Protein 8Z7A (pdb70)

Organism: Hypocrea virens (strain Gv29-8 / FGSC 10586) (NCBI:txid413071)

InterPro domains:
  IPR002848 Translin family [PF01997] (27-240)
  IPR002848 Translin family [PTHR10741] (12-243)
  IPR016068 Translin, N-terminal [G3DSA:1.20.58.190] (3-153)
  IPR016069 Translin, C-terminal [G3DSA:1.20.58.200] (157-255)
  IPR033956 Translin [cd14819] (17-240)
  IPR036081 Translin superfamily [SSF74784] (11-241)

Sequence (1802 aa):
LLDPSIFASLEAKLEEETQIRDTLSQLIQRLDRAVATAQGLLSRVHSTPRSRYPQLVSQVEAAVKEEAAIISELDTVASKHPYYKYNQRWTRSMQHAIGTAIYCAWLGGFPAEIGRLLTLEEVGTIFSVPTNLKDRDAFHITIEEYLLSLVDLTQDLSRLATNSVTLGDFQLPLTISAFVKDLFAGFQLLNLKNDIIRKRADSVKYEVKRVEDIVYDLSLRGLIQLLDPSIFASLEAKLEEETQIRDTLSQLIQRLDRAVATAQGLLSRVHSTPRSRYPQLVSQVEAAVKEEAAIISELDTVASKHPYYKYNQRWTRSMQHAIGTAIYCAWLGGFPSPAEIGRLLTLEEVGTIFSVPTNLKDRDAFHITIEEYLLSLVDLTQDLSRLATNSVTLGDFQLPLTISAFVKDLFAGFQLLNLKNDIIRKRADSVKYEVKRVEDIVYDLSLRGLILLDPSIFASLEAKLEEETQIRDTLSQLIQRLDRAVATAQGLLSRVHSTPRSRYPQLVSQVEAAVKEEAAIISELDTVASKHPYYKYNQRWTRSMQHAIGTAIYCAWLGGFPSIGRLLTLEEVGTIFSVPTNLKDRDAFHITIEEYLLSLVDLTQDLSRLATNSVTLGDFQLPLTISAFVKDLFAGFQLLNLKNDIIRKRADSVKYEVKRVEDIVYDLSLRGLIQLLDPSIFASLEAKLEEETQIRDTLSQLIQRLDRAVATAQGLLSRVHSTPRSRYPQLVSQVEAAVKEEAAIISELDTVASKHPYYKYNQRWTRSMQHAIGTAIYCAWLGGFPSAEIGRLLTLEEVGTIFSVPTNLKDRDAFHITIEEYLLSLVDLTQDLSRLATNSVTLGDFQLPLTISAFVKDLFAGFQLLNLKNDIIRKRADSVKYEVKRVEDIVYDLSLRGLIQRPLLDPSIFASLEAKLEEETQIRDTLSQLIQRLDRAVATAQGLLSRVHSTPRSRYPQLVSQVEAAVKEEAAIISELDTVASKHPYYKYNQRWTRSMQHAIGTAIYCAWLGGFPAEIGRLLTLEEVGTIFSVPTNLKDRDAFHITIEEYLLSLVDLTQDLSRLATNSVTLGDFQLPLTISAFVKDLFAGFQLLNLKNDIIRKRADSVKYEVKRVEDIVYDLSLRGLIQRLLDPSIFASLEAKLEEETQIRDTLSQLIQRLDRAVATAQGLLSRVHSTPRSRYPQLVSQVEAAVKEEAAIISELDTVASKHPYYKYNQRWTRSMQHAIGTAIYCAWLGGFPSAEIGRLLTLEEVGTIFSVPTNLKDRDAFHITIEEYLLSLVDLTQDLSRLATNSVTLGDFQLPLTISAFVKDLFAGFQLLNLKNDIIRKRADSVKYEVKRVEDIVYDLSLRGLILLDPSIFASLEAKLEEETQIRDTLSQLIQRLDRAVATAQGLLSRVHSTPRSRYPQLVSQVEAAVKEEAAIISELDTVASKHPYYKYNQRWTRSMQHAIGTAIYCAWLGGFPAEIGRLLTLEEVGTIFSVPTNLKDRDAFHITIEEYLLSLVDLTQDLSRLATNSVTLGDFQLPLTISAFVKDLFAGFQLLNLKNDIIRKRADSVKYEVKRVEDIVYDLSLRGLILLDPSIFASLEAKLEEETQIRDTLSQLIQRLDRAVATAQGLLSRVHSTPRSRYPQLVSQVEAAVKEEAAIISELDTVASKHPYYKYNQRWTRSMQHAIGTAIYCAWLGGFPAEIGRLLTLEEVGTIFSVPTNLKDRDAFHITIEEYLLSLVDLTQDLSRLATNSVTLGDFQLPLTISAFVKDLFAGFQLLNLKNDIIRKRADSVKYEVKRVEDIVYDLSLRGLI

Secondary structure (DSSP, 8-state):
---HHHHHHHHHHHHHHHHHHHHHHHHHHHHHHHHHHHHHHHHGGGG--GGGHHHHHHHHHHHHHHHHHHHHHHHHHHHHS-HHHHGGGTHHHHHHHHHHHHHHHHTT-----TTPPPPHHHHHHHHT--BS--SS-S--B-HHHHHHHHHHHHHHHHHHHHHHHHHT--SHHHHHHHHHHHHHHHHHHH---SHHHHHHHHTHHHHHHHHHHHHHHHHHTTS--/---HHHHHHHHHHHHHHHHHHHHHHHHHHHHHHHHHHHHHHHHGGGGS-GGGHHHHHHHHHHHHHHHHHHHHHHHHHHTTS-HHHHGGGTHHHHHHHHHHHHHHHHTT-S-----TT----HHHHHHHHT--BS-SS--S--B-HHHHHHHHHHHHHHHHHHHHHHHHHT--SHHHHHHHHHHHHHHHHHHS----HHHHHHHHTHHHHHHHHHHHHHHHHHTT--/---HHHHHHHHHHHHHHHHHHHHHHHHHHHHHHHHHHHHHHHHGGGGS-GGGHHHHHHHHHHHHHHHHHHHHHHHHHHTTS-TTTSHHHHHHHHHHHHHHHHHHHHTT-S--------HHHHHHHHT--BS--SS-S--B-HHHHHHHHHHHHHHHHHHHHHHHHHT--SHHHHHHHHHHHHHHHHHHH---SHHHHHHHHTHHHHHHHHHHHHHHHHHTTS--/---HHHHHHHHHHHHHHHHHHHHHHHHHHHHHHHHHHHHHHHHGGGTS-GGGHHHHHHHHHHHHHHHHHHHHHHHHHHTTS-HHHHTTSSHHHHHHHHHHHHHHHHTS-S----TT----HHHHHHHHT--BTTS--SSS-B-HHHHHHHHHHHHHHHHHHHHHHHHHT--SHHHHHHHHHHHHHHHHHHH---SHHHHHHHHTHHHHHHHHHHHHHHHHHTT-S---/---HHHHHHHHHHHHHHHHHHHHHHHHHHHHHHHHHHHHHHHHGGGTS-GGGHHHHHHHHHHHHHHHHHHHHHHHHHHTTS-HHHHGGGTHHHHHHHHHHHHHHHHTT-----TT----HHHHHHHHT--BS-SSS-S--B-HHHHHHHHHHHHHHHHHHHHHHHHHT--SHHHHHHHHHHHHHHHHHHS--S-HHHHHHHHHHHHHHHHHHHHHHHHHHTT-S--/---HHHHHHHHHHHHHHHHHHHHHHHHHHHHHHHHHHHHHHHHGGGTS-GGGHHHHHHHHHHHHHHHHHHHHHHHHHHTTS-HHHHGGGTHHHHHHHHHHHHHHHHTT-S----TT----HHHHHHHHT--B--TTS-S--B-HHHHHHHHHHHHHHHHHHHHHHHHTT--SHHHHHHHHHHHHHHHHHTS---SHHHHHHHHHHHHHHHHHHHHHHHHHHTT--/---HHHHHHHHHHHHHHHHHHHHHHHHHHHHHHHHHHHHHHHHGGGGS-GGGHHHHHHHHHHHHHHHHHHHHHHHHHHTTS-HHHHGGGTHHHHHHHHHHHHHHHHTS-----S-----HHHHHHHHT--BS-SS--S--B-HHHHHHHHHHHHHHHHHHHHHHHHHT-SSHHHHHHHHHHHHHHHHHHH---SHHHHHHHHTHHHHHHHHHHHHHHHHHTT--/---HHHHHHHHHHHHHHHHHHHHHHHHHHHHHHHHHHHHHHHGGGGTS-GGGHHHHHHHHHHHHHHHHHHHHHHHHHHTTS-HHHHHHHHHHHHHHHHHHHHHHHHTT-----TT----HHHHHHHHT--BS--SS-S--B-HHHHHHHHHHHHHHHHHHHHHHHHHT--SHHHHHHHHHHHHHHHHHHH---SHHHHHHHHTHHHHHHHHHHHHHHHHHTT--

Radius of gyration: 39.47 Å; Cα contacts (8 Å, |Δi|>4): 2324; chains: 8; bounding box: 86×81×107 Å

Foldseek 3Di:
DPDVVVVVVVVVVVVVVVVLVVVLVVLLVQLQVLLVVLVVLLLCLLVDDLVCLVVSLVVSLVSLLSSLVSVVVVQVSCFVDFCVVCVVPCLQSVLSSLLSVQSSVCCPPDPVNHHDGDDLVSSCVSSVAAEPDDPGGTDYHYPLSNLLSVLVNLVVLLSSLVSCVVNPNLASLVSSLVNLVVSLVVLVVVPDPPDVSNVSSVVSVVSNVSSVVSNVVCVVVPNHD/DDDVVVVVVVVVVVVVVVVLVVVLVVLLVQLLVLLVVLVVLLVCLLVDDLVCLVVSLVVSLVSLLVSLVSVVVNQVSCFVDFCVVCVVPRLQSVLSSLLSVQSSVQSAPDPCCHDHGDGDDQVRSCVSSVAAEPDDPGGGDHHYPLSNLLSVLVVLVVLLSSCVSCVVVVNPCSLVSSLVNLVVSLVVLVVDDDPDVVSNVSSVVSVVSNVSSVVSNVVCVVVVND/DPDVVVVVVVVVVVVVVVVLVVVLVVLLVQLLVLLVVLVVLLVCLLVDDLVPLPVSLVVSLVSLLSSLVSVVVVQVSQFVDFDVVCCVVRLQSVLSSLLSVQSSVCSPPDPCVGDGQDQVNSCVSSVFAEPDDPGTGDHHYPLSNLLSVLVNLVVLLSSCVSCVVVVNPPSLVSSLVNLVVSLVVLVVPPDVPPVSNVSSVVSVVSNVSSVVSNVVCVVVVVPD/DDDVCVVVVVVVVVVVVVVLVVVLVVLLVQLQVLLVVLVVLLVCLLVDDLVCLVVSLVVSLVSLLVSLVSVVVVQVSQQVDWVVVPPVSCLQSVLSSLLSVQSSCCSCDDPCVPHGDGDDLVRSCVSSVAAEVPDDDGGDHHYPLSNLLSVLVVLVVLLSSLVSCVVVLNPCSLVSSLVNLVVSLVVLVVVPDDPPVSNVSSVVSVVSNVSSVVSNVVCVVVVVDPDD/DDDVVVVVVVVVVVVVVVVLVVVLVVLLVQLQVLLVQLVVLLVCLLVDALVRLVVSLVVSLVSLLSSLVSLVVSQVSCFVDFCVVCVVPRLQSLLSSLLSVQSSVCSPPDPPHRQDGDDQVNSCVSSVAAEPDDPHGTDHHYPLSNLLSLLVVLVVLLSSLVSCVVVVNPCSLVSSLVSLVVSLVVDVVDPDPPVVSVVSSVVSVVSNVSSVVSNVVCVVVVNDDD/DDDVVVVVVVVVVVVVVVVLVVVLVVLLVQLLVLLVVLVVLLVCLLVDDLVCLVVSLVVSLVSLLSSLVSVVVVQVSCLVDFCVVCVVPCLQSVLSSLLSVQSSVCSPPDPCVNHGDGDDLCRSCVSSVAAEPPVDDGTDYHYPLSPLLSVLVNLVVLLSSLVSCVVVVNLPSLVSSLVNLVVSLVVLVVDPCPPVVSNVSSVVSVVSNVSSVVSNVVCVVVVND/DDDVVVVVVVVVVVVVVVVLCVVLVVLLVQLLVLLVQLVVLLVCLLVDDLVCLVVSLVVSLVSLLSSLVSVVVVQVSCFVDFCVVCVVSCLQSVLSSLLSVQSSVQCPDDVVPHGDGDDQVVSCVSSVAAEPDDPGGTDYHYPLSNLLSVLVVLVVLLSSLVSCVVVVNLCSLVSSLVNLVVSLVVLVVVPDDDDPSNVSSVVSVVSNVSSVVSNVVCVVVVND/DDDVVVVVVVVVVVVVVVVLVVVLVVLLVQLLVLLVVLVVLLVCLLVDDLVCLVVSLVVSLVSLLVSLVSVVVVQVSCFVDFCVVCVVVRLQSVLSSLLSVQSSVCCPPDVVPHGDGDDLVNSCVSSVAAEPDDPGGGDHHYPLSNLLSVLVVLVVLLSSLVSCVVVPNLCSLVSSLVNLVVSLVVLVVVPDDPPVSNVSSVVSVVSNVSSVVSNVVCVVVVND

B-factor: mean 75.06, std 21.25, range [36.26, 174.24]

Solvent-accessible surface area: 75272 Å² total; per-residue (Å²): 148,1,42,98,51,4,46,65,32,10,79,59,70,35,122,100,29,60,118,13,99,77,39,1,48,77,3,18,107,92,0,53,179,9,6,58,81,0,83,38,22,5,63,123,1,36,80,13,61,92,95,124,10,79,89,8,11,67,85,0,35,62,9,0,122,102,0,15,53,13,0,57,80,0,36,76,24,4,42,140,36,45,4,49,52,16,33,109,82,2,39,123,8,0,4,71,0,0,13,5,0,0,14,0,1,0,3,22,2,30,153,123,137,43,22,74,28,1,38,10,117,58,0,4,106,29,0,93,9,46,37,40,23,72,142,143,60,11,0,7,0,23,2,43,4,3,1,12,1,0,1,34,4,0,57,43,0,0,104,0,0,27,23,5,17,63,86,41,34,62,93,2,0,63,48,0,0,53,14,0,30,62,0,18,20,6,4,44,75,5,28,9,75,90,90,102,14,106,122,39,2,63,27,1,53,149,30,1,92,86,0,3,38,25,2,5,76,7,26,26,60,60,38,16,193,154,12,58,103,52,5,57,65,19,16,64,58,59,25,117,98,30,63,116,11,100,67,40,0,43,106,9,14,69,105,0,27,68,13,4,4,66,0,57,13,20,5,40,120,1,10,72,10,57,83,85,129,8,56,97,9,10,58,85,0,48,61,8,0,54,108,0,20,52,20,0,58,79,0,37,79,26,3,43,142,39,43,4,55,49,12,30,110,76,1,39,123,1,0,18,51,0,0,15,3,0,1,13,0,1,0,5,10,2,47,102,144,142,58,148,38,24,66,29,1,39,14,134,51,0,4,103,35,0,94,10,42,37,48,39,76,147,149,66,16,1,8,0,29,6,70,2,1,1,23,2,0,1,37,5,0,69,45,0,0,23,1,0,3,4,3,4,26,59,41,26,57,92,0,0,63,45,0,5,53,14,0,56,61,0,32,47,5,8,61,117,15,59,20,80,55,93,106,15,98,126,54,3,48,34,1,130,95,10,3,82,32,1,2,38,5,8,16,32,0,27,14,62,66,61,91,127,14,42,100,61,5,49,66,27,40,129,61,51,71,129,65,42,60,106,6,88,83,39,0,43,99,13,21,110,87,0,57,164,10,5,56,78,0,86,42,28,6,55,116,1,22,86,17,78,97,102,34,12,92,96,3,14,66,74,0,29,53,4,0,123,108,0,18,56,18,0,59,81,1,32,81,35,4,46,144,38,39,5,60,38,5,32,102,88,1,28,131,8,0,5,72,0,0,13,5,0,0,13,0,0,0,8,41,2,31,97,149,93,26,91,27,0,26,7,111,62,0,4,108,35,1,90,10,41,36,32,35,145,139,140,61,11,1,8,0,19,1,51,4,1,0,11,2,0,2,35,4,0,74,45,0,0,94,0,0,46,47,3,41,102,90,42,31,55,100,2,0,58,53,0,3,53,16,1,35,70,1,28,36,8,0,45,74,8,29,10,105,64,108,103,12,59,155,72,0,51,49,0,88,134,21,1,85,94,1,1,42,20,0,18,62,5,18,20,133,47,63,34,173,161,18,68,106,49,4,9,56,42,8,37,54,63,20,112,62,23,42,103,6,90,75,49,1,38,111,8,18,63,91,0,58,73,13,5,24,64,0,76,13,28,6,42,126,0,9,73,20,58,80,89,148,4,78,138,7,4,69,74,0,35,58,8,0,118,109,0,18,49,18,0,56,83,1,34,77,31,5,56,128,39,47,16,50,60,13,22,133,93,0,21,170,7,0,10,50,0,0,14,3,0,0,12,0,0,0,1,17,1,23,113,128,92,120,35,26,47,24,0,31,0,69,42,0,4,108,35,0,83,9,55,19,11,58,119,92,49,107,39,2,12,0,16,3,62,1,1,2,21,2,0,1,36,4,0,68,48,0,0,19,0,0,4,4,2,3,44,73,43,30,60,93,0,0,29,54,0,4,52,13,1,40,73,0,24,31,7,4,65,76,20,48,20,114,77,89,123,11,89,130,71,3,48,33,0,76,133,28,2,82,55,0,2,50,7,7,18,33,0,26,21,79,64,57,13,102,117,117,80,13,41,100,34,0,57,68,14,38,66,55,33,28,105,86,45,62,114,12,96,66,35,1,47,80,3,18,54,93,0,40,66,14,4,7,62,0,65,4,26,5,29,119,0,10,63,5,51,88,102,122,9,88,94,5,8,63,76,0,31,51,6,0,120,105,0,15,58,20,0,48,81,0,28,84,35,4,41,146,39,30,4,53,41,12,29,112,81,1,34,130,6,0,2,61,0,0,13,5,0,1,13,0,0,0,4,17,3,28,145,123,112,37,22,64,34,0,26,3,92,56,0,4,109,36,0,80,11,42,29,54,42,133,118,137,72,10,1,8,0,21,3,63,2,1,1,13,2,0,0,35,2,0,54,48,0,5,20,0,0,4,3,2,7,29,78,42,29,61,84,1,0,55,43,0,6,55,16,0,60,49,0,21,42,12,3,37,70,50,64,12,73,55,92,127,8,100,142,70,5,57,19,0,74,146,33,2,59,61,1,2,30,0,8,16,28,0,23,21,80,67,62,25,151,115,152,6,50,103,65,6,50,62,39,17,115,47,41,26,112,65,10,70,110,12,82,89,45,1,57,98,4,22,101,91,0,36,70,14,5,9,65,0,79,18,24,5,49,122,1,17,72,12,54,79,97,117,10,82,105,8,11,64,88,0,29,52,7,0,114,110,0,17,56,20,0,60,78,1,32,80,31,5,43,148,50,40,6,67,45,7,19,144,89,1,22,116,8,0,11,68,0,0,14,5,0,1,14,0,0,0,6,12,2,27,101,141,96,122,58,23,52,31,2,45,13,125,49,0,4,105,35,1,90,8,47,29,39,36,131,136,151,66,12,2,12,0,21,6,43,1,4,0,10,3,0,0,42,3,0,57,63,0,0,43,2,0,2,1,3,4,28,78,48,24,58,94,2,0,64,57,0,7,53,21,1,46,63,1,14,32,4,1,48,82,15,17,14,77,80,99,83,6,78,124,71,0,58,30,0,78,157,31,1,84,39,1,3,40,7,5,17,31,0,28,10,76,68,69,88,160,4,47,101,42,6,58,65,35,12,69,60,63,34,93,84,19,67,102,15,64,77,60,1,55,112,9,15,86,97,0,40,100,9,5,24,65,0,68,30,30,5,50,121,0,10,74,22,57,86,83,133,5,66,101,9,8,66,76,1,30,61,10,0,119,97,0,17,53,8,0,57,82,1,37,79,26,4,38,141,39,38,4,60,64,8,21,143,93,0,29,121,0,0,15,56,0,0,14,4,0,0,12,1,0,0,3,23,1,26,155,96,128,33,22,80,30,1,22,11,128,61,0,6,103,34,1,95,8,53,33,40,47,73,140,52,56,32,0,10,0,27,4,73,1,0,1,22,1,0,1,37,4,0,69,58,0,0,49,0,0,4,6,2,4,48,74,38,32,58,93,2,0,68,56,0,9,55,26,0,98,68,1,39,44,0,5,90,115,19,123,30,154,84,102,121,7,34,130,67,3,57,34,0,39,126,29,13,66,50,0,53,34,7,29,78,19,0,53,116,90,68,57,84,162,8,49,101,50,4,57,62,36,23,90,60,34,36,123,79,24,60,118,4,101,70,44,0,45,124,7,17,33,89,0,27,80,11,5,8,68,0,72,10,24,5,43,122,1,7,69,13,44,82,104,140,5,74,96,1,9,65,73,0,36,63,11,0,125,99,0,17,53,12,0,52,79,0,36,77,30,4,43,142,36,46,6,64,52,6,16,141,82,0,31,131,0,0,15,50,0,0,13,4,0,0,12,0,0,0,1,21,2,30,149,94,114,33,25,66,32,1,32,4,93,54,0,4,108,34,0,87,10,44,31,34,37,134,155,143,67,10,1,10,0,30,3,70,2,1,2,20,1,0,2,32,4,0,72,59,0,0,29,2,0,4,5,5,2,10,39,29,28,64,94,1,0,55,51,0,8,54,22,1,92,62,2,17,46,2,8,89,132,3,102,20,146,79,98,108,8,112,128,53,5,85,31,1,108,171,27,14,113,47,0,67,60,7,29,108,34,0,51,114,99,65,60,90

Nearest PDB structures (foldseek):
  3qb5-assembly1_B  TM=9.225E-01  e=1.457E-12  Homo sapiens
  1key-assembly1_B-2  TM=9.293E-01  e=3.452E-12  Mus musculus
  4wyv-assembly1_H  TM=9.256E-01  e=3.136E-12  Homo sapiens
  4wyv-assembly1_A  TM=9.244E-01  e=3.452E-12  Homo sapiens
  3qb5-assembly1_A-2  TM=9.023E-01  e=2.468E-12  Homo sapiens

Structure (mmCIF, N/CA/C/O backbone):
data_8Z7A
#
_entry.id   8Z7A
#
_cell.length_a   76.552
_cell.length_b   153.223
_cell.length_c   103.949
_cell.angle_alpha   90.00
_cell.angle_beta   111.47
_cell.angle_gamma   90.00
#
_symmetry.space_group_name_H-M   'P 1 21 1'
#
loop_
_entity.id
_entity.type
_entity.pdbx_description
1 polymer Translin
2 water water
#
loop_
_atom_site.group_PDB
_atom_site.id
_atom_site.type_symbol
_atom_site.label_atom_id
_atom_site.label_alt_id
_atom_site.label_comp_id
_atom_site.label_asym_id
_atom_site.label_entity_id
_atom_site.label_seq_id
_atom_site.pdbx_PDB_ins_code
_atom_site.Cartn_x
_atom_site.Cartn_y
_atom_site.Cartn_z
_atom_site.occupancy
_atom_site.B_iso_or_equiv
_atom_site.auth_seq_id
_atom_site.auth_comp_id
_atom_site.auth_asym_id
_atom_site.auth_atom_id
_atom_site.pdbx_PDB_model_num
ATOM 1 N N . LEU A 1 28 ? 71.382 22.393 74.278 1.00 103.32 8 LEU A N 1
ATOM 2 C CA . LEU A 1 28 ? 70.378 23.159 73.549 1.00 101.44 8 LEU A CA 1
ATOM 3 C C . LEU A 1 28 ? 70.038 22.477 72.226 1.00 96.76 8 LEU A C 1
ATOM 4 O O . LEU A 1 28 ? 70.062 21.250 72.126 1.00 96.55 8 LEU A O 1
ATOM 9 N N . LEU A 1 29 ? 69.701 23.279 71.220 1.00 108.74 9 LEU A N 1
ATOM 10 C CA . LEU A 1 29 ? 69.496 22.754 69.878 1.00 102.58 9 LEU A CA 1
ATOM 11 C C . LEU A 1 29 ? 70.826 22.286 69.299 1.00 98.77 9 LEU A C 1
ATOM 12 O O . LEU A 1 29 ? 71.846 22.970 69.421 1.00 99.40 9 LEU A O 1
ATOM 17 N N . ASP A 1 30 ? 70.811 21.110 68.677 1.00 107.77 10 ASP A N 1
ATOM 18 C CA . ASP A 1 30 ? 72.048 20.507 68.199 1.00 104.58 10 ASP A CA 1
ATOM 19 C C . ASP A 1 30 ? 72.694 21.380 67.124 1.00 100.67 10 ASP A C 1
ATOM 20 O O . ASP A 1 30 ? 71.994 21.914 66.254 1.00 98.07 10 ASP A O 1
ATOM 25 N N . PRO A 1 31 ? 74.019 21.554 67.158 1.00 122.84 11 PRO A N 1
ATOM 26 C CA . PRO A 1 31 ? 74.680 22.352 66.110 1.00 105.14 11 PRO A CA 1
ATOM 27 C C . PRO A 1 31 ? 74.527 21.765 64.717 1.00 99.67 11 PRO A C 1
ATOM 28 O O . PRO A 1 31 ? 74.504 22.519 63.732 1.00 97.45 11 PRO A O 1
ATOM 32 N N . SER A 1 32 ? 74.423 20.437 64.607 1.00 104.81 12 SER A N 1
ATOM 33 C CA . SER A 1 32 ? 74.237 19.815 63.300 1.00 98.76 12 SER A CA 1
ATOM 34 C C . SER A 1 32 ? 72.943 20.274 62.642 1.00 97.48 12 SER A C 1
ATOM 35 O O . SER A 1 32 ? 72.886 20.403 61.415 1.00 89.87 12 SER A O 1
ATOM 38 N N . ILE A 1 33 ? 71.902 20.533 63.438 1.00 103.80 13 ILE A N 1
ATOM 39 C CA . ILE A 1 33 ? 70.658 21.069 62.890 1.00 95.63 13 ILE A CA 1
ATOM 40 C C . ILE A 1 33 ? 70.911 22.418 62.231 1.00 95.40 13 ILE A C 1
ATOM 41 O O . ILE A 1 33 ? 70.496 22.659 61.090 1.00 91.27 13 ILE A O 1
ATOM 46 N N . PHE A 1 34 ? 71.601 23.317 62.941 1.00 102.06 14 PHE A N 1
ATOM 47 C CA . PHE A 1 34 ? 71.957 24.611 62.365 1.00 93.58 14 PHE A CA 1
ATOM 48 C C . PHE A 1 34 ? 72.732 24.439 61.066 1.00 85.00 14 PHE A C 1
ATOM 49 O O . PHE A 1 34 ? 72.402 25.058 60.050 1.00 82.45 14 PHE A O 1
ATOM 57 N N . ALA A 1 35 ? 73.772 23.600 61.086 1.00 104.07 15 ALA A N 1
ATOM 58 C CA . ALA A 1 35 ? 74.638 23.457 59.916 1.00 96.37 15 ALA A CA 1
ATOM 59 C C . ALA A 1 35 ? 73.868 22.922 58.713 1.00 90.47 15 ALA A C 1
ATOM 60 O O . ALA A 1 35 ? 73.951 23.478 57.607 1.00 86.68 15 ALA A O 1
ATOM 62 N N . SER A 1 36 ? 73.115 21.834 58.911 1.00 93.37 16 SER A N 1
ATOM 63 C CA . SER A 1 36 ? 72.352 21.248 57.817 1.00 86.80 16 SER A CA 1
ATOM 64 C C . SER A 1 36 ? 71.283 22.200 57.303 1.00 86.72 16 SER A C 1
ATOM 65 O O . SER A 1 36 ? 71.029 22.241 56.097 1.00 81.80 16 SER A O 1
ATOM 68 N N . LEU A 1 37 ? 70.666 22.992 58.184 1.00 81.86 17 LEU A N 1
ATOM 69 C CA . LEU A 1 37 ? 69.643 23.920 57.718 1.00 82.07 17 LEU A CA 1
ATOM 70 C C . LEU A 1 37 ? 70.255 25.068 56.922 1.00 85.02 17 LEU A C 1
ATOM 71 O O . LEU A 1 37 ? 69.683 25.498 55.914 1.00 84.32 17 LEU A O 1
ATOM 76 N N . GLU A 1 38 ? 71.415 25.576 57.351 1.00 96.13 18 GLU A N 1
ATOM 77 C CA . GLU A 1 38 ? 72.111 26.583 56.552 1.00 96.82 18 GLU A CA 1
ATOM 78 C C . GLU A 1 38 ? 72.464 26.033 55.175 1.00 87.54 18 GLU A C 1
ATOM 79 O O . GLU A 1 38 ? 72.258 26.702 54.153 1.00 85.86 18 GLU A O 1
ATOM 85 N N . ALA A 1 39 ? 73.002 24.810 55.130 1.00 99.18 19 ALA A N 1
ATOM 86 C CA . ALA A 1 39 ? 73.371 24.221 53.845 1.00 92.73 19 ALA A CA 1
ATOM 87 C C . ALA A 1 39 ? 72.148 24.027 52.954 1.00 90.32 19 ALA A C 1
ATOM 88 O O . ALA A 1 39 ? 72.192 24.314 51.750 1.00 85.68 19 ALA A O 1
ATOM 90 N N . LYS A 1 40 ? 71.043 23.546 53.531 1.00 89.61 20 LYS A N 1
ATOM 91 C CA . LYS A 1 40 ? 69.824 23.349 52.757 1.00 99.78 20 LYS A CA 1
ATOM 92 C C . LYS A 1 40 ? 69.292 24.669 52.222 1.00 86.35 20 LYS A C 1
ATOM 93 O O . LYS A 1 40 ? 68.868 24.749 51.064 1.00 82.47 20 LYS A O 1
ATOM 99 N N . LEU A 1 41 ? 69.305 25.718 53.046 1.00 84.42 21 LEU A N 1
ATOM 100 C CA . LEU A 1 41 ? 68.811 27.013 52.590 1.00 85.43 21 LEU A CA 1
ATOM 101 C C . LEU A 1 41 ? 69.682 27.569 51.471 1.00 81.54 21 LEU A C 1
ATOM 102 O O . LEU A 1 41 ? 69.165 28.088 50.474 1.00 89.83 21 LEU A O 1
ATOM 107 N N . GLU A 1 42 ? 71.006 27.447 51.602 1.00 95.19 22 GLU A N 1
ATOM 108 C CA . GLU A 1 42 ? 71.895 27.920 50.545 1.00 89.15 22 GLU A CA 1
ATOM 109 C C . GLU A 1 42 ? 71.653 27.166 49.241 1.00 78.17 22 GLU A C 1
ATOM 110 O O . GLU A 1 42 ? 71.547 27.776 48.166 1.00 73.26 22 GLU A O 1
ATOM 116 N N . GLU A 1 43 ? 71.564 25.834 49.312 1.00 92.61 23 GLU A N 1
ATOM 117 C CA . GLU A 1 43 ? 71.351 25.056 48.095 1.00 84.07 23 GLU A CA 1
ATOM 118 C C . GLU A 1 43 ? 70.001 25.373 47.463 1.00 82.89 23 GLU A C 1
ATOM 119 O O . GLU A 1 43 ? 69.903 25.525 46.238 1.00 80.85 23 GLU A O 1
ATOM 125 N N . GLU A 1 44 ? 68.949 25.472 48.280 1.00 74.84 24 GLU A N 1
ATOM 126 C CA . GLU A 1 44 ? 67.632 25.797 47.749 1.00 76.73 24 GLU A CA 1
ATOM 127 C C . GLU A 1 44 ? 67.632 27.169 47.093 1.00 77.87 24 GLU A C 1
ATOM 128 O O . GLU A 1 44 ? 66.997 27.363 46.052 1.00 75.23 24 GLU A O 1
ATOM 134 N N . THR A 1 45 ? 68.358 28.129 47.672 1.00 77.48 25 THR A N 1
ATOM 135 C CA . THR A 1 45 ? 68.425 29.455 47.069 1.00 78.51 25 THR A CA 1
ATOM 136 C C . THR A 1 45 ? 69.166 29.420 45.736 1.00 72.28 25 THR A C 1
ATOM 137 O O . THR A 1 45 ? 68.752 30.078 44.771 1.00 73.29 25 THR A O 1
ATOM 141 N N . GLN A 1 46 ? 70.256 28.651 45.655 1.00 80.01 26 GLN A N 1
ATOM 142 C CA . GLN A 1 46 ? 70.973 28.549 44.385 1.00 75.34 26 GLN A CA 1
ATOM 143 C C . GLN A 1 46 ? 70.105 27.901 43.311 1.00 70.18 26 GLN A C 1
ATOM 144 O O . GLN A 1 46 ? 70.089 28.349 42.154 1.00 68.37 26 GLN A O 1
ATOM 150 N N . ILE A 1 47 ? 69.371 26.847 43.679 1.00 71.00 27 ILE A N 1
ATOM 151 C CA . ILE A 1 47 ? 68.468 26.205 42.725 1.00 65.13 27 ILE A CA 1
ATOM 152 C C . ILE A 1 47 ? 67.360 27.165 42.309 1.00 67.84 27 ILE A C 1
ATOM 153 O O . ILE A 1 47 ? 66.971 27.210 41.136 1.00 64.92 27 ILE A O 1
ATOM 158 N N . ARG A 1 48 ? 66.835 27.947 43.258 1.00 62.76 28 ARG A N 1
ATOM 159 C CA . ARG A 1 48 ? 65.833 28.954 42.921 1.00 69.20 28 ARG A CA 1
ATOM 160 C C . ARG A 1 48 ? 66.369 29.927 41.882 1.00 64.97 28 ARG A C 1
ATOM 161 O O . ARG A 1 48 ? 65.691 30.232 40.897 1.00 64.83 28 ARG A O 1
ATOM 169 N N . ASP A 1 49 ? 67.587 30.432 42.094 1.00 64.68 29 ASP A N 1
ATOM 170 C CA . ASP A 1 49 ? 68.153 31.422 41.179 1.00 65.52 29 ASP A CA 1
ATOM 171 C C . ASP A 1 49 ? 68.360 30.835 39.787 1.00 56.99 29 ASP A C 1
ATOM 172 O O . ASP A 1 49 ? 68.022 31.467 38.774 1.00 58.65 29 ASP A O 1
ATOM 177 N N . THR A 1 50 ? 68.921 29.623 39.715 1.00 71.05 30 THR A N 1
ATOM 178 C CA . THR A 1 50 ? 69.139 28.988 38.417 1.00 61.76 30 THR A CA 1
ATOM 179 C C . THR A 1 50 ? 67.815 28.731 37.700 1.00 61.83 30 THR A C 1
ATOM 180 O O . THR A 1 50 ? 67.659 29.051 36.511 1.00 61.17 30 THR A O 1
ATOM 184 N N . LEU A 1 51 ? 66.848 28.147 38.413 1.00 59.59 31 LEU A N 1
ATOM 185 C CA . LEU A 1 51 ? 65.541 27.883 37.828 1.00 56.73 31 LEU A CA 1
ATOM 186 C C . LEU A 1 51 ? 64.875 29.170 37.367 1.00 67.12 31 LEU A C 1
ATOM 187 O O . LEU A 1 51 ? 64.248 29.201 36.307 1.00 59.44 31 LEU A O 1
ATOM 192 N N . SER A 1 52 ? 65.019 30.250 38.136 1.00 54.64 32 SER A N 1
ATOM 193 C CA . SER A 1 52 ? 64.332 31.488 37.797 1.00 61.90 32 SER A CA 1
ATOM 194 C C . SER A 1 52 ? 64.949 32.147 36.571 1.00 54.75 32 SER A C 1
ATOM 195 O O . SER A 1 52 ? 64.224 32.680 35.725 1.00 57.22 32 SER A O 1
ATOM 198 N N . GLN A 1 53 ? 66.280 32.110 36.438 1.00 69.93 33 GLN A N 1
ATOM 199 C CA . GLN A 1 53 ? 66.883 32.676 35.231 1.00 56.70 33 GLN A CA 1
ATOM 200 C C . GLN A 1 53 ? 66.534 31.841 34.001 1.00 49.91 33 GLN A C 1
ATOM 201 O O . GLN A 1 53 ? 66.234 32.394 32.929 1.00 49.72 33 GLN A O 1
ATOM 207 N N . LEU A 1 54 ? 66.530 30.509 34.145 1.00 65.35 34 LEU A N 1
ATOM 208 C CA . LEU A 1 54 ? 66.123 29.657 33.031 1.00 56.48 34 LEU A CA 1
ATOM 209 C C . LEU A 1 54 ? 64.672 29.918 32.642 1.00 60.75 34 LEU A C 1
ATOM 210 O O . LEU A 1 54 ? 64.347 30.017 31.452 1.00 53.93 34 LEU A O 1
ATOM 215 N N . ILE A 1 55 ? 63.789 30.046 33.635 1.00 50.70 35 ILE A N 1
ATOM 216 C CA . ILE A 1 55 ? 62.375 30.277 33.366 1.00 50.99 35 ILE A CA 1
ATOM 217 C C . ILE A 1 55 ? 62.165 31.645 32.735 1.00 56.84 35 ILE A C 1
ATOM 218 O O . ILE A 1 55 ? 61.322 31.803 31.850 1.00 57.59 35 ILE A O 1
ATOM 223 N N . GLN A 1 56 ? 62.933 32.650 33.159 1.00 54.88 36 GLN A N 1
ATOM 224 C CA . GLN A 1 56 ? 62.803 33.975 32.563 1.00 58.15 36 GLN A CA 1
ATOM 225 C C . GLN A 1 56 ? 63.208 33.960 31.095 1.00 54.21 36 GLN A C 1
ATOM 226 O O . GLN A 1 56 ? 62.510 34.528 30.240 1.00 54.38 36 GLN A O 1
ATOM 232 N N . ARG A 1 57 ? 64.328 33.301 30.781 1.00 62.86 37 ARG A N 1
ATOM 233 C CA . ARG A 1 57 ? 64.740 33.195 29.383 1.00 56.52 37 ARG A CA 1
ATOM 234 C C . ARG A 1 57 ? 63.709 32.430 28.558 1.00 49.60 37 ARG A C 1
ATOM 235 O O . ARG A 1 57 ? 63.359 32.846 27.443 1.00 50.16 37 ARG A O 1
ATOM 243 N N . LEU A 1 58 ? 63.205 31.312 29.094 1.00 51.15 38 LEU A N 1
ATOM 244 C CA . LEU A 1 58 ? 62.185 30.545 28.387 1.00 46.87 38 LEU A CA 1
ATOM 245 C C . LEU A 1 58 ? 60.921 31.366 28.182 1.00 52.97 38 LEU A C 1
ATOM 246 O O . LEU A 1 58 ? 60.281 31.277 27.131 1.00 52.39 38 LEU A O 1
ATOM 251 N N . ASP A 1 59 ? 60.546 32.170 29.178 1.00 46.45 39 ASP A N 1
ATOM 252 C CA . ASP A 1 59 ? 59.355 33.001 29.064 1.00 47.51 39 ASP A CA 1
ATOM 253 C C . ASP A 1 59 ? 59.524 34.042 27.972 1.00 47.91 39 ASP A C 1
ATOM 254 O O . ASP A 1 59 ? 58.591 34.311 27.211 1.00 48.46 39 ASP A O 1
ATOM 259 N N . ARG A 1 60 ? 60.713 34.632 27.870 1.00 47.80 40 ARG A N 1
ATOM 260 C CA . ARG A 1 60 ? 60.936 35.626 26.825 1.00 48.28 40 ARG A CA 1
ATOM 261 C C . ARG A 1 60 ? 60.934 34.982 25.440 1.00 47.49 40 ARG A C 1
ATOM 262 O O . ARG A 1 60 ? 60.401 35.558 24.482 1.00 48.09 40 ARG A O 1
ATOM 270 N N . ALA A 1 61 ? 61.485 33.769 25.320 1.00 53.23 41 ALA A N 1
ATOM 271 C CA . ALA A 1 61 ? 61.432 33.072 24.033 1.00 46.64 41 ALA A CA 1
ATOM 272 C C . ALA A 1 61 ? 60.002 32.691 23.664 1.00 50.45 41 ALA A C 1
ATOM 273 O O . ALA A 1 61 ? 59.600 32.799 22.495 1.00 47.07 41 ALA A O 1
ATOM 275 N N . VAL A 1 62 ? 59.224 32.233 24.647 1.00 48.78 42 VAL A N 1
ATOM 276 C CA . VAL A 1 62 ? 57.823 31.902 24.411 1.00 49.95 42 VAL A CA 1
ATOM 277 C C . VAL A 1 62 ? 57.050 33.143 23.995 1.00 55.34 42 VAL A C 1
ATOM 278 O O . VAL A 1 62 ? 56.197 33.087 23.104 1.00 54.54 42 VAL A O 1
ATOM 282 N N . ALA A 1 63 ? 57.343 34.285 24.620 1.00 48.82 43 ALA A N 1
ATOM 283 C CA . ALA A 1 63 ? 56.688 35.529 24.232 1.00 50.31 43 ALA A CA 1
ATOM 284 C C . ALA A 1 63 ? 57.049 35.916 22.806 1.00 50.33 43 ALA A C 1
ATOM 285 O O . ALA A 1 63 ? 56.199 36.410 22.057 1.00 51.43 43 ALA A O 1
ATOM 287 N N . THR A 1 64 ? 58.308 35.709 22.416 1.00 58.16 44 THR A N 1
ATOM 288 C CA . THR A 1 64 ? 58.703 35.964 21.033 1.00 57.35 44 THR A CA 1
ATOM 289 C C . THR A 1 64 ? 57.897 35.102 20.067 1.00 52.36 44 THR A C 1
ATOM 290 O O . THR A 1 64 ? 57.343 35.603 19.078 1.00 54.42 44 THR A O 1
ATOM 294 N N . ALA A 1 65 ? 57.828 33.795 20.340 1.00 52.11 45 ALA A N 1
ATOM 295 C CA . ALA A 1 65 ? 57.067 32.899 19.471 1.00 49.66 45 ALA A CA 1
ATOM 296 C C . ALA A 1 65 ? 55.593 33.281 19.445 1.00 55.47 45 ALA A C 1
ATOM 297 O O . ALA A 1 65 ? 54.930 33.170 18.407 1.00 57.48 45 ALA A O 1
ATOM 299 N N . GLN A 1 66 ? 55.069 33.747 20.578 1.00 50.10 46 GLN A N 1
ATOM 300 C CA . GLN A 1 66 ? 53.661 34.109 20.661 1.00 51.64 46 GLN A CA 1
ATOM 301 C C . GLN A 1 66 ? 53.371 35.364 19.849 1.00 54.47 46 GLN A C 1
ATOM 302 O O . GLN A 1 66 ? 52.348 35.444 19.159 1.00 56.15 46 GLN A O 1
ATOM 308 N N . GLY A 1 67 ? 54.258 36.357 19.924 1.00 58.75 47 GLY A N 1
ATOM 309 C CA . GLY A 1 67 ? 54.097 37.543 19.102 1.00 62.43 47 GLY A CA 1
ATOM 310 C C . GLY A 1 67 ? 54.230 37.235 17.625 1.00 58.38 47 GLY A C 1
ATOM 311 O O . GLY A 1 67 ? 53.539 37.830 16.793 1.00 60.20 47 GLY A O 1
ATOM 312 N N . LEU A 1 68 ? 55.119 36.301 17.277 1.00 65.32 48 LEU A N 1
ATOM 313 C CA . LEU A 1 68 ? 55.216 35.849 15.892 1.00 61.79 48 LEU A CA 1
ATOM 314 C C . LEU A 1 68 ? 53.915 35.197 15.441 1.00 63.44 48 LEU A C 1
ATOM 315 O O . LEU A 1 68 ? 53.409 35.476 14.348 1.00 68.47 48 LEU A O 1
ATOM 320 N N . LEU A 1 69 ? 53.356 34.327 16.286 1.00 62.81 49 LEU A N 1
ATOM 321 C CA . LEU A 1 69 ? 52.124 33.623 15.948 1.00 63.72 49 LEU A CA 1
ATOM 322 C C . LEU A 1 69 ? 50.931 34.569 15.872 1.00 70.20 49 LEU A C 1
ATOM 323 O O . LEU A 1 69 ? 49.999 34.320 15.103 1.00 72.66 49 LEU A O 1
ATOM 328 N N . SER A 1 70 ? 50.941 35.650 16.657 1.00 58.56 50 SER A N 1
ATOM 329 C CA . SER A 1 70 ? 49.826 36.591 16.650 1.00 65.67 50 SER A CA 1
ATOM 330 C C . SER A 1 70 ? 49.653 37.281 15.303 1.00 71.01 50 SER A C 1
ATOM 331 O O . SER A 1 70 ? 48.543 37.719 14.982 1.00 79.20 50 SER A O 1
ATOM 334 N N . ARG A 1 71 ? 50.718 37.378 14.506 1.00 71.03 51 ARG A N 1
ATOM 335 C CA . ARG A 1 71 ? 50.630 38.009 13.195 1.00 74.28 51 ARG A CA 1
ATOM 336 C C . ARG A 1 71 ? 49.817 37.196 12.198 1.00 74.83 51 ARG A C 1
ATOM 337 O O . ARG A 1 71 ? 49.561 37.686 11.092 1.00 78.79 51 ARG A O 1
ATOM 345 N N . VAL A 1 72 ? 49.414 35.973 12.552 1.00 68.57 52 VAL A N 1
ATOM 346 C CA . VAL A 1 72 ? 48.548 35.191 11.681 1.00 69.38 52 VAL A CA 1
ATOM 347 C C . VAL A 1 72 ? 47.187 35.853 11.527 1.00 76.97 52 VAL A C 1
ATOM 348 O O . VAL A 1 72 ? 46.479 35.591 10.547 1.00 79.07 52 VAL A O 1
ATOM 352 N N . HIS A 1 73 ? 46.809 36.726 12.465 1.00 77.79 53 HIS A N 1
ATOM 353 C CA . HIS A 1 73 ? 45.549 37.453 12.382 1.00 86.08 53 HIS A CA 1
ATOM 354 C C . HIS A 1 73 ? 45.534 38.473 11.251 1.00 92.51 53 HIS A C 1
ATOM 355 O O . HIS A 1 73 ? 44.459 38.984 10.917 1.00 101.62 53 HIS A O 1
ATOM 362 N N . SER A 1 74 ? 46.693 38.785 10.663 1.00 81.67 54 SER A N 1
ATOM 363 C CA . SER A 1 74 ? 46.787 39.745 9.569 1.00 87.26 54 SER A CA 1
ATOM 364 C C . SER A 1 74 ? 47.636 39.211 8.420 1.00 81.06 54 SER A C 1
ATOM 365 O O . SER A 1 74 ? 48.072 39.988 7.565 1.00 82.54 54 SER A O 1
ATOM 368 N N . THR A 1 75 ? 47.879 37.901 8.381 1.00 78.81 55 THR A N 1
ATOM 369 C CA . THR A 1 75 ? 48.688 37.287 7.342 1.00 83.53 55 THR A CA 1
ATOM 370 C C . THR A 1 75 ? 47.826 36.393 6.470 1.00 86.86 55 THR A C 1
ATOM 371 O O . THR A 1 75 ? 47.134 35.510 6.995 1.00 85.39 55 THR A O 1
ATOM 375 N N . PRO A 1 76 ? 47.831 36.585 5.154 1.00 86.26 56 PRO A N 1
ATOM 376 C CA . PRO A 1 76 ? 47.077 35.687 4.276 1.00 90.18 56 PRO A CA 1
ATOM 377 C C . PRO A 1 76 ? 47.705 34.303 4.237 1.00 89.02 56 PRO A C 1
ATOM 378 O O . PRO A 1 76 ? 48.884 34.115 4.544 1.00 88.53 56 PRO A O 1
ATOM 382 N N . ARG A 1 77 ? 46.885 33.320 3.854 1.00 84.74 57 ARG A N 1
ATOM 383 C CA . ARG A 1 77 ? 47.361 31.941 3.770 1.00 85.32 57 ARG A CA 1
ATOM 384 C C . ARG A 1 77 ? 48.513 31.811 2.784 1.00 90.90 57 ARG A C 1
ATOM 385 O O . ARG A 1 77 ? 49.432 31.010 2.994 1.00 91.75 57 ARG A O 1
ATOM 393 N N . SER A 1 78 ? 48.479 32.593 1.702 1.00 89.80 58 SER A N 1
ATOM 394 C CA . SER A 1 78 ? 49.557 32.558 0.720 1.00 97.45 58 SER A CA 1
ATOM 395 C C . SER A 1 78 ? 50.910 32.852 1.357 1.00 96.19 58 SER A C 1
ATOM 396 O O . SER A 1 78 ? 51.934 32.317 0.916 1.00 100.25 58 SER A O 1
ATOM 399 N N . ARG A 1 79 ? 50.934 33.683 2.398 1.00 94.68 59 ARG A N 1
ATOM 400 C CA . ARG A 1 79 ? 52.161 34.026 3.100 1.00 98.28 59 ARG A CA 1
ATOM 401 C C . ARG A 1 79 ? 52.299 33.283 4.425 1.00 86.17 59 ARG A C 1
ATOM 402 O O . ARG A 1 79 ? 53.037 33.735 5.308 1.00 84.94 59 ARG A O 1
ATOM 410 N N . TYR A 1 80 ? 51.603 32.153 4.585 1.00 91.86 60 TYR A N 1
ATOM 411 C CA . TYR A 1 80 ? 51.728 31.362 5.806 1.00 86.12 60 TYR A CA 1
ATOM 412 C C . TYR A 1 80 ? 53.092 30.691 5.945 1.00 87.45 60 TYR A C 1
ATOM 413 O O . TYR A 1 80 ? 53.630 30.671 7.059 1.00 86.08 60 TYR A O 1
ATOM 422 N N . PRO A 1 81 ? 53.676 30.108 4.882 1.00 83.57 61 PRO A N 1
ATOM 423 C CA . PRO A 1 81 ? 55.027 29.530 5.038 1.00 92.49 61 PRO A CA 1
ATOM 424 C C . PRO A 1 81 ? 56.011 30.454 5.739 1.00 83.19 61 PRO A C 1
ATOM 425 O O . PRO A 1 81 ? 56.612 30.056 6.748 1.00 83.30 61 PRO A O 1
ATOM 429 N N . GLN A 1 82 ? 56.162 31.689 5.250 1.00 96.41 62 GLN A N 1
ATOM 430 C CA . GLN A 1 82 ? 57.038 32.686 5.857 1.00 94.89 62 GLN A CA 1
ATOM 431 C C . GLN A 1 82 ? 56.893 32.695 7.372 1.00 89.42 62 GLN A C 1
ATOM 432 O O . GLN A 1 82 ? 57.793 32.240 8.089 1.00 88.64 62 GLN A O 1
ATOM 438 N N . LEU A 1 83 ? 55.742 33.172 7.854 1.00 82.19 63 LEU A N 1
ATOM 439 C CA . LEU A 1 83 ? 55.473 33.201 9.287 1.00 76.73 63 LEU A CA 1
ATOM 440 C C . LEU A 1 83 ? 55.832 31.877 9.948 1.00 74.02 63 LEU A C 1
ATOM 441 O O . LEU A 1 83 ? 56.532 31.851 10.968 1.00 75.36 63 LEU A O 1
ATOM 446 N N . VAL A 1 84 ? 55.391 30.763 9.355 1.00 69.28 64 VAL A N 1
ATOM 447 C CA . VAL A 1 84 ? 55.615 29.455 9.970 1.00 68.18 64 VAL A CA 1
ATOM 448 C C . VAL A 1 84 ? 57.101 29.229 10.206 1.00 68.68 64 VAL A C 1
ATOM 449 O O . VAL A 1 84 ? 57.520 28.856 11.309 1.00 67.46 64 VAL A O 1
ATOM 453 N N . SER A 1 85 ? 57.923 29.488 9.185 1.00 70.70 65 SER A N 1
ATOM 454 C CA . SER A 1 85 ? 59.365 29.337 9.351 1.00 73.58 65 SER A CA 1
ATOM 455 C C . SER A 1 85 ? 59.866 30.205 10.497 1.00 71.38 65 SER A C 1
ATOM 456 O O . SER A 1 85 ? 60.609 29.736 11.369 1.00 70.00 65 SER A O 1
ATOM 459 N N . GLN A 1 86 ? 59.427 31.466 10.533 1.00 70.49 66 GLN A N 1
ATOM 460 C CA . GLN A 1 86 ? 59.831 32.358 11.614 1.00 65.94 66 GLN A CA 1
ATOM 461 C C . GLN A 1 86 ? 59.407 31.801 12.964 1.00 63.70 66 GLN A C 1
ATOM 462 O O . GLN A 1 86 ? 60.129 31.944 13.958 1.00 64.02 66 GLN A O 1
ATOM 468 N N . VAL A 1 87 ? 58.249 31.141 13.019 1.00 60.79 67 VAL A N 1
ATOM 469 C CA . VAL A 1 87 ? 57.833 30.518 14.269 1.00 58.74 67 VAL A CA 1
ATOM 470 C C . VAL A 1 87 ? 58.674 29.278 14.542 1.00 58.60 67 VAL A C 1
ATOM 471 O O . VAL A 1 87 ? 59.084 29.029 15.683 1.00 57.70 67 VAL A O 1
ATOM 475 N N . GLU A 1 88 ? 58.975 28.502 13.494 1.00 62.62 68 GLU A N 1
ATOM 476 C CA . GLU A 1 88 ? 59.738 27.272 13.682 1.00 63.90 68 GLU A CA 1
ATOM 477 C C . GLU A 1 88 ? 61.098 27.558 14.302 1.00 65.52 68 GLU A C 1
ATOM 478 O O . GLU A 1 88 ? 61.601 26.766 15.110 1.00 64.61 68 GLU A O 1
ATOM 484 N N . ALA A 1 89 ? 61.709 28.686 13.935 1.00 66.14 69 ALA A N 1
ATOM 485 C CA . ALA A 1 89 ? 62.934 29.115 14.599 1.00 66.74 69 ALA A CA 1
ATOM 486 C C . ALA A 1 89 ? 62.667 29.443 16.062 1.00 62.84 69 ALA A C 1
ATOM 487 O O . ALA A 1 89 ? 63.347 28.929 16.961 1.00 62.34 69 ALA A O 1
ATOM 489 N N . ALA A 1 90 ? 61.655 30.280 16.319 1.00 58.86 70 ALA A N 1
ATOM 490 C CA . ALA A 1 90 ? 61.355 30.712 17.681 1.00 57.67 70 ALA A CA 1
ATOM 491 C C . ALA A 1 90 ? 61.165 29.519 18.606 1.00 63.90 70 ALA A C 1
ATOM 492 O O . ALA A 1 90 ? 61.823 29.416 19.650 1.00 56.84 70 ALA A O 1
ATOM 494 N N . VAL A 1 91 ? 60.281 28.593 18.218 1.00 56.76 71 VAL A N 1
ATOM 495 C CA . VAL A 1 91 ? 60.061 27.378 19.001 1.00 56.12 71 VAL A CA 1
ATOM 496 C C . VAL A 1 91 ? 61.381 26.663 19.253 1.00 57.04 71 VAL A C 1
ATOM 497 O O . VAL A 1 91 ? 61.689 26.272 20.387 1.00 56.78 71 VAL A O 1
ATOM 501 N N . LYS A 1 92 ? 62.193 26.505 18.201 1.00 59.09 72 LYS A N 1
ATOM 502 C CA . LYS A 1 92 ? 63.482 25.844 18.376 1.00 60.21 72 LYS A CA 1
ATOM 503 C C . LYS A 1 92 ? 64.329 26.569 19.411 1.00 60.53 72 LYS A C 1
ATOM 504 O O . LYS A 1 92 ? 64.944 25.928 20.274 1.00 60.79 72 LYS A O 1
ATOM 510 N N . GLU A 1 93 ? 64.344 27.906 19.364 1.00 61.99 73 GLU A N 1
ATOM 511 C CA . GLU A 1 93 ? 65.040 28.670 20.393 1.00 62.25 73 GLU A CA 1
ATOM 512 C C . GLU A 1 93 ? 64.548 28.268 21.777 1.00 61.10 73 GLU A C 1
ATOM 513 O O . GLU A 1 93 ? 65.349 27.958 22.668 1.00 61.66 73 GLU A O 1
ATOM 519 N N . GLU A 1 94 ? 63.221 28.229 21.953 1.00 55.80 74 GLU A N 1
ATOM 520 C CA . GLU A 1 94 ? 62.632 27.727 23.192 1.00 54.83 74 GLU A CA 1
ATOM 521 C C . GLU A 1 94 ? 63.276 26.412 23.601 1.00 55.41 74 GLU A C 1
ATOM 522 O O . GLU A 1 94 ? 63.778 26.271 24.725 1.00 55.67 74 GLU A O 1
ATOM 528 N N . ALA A 1 95 ? 63.296 25.448 22.674 1.00 55.02 75 ALA A N 1
ATOM 529 C CA . ALA A 1 95 ? 63.842 24.129 22.969 1.00 55.56 75 ALA A CA 1
ATOM 530 C C . ALA A 1 95 ? 65.233 24.240 23.570 1.00 56.88 75 ALA A C 1
ATOM 531 O O . ALA A 1 95 ? 65.528 23.608 24.592 1.00 57.05 75 ALA A O 1
ATOM 533 N N . ALA A 1 96 ? 66.084 25.084 22.974 1.00 53.09 76 ALA A N 1
ATOM 534 C CA . ALA A 1 96 ? 67.440 25.262 23.478 1.00 55.07 76 ALA A CA 1
ATOM 535 C C . ALA A 1 96 ? 67.414 25.564 24.970 1.00 54.42 76 ALA A C 1
ATOM 536 O O . ALA A 1 96 ? 67.994 24.832 25.783 1.00 54.84 76 ALA A O 1
ATOM 538 N N . ILE A 1 97 ? 66.679 26.612 25.349 1.00 55.84 77 ILE A N 1
ATOM 539 C CA . ILE A 1 97 ? 66.562 26.966 26.760 1.00 55.44 77 ILE A CA 1
ATOM 540 C C . ILE A 1 97 ? 66.013 25.787 27.551 1.00 54.83 77 ILE A C 1
ATOM 541 O O . ILE A 1 97 ? 66.576 25.393 28.582 1.00 55.46 77 ILE A O 1
ATOM 546 N N . ILE A 1 98 ? 64.938 25.169 27.043 1.00 53.08 78 ILE A N 1
ATOM 547 C CA . ILE A 1 98 ? 64.341 24.025 27.728 1.00 51.65 78 ILE A CA 1
ATOM 548 C C . ILE A 1 98 ? 65.389 22.950 27.953 1.00 52.86 78 ILE A C 1
ATOM 549 O O . ILE A 1 98 ? 65.470 22.358 29.040 1.00 52.60 78 ILE A O 1
ATOM 554 N N . SER A 1 99 ? 66.238 22.717 26.946 1.00 56.15 79 SER A N 1
ATOM 555 C CA . SER A 1 99 ? 67.318 21.749 27.085 1.00 57.56 79 SER A CA 1
ATOM 556 C C . SER A 1 99 ? 68.094 21.998 28.366 1.00 58.40 79 SER A C 1
ATOM 557 O O . SER A 1 99 ? 68.195 21.122 29.235 1.00 58.68 79 SER A O 1
ATOM 560 N N . GLU A 1 100 ? 68.601 23.222 28.520 1.00 56.55 80 GLU A N 1
ATOM 561 C CA . GLU A 1 100 ? 69.354 23.562 29.719 1.00 57.44 80 GLU A CA 1
ATOM 562 C C . GLU A 1 100 ? 68.520 23.297 30.964 1.00 56.42 80 GLU A C 1
ATOM 563 O O . GLU A 1 100 ? 68.973 22.620 31.898 1.00 57.17 80 GLU A O 1
ATOM 569 N N . LEU A 1 101 ? 67.266 23.763 30.955 1.00 55.04 81 LEU A N 1
ATOM 570 C CA . LEU A 1 101 ? 66.358 23.480 32.061 1.00 54.18 81 LEU A CA 1
ATOM 571 C C . LEU A 1 101 ? 66.359 21.998 32.394 1.00 54.53 81 LEU A C 1
ATOM 572 O O . LEU A 1 101 ? 66.639 21.612 33.537 1.00 55.08 81 LEU A O 1
ATOM 577 N N . ASP A 1 102 ? 66.108 21.155 31.384 1.00 55.13 82 ASP A N 1
ATOM 578 C CA . ASP A 1 102 ? 66.160 19.711 31.564 1.00 55.54 82 ASP A CA 1
ATOM 579 C C . ASP A 1 102 ? 67.345 19.328 32.434 1.00 57.05 82 ASP A C 1
ATOM 580 O O . ASP A 1 102 ? 67.176 18.844 33.560 1.00 57.14 82 ASP A O 1
ATOM 585 N N . THR A 1 103 ? 68.551 19.641 31.951 1.00 56.13 83 THR A N 1
ATOM 586 C CA . THR A 1 103 ? 69.768 19.282 32.671 1.00 57.86 83 THR A CA 1
ATOM 587 C C . THR A 1 103 ? 69.667 19.697 34.131 1.00 57.78 83 THR A C 1
ATOM 588 O O . THR A 1 103 ? 69.664 18.853 35.036 1.00 58.12 83 THR A O 1
ATOM 592 N N . VAL A 1 104 ? 69.484 20.997 34.367 1.00 56.57 84 VAL A N 1
ATOM 593 C CA . VAL A 1 104 ? 69.407 21.488 35.737 1.00 56.66 84 VAL A CA 1
ATOM 594 C C . VAL A 1 104 ? 68.283 20.780 36.475 1.00 55.60 84 VAL A C 1
ATOM 595 O O . VAL A 1 104 ? 68.492 20.171 37.533 1.00 56.25 84 VAL A O 1
ATOM 599 N N . ALA A 1 105 ? 67.089 20.776 35.880 1.00 59.87 85 ALA A N 1
ATOM 600 C CA . ALA A 1 105 ? 65.935 20.245 36.588 1.00 58.98 85 ALA A CA 1
ATOM 601 C C . ALA A 1 105 ? 66.068 18.753 36.843 1.00 59.48 85 ALA A C 1
ATOM 602 O O . ALA A 1 105 ? 65.398 18.224 37.738 1.00 59.16 85 ALA A O 1
ATOM 604 N N . SER A 1 106 ? 66.938 18.068 36.098 1.00 58.00 86 SER A N 1
ATOM 605 C CA . SER A 1 106 ? 67.057 16.632 36.280 1.00 58.53 86 SER A CA 1
ATOM 606 C C . SER A 1 106 ? 67.965 16.272 37.443 1.00 59.92 86 SER A C 1
ATOM 607 O O . SER A 1 106 ? 67.942 15.121 37.892 1.00 60.34 86 SER A O 1
ATOM 610 N N . LYS A 1 107 ? 68.746 17.228 37.954 1.00 63.08 87 LYS A N 1
ATOM 611 C CA . LYS A 1 107 ? 69.618 16.911 39.080 1.00 64.59 87 LYS A CA 1
ATOM 612 C C . LYS A 1 107 ? 68.830 16.759 40.375 1.00 64.12 87 LYS A C 1
ATOM 613 O O . LYS A 1 107 ? 69.221 15.978 41.250 1.00 67.51 87 LYS A O 1
ATOM 619 N N . HIS A 1 108 ? 67.727 17.479 40.509 1.00 65.18 88 HIS A N 1
ATOM 620 C CA . HIS A 1 108 ? 66.922 17.529 41.715 1.00 63.15 88 HIS A CA 1
ATOM 621 C C . HIS A 1 108 ? 65.594 16.810 41.508 1.00 61.80 88 HIS A C 1
ATOM 622 O O . HIS A 1 108 ? 65.201 16.538 40.368 1.00 66.97 88 HIS A O 1
ATOM 629 N N . PRO A 1 109 ? 64.887 16.460 42.588 1.00 60.15 89 PRO A N 1
ATOM 630 C CA . PRO A 1 109 ? 63.594 15.780 42.430 1.00 58.95 89 PRO A CA 1
ATOM 631 C C . PRO A 1 109 ? 62.633 16.597 41.581 1.00 57.69 89 PRO A C 1
ATOM 632 O O . PRO A 1 109 ? 62.558 17.822 41.698 1.00 57.63 89 PRO A O 1
ATOM 636 N N . TYR A 1 110 ? 61.895 15.897 40.716 1.00 61.22 90 TYR A N 1
ATOM 637 C CA . TYR A 1 110 ? 60.976 16.574 39.808 1.00 57.48 90 TYR A CA 1
ATOM 638 C C . TYR A 1 110 ? 59.854 17.264 40.578 1.00 57.01 90 TYR A C 1
ATOM 639 O O . TYR A 1 110 ? 59.637 18.472 40.427 1.00 56.91 90 TYR A O 1
ATOM 648 N N . TYR A 1 111 ? 59.149 16.517 41.431 1.00 54.31 91 TYR A N 1
ATOM 649 C CA . TYR A 1 111 ? 57.970 17.038 42.117 1.00 53.82 91 TYR A CA 1
ATOM 650 C C . TYR A 1 111 ? 58.301 18.058 43.197 1.00 54.71 91 TYR A C 1
ATOM 651 O O . TYR A 1 111 ? 57.373 18.606 43.801 1.00 54.43 91 TYR A O 1
ATOM 660 N N . LYS A 1 112 ? 59.581 18.325 43.460 1.00 54.79 92 LYS A N 1
ATOM 661 C CA . LYS A 1 112 ? 59.937 19.379 44.402 1.00 55.61 92 LYS A CA 1
ATOM 662 C C . LYS A 1 112 ? 59.926 20.753 43.747 1.00 55.16 92 LYS A C 1
ATOM 663 O O . LYS A 1 112 ? 59.672 21.755 44.423 1.00 55.25 92 LYS A O 1
ATOM 669 N N . TYR A 1 113 ? 60.184 20.820 42.439 1.00 55.75 93 TYR A N 1
ATOM 670 C CA . TYR A 1 113 ? 60.322 22.091 41.740 1.00 55.26 93 TYR A CA 1
ATOM 671 C C . TYR A 1 113 ? 59.483 22.175 40.469 1.00 54.17 93 TYR A C 1
ATOM 672 O O . TYR A 1 113 ? 59.610 23.158 39.730 1.00 53.71 93 TYR A O 1
ATOM 681 N N . ASN A 1 114 ? 58.627 21.181 40.195 1.00 54.27 94 ASN A N 1
ATOM 682 C CA . ASN A 1 114 ? 57.902 21.156 38.927 1.00 53.38 94 ASN A CA 1
ATOM 683 C C . ASN A 1 114 ? 56.915 22.306 38.809 1.00 52.71 94 ASN A C 1
ATOM 684 O O . ASN A 1 114 ? 56.698 22.821 37.707 1.00 52.10 94 ASN A O 1
ATOM 689 N N . GLN A 1 115 ? 56.313 22.724 39.920 1.00 55.27 95 GLN A N 1
ATOM 690 C CA . GLN A 1 115 ? 55.330 23.799 39.893 1.00 54.30 95 GLN A CA 1
ATOM 691 C C . GLN A 1 115 ? 55.925 25.144 39.493 1.00 53.96 95 GLN A C 1
ATOM 692 O O . GLN A 1 115 ? 55.171 26.113 39.367 1.00 53.23 95 GLN A O 1
ATOM 698 N N . ARG A 1 116 ? 57.238 25.236 39.285 1.00 54.25 96 ARG A N 1
ATOM 699 C CA . ARG A 1 116 ? 57.858 26.501 38.912 1.00 54.13 96 ARG A CA 1
ATOM 700 C C . ARG A 1 116 ? 57.944 26.694 37.405 1.00 53.45 96 ARG A C 1
ATOM 701 O O . ARG A 1 116 ? 57.936 27.839 36.935 1.00 53.07 96 ARG A O 1
ATOM 709 N N . TRP A 1 117 ? 58.017 25.608 36.634 1.00 49.87 97 TRP A N 1
ATOM 710 C CA . TRP A 1 117 ? 58.126 25.694 35.185 1.00 49.36 97 TRP A CA 1
ATOM 711 C C . TRP A 1 117 ? 56.902 25.160 34.457 1.00 48.70 97 TRP A C 1
ATOM 712 O O . TRP A 1 117 ? 56.850 25.241 33.225 1.00 48.25 97 TRP A O 1
ATOM 723 N N . THR A 1 118 ? 55.921 24.616 35.182 1.00 46.73 98 THR A N 1
ATOM 724 C CA . THR A 1 118 ? 54.825 23.910 34.529 1.00 43.97 98 THR A CA 1
ATOM 725 C C . THR A 1 118 ? 53.984 24.851 33.669 1.00 43.37 98 THR A C 1
ATOM 726 O O . THR A 1 118 ? 53.552 24.479 32.571 1.00 43.90 98 THR A O 1
ATOM 730 N N . ARG A 1 119 ? 53.772 26.088 34.127 1.00 47.93 99 ARG A N 1
ATOM 731 C CA . ARG A 1 119 ? 53.049 27.057 33.309 1.00 45.09 99 ARG A CA 1
ATOM 732 C C . ARG A 1 119 ? 53.867 27.458 32.088 1.00 43.55 99 ARG A C 1
ATOM 733 O O . ARG A 1 119 ? 53.337 27.540 30.971 1.00 42.82 99 ARG A O 1
ATOM 741 N N . SER A 1 120 ? 55.166 27.701 32.281 1.00 42.56 100 SER A N 1
ATOM 742 C CA . SER A 1 120 ? 56.024 28.083 31.166 1.00 42.15 100 SER A CA 1
ATOM 743 C C . SER A 1 120 ? 56.145 26.951 30.156 1.00 41.63 100 SER A C 1
ATOM 744 O O . SER A 1 120 ? 56.112 27.182 28.941 1.00 41.88 100 SER A O 1
ATOM 747 N N . MET A 1 121 ? 56.285 25.716 30.640 1.00 43.26 101 MET A N 1
ATOM 748 C CA . MET A 1 121 ? 56.336 24.577 29.731 1.00 42.71 101 MET A CA 1
ATOM 749 C C . MET A 1 121 ? 55.016 24.411 28.994 1.00 41.65 101 MET A C 1
ATOM 750 O O . MET A 1 121 ? 54.998 24.079 27.803 1.00 41.40 101 MET A O 1
ATOM 755 N N . GLN A 1 122 ? 53.900 24.649 29.685 1.00 47.35 102 GLN A N 1
ATOM 756 C CA . GLN A 1 122 ? 52.597 24.613 29.031 1.00 44.47 102 GLN A CA 1
ATOM 757 C C . GLN A 1 122 ? 52.528 25.619 27.887 1.00 47.43 102 GLN A C 1
ATOM 758 O O . GLN A 1 122 ? 52.081 25.287 26.782 1.00 42.90 102 GLN A O 1
ATOM 764 N N . HIS A 1 123 ? 53.002 26.844 28.120 1.00 40.61 103 HIS A N 1
ATOM 765 C CA . HIS A 1 123 ? 52.943 27.866 27.075 1.00 41.47 103 HIS A CA 1
ATOM 766 C C . HIS A 1 123 ? 53.897 27.552 25.923 1.00 44.68 103 HIS A C 1
ATOM 767 O O . HIS A 1 123 ? 53.584 27.823 24.755 1.00 45.17 103 HIS A O 1
ATOM 774 N N . ALA A 1 124 ? 55.063 26.980 26.227 1.00 43.77 104 ALA A N 1
ATOM 775 C CA . ALA A 1 124 ? 55.982 26.567 25.169 1.00 45.66 104 ALA A CA 1
ATOM 776 C C . ALA A 1 124 ? 55.356 25.487 24.294 1.00 45.60 104 ALA A C 1
ATOM 777 O O . ALA A 1 124 ? 55.406 25.558 23.055 1.00 47.28 104 ALA A O 1
ATOM 779 N N . ILE A 1 125 ? 54.771 24.468 24.927 1.00 47.06 105 ILE A N 1
ATOM 780 C CA . ILE A 1 125 ? 54.047 23.441 24.188 1.00 46.15 105 ILE A CA 1
ATOM 781 C C . ILE A 1 125 ? 52.955 24.079 23.343 1.00 42.98 105 ILE A C 1
ATOM 782 O O . ILE A 1 125 ? 52.710 23.668 22.202 1.00 42.68 105 ILE A O 1
ATOM 787 N N . GLY A 1 126 ? 52.282 25.092 23.891 1.00 43.56 106 GLY A N 1
ATOM 788 C CA . GLY A 1 126 ? 51.237 25.763 23.139 1.00 44.06 106 GLY A CA 1
ATOM 789 C C . GLY A 1 126 ? 51.757 26.405 21.869 1.00 46.97 106 GLY A C 1
ATOM 790 O O . GLY A 1 126 ? 51.158 26.271 20.800 1.00 49.02 106 GLY A O 1
ATOM 791 N N . THR A 1 127 ? 52.879 27.122 21.972 1.00 44.33 107 THR A N 1
ATOM 792 C CA . THR A 1 127 ? 53.459 27.736 20.778 1.00 46.40 107 THR A CA 1
ATOM 793 C C . THR A 1 127 ? 53.861 26.676 19.761 1.00 48.52 107 THR A C 1
ATOM 794 O O . THR A 1 127 ? 53.657 26.855 18.554 1.00 54.67 107 THR A O 1
ATOM 798 N N . ALA A 1 128 ? 54.420 25.556 20.229 1.00 45.48 108 ALA A N 1
ATOM 799 C CA . ALA A 1 128 ? 54.820 24.496 19.304 1.00 50.44 108 ALA A CA 1
ATOM 800 C C . ALA A 1 128 ? 53.612 23.911 18.573 1.00 50.97 108 ALA A C 1
ATOM 801 O O . ALA A 1 128 ? 53.636 23.722 17.346 1.00 53.26 108 ALA A O 1
ATOM 803 N N . ILE A 1 129 ? 52.540 23.623 19.316 1.00 49.11 109 ILE A N 1
ATOM 804 C CA . ILE A 1 129 ? 51.347 23.035 18.714 1.00 48.32 109 ILE A CA 1
ATOM 805 C C . ILE A 1 129 ? 50.692 24.017 17.754 1.00 50.82 109 ILE A C 1
ATOM 806 O O . ILE A 1 129 ? 50.199 23.625 16.690 1.00 53.42 109 ILE A O 1
ATOM 811 N N . TYR A 1 130 ? 50.674 25.304 18.108 1.00 49.25 110 TYR A N 1
ATOM 812 C CA . TYR A 1 130 ? 50.143 26.314 17.199 1.00 51.53 110 TYR A CA 1
ATOM 813 C C . TYR A 1 130 ? 50.955 26.372 15.913 1.00 57.60 110 TYR A C 1
ATOM 814 O O . TYR A 1 130 ? 50.388 26.438 14.816 1.00 60.39 110 TYR A O 1
ATOM 823 N N . CYS A 1 131 ? 52.285 26.353 16.032 1.00 50.70 111 CYS A N 1
ATOM 824 C CA . CYS A 1 131 ? 53.145 26.323 14.855 1.00 54.19 111 CYS A CA 1
ATOM 825 C C . CYS A 1 131 ? 52.792 25.156 13.947 1.00 57.71 111 CYS A C 1
ATOM 826 O O . CYS A 1 131 ? 52.595 25.328 12.738 1.00 61.53 111 CYS A O 1
ATOM 829 N N . ALA A 1 132 ? 52.698 23.953 14.519 1.00 58.44 112 ALA A N 1
ATOM 830 C CA . ALA A 1 132 ? 52.423 22.783 13.690 1.00 60.94 112 ALA A CA 1
ATOM 831 C C . ALA A 1 132 ? 51.010 22.802 13.120 1.00 63.48 112 ALA A C 1
ATOM 832 O O . ALA A 1 132 ? 50.770 22.233 12.048 1.00 65.59 112 ALA A O 1
ATOM 834 N N . TRP A 1 133 ? 50.064 23.435 13.819 1.00 58.65 113 TRP A N 1
ATOM 835 C CA . TRP A 1 133 ? 48.716 23.583 13.281 1.00 58.47 113 TRP A CA 1
ATOM 836 C C . TRP A 1 133 ? 48.714 24.436 12.022 1.00 63.99 113 TRP A C 1
ATOM 837 O O . TRP A 1 133 ? 47.906 24.205 11.116 1.00 67.90 113 TRP A O 1
ATOM 848 N N . LEU A 1 134 ? 49.611 25.418 11.945 1.00 59.61 114 LEU A N 1
ATOM 849 C CA . LEU A 1 134 ? 49.714 26.278 10.775 1.00 64.08 114 LEU A CA 1
ATOM 850 C C . LEU A 1 134 ? 50.522 25.649 9.648 1.00 72.47 114 LEU A C 1
ATOM 851 O O . LEU A 1 134 ? 50.579 26.224 8.555 1.00 77.26 114 LEU A O 1
ATOM 856 N N . GLY A 1 135 ? 51.145 24.496 9.881 1.00 64.44 115 GLY A N 1
ATOM 857 C CA . GLY A 1 135 ? 51.879 23.813 8.834 1.00 67.69 115 GLY A CA 1
ATOM 858 C C . GLY A 1 135 ? 53.337 23.562 9.158 1.00 68.30 115 GLY A C 1
ATOM 859 O O . GLY A 1 135 ? 54.106 23.141 8.289 1.00 76.19 115 GLY A O 1
ATOM 860 N N . GLY A 1 136 ? 53.734 23.809 10.407 1.00 65.12 116 GLY A N 1
ATOM 861 C CA . GLY A 1 136 ? 55.117 23.640 10.800 1.00 66.74 116 GLY A CA 1
ATOM 862 C C . GLY A 1 136 ? 55.420 22.255 11.342 1.00 80.48 116 GLY A C 1
ATOM 863 O O . GLY A 1 136 ? 54.522 21.455 11.601 1.00 62.61 116 GLY A O 1
ATOM 864 N N . PHE A 1 137 ? 56.718 21.991 11.506 1.00 71.37 117 PHE A N 1
ATOM 865 C CA . PHE A 1 137 ? 57.260 20.747 12.045 1.00 69.51 117 PHE A CA 1
ATOM 866 C C . PHE A 1 137 ? 56.599 19.516 11.431 1.00 87.64 117 PHE A C 1
ATOM 867 O O . PHE A 1 137 ? 55.846 18.811 12.117 1.00 71.98 117 PHE A O 1
ATOM 875 N N . PRO A 1 138 ? 56.851 19.219 10.147 1.00 72.10 118 PRO A N 1
ATOM 876 C CA . PRO A 1 138 ? 56.295 18.023 9.509 1.00 73.47 118 PRO A CA 1
ATOM 877 C C . PRO A 1 138 ? 57.073 16.757 9.860 1.00 75.88 118 PRO A C 1
ATOM 878 O O . PRO A 1 138 ? 56.581 15.654 9.621 1.00 77.25 118 PRO A O 1
ATOM 882 N N . ALA A 1 150 ? 51.726 21.804 3.411 1.00 105.92 130 ALA A N 1
ATOM 883 C CA . ALA A 1 150 ? 51.056 22.735 4.310 1.00 99.46 130 ALA A CA 1
ATOM 884 C C . ALA A 1 150 ? 49.706 22.185 4.758 1.00 100.29 130 ALA A C 1
ATOM 885 O O . ALA A 1 150 ? 48.660 22.590 4.246 1.00 101.87 130 ALA A O 1
ATOM 887 N N . GLU A 1 151 ? 49.736 21.257 5.714 1.00 97.42 131 GLU A N 1
ATOM 888 C CA . GLU A 1 151 ? 48.520 20.658 6.265 1.00 95.28 131 GLU A CA 1
ATOM 889 C C . GLU A 1 151 ? 48.073 21.488 7.462 1.00 94.08 131 GLU A C 1
ATOM 890 O O . GLU A 1 151 ? 48.453 21.228 8.605 1.00 82.50 131 GLU A O 1
ATOM 896 N N . ILE A 1 152 ? 47.253 22.504 7.194 1.00 84.17 132 ILE A N 1
ATOM 897 C CA . ILE A 1 152 ? 46.681 23.305 8.269 1.00 71.93 132 ILE A CA 1
ATOM 898 C C . ILE A 1 152 ? 45.675 22.462 9.040 1.00 67.65 132 ILE A C 1
ATOM 899 O O . ILE A 1 152 ? 44.801 21.814 8.451 1.00 73.13 132 ILE A O 1
ATOM 904 N N . GLY A 1 153 ? 45.806 22.455 10.363 1.00 67.48 133 GLY A N 1
ATOM 905 C CA . GLY A 1 153 ? 44.925 21.692 11.219 1.00 60.23 133 GLY A CA 1
ATOM 906 C C . GLY A 1 153 ? 45.548 20.481 11.875 1.00 58.54 133 GLY A C 1
ATOM 907 O O . GLY A 1 153 ? 44.833 19.735 12.554 1.00 56.84 133 GLY A O 1
ATOM 908 N N . ARG A 1 154 ? 46.849 20.262 11.699 1.00 60.56 134 ARG A N 1
ATOM 909 C CA . ARG A 1 154 ? 47.506 19.102 12.287 1.00 57.98 134 ARG A CA 1
ATOM 910 C C . ARG A 1 154 ? 47.684 19.295 13.788 1.00 59.20 134 ARG A C 1
ATOM 911 O O . ARG A 1 154 ? 48.171 20.337 14.240 1.00 51.33 134 ARG A O 1
ATOM 919 N N . LEU A 1 155 ? 47.287 18.288 14.559 1.00 58.11 135 LEU A N 1
ATOM 920 C CA . LEU A 1 155 ? 47.479 18.281 16.003 1.00 52.92 135 LEU A CA 1
ATOM 921 C C . LEU A 1 155 ? 48.663 17.386 16.342 1.00 55.69 135 LEU A C 1
ATOM 922 O O . LEU A 1 155 ? 48.640 16.184 16.056 1.00 60.24 135 LEU A O 1
ATOM 927 N N . LEU A 1 156 ? 49.693 17.970 16.945 1.00 54.40 136 LEU A N 1
ATOM 928 C CA . LEU A 1 156 ? 50.835 17.183 17.386 1.00 54.51 136 LEU A CA 1
ATOM 929 C C . LEU A 1 156 ? 50.446 16.263 18.534 1.00 53.45 136 LEU A C 1
ATOM 930 O O . LEU A 1 156 ? 49.717 16.654 19.449 1.00 51.01 136 LEU A O 1
ATOM 935 N N . THR A 1 157 ? 50.940 15.032 18.479 1.00 56.88 137 THR A N 1
ATOM 936 C CA . THR A 1 157 ? 50.848 14.157 19.629 1.00 57.31 137 THR A CA 1
ATOM 937 C C . THR A 1 157 ? 51.815 14.626 20.713 1.00 55.80 137 THR A C 1
ATOM 938 O O . THR A 1 157 ? 52.760 15.380 20.456 1.00 54.78 137 THR A O 1
ATOM 942 N N . LEU A 1 158 ? 51.555 14.183 21.945 1.00 61.35 138 LEU A N 1
ATOM 943 C CA . LEU A 1 158 ? 52.461 14.490 23.048 1.00 60.25 138 LEU A CA 1
ATOM 944 C C . LEU A 1 158 ? 53.872 14.011 22.739 1.00 64.33 138 LEU A C 1
ATOM 945 O O . LEU A 1 158 ? 54.858 14.687 23.067 1.00 62.47 138 LEU A O 1
ATOM 950 N N . GLU A 1 159 ? 53.982 12.850 22.090 1.00 57.55 139 GLU A N 1
ATOM 951 C CA . GLU A 1 159 ? 55.284 12.314 21.714 1.00 64.04 139 GLU A CA 1
ATOM 952 C C . GLU A 1 159 ? 55.989 13.228 20.719 1.00 63.69 139 GLU A C 1
ATOM 953 O O . GLU A 1 159 ? 57.207 13.426 20.799 1.00 63.31 139 GLU A O 1
ATOM 959 N N . GLU A 1 160 ? 55.233 13.817 19.787 1.00 60.64 140 GLU A N 1
ATOM 960 C CA . GLU A 1 160 ? 55.831 14.717 18.805 1.00 59.80 140 GLU A CA 1
ATOM 961 C C . GLU A 1 160 ? 56.282 16.022 19.453 1.00 57.15 140 GLU A C 1
ATOM 962 O O . GLU A 1 160 ? 57.311 16.593 19.068 1.00 56.82 140 GLU A O 1
ATOM 968 N N . VAL A 1 161 ? 55.533 16.505 20.445 1.00 58.92 141 VAL A N 1
ATOM 969 C CA . VAL A 1 161 ? 55.967 17.678 21.200 1.00 56.43 141 VAL A CA 1
ATOM 970 C C . VAL A 1 161 ? 57.265 17.373 21.940 1.00 61.32 141 VAL A C 1
ATOM 971 O O . VAL A 1 161 ? 58.212 18.173 21.939 1.00 58.61 141 VAL A O 1
ATOM 975 N N . GLY A 1 162 ? 57.326 16.203 22.580 1.00 50.99 142 GLY A N 1
ATOM 976 C CA . GLY A 1 162 ? 58.555 15.803 23.248 1.00 50.97 142 GLY A CA 1
ATOM 977 C C . GLY A 1 162 ? 59.725 15.682 22.291 1.00 59.99 142 GLY A C 1
ATOM 978 O O . GLY A 1 162 ? 60.864 15.998 22.642 1.00 54.04 142 GLY A O 1
ATOM 979 N N . THR A 1 163 ? 59.459 15.219 21.069 1.00 50.75 143 THR A N 1
ATOM 980 C CA . THR A 1 163 ? 60.500 15.173 20.046 1.00 53.32 143 THR A CA 1
ATOM 981 C C . THR A 1 163 ? 60.998 16.573 19.713 1.00 53.40 143 THR A C 1
ATOM 982 O O . THR A 1 163 ? 62.208 16.814 19.640 1.00 54.56 143 THR A O 1
ATOM 986 N N . ILE A 1 164 ? 60.070 17.510 19.506 1.00 60.25 144 ILE A N 1
ATOM 987 C CA . ILE A 1 164 ? 60.460 18.876 19.162 1.00 60.39 144 ILE A CA 1
ATOM 988 C C . ILE A 1 164 ? 61.306 19.494 20.268 1.00 58.76 144 ILE A C 1
ATOM 989 O O . ILE A 1 164 ? 62.329 20.139 20.001 1.00 58.86 144 ILE A O 1
ATOM 994 N N . PHE A 1 165 ? 60.908 19.304 21.522 1.00 64.22 145 PHE A N 1
ATOM 995 C CA . PHE A 1 165 ? 61.644 19.901 22.631 1.00 64.29 145 PHE A CA 1
ATOM 996 C C . PHE A 1 165 ? 62.730 18.993 23.197 1.00 65.41 145 PHE A C 1
ATOM 997 O O . PHE A 1 165 ? 63.391 19.380 24.167 1.00 67.02 145 PHE A O 1
ATOM 1005 N N . SER A 1 166 ? 62.931 17.809 22.610 1.00 54.88 146 SER A N 1
ATOM 1006 C CA . SER A 1 166 ? 64.008 16.896 23.002 1.00 57.75 146 SER A CA 1
ATOM 1007 C C . SER A 1 166 ? 63.949 16.561 24.491 1.00 57.86 146 SER A C 1
ATOM 1008 O O . SER A 1 166 ? 64.971 16.517 25.178 1.00 59.27 146 SER A O 1
ATOM 1011 N N . VAL A 1 167 ? 62.739 16.326 24.992 1.00 52.15 147 VAL A N 1
ATOM 1012 C CA . VAL A 1 167 ? 62.538 15.951 26.392 1.00 51.47 147 VAL A CA 1
ATOM 1013 C C . VAL A 1 167 ? 61.526 14.825 26.462 1.00 51.45 147 VAL A C 1
ATOM 1014 O O . VAL A 1 167 ? 60.624 14.717 25.621 1.00 51.21 147 VAL A O 1
ATOM 1018 N N . PRO A 1 168 ? 61.656 13.958 27.462 1.00 52.16 148 PRO A N 1
ATOM 1019 C CA . PRO A 1 168 ? 60.695 12.860 27.608 1.00 52.54 148 PRO A CA 1
ATOM 1020 C C . PRO A 1 168 ? 59.311 13.376 27.974 1.00 51.08 148 PRO A C 1
ATOM 1021 O O . PRO A 1 168 ? 59.141 14.486 28.482 1.00 49.88 148 PRO A O 1
ATOM 1025 N N . THR A 1 169 ? 58.308 12.547 27.693 1.00 66.89 149 THR A N 1
ATOM 1026 C CA . THR A 1 169 ? 56.919 12.861 27.994 1.00 62.28 149 THR A CA 1
ATOM 1027 C C . THR A 1 169 ? 56.325 11.773 28.874 1.00 62.43 149 THR A C 1
ATOM 1028 O O . THR A 1 169 ? 56.573 10.582 28.657 1.00 68.25 149 THR A O 1
ATOM 1032 N N . ASN A 1 170 ? 55.542 12.196 29.868 1.00 72.54 150 ASN A N 1
ATOM 1033 C CA . ASN A 1 170 ? 54.812 11.285 30.748 1.00 74.15 150 ASN A CA 1
ATOM 1034 C C . ASN A 1 170 ? 55.760 10.293 31.420 1.00 74.07 150 ASN A C 1
ATOM 1035 O O . ASN A 1 170 ? 55.510 9.087 31.462 1.00 83.33 150 ASN A O 1
ATOM 1040 N N . LEU A 1 171 ? 56.869 10.819 31.940 1.00 73.52 151 LEU A N 1
ATOM 1041 C CA . LEU A 1 171 ? 57.860 9.999 32.630 1.00 78.53 151 LEU A CA 1
ATOM 1042 C C . LEU A 1 171 ? 57.257 9.429 33.907 1.00 80.13 151 LEU A C 1
ATOM 1043 O O . LEU A 1 171 ? 56.979 10.169 34.856 1.00 78.16 151 LEU A O 1
ATOM 1048 N N . LYS A 1 172 ? 57.061 8.115 33.934 1.00 91.82 152 LYS A N 1
ATOM 1049 C CA . LYS A 1 172 ? 56.581 7.417 35.115 1.00 90.83 152 LYS A CA 1
ATOM 1050 C C . LYS A 1 172 ? 57.649 6.451 35.604 1.00 95.06 152 LYS A C 1
ATOM 1051 O O . LYS A 1 172 ? 58.341 5.816 34.800 1.00 95.66 152 LYS A O 1
ATOM 1057 N N . ASP A 1 173 ? 57.780 6.357 36.929 1.00 94.74 153 ASP A N 1
ATOM 1058 C CA . ASP A 1 173 ? 58.784 5.517 37.585 1.00 102.27 153 ASP A CA 1
ATOM 1059 C C . ASP A 1 173 ? 60.207 5.912 37.189 1.00 102.29 153 ASP A C 1
ATOM 1060 O O . ASP A 1 173 ? 61.114 5.075 37.178 1.00 105.71 153 ASP A O 1
ATOM 1065 N N . ARG A 1 174 ? 60.411 7.188 36.860 1.00 94.71 154 ARG A N 1
ATOM 1066 C CA . ARG A 1 174 ? 61.753 7.745 36.733 1.00 94.98 154 ARG A CA 1
ATOM 1067 C C . ARG A 1 174 ? 61.671 9.243 36.978 1.00 90.76 154 ARG A C 1
ATOM 1068 O O . ARG A 1 174 ? 60.839 9.925 36.370 1.00 85.34 154 ARG A O 1
ATOM 1076 N N . ASP A 1 175 ? 62.532 9.748 37.858 1.00 78.20 155 ASP A N 1
ATOM 1077 C CA . ASP A 1 175 ? 62.519 11.159 38.238 1.00 74.82 155 ASP A CA 1
ATOM 1078 C C . ASP A 1 175 ? 63.478 11.913 37.327 1.00 70.90 155 ASP A C 1
ATOM 1079 O O . ASP A 1 175 ? 64.697 11.850 37.500 1.00 72.71 155 ASP A O 1
ATOM 1084 N N . ALA A 1 176 ? 62.925 12.628 36.352 1.00 63.13 156 ALA A N 1
ATOM 1085 C CA . ALA A 1 176 ? 63.707 13.470 35.461 1.00 60.35 156 ALA A CA 1
ATOM 1086 C C . ALA A 1 176 ? 62.774 14.495 34.839 1.00 56.34 156 ALA A C 1
ATOM 1087 O O . ALA A 1 176 ? 61.558 14.292 34.774 1.00 57.06 156 ALA A O 1
ATOM 1089 N N . PHE A 1 177 ? 63.355 15.606 34.391 1.00 52.65 157 PHE A N 1
ATOM 1090 C CA . PHE A 1 177 ? 62.561 16.643 33.747 1.00 51.15 157 PHE A CA 1
ATOM 1091 C C . PHE A 1 177 ? 61.798 16.061 32.565 1.00 50.59 157 PHE A C 1
ATOM 1092 O O . PHE A 1 177 ? 62.366 15.344 31.736 1.00 51.22 157 PHE A O 1
ATOM 1100 N N . HIS A 1 178 ? 60.506 16.366 32.495 1.00 54.90 158 HIS A N 1
ATOM 1101 C CA . HIS A 1 178 ? 59.664 15.825 31.439 1.00 54.42 158 HIS A CA 1
ATOM 1102 C C . HIS A 1 178 ? 58.469 16.746 31.233 1.00 49.08 158 HIS A C 1
ATOM 1103 O O . HIS A 1 178 ? 58.238 17.687 31.996 1.00 48.70 158 HIS A O 1
ATOM 1110 N N . ILE A 1 179 ? 57.716 16.453 30.181 1.00 56.51 159 ILE A N 1
ATOM 1111 C CA . ILE A 1 179 ? 56.486 17.157 29.843 1.00 53.82 159 ILE A CA 1
ATOM 1112 C C . ILE A 1 179 ? 55.317 16.273 30.244 1.00 56.19 159 ILE A C 1
ATOM 1113 O O . ILE A 1 179 ? 55.341 15.058 30.013 1.00 58.56 159 ILE A O 1
ATOM 1118 N N . THR A 1 180 ? 54.300 16.868 30.856 1.00 49.06 160 THR A N 1
ATOM 1119 C CA . THR A 1 180 ? 53.167 16.115 31.374 1.00 50.67 160 THR A CA 1
ATOM 1120 C C . THR A 1 180 ? 51.958 16.205 30.445 1.00 48.86 160 THR A C 1
ATOM 1121 O O . THR A 1 180 ? 51.830 17.122 29.631 1.00 47.92 160 THR A O 1
ATOM 1125 N N . ILE A 1 181 ? 51.067 15.217 30.575 1.00 57.63 161 ILE A N 1
ATOM 1126 C CA . ILE A 1 181 ? 49.823 15.229 29.808 1.00 54.68 161 ILE A CA 1
ATOM 1127 C C . ILE A 1 181 ? 48.995 16.456 30.161 1.00 50.51 161 ILE A C 1
ATOM 1128 O O . ILE A 1 181 ? 48.363 17.069 29.293 1.00 48.21 161 ILE A O 1
ATOM 1133 N N . GLU A 1 182 ? 48.987 16.833 31.441 1.00 45.80 162 GLU A N 1
ATOM 1134 C CA . GLU A 1 182 ? 48.168 17.957 31.882 1.00 44.08 162 GLU A CA 1
ATOM 1135 C C . GLU A 1 182 ? 48.646 19.261 31.254 1.00 47.82 162 GLU A C 1
ATOM 1136 O O . GLU A 1 182 ? 47.833 20.108 30.863 1.00 42.49 162 GLU A O 1
ATOM 1142 N N . GLU A 1 183 ? 49.965 19.437 31.142 1.00 46.25 163 GLU A N 1
ATOM 1143 C CA . GLU A 1 183 ? 50.506 20.607 30.457 1.00 42.43 163 GLU A CA 1
ATOM 1144 C C . GLU A 1 183 ? 50.050 20.641 29.007 1.00 41.29 163 GLU A C 1
ATOM 1145 O O . GLU A 1 183 ? 49.637 21.690 28.496 1.00 41.01 163 GLU A O 1
ATOM 1151 N N . TYR A 1 184 ? 50.109 19.487 28.338 1.00 50.15 164 TYR A N 1
ATOM 1152 C CA . TYR A 1 184 ? 49.714 19.388 26.937 1.00 47.66 164 TYR A CA 1
ATOM 1153 C C . TYR A 1 184 ? 48.243 19.750 26.756 1.00 46.57 164 TYR A C 1
ATOM 1154 O O . TYR A 1 184 ? 47.889 20.535 25.866 1.00 43.72 164 TYR A O 1
ATOM 1163 N N . LEU A 1 185 ? 47.378 19.235 27.633 1.00 42.59 165 LEU A N 1
ATOM 1164 C CA . LEU A 1 185 ? 45.945 19.485 27.506 1.00 42.71 165 LEU A CA 1
ATOM 1165 C C . LEU A 1 185 ? 45.601 20.937 27.828 1.00 42.49 165 LEU A C 1
ATOM 1166 O O . LEU A 1 185 ? 44.726 21.538 27.185 1.00 42.43 165 LEU A O 1
ATOM 1171 N N . LEU A 1 186 ? 46.287 21.526 28.811 1.00 44.17 166 LEU A N 1
ATOM 1172 C CA . LEU A 1 186 ? 46.058 22.932 29.125 1.00 44.64 166 LEU A CA 1
ATOM 1173 C C . LEU A 1 186 ? 46.503 23.827 27.972 1.00 44.99 166 LEU A C 1
ATOM 1174 O O . LEU A 1 186 ? 45.820 24.805 27.626 1.00 46.37 166 LEU A O 1
ATOM 1179 N N . SER A 1 187 ? 47.641 23.497 27.356 1.00 43.83 167 SER A N 1
ATOM 1180 C CA . SER A 1 187 ? 48.073 24.216 26.164 1.00 43.95 167 SER A CA 1
ATOM 1181 C C . SER A 1 187 ? 47.058 24.074 25.038 1.00 42.72 167 SER A C 1
ATOM 1182 O O . SER A 1 187 ? 46.847 25.013 24.264 1.00 44.19 167 SER A O 1
ATOM 1185 N N . LEU A 1 188 ? 46.412 22.909 24.936 1.00 45.89 168 LEU A N 1
ATOM 1186 C CA . LEU A 1 188 ? 45.370 22.732 23.926 1.00 45.71 168 LEU A CA 1
ATOM 1187 C C . LEU A 1 188 ? 44.179 23.653 24.184 1.00 44.84 168 LEU A C 1
ATOM 1188 O O . LEU A 1 188 ? 43.612 24.234 23.245 1.00 45.71 168 LEU A O 1
ATOM 1193 N N . VAL A 1 189 ? 43.768 23.777 25.448 1.00 47.63 169 VAL A N 1
ATOM 1194 C CA . VAL A 1 189 ? 42.682 24.700 25.787 1.00 48.17 169 VAL A CA 1
ATOM 1195 C C . VAL A 1 189 ? 43.044 26.123 25.362 1.00 48.52 169 VAL A C 1
ATOM 1196 O O . VAL A 1 189 ? 42.247 26.841 24.731 1.00 49.06 169 VAL A O 1
ATOM 1200 N N . ASP A 1 190 ? 44.265 26.547 25.699 1.00 50.56 170 ASP A N 1
ATOM 1201 C CA . ASP A 1 190 ? 44.717 27.871 25.281 1.00 55.92 170 ASP A CA 1
ATOM 1202 C C . ASP A 1 190 ? 44.708 28.001 23.761 1.00 53.52 170 ASP A C 1
ATOM 1203 O O . ASP A 1 190 ? 44.384 29.066 23.215 1.00 58.63 170 ASP A O 1
ATOM 1208 N N . LEU A 1 191 ? 45.056 26.917 23.062 1.00 48.55 171 LEU A N 1
ATOM 1209 C CA . LEU A 1 191 ? 45.071 26.942 21.604 1.00 48.22 171 LEU A CA 1
ATOM 1210 C C . LEU A 1 191 ? 43.676 27.166 21.044 1.00 49.46 171 LEU A C 1
ATOM 1211 O O . LEU A 1 191 ? 43.512 27.871 20.045 1.00 53.88 171 LEU A O 1
ATOM 1216 N N . THR A 1 192 ? 42.661 26.557 21.660 1.00 49.64 172 THR A N 1
ATOM 1217 C CA . THR A 1 192 ? 41.292 26.824 21.218 1.00 50.20 172 THR A CA 1
ATOM 1218 C C . THR A 1 192 ? 40.934 28.292 21.419 1.00 51.13 172 THR A C 1
ATOM 1219 O O . THR A 1 192 ? 40.326 28.924 20.537 1.00 53.31 172 THR A O 1
ATOM 1223 N N . GLN A 1 193 ? 41.296 28.849 22.581 1.00 56.09 173 GLN A N 1
ATOM 1224 C CA . GLN A 1 193 ? 41.012 30.266 22.814 1.00 60.04 173 GLN A CA 1
ATOM 1225 C C . GLN A 1 193 ? 41.695 31.162 21.785 1.00 62.69 173 GLN A C 1
ATOM 1226 O O . GLN A 1 193 ? 41.169 32.228 21.449 1.00 66.39 173 GLN A O 1
ATOM 1232 N N . ASP A 1 194 ? 42.863 30.758 21.283 1.00 59.77 174 ASP A N 1
ATOM 1233 C CA . ASP A 1 194 ? 43.520 31.553 20.244 1.00 62.58 174 ASP A CA 1
ATOM 1234 C C . ASP A 1 194 ? 42.883 31.337 18.871 1.00 63.69 174 ASP A C 1
ATOM 1235 O O . ASP A 1 194 ? 42.751 32.282 18.081 1.00 69.00 174 ASP A O 1
ATOM 1240 N N . LEU A 1 195 ? 42.482 30.099 18.575 1.00 55.72 175 LEU A N 1
ATOM 1241 C CA . LEU A 1 195 ? 41.923 29.781 17.266 1.00 57.08 175 LEU A CA 1
ATOM 1242 C C . LEU A 1 195 ? 40.581 30.462 17.045 1.00 61.56 175 LEU A C 1
ATOM 1243 O O . LEU A 1 195 ? 40.233 30.783 15.903 1.00 65.50 175 LEU A O 1
ATOM 1248 N N . SER A 1 196 ? 39.817 30.692 18.116 1.00 58.23 176 SER A N 1
ATOM 1249 C CA . SER A 1 196 ? 38.578 31.456 17.970 1.00 62.45 176 SER A CA 1
ATOM 1250 C C . SER A 1 196 ? 38.855 32.858 17.429 1.00 70.90 176 SER A C 1
ATOM 1251 O O . SER A 1 196 ? 38.220 33.312 16.459 1.00 71.87 176 SER A O 1
ATOM 1254 N N . ARG A 1 197 ? 39.797 33.565 18.061 1.00 72.40 177 ARG A N 1
ATOM 1255 C CA . ARG A 1 197 ? 40.188 34.886 17.585 1.00 76.32 177 ARG A CA 1
ATOM 1256 C C . ARG A 1 197 ? 40.707 34.816 16.157 1.00 77.18 177 ARG A C 1
ATOM 1257 O O . ARG A 1 197 ? 40.444 35.716 15.346 1.00 82.48 177 ARG A O 1
ATOM 1265 N N . LEU A 1 198 ? 41.456 33.757 15.834 1.00 69.04 178 LEU A N 1
ATOM 1266 C CA . LEU A 1 198 ? 41.955 33.615 14.470 1.00 71.84 178 LEU A CA 1
ATOM 1267 C C . LEU A 1 198 ? 40.806 33.498 13.476 1.00 75.27 178 LEU A C 1
ATOM 1268 O O . LEU A 1 198 ? 40.864 34.075 12.388 1.00 80.00 178 LEU A O 1
ATOM 1273 N N . ALA A 1 199 ? 39.750 32.764 13.833 1.00 71.05 179 ALA A N 1
ATOM 1274 C CA . ALA A 1 199 ? 38.604 32.641 12.935 1.00 71.07 179 ALA A CA 1
ATOM 1275 C C . ALA A 1 199 ? 37.914 33.987 12.730 1.00 75.81 179 ALA A C 1
ATOM 1276 O O . ALA A 1 199 ? 37.560 34.354 11.598 1.00 80.71 179 ALA A O 1
ATOM 1278 N N . THR A 1 200 ? 37.716 34.737 13.818 1.00 73.95 180 THR A N 1
ATOM 1279 C CA . THR A 1 200 ? 37.108 36.065 13.705 1.00 79.18 180 THR A CA 1
ATOM 1280 C C . THR A 1 200 ? 37.916 36.961 12.767 1.00 89.77 180 THR A C 1
ATOM 1281 O O . THR A 1 200 ? 37.377 37.553 11.815 1.00 94.89 180 THR A O 1
ATOM 1285 N N . ASN A 1 201 ? 39.224 37.059 13.011 1.00 78.86 181 ASN A N 1
ATOM 1286 C CA . ASN A 1 201 ? 40.068 37.907 12.179 1.00 83.29 181 ASN A CA 1
ATOM 1287 C C . ASN A 1 201 ? 40.226 37.365 10.765 1.00 85.59 181 ASN A C 1
ATOM 1288 O O . ASN A 1 201 ? 40.495 38.146 9.849 1.00 95.11 181 ASN A O 1
ATOM 1293 N N . SER A 1 202 ? 40.043 36.058 10.563 1.00 77.10 182 SER A N 1
ATOM 1294 C CA . SER A 1 202 ? 40.047 35.502 9.215 1.00 85.59 182 SER A CA 1
ATOM 1295 C C . SER A 1 202 ? 38.830 35.965 8.437 1.00 92.13 182 SER A C 1
ATOM 1296 O O . SER A 1 202 ? 38.929 36.278 7.245 1.00 98.75 182 SER A O 1
ATOM 1299 N N . VAL A 1 203 ? 37.666 35.990 9.091 1.00 87.06 183 VAL A N 1
ATOM 1300 C CA . VAL A 1 203 ? 36.484 36.568 8.456 1.00 93.53 183 VAL A CA 1
ATOM 1301 C C . VAL A 1 203 ? 36.739 38.024 8.094 1.00 100.90 183 VAL A C 1
ATOM 1302 O O . VAL A 1 203 ? 36.397 38.475 6.994 1.00 108.24 183 VAL A O 1
ATOM 1306 N N . THR A 1 204 ? 37.352 38.782 9.007 1.00 95.78 184 THR A N 1
ATOM 1307 C CA . THR A 1 204 ? 37.627 40.188 8.699 1.00 103.39 184 THR A CA 1
ATOM 1308 C C . THR A 1 204 ? 38.590 40.334 7.517 1.00 107.83 184 THR A C 1
ATOM 1309 O O . THR A 1 204 ? 38.394 41.197 6.653 1.00 115.73 184 THR A O 1
ATOM 1313 N N . LEU A 1 205 ? 39.624 39.490 7.450 1.00 93.20 185 LEU A N 1
ATOM 1314 C CA . LEU A 1 205 ? 40.594 39.576 6.361 1.00 101.42 185 LEU A CA 1
ATOM 1315 C C . LEU A 1 205 ? 40.011 39.171 5.013 1.00 103.80 185 LEU A C 1
ATOM 1316 O O . LEU A 1 205 ? 40.545 39.577 3.975 1.00 112.28 185 LEU A O 1
ATOM 1321 N N . GLY A 1 206 ? 38.941 38.381 5.001 1.00 94.44 186 GLY A N 1
ATOM 1322 C CA . GLY A 1 206 ? 38.375 37.869 3.770 1.00 100.68 186 GLY A CA 1
ATOM 1323 C C . GLY A 1 206 ? 38.558 36.382 3.565 1.00 99.52 186 GLY A C 1
ATOM 1324 O O . GLY A 1 206 ? 38.048 35.843 2.574 1.00 102.14 186 GLY A O 1
ATOM 1325 N N . ASP A 1 207 ? 39.271 35.700 4.458 1.00 105.63 187 ASP A N 1
ATOM 1326 C CA . ASP A 1 207 ? 39.429 34.249 4.382 1.00 100.29 187 ASP A CA 1
ATOM 1327 C C . ASP A 1 207 ? 38.196 33.597 4.989 1.00 93.93 187 ASP A C 1
ATOM 1328 O O . ASP A 1 207 ? 38.049 33.532 6.212 1.00 86.42 187 ASP A O 1
ATOM 1333 N N . PHE A 1 208 ? 37.305 33.107 4.134 1.00 90.16 188 PHE A N 1
ATOM 1334 C CA . PHE A 1 208 ? 36.085 32.458 4.589 1.00 82.52 188 PHE A CA 1
ATOM 1335 C C . PHE A 1 208 ? 36.236 30.950 4.731 1.00 80.14 188 PHE A C 1
ATOM 1336 O O . PHE A 1 208 ? 35.318 30.298 5.236 1.00 78.17 188 PHE A O 1
ATOM 1344 N N . GLN A 1 209 ? 37.368 30.382 4.314 1.00 95.64 189 GLN A N 1
ATOM 1345 C CA . GLN A 1 209 ? 37.572 28.944 4.397 1.00 93.55 189 GLN A CA 1
ATOM 1346 C C . GLN A 1 209 ? 38.355 28.514 5.630 1.00 86.84 189 GLN A C 1
ATOM 1347 O O . GLN A 1 209 ? 38.297 27.335 5.998 1.00 84.31 189 GLN A O 1
ATOM 1353 N N . LEU A 1 210 ? 39.076 29.429 6.275 1.00 90.36 190 LEU A N 1
ATOM 1354 C CA . LEU A 1 210 ? 39.815 29.099 7.489 1.00 81.04 190 LEU A CA 1
ATOM 1355 C C . LEU A 1 210 ? 38.895 28.915 8.696 1.00 75.76 190 LEU A C 1
ATOM 1356 O O . LEU A 1 210 ? 39.117 27.986 9.486 1.00 70.99 190 LEU A O 1
ATOM 1361 N N . PRO A 1 211 ? 37.880 29.771 8.902 1.00 78.08 191 PRO A N 1
ATOM 1362 C CA . PRO A 1 211 ? 36.949 29.523 10.016 1.00 72.16 191 PRO A CA 1
ATOM 1363 C C . PRO A 1 211 ? 36.313 28.146 9.993 1.00 70.43 191 PRO A C 1
ATOM 1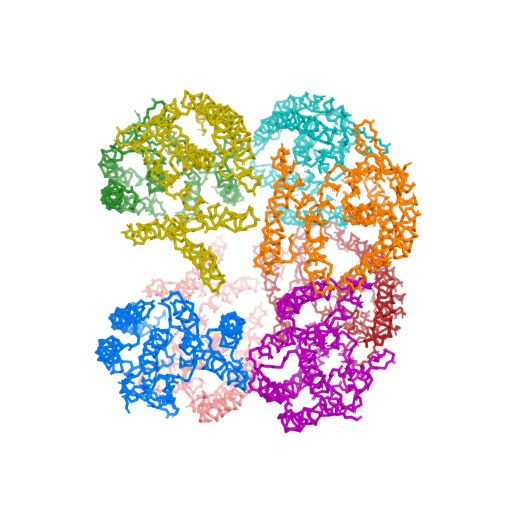364 O O . PRO A 1 211 ? 36.031 27.590 11.059 1.00 64.84 191 PRO A O 1
ATOM 1368 N N . LEU A 1 212 ? 36.098 27.566 8.812 1.00 74.22 192 LEU A N 1
ATOM 1369 C CA . LEU A 1 212 ? 35.541 26.219 8.743 1.00 69.49 192 LEU A CA 1
ATOM 1370 C C . LEU A 1 212 ? 36.510 25.189 9.317 1.00 67.20 192 LEU A C 1
ATOM 1371 O O . LEU A 1 212 ? 36.108 24.307 10.089 1.00 64.77 192 LEU A O 1
ATOM 1376 N N . THR A 1 213 ? 37.792 25.290 8.953 1.00 70.50 193 THR A N 1
ATOM 1377 C CA . THR A 1 213 ? 38.803 24.396 9.512 1.00 70.52 193 THR A CA 1
ATOM 1378 C C . THR A 1 213 ? 38.938 24.589 11.017 1.00 63.74 193 THR A C 1
ATOM 1379 O O . THR A 1 213 ? 39.056 23.613 11.772 1.00 62.41 193 THR A O 1
ATOM 1383 N N . ILE A 1 214 ? 38.933 25.846 11.470 1.00 65.39 194 ILE A N 1
ATOM 1384 C CA . ILE A 1 214 ? 39.002 26.122 12.903 1.00 60.31 194 ILE A CA 1
ATOM 1385 C C . ILE A 1 214 ? 37.807 25.506 13.618 1.00 58.69 194 ILE A C 1
ATOM 1386 O O . ILE A 1 214 ? 37.943 24.950 14.713 1.00 55.68 194 ILE A O 1
ATOM 1391 N N . SER A 1 215 ? 36.621 25.581 13.005 1.00 61.25 195 SER A N 1
ATOM 1392 C CA . SER A 1 215 ? 35.424 25.011 13.613 1.00 59.06 195 SER A CA 1
ATOM 1393 C C . SER A 1 215 ? 35.540 23.500 13.737 1.00 57.79 195 SER A C 1
ATOM 1394 O O . SER A 1 215 ? 35.242 22.928 14.791 1.00 57.20 195 SER A O 1
ATOM 1397 N N . ALA A 1 216 ? 35.967 22.835 12.662 1.00 62.17 196 ALA A N 1
ATOM 1398 C CA . ALA A 1 216 ? 36.167 21.390 12.723 1.00 62.72 196 ALA A CA 1
ATOM 1399 C C . ALA A 1 216 ? 37.140 21.021 13.838 1.00 59.93 196 ALA A C 1
ATOM 1400 O O . ALA A 1 216 ? 36.855 20.145 14.670 1.00 59.85 196 ALA A O 1
ATOM 1402 N N . PHE A 1 217 ? 38.288 21.704 13.881 1.00 61.95 197 PHE A N 1
ATOM 1403 C CA . PHE A 1 217 ? 39.313 21.381 14.868 1.00 59.98 197 PHE A CA 1
ATOM 1404 C C . PHE A 1 217 ? 38.809 21.589 16.290 1.00 56.53 197 PHE A C 1
ATOM 1405 O O . PHE A 1 217 ? 38.940 20.703 17.142 1.00 55.41 197 PHE A O 1
ATOM 1413 N N . VAL A 1 218 ? 38.239 22.762 16.572 1.00 52.81 198 VAL A N 1
ATOM 1414 C CA . VAL A 1 218 ? 37.819 23.068 17.934 1.00 51.97 198 VAL A CA 1
ATOM 1415 C C . VAL A 1 218 ? 36.656 22.179 18.356 1.00 52.19 198 VAL A C 1
ATOM 1416 O O . VAL A 1 218 ? 36.577 21.768 19.521 1.00 51.73 198 VAL A O 1
ATOM 1420 N N . LYS A 1 219 ? 35.757 21.835 17.428 1.00 55.30 199 LYS A N 1
ATOM 1421 C CA . LYS A 1 219 ? 34.676 20.907 17.747 1.00 55.34 199 LYS A CA 1
ATOM 1422 C C . LYS A 1 219 ? 35.226 19.547 18.159 1.00 64.07 199 LYS A C 1
ATOM 1423 O O . LYS A 1 219 ? 34.847 18.999 19.204 1.00 56.34 199 LYS A O 1
ATOM 1429 N N . ASP A 1 220 ? 36.116 18.977 17.338 1.00 64.51 200 ASP A N 1
ATOM 1430 C CA . ASP A 1 220 ? 36.669 17.668 17.667 1.00 70.06 200 ASP A CA 1
ATOM 1431 C C . ASP A 1 220 ? 37.466 17.719 18.964 1.00 61.62 200 ASP A C 1
ATOM 1432 O O . ASP A 1 220 ? 37.442 16.769 19.758 1.00 62.43 200 ASP A O 1
ATOM 1437 N N . LEU A 1 221 ? 38.164 18.830 19.209 1.00 62.75 201 LEU A N 1
ATOM 1438 C CA . LEU A 1 221 ? 38.951 18.943 20.431 1.00 57.11 201 LEU A CA 1
ATOM 1439 C C . LEU A 1 221 ? 38.052 19.010 21.658 1.00 58.29 201 LEU A C 1
ATOM 1440 O O . LEU A 1 221 ? 38.350 18.390 22.684 1.00 60.75 201 LEU A O 1
ATOM 1445 N N . PHE A 1 222 ? 36.939 19.744 21.569 1.00 57.52 202 PHE A N 1
ATOM 1446 C CA . PHE A 1 222 ? 35.985 19.784 22.674 1.00 58.54 202 PHE A CA 1
ATOM 1447 C C . PHE A 1 222 ? 35.356 18.415 22.907 1.00 61.02 202 PHE A C 1
ATOM 1448 O O . PHE A 1 222 ? 35.125 18.016 24.056 1.00 64.01 202 PHE A O 1
ATOM 1456 N N . ALA A 1 223 ? 35.073 17.680 21.828 1.00 59.16 203 ALA A N 1
ATOM 1457 C CA . ALA A 1 223 ? 34.538 16.329 21.975 1.00 61.77 203 ALA A CA 1
ATOM 1458 C C . ALA A 1 223 ? 35.527 15.420 22.697 1.00 62.98 203 ALA A C 1
ATOM 1459 O O . ALA A 1 223 ? 35.144 14.653 23.590 1.00 66.06 203 ALA A O 1
ATOM 1461 N N . GLY A 1 224 ? 36.808 15.496 22.328 1.00 62.12 204 GLY A N 1
ATOM 1462 C CA . GLY A 1 224 ? 37.816 14.718 23.033 1.00 62.04 204 GLY A CA 1
ATOM 1463 C C . GLY A 1 224 ? 37.949 15.118 24.491 1.00 58.41 204 GLY A C 1
ATOM 1464 O O . GLY A 1 224 ? 38.068 14.263 25.374 1.00 61.89 204 GLY A O 1
ATOM 1465 N N . PHE A 1 225 ? 37.931 16.427 24.761 1.00 60.29 205 PHE A N 1
ATOM 1466 C CA . PHE A 1 225 ? 37.972 16.914 26.137 1.00 62.14 205 PHE A CA 1
ATOM 1467 C C . PHE A 1 225 ? 36.829 16.334 26.958 1.00 68.63 205 PHE A C 1
ATOM 1468 O O . PHE A 1 225 ? 37.029 15.901 28.099 1.00 73.00 205 PHE A O 1
ATOM 1476 N N . GLN A 1 226 ? 35.620 16.317 26.391 1.00 68.83 206 GLN A N 1
ATOM 1477 C CA . GLN A 1 226 ? 34.478 15.763 27.111 1.00 69.31 206 GLN A CA 1
ATOM 1478 C C . GLN A 1 226 ? 34.598 14.253 27.281 1.00 71.14 206 GLN A C 1
ATOM 1479 O O . GLN A 1 226 ? 34.137 13.708 28.292 1.00 74.64 206 GLN A O 1
ATOM 1485 N N . LEU A 1 227 ? 35.208 13.564 26.312 1.00 61.96 207 LEU A N 1
ATOM 1486 C CA . LEU A 1 227 ? 35.443 12.130 26.466 1.00 66.32 207 LEU A CA 1
ATOM 1487 C C . LEU A 1 227 ? 36.455 11.836 27.567 1.00 69.16 207 LEU A C 1
ATOM 1488 O O . LEU A 1 227 ? 36.400 10.767 28.186 1.00 77.26 207 LEU A O 1
ATOM 1493 N N . LEU A 1 228 ? 37.382 12.761 27.820 1.00 65.95 208 LEU A N 1
ATOM 1494 C CA . LEU A 1 228 ? 38.455 12.484 28.770 1.00 66.26 208 LEU A CA 1
ATOM 1495 C C . LEU A 1 228 ? 37.926 12.310 30.190 1.00 70.32 208 LEU A C 1
ATOM 1496 O O . LEU A 1 228 ? 38.436 11.474 30.945 1.00 81.50 208 LEU A O 1
ATOM 1501 N N . ASN A 1 229 ? 36.902 13.076 30.565 1.00 74.61 209 ASN A N 1
ATOM 1502 C CA . ASN A 1 229 ? 36.415 13.137 31.945 1.00 88.06 209 ASN A CA 1
ATOM 1503 C C . ASN A 1 229 ? 37.572 13.424 32.904 1.00 95.37 209 ASN A C 1
ATOM 1504 O O . ASN A 1 229 ? 37.929 12.618 33.766 1.00 91.41 209 ASN A O 1
ATOM 1509 N N . LEU A 1 230 ? 38.165 14.601 32.722 1.00 86.87 210 LEU A N 1
ATOM 1510 C CA . LEU A 1 230 ? 39.307 15.009 33.529 1.00 89.96 210 LEU A CA 1
ATOM 1511 C C . LEU A 1 230 ? 38.907 15.113 34.996 1.00 98.59 210 LEU A C 1
ATOM 1512 O O . LEU A 1 230 ? 37.988 15.858 35.348 1.00 94.13 210 LEU A O 1
ATOM 1517 N N . LYS A 1 231 ? 39.596 14.361 35.855 1.00 104.54 211 LYS A N 1
ATOM 1518 C CA . LYS A 1 231 ? 39.238 14.350 37.271 1.00 110.58 211 LYS A CA 1
ATOM 1519 C C . LYS A 1 231 ? 39.744 15.590 37.996 1.00 111.40 211 LYS A C 1
ATOM 1520 O O . LYS A 1 231 ? 39.021 16.165 38.818 1.00 118.81 211 LYS A O 1
ATOM 1526 N N . ASN A 1 232 ? 40.979 16.006 37.718 1.00 106.39 212 ASN A N 1
ATOM 1527 C CA . ASN A 1 232 ? 41.531 17.189 38.364 1.00 106.55 212 ASN A CA 1
ATOM 1528 C C . ASN A 1 232 ? 40.656 18.398 38.061 1.00 105.61 212 ASN A C 1
ATOM 1529 O O . ASN A 1 232 ? 40.329 18.669 36.902 1.00 114.33 212 ASN A O 1
ATOM 1534 N N . ASP A 1 233 ? 40.276 19.123 39.115 1.00 105.46 213 ASP A N 1
ATOM 1535 C CA . ASP A 1 233 ? 39.192 20.094 38.995 1.00 116.08 213 ASP A CA 1
ATOM 1536 C C . ASP A 1 233 ? 39.581 21.283 38.123 1.00 103.88 213 ASP A C 1
ATOM 1537 O O . ASP A 1 233 ? 38.768 21.760 37.323 1.00 111.19 213 ASP A O 1
ATOM 1542 N N . ILE A 1 234 ? 40.811 21.782 38.264 1.00 104.75 214 ILE A N 1
ATOM 1543 C CA . ILE A 1 234 ? 41.223 22.952 37.493 1.00 98.75 214 ILE A CA 1
ATOM 1544 C C . ILE A 1 234 ? 41.258 22.626 36.005 1.00 91.63 214 ILE A C 1
ATOM 1545 O O . ILE A 1 234 ? 40.797 23.414 35.166 1.00 88.14 214 ILE A O 1
ATOM 1550 N N . ILE A 1 235 ? 41.792 21.453 35.655 1.00 94.37 215 ILE A N 1
ATOM 1551 C CA . ILE A 1 235 ? 41.866 21.061 34.251 1.00 89.48 215 ILE A CA 1
ATOM 1552 C C . ILE A 1 235 ? 40.471 20.860 33.673 1.00 86.19 215 ILE A C 1
ATOM 1553 O O . ILE A 1 235 ? 40.200 21.253 32.533 1.00 79.68 215 ILE A O 1
ATOM 1558 N N . ARG A 1 236 ? 39.560 20.254 34.442 1.00 99.81 216 ARG A N 1
ATOM 1559 C CA . ARG A 1 236 ? 38.207 20.045 33.932 1.00 95.96 216 ARG A CA 1
ATOM 1560 C C . ARG A 1 236 ? 37.467 21.365 33.775 1.00 93.30 216 ARG A C 1
ATOM 1561 O O . ARG A 1 236 ? 36.699 21.541 32.824 1.00 92.82 216 ARG A O 1
ATOM 1569 N N . LYS A 1 237 ? 37.686 22.306 34.694 1.00 83.40 217 LYS A N 1
ATOM 1570 C CA . LYS A 1 237 ? 37.100 23.635 34.549 1.00 84.75 217 LYS A CA 1
ATOM 1571 C C . LYS A 1 237 ? 37.606 24.308 33.278 1.00 79.58 217 LYS A C 1
ATOM 1572 O O . LYS A 1 237 ? 36.820 24.836 32.480 1.00 79.17 217 LYS A O 1
ATOM 1578 N N . ARG A 1 238 ? 38.925 24.292 33.072 1.00 80.51 218 ARG A N 1
ATOM 1579 C CA . ARG A 1 238 ? 39.486 24.933 31.888 1.00 77.03 218 ARG A CA 1
ATOM 1580 C C . ARG A 1 238 ? 39.053 24.2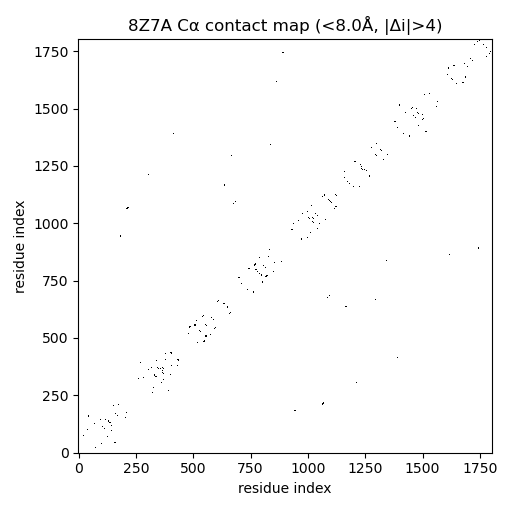31 30.606 1.00 72.92 218 ARG A C 1
ATOM 1581 O O . ARG A 1 238 ? 38.915 24.880 29.562 1.00 71.30 218 ARG A O 1
ATOM 1589 N N . ALA A 1 239 ? 38.822 22.918 30.664 1.00 77.12 219 ALA A N 1
ATOM 1590 C CA . ALA A 1 239 ? 38.388 22.176 29.487 1.00 71.68 219 ALA A CA 1
ATOM 1591 C C . ALA A 1 239 ? 36.912 22.397 29.180 1.00 75.89 219 ALA A C 1
ATOM 1592 O O . ALA A 1 239 ? 36.517 22.376 28.010 1.00 76.63 219 ALA A O 1
ATOM 1594 N N . ASP A 1 240 ? 36.085 22.598 30.206 1.00 75.53 220 ASP A N 1
ATOM 1595 C CA . ASP A 1 240 ? 34.700 22.979 29.969 1.00 76.23 220 ASP A CA 1
ATOM 1596 C C . ASP A 1 240 ? 34.582 24.434 29.540 1.00 78.16 220 ASP A C 1
ATOM 1597 O O . ASP A 1 240 ? 33.570 24.812 28.940 1.00 92.93 220 ASP A O 1
ATOM 1602 N N . SER A 1 241 ? 35.589 25.257 29.841 1.00 75.57 221 SER A N 1
ATOM 1603 C CA . SER A 1 241 ? 35.626 26.615 29.313 1.00 76.56 221 SER A CA 1
ATOM 1604 C C . SER A 1 241 ? 35.803 26.655 27.799 1.00 72.27 221 SER A C 1
ATOM 1605 O O . SER A 1 241 ? 35.584 27.712 27.199 1.00 74.68 221 SER A O 1
ATOM 1608 N N . VAL A 1 242 ? 36.197 25.541 27.175 1.00 68.17 222 VAL A N 1
ATOM 1609 C CA . VAL A 1 242 ? 36.323 25.476 25.722 1.00 67.37 222 VAL A CA 1
ATOM 1610 C C . VAL A 1 242 ? 34.964 25.605 25.039 1.00 69.09 222 VAL A C 1
ATOM 1611 O O . VAL A 1 242 ? 34.899 26.005 23.868 1.00 67.12 222 VAL A O 1
ATOM 1615 N N . LYS A 1 243 ? 33.884 25.276 25.757 1.00 68.66 223 LYS A N 1
ATOM 1616 C CA . LYS A 1 243 ? 32.526 25.383 25.228 1.00 68.04 223 LYS A CA 1
ATOM 1617 C C . LYS A 1 243 ? 32.271 26.744 24.592 1.00 69.69 223 LYS A C 1
ATOM 1618 O O . LYS A 1 243 ? 31.661 26.837 23.518 1.00 70.12 223 LYS A O 1
ATOM 1624 N N . TYR A 1 244 ? 32.741 27.813 25.239 1.00 62.20 224 TYR A N 1
ATOM 1625 C CA . TYR A 1 244 ? 32.477 29.158 24.741 1.00 65.32 224 TYR A CA 1
ATOM 1626 C C . TYR A 1 244 ? 33.201 29.413 23.424 1.00 63.16 224 TYR A C 1
ATOM 1627 O O . TYR A 1 244 ? 32.628 30.000 22.495 1.00 64.54 224 TYR A O 1
ATOM 1636 N N . GLU A 1 245 ? 34.455 28.966 23.319 1.00 65.49 225 GLU A N 1
ATOM 1637 C CA . GLU A 1 245 ? 35.185 29.089 22.062 1.00 63.24 225 GLU A CA 1
ATOM 1638 C C . GLU A 1 245 ? 34.502 28.295 20.955 1.00 61.86 225 GLU A C 1
ATOM 1639 O O . GLU A 1 245 ? 34.400 28.760 19.809 1.00 65.71 225 GLU A O 1
ATOM 1645 N N . VAL A 1 246 ? 34.035 27.087 21.282 1.00 60.43 226 VAL A N 1
ATOM 1646 C CA . VAL A 1 246 ? 33.336 26.267 20.295 1.00 60.36 226 VAL A CA 1
ATOM 1647 C C . VAL A 1 246 ? 32.108 27.004 19.781 1.00 63.25 226 VAL A C 1
ATOM 1648 O O . VAL A 1 246 ? 31.867 27.080 18.571 1.00 62.99 226 VAL A O 1
ATOM 1652 N N . LYS A 1 247 ? 31.316 27.564 20.699 1.00 60.46 227 LYS A N 1
ATOM 1653 C CA . LYS A 1 247 ? 30.118 28.294 20.296 1.00 61.94 227 LYS A CA 1
ATOM 1654 C C . LYS A 1 247 ? 30.466 29.504 19.440 1.00 64.34 227 LYS A C 1
ATOM 1655 O O . LYS A 1 247 ? 29.772 29.800 18.462 1.00 66.95 227 LYS A O 1
ATOM 1661 N N . ARG A 1 248 ? 31.537 30.216 19.792 1.00 57.64 228 ARG A N 1
ATOM 1662 C CA . ARG A 1 248 ? 31.933 31.397 19.027 1.00 60.25 228 ARG A CA 1
ATOM 1663 C C . ARG A 1 248 ? 32.290 31.027 17.590 1.00 59.35 228 ARG A C 1
ATOM 1664 O O . ARG A 1 248 ? 31.816 31.654 16.629 1.00 63.29 228 ARG A O 1
ATOM 1672 N N . VAL A 1 249 ? 33.106 29.984 17.421 1.00 59.24 229 VAL A N 1
ATOM 1673 C CA . VAL A 1 249 ? 33.502 29.581 16.074 1.00 58.66 229 VAL A CA 1
ATOM 1674 C C . VAL A 1 249 ? 32.305 29.034 15.301 1.00 60.30 229 VAL A C 1
ATOM 1675 O O . VAL A 1 249 ? 32.167 29.265 14.091 1.00 62.11 229 VAL A O 1
ATOM 1679 N N . GLU A 1 250 ? 31.417 28.308 15.984 1.00 58.41 230 GLU A N 1
ATOM 1680 C CA . GLU A 1 250 ? 30.245 27.756 15.315 1.00 56.99 230 GLU A CA 1
ATOM 1681 C C . GLU A 1 250 ? 29.301 28.859 14.858 1.00 60.75 230 GLU A C 1
ATOM 1682 O O . GLU A 1 250 ? 28.685 28.753 13.793 1.00 62.42 230 GLU A O 1
ATOM 1688 N N . ASP A 1 251 ? 29.184 29.930 15.646 1.00 54.32 231 ASP A N 1
ATOM 1689 C CA . ASP A 1 251 ? 28.379 31.075 15.231 1.00 57.91 231 ASP A CA 1
ATOM 1690 C C . ASP A 1 251 ? 29.009 31.787 14.041 1.00 62.12 231 ASP A C 1
ATOM 1691 O O . ASP A 1 251 ? 28.299 32.259 13.144 1.00 65.61 231 ASP A O 1
ATOM 1696 N N . ILE A 1 252 ? 30.341 31.883 14.021 1.00 57.45 232 ILE A N 1
ATOM 1697 C CA . ILE A 1 252 ? 31.019 32.434 12.847 1.00 58.17 232 ILE A CA 1
ATOM 1698 C C . ILE A 1 252 ? 30.664 31.626 11.601 1.00 57.62 232 ILE A C 1
ATOM 1699 O O . ILE A 1 252 ? 30.319 32.184 10.550 1.00 58.87 232 ILE A O 1
ATOM 1704 N N . VAL A 1 253 ? 30.736 30.298 11.706 1.00 58.56 233 VAL A N 1
ATOM 1705 C CA . VAL A 1 253 ? 30.454 29.447 10.550 1.00 58.85 233 VAL A CA 1
ATOM 1706 C C . VAL A 1 253 ? 28.987 29.555 10.142 1.00 60.82 233 VAL A C 1
ATOM 1707 O O . VAL A 1 253 ? 28.659 29.546 8.950 1.00 63.76 233 VAL A O 1
ATOM 1711 N N . TYR A 1 254 ? 28.084 29.650 11.122 1.00 51.65 234 TYR A N 1
ATOM 1712 C CA . TYR A 1 254 ? 26.666 29.850 10.834 1.00 52.92 234 TYR A CA 1
ATOM 1713 C C . TYR A 1 254 ? 26.441 31.132 10.043 1.00 55.18 234 TYR A C 1
ATOM 1714 O O . TYR A 1 254 ? 25.734 31.136 9.029 1.00 57.93 234 TYR A O 1
ATOM 1723 N N . ASP A 1 255 ? 27.033 32.238 10.505 1.00 59.87 235 ASP A N 1
ATOM 1724 C CA . ASP A 1 255 ? 26.869 33.514 9.814 1.00 64.49 235 ASP A CA 1
ATOM 1725 C C . ASP A 1 255 ? 27.454 33.466 8.409 1.00 66.22 235 ASP A C 1
ATOM 1726 O O . ASP A 1 255 ? 26.886 34.039 7.472 1.00 70.43 235 ASP A O 1
ATOM 1731 N N . LEU A 1 256 ? 28.590 32.785 8.242 1.00 61.10 236 LEU A N 1
ATOM 1732 C CA . LEU A 1 256 ? 29.194 32.682 6.917 1.00 64.54 236 LEU A CA 1
ATOM 1733 C C . LEU A 1 256 ? 28.327 31.860 5.970 1.00 67.37 236 LEU A C 1
ATOM 1734 O O . LEU A 1 256 ? 28.130 32.241 4.810 1.00 74.13 236 LEU A O 1
ATOM 1739 N N . SER A 1 257 ? 27.798 30.730 6.445 1.00 60.64 237 SER A N 1
ATOM 1740 C CA . SER A 1 257 ? 26.974 29.882 5.590 1.00 59.51 237 SER A CA 1
ATOM 1741 C C . SER A 1 257 ? 25.655 30.559 5.242 1.00 65.84 237 SER A C 1
ATOM 1742 O O . SER A 1 257 ? 25.157 30.419 4.119 1.00 71.37 237 SER A O 1
ATOM 1745 N N . LEU A 1 258 ? 25.074 31.292 6.196 1.00 55.52 238 LEU A N 1
ATOM 1746 C CA . LEU A 1 258 ? 23.818 31.990 5.939 1.00 57.58 238 LEU A CA 1
ATOM 1747 C C . LEU A 1 258 ? 23.957 32.985 4.797 1.00 59.36 238 LEU A C 1
ATOM 1748 O O . LEU A 1 258 ? 23.078 33.076 3.932 1.00 77.60 238 LEU A O 1
ATOM 1753 N N . ARG A 1 259 ? 25.053 33.739 4.775 1.00 59.07 239 ARG A N 1
ATOM 1754 C CA . ARG A 1 259 ? 25.261 34.791 3.795 1.00 63.80 239 ARG A CA 1
ATOM 1755 C C . ARG A 1 259 ? 25.944 34.283 2.529 1.00 63.93 239 ARG A C 1
ATOM 1756 O O . ARG A 1 259 ? 26.533 35.079 1.789 1.00 69.26 239 ARG A O 1
ATOM 1764 N N . GLY A 1 260 ? 25.874 32.976 2.270 1.00 70.51 240 GLY A N 1
ATOM 1765 C CA . GLY A 1 260 ? 26.377 32.389 1.043 1.00 70.80 240 GLY A CA 1
ATOM 1766 C C . GLY A 1 260 ? 27.852 32.624 0.797 1.00 70.73 240 GLY A C 1
ATOM 1767 O O . GLY A 1 260 ? 28.248 32.999 -0.311 1.00 74.35 240 GLY A O 1
ATOM 1768 N N . LEU A 1 261 ? 28.681 32.399 1.817 1.00 76.11 241 LEU A N 1
ATOM 1769 C CA . LEU A 1 261 ? 30.105 32.668 1.719 1.00 74.20 241 LEU A CA 1
ATOM 1770 C C . LEU A 1 261 ? 30.989 31.436 1.858 1.00 92.18 241 LEU A C 1
ATOM 1771 O O . LEU A 1 261 ? 32.200 31.549 1.636 1.00 72.02 241 LEU A O 1
ATOM 1776 N N . ILE A 1 262 ? 30.443 30.272 2.219 1.00 92.09 242 ILE A N 1
ATOM 1777 C CA . ILE A 1 262 ? 31.300 29.120 2.499 1.00 87.17 242 ILE A CA 1
ATOM 1778 C C . ILE A 1 262 ? 30.756 27.816 1.930 1.00 90.39 242 ILE A C 1
ATOM 1779 O O . ILE A 1 262 ? 31.516 26.857 1.753 1.00 89.78 242 ILE A O 1
ATOM 1784 N N . GLN A 1 263 ? 29.453 27.760 1.654 1.00 91.66 243 GLN A N 1
ATOM 1785 C CA . GLN A 1 263 ? 28.764 26.488 1.389 1.00 90.90 243 GLN A CA 1
ATOM 1786 C C . GLN A 1 263 ? 28.851 25.567 2.602 1.00 89.41 243 GLN A C 1
ATOM 1787 O O . GLN A 1 263 ? 28.503 24.388 2.525 1.00 88.89 243 GLN A O 1
ATOM 1793 N N . LEU B 1 28 ? 18.425 45.972 84.698 1.00 148.36 8 LEU B N 1
ATOM 1794 C CA . LEU B 1 28 ? 17.402 45.076 84.171 1.00 128.39 8 LEU B CA 1
ATOM 1795 C C . LEU B 1 28 ? 16.453 45.832 83.250 1.00 130.53 8 LEU B C 1
ATOM 1796 O O . LEU B 1 28 ? 16.030 46.946 83.553 1.00 125.97 8 LEU B O 1
ATOM 1801 N N . LEU B 1 29 ? 16.121 45.214 82.122 1.00 138.46 9 LEU B N 1
ATOM 1802 C CA . LEU B 1 29 ? 15.283 45.854 81.121 1.00 135.90 9 LEU B CA 1
ATOM 1803 C C . LEU B 1 29 ? 13.823 45.849 81.553 1.00 138.71 9 LEU B C 1
ATOM 1804 O O . LEU B 1 29 ? 13.356 44.930 82.235 1.00 141.58 9 LEU B O 1
ATOM 1809 N N . ASP B 1 30 ? 13.105 46.893 81.152 1.00 153.13 10 ASP B N 1
ATOM 1810 C CA . ASP B 1 30 ? 11.673 46.951 81.403 1.00 156.16 10 ASP B CA 1
ATOM 1811 C C . ASP B 1 30 ? 10.983 45.741 80.779 1.00 156.90 10 ASP B C 1
ATOM 1812 O O . ASP B 1 30 ? 11.320 45.348 79.655 1.00 154.02 10 ASP B O 1
ATOM 1817 N N . PRO B 1 31 ? 10.034 45.116 81.482 1.00 104.36 11 PRO B N 1
ATOM 1818 C CA . PRO B 1 31 ? 9.271 44.019 80.864 1.00 105.14 11 PRO B CA 1
ATOM 1819 C C . PRO B 1 31 ? 8.528 44.452 79.614 1.00 103.17 11 PRO B C 1
ATOM 1820 O O . PRO B 1 31 ? 8.225 43.607 78.755 1.00 102.48 11 PRO B O 1
ATOM 1824 N N . SER B 1 32 ? 8.235 45.751 79.485 1.00 98.44 12 SER B N 1
ATOM 1825 C CA . SER B 1 32 ? 7.591 46.259 78.280 1.00 95.66 12 SER B CA 1
ATOM 1826 C C . SER B 1 32 ? 8.438 46.001 77.044 1.00 89.98 12 SER B C 1
ATOM 1827 O O . SER B 1 32 ? 7.890 45.800 75.959 1.00 90.23 12 SER B O 1
ATOM 1830 N N . ILE B 1 33 ? 9.767 45.994 77.184 1.00 97.47 13 ILE B N 1
ATOM 1831 C CA . ILE B 1 33 ? 10.631 45.665 76.052 1.00 86.07 13 ILE B CA 1
ATOM 1832 C C . ILE B 1 33 ? 10.310 44.271 75.533 1.00 88.85 13 ILE B C 1
ATOM 1833 O O . ILE B 1 33 ? 10.037 44.078 74.343 1.00 88.33 13 ILE B O 1
ATOM 1838 N N . PHE B 1 34 ? 10.332 43.282 76.426 1.00 90.25 14 PHE B N 1
ATOM 1839 C CA . PHE B 1 34 ? 10.073 41.903 76.028 1.00 79.27 14 PHE B CA 1
ATOM 1840 C C . PHE B 1 34 ? 8.674 41.767 75.436 1.00 80.92 14 PHE B C 1
ATOM 1841 O O . PHE B 1 34 ? 8.483 41.142 74.381 1.00 81.38 14 PHE B O 1
ATOM 1849 N N . ALA B 1 35 ? 7.681 42.370 76.100 1.00 79.29 15 ALA B N 1
ATOM 1850 C CA . ALA B 1 35 ? 6.298 42.259 75.643 1.00 77.67 15 ALA B CA 1
ATOM 1851 C C . ALA B 1 35 ? 6.117 42.875 74.262 1.00 74.99 15 ALA B C 1
ATOM 1852 O O . ALA B 1 35 ? 5.556 42.243 73.357 1.00 76.63 15 ALA B O 1
ATOM 1854 N N . SER B 1 36 ? 6.582 44.115 74.083 1.00 83.36 16 SER B N 1
ATOM 1855 C CA . SER B 1 36 ? 6.437 44.797 72.806 1.00 81.81 16 SER B CA 1
ATOM 1856 C C . SER B 1 36 ? 7.211 44.097 71.704 1.00 79.78 16 SER B C 1
ATOM 1857 O O . SER B 1 36 ? 6.757 44.072 70.558 1.00 80.34 16 SER B O 1
ATOM 1860 N N . LEU B 1 37 ? 8.365 43.507 72.024 1.00 75.34 17 LEU B N 1
ATOM 1861 C CA . LEU B 1 37 ? 9.118 42.803 70.993 1.00 75.52 17 LEU B CA 1
ATOM 1862 C C . LEU B 1 37 ? 8.386 41.549 70.536 1.00 79.92 17 LEU B C 1
ATOM 1863 O O . LEU B 1 37 ? 8.300 41.284 69.330 1.00 81.32 17 LEU B O 1
ATOM 1868 N N . GLU B 1 38 ? 7.834 40.771 71.472 1.00 82.48 18 GLU B N 1
ATOM 1869 C CA . GLU B 1 38 ? 7.074 39.596 71.047 1.00 84.90 18 GLU B CA 1
ATOM 1870 C C . GLU B 1 38 ? 5.819 39.994 70.274 1.00 84.82 18 GLU B C 1
ATOM 1871 O O . GLU B 1 38 ? 5.459 39.339 69.287 1.00 84.98 18 GLU B O 1
ATOM 1877 N N . ALA B 1 39 ? 5.149 41.071 70.695 1.00 78.70 19 ALA B N 1
ATOM 1878 C CA . ALA B 1 39 ? 3.961 41.520 69.974 1.00 77.16 19 ALA B CA 1
ATOM 1879 C C . ALA B 1 39 ? 4.313 41.983 68.565 1.00 75.20 19 ALA B C 1
ATOM 1880 O O . ALA B 1 39 ? 3.611 41.656 67.597 1.00 76.89 19 ALA B O 1
ATOM 1882 N N . LYS B 1 40 ? 5.396 42.753 68.434 1.00 82.75 20 LYS B N 1
ATOM 1883 C CA . LYS B 1 40 ? 5.867 43.183 67.125 1.00 94.91 20 LYS B CA 1
ATOM 1884 C C . LYS B 1 40 ? 6.187 41.990 66.239 1.00 77.53 20 LYS B C 1
ATOM 1885 O O . LYS B 1 40 ? 5.833 41.975 65.056 1.00 77.66 20 LYS B O 1
ATOM 1891 N N . LEU B 1 41 ? 6.850 40.974 66.797 1.00 81.24 21 LEU B N 1
ATOM 1892 C CA . LEU B 1 41 ? 7.203 39.804 66.001 1.00 81.66 21 LEU B CA 1
ATOM 1893 C C . LEU B 1 41 ? 5.956 39.072 65.517 1.00 82.81 21 LEU B C 1
ATOM 1894 O O . LEU B 1 41 ? 5.860 38.699 64.342 1.00 90.36 21 LEU B O 1
ATOM 1899 N N . GLU B 1 42 ? 4.982 38.863 66.411 1.00 84.49 22 GLU B N 1
ATOM 1900 C CA . GLU B 1 42 ? 3.755 38.172 66.017 1.00 84.51 22 GLU B CA 1
ATOM 1901 C C . GLU B 1 42 ? 3.013 38.939 64.928 1.00 79.32 22 GLU B C 1
ATOM 1902 O O . GLU B 1 42 ? 2.590 38.359 63.917 1.00 77.84 22 GLU B O 1
ATOM 1908 N N . GLU B 1 43 ? 2.847 40.252 65.116 1.00 87.35 23 GLU B N 1
ATOM 1909 C CA . GLU B 1 43 ? 2.114 41.045 64.134 1.00 82.50 23 GLU B CA 1
ATOM 1910 C C . GLU B 1 43 ? 2.831 41.070 62.789 1.00 79.19 23 GLU B C 1
ATOM 1911 O O . GLU B 1 43 ? 2.197 40.917 61.737 1.00 81.40 23 GLU B O 1
ATOM 1917 N N . GLU B 1 44 ? 4.153 41.268 62.800 1.00 83.74 24 GLU B N 1
ATOM 1918 C CA . GLU B 1 44 ? 4.902 41.303 61.550 1.00 81.43 24 GLU B CA 1
ATOM 1919 C C . GLU B 1 44 ? 4.865 39.953 60.849 1.00 82.46 24 GLU B C 1
ATOM 1920 O O . GLU B 1 44 ? 4.790 39.895 59.618 1.00 80.50 24 GLU B O 1
ATOM 1926 N N . THR B 1 45 ? 4.901 38.855 61.612 1.00 78.63 25 THR B N 1
ATOM 1927 C CA . THR B 1 45 ? 4.790 37.534 61.003 1.00 79.80 25 THR B CA 1
ATOM 1928 C C . THR B 1 45 ? 3.432 37.350 60.338 1.00 80.88 25 THR B C 1
ATOM 1929 O O . THR B 1 45 ? 3.346 36.840 59.212 1.00 80.08 25 THR B O 1
ATOM 1933 N N . GLN B 1 46 ? 2.360 37.769 61.018 1.00 77.41 26 GLN B N 1
ATOM 1934 C CA . GLN B 1 46 ? 1.025 37.668 60.434 1.00 77.98 26 GLN B CA 1
ATOM 1935 C C . GLN B 1 46 ? 0.930 38.470 59.139 1.00 74.48 26 GLN B C 1
ATOM 1936 O O . GLN B 1 46 ? 0.433 37.974 58.115 1.00 73.88 26 GLN B O 1
ATOM 1942 N N . ILE B 1 47 ? 1.410 39.717 59.166 1.00 76.55 27 ILE B N 1
ATOM 1943 C CA . ILE B 1 47 ? 1.334 40.568 57.979 1.00 72.11 27 ILE B CA 1
ATOM 1944 C C . ILE B 1 47 ? 2.170 39.988 56.845 1.00 71.02 27 ILE B C 1
ATOM 1945 O O . ILE B 1 47 ? 1.757 40.009 55.679 1.00 71.31 27 ILE B O 1
ATOM 1950 N N . ARG B 1 48 ? 3.357 39.461 57.164 1.00 76.13 28 ARG B N 1
ATOM 1951 C CA . ARG B 1 48 ? 4.208 38.889 56.127 1.00 74.13 28 ARG B CA 1
ATOM 1952 C C . ARG B 1 48 ? 3.562 37.664 55.499 1.00 77.74 28 ARG B C 1
ATOM 1953 O O . ARG B 1 48 ? 3.608 37.495 54.279 1.00 78.13 28 ARG B O 1
ATOM 1961 N N . ASP B 1 49 ? 2.947 36.802 56.309 1.00 73.92 29 ASP B N 1
ATOM 1962 C CA . ASP B 1 49 ? 2.284 35.626 55.753 1.00 74.68 29 ASP B CA 1
ATOM 1963 C C . ASP B 1 49 ? 1.122 36.027 54.846 1.00 72.06 29 ASP B C 1
ATOM 1964 O O . ASP B 1 49 ? 0.963 35.487 53.739 1.00 72.05 29 ASP B O 1
ATOM 1969 N N . THR B 1 50 ? 0.301 36.982 55.299 1.00 70.74 30 THR B N 1
ATOM 1970 C CA . THR B 1 50 ? -0.829 37.433 54.488 1.00 67.52 30 THR B CA 1
ATOM 1971 C C . THR B 1 50 ? -0.355 38.024 53.164 1.00 65.60 30 THR B C 1
ATOM 1972 O O . THR B 1 50 ? -0.862 37.673 52.087 1.00 68.01 30 THR B O 1
ATOM 1976 N N . LEU B 1 51 ? 0.625 38.928 53.229 1.00 61.25 31 LEU B N 1
ATOM 1977 C CA . LEU B 1 51 ? 1.144 39.546 52.018 1.00 57.34 31 LEU B CA 1
ATOM 1978 C C . LEU B 1 51 ? 1.793 38.510 51.110 1.00 64.97 31 LEU B C 1
ATOM 1979 O O . LEU B 1 51 ? 1.709 38.614 49.885 1.00 60.27 31 LEU B O 1
ATOM 1984 N N . SER B 1 52 ? 2.433 37.493 51.690 1.00 59.53 32 SER B N 1
ATOM 1985 C CA . SER B 1 52 ? 3.082 36.470 50.880 1.00 62.37 32 SER B CA 1
ATOM 1986 C C . SER B 1 52 ? 2.058 35.673 50.091 1.00 60.05 32 SER B C 1
ATOM 1987 O O . SER B 1 52 ? 2.244 35.418 48.898 1.00 59.52 32 SER B O 1
ATOM 1990 N N . GLN B 1 53 ? 0.968 35.268 50.743 1.00 69.72 33 GLN B N 1
ATOM 1991 C CA . GLN B 1 53 ? -0.054 34.516 50.021 1.00 59.65 33 GLN B CA 1
ATOM 1992 C C . GLN B 1 53 ? -0.714 35.375 48.947 1.00 57.37 33 GLN B C 1
ATOM 1993 O O . GLN B 1 53 ? -0.942 34.907 47.820 1.00 56.95 33 GLN B O 1
ATOM 1999 N N . LEU B 1 54 ? -0.996 36.645 49.262 1.00 57.27 34 LEU B N 1
ATOM 2000 C CA . LEU B 1 54 ? -1.565 37.536 48.252 1.00 53.28 34 LEU B CA 1
ATOM 2001 C C . LEU B 1 54 ? -0.622 37.709 47.066 1.00 53.84 34 LEU B C 1
ATOM 2002 O O . LEU B 1 54 ? -1.051 37.644 45.908 1.00 52.54 34 LEU B O 1
ATOM 2007 N N . ILE B 1 55 ? 0.669 37.919 47.337 1.00 51.52 35 ILE B N 1
ATOM 2008 C CA . ILE B 1 55 ? 1.636 38.146 46.270 1.00 51.54 35 ILE B CA 1
ATOM 2009 C C . ILE B 1 55 ? 1.837 36.883 45.447 1.00 52.70 35 ILE B C 1
ATOM 2010 O O . ILE B 1 55 ? 2.034 36.959 44.232 1.00 52.35 35 ILE B O 1
ATOM 2015 N N . GLN B 1 56 ? 1.769 35.705 46.071 1.00 56.56 36 GLN B N 1
ATOM 2016 C CA . GLN B 1 56 ? 1.882 34.469 45.303 1.00 59.28 36 GLN B CA 1
ATOM 2017 C C . GLN B 1 56 ? 0.687 34.281 44.380 1.00 56.35 36 GLN B C 1
ATOM 2018 O O . GLN B 1 56 ? 0.845 33.859 43.226 1.00 57.42 36 GLN B O 1
ATOM 2024 N N . ARG B 1 57 ? -0.520 34.586 44.867 1.00 55.20 37 ARG B N 1
ATOM 2025 C CA . ARG B 1 57 ? -1.687 34.501 43.994 1.00 53.81 37 ARG B CA 1
ATOM 2026 C C . ARG B 1 57 ? -1.584 35.497 42.842 1.00 52.80 37 ARG B C 1
ATOM 2027 O O . ARG B 1 57 ? -1.890 35.163 41.685 1.00 52.45 37 ARG B O 1
ATOM 2035 N N . LEU B 1 58 ? -1.138 36.721 43.139 1.00 46.10 38 LEU B N 1
ATOM 2036 C CA . LEU B 1 58 ? -0.944 37.717 42.091 1.00 44.94 38 LEU B CA 1
ATOM 2037 C C . LEU B 1 58 ? 0.107 37.264 41.085 1.00 46.16 38 LEU B C 1
ATOM 2038 O O . LEU B 1 58 ? -0.032 37.502 39.880 1.00 45.39 38 LEU B O 1
ATOM 2043 N N . ASP B 1 59 ? 1.167 36.609 41.559 1.00 47.97 39 ASP B N 1
ATOM 2044 C CA . ASP B 1 59 ? 2.212 36.138 40.659 1.00 49.12 39 ASP B CA 1
ATOM 2045 C C . ASP B 1 59 ? 1.694 35.033 39.752 1.00 49.88 39 ASP B C 1
ATOM 2046 O O . ASP B 1 59 ? 2.042 34.984 38.569 1.00 50.01 39 ASP B O 1
ATOM 2051 N N . ARG B 1 60 ? 0.854 34.144 40.287 1.00 53.68 40 ARG B N 1
ATOM 2052 C CA . ARG B 1 60 ? 0.252 33.115 39.443 1.00 53.78 40 ARG B CA 1
ATOM 2053 C C . ARG B 1 60 ? -0.647 33.737 38.379 1.00 52.15 40 ARG B C 1
ATOM 2054 O O . ARG B 1 60 ? -0.630 33.317 37.213 1.00 52.53 40 ARG B O 1
ATOM 2062 N N . ALA B 1 61 ? -1.430 34.752 38.758 1.00 45.24 41 ALA B N 1
ATOM 2063 C CA . ALA B 1 61 ? -2.293 35.423 37.786 1.00 43.34 41 ALA B CA 1
ATOM 2064 C C . ALA B 1 61 ? -1.478 36.120 36.701 1.00 43.34 41 ALA B C 1
ATOM 2065 O O . ALA B 1 61 ? -1.800 36.026 35.507 1.00 42.87 41 ALA B O 1
ATOM 2067 N N . VAL B 1 62 ? -0.421 36.829 37.102 1.00 42.31 42 VAL B N 1
ATOM 2068 C CA . VAL B 1 62 ? 0.443 37.507 36.141 1.00 42.04 42 VAL B CA 1
ATOM 2069 C C . VAL B 1 62 ? 1.122 36.494 35.229 1.00 43.85 42 VAL B C 1
ATOM 2070 O O . VAL B 1 62 ? 1.313 36.745 34.036 1.00 43.42 42 VAL B O 1
ATOM 2074 N N . ALA B 1 63 ? 1.483 35.326 35.769 1.00 48.34 43 ALA B N 1
ATOM 2075 C CA . ALA B 1 63 ? 2.091 34.285 34.948 1.00 50.10 43 ALA B CA 1
ATOM 2076 C C . ALA B 1 63 ? 1.104 33.742 33.928 1.00 49.95 43 ALA B C 1
ATOM 2077 O O . ALA B 1 63 ? 1.477 33.466 32.781 1.00 51.25 43 ALA B O 1
ATOM 2079 N N . THR B 1 64 ? -0.157 33.570 34.331 1.00 47.03 44 THR B N 1
ATOM 2080 C CA . THR B 1 64 ? -1.181 33.141 33.383 1.00 46.23 44 THR B CA 1
ATOM 2081 C C . THR B 1 64 ? -1.336 34.155 32.257 1.00 44.73 44 THR B C 1
ATOM 2082 O O . THR B 1 64 ? -1.356 33.791 31.072 1.00 45.17 44 THR B O 1
ATOM 2086 N N . ALA B 1 65 ? -1.441 35.439 32.610 1.00 43.50 45 ALA B N 1
ATOM 2087 C CA . ALA B 1 65 ? -1.585 36.471 31.586 1.00 41.82 45 ALA B CA 1
ATOM 2088 C C . ALA B 1 65 ? -0.356 36.534 30.685 1.00 42.96 45 ALA B C 1
ATOM 2089 O O . ALA B 1 65 ? -0.474 36.748 29.473 1.00 42.39 45 ALA B O 1
ATOM 2091 N N . GLN B 1 66 ? 0.833 36.334 31.257 1.00 45.65 46 GLN B N 1
ATOM 2092 C CA . GLN B 1 66 ? 2.062 36.378 30.472 1.00 46.45 46 GLN B CA 1
ATOM 2093 C C . GLN B 1 66 ? 2.135 35.208 29.504 1.00 48.15 46 GLN B C 1
ATOM 2094 O O . GLN B 1 66 ? 2.535 35.376 28.347 1.00 48.07 46 GLN B O 1
ATOM 2100 N N . GLY B 1 67 ? 1.762 34.012 29.961 1.00 46.19 47 GLY B N 1
ATOM 2101 C CA . GLY B 1 67 ? 1.706 32.875 29.060 1.00 47.77 47 GLY B CA 1
ATOM 2102 C C . GLY B 1 67 ? 0.707 33.082 27.940 1.00 46.63 47 GLY B C 1
ATOM 2103 O O . GLY B 1 67 ? 0.980 32.754 26.783 1.00 47.33 47 GLY B O 1
ATOM 2104 N N . LEU B 1 68 ? -0.462 33.640 28.265 1.00 43.52 48 LEU B N 1
ATOM 2105 C CA . LEU B 1 68 ? -1.453 33.935 27.234 1.00 43.44 48 LEU B CA 1
ATOM 2106 C C . LEU B 1 68 ? -0.897 34.920 26.213 1.00 43.44 48 LEU B C 1
ATOM 2107 O O . LEU B 1 68 ? -1.054 34.734 25.001 1.00 43.92 48 LEU B O 1
ATOM 2112 N N . LEU B 1 69 ? -0.234 35.977 26.689 1.00 43.91 49 LEU B N 1
ATOM 2113 C CA . LEU B 1 69 ? 0.369 36.943 25.778 1.00 42.96 49 LEU B CA 1
ATOM 2114 C C . LEU B 1 69 ? 1.468 36.309 24.936 1.00 44.85 49 LEU B C 1
ATOM 2115 O O . LEU B 1 69 ? 1.665 36.698 23.781 1.00 44.40 49 LEU B O 1
ATOM 2120 N N . SER B 1 70 ? 2.189 35.330 25.493 1.00 49.91 50 SER B N 1
ATOM 2121 C CA . SER B 1 70 ? 3.262 34.662 24.762 1.00 51.65 50 SER B CA 1
ATOM 2122 C C . SER B 1 70 ? 2.766 33.996 23.488 1.00 53.28 50 SER B C 1
ATOM 2123 O O . SER B 1 70 ? 3.567 33.738 22.583 1.00 56.04 50 SER B O 1
ATOM 2126 N N . ARG B 1 71 ? 1.466 33.713 23.397 1.00 50.31 51 ARG B N 1
ATOM 2127 C CA . ARG B 1 71 ? 0.898 33.143 22.185 1.00 50.80 51 ARG B CA 1
ATOM 2128 C C . ARG B 1 71 ? 0.961 34.109 21.011 1.00 49.38 51 ARG B C 1
ATOM 2129 O O . ARG B 1 71 ? 0.772 33.688 19.865 1.00 51.70 51 ARG B O 1
ATOM 2137 N N . VAL B 1 72 ? 1.224 35.393 21.271 1.00 51.08 52 VAL B N 1
ATOM 2138 C CA . VAL B 1 72 ? 1.303 36.377 20.197 1.00 49.66 52 VAL B CA 1
ATOM 2139 C C . VAL B 1 72 ? 2.448 36.045 19.253 1.00 54.32 52 VAL B C 1
ATOM 2140 O O . VAL B 1 72 ? 2.424 36.422 18.074 1.00 55.61 52 VAL B O 1
ATOM 2144 N N . HIS B 1 73 ? 3.460 35.327 19.741 1.00 48.52 53 HIS B N 1
ATOM 2145 C CA . HIS B 1 73 ? 4.593 34.973 18.899 1.00 49.91 53 HIS B CA 1
ATOM 2146 C C . HIS B 1 73 ? 4.225 33.932 17.851 1.00 51.49 53 HIS B C 1
ATOM 2147 O O . HIS B 1 73 ? 4.983 33.738 16.895 1.00 52.44 53 HIS B O 1
ATOM 2154 N N . SER B 1 74 ? 3.081 33.264 18.007 1.00 52.19 54 SER B N 1
ATOM 2155 C CA . SER B 1 74 ? 2.621 32.274 17.043 1.00 60.49 54 SER B CA 1
ATOM 2156 C C . SER B 1 74 ? 1.218 32.574 16.529 1.00 52.11 54 SER B C 1
ATOM 2157 O O . SER B 1 74 ? 0.636 31.740 15.825 1.00 55.75 54 SER B O 1
ATOM 2160 N N . THR B 1 75 ? 0.662 33.736 16.854 1.00 50.26 55 THR B N 1
ATOM 2161 C CA . THR B 1 75 ? -0.677 34.097 16.434 1.00 54.70 55 THR B CA 1
ATOM 2162 C C . THR B 1 75 ? -0.618 35.191 15.381 1.00 59.42 55 THR B C 1
ATOM 2163 O O . THR B 1 75 ? 0.012 36.232 15.615 1.00 57.97 55 THR B O 1
ATOM 2167 N N . PRO B 1 76 ? -1.243 35.000 14.221 1.00 53.98 56 PRO B N 1
ATOM 2168 C CA . PRO B 1 76 ? -1.286 36.071 13.224 1.00 57.20 56 PRO B CA 1
ATOM 2169 C C . PRO B 1 76 ? -2.118 37.242 13.720 1.00 60.66 56 PRO B C 1
ATOM 2170 O O . PRO B 1 76 ? -2.983 37.105 14.588 1.00 60.34 56 PRO B O 1
ATOM 2174 N N . ARG B 1 77 ? -1.835 38.416 13.147 1.00 58.04 57 ARG B N 1
ATOM 2175 C CA . ARG B 1 77 ? -2.554 39.626 13.532 1.00 57.75 57 ARG B CA 1
ATOM 2176 C C . ARG B 1 77 ? -4.059 39.453 13.366 1.00 62.55 57 ARG B C 1
ATOM 2177 O O . ARG B 1 77 ? -4.845 39.967 14.171 1.00 65.42 57 ARG B O 1
ATOM 2185 N N . SER B 1 78 ? -4.475 38.725 12.327 1.00 69.18 58 SER B N 1
ATOM 2186 C CA . SER B 1 78 ? -5.897 38.515 12.079 1.00 71.26 58 SER B CA 1
ATOM 2187 C C . SER B 1 78 ? -6.583 37.871 13.277 1.00 70.29 58 SER B C 1
ATOM 2188 O O . SER B 1 78 ? -7.745 38.170 13.572 1.00 75.35 58 SER B O 1
ATOM 2191 N N . ARG B 1 79 ? -5.876 36.995 13.989 1.00 70.36 59 ARG B N 1
ATOM 2192 C CA . ARG B 1 79 ? -6.423 36.309 15.149 1.00 73.63 59 ARG B CA 1
ATOM 2193 C C . ARG B 1 79 ? -6.027 36.985 16.460 1.00 63.27 59 ARG B C 1
ATOM 2194 O O . ARG B 1 79 ? -6.044 36.344 17.513 1.00 61.55 59 ARG B O 1
ATOM 2202 N N . TYR B 1 80 ? -5.669 38.275 16.411 1.00 61.60 60 TYR B N 1
ATOM 2203 C CA . TYR B 1 80 ? -5.340 39.004 17.638 1.00 57.56 60 TYR B CA 1
ATOM 2204 C C . TYR B 1 80 ? -6.566 39.258 18.513 1.00 59.47 60 TYR B C 1
ATOM 2205 O O . TYR B 1 80 ? -6.465 39.083 19.740 1.00 58.31 60 TYR B O 1
ATOM 2214 N N . PRO B 1 81 ? -7.719 39.704 17.986 1.00 59.72 61 PRO B N 1
ATOM 2215 C CA . PRO B 1 81 ? -8.840 40.043 18.883 1.00 69.15 61 PRO B CA 1
ATOM 2216 C C . PRO B 1 81 ? -9.272 38.902 19.784 1.00 59.00 61 PRO B C 1
ATOM 2217 O O . PRO B 1 81 ? -9.790 39.153 20.880 1.00 61.08 61 PRO B O 1
ATOM 2221 N N . GLN B 1 82 ? -9.079 37.655 19.355 1.00 70.72 62 GLN B N 1
ATOM 2222 C CA . GLN B 1 82 ? -9.376 36.515 20.213 1.00 68.17 62 GLN B CA 1
ATOM 2223 C C . GLN B 1 82 ? -8.440 36.489 21.414 1.00 63.17 62 GLN B C 1
ATOM 2224 O O . GLN B 1 82 ? -8.874 36.647 22.563 1.00 62.25 62 GLN B O 1
ATOM 2230 N N . LEU B 1 83 ? -7.142 36.301 21.155 1.00 58.52 63 LEU B N 1
ATOM 2231 C CA . LEU B 1 83 ? -6.124 36.318 22.200 1.00 53.41 63 LEU B CA 1
ATOM 2232 C C . LEU B 1 83 ? -6.335 37.449 23.195 1.00 52.14 63 LEU B C 1
ATOM 2233 O O . LEU B 1 83 ? -6.422 37.222 24.408 1.00 53.51 63 LEU B O 1
ATOM 2238 N N . VAL B 1 84 ? -6.438 38.677 22.679 1.00 51.93 64 VAL B N 1
ATOM 2239 C CA . VAL B 1 84 ? -6.594 39.850 23.535 1.00 51.54 64 VAL B CA 1
ATOM 2240 C C . VAL B 1 84 ? -7.701 39.625 24.555 1.00 53.79 64 VAL B C 1
ATOM 2241 O O . VAL B 1 84 ? -7.503 39.816 25.762 1.00 52.18 64 VAL B O 1
ATOM 2245 N N . SER B 1 85 ? -8.872 39.176 24.086 1.00 51.81 65 SER B N 1
ATOM 2246 C CA . SER B 1 85 ? -9.992 38.935 24.991 1.00 55.55 65 SER B CA 1
ATOM 2247 C C . SER B 1 85 ? -9.561 38.057 26.155 1.00 52.09 65 SER B C 1
ATOM 2248 O O . SER B 1 85 ? -9.707 38.436 27.325 1.00 51.49 65 SER B O 1
ATOM 2251 N N . GLN B 1 86 ? -8.975 36.897 25.844 1.00 57.83 66 GLN B N 1
ATOM 2252 C CA . GLN B 1 86 ? -8.463 36.013 26.882 1.00 52.09 66 GLN B CA 1
ATOM 2253 C C . GLN B 1 86 ? -7.528 36.768 27.812 1.00 46.89 66 GLN B C 1
ATOM 2254 O O . GLN B 1 86 ? -7.729 36.790 29.033 1.00 47.02 66 GLN B O 1
ATOM 2260 N N . VAL B 1 87 ? -6.528 37.443 27.235 1.00 52.57 67 VAL B N 1
ATOM 2261 C CA . VAL B 1 87 ? -5.589 38.218 28.040 1.00 52.14 67 VAL B CA 1
ATOM 2262 C C . VAL B 1 87 ? -6.341 39.211 28.914 1.00 47.62 67 VAL B C 1
ATOM 2263 O O . VAL B 1 87 ? -6.071 39.326 30.116 1.00 46.57 67 VAL B O 1
ATOM 2267 N N . GLU B 1 88 ? -7.327 39.905 28.336 1.00 43.65 68 GLU B N 1
ATOM 2268 C CA . GLU B 1 88 ? -8.128 40.837 29.121 1.00 44.76 68 GLU B CA 1
ATOM 2269 C C . GLU B 1 88 ? -8.689 40.144 30.353 1.00 44.86 68 GLU B C 1
ATOM 2270 O O . GLU B 1 88 ? -8.481 40.597 31.486 1.00 44.60 68 GLU B O 1
ATOM 2276 N N . ALA B 1 89 ? -9.357 39.006 30.147 1.00 48.25 69 ALA B N 1
ATOM 2277 C CA . ALA B 1 89 ? -9.866 38.234 31.273 1.00 46.34 69 ALA B CA 1
ATOM 2278 C C . ALA B 1 89 ? -8.756 37.965 32.276 1.00 43.92 69 ALA B C 1
ATOM 2279 O O . ALA B 1 89 ? -8.893 38.262 33.470 1.00 44.52 69 ALA B O 1
ATOM 2281 N N . ALA B 1 90 ? -7.620 37.455 31.788 1.00 41.91 70 ALA B N 1
ATOM 2282 C CA . ALA B 1 90 ? -6.481 37.197 32.660 1.00 40.52 70 ALA B CA 1
ATOM 2283 C C . ALA B 1 90 ? -6.108 38.447 33.442 1.00 46.94 70 ALA B C 1
ATOM 2284 O O . ALA B 1 90 ? -5.999 38.415 34.675 1.00 40.42 70 ALA B O 1
ATOM 2286 N N . VAL B 1 91 ? -5.960 39.573 32.737 1.00 40.23 71 VAL B N 1
ATOM 2287 C CA . VAL B 1 91 ? -5.603 40.819 33.407 1.00 39.84 71 VAL B CA 1
ATOM 2288 C C . VAL B 1 91 ? -6.636 41.154 34.470 1.00 41.42 71 VAL B C 1
ATOM 2289 O O . VAL B 1 91 ? -6.290 41.522 35.602 1.00 41.54 71 VAL B O 1
ATOM 2293 N N . LYS B 1 92 ? -7.921 40.990 34.137 1.00 39.84 72 LYS B N 1
ATOM 2294 C CA . LYS B 1 92 ? -8.972 41.288 35.102 1.00 41.16 72 LYS B CA 1
ATOM 2295 C C . LYS B 1 92 ? -8.807 40.442 36.355 1.00 41.14 72 LYS B C 1
ATOM 2296 O O . LYS B 1 92 ? -8.959 40.943 37.477 1.00 41.60 72 LYS B O 1
ATOM 2298 N N . GLU B 1 93 ? -8.443 39.167 36.183 1.00 44.43 73 GLU B N 1
ATOM 2299 C CA . GLU B 1 93 ? -8.208 38.312 37.339 1.00 44.46 73 GLU B CA 1
ATOM 2300 C C . GLU B 1 93 ? -7.123 38.897 38.228 1.00 43.85 73 GLU B C 1
ATOM 2301 O O . GLU B 1 93 ? -7.270 38.935 39.457 1.00 44.80 73 GLU B O 1
ATOM 2307 N N . GLU B 1 94 ? -6.039 39.387 37.617 1.00 45.18 74 GLU B N 1
ATOM 2308 C CA . GLU B 1 94 ? -5.022 40.118 38.363 1.00 42.88 74 GLU B CA 1
ATOM 2309 C C . GLU B 1 94 ? -5.667 41.211 39.201 1.00 44.47 74 GLU B C 1
ATOM 2310 O O . GLU B 1 94 ? -5.510 41.250 40.428 1.00 45.91 74 GLU B O 1
ATOM 2316 N N . ALA B 1 95 ? -6.446 42.079 38.545 1.00 42.49 75 ALA B N 1
ATOM 2317 C CA . ALA B 1 95 ? -7.098 43.186 39.230 1.00 43.99 75 ALA B CA 1
ATOM 2318 C C . ALA B 1 95 ? -7.972 42.721 40.383 1.00 45.39 75 ALA B C 1
ATOM 2319 O O . ALA B 1 95 ? -8.202 43.497 41.317 1.00 49.81 75 ALA B O 1
ATOM 2321 N N . ALA B 1 96 ? -8.455 41.477 40.347 1.00 42.97 76 ALA B N 1
ATOM 2322 C CA . ALA B 1 96 ? -9.182 40.945 41.491 1.00 44.52 76 ALA B CA 1
ATOM 2323 C C . ALA B 1 96 ? -8.249 40.790 42.682 1.00 44.22 76 ALA B C 1
ATOM 2324 O O . ALA B 1 96 ? -8.464 41.399 43.738 1.00 45.31 76 ALA B O 1
ATOM 2326 N N . ILE B 1 97 ? -7.182 40.001 42.513 1.00 47.00 77 ILE B N 1
ATOM 2327 C CA . ILE B 1 97 ? -6.246 39.753 43.608 1.00 45.63 77 ILE B CA 1
ATOM 2328 C C . ILE B 1 97 ? -5.633 41.059 44.091 1.00 45.89 77 ILE B C 1
ATOM 2329 O O . ILE B 1 97 ? -5.540 41.310 45.300 1.00 47.06 77 ILE B O 1
ATOM 2334 N N . ILE B 1 98 ? -5.219 41.915 43.150 1.00 43.47 78 ILE B N 1
ATOM 2335 C CA . ILE B 1 98 ? -4.691 43.233 43.497 1.00 43.50 78 ILE B CA 1
ATOM 2336 C C . ILE B 1 98 ? -5.637 43.946 44.452 1.00 45.39 78 ILE B C 1
ATOM 2337 O O . ILE B 1 98 ? -5.213 44.497 45.476 1.00 46.14 78 ILE B O 1
ATOM 2342 N N . SER B 1 99 ? -6.938 43.914 44.146 1.00 47.86 79 SER B N 1
ATOM 2343 C CA . SER B 1 99 ? -7.932 44.492 45.043 1.00 50.52 79 SER B CA 1
ATOM 2344 C C . SER B 1 99 ? -7.691 44.039 46.476 1.00 50.67 79 SER B C 1
ATOM 2345 O O . SER B 1 99 ? -7.431 44.857 47.368 1.00 54.14 79 SER B O 1
ATOM 2348 N N . GLU B 1 100 ? -7.717 42.720 46.695 1.00 53.76 80 GLU B N 1
ATOM 2349 C CA . GLU B 1 100 ? -7.458 42.173 48.022 1.00 55.03 80 GLU B CA 1
ATOM 2350 C C . GLU B 1 100 ? -6.155 42.718 48.587 1.00 54.99 80 GLU B C 1
ATOM 2351 O O . GLU B 1 100 ? -6.117 43.223 49.716 1.00 57.50 80 GLU B O 1
ATOM 2357 N N . LEU B 1 101 ? -5.083 42.660 47.789 1.00 49.60 81 LEU B N 1
ATOM 2358 C CA . LEU B 1 101 ? -3.798 43.192 48.226 1.00 49.00 81 LEU B CA 1
ATOM 2359 C C . LEU B 1 101 ? -3.957 44.608 48.754 1.00 50.10 81 LEU B C 1
ATOM 2360 O O . LEU B 1 101 ? -3.570 44.904 49.892 1.00 51.27 81 LEU B O 1
ATOM 2365 N N . ASP B 1 102 ? -4.578 45.482 47.954 1.00 53.58 82 ASP B N 1
ATOM 2366 C CA . ASP B 1 102 ? -4.826 46.851 48.391 1.00 55.17 82 ASP B CA 1
ATOM 2367 C C . ASP B 1 102 ? -5.442 46.858 49.781 1.00 58.92 82 ASP B C 1
ATOM 2368 O O . ASP B 1 102 ? -4.863 47.402 50.731 1.00 61.37 82 ASP B O 1
ATOM 2373 N N . THR B 1 103 ? -6.574 46.159 49.928 1.00 52.51 83 THR B N 1
ATOM 2374 C CA . THR B 1 103 ? -7.313 46.165 51.186 1.00 57.04 83 THR B CA 1
ATOM 2375 C C . THR B 1 103 ? -6.413 45.805 52.359 1.00 55.64 83 THR B C 1
ATOM 2376 O O . THR B 1 103 ? -6.524 46.393 53.441 1.00 59.89 83 THR B O 1
ATOM 2380 N N . VAL B 1 104 ? -5.493 44.864 52.156 1.00 59.93 84 VAL B N 1
ATOM 2381 C CA . VAL B 1 104 ? -4.590 44.489 53.235 1.00 60.30 84 VAL B CA 1
ATOM 2382 C C . VAL B 1 104 ? -3.450 45.490 53.346 1.00 58.35 84 VAL B C 1
ATOM 2383 O O . VAL B 1 104 ? -3.174 46.023 54.428 1.00 63.63 84 VAL B O 1
ATOM 2387 N N . ALA B 1 105 ? -2.803 45.798 52.217 1.00 60.36 85 ALA B N 1
ATOM 2388 C CA . ALA B 1 105 ? -1.573 46.581 52.271 1.00 58.65 85 ALA B CA 1
ATOM 2389 C C . ALA B 1 105 ? -1.839 48.008 52.722 1.00 63.52 85 ALA B C 1
ATOM 2390 O O . ALA B 1 105 ? -0.951 48.656 53.288 1.00 64.66 85 ALA B O 1
ATOM 2392 N N . SER B 1 106 ? -3.053 48.507 52.492 1.00 58.29 86 SER B N 1
ATOM 2393 C CA . SER B 1 106 ? -3.412 49.851 52.914 1.00 61.20 86 SER B CA 1
ATOM 2394 C C . SER B 1 106 ? -3.610 49.957 54.418 1.00 66.35 86 SER B C 1
ATOM 2395 O O . SER B 1 106 ? -3.667 51.079 54.934 1.00 70.78 86 SER B O 1
ATOM 2398 N N . LYS B 1 107 ? -3.716 48.833 55.133 1.00 60.94 87 LYS B N 1
ATOM 2399 C CA . LYS B 1 107 ? -3.851 48.891 56.584 1.00 66.18 87 LYS B CA 1
ATOM 2400 C C . LYS B 1 107 ? -2.522 49.099 57.296 1.00 66.85 87 LYS B C 1
ATOM 2401 O O . LYS B 1 107 ? -2.517 49.322 58.511 1.00 70.39 87 LYS B O 1
ATOM 2407 N N . HIS B 1 108 ? -1.410 49.032 56.582 1.00 69.73 88 HIS B N 1
ATOM 2408 C CA . HIS B 1 108 ? -0.079 49.158 57.148 1.00 68.71 88 HIS B CA 1
ATOM 2409 C C . HIS B 1 108 ? 0.718 50.157 56.326 1.00 67.58 88 HIS B C 1
ATOM 2410 O O . HIS B 1 108 ? 0.367 50.439 55.174 1.00 72.68 88 HIS B O 1
ATOM 2417 N N . PRO B 1 109 ? 1.780 50.734 56.896 1.00 71.57 89 PRO B N 1
ATOM 2418 C CA . PRO B 1 109 ? 2.566 51.728 56.154 1.00 71.79 89 PRO B CA 1
ATOM 2419 C C . PRO B 1 109 ? 3.041 51.182 54.816 1.00 67.20 89 PRO B C 1
ATOM 2420 O O . PRO B 1 109 ? 3.480 50.035 54.713 1.00 61.76 89 PRO B O 1
ATOM 2424 N N . TYR B 1 110 ? 2.934 52.018 53.781 1.00 74.61 90 TYR B N 1
ATOM 2425 C CA . TYR B 1 110 ? 3.280 51.580 52.432 1.00 68.50 90 TYR B CA 1
ATOM 2426 C C . TYR B 1 110 ? 4.762 51.249 52.323 1.00 65.64 90 TYR B C 1
ATOM 2427 O O . TYR B 1 110 ? 5.134 50.146 51.910 1.00 61.21 90 TYR B O 1
ATOM 2436 N N . TYR B 1 111 ? 5.624 52.190 52.706 1.00 68.85 91 TYR B N 1
ATOM 2437 C CA . TYR B 1 111 ? 7.054 52.012 52.498 1.00 63.60 91 TYR B CA 1
ATOM 2438 C C . TYR B 1 111 ? 7.666 50.959 53.411 1.00 64.32 91 TYR B C 1
ATOM 2439 O O . TYR B 1 111 ? 8.833 50.603 53.217 1.00 64.57 91 TYR B O 1
ATOM 2448 N N . LYS B 1 112 ? 6.916 50.444 54.388 1.00 57.66 92 LYS B N 1
ATOM 2449 C CA . LYS B 1 112 ? 7.432 49.359 55.214 1.00 57.35 92 LYS B CA 1
ATOM 2450 C C . LYS B 1 112 ? 7.366 48.017 54.496 1.00 55.19 92 LYS B C 1
ATOM 2451 O O . LYS B 1 112 ? 8.163 47.121 54.795 1.00 54.42 92 LYS B O 1
ATOM 2457 N N . TYR B 1 113 ? 6.441 47.865 53.544 1.00 53.67 93 TYR B N 1
ATOM 2458 C CA . TYR B 1 113 ? 6.205 46.585 52.895 1.00 51.72 93 TYR B CA 1
ATOM 2459 C C . TYR B 1 113 ? 6.159 46.653 51.374 1.00 49.44 93 TYR B C 1
ATOM 2460 O O . TYR B 1 113 ? 5.897 45.625 50.742 1.00 47.93 93 TYR B O 1
ATOM 2469 N N . ASN B 1 114 ? 6.401 47.820 50.767 1.00 56.39 94 ASN B N 1
ATOM 2470 C CA . ASN B 1 114 ? 6.196 47.946 49.327 1.00 53.67 94 ASN B CA 1
ATOM 2471 C C . ASN B 1 114 ? 7.200 47.123 48.536 1.00 52.77 94 ASN B C 1
ATOM 2472 O O . ASN B 1 114 ? 6.883 46.652 47.437 1.00 49.71 94 ASN B O 1
ATOM 2477 N N . GLN B 1 115 ? 8.404 46.927 49.072 1.00 54.96 95 GLN B N 1
ATOM 2478 C CA . GLN B 1 115 ? 9.412 46.146 48.369 1.00 49.66 95 GLN B CA 1
ATOM 2479 C C . GLN B 1 115 ? 9.005 44.690 48.195 1.00 48.48 95 GLN B C 1
ATOM 2480 O O . GLN B 1 115 ? 9.700 43.947 47.494 1.00 47.18 95 GLN B O 1
ATOM 2486 N N . ARG B 1 116 ? 7.895 44.267 48.797 1.00 48.78 96 ARG B N 1
ATOM 2487 C CA . ARG B 1 116 ? 7.470 42.877 48.717 1.00 49.21 96 ARG B CA 1
ATOM 2488 C C . ARG B 1 116 ? 6.563 42.608 47.523 1.00 50.22 96 ARG B C 1
ATOM 2489 O O . ARG B 1 116 ? 6.499 41.470 47.047 1.00 50.52 96 ARG B O 1
ATOM 2497 N N . TRP B 1 117 ? 5.874 43.629 47.015 1.00 47.70 97 TRP B N 1
ATOM 2498 C CA . TRP B 1 117 ? 4.960 43.452 45.894 1.00 46.32 97 TRP B CA 1
ATOM 2499 C C . TRP B 1 117 ? 5.341 44.267 44.669 1.00 42.52 97 TRP B C 1
ATOM 2500 O O . TRP B 1 117 ? 4.682 44.139 43.630 1.00 42.38 97 TRP B O 1
ATOM 2511 N N . THR B 1 118 ? 6.378 45.101 44.756 1.00 44.28 98 THR B N 1
ATOM 2512 C CA . THR B 1 118 ? 6.654 46.043 43.678 1.00 42.87 98 THR B CA 1
ATOM 2513 C C . THR B 1 118 ? 6.993 45.326 42.371 1.00 41.45 98 THR B C 1
ATOM 2514 O O . THR B 1 118 ? 6.613 45.788 41.288 1.00 43.54 98 THR B O 1
ATOM 2518 N N . ARG B 1 119 ? 7.672 44.178 42.449 1.00 48.04 99 ARG B N 1
ATOM 2519 C CA . ARG B 1 119 ? 8.013 43.450 41.229 1.00 47.85 99 ARG B CA 1
ATOM 2520 C C . ARG B 1 119 ? 6.779 42.808 40.607 1.00 48.80 99 ARG B C 1
ATOM 2521 O O . ARG B 1 119 ? 6.593 42.857 39.383 1.00 45.72 99 ARG B O 1
ATOM 2529 N N . SER B 1 120 ? 5.918 42.207 41.433 1.00 48.37 100 SER B N 1
ATOM 2530 C CA . SER B 1 120 ? 4.688 41.621 40.913 1.00 45.30 100 SER B CA 1
ATOM 2531 C C . SER B 1 120 ? 3.779 42.691 40.325 1.00 47.41 100 SER B C 1
ATOM 2532 O O . SER B 1 120 ? 3.158 42.483 39.277 1.00 46.45 100 SER B O 1
ATOM 2535 N N . MET B 1 121 ? 3.694 43.849 40.983 1.00 41.66 101 MET B N 1
ATOM 2536 C CA . MET B 1 121 ? 2.873 44.936 40.463 1.00 42.14 101 MET B CA 1
ATOM 2537 C C . MET B 1 121 ? 3.439 45.468 39.153 1.00 41.39 101 MET B C 1
ATOM 2538 O O . MET B 1 121 ? 2.684 45.818 38.239 1.00 40.81 101 MET B O 1
ATOM 2543 N N . GLN B 1 122 ? 4.766 45.534 39.045 1.00 49.36 102 GLN B N 1
ATOM 2544 C CA . GLN B 1 122 ? 5.390 45.925 37.788 1.00 47.54 102 GLN B CA 1
ATOM 2545 C C . GLN B 1 122 ? 5.045 44.940 36.676 1.00 47.51 102 GLN B C 1
ATOM 2546 O O . GLN B 1 122 ? 4.693 45.347 35.563 1.00 46.01 102 GLN B O 1
ATOM 2552 N N . HIS B 1 123 ? 5.101 43.638 36.972 1.00 56.15 103 HIS B N 1
ATOM 2553 C CA . HIS B 1 123 ? 4.748 42.634 35.968 1.00 48.51 103 HIS B CA 1
ATOM 2554 C C . HIS B 1 123 ? 3.274 42.722 35.575 1.00 49.71 103 HIS B C 1
ATOM 2555 O O . HIS B 1 123 ? 2.917 42.508 34.409 1.00 48.50 103 HIS B O 1
ATOM 2562 N N . ALA B 1 124 ? 2.401 43.028 36.539 1.00 39.59 104 ALA B N 1
ATOM 2563 C CA . ALA B 1 124 ? 0.976 43.162 36.249 1.00 40.07 104 ALA B CA 1
ATOM 2564 C C . ALA B 1 124 ? 0.706 44.366 35.352 1.00 40.48 104 ALA B C 1
ATOM 2565 O O . ALA B 1 124 ? -0.030 44.269 34.357 1.00 40.72 104 ALA B O 1
ATOM 2567 N N . ILE B 1 125 ? 1.270 45.519 35.715 1.00 43.08 105 ILE B N 1
ATOM 2568 C CA . ILE B 1 125 ? 1.236 46.687 34.841 1.00 44.18 105 ILE B CA 1
ATOM 2569 C C . ILE B 1 125 ? 1.718 46.308 33.450 1.00 43.69 105 ILE B C 1
ATOM 2570 O O . ILE B 1 125 ? 1.154 46.741 32.439 1.00 44.06 105 ILE B O 1
ATOM 2575 N N . GLY B 1 126 ? 2.768 45.488 33.382 1.00 45.94 106 GLY B N 1
ATOM 2576 C CA . GLY B 1 126 ? 3.289 45.078 32.090 1.00 43.32 106 GLY B CA 1
ATOM 2577 C C . GLY B 1 126 ? 2.281 44.288 31.282 1.00 44.58 106 GLY B C 1
ATOM 2578 O O . GLY B 1 126 ? 2.105 44.527 30.086 1.00 46.28 106 GLY B O 1
ATOM 2579 N N . THR B 1 127 ? 1.616 43.322 31.921 1.00 43.82 107 THR B N 1
ATOM 2580 C CA . THR B 1 127 ? 0.622 42.527 31.198 1.00 43.61 107 THR B CA 1
ATOM 2581 C C . THR B 1 127 ? -0.512 43.409 30.689 1.00 48.14 107 THR B C 1
ATOM 2582 O O . THR B 1 127 ? -0.973 43.246 29.552 1.00 50.53 107 THR B O 1
ATOM 2586 N N . ALA B 1 128 ? -0.955 44.368 31.508 1.00 41.43 108 ALA B N 1
ATOM 2587 C CA . ALA B 1 128 ? -2.040 45.252 31.079 1.00 44.34 108 ALA B CA 1
ATOM 2588 C C . ALA B 1 128 ? -1.611 46.143 29.915 1.00 47.61 108 ALA B C 1
ATOM 2589 O O . ALA B 1 128 ? -2.362 46.317 28.945 1.00 47.56 108 ALA B O 1
ATOM 2591 N N . ILE B 1 129 ? -0.406 46.714 29.990 1.00 47.46 109 ILE B N 1
ATOM 2592 C CA . ILE B 1 129 ? 0.082 47.577 28.919 1.00 48.16 109 ILE B CA 1
ATOM 2593 C C . ILE B 1 129 ? 0.279 46.783 27.634 1.00 46.94 109 ILE B C 1
ATOM 2594 O O . ILE B 1 129 ? -0.027 47.267 26.537 1.00 48.93 109 ILE B O 1
ATOM 2599 N N . TYR B 1 130 ? 0.793 45.555 27.746 1.00 46.72 110 TYR B N 1
ATOM 2600 C CA . TYR B 1 130 ? 0.943 44.697 26.575 1.00 47.29 110 TYR B CA 1
ATOM 2601 C C . TYR B 1 130 ? -0.412 44.371 25.963 1.00 50.62 110 TYR B C 1
ATOM 2602 O O . TYR B 1 130 ? -0.573 44.401 24.737 1.00 54.69 110 TYR B O 1
ATOM 2611 N N . CYS B 1 131 ? -1.398 44.052 26.803 1.00 43.94 111 CYS B N 1
ATOM 2612 C CA . CYS B 1 131 ? -2.742 43.787 26.305 1.00 47.51 111 CYS B CA 1
ATOM 2613 C C . CYS B 1 131 ? -3.280 44.982 25.531 1.00 52.63 111 CYS B C 1
ATOM 2614 O O . CYS B 1 131 ? -3.800 44.833 24.419 1.00 58.65 111 CYS B O 1
ATOM 2617 N N . ALA B 1 132 ? -3.147 46.182 26.098 1.00 45.12 112 ALA B N 1
ATOM 2618 C CA . ALA B 1 132 ? -3.667 47.364 25.419 1.00 46.82 112 ALA B CA 1
ATOM 2619 C C . ALA B 1 132 ? -2.890 47.682 24.147 1.00 49.90 112 ALA B C 1
ATOM 2620 O O . ALA B 1 132 ? -3.460 48.234 23.198 1.00 58.96 112 ALA B O 1
ATOM 2622 N N . TRP B 1 133 ? -1.594 47.353 24.109 1.00 49.62 113 TRP B N 1
ATOM 2623 C CA . TRP B 1 133 ? -0.814 47.542 22.889 1.00 50.43 113 TRP B CA 1
ATOM 2624 C C . TRP B 1 133 ? -1.328 46.664 21.756 1.00 49.53 113 TRP B C 1
ATOM 2625 O O . TRP B 1 133 ? -1.272 47.062 20.587 1.00 55.35 113 TRP B O 1
ATOM 2636 N N . LEU B 1 134 ? -1.834 45.475 22.080 1.00 44.99 114 LEU B N 1
ATOM 2637 C CA . LEU B 1 134 ? -2.360 44.552 21.083 1.00 47.98 114 LEU B CA 1
ATOM 2638 C C . LEU B 1 134 ? -3.810 44.840 20.711 1.00 54.72 114 LEU B C 1
ATOM 2639 O O . LEU B 1 134 ? -4.372 44.122 19.878 1.00 56.35 114 LEU B O 1
ATOM 2644 N N . GLY B 1 135 ? -4.428 45.858 21.303 1.00 49.97 115 GLY B N 1
ATOM 2645 C CA . GLY B 1 135 ? -5.798 46.228 20.989 1.00 52.05 115 GLY B CA 1
ATOM 2646 C C . GLY B 1 135 ? -6.771 46.119 22.147 1.00 54.67 115 GLY B C 1
ATOM 2647 O O . GLY B 1 135 ? -7.964 46.410 21.957 1.00 65.74 115 GLY B O 1
ATOM 2648 N N . GLY B 1 136 ? -6.327 45.723 23.345 1.00 48.41 116 GLY B N 1
ATOM 2649 C CA . GLY B 1 136 ? -7.229 45.546 24.462 1.00 48.93 116 GLY B CA 1
ATOM 2650 C C . GLY B 1 136 ? -7.494 46.828 25.228 1.00 64.45 116 GLY B C 1
ATOM 2651 O O . GLY B 1 136 ? -6.903 47.879 24.980 1.00 49.28 116 GLY B O 1
ATOM 2652 N N . PHE B 1 137 ? -8.418 46.716 26.181 1.00 53.66 117 PHE B N 1
ATOM 2653 C CA . PHE B 1 137 ? -8.816 47.782 27.099 1.00 58.06 117 PHE B CA 1
ATOM 2654 C C . PHE B 1 137 ? -8.988 49.126 26.394 1.00 78.17 117 PHE B C 1
ATOM 2655 O O . PHE B 1 137 ? -8.305 50.110 26.746 1.00 63.55 117 PHE B O 1
ATOM 2663 N N . PRO B 1 138 ? -9.879 49.234 25.411 1.00 63.46 118 PRO B N 1
ATOM 2664 C CA . PRO B 1 138 ? -10.058 50.495 24.691 1.00 64.82 118 PRO B CA 1
ATOM 2665 C C . PRO B 1 138 ? -10.941 51.458 25.474 1.00 66.59 118 PRO B C 1
ATOM 2666 O O . PRO B 1 138 ? -11.583 51.100 26.461 1.00 66.37 118 PRO B O 1
ATOM 2670 N N . SER B 1 139 ? -10.966 52.701 25.005 1.00 78.67 119 SER B N 1
ATOM 2671 C CA . SER B 1 139 ? -11.770 53.743 25.638 1.00 82.14 119 SER B CA 1
ATOM 2672 C C . SER B 1 139 ? -12.542 54.553 24.598 1.00 86.95 119 SER B C 1
ATOM 2673 O O . SER B 1 139 ? -13.729 54.833 24.769 1.00 90.54 119 SER B O 1
ATOM 2676 N N . PRO B 1 149 ? -10.578 44.206 13.640 1.00 119.63 129 PRO B N 1
ATOM 2677 C CA . PRO B 1 149 ? -9.711 44.245 14.818 1.00 114.53 129 PRO B CA 1
ATOM 2678 C C . PRO B 1 149 ? -9.424 45.667 15.307 1.00 114.53 129 PRO B C 1
ATOM 2679 O O . PRO B 1 149 ? -9.770 46.634 14.624 1.00 119.14 129 PRO B O 1
ATOM 2683 N N . ALA B 1 150 ? -8.801 45.784 16.479 1.00 92.28 130 ALA B N 1
ATOM 2684 C CA . ALA B 1 150 ? -8.567 47.074 17.107 1.00 90.72 130 ALA B CA 1
ATOM 2685 C C . ALA B 1 150 ? -7.202 47.632 16.706 1.00 91.63 130 ALA B C 1
ATOM 2686 O O . ALA B 1 150 ? -6.476 47.059 15.890 1.00 92.85 130 ALA B O 1
ATOM 2688 N N . GLU B 1 151 ? -6.845 48.766 17.304 1.00 79.81 131 GLU B N 1
ATOM 2689 C CA . GLU B 1 151 ? -5.662 49.520 16.911 1.00 82.43 131 GLU B CA 1
ATOM 2690 C C . GLU B 1 151 ? -4.426 49.012 17.645 1.00 84.81 131 GLU B C 1
ATOM 2691 O O . GLU B 1 151 ? -4.411 48.930 18.878 1.00 75.90 131 GLU B O 1
ATOM 2697 N N . ILE B 1 152 ? -3.394 48.678 16.879 1.00 70.74 132 ILE B N 1
ATOM 2698 C CA . ILE B 1 152 ? -2.133 48.188 17.422 1.00 59.48 132 ILE B CA 1
ATOM 2699 C C . ILE B 1 152 ? -1.232 49.377 17.730 1.00 59.84 132 ILE B C 1
ATOM 2700 O O . ILE B 1 152 ? -1.082 50.286 16.905 1.00 63.68 132 ILE B O 1
ATOM 2705 N N . GLY B 1 153 ? -0.633 49.374 18.912 1.00 54.91 133 GLY B N 1
ATOM 2706 C CA . GLY B 1 153 ? 0.355 50.361 19.282 1.00 53.23 133 GLY B CA 1
ATOM 2707 C C . GLY B 1 153 ? -0.057 51.389 20.325 1.00 52.49 133 GLY B C 1
ATOM 2708 O O . GLY B 1 153 ? 0.634 52.405 20.464 1.00 56.02 133 GLY B O 1
ATOM 2709 N N . ARG B 1 154 ? -1.145 51.163 21.053 1.00 52.29 134 ARG B N 1
ATOM 2710 C CA . ARG B 1 154 ? -1.578 52.103 22.074 1.00 52.62 134 ARG B CA 1
ATOM 2711 C C . ARG B 1 154 ? -0.740 51.945 23.336 1.00 56.78 134 ARG B C 1
ATOM 2712 O O . ARG B 1 154 ? -0.441 50.827 23.768 1.00 49.02 134 ARG B O 1
ATOM 2720 N N . LEU B 1 155 ? -0.358 53.073 23.926 1.00 56.20 135 LEU B N 1
ATOM 2721 C CA . LEU B 1 155 ? 0.368 53.096 25.189 1.00 50.65 135 LEU B CA 1
ATOM 2722 C C . LEU B 1 155 ? -0.555 53.620 26.280 1.00 52.75 135 LEU B C 1
ATOM 2723 O O . LEU B 1 155 ? -0.985 54.777 26.232 1.00 60.71 135 LEU B O 1
ATOM 2728 N N . LEU B 1 156 ? -0.855 52.773 27.258 1.00 51.90 136 LEU B N 1
ATOM 2729 C CA . LEU B 1 156 ? -1.656 53.205 28.392 1.00 54.76 136 LEU B CA 1
ATOM 2730 C C . LEU B 1 156 ? -0.907 54.246 29.211 1.00 55.67 136 LEU B C 1
ATOM 2731 O O . LEU B 1 156 ? 0.295 54.115 29.462 1.00 51.23 136 LEU B O 1
ATOM 2736 N N . THR B 1 157 ? -1.623 55.284 29.628 1.00 58.84 137 THR B N 1
ATOM 2737 C CA . THR B 1 157 ? -1.068 56.183 30.623 1.00 59.57 137 THR B CA 1
ATOM 2738 C C . THR B 1 157 ? -1.080 55.507 31.991 1.00 54.25 137 THR B C 1
ATOM 2739 O O . THR B 1 157 ? -1.807 54.538 32.229 1.00 51.63 137 THR B O 1
ATOM 2743 N N . LEU B 1 158 ? -0.244 56.025 32.894 1.00 60.10 138 LEU B N 1
ATOM 2744 C CA . LEU B 1 158 ? -0.240 55.522 34.264 1.00 56.50 138 LEU B CA 1
ATOM 2745 C C . LEU B 1 158 ? -1.627 55.632 34.885 1.00 61.28 138 LEU B C 1
ATOM 2746 O O . LEU B 1 158 ? -2.070 54.730 35.609 1.00 59.49 138 LEU B O 1
ATOM 2751 N N . GLU B 1 159 ? -2.333 56.727 34.588 1.00 60.38 139 GLU B N 1
ATOM 2752 C CA . GLU B 1 159 ? -3.697 56.907 35.074 1.00 64.43 139 GLU B CA 1
ATOM 2753 C C . GLU B 1 159 ? -4.627 55.829 34.530 1.00 61.31 139 GLU B C 1
ATOM 2754 O O . GLU B 1 159 ? -5.478 55.307 35.261 1.00 62.73 139 GLU B O 1
ATOM 2760 N N . GLU B 1 160 ? -4.472 55.470 33.251 1.00 62.38 140 GLU B N 1
ATOM 2761 C CA . GLU B 1 160 ? -5.312 54.425 32.668 1.00 61.87 140 GLU B CA 1
ATOM 2762 C C . GLU B 1 160 ? -5.006 53.062 33.280 1.00 56.67 140 GLU B C 1
ATOM 2763 O O . GLU B 1 160 ? -5.917 52.252 33.500 1.00 54.90 140 GLU B O 1
ATOM 2769 N N . VAL B 1 161 ? -3.730 52.784 33.555 1.00 59.07 141 VAL B N 1
ATOM 2770 C CA . VAL B 1 161 ? -3.372 51.539 34.229 1.00 54.06 141 VAL B CA 1
ATOM 2771 C C . VAL B 1 161 ? -4.020 51.488 35.608 1.00 59.08 141 VAL B C 1
ATOM 2772 O O . VAL B 1 161 ? -4.597 50.467 36.011 1.00 54.24 141 VAL B O 1
ATOM 2776 N N . GLY B 1 162 ? -3.949 52.600 36.345 1.00 55.65 142 GLY B N 1
ATOM 2777 C CA . GLY B 1 162 ? -4.598 52.654 37.645 1.00 56.29 142 GLY B CA 1
ATOM 2778 C C . GLY B 1 162 ? -6.097 52.450 37.556 1.00 67.78 142 GLY B C 1
ATOM 2779 O O . GLY B 1 162 ? -6.697 51.794 38.411 1.00 60.81 142 GLY B O 1
ATOM 2780 N N . THR B 1 163 ? -6.722 53.008 36.517 1.00 54.91 143 THR B N 1
ATOM 2781 C CA . THR B 1 163 ? -8.147 52.776 36.298 1.00 56.43 143 THR B CA 1
ATOM 2782 C C . THR B 1 163 ? -8.431 51.300 36.053 1.00 55.70 143 THR B C 1
ATOM 2783 O O . THR B 1 163 ? -9.409 50.752 36.576 1.00 56.57 143 THR B O 1
ATOM 2787 N N . ILE B 1 164 ? -7.586 50.641 35.257 1.00 55.22 144 ILE B N 1
ATOM 2788 C CA . ILE B 1 164 ? -7.782 49.219 34.981 1.00 50.84 144 ILE B CA 1
ATOM 2789 C C . ILE B 1 164 ? -7.700 48.407 36.268 1.00 50.27 144 ILE B C 1
ATOM 2790 O O . ILE B 1 164 ? -8.548 47.548 36.535 1.00 50.93 144 ILE B O 1
ATOM 2795 N N . PHE B 1 165 ? -6.683 48.666 37.086 1.00 54.97 145 PHE B N 1
ATOM 2796 C CA . PHE B 1 165 ? -6.490 47.881 38.300 1.00 53.23 145 PHE B CA 1
ATOM 2797 C C . PHE B 1 165 ? -7.225 48.447 39.511 1.00 56.65 145 PHE B C 1
ATOM 2798 O O . PHE B 1 165 ? -7.154 47.849 40.590 1.00 57.27 145 PHE B O 1
ATOM 2806 N N . SER B 1 166 ? -7.930 49.571 39.356 1.00 58.41 146 SER B N 1
ATOM 2807 C CA . SER B 1 166 ? -8.712 50.177 40.438 1.00 59.04 146 SER B CA 1
ATOM 2808 C C . SER B 1 166 ? -7.838 50.505 41.646 1.00 61.40 146 SER B C 1
ATOM 2809 O O . SER B 1 166 ? -8.216 50.264 42.795 1.00 59.96 146 SER B O 1
ATOM 2812 N N . VAL B 1 167 ? -6.659 51.063 41.385 1.00 59.12 147 VAL B N 1
ATOM 2813 C CA . VAL B 1 167 ? -5.738 51.451 42.454 1.00 60.58 147 VAL B CA 1
ATOM 2814 C C . VAL B 1 167 ? -5.185 52.830 42.159 1.00 63.89 147 VAL B C 1
ATOM 2815 O O . VAL B 1 167 ? -5.059 53.242 40.998 1.00 66.10 147 VAL B O 1
ATOM 2819 N N . PRO B 1 168 ? -4.853 53.581 43.209 1.00 64.14 148 PRO B N 1
ATOM 2820 C CA . PRO B 1 168 ? -4.252 54.901 43.006 1.00 69.06 148 PRO B CA 1
ATOM 2821 C C . PRO B 1 168 ? -2.892 54.791 42.335 1.00 69.67 148 PRO B C 1
ATOM 2822 O O . PRO B 1 168 ? -2.225 53.756 42.383 1.00 69.00 148 PRO B O 1
ATOM 2826 N N . THR B 1 169 ? -2.487 55.883 41.693 1.00 70.72 149 THR B N 1
ATOM 2827 C CA . THR B 1 169 ? -1.192 55.967 41.032 1.00 70.33 149 THR B CA 1
ATOM 2828 C C . THR B 1 169 ? -0.473 57.216 41.511 1.00 70.55 149 THR B C 1
ATOM 2829 O O . THR B 1 169 ? -1.063 58.301 41.547 1.00 74.53 149 THR B O 1
ATOM 2833 N N . ASN B 1 170 ? 0.795 57.055 41.887 1.00 77.04 150 ASN B N 1
ATOM 2834 C CA . ASN B 1 170 ? 1.665 58.168 42.257 1.00 81.20 150 ASN B CA 1
ATOM 2835 C C . ASN B 1 170 ? 1.092 58.949 43.442 1.00 77.73 150 ASN B C 1
ATOM 2836 O O . ASN B 1 170 ? 0.841 60.153 43.367 1.00 86.39 150 ASN B O 1
ATOM 2841 N N . LEU B 1 171 ? 0.889 58.235 44.548 1.00 89.75 151 LEU B N 1
ATOM 2842 C CA . LEU B 1 171 ? 0.378 58.852 45.767 1.00 92.12 151 LEU B CA 1
ATOM 2843 C C . LEU B 1 171 ? 1.514 59.548 46.507 1.00 96.36 151 LEU B C 1
ATOM 2844 O O . LEU B 1 171 ? 2.476 58.901 46.936 1.00 96.37 151 LEU B O 1
ATOM 2849 N N . LYS B 1 172 ? 1.398 60.870 46.658 1.00 105.56 152 LYS B N 1
ATOM 2850 C CA . LYS B 1 172 ? 2.414 61.674 47.319 1.00 109.41 152 LYS B CA 1
ATOM 2851 C C . LYS B 1 172 ? 1.981 62.220 48.671 1.00 110.98 152 LYS B C 1
ATOM 2852 O O . LYS B 1 172 ? 2.844 62.495 49.510 1.00 112.95 152 LYS B O 1
ATOM 2858 N N . ASP B 1 173 ? 0.677 62.376 48.908 1.00 113.95 153 ASP B N 1
ATOM 2859 C CA . ASP B 1 173 ? 0.173 62.952 50.150 1.00 118.54 153 ASP B CA 1
ATOM 2860 C C . ASP B 1 173 ? -0.697 61.973 50.932 1.00 114.97 153 ASP B C 1
ATOM 2861 O O . ASP B 1 173 ? -1.482 62.394 51.788 1.00 116.08 153 ASP B O 1
ATOM 2866 N N . ARG B 1 174 ? -0.573 60.675 50.664 1.00 136.97 154 ARG B N 1
ATOM 2867 C CA . ARG B 1 174 ? -1.418 59.685 51.320 1.00 134.08 154 ARG B CA 1
ATOM 2868 C C . ARG B 1 174 ? -0.675 58.363 51.409 1.00 130.57 154 ARG B C 1
ATOM 2869 O O . ARG B 1 174 ? -0.148 57.878 50.404 1.00 127.20 154 ARG B O 1
ATOM 2877 N N . ASP B 1 175 ? -0.646 57.783 52.606 1.00 96.95 155 ASP B N 1
ATOM 2878 C CA . ASP B 1 175 ? -0.062 56.460 52.809 1.00 93.45 155 ASP B CA 1
ATOM 2879 C C . ASP B 1 175 ? -1.126 55.419 52.487 1.00 86.97 155 ASP B C 1
ATOM 2880 O O . ASP B 1 175 ? -1.970 55.092 53.324 1.00 85.24 155 ASP B O 1
ATOM 2885 N N . ALA B 1 176 ? -1.091 54.902 51.262 1.00 73.54 156 ALA B N 1
ATOM 2886 C CA . ALA B 1 176 ? -2.043 53.893 50.825 1.00 68.87 156 ALA B CA 1
ATOM 2887 C C . ALA B 1 176 ? -1.424 53.115 49.677 1.00 67.22 156 ALA B C 1
ATOM 2888 O O . ALA B 1 176 ? -0.548 53.622 48.972 1.00 69.05 156 ALA B O 1
ATOM 2890 N N . PHE B 1 177 ? -1.881 51.875 49.507 1.00 62.87 157 PHE B N 1
ATOM 2891 C CA . PHE B 1 177 ? -1.388 51.038 48.421 1.00 58.26 157 PHE B CA 1
ATOM 2892 C C . PHE B 1 177 ? -1.643 51.718 47.082 1.00 61.95 157 PHE B C 1
ATOM 2893 O O . PHE B 1 177 ? -2.756 52.178 46.807 1.00 65.20 157 PHE B O 1
ATOM 2901 N N . HIS B 1 178 ? -0.607 51.789 46.251 1.00 55.29 158 HIS B N 1
ATOM 2902 C CA . HIS B 1 178 ? -0.703 52.519 44.995 1.00 59.32 158 HIS B CA 1
ATOM 2903 C C . HIS B 1 178 ? 0.332 51.970 44.019 1.00 58.15 158 HIS B C 1
ATOM 2904 O O . HIS B 1 178 ? 1.158 51.120 44.363 1.00 58.27 158 HIS B O 1
ATOM 2911 N N . ILE B 1 179 ? 0.278 52.482 42.792 1.00 56.22 159 ILE B N 1
ATOM 2912 C CA . ILE B 1 179 ? 1.190 52.121 41.716 1.00 56.23 159 ILE B CA 1
ATOM 2913 C C . ILE B 1 179 ? 2.134 53.296 41.497 1.00 63.41 159 ILE B C 1
ATOM 2914 O O . ILE B 1 179 ? 1.691 54.450 41.442 1.00 67.65 159 ILE B O 1
ATOM 2919 N N . THR B 1 180 ? 3.427 53.009 41.374 1.00 54.12 160 THR B N 1
ATOM 2920 C CA . THR B 1 180 ? 4.447 54.042 41.259 1.00 57.57 160 THR B CA 1
ATOM 2921 C C . THR B 1 180 ? 4.856 54.258 39.805 1.00 59.50 160 THR B C 1
ATOM 2922 O O . THR B 1 180 ? 4.728 53.365 38.964 1.00 56.40 160 THR B O 1
ATOM 2926 N N . ILE B 1 181 ? 5.361 55.463 39.523 1.00 58.54 161 ILE B N 1
ATOM 2927 C CA . ILE B 1 181 ? 5.878 55.771 38.190 1.00 58.62 161 ILE B CA 1
ATOM 2928 C C . ILE B 1 181 ? 7.029 54.839 37.840 1.00 56.74 161 ILE B C 1
ATOM 2929 O O . ILE B 1 181 ? 7.212 54.458 36.677 1.00 54.92 161 ILE B O 1
ATOM 2934 N N . GLU B 1 182 ? 7.829 54.468 38.842 1.00 59.32 162 GLU B N 1
ATOM 2935 C CA . GLU B 1 182 ? 8.982 53.605 38.610 1.00 58.42 162 GLU B CA 1
ATOM 2936 C C . GLU B 1 182 ? 8.552 52.218 38.145 1.00 55.52 162 GLU B C 1
ATOM 2937 O O . GLU B 1 182 ? 9.142 51.656 37.213 1.00 54.14 162 GLU B O 1
ATOM 2943 N N . GLU B 1 183 ? 7.524 51.653 38.785 1.00 57.94 163 GLU B N 1
ATOM 2944 C CA . GLU B 1 183 ? 6.985 50.367 38.352 1.00 51.17 163 GLU B CA 1
ATOM 2945 C C . GLU B 1 183 ? 6.516 50.430 36.903 1.00 50.03 163 GLU B C 1
ATOM 2946 O O . GLU B 1 183 ? 6.794 49.525 36.106 1.00 48.73 163 GLU B O 1
ATOM 2952 N N . TYR B 1 184 ? 5.819 51.511 36.547 1.00 53.35 164 TYR B N 1
ATOM 2953 C CA . TYR B 1 184 ? 5.283 51.684 35.200 1.00 52.65 164 TYR B CA 1
ATOM 2954 C C . TYR B 1 184 ? 6.402 51.787 34.166 1.00 52.47 164 TYR B C 1
ATOM 2955 O O . TYR B 1 184 ? 6.357 51.139 33.111 1.00 51.41 164 TYR B O 1
ATOM 2964 N N . LEU B 1 185 ? 7.431 52.586 34.464 1.00 53.29 165 LEU B N 1
ATOM 2965 C CA . LEU B 1 185 ? 8.534 52.748 33.522 1.00 53.26 165 LEU B CA 1
ATOM 2966 C C . LEU B 1 185 ? 9.339 51.461 33.380 1.00 52.03 165 LEU B C 1
ATOM 2967 O O . LEU B 1 185 ? 9.807 51.132 32.282 1.00 51.21 165 LEU B O 1
ATOM 2972 N N . LEU B 1 186 ? 9.503 50.709 34.473 1.00 52.04 166 LEU B N 1
ATOM 2973 C CA . LEU B 1 186 ? 10.220 49.441 34.382 1.00 50.89 166 LEU B CA 1
ATOM 2974 C C . LEU B 1 186 ? 9.427 48.426 33.566 1.00 49.26 166 LEU B C 1
ATOM 2975 O O . LEU B 1 186 ? 10.001 47.655 32.782 1.00 48.21 166 LEU B O 1
ATOM 2980 N N . SER B 1 187 ? 8.100 48.425 33.722 1.00 50.27 167 SER B N 1
ATOM 2981 C CA . SER B 1 187 ? 7.260 47.568 32.893 1.00 49.04 167 SER B CA 1
ATOM 2982 C C . SER B 1 187 ? 7.355 47.966 31.423 1.00 48.92 167 SER B C 1
ATOM 2983 O O . SER B 1 187 ? 7.311 47.108 30.536 1.00 49.30 167 SER B O 1
ATOM 2986 N N . LEU B 1 188 ? 7.489 49.265 31.143 1.00 49.84 168 LEU B N 1
ATOM 2987 C CA . LEU B 1 188 ? 7.688 49.702 29.759 1.00 49.89 168 LEU B CA 1
ATOM 2988 C C . LEU B 1 188 ? 9.030 49.220 29.212 1.00 49.14 168 LEU B C 1
ATOM 2989 O O . LEU B 1 188 ? 9.132 48.826 28.039 1.00 48.42 168 LEU B O 1
ATOM 2994 N N . VAL B 1 189 ? 10.073 49.267 30.047 1.00 54.02 169 VAL B N 1
ATOM 2995 C CA . VAL B 1 189 ? 11.383 48.755 29.650 1.00 55.03 169 VAL B CA 1
ATOM 2996 C C . VAL B 1 189 ? 11.293 47.272 29.306 1.00 50.52 169 VAL B C 1
ATOM 2997 O O . VAL B 1 189 ? 11.914 46.800 28.345 1.00 49.40 169 VAL B O 1
ATOM 3001 N N . ASP B 1 190 ? 10.515 46.514 30.087 1.00 56.49 170 ASP B N 1
ATOM 3002 C CA . ASP B 1 190 ? 10.285 45.107 29.755 1.00 55.46 170 ASP B CA 1
ATOM 3003 C C . ASP B 1 190 ? 9.483 44.961 28.462 1.00 53.54 170 ASP B C 1
ATOM 3004 O O . ASP B 1 190 ? 9.724 44.035 27.667 1.00 52.29 170 ASP B O 1
ATOM 3009 N N . LEU B 1 191 ? 8.511 45.854 28.249 1.00 46.42 171 LEU B N 1
ATOM 3010 C CA . LEU B 1 191 ? 7.676 45.780 27.057 1.00 46.35 171 LEU B CA 1
ATOM 3011 C C . LEU B 1 191 ? 8.487 45.980 25.789 1.00 46.09 171 LEU B C 1
ATOM 3012 O O . LEU B 1 191 ? 8.178 45.374 24.761 1.00 45.67 171 LEU B O 1
ATOM 3017 N N . THR B 1 192 ? 9.517 46.826 25.833 1.00 48.62 172 THR B N 1
ATOM 3018 C CA . THR B 1 192 ? 10.343 47.008 24.639 1.00 48.50 172 THR B CA 1
ATOM 3019 C C . THR B 1 192 ? 11.017 45.699 24.226 1.00 47.39 172 THR B C 1
ATOM 3020 O O . THR B 1 192 ? 11.076 45.371 23.034 1.00 47.11 172 THR B O 1
ATOM 3024 N N . GLN B 1 193 ? 11.516 44.930 25.201 1.00 54.06 173 GLN B N 1
ATOM 3025 C CA . GLN B 1 193 ? 12.133 43.639 24.892 1.00 50.84 173 GLN B CA 1
ATOM 3026 C C . GLN B 1 193 ? 11.099 42.643 24.372 1.00 49.94 173 GLN B C 1
ATOM 3027 O O . GLN B 1 193 ? 11.349 41.922 23.389 1.00 50.83 173 GLN B O 1
ATOM 3033 N N . ASP B 1 194 ? 9.933 42.588 25.024 1.00 50.80 174 ASP B N 1
ATOM 3034 C CA . ASP B 1 194 ? 8.865 41.714 24.543 1.00 49.78 174 ASP B CA 1
ATOM 3035 C C . ASP B 1 194 ? 8.478 42.055 23.106 1.00 52.48 174 ASP B C 1
ATOM 3036 O O . ASP B 1 194 ? 8.254 41.159 22.284 1.00 53.20 174 ASP B O 1
ATOM 3041 N N . LEU B 1 195 ? 8.435 43.349 22.775 1.00 42.90 175 LEU B N 1
ATOM 3042 C CA . LEU B 1 195 ? 8.037 43.773 21.436 1.00 43.46 175 LEU B CA 1
ATOM 3043 C C . LEU B 1 195 ? 9.125 43.501 20.404 1.00 43.15 175 LEU B C 1
ATOM 3044 O O . LEU B 1 195 ? 8.814 43.220 19.242 1.00 43.43 175 LEU B O 1
ATOM 3049 N N . SER B 1 196 ? 10.398 43.591 20.794 1.00 50.07 176 SER B N 1
ATOM 3050 C CA . SER B 1 196 ? 11.470 43.185 19.887 1.00 49.30 176 SER B CA 1
ATOM 3051 C C . SER B 1 196 ? 11.345 41.705 19.529 1.00 48.68 176 SER B C 1
ATOM 3052 O O . SER B 1 196 ? 11.437 41.317 18.348 1.00 48.85 176 SER B O 1
ATOM 3055 N N . ARG B 1 197 ? 11.129 40.862 20.546 1.00 46.33 177 ARG B N 1
ATOM 3056 C CA . ARG B 1 197 ? 10.867 39.448 20.285 1.00 45.94 177 ARG B CA 1
ATOM 3057 C C . ARG B 1 197 ? 9.656 39.272 19.370 1.00 46.59 177 ARG B C 1
ATOM 3058 O O . ARG B 1 197 ? 9.674 38.444 18.443 1.00 46.74 177 ARG B O 1
ATOM 3066 N N . LEU B 1 198 ? 8.597 40.053 19.616 1.00 41.96 178 LEU B N 1
ATOM 3067 C CA . LEU B 1 198 ? 7.395 39.976 18.791 1.00 42.33 178 LEU B CA 1
ATOM 3068 C C . LEU B 1 198 ? 7.688 40.318 17.338 1.00 42.88 178 LEU B C 1
ATOM 3069 O O . LEU B 1 198 ? 7.140 39.692 16.433 1.00 43.41 178 LEU B O 1
ATOM 3074 N N . ALA B 1 199 ? 8.534 41.320 17.094 1.00 46.50 179 ALA B N 1
ATOM 3075 C CA . ALA B 1 199 ? 8.851 41.701 15.719 1.00 47.18 179 ALA B CA 1
ATOM 3076 C C . ALA B 1 199 ? 9.606 40.588 15.003 1.00 46.88 179 ALA B C 1
ATOM 3077 O O . ALA B 1 199 ? 9.320 40.275 13.834 1.00 47.55 179 ALA B O 1
ATOM 3079 N N . THR B 1 200 ? 10.583 39.986 15.688 1.00 46.64 180 THR B N 1
ATOM 3080 C CA . THR B 1 200 ? 11.278 38.831 15.118 1.00 46.09 180 THR B CA 1
ATOM 3081 C C . THR B 1 200 ? 10.288 37.741 14.708 1.00 46.54 180 THR B C 1
ATOM 3082 O O . THR B 1 200 ? 10.270 37.275 13.554 1.00 47.19 180 THR B O 1
ATOM 3086 N N . ASN B 1 201 ? 9.424 37.345 15.643 1.00 46.03 181 ASN B N 1
ATOM 3087 C CA . ASN B 1 201 ? 8.485 36.273 15.333 1.00 46.60 181 ASN B CA 1
ATOM 3088 C C . ASN B 1 201 ? 7.412 36.695 14.335 1.00 47.65 181 ASN B C 1
ATOM 3089 O O . ASN B 1 201 ? 6.859 35.832 13.649 1.00 48.37 181 ASN B O 1
ATOM 3094 N N . SER B 1 202 ? 7.125 37.996 14.219 1.00 47.01 182 SER B N 1
ATOM 3095 C CA . SER B 1 202 ? 6.200 38.476 13.197 1.00 48.10 182 SER B CA 1
ATOM 3096 C C . SER B 1 202 ? 6.778 38.284 11.811 1.00 48.49 182 SER B C 1
ATOM 3097 O O . SER B 1 202 ? 6.073 37.846 10.894 1.00 52.57 182 SER B O 1
ATOM 3100 N N . VAL B 1 203 ? 8.053 38.632 11.631 1.00 45.68 183 VAL B N 1
ATOM 3101 C CA . VAL B 1 203 ? 8.697 38.319 10.360 1.00 45.89 183 VAL B CA 1
ATOM 3102 C C . VAL B 1 203 ? 8.626 36.821 10.096 1.00 45.87 183 VAL B C 1
ATOM 3103 O O . VAL B 1 203 ? 8.377 36.388 8.965 1.00 46.37 183 VAL B O 1
ATOM 3107 N N . THR B 1 204 ? 8.819 36.004 11.137 1.00 48.58 184 THR B N 1
ATOM 3108 C CA . THR B 1 204 ? 8.680 34.558 10.938 1.00 48.18 184 THR B CA 1
ATOM 3109 C C . THR B 1 204 ? 7.276 34.183 10.461 1.00 49.20 184 THR B C 1
ATOM 3110 O O . THR B 1 204 ? 7.121 33.326 9.583 1.00 49.91 184 THR B O 1
ATOM 3114 N N . LEU B 1 205 ? 6.245 34.822 11.016 1.00 44.71 185 LEU B N 1
ATOM 3115 C CA . LEU B 1 205 ? 4.865 34.483 10.686 1.00 45.88 185 LEU B CA 1
ATOM 3116 C C . LEU B 1 205 ? 4.379 35.111 9.386 1.00 46.77 185 LEU B C 1
ATOM 3117 O O . LEU B 1 205 ? 3.250 34.828 8.968 1.00 48.00 185 LEU B O 1
ATOM 3122 N N . GLY B 1 206 ? 5.180 35.956 8.744 1.00 50.72 186 GLY B N 1
ATOM 3123 C CA . GLY B 1 206 ? 4.796 36.587 7.500 1.00 51.61 186 GLY B CA 1
ATOM 3124 C C . GLY B 1 206 ? 4.277 38.002 7.633 1.00 55.70 186 GLY B C 1
ATOM 3125 O O . GLY B 1 206 ? 4.104 38.678 6.611 1.00 65.48 186 GLY B O 1
ATOM 3126 N N . ASP B 1 207 ? 4.020 38.467 8.852 1.00 58.08 187 ASP B N 1
ATOM 3127 C CA . ASP B 1 207 ? 3.560 39.833 9.088 1.00 52.73 187 ASP B CA 1
ATOM 3128 C C . ASP B 1 207 ? 4.760 40.766 9.007 1.00 52.55 187 ASP B C 1
ATOM 3129 O O . ASP B 1 207 ? 5.488 40.944 9.985 1.00 53.78 187 ASP B O 1
ATOM 3134 N N . PHE B 1 208 ? 4.968 41.372 7.839 1.00 56.93 188 PHE B N 1
ATOM 3135 C CA . PHE B 1 208 ? 6.090 42.279 7.637 1.00 55.03 188 PHE B CA 1
ATOM 3136 C C . PHE B 1 208 ? 5.774 43.718 8.021 1.00 58.23 188 PHE B C 1
ATOM 3137 O O . PHE B 1 208 ? 6.681 44.558 8.013 1.00 58.16 188 PHE B O 1
ATOM 3145 N N . GLN B 1 209 ? 4.521 44.024 8.352 1.00 60.49 189 GLN B N 1
ATOM 3146 C CA . GLN B 1 209 ? 4.146 45.385 8.712 1.00 65.30 189 GLN B CA 1
ATOM 3147 C C . GLN B 1 209 ? 4.256 45.637 10.210 1.00 59.68 189 GLN B C 1
ATOM 3148 O O . GLN B 1 209 ? 4.623 46.742 10.625 1.00 61.69 189 GLN B O 1
ATOM 3154 N N . LEU B 1 210 ? 3.948 44.631 11.028 1.00 61.77 190 LEU B N 1
ATOM 3155 C CA . LEU B 1 210 ? 4.059 44.797 12.474 1.00 58.42 190 LEU B CA 1
ATOM 3156 C C . LEU B 1 210 ? 5.459 45.190 12.936 1.00 56.44 190 LEU B C 1
ATOM 3157 O O . LEU B 1 210 ? 5.557 46.001 13.876 1.00 58.07 190 LEU B O 1
ATOM 3162 N N . PRO B 1 211 ? 6.557 44.665 12.371 1.00 57.14 191 PRO B N 1
ATOM 3163 C CA . PRO B 1 211 ? 7.881 45.181 12.758 1.00 57.27 191 PRO B CA 1
ATOM 3164 C C . PRO B 1 211 ? 8.021 46.684 12.601 1.00 61.15 191 PRO B C 1
ATOM 3165 O O . PRO B 1 211 ? 8.743 47.310 13.383 1.00 62.22 191 PRO B O 1
ATOM 3169 N N . LEU B 1 212 ? 7.335 47.293 11.630 1.00 54.51 192 LEU B N 1
ATOM 3170 C CA . LEU B 1 212 ? 7.437 48.740 11.458 1.00 55.98 192 LEU B CA 1
ATOM 3171 C C . LEU B 1 212 ? 6.734 49.479 12.590 1.00 56.89 192 LEU B C 1
ATOM 3172 O O . LEU B 1 212 ? 7.264 50.465 13.125 1.00 59.68 192 LEU B O 1
ATOM 3177 N N . THR B 1 213 ? 5.532 49.027 12.953 1.00 54.62 193 THR B N 1
ATOM 3178 C CA . THR B 1 213 ? 4.838 49.600 14.099 1.00 54.72 193 THR B CA 1
ATOM 3179 C C . THR B 1 213 ? 5.673 49.457 15.363 1.00 53.09 193 THR B C 1
ATOM 3180 O O . THR B 1 213 ? 5.787 50.402 16.155 1.00 53.40 193 THR B O 1
ATOM 3184 N N . ILE B 1 214 ? 6.282 48.283 15.557 1.00 56.16 194 ILE B N 1
ATOM 3185 C CA . ILE B 1 214 ? 7.116 48.060 16.734 1.00 53.82 194 ILE B CA 1
ATOM 3186 C C . ILE B 1 214 ? 8.341 48.965 16.705 1.00 53.66 194 ILE B C 1
ATOM 3187 O O . ILE B 1 214 ? 8.772 49.473 17.744 1.00 55.62 194 ILE B O 1
ATOM 3192 N N . SER B 1 215 ? 8.920 49.187 15.523 1.00 54.71 195 SER B N 1
ATOM 3193 C CA . SER B 1 215 ? 10.071 50.077 15.413 1.00 55.16 195 SER B CA 1
ATOM 3194 C C . SER B 1 215 ? 9.702 51.495 15.817 1.00 56.50 195 SER B C 1
ATOM 3195 O O . SER B 1 215 ? 10.405 52.132 16.612 1.00 56.55 195 SER B O 1
ATOM 3198 N N . ALA B 1 216 ? 8.598 52.006 15.271 1.00 59.51 196 ALA B N 1
ATOM 3199 C CA . ALA B 1 216 ? 8.125 53.330 15.662 1.00 61.06 196 ALA B CA 1
ATOM 3200 C C . ALA B 1 216 ? 7.908 53.408 17.169 1.00 61.42 196 ALA B C 1
ATOM 3201 O O . ALA B 1 216 ? 8.354 54.358 17.828 1.00 65.29 196 ALA B O 1
ATOM 3203 N N . PHE B 1 217 ? 7.248 52.395 17.738 1.00 63.01 197 PHE B N 1
ATOM 3204 C CA . PHE B 1 217 ? 6.934 52.413 19.164 1.00 60.26 197 PHE B CA 1
ATOM 3205 C C . PHE B 1 217 ? 8.200 52.416 20.016 1.00 59.85 197 PHE B C 1
ATOM 3206 O O . PHE B 1 217 ? 8.347 53.242 20.925 1.00 61.55 197 PHE B O 1
ATOM 3214 N N . VAL B 1 218 ? 9.121 51.487 19.740 1.00 59.68 198 VAL B N 1
ATOM 3215 C CA . VAL B 1 218 ? 10.331 51.355 20.548 1.00 59.86 198 VAL B CA 1
ATOM 3216 C C . VAL B 1 218 ? 11.209 52.593 20.411 1.00 64.62 198 VAL B C 1
ATOM 3217 O O . VAL B 1 218 ? 11.819 53.047 21.387 1.00 65.37 198 VAL B O 1
ATOM 3221 N N . LYS B 1 219 ? 11.275 53.173 19.209 1.00 60.62 199 LYS B N 1
ATOM 3222 C CA . LYS B 1 219 ? 12.092 54.367 19.026 1.00 63.83 199 LYS B CA 1
ATOM 3223 C C . LYS B 1 219 ? 11.501 55.564 19.764 1.00 74.53 199 LYS B C 1
ATOM 3224 O O . LYS B 1 219 ? 12.233 56.319 20.416 1.00 70.42 199 LYS B O 1
ATOM 3230 N N . ASP B 1 220 ? 10.177 55.747 19.695 1.00 71.36 200 ASP B N 1
ATOM 3231 C CA . ASP B 1 220 ? 9.559 56.841 20.442 1.00 77.44 200 ASP B CA 1
ATOM 3232 C C . ASP B 1 220 ? 9.706 56.639 21.947 1.00 72.94 200 ASP B C 1
ATOM 3233 O O . ASP B 1 220 ? 9.919 57.605 22.692 1.00 75.64 200 ASP B O 1
ATOM 3238 N N . LEU B 1 221 ? 9.614 55.390 22.412 1.00 71.83 201 LEU B N 1
ATOM 3239 C CA . LEU B 1 221 ? 9.779 55.117 23.835 1.00 67.54 201 LEU B CA 1
ATOM 3240 C C . LEU B 1 221 ? 11.208 55.385 24.287 1.00 68.35 201 LEU B C 1
ATOM 3241 O O . LEU B 1 221 ? 11.429 55.929 25.375 1.00 71.04 201 LEU B O 1
ATOM 3246 N N . PHE B 1 222 ? 12.194 55.019 23.463 1.00 67.06 202 PHE B N 1
ATOM 3247 C CA . PHE B 1 222 ? 13.580 55.322 23.801 1.00 71.90 202 PHE B CA 1
ATOM 3248 C C . PHE B 1 222 ? 13.834 56.824 23.793 1.00 78.04 202 PHE B C 1
ATOM 3249 O O . PHE B 1 222 ? 14.614 57.329 24.608 1.00 81.88 202 PHE B O 1
ATOM 3257 N N . ALA B 1 223 ? 13.184 57.554 22.884 1.00 73.50 203 ALA B N 1
ATOM 3258 C CA . ALA B 1 223 ? 13.297 59.010 22.889 1.00 78.96 203 ALA B CA 1
ATOM 3259 C C . ALA B 1 223 ? 12.731 59.596 24.177 1.00 81.53 203 ALA B C 1
ATOM 3260 O O . ALA B 1 223 ? 13.345 60.471 24.803 1.00 89.05 203 ALA B O 1
ATOM 3262 N N . GLY B 1 224 ? 11.554 59.121 24.588 1.00 78.04 204 GLY B N 1
ATOM 3263 C CA . GLY B 1 224 ? 10.975 59.583 25.839 1.00 79.15 204 GLY B CA 1
ATOM 3264 C C . GLY B 1 224 ? 11.831 59.232 27.040 1.00 79.88 204 GLY B C 1
ATOM 3265 O O . GLY B 1 224 ? 11.912 59.998 28.003 1.00 86.10 204 GLY B O 1
ATOM 3266 N N . PHE B 1 225 ? 12.482 58.068 27.000 1.00 84.29 205 PHE B N 1
ATOM 3267 C CA . PHE B 1 225 ? 13.399 57.690 28.071 1.00 86.08 205 PHE B CA 1
ATOM 3268 C C . PHE B 1 225 ? 14.620 58.602 28.103 1.00 92.44 205 PHE B C 1
ATOM 3269 O O . PHE B 1 225 ? 15.086 58.989 29.181 1.00 93.67 205 PHE B O 1
ATOM 3277 N N . GLN B 1 226 ? 15.157 58.944 26.928 1.00 81.10 206 GLN B N 1
ATOM 3278 C CA . GLN B 1 226 ? 16.306 59.840 26.863 1.00 87.92 206 GLN B CA 1
ATOM 3279 C C . GLN B 1 226 ? 15.957 61.222 27.395 1.00 93.48 206 GLN B C 1
ATOM 3280 O O . GLN B 1 226 ? 16.761 61.845 28.099 1.00 98.97 206 GLN B O 1
ATOM 3286 N N . LEU B 1 227 ? 14.764 61.723 27.065 1.00 88.88 207 LEU B N 1
ATOM 3287 C CA . LEU B 1 227 ? 14.328 62.996 27.628 1.00 94.37 207 LEU B CA 1
ATOM 3288 C C . LEU B 1 227 ? 14.075 62.903 29.127 1.00 96.10 207 LEU B C 1
ATOM 3289 O O . LEU B 1 227 ? 14.139 63.923 29.822 1.00 101.75 207 LEU B O 1
ATOM 3294 N N . LEU B 1 228 ? 13.798 61.707 29.639 1.00 97.97 208 LEU B N 1
ATOM 3295 C CA . LEU B 1 228 ? 13.577 61.528 31.068 1.00 98.63 208 LEU B CA 1
ATOM 3296 C C . LEU B 1 228 ? 14.901 61.574 31.818 1.00 102.07 208 LEU B C 1
ATOM 3297 O O . LEU B 1 228 ? 15.879 60.938 31.414 1.00 103.47 208 LEU B O 1
ATOM 3302 N N . ASN B 1 229 ? 14.933 62.329 32.914 1.00 106.77 209 ASN B N 1
ATOM 3303 C CA . ASN B 1 229 ? 16.065 62.326 33.834 1.00 115.07 209 ASN B CA 1
ATOM 3304 C C . ASN B 1 229 ? 15.732 61.380 34.980 1.00 119.35 209 ASN B C 1
ATOM 3305 O O . ASN B 1 229 ? 14.802 61.633 35.752 1.00 113.05 209 ASN B O 1
ATOM 3310 N N . LEU B 1 230 ? 16.488 60.293 35.087 1.00 116.81 210 LEU B N 1
ATOM 3311 C CA . LEU B 1 230 ? 16.260 59.264 36.094 1.00 115.07 210 LEU B CA 1
ATOM 3312 C C . LEU B 1 230 ? 17.421 59.281 37.081 1.00 121.70 210 LEU B C 1
ATOM 3313 O O . LEU B 1 230 ? 18.540 58.880 36.741 1.00 118.55 210 LEU B O 1
ATOM 3318 N N . LYS B 1 231 ? 17.149 59.755 38.301 1.00 130.56 211 LYS B N 1
ATOM 3319 C CA . LYS B 1 231 ? 18.168 59.759 39.345 1.00 134.27 211 LYS B CA 1
ATOM 3320 C C . LYS B 1 231 ? 18.645 58.345 39.657 1.00 133.08 211 LYS B C 1
ATOM 3321 O O . LYS B 1 231 ? 19.841 58.120 39.881 1.00 137.24 211 LYS B O 1
ATOM 3327 N N . ASN B 1 232 ? 17.728 57.380 39.662 1.00 123.43 212 ASN B N 1
ATOM 3328 C CA . ASN B 1 232 ? 18.011 56.045 40.175 1.00 118.98 212 ASN B CA 1
ATOM 3329 C C . ASN B 1 232 ? 18.822 55.293 39.132 1.00 116.93 212 ASN B C 1
ATOM 3330 O O . ASN B 1 232 ? 18.326 55.005 38.037 1.00 125.23 212 ASN B O 1
ATOM 3335 N N . ASP B 1 233 ? 20.073 54.981 39.471 1.00 118.43 213 ASP B N 1
ATOM 3336 C CA . ASP B 1 233 ? 20.979 54.368 38.510 1.00 127.40 213 ASP B CA 1
ATOM 3337 C C . ASP B 1 233 ? 20.488 53.008 38.037 1.00 113.44 213 ASP B C 1
ATOM 3338 O O . ASP B 1 233 ? 20.868 52.574 36.946 1.00 120.65 213 ASP B O 1
ATOM 3343 N N . ILE B 1 234 ? 19.636 52.337 38.813 1.00 118.36 214 ILE B N 1
ATOM 3344 C CA . ILE B 1 234 ? 19.050 51.085 38.344 1.00 112.16 214 ILE B CA 1
ATOM 3345 C C . ILE B 1 234 ? 18.026 51.356 37.242 1.00 107.27 214 ILE B C 1
ATOM 3346 O O . ILE B 1 234 ? 18.049 50.715 36.183 1.00 102.82 214 ILE B O 1
ATOM 3351 N N . ILE B 1 235 ? 17.132 52.328 37.459 1.00 103.12 215 ILE B N 1
ATOM 3352 C CA . ILE B 1 235 ? 16.172 52.695 36.422 1.00 95.89 215 ILE B CA 1
ATOM 3353 C C . ILE B 1 235 ? 16.885 53.317 35.230 1.00 95.61 215 ILE B C 1
ATOM 3354 O O . ILE B 1 235 ? 16.507 53.085 34.077 1.00 91.45 215 ILE B O 1
ATOM 3359 N N . ARG B 1 236 ? 17.928 54.112 35.485 1.00 99.00 216 ARG B N 1
ATOM 3360 C CA . ARG B 1 236 ? 18.681 54.719 34.392 1.00 96.35 216 ARG B CA 1
ATOM 3361 C C . ARG B 1 236 ? 19.390 53.658 33.556 1.00 93.12 216 ARG B C 1
ATOM 3362 O O . ARG B 1 236 ? 19.384 53.725 32.321 1.00 92.25 216 ARG B O 1
ATOM 3370 N N . LYS B 1 237 ? 19.972 52.649 34.210 1.00 98.05 217 LYS B N 1
ATOM 3371 C CA . LYS B 1 237 ? 20.615 51.558 33.485 1.00 95.67 217 LYS B CA 1
ATOM 3372 C C . LYS B 1 237 ? 19.599 50.751 32.686 1.00 89.24 217 LYS B C 1
ATOM 3373 O O . LYS B 1 237 ? 19.832 50.425 31.514 1.00 86.50 217 LYS B O 1
ATOM 3379 N N . ARG B 1 238 ? 18.457 50.428 33.300 1.00 89.25 218 ARG B N 1
ATOM 3380 C CA . ARG B 1 238 ? 17.442 49.653 32.596 1.00 83.24 218 ARG B CA 1
ATOM 3381 C C . ARG B 1 238 ? 16.841 50.438 31.437 1.00 81.11 218 ARG B C 1
ATOM 3382 O O . ARG B 1 238 ? 16.453 49.845 30.426 1.00 79.72 218 ARG B O 1
ATOM 3390 N N . ALA B 1 239 ? 16.768 51.766 31.554 1.00 80.79 219 ALA B N 1
ATOM 3391 C CA . ALA B 1 239 ? 16.256 52.577 30.457 1.00 78.49 219 ALA B CA 1
ATOM 3392 C C . ALA B 1 239 ? 17.281 52.711 29.342 1.00 81.11 219 ALA B C 1
ATOM 3393 O O . ALA B 1 239 ? 16.908 52.779 28.165 1.00 77.35 219 ALA B O 1
ATOM 3395 N N . ASP B 1 240 ? 18.570 52.761 29.684 1.00 80.57 220 ASP B N 1
ATOM 3396 C CA . ASP B 1 240 ? 19.592 52.737 28.643 1.00 79.61 220 ASP B CA 1
ATOM 3397 C C . ASP B 1 240 ? 19.647 51.381 27.950 1.00 76.58 220 ASP B C 1
ATOM 3398 O O . ASP B 1 240 ? 20.066 51.295 26.789 1.00 87.51 220 ASP B O 1
ATOM 3403 N N . SER B 1 241 ? 19.230 50.316 28.640 1.00 79.09 221 SER B N 1
ATOM 3404 C CA . SER B 1 241 ? 19.192 48.990 28.027 1.00 74.77 221 SER B CA 1
ATOM 3405 C C . SER B 1 241 ? 18.205 48.897 26.865 1.00 70.35 221 SER B C 1
ATOM 3406 O O . SER B 1 241 ? 18.270 47.930 26.097 1.00 67.97 221 SER B O 1
ATOM 3409 N N . VAL B 1 242 ? 17.302 49.870 26.717 1.00 70.59 222 VAL B N 1
ATOM 3410 C CA . VAL B 1 242 ? 16.351 49.868 25.610 1.00 66.21 222 VAL B CA 1
ATOM 3411 C C . VAL B 1 242 ? 17.051 50.109 24.276 1.00 65.72 222 VAL B C 1
ATOM 3412 O O . VAL B 1 242 ? 16.481 49.822 23.214 1.00 63.53 222 VAL B O 1
ATOM 3416 N N . LYS B 1 243 ? 18.283 50.626 24.306 1.00 73.14 223 LYS B N 1
ATOM 3417 C CA . LYS B 1 243 ? 19.023 50.865 23.072 1.00 71.40 223 LYS B CA 1
ATOM 3418 C C . LYS B 1 243 ? 19.260 49.574 22.300 1.00 64.10 223 LYS B C 1
ATOM 3419 O O . LYS B 1 243 ? 19.224 49.579 21.064 1.00 59.35 223 LYS B O 1
ATOM 3425 N N . TYR B 1 244 ? 19.467 48.456 23.000 1.00 79.82 224 TYR B N 1
ATOM 3426 C CA . TYR B 1 244 ? 19.676 47.190 22.306 1.00 73.26 224 TYR B CA 1
ATOM 3427 C C . TYR B 1 244 ? 18.415 46.754 21.573 1.00 69.43 224 TYR B C 1
ATOM 3428 O O . TYR B 1 244 ? 18.487 46.243 20.449 1.00 66.50 224 TYR B O 1
ATOM 3437 N N . GLU B 1 245 ? 17.247 46.959 22.188 1.00 62.69 225 GLU B N 1
ATOM 3438 C CA . GLU B 1 245 ? 15.995 46.620 21.521 1.00 59.16 225 GLU B CA 1
ATOM 3439 C C . GLU B 1 245 ? 15.748 47.533 20.328 1.00 62.08 225 GLU B C 1
ATOM 3440 O O . GLU B 1 245 ? 15.275 47.081 19.277 1.00 61.75 225 GLU B O 1
ATOM 3446 N N . VAL B 1 246 ? 16.052 48.825 20.480 1.00 56.99 226 VAL B N 1
ATOM 3447 C CA . VAL B 1 246 ? 15.976 49.750 19.349 1.00 57.60 226 VAL B CA 1
ATOM 3448 C C . VAL B 1 246 ? 16.821 49.233 18.194 1.00 56.65 226 VAL B C 1
ATOM 3449 O O . VAL B 1 246 ? 16.378 49.191 17.039 1.00 56.86 226 VAL B O 1
ATOM 3453 N N . LYS B 1 247 ? 18.053 48.821 18.499 1.00 65.59 227 LYS B N 1
ATOM 3454 C CA . LYS B 1 247 ? 18.945 48.310 17.465 1.00 62.36 227 LYS B CA 1
ATOM 3455 C C . LYS B 1 247 ? 18.382 47.049 16.815 1.00 59.17 227 LYS B C 1
ATOM 3456 O O . LYS B 1 247 ? 18.446 46.894 15.591 1.00 56.20 227 LYS B O 1
ATOM 3462 N N . ARG B 1 248 ? 17.822 46.138 17.613 1.00 66.84 228 ARG B N 1
ATOM 3463 C CA . ARG B 1 248 ? 17.316 44.893 17.042 1.00 61.70 228 ARG B CA 1
ATOM 3464 C C . ARG B 1 248 ? 16.133 45.148 16.114 1.00 62.14 228 ARG B C 1
ATOM 3465 O O . ARG B 1 248 ? 16.053 44.567 15.022 1.00 60.64 228 ARG B O 1
ATOM 3473 N N . VAL B 1 249 ? 15.210 46.022 16.518 1.00 49.92 229 VAL B N 1
ATOM 3474 C CA . VAL B 1 249 ? 14.054 46.285 15.666 1.00 51.87 229 VAL B CA 1
ATOM 3475 C C . VAL B 1 249 ? 14.472 47.052 14.416 1.00 52.75 229 VAL B C 1
ATOM 3476 O O . VAL B 1 249 ? 13.946 46.811 13.319 1.00 52.93 229 VAL B O 1
ATOM 3480 N N . GLU B 1 250 ? 15.428 47.977 14.549 1.00 53.67 230 GLU B N 1
ATOM 3481 C CA . GLU B 1 250 ? 15.931 48.675 13.371 1.00 54.21 230 GLU B CA 1
ATOM 3482 C C . GLU B 1 250 ? 16.616 47.709 12.413 1.00 51.62 230 GLU B C 1
ATOM 3483 O O . GLU B 1 250 ? 16.504 47.854 11.191 1.00 51.97 230 GLU B O 1
ATOM 3489 N N . ASP B 1 251 ? 17.312 46.703 12.951 1.00 59.72 231 ASP B N 1
ATOM 3490 C CA . ASP B 1 251 ? 17.928 45.682 12.110 1.00 54.93 231 ASP B CA 1
ATOM 3491 C C . ASP B 1 251 ? 16.875 44.848 11.392 1.00 52.99 231 ASP B C 1
ATOM 3492 O O . ASP B 1 251 ? 17.053 44.485 10.224 1.00 51.70 231 ASP B O 1
ATOM 3497 N N . ILE B 1 252 ? 15.777 44.522 12.080 1.00 50.16 232 ILE B N 1
ATOM 3498 C CA . ILE B 1 252 ? 14.700 43.769 11.437 1.00 51.57 232 ILE B CA 1
ATOM 3499 C C . ILE B 1 252 ? 14.115 44.568 10.277 1.00 51.39 232 ILE B C 1
ATOM 3500 O O . ILE B 1 252 ? 13.898 44.040 9.176 1.00 51.81 232 ILE B O 1
ATOM 3505 N N . VAL B 1 253 ? 13.848 45.854 10.510 1.00 46.41 233 VAL B N 1
ATOM 3506 C CA . VAL B 1 253 ? 13.287 46.687 9.451 1.00 47.53 233 VAL B CA 1
ATOM 3507 C C . VAL B 1 253 ? 14.288 46.843 8.311 1.00 48.44 233 VAL B C 1
ATOM 3508 O O . VAL B 1 253 ? 13.908 46.894 7.136 1.00 49.15 233 VAL B O 1
ATOM 3512 N N . TYR B 1 254 ? 15.583 46.907 8.635 1.00 52.06 234 TYR B N 1
ATOM 3513 C CA . TYR B 1 254 ? 16.614 46.918 7.601 1.00 50.79 234 TYR B CA 1
ATOM 3514 C C . TYR B 1 254 ? 16.543 45.662 6.748 1.00 48.97 234 TYR B C 1
ATOM 3515 O O . TYR B 1 254 ? 16.583 45.730 5.515 1.00 49.27 234 TYR B O 1
ATOM 3524 N N . ASP B 1 255 ? 16.475 44.499 7.397 1.00 53.91 235 ASP B N 1
ATOM 3525 C CA . ASP B 1 255 ? 16.413 43.239 6.666 1.00 52.29 235 ASP B CA 1
ATOM 3526 C C . ASP B 1 255 ? 15.199 43.197 5.751 1.00 54.53 235 ASP B C 1
ATOM 3527 O O . ASP B 1 255 ? 15.285 42.734 4.607 1.00 54.76 235 ASP B O 1
ATOM 3532 N N . LEU B 1 256 ? 14.057 43.686 6.239 1.00 47.35 236 LEU B N 1
ATOM 3533 C CA . LEU B 1 256 ? 12.846 43.670 5.424 1.00 48.24 236 LEU B CA 1
ATOM 3534 C C . LEU B 1 256 ? 12.946 44.648 4.258 1.00 53.71 236 LEU B C 1
ATOM 3535 O O . LEU B 1 256 ? 12.489 44.348 3.150 1.00 55.14 236 LEU B O 1
ATOM 3540 N N . SER B 1 257 ? 13.547 45.818 4.484 1.00 50.20 237 SER B N 1
ATOM 3541 C CA . SER B 1 257 ? 13.667 46.810 3.421 1.00 53.29 237 SER B CA 1
ATOM 3542 C C . SER B 1 257 ? 14.649 46.356 2.349 1.00 51.81 237 SER B C 1
ATOM 3543 O O . SER B 1 257 ? 14.427 46.589 1.156 1.00 56.05 237 SER B O 1
ATOM 3546 N N . LEU B 1 258 ? 15.744 45.716 2.762 1.00 52.87 238 LEU B N 1
ATOM 3547 C CA . LEU B 1 258 ? 16.723 45.204 1.809 1.00 52.41 238 LEU B CA 1
ATOM 3548 C C . LEU B 1 258 ? 16.080 44.245 0.817 1.00 54.94 238 LEU B C 1
ATOM 3549 O O . LEU B 1 258 ? 16.425 44.238 -0.371 1.00 68.99 238 LEU B O 1
ATOM 3554 N N . ARG B 1 259 ? 15.139 43.434 1.286 1.00 56.03 239 ARG B N 1
ATOM 3555 C CA . ARG B 1 259 ? 14.537 42.385 0.483 1.00 56.38 239 ARG B CA 1
ATOM 3556 C C . ARG B 1 259 ? 13.279 42.844 -0.241 1.00 58.99 239 ARG B C 1
ATOM 3557 O O . ARG B 1 259 ? 12.576 42.011 -0.821 1.00 59.51 239 ARG B O 1
ATOM 3565 N N . GLY B 1 260 ? 12.982 44.141 -0.225 1.00 54.89 240 GLY B N 1
ATOM 3566 C CA . GLY B 1 260 ? 11.796 44.636 -0.902 1.00 61.22 240 GLY B CA 1
ATOM 3567 C C . GLY B 1 260 ? 10.495 44.141 -0.313 1.00 66.23 240 GLY B C 1
ATOM 3568 O O . GLY B 1 260 ? 9.506 43.993 -1.042 1.00 71.50 240 GLY B O 1
ATOM 3569 N N . LEU B 1 261 ? 10.471 43.870 0.992 1.00 57.21 241 LEU B N 1
ATOM 3570 C CA . LEU B 1 261 ? 9.263 43.461 1.692 1.00 56.53 241 LEU B CA 1
ATOM 3571 C C . LEU B 1 261 ? 8.582 44.632 2.387 1.00 82.89 241 LEU B C 1
ATOM 3572 O O . LEU B 1 261 ? 7.626 44.426 3.143 1.00 65.84 241 LEU B O 1
ATOM 3577 N N . ILE B 1 262 ? 9.054 45.852 2.142 1.00 66.78 242 ILE B N 1
ATOM 3578 C CA . ILE B 1 262 ? 8.521 47.050 2.777 1.00 70.29 242 ILE B CA 1
ATOM 3579 C C . ILE B 1 262 ? 8.411 48.182 1.755 1.00 68.78 242 ILE B C 1
ATOM 3580 O O . ILE B 1 262 ? 7.388 48.865 1.670 1.00 65.97 242 ILE B O 1
ATOM 3585 N N . LEU C 1 28 ? 42.348 60.086 7.121 1.00 123.21 8 LEU C N 1
ATOM 3586 C CA . LEU C 1 28 ? 42.570 59.549 8.460 1.00 120.71 8 LEU C CA 1
ATOM 3587 C C . LEU C 1 28 ? 41.961 60.475 9.508 1.00 116.91 8 LEU C C 1
ATOM 3588 O O . LEU C 1 28 ? 40.842 60.958 9.339 1.00 114.99 8 LEU C O 1
ATOM 3593 N N . LEU C 1 29 ? 42.701 60.716 10.590 1.00 108.89 9 LEU C N 1
ATOM 3594 C CA . LEU C 1 29 ? 42.241 61.630 11.629 1.00 105.66 9 LEU C CA 1
ATOM 3595 C C . LEU C 1 29 ? 43.119 62.879 11.676 1.00 107.08 9 LEU C C 1
ATOM 3596 O O . LEU C 1 29 ? 42.705 63.935 11.188 1.00 107.32 9 LEU C O 1
ATOM 3601 N N . ASP C 1 30 ? 44.326 62.773 12.239 1.00 113.61 10 ASP C N 1
ATOM 3602 C CA . ASP C 1 30 ? 45.308 63.853 12.234 1.00 115.40 10 ASP C CA 1
ATOM 3603 C C . ASP C 1 30 ? 46.635 63.359 12.796 1.00 116.75 10 ASP C C 1
ATOM 3604 O O . ASP C 1 30 ? 46.673 62.796 13.897 1.00 114.58 10 ASP C O 1
ATOM 3609 N N . PRO C 1 31 ? 47.741 63.544 12.068 1.00 127.26 11 PRO C N 1
ATOM 3610 C CA . PRO C 1 31 ? 49.057 63.172 12.618 1.00 116.97 11 PRO C CA 1
ATOM 3611 C C . PRO C 1 31 ? 49.414 63.926 13.885 1.00 113.77 11 PRO C C 1
ATOM 3612 O O . PRO C 1 31 ? 50.247 63.443 14.668 1.00 116.82 11 PRO C O 1
ATOM 3616 N N . SER C 1 32 ? 48.816 65.100 14.104 1.00 120.37 12 SER C N 1
ATOM 3617 C CA . SER C 1 32 ? 49.041 65.833 15.343 1.00 113.50 12 SER C CA 1
ATOM 3618 C C . SER C 1 32 ? 48.633 65.003 16.553 1.00 108.37 12 SER C C 1
ATOM 3619 O O . SER C 1 32 ? 49.288 65.056 17.599 1.00 106.05 12 SER C O 1
ATOM 3622 N N . ILE C 1 33 ? 47.558 64.221 16.425 1.00 118.05 13 ILE C N 1
ATOM 3623 C CA . ILE C 1 33 ? 47.132 63.352 17.520 1.00 107.26 13 ILE C CA 1
ATOM 3624 C C . ILE C 1 33 ? 48.222 62.337 17.844 1.00 112.27 13 ILE C C 1
ATOM 3625 O O . ILE C 1 33 ? 48.599 62.156 19.009 1.00 109.39 13 ILE C O 1
ATOM 3630 N N . PHE C 1 34 ? 48.746 61.664 16.813 1.00 108.01 14 PHE C N 1
ATOM 3631 C CA . PHE C 1 34 ? 49.829 60.701 17.006 1.00 104.68 14 PHE C CA 1
ATOM 3632 C C . PHE C 1 34 ? 51.018 61.346 17.706 1.00 101.79 14 PHE C C 1
ATOM 3633 O O . PHE C 1 34 ? 51.530 60.822 18.706 1.00 101.04 14 PHE C O 1
ATOM 3641 N N . ALA C 1 35 ? 51.479 62.483 17.177 1.00 110.91 15 ALA C N 1
ATOM 3642 C CA . ALA C 1 35 ? 52.683 63.119 17.704 1.00 108.41 15 ALA C CA 1
ATOM 3643 C C . ALA C 1 35 ? 52.487 63.565 19.148 1.00 100.94 15 ALA C C 1
ATOM 3644 O O . ALA C 1 35 ? 53.342 63.318 20.011 1.00 98.21 15 ALA C O 1
ATOM 3646 N N . SER C 1 36 ? 51.362 64.229 19.431 1.00 111.80 16 SER C N 1
ATOM 3647 C CA . SER C 1 36 ? 51.105 64.711 20.781 1.00 104.09 16 SER C CA 1
ATOM 3648 C C . SER C 1 36 ? 50.966 63.556 21.762 1.00 106.23 16 SER C C 1
ATOM 3649 O O . SER C 1 36 ? 51.451 63.639 22.895 1.00 105.51 16 SER C O 1
ATOM 3652 N N . LEU C 1 37 ? 50.324 62.461 21.344 1.00 96.07 17 LEU C N 1
ATOM 3653 C CA . LEU C 1 37 ? 50.161 61.328 22.248 1.00 96.37 17 LEU C CA 1
ATOM 3654 C C . LEU C 1 37 ? 51.498 60.660 22.544 1.00 104.40 17 LEU C C 1
ATOM 3655 O O . LEU C 1 37 ? 51.765 60.279 23.690 1.00 105.69 17 LEU C O 1
ATOM 3660 N N . GLU C 1 38 ? 52.361 60.524 21.531 1.00 104.58 18 GLU C N 1
ATOM 3661 C CA . GLU C 1 38 ? 53.674 59.933 21.779 1.00 109.92 18 GLU C CA 1
ATOM 3662 C C . GLU C 1 38 ? 54.522 60.821 22.684 1.00 106.65 18 GLU C C 1
ATOM 3663 O O . GLU C 1 38 ? 55.216 60.322 23.582 1.00 106.27 18 GLU C O 1
ATOM 3669 N N . ALA C 1 39 ? 54.473 62.141 22.472 1.00 112.09 19 ALA C N 1
ATOM 3670 C CA . ALA C 1 39 ? 55.212 63.055 23.338 1.00 108.57 19 ALA C CA 1
ATOM 3671 C C . ALA C 1 39 ? 54.701 62.995 24.774 1.00 103.92 19 ALA C C 1
ATOM 3672 O O . ALA C 1 39 ? 55.494 62.979 25.726 1.00 104.94 19 ALA C O 1
ATOM 3674 N N . LYS C 1 40 ? 53.376 62.967 24.947 1.00 105.91 20 LYS C N 1
ATOM 3675 C CA . LYS C 1 40 ? 52.794 62.855 26.279 1.00 114.57 20 LYS C CA 1
ATOM 3676 C C . LYS C 1 40 ? 53.222 61.562 26.960 1.00 102.15 20 LYS C C 1
ATOM 3677 O O . LYS C 1 40 ? 53.554 61.563 28.151 1.00 100.57 20 LYS C O 1
ATOM 3683 N N . LEU C 1 41 ? 53.224 60.449 26.219 1.00 102.38 21 LEU C N 1
ATOM 3684 C CA . LEU C 1 41 ? 53.636 59.176 26.803 1.00 106.34 21 LEU C CA 1
ATOM 3685 C C . LEU C 1 41 ? 55.100 59.210 27.225 1.00 109.06 21 LEU C C 1
ATOM 3686 O O . LEU C 1 41 ? 55.449 58.748 28.320 1.00 115.61 21 LEU C O 1
ATOM 3691 N N . GLU C 1 42 ? 55.972 59.758 26.373 1.00 111.98 22 GLU C N 1
ATOM 3692 C CA . GLU C 1 42 ? 57.387 59.857 26.726 1.00 114.95 22 GLU C CA 1
ATOM 3693 C C . GLU C 1 42 ? 57.583 60.694 27.985 1.00 108.34 22 GLU C C 1
ATOM 3694 O O . GLU C 1 42 ? 58.310 60.295 28.908 1.00 105.08 22 GLU C O 1
ATOM 3700 N N . GLU C 1 43 ? 56.939 61.864 28.044 1.00 114.36 23 GLU C N 1
ATOM 3701 C CA . GLU C 1 43 ? 57.104 62.725 29.211 1.00 109.45 23 GLU C CA 1
ATOM 3702 C C . GLU C 1 43 ? 56.567 62.061 30.472 1.00 104.86 23 GLU C C 1
ATOM 3703 O O . GLU C 1 43 ? 57.195 62.138 31.535 1.00 104.49 23 GLU C O 1
ATOM 3709 N N . GLU C 1 44 ? 55.408 61.405 30.379 1.00 106.72 24 GLU C N 1
ATOM 3710 C CA . GLU C 1 44 ? 54.841 60.768 31.561 1.00 104.47 24 GLU C CA 1
ATOM 3711 C C . GLU C 1 44 ? 55.718 59.621 32.040 1.00 109.85 24 GLU C C 1
ATOM 3712 O O . GLU C 1 44 ? 55.875 59.423 33.248 1.00 108.54 24 GLU C O 1
ATOM 3718 N N . THR C 1 45 ? 56.312 58.863 31.114 1.00 101.09 25 THR C N 1
ATOM 3719 C CA . THR C 1 45 ? 57.220 57.796 31.525 1.00 106.59 25 THR C CA 1
ATOM 3720 C C . THR C 1 45 ? 58.467 58.358 32.200 1.00 108.62 25 THR C C 1
ATOM 3721 O O . THR C 1 45 ? 58.931 57.811 33.210 1.00 109.46 25 THR C O 1
ATOM 3725 N N . GLN C 1 46 ? 59.020 59.451 31.664 1.00 102.65 26 GLN C N 1
ATOM 3726 C CA . GLN C 1 46 ? 60.186 60.070 32.293 1.00 103.78 26 GLN C CA 1
ATOM 3727 C C . GLN C 1 46 ? 59.860 60.556 33.702 1.00 97.98 26 GLN C C 1
ATOM 3728 O O . GLN C 1 46 ? 60.635 60.331 34.645 1.00 100.51 26 GLN C O 1
ATOM 3734 N N . ILE C 1 47 ? 58.709 61.215 33.867 1.00 98.91 27 ILE C N 1
ATOM 3735 C CA . ILE C 1 47 ? 58.311 61.696 35.188 1.00 93.28 27 ILE C CA 1
ATOM 3736 C C . ILE C 1 47 ? 58.092 60.526 36.137 1.00 94.04 27 ILE C C 1
ATOM 3737 O O . ILE C 1 47 ? 58.511 60.570 37.299 1.00 94.19 27 ILE C O 1
ATOM 3742 N N . ARG C 1 48 ? 57.429 59.465 35.663 1.00 97.87 28 ARG C N 1
ATOM 3743 C CA . ARG C 1 48 ? 57.222 58.283 36.493 1.00 100.78 28 ARG C CA 1
ATOM 3744 C C . ARG C 1 48 ? 58.549 57.714 36.971 1.00 105.97 28 ARG C C 1
ATOM 3745 O O . ARG C 1 48 ? 58.702 57.369 38.147 1.00 105.45 28 ARG C O 1
ATOM 3753 N N . ASP C 1 49 ? 59.525 57.609 36.067 1.00 97.54 29 ASP C N 1
ATOM 3754 C CA . ASP C 1 49 ? 60.796 56.986 36.423 1.00 105.15 29 ASP C CA 1
ATOM 3755 C C . ASP C 1 49 ? 61.563 57.835 37.433 1.00 101.98 29 ASP C C 1
ATOM 3756 O O . ASP C 1 49 ? 62.093 57.314 38.424 1.00 103.72 29 ASP C O 1
ATOM 3761 N N . THR C 1 50 ? 61.634 59.152 37.201 1.00 101.07 30 THR C N 1
ATOM 3762 C CA . THR C 1 50 ? 62.343 60.012 38.148 1.00 99.31 30 THR C CA 1
ATOM 3763 C C . THR C 1 50 ? 61.652 60.022 39.508 1.00 94.36 30 THR C C 1
ATOM 3764 O O . THR C 1 50 ? 62.315 59.940 40.553 1.00 91.66 30 THR C O 1
ATOM 3768 N N . LEU C 1 51 ? 60.316 60.104 39.515 1.00 94.16 31 LEU C N 1
ATOM 3769 C CA . LEU C 1 51 ? 59.572 60.064 40.767 1.00 89.47 31 LEU C CA 1
ATOM 3770 C C . LEU C 1 51 ? 59.786 58.745 41.493 1.00 93.51 31 LEU C C 1
ATOM 3771 O O . LEU C 1 51 ? 59.885 58.719 42.723 1.00 92.89 31 LEU C O 1
ATOM 3776 N N . SER C 1 52 ? 59.865 57.638 40.752 1.00 91.56 32 SER C N 1
ATOM 3777 C CA . SER C 1 52 ? 60.044 56.340 41.390 1.00 95.51 32 SER C CA 1
ATOM 3778 C C . SER C 1 52 ? 61.440 56.208 41.985 1.00 99.59 32 SER C C 1
ATOM 3779 O O . SER C 1 52 ? 61.599 55.651 43.075 1.00 101.34 32 SER C O 1
ATOM 3782 N N . GLN C 1 53 ? 62.462 56.718 41.290 1.00 97.69 33 GLN C N 1
ATOM 3783 C CA . GLN C 1 53 ? 63.800 56.758 41.879 1.00 96.88 33 GLN C CA 1
ATOM 3784 C C . GLN C 1 53 ? 63.800 57.566 43.171 1.00 92.38 33 GLN C C 1
ATOM 3785 O O . GLN C 1 53 ? 64.344 57.133 44.200 1.00 92.51 33 GLN C O 1
ATOM 3791 N N . LEU C 1 54 ? 63.188 58.753 43.133 1.00 91.13 34 LEU C N 1
ATOM 3792 C CA . LEU C 1 54 ? 63.146 59.601 44.318 1.00 86.54 34 LEU C CA 1
ATOM 3793 C C . LEU C 1 54 ? 62.400 58.918 45.460 1.00 82.53 34 LEU C C 1
ATOM 3794 O O . LEU C 1 54 ? 62.833 58.972 46.618 1.00 81.83 34 LEU C O 1
ATOM 3799 N N . ILE C 1 55 ? 61.285 58.256 45.147 1.00 82.30 35 ILE C N 1
ATOM 3800 C CA . ILE C 1 55 ? 60.480 57.613 46.179 1.00 80.88 35 ILE C CA 1
ATOM 3801 C C . ILE C 1 55 ? 61.213 56.409 46.756 1.00 83.77 35 ILE C C 1
ATOM 3802 O O . ILE C 1 55 ? 61.123 56.134 47.955 1.00 85.39 35 ILE C O 1
ATOM 3807 N N . GLN C 1 56 ? 61.968 55.687 45.924 1.00 81.12 36 GLN C N 1
ATOM 3808 C CA . GLN C 1 56 ? 62.758 54.570 46.432 1.00 86.89 36 GLN C CA 1
ATOM 3809 C C . GLN C 1 56 ? 63.848 55.058 47.379 1.00 87.46 36 GLN C C 1
ATOM 3810 O O . GLN C 1 56 ? 64.080 54.455 48.437 1.00 91.06 36 GLN C O 1
ATOM 3816 N N . ARG C 1 57 ? 64.520 56.156 47.023 1.00 90.50 37 ARG C N 1
ATOM 3817 C CA . ARG C 1 57 ? 65.529 56.711 47.921 1.00 88.29 37 ARG C CA 1
ATOM 3818 C C . ARG C 1 57 ? 64.901 57.189 49.228 1.00 83.31 37 ARG C C 1
ATOM 3819 O O . ARG C 1 57 ? 65.457 56.970 50.316 1.00 86.01 37 ARG C O 1
ATOM 3827 N N . LEU C 1 58 ? 63.737 57.840 49.140 1.00 81.61 38 LEU C N 1
ATOM 3828 C CA . LEU C 1 58 ? 63.042 58.277 50.347 1.00 77.28 38 LEU C CA 1
ATOM 3829 C C . LEU C 1 58 ? 62.616 57.090 51.198 1.00 78.58 38 LEU C C 1
ATOM 3830 O O . LEU C 1 58 ? 62.658 57.155 52.429 1.00 78.49 38 LEU C O 1
ATOM 3835 N N . ASP C 1 59 ? 62.199 55.997 50.559 1.00 79.88 39 ASP C N 1
ATOM 3836 C CA . ASP C 1 59 ? 61.789 54.814 51.304 1.00 85.10 39 ASP C CA 1
ATOM 3837 C C . ASP C 1 59 ? 62.974 54.183 52.016 1.00 91.65 39 ASP C C 1
ATOM 3838 O O . ASP C 1 59 ? 62.843 53.708 53.148 1.00 91.62 39 ASP C O 1
ATOM 3843 N N . ARG C 1 60 ? 64.146 54.184 51.375 1.00 79.55 40 ARG C N 1
ATOM 3844 C CA . ARG C 1 60 ? 65.343 53.687 52.050 1.00 83.63 40 ARG C CA 1
ATOM 3845 C C . ARG C 1 60 ? 65.723 54.572 53.236 1.00 81.90 40 ARG C C 1
ATOM 3846 O O . ARG C 1 60 ? 66.104 54.065 54.299 1.00 85.49 40 ARG C O 1
ATOM 3854 N N . ALA C 1 61 ? 65.618 55.897 53.081 1.00 81.69 41 ALA C N 1
ATOM 3855 C CA . ALA C 1 61 ? 65.913 56.784 54.207 1.00 81.29 41 ALA C CA 1
ATOM 3856 C C . ALA C 1 61 ? 64.910 56.596 55.341 1.00 78.23 41 ALA C C 1
ATOM 3857 O O . ALA C 1 61 ? 65.278 56.630 56.524 1.00 79.06 41 ALA C O 1
ATOM 3859 N N . VAL C 1 62 ? 63.637 56.403 54.997 1.00 77.62 42 VAL C N 1
ATOM 3860 C CA . VAL C 1 62 ? 62.616 56.157 56.007 1.00 76.14 42 VAL C CA 1
ATOM 3861 C C . VAL C 1 62 ? 62.871 54.828 56.701 1.00 83.73 42 VAL C C 1
ATOM 3862 O O . VAL C 1 62 ? 62.649 54.693 57.906 1.00 85.46 42 VAL C O 1
ATOM 3866 N N . ALA C 1 63 ? 63.365 53.834 55.960 1.00 77.93 43 ALA C N 1
ATOM 3867 C CA . ALA C 1 63 ? 63.727 52.562 56.574 1.00 86.58 43 ALA C CA 1
ATOM 3868 C C . ALA C 1 63 ? 64.907 52.725 57.524 1.00 89.41 43 ALA C C 1
ATOM 3869 O O . ALA C 1 63 ? 64.946 52.094 58.585 1.00 93.88 43 ALA C O 1
ATOM 3871 N N . THR C 1 64 ? 65.878 53.564 57.157 1.00 85.43 44 THR C N 1
ATOM 3872 C CA . THR C 1 64 ? 66.986 53.863 58.064 1.00 86.16 44 THR C CA 1
ATOM 3873 C C . THR C 1 64 ? 66.478 54.487 59.359 1.00 84.07 44 THR C C 1
ATOM 3874 O O . THR C 1 64 ? 66.843 54.055 60.463 1.00 86.85 44 THR C O 1
ATOM 3878 N N . ALA C 1 65 ? 65.629 55.510 59.238 1.00 91.35 45 ALA C N 1
ATOM 3879 C CA . ALA C 1 65 ? 65.080 56.160 60.425 1.00 87.93 45 ALA C CA 1
ATOM 3880 C C . ALA C 1 65 ? 64.227 55.197 61.241 1.00 91.04 45 ALA C C 1
ATOM 3881 O O . ALA C 1 65 ? 64.226 55.249 62.475 1.00 92.75 45 ALA C O 1
ATOM 3883 N N . GLN C 1 66 ? 63.507 54.297 60.569 1.00 81.89 46 GLN C N 1
ATOM 3884 C CA . GLN C 1 66 ? 62.654 53.344 61.268 1.00 87.30 46 GLN C CA 1
ATOM 3885 C C . GLN C 1 66 ? 63.485 52.323 62.032 1.00 91.86 46 GLN C C 1
ATOM 3886 O O . GLN C 1 66 ? 63.158 51.978 63.172 1.00 92.80 46 GLN C O 1
ATOM 3892 N N . GLY C 1 67 ? 64.562 51.829 61.419 1.00 87.18 47 GLY C N 1
ATOM 3893 C CA . GLY C 1 67 ? 65.453 50.926 62.126 1.00 90.25 47 GLY C CA 1
ATOM 3894 C C . GLY C 1 67 ? 66.126 51.591 63.310 1.00 90.40 47 GLY C C 1
ATOM 3895 O O . GLY C 1 67 ? 66.314 50.970 64.359 1.00 92.63 47 GLY C O 1
ATOM 3896 N N . LEU C 1 68 ? 66.492 52.868 63.162 1.00 99.18 48 LEU C N 1
ATOM 3897 C CA . LEU C 1 68 ? 67.052 53.604 64.293 1.00 99.45 48 LEU C CA 1
ATOM 3898 C C . LEU C 1 68 ? 66.025 53.773 65.408 1.00 96.13 48 LEU C C 1
ATOM 3899 O O . LEU C 1 68 ? 66.352 53.622 66.591 1.00 98.37 48 LEU C O 1
ATOM 3904 N N . LEU C 1 69 ? 64.778 54.088 65.049 1.00 94.23 49 LEU C N 1
ATOM 3905 C CA . LEU C 1 69 ? 63.729 54.254 66.049 1.00 93.37 49 LEU C CA 1
ATOM 3906 C C . LEU C 1 69 ? 63.382 52.935 66.726 1.00 100.26 49 LEU C C 1
ATOM 3907 O O . LEU C 1 69 ? 62.955 52.930 67.885 1.00 102.12 49 LEU C O 1
ATOM 3912 N N . SER C 1 70 ? 63.551 51.814 66.019 1.00 92.25 50 SER C N 1
ATOM 3913 C CA . SER C 1 70 ? 63.257 50.506 66.595 1.00 96.93 50 SER C CA 1
ATOM 3914 C C . SER C 1 70 ? 64.123 50.202 67.806 1.00 101.28 50 SER C C 1
ATOM 3915 O O . SER C 1 70 ? 63.738 49.371 68.636 1.00 107.29 50 SER C O 1
ATOM 3918 N N . ARG C 1 71 ? 65.280 50.854 67.926 1.00 105.15 51 ARG C N 1
ATOM 3919 C CA . ARG C 1 71 ? 66.152 50.656 69.076 1.00 111.31 51 ARG C CA 1
ATOM 3920 C C . ARG C 1 71 ? 65.550 51.180 70.373 1.00 110.78 51 ARG C C 1
ATOM 3921 O O . ARG C 1 71 ? 66.084 50.878 71.446 1.00 118.26 51 ARG C O 1
ATOM 3929 N N . VAL C 1 72 ? 64.462 51.952 70.305 1.00 105.65 52 VAL C N 1
ATOM 3930 C CA . VAL C 1 72 ? 63.795 52.408 71.519 1.00 107.15 52 VAL C CA 1
ATOM 3931 C C . VAL C 1 72 ? 63.194 51.236 72.287 1.00 116.88 52 VAL C C 1
ATOM 3932 O O . VAL C 1 72 ? 62.969 51.340 73.499 1.00 120.24 52 VAL C O 1
ATOM 3936 N N . HIS C 1 73 ? 62.939 50.115 71.611 1.00 105.83 53 HIS C N 1
ATOM 3937 C CA . HIS C 1 73 ? 62.481 48.890 72.250 1.00 114.10 53 HIS C CA 1
ATOM 3938 C C . HIS C 1 73 ? 63.597 48.159 72.982 1.00 122.82 53 HIS C C 1
ATOM 3939 O O . HIS C 1 73 ? 63.331 47.138 73.622 1.00 128.14 53 HIS C O 1
ATOM 3946 N N . SER C 1 74 ? 64.837 48.654 72.894 1.00 120.21 54 SER C N 1
ATOM 3947 C CA . SER C 1 74 ? 65.971 48.015 73.549 1.00 127.30 54 SER C CA 1
ATOM 3948 C C . SER C 1 74 ? 66.907 49.034 74.191 1.00 123.64 54 SER C C 1
ATOM 3949 O O . SER C 1 74 ? 68.072 48.713 74.453 1.00 129.52 54 SER C O 1
ATOM 3952 N N . THR C 1 75 ? 66.432 50.252 74.449 1.00 132.61 55 THR C N 1
ATOM 3953 C CA . THR C 1 75 ? 67.266 51.313 74.989 1.00 135.35 55 THR C CA 1
ATOM 3954 C C . THR C 1 75 ? 66.578 51.916 76.208 1.00 135.07 55 THR C C 1
ATOM 3955 O O . THR C 1 75 ? 65.393 52.293 76.129 1.00 128.67 55 THR C O 1
ATOM 3959 N N . PRO C 1 76 ? 67.264 52.018 77.343 1.00 138.25 56 PRO C N 1
ATOM 3960 C CA . PRO C 1 76 ? 66.677 52.702 78.498 1.00 136.56 56 PRO C CA 1
ATOM 3961 C C . PRO C 1 76 ? 66.518 54.190 78.228 1.00 127.51 56 PRO C C 1
ATOM 3962 O O . PRO C 1 76 ? 67.174 54.768 77.359 1.00 124.87 56 PRO C O 1
ATOM 3966 N N . ARG C 1 77 ? 65.619 54.810 78.995 1.00 130.45 57 ARG C N 1
ATOM 3967 C CA . ARG C 1 77 ? 65.364 56.237 78.829 1.00 122.21 57 ARG C CA 1
ATOM 3968 C C . ARG C 1 77 ? 66.620 57.065 79.070 1.00 126.48 57 ARG C C 1
ATOM 3969 O O . ARG C 1 77 ? 66.823 58.090 78.408 1.00 119.33 57 ARG C O 1
ATOM 3977 N N . SER C 1 78 ? 67.482 56.624 79.992 1.00 130.36 58 SER C N 1
ATOM 3978 C CA . SER C 1 78 ? 68.717 57.350 80.274 1.00 131.82 58 SER C CA 1
ATOM 3979 C C . SER C 1 78 ? 69.596 57.477 79.036 1.00 130.52 58 SER C C 1
ATOM 3980 O O . SER C 1 78 ? 70.325 58.466 78.893 1.00 131.65 58 SER C O 1
ATOM 3983 N N . ARG C 1 79 ? 69.543 56.497 78.135 1.00 133.12 59 ARG C N 1
ATOM 3984 C CA . ARG C 1 79 ? 70.314 56.525 76.899 1.00 138.15 59 ARG C CA 1
ATOM 3985 C C . ARG C 1 79 ? 69.496 57.028 75.712 1.00 120.50 59 ARG C C 1
ATOM 3986 O O . ARG C 1 79 ? 69.853 56.750 74.562 1.00 120.55 59 ARG C O 1
ATOM 3988 N N . TYR C 1 80 ? 68.411 57.766 75.964 1.00 132.43 60 TYR C N 1
ATOM 3989 C CA . TYR C 1 80 ? 67.566 58.280 74.887 1.00 121.45 60 TYR C CA 1
ATOM 3990 C C . TYR C 1 80 ? 68.204 59.395 74.057 1.00 118.93 60 TYR C C 1
ATOM 3991 O O . TYR C 1 80 ? 68.057 59.375 72.827 1.00 116.25 60 TYR C O 1
ATOM 4000 N N . PRO C 1 81 ? 68.897 60.403 74.664 1.00 114.62 61 PRO C N 1
ATOM 4001 C CA . PRO C 1 81 ? 69.437 61.507 73.848 1.00 119.50 61 PRO C CA 1
ATOM 4002 C C . PRO C 1 81 ? 70.255 61.054 72.647 1.00 113.30 61 PRO C C 1
ATOM 4003 O O . PRO C 1 81 ? 69.943 61.440 71.514 1.00 109.62 61 PRO C O 1
ATOM 4007 N N . GLN C 1 82 ? 71.280 60.227 72.875 1.00 115.76 62 GLN C N 1
ATOM 4008 C CA . GLN C 1 82 ? 72.134 59.768 71.782 1.00 117.93 62 GLN C CA 1
ATOM 4009 C C . GLN C 1 82 ? 71.303 59.201 70.632 1.00 111.23 62 GLN C C 1
ATOM 4010 O O . GLN C 1 82 ? 71.353 59.712 69.505 1.00 107.45 62 GLN C O 1
ATOM 4016 N N . LEU C 1 83 ? 70.490 58.177 70.917 1.00 115.87 63 LEU C N 1
ATOM 4017 C CA . LEU C 1 83 ? 69.576 57.630 69.919 1.00 109.08 63 LEU C CA 1
ATOM 4018 C C . LEU C 1 83 ? 68.817 58.738 69.207 1.00 98.16 63 LEU C C 1
ATOM 4019 O O . LEU C 1 83 ? 68.816 58.811 67.972 1.00 97.69 63 LEU C O 1
ATOM 4024 N N . VAL C 1 84 ? 68.195 59.634 69.983 1.00 105.87 64 VAL C N 1
ATOM 4025 C CA . VAL C 1 84 ? 67.435 60.740 69.404 1.00 96.44 64 VAL C CA 1
ATOM 4026 C C . VAL C 1 84 ? 68.267 61.453 68.348 1.00 96.21 64 VAL C C 1
ATOM 4027 O O . VAL C 1 84 ? 67.855 61.577 67.186 1.00 90.79 64 VAL C O 1
ATOM 4031 N N . SER C 1 85 ? 69.476 61.884 68.727 1.00 95.24 65 SER C N 1
ATOM 4032 C CA . SER C 1 85 ? 70.333 62.593 67.785 1.00 96.32 65 SER C CA 1
ATOM 4033 C C . SER C 1 85 ? 70.512 61.782 66.511 1.00 94.73 65 SER C C 1
ATOM 4034 O O . SER C 1 85 ? 70.278 62.284 65.403 1.00 88.81 65 SER C O 1
ATOM 4037 N N . GLN C 1 86 ? 70.863 60.501 66.657 1.00 94.11 66 GLN C N 1
ATOM 4038 C CA . GLN C 1 86 ? 71.007 59.637 65.492 1.00 94.30 66 GLN C CA 1
ATOM 4039 C C . GLN C 1 86 ? 69.734 59.650 64.655 1.00 84.71 66 GLN C C 1
ATOM 4040 O O . GLN C 1 86 ? 69.770 59.940 63.451 1.00 80.88 66 GLN C O 1
ATOM 4046 N N . VAL C 1 87 ? 68.587 59.392 65.296 1.00 87.49 67 VAL C N 1
ATOM 4047 C CA . VAL C 1 87 ? 67.319 59.416 64.574 1.00 83.36 67 VAL C CA 1
ATOM 4048 C C . VAL C 1 87 ? 67.138 60.760 63.888 1.00 80.41 67 VAL C C 1
ATOM 4049 O O . VAL C 1 87 ? 66.766 60.825 62.709 1.00 78.22 67 VAL C O 1
ATOM 4053 N N . GLU C 1 88 ? 67.450 61.849 64.600 1.00 84.25 68 GLU C N 1
ATOM 4054 C CA . GLU C 1 88 ? 67.350 63.177 64.006 1.00 77.09 68 GLU C CA 1
ATOM 4055 C C . GLU C 1 88 ? 68.108 63.228 62.688 1.00 76.62 68 GLU C C 1
ATOM 4056 O O . GLU C 1 88 ? 67.546 63.600 61.650 1.00 70.64 68 GLU C O 1
ATOM 4062 N N . ALA C 1 89 ? 69.372 62.788 62.703 1.00 80.38 69 ALA C N 1
ATOM 4063 C CA . ALA C 1 89 ? 70.166 62.765 61.480 1.00 80.58 69 ALA C CA 1
ATOM 4064 C C . ALA C 1 89 ? 69.428 62.026 60.374 1.00 76.94 69 ALA C C 1
ATOM 4065 O O . ALA C 1 89 ? 69.270 62.545 59.260 1.00 72.53 69 ALA C O 1
ATOM 4067 N N . ALA C 1 90 ? 68.923 60.829 60.687 1.00 80.62 70 ALA C N 1
ATOM 4068 C CA . ALA C 1 90 ? 68.181 60.052 59.701 1.00 80.29 70 ALA C CA 1
ATOM 4069 C C . ALA C 1 90 ? 67.038 60.870 59.119 1.00 82.13 70 ALA C C 1
ATOM 4070 O O . ALA C 1 90 ? 66.892 60.974 57.894 1.00 69.84 70 ALA C O 1
ATOM 4072 N N . VAL C 1 91 ? 66.241 61.496 59.992 1.00 75.23 71 VAL C N 1
ATOM 4073 C CA . VAL C 1 91 ? 65.127 62.312 59.520 1.00 68.29 71 VAL C CA 1
ATOM 4074 C C . VAL C 1 91 ? 65.634 63.409 58.599 1.00 67.51 71 VAL C C 1
ATOM 4075 O O . VAL C 1 91 ? 65.069 63.651 57.523 1.00 65.67 71 VAL C O 1
ATOM 4079 N N . LYS C 1 92 ? 66.735 64.061 58.985 1.00 69.74 72 LYS C N 1
ATOM 4080 C CA . LYS C 1 92 ? 67.304 65.099 58.136 1.00 67.90 72 LYS C CA 1
ATOM 4081 C C . LYS C 1 92 ? 67.651 64.540 56.764 1.00 69.71 72 LYS C C 1
ATOM 4082 O O . LYS C 1 92 ? 67.348 65.163 55.738 1.00 67.26 72 LYS C O 1
ATOM 4088 N N . GLU C 1 93 ? 68.237 63.337 56.726 1.00 73.82 73 GLU C N 1
ATOM 4089 C CA . GLU C 1 93 ? 68.485 62.670 55.451 1.00 75.62 73 GLU C CA 1
ATOM 4090 C C . GLU C 1 93 ? 67.209 62.614 54.624 1.00 71.09 73 GLU C C 1
ATOM 4091 O O . GLU C 1 93 ? 67.185 63.040 53.462 1.00 71.62 73 GLU C O 1
ATOM 4097 N N . GLU C 1 94 ? 66.125 62.125 55.236 1.00 71.93 74 GLU C N 1
ATOM 4098 C CA . GLU C 1 94 ? 64.823 62.118 54.580 1.00 66.53 74 GLU C CA 1
ATOM 4099 C C . GLU C 1 94 ? 64.538 63.464 53.935 1.00 64.71 74 GLU C C 1
ATOM 4100 O O . GLU C 1 94 ? 64.285 63.547 52.726 1.00 64.67 74 GLU C O 1
ATOM 4106 N N . ALA C 1 95 ? 64.633 64.537 54.730 1.00 68.57 75 ALA C N 1
ATOM 4107 C CA . ALA C 1 95 ? 64.308 65.871 54.239 1.00 62.37 75 ALA C CA 1
ATOM 4108 C C . ALA C 1 95 ? 65.050 66.168 52.946 1.00 63.29 75 ALA C C 1
ATOM 4109 O O . ALA C 1 95 ? 64.453 66.641 51.970 1.00 62.45 75 ALA C O 1
ATOM 4111 N N . ALA C 1 96 ? 66.348 65.846 52.910 1.00 60.92 76 ALA C N 1
ATOM 4112 C CA . ALA C 1 96 ? 67.145 66.084 51.712 1.00 62.14 76 ALA C CA 1
ATOM 4113 C C . ALA C 1 96 ? 66.478 65.465 50.489 1.00 61.73 76 ALA C C 1
ATOM 4114 O O . ALA C 1 96 ? 66.154 66.162 49.517 1.00 60.76 76 ALA C O 1
ATOM 4116 N N . ILE C 1 97 ? 66.215 64.155 50.548 1.00 67.73 77 ILE C N 1
ATOM 4117 C CA . ILE C 1 97 ? 65.542 63.494 49.434 1.00 67.32 77 ILE C CA 1
ATOM 4118 C C . ILE C 1 97 ? 64.195 64.148 49.174 1.00 64.56 77 ILE C C 1
ATOM 4119 O O . ILE C 1 97 ? 63.840 64.434 48.022 1.00 64.77 77 ILE C O 1
ATOM 4124 N N . ILE C 1 98 ? 63.444 64.438 50.241 1.00 61.68 78 ILE C N 1
ATOM 4125 C CA . ILE C 1 98 ? 62.155 65.098 50.071 1.00 59.89 78 ILE C CA 1
ATOM 4126 C C . ILE C 1 98 ? 62.338 66.413 49.331 1.00 59.28 78 ILE C C 1
ATOM 4127 O O . ILE C 1 98 ? 61.591 66.723 48.392 1.00 59.15 78 ILE C O 1
ATOM 4132 N N . SER C 1 99 ? 63.371 67.178 49.704 1.00 58.40 79 SER C N 1
ATOM 4133 C CA . SER C 1 99 ? 63.680 68.409 48.988 1.00 58.15 79 SER C CA 1
ATOM 4134 C C . SER C 1 99 ? 63.770 68.152 47.491 1.00 59.71 79 SER C C 1
ATOM 4135 O O . SER C 1 99 ? 63.105 68.822 46.691 1.00 59.31 79 SER C O 1
ATOM 4138 N N . GLU C 1 100 ? 64.554 67.143 47.100 1.00 61.24 80 GLU C N 1
ATOM 4139 C CA . GLU C 1 100 ? 64.666 66.805 45.686 1.00 62.95 80 GLU C CA 1
ATOM 4140 C C . GLU C 1 100 ? 63.302 66.463 45.105 1.00 62.53 80 GLU C C 1
ATOM 4141 O O . GLU C 1 100 ? 62.920 66.977 44.045 1.00 62.75 80 GLU C O 1
ATOM 4147 N N . LEU C 1 101 ? 62.538 65.623 45.810 1.00 60.82 81 LEU C N 1
ATOM 4148 C CA . LEU C 1 101 ? 61.173 65.332 45.389 1.00 60.43 81 LEU C CA 1
ATOM 4149 C C . LEU C 1 101 ? 60.389 66.623 45.205 1.00 58.72 81 LEU C C 1
ATOM 4150 O O . LEU C 1 101 ? 59.753 66.840 44.165 1.00 59.03 81 LEU C O 1
ATOM 4155 N N . ASP C 1 102 ? 60.484 67.520 46.192 1.00 63.43 82 ASP C N 1
ATOM 4156 C CA . ASP C 1 102 ? 59.761 68.785 46.131 1.00 58.26 82 ASP C CA 1
ATOM 4157 C C . ASP C 1 102 ? 60.115 69.556 44.866 1.00 59.57 82 ASP C C 1
ATOM 4158 O O . ASP C 1 102 ? 59.252 70.207 44.265 1.00 60.08 82 ASP C O 1
ATOM 4163 N N . THR C 1 103 ? 61.372 69.466 44.423 1.00 58.07 83 THR C N 1
ATOM 4164 C CA . THR C 1 103 ? 61.772 70.210 43.234 1.00 62.03 83 THR C CA 1
ATOM 4165 C C . THR C 1 103 ? 61.170 69.598 41.977 1.00 63.51 83 THR C C 1
ATOM 4166 O O . THR C 1 103 ? 60.770 70.323 41.058 1.00 64.48 83 THR C O 1
ATOM 4170 N N . VAL C 1 104 ? 61.078 68.269 41.925 1.00 59.35 84 VAL C N 1
ATOM 4171 C CA . VAL C 1 104 ? 60.562 67.613 40.729 1.00 61.13 84 VAL C CA 1
ATOM 4172 C C . VAL C 1 104 ? 59.043 67.640 40.721 1.00 60.11 84 VAL C C 1
ATOM 4173 O O . VAL C 1 104 ? 58.418 68.066 39.743 1.00 64.10 84 VAL C O 1
ATOM 4177 N N . ALA C 1 105 ? 58.433 67.202 41.823 1.00 60.46 85 ALA C N 1
ATOM 4178 C CA . ALA C 1 105 ? 56.982 67.101 41.891 1.00 59.79 85 ALA C CA 1
ATOM 4179 C C . ALA C 1 105 ? 56.305 68.443 41.657 1.00 58.48 85 ALA C C 1
ATOM 4180 O O . ALA C 1 105 ? 55.185 68.489 41.138 1.00 59.35 85 ALA C O 1
ATOM 4182 N N . SER C 1 106 ? 56.963 69.543 42.022 1.00 58.27 86 SER C N 1
ATOM 4183 C CA . SER C 1 106 ? 56.365 70.861 41.858 1.00 56.51 86 SER C CA 1
ATOM 4184 C C . SER C 1 106 ? 56.377 71.349 40.415 1.00 59.83 86 SER C C 1
ATOM 4185 O O . SER C 1 106 ? 55.775 72.390 40.129 1.00 58.54 86 SER C O 1
ATOM 4188 N N . LYS C 1 107 ? 57.049 70.638 39.506 1.00 59.43 87 LYS C N 1
ATOM 4189 C CA . LYS C 1 107 ? 57.051 71.036 38.105 1.00 61.56 87 LYS C CA 1
ATOM 4190 C C . LYS C 1 107 ? 55.835 70.519 37.354 1.00 65.01 87 LYS C C 1
ATOM 4191 O O . LYS C 1 107 ? 55.523 71.034 36.274 1.00 70.23 87 LYS C O 1
ATOM 4197 N N . HIS C 1 108 ? 55.151 69.524 37.900 1.00 65.31 88 HIS C N 1
ATOM 4198 C CA . HIS C 1 108 ? 53.986 68.898 37.302 1.00 68.78 88 HIS C CA 1
ATOM 4199 C C . HIS C 1 108 ? 52.819 68.957 38.279 1.00 66.42 88 HIS C C 1
ATOM 4200 O O . HIS C 1 108 ? 53.020 69.151 39.484 1.00 67.66 88 HIS C O 1
ATOM 4207 N N . PRO C 1 109 ? 51.585 68.820 37.793 1.00 72.76 89 PRO C N 1
ATOM 4208 C CA . PRO C 1 109 ? 50.424 69.024 38.669 1.00 69.16 89 PRO C CA 1
ATOM 4209 C C . PRO C 1 109 ? 50.408 68.061 39.848 1.00 66.61 89 PRO C C 1
ATOM 4210 O O . PRO C 1 109 ? 50.562 66.849 39.689 1.00 69.07 89 PRO C O 1
ATOM 4214 N N . TYR C 1 110 ? 50.241 68.623 41.043 1.00 73.80 90 TYR C N 1
ATOM 4215 C CA . TYR C 1 110 ? 49.762 67.840 42.169 1.00 72.41 90 TYR C CA 1
ATOM 4216 C C . TYR C 1 110 ? 48.352 67.364 41.842 1.00 76.73 90 TYR C C 1
ATOM 4217 O O . TYR C 1 110 ? 47.624 68.013 41.084 1.00 78.66 90 TYR C O 1
ATOM 4226 N N . TYR C 1 111 ? 47.977 66.213 42.399 1.00 78.65 91 TYR C N 1
ATOM 4227 C CA . TYR C 1 111 ? 46.747 65.459 42.120 1.00 82.05 91 TYR C CA 1
ATOM 4228 C C . TYR C 1 111 ? 46.856 64.689 40.807 1.00 90.13 91 TYR C C 1
ATOM 4229 O O . TYR C 1 111 ? 45.882 64.034 40.413 1.00 97.97 91 TYR C O 1
ATOM 4238 N N . LYS C 1 112 ? 47.990 64.757 40.108 1.00 69.85 92 LYS C N 1
ATOM 4239 C CA . LYS C 1 112 ? 48.277 63.850 39.006 1.00 75.09 92 LYS C CA 1
ATOM 4240 C C . LYS C 1 112 ? 49.344 62.825 39.353 1.00 75.28 92 LYS C C 1
ATOM 4241 O O . LYS C 1 112 ? 49.403 61.774 38.706 1.00 82.60 92 LYS C O 1
ATOM 4247 N N . TYR C 1 113 ? 50.169 63.098 40.364 1.00 70.63 93 TYR C N 1
ATOM 4248 C CA . TYR C 1 113 ? 51.230 62.190 40.768 1.00 70.17 93 TYR C CA 1
ATOM 4249 C C . TYR C 1 113 ? 51.315 62.001 42.275 1.00 67.60 93 TYR C C 1
ATOM 4250 O O . TYR C 1 113 ? 52.196 61.267 42.733 1.00 67.62 93 TYR C O 1
ATOM 4259 N N . ASN C 1 114 ? 50.433 62.629 43.059 1.00 71.60 94 ASN C N 1
ATOM 4260 C CA . ASN C 1 114 ? 50.586 62.615 44.511 1.00 66.58 94 ASN C CA 1
ATOM 4261 C C . ASN C 1 114 ? 50.349 61.232 45.099 1.00 71.44 94 ASN C C 1
ATOM 4262 O O . ASN C 1 114 ? 50.867 60.924 46.182 1.00 71.01 94 ASN C O 1
ATOM 4267 N N . GLN C 1 115 ? 49.566 60.395 44.414 1.00 66.13 95 GLN C N 1
ATOM 4268 C CA . GLN C 1 115 ? 49.321 59.041 44.896 1.00 67.81 95 GLN C CA 1
ATOM 4269 C C . GLN C 1 115 ? 50.597 58.212 44.938 1.00 69.47 95 GLN C C 1
ATOM 4270 O O . GLN C 1 115 ? 50.653 57.211 45.662 1.00 75.24 95 GLN C O 1
ATOM 4276 N N . ARG C 1 116 ? 51.626 58.614 44.190 1.00 67.83 96 ARG C N 1
ATOM 4277 C CA . ARG C 1 116 ? 52.863 57.845 44.164 1.00 68.71 96 ARG C CA 1
ATOM 4278 C C . ARG C 1 116 ? 53.664 58.045 45.444 1.00 66.83 96 ARG C C 1
ATOM 4279 O O . ARG C 1 116 ? 54.289 57.102 45.945 1.00 67.91 96 ARG C O 1
ATOM 4287 N N . TRP C 1 117 ? 53.652 59.257 45.996 1.00 75.85 97 TRP C N 1
ATOM 4288 C CA . TRP C 1 117 ? 54.497 59.576 47.135 1.00 71.00 97 TRP C CA 1
ATOM 4289 C C . TRP C 1 117 ? 53.730 59.784 48.430 1.00 67.32 97 TRP C C 1
ATOM 4290 O O . TRP C 1 117 ? 54.364 60.025 49.463 1.00 65.95 97 TRP C O 1
ATOM 4301 N N . THR C 1 118 ? 52.395 59.737 48.408 1.00 64.89 98 THR C N 1
ATOM 4302 C CA . THR C 1 118 ? 51.646 60.060 49.619 1.00 63.80 98 THR C CA 1
ATOM 4303 C C . THR C 1 118 ? 51.968 59.092 50.757 1.00 67.91 98 THR C C 1
ATOM 4304 O O . THR C 1 118 ? 52.124 59.512 51.910 1.00 65.69 98 THR C O 1
ATOM 4308 N N . ARG C 1 119 ? 52.121 57.801 50.449 1.00 65.52 99 ARG C N 1
ATOM 4309 C CA . ARG C 1 119 ? 52.396 56.815 51.491 1.00 66.24 99 ARG C CA 1
ATOM 4310 C C . ARG C 1 119 ? 53.785 57.016 52.085 1.00 65.45 99 ARG C C 1
ATOM 4311 O O . ARG C 1 119 ? 53.960 57.007 53.312 1.00 64.62 99 ARG C O 1
ATOM 4319 N N . SER C 1 120 ? 54.790 57.193 51.223 1.00 68.12 100 SER C N 1
ATOM 4320 C CA . SER C 1 120 ? 56.153 57.390 51.703 1.00 67.37 100 SER C CA 1
ATOM 4321 C C . SER C 1 120 ? 56.270 58.680 52.503 1.00 63.32 100 SER C C 1
ATOM 4322 O O . SER C 1 120 ? 56.984 58.732 53.513 1.00 62.90 100 SER C O 1
ATOM 4325 N N . MET C 1 121 ? 55.569 59.731 52.074 1.00 69.71 101 MET C N 1
ATOM 4326 C CA . MET C 1 121 ? 55.588 60.980 52.825 1.00 62.47 101 MET C CA 1
ATOM 4327 C C . MET C 1 121 ? 54.915 60.813 54.178 1.00 60.64 101 MET C C 1
ATOM 4328 O O . MET C 1 121 ? 55.379 61.369 55.179 1.00 59.40 101 MET C O 1
ATOM 4333 N N . GLN C 1 122 ? 53.819 60.053 54.226 1.00 62.29 102 GLN C N 1
ATOM 4334 C CA . GLN C 1 122 ? 53.185 59.753 55.504 1.00 61.70 102 GLN C CA 1
ATOM 4335 C C . GLN C 1 122 ? 54.150 59.027 56.434 1.00 62.68 102 GLN C C 1
ATOM 4336 O O . GLN C 1 122 ? 54.237 59.347 57.625 1.00 61.77 102 GLN C O 1
ATOM 4342 N N . HIS C 1 123 ? 54.918 58.076 55.895 1.00 64.20 103 HIS C N 1
ATOM 4343 C CA . HIS C 1 123 ? 55.885 57.354 56.721 1.00 66.85 103 HIS C CA 1
ATOM 4344 C C . HIS C 1 123 ? 57.004 58.269 57.217 1.00 64.31 103 HIS C C 1
ATOM 4345 O O . HIS C 1 123 ? 57.428 58.168 58.376 1.00 64.31 103 HIS C O 1
ATOM 4352 N N . ALA C 1 124 ? 57.502 59.161 56.357 1.00 63.84 104 ALA C N 1
ATOM 4353 C CA . ALA C 1 124 ? 58.553 60.082 56.789 1.00 62.58 104 ALA C CA 1
ATOM 4354 C C . ALA C 1 124 ? 58.042 61.043 57.859 1.00 60.90 104 ALA C C 1
ATOM 4355 O O . ALA C 1 124 ? 58.739 61.313 58.849 1.00 61.17 104 ALA C O 1
ATOM 4357 N N . ILE C 1 125 ? 56.831 61.573 57.671 1.00 63.87 105 ILE C N 1
ATOM 4358 C CA . ILE C 1 125 ? 56.198 62.393 58.700 1.00 60.01 105 ILE C CA 1
ATOM 4359 C C . ILE C 1 125 ? 56.102 61.615 60.004 1.00 62.09 105 ILE C C 1
ATOM 4360 O O . ILE C 1 125 ? 56.354 62.155 61.089 1.00 60.99 105 ILE C O 1
ATOM 4365 N N . GLY C 1 126 ? 55.725 60.337 59.916 1.00 62.46 106 GLY C N 1
ATOM 4366 C CA . GLY C 1 126 ? 55.640 59.518 61.110 1.00 65.92 106 GLY C CA 1
ATOM 4367 C C . GLY C 1 126 ? 56.971 59.387 61.821 1.00 69.22 106 GLY C C 1
ATOM 4368 O O . GLY C 1 126 ? 57.036 59.461 63.049 1.00 69.47 106 GLY C O 1
ATOM 4369 N N . THR C 1 127 ? 58.051 59.188 61.060 1.00 63.84 107 THR C N 1
ATOM 4370 C CA . THR C 1 127 ? 59.371 59.092 61.682 1.00 65.48 107 THR C CA 1
ATOM 4371 C C . THR C 1 127 ? 59.748 60.397 62.373 1.00 64.51 107 THR C C 1
ATOM 4372 O O . THR C 1 127 ? 60.287 60.384 63.485 1.00 66.39 107 THR C O 1
ATOM 4376 N N . ALA C 1 128 ? 59.459 61.536 61.736 1.00 70.50 108 ALA C N 1
ATOM 4377 C CA . ALA C 1 128 ? 59.768 62.825 62.359 1.00 65.48 108 ALA C CA 1
ATOM 4378 C C . ALA C 1 128 ? 58.970 63.031 63.645 1.00 66.97 108 ALA C C 1
ATOM 4379 O O . ALA C 1 128 ? 59.517 63.475 64.666 1.00 67.92 108 ALA C O 1
ATOM 4381 N N . ILE C 1 129 ? 57.674 62.712 63.613 1.00 69.97 109 ILE C N 1
ATOM 4382 C CA . ILE C 1 129 ? 56.832 62.886 64.792 1.00 66.71 109 ILE C CA 1
ATOM 4383 C C . ILE C 1 129 ? 57.270 61.946 65.906 1.00 72.25 109 ILE C C 1
ATOM 4384 O O . ILE C 1 129 ? 57.288 62.325 67.083 1.00 73.30 109 ILE C O 1
ATOM 4389 N N . TYR C 1 130 ? 57.628 60.708 65.557 1.00 62.30 110 TYR C N 1
ATOM 4390 C CA . TYR C 1 130 ? 58.144 59.761 66.540 1.00 64.77 110 TYR C CA 1
ATOM 4391 C C . TYR C 1 130 ? 59.426 60.283 67.173 1.00 69.06 110 TYR C C 1
ATOM 4392 O O . TYR C 1 130 ? 59.603 60.217 68.395 1.00 73.93 110 TYR C O 1
ATOM 4401 N N . CYS C 1 131 ? 60.338 60.799 66.348 1.00 67.59 111 CYS C N 1
ATOM 4402 C CA . CYS C 1 131 ? 61.576 61.369 66.864 1.00 69.34 111 CYS C CA 1
ATOM 4403 C C . CYS C 1 131 ? 61.290 62.481 67.862 1.00 68.58 111 CYS C C 1
ATOM 4404 O O . CYS C 1 131 ? 61.858 62.508 68.959 1.00 73.08 111 CYS C O 1
ATOM 4407 N N . ALA C 1 132 ? 60.396 63.404 67.504 1.00 69.21 112 ALA C N 1
ATOM 4408 C CA . ALA C 1 132 ? 60.102 64.507 68.414 1.00 67.59 112 ALA C CA 1
ATOM 4409 C C . ALA C 1 132 ? 59.390 64.029 69.671 1.00 72.34 112 ALA C C 1
ATOM 4410 O O . ALA C 1 132 ? 59.549 64.634 70.738 1.00 75.43 112 ALA C O 1
ATOM 4412 N N . TRP C 1 133 ? 58.596 62.961 69.564 1.00 66.01 113 TRP C N 1
ATOM 4413 C CA . TRP C 1 133 ? 57.978 62.371 70.747 1.00 67.47 113 TRP C CA 1
ATOM 4414 C C . TRP C 1 133 ? 59.029 61.860 71.721 1.00 72.99 113 TRP C C 1
ATOM 4415 O O . TRP C 1 133 ? 58.815 61.885 72.940 1.00 77.86 113 TRP C O 1
ATOM 4426 N N . LEU C 1 134 ? 60.168 61.402 71.208 1.00 70.44 114 LEU C N 1
ATOM 4427 C CA . LEU C 1 134 ? 61.273 60.951 72.040 1.00 74.17 114 LEU C CA 1
ATOM 4428 C C . LEU C 1 134 ? 62.174 62.092 72.490 1.00 75.76 114 LEU C C 1
ATOM 4429 O O . LEU C 1 134 ? 63.186 61.841 73.150 1.00 79.91 114 LEU C O 1
ATOM 4434 N N . GLY C 1 135 ? 61.835 63.333 72.150 1.00 72.74 115 GLY C N 1
ATOM 4435 C CA . GLY C 1 135 ? 62.597 64.496 72.578 1.00 74.40 115 GLY C CA 1
ATOM 4436 C C . GLY C 1 135 ? 63.300 65.259 71.468 1.00 73.24 115 GLY C C 1
ATOM 4437 O O . GLY C 1 135 ? 63.872 66.322 71.745 1.00 74.57 115 GLY C O 1
ATOM 4438 N N . GLY C 1 136 ? 63.289 64.795 70.221 1.00 76.93 116 GLY C N 1
ATOM 4439 C CA . GLY C 1 136 ? 64.041 65.454 69.174 1.00 77.49 116 GLY C CA 1
ATOM 4440 C C . GLY C 1 136 ? 63.336 66.662 68.585 1.00 87.34 116 GLY C C 1
ATOM 4441 O O . GLY C 1 136 ? 62.155 66.909 68.828 1.00 70.77 116 GLY C O 1
ATOM 4442 N N . PHE C 1 137 ? 64.097 67.414 67.793 1.00 80.55 117 PHE C N 1
ATOM 4443 C CA . PHE C 1 137 ? 63.617 68.612 67.112 1.00 75.65 117 PHE C CA 1
ATOM 4444 C C . PHE C 1 137 ? 62.874 69.574 68.047 1.00 92.08 117 PHE C C 1
ATOM 4445 O O . PHE C 1 137 ? 61.705 69.888 67.821 1.00 75.24 117 PHE C O 1
ATOM 4453 N N . PRO C 1 138 ? 63.529 70.064 69.097 1.00 87.35 118 PRO C N 1
ATOM 4454 C CA . PRO C 1 138 ? 62.842 70.905 70.079 1.00 86.52 118 PRO C CA 1
ATOM 4455 C C . PRO C 1 138 ? 62.790 72.371 69.658 1.00 83.79 118 PRO C C 1
ATOM 4456 O O . PRO C 1 138 ? 63.463 72.806 68.720 1.00 82.97 118 PRO C O 1
ATOM 4460 N N . SER C 1 139 ? 61.961 73.124 70.379 1.00 92.72 119 SER C N 1
ATOM 4461 C CA . SER C 1 139 ? 61.817 74.571 70.190 1.00 92.40 119 SER C CA 1
ATOM 4462 C C . SER C 1 139 ? 61.526 74.948 68.741 1.00 88.59 119 SER C C 1
ATOM 4463 O O . SER C 1 139 ? 61.811 76.067 68.316 1.00 89.10 119 SER C O 1
ATOM 4466 N N . ILE C 1 152 ? 59.752 63.918 76.689 1.00 98.62 132 ILE C N 1
ATOM 4467 C CA . ILE C 1 152 ? 59.048 62.762 76.149 1.00 90.85 132 ILE C CA 1
ATOM 4468 C C . ILE C 1 152 ? 57.547 63.023 76.102 1.00 85.42 132 ILE C C 1
ATOM 4469 O O . ILE C 1 152 ? 56.936 63.362 77.116 1.00 86.66 132 ILE C O 1
ATOM 4474 N N . GLY C 1 153 ? 56.959 62.865 74.925 1.00 85.77 133 GLY C N 1
ATOM 4475 C CA . GLY C 1 153 ? 55.535 63.010 74.740 1.00 81.31 133 GLY C CA 1
ATOM 4476 C C . GLY C 1 153 ? 55.074 64.223 73.944 1.00 78.04 133 GLY C C 1
ATOM 4477 O O . GLY C 1 153 ? 53.900 64.598 74.057 1.00 75.35 133 GLY C O 1
ATOM 4478 N N . ARG C 1 154 ? 55.947 64.836 73.149 1.00 75.14 134 ARG C N 1
ATOM 4479 C CA . ARG C 1 154 ? 55.600 66.030 72.392 1.00 70.60 134 ARG C CA 1
ATOM 4480 C C . ARG C 1 154 ? 54.983 65.645 71.054 1.00 68.56 134 ARG C C 1
ATOM 4481 O O . ARG C 1 154 ? 55.439 64.711 70.388 1.00 63.47 134 ARG C O 1
ATOM 4489 N N . LEU C 1 155 ? 53.937 66.367 70.667 1.00 67.84 135 LEU C N 1
ATOM 4490 C CA . LEU C 1 155 ? 53.244 66.134 69.405 1.00 63.05 135 LEU C CA 1
ATOM 4491 C C . LEU C 1 155 ? 53.546 67.297 68.469 1.00 60.69 135 LEU C C 1
ATOM 4492 O O . LEU C 1 155 ? 53.092 68.422 68.704 1.00 62.21 135 LEU C O 1
ATOM 4497 N N . LEU C 1 156 ? 54.315 67.026 67.415 1.00 62.16 136 LEU C N 1
ATOM 4498 C CA . LEU C 1 156 ? 54.599 68.044 66.411 1.00 58.58 136 LEU C CA 1
ATOM 4499 C C . LEU C 1 156 ? 53.320 68.463 65.703 1.00 57.21 136 LEU C C 1
ATOM 4500 O O . LEU C 1 156 ? 52.556 67.620 65.224 1.00 56.64 136 LEU C O 1
ATOM 4505 N N . THR C 1 157 ? 53.087 69.768 65.632 1.00 61.46 137 THR C N 1
ATOM 4506 C CA . THR C 1 157 ? 52.010 70.260 64.794 1.00 58.55 137 THR C CA 1
ATOM 4507 C C . THR C 1 157 ? 52.337 69.997 63.326 1.00 56.75 137 THR C C 1
ATOM 4508 O O . THR C 1 157 ? 53.492 69.778 62.949 1.00 59.09 137 THR C O 1
ATOM 4512 N N . LEU C 1 158 ? 51.291 69.995 62.494 1.00 59.92 138 LEU C N 1
ATOM 4513 C CA . LEU C 1 158 ? 51.492 69.858 61.054 1.00 57.68 138 LEU C CA 1
ATOM 4514 C C . LEU C 1 158 ? 52.452 70.920 60.532 1.00 56.64 138 LEU C C 1
ATOM 4515 O O . LEU C 1 158 ? 53.311 70.641 59.684 1.00 55.46 138 LEU C O 1
ATOM 4520 N N . GLU C 1 159 ? 52.326 72.144 61.047 1.00 55.03 139 GLU C N 1
ATOM 4521 C CA . GLU C 1 159 ? 53.211 73.230 60.645 1.00 55.03 139 GLU C CA 1
ATOM 4522 C C . GLU C 1 159 ? 54.656 72.944 61.045 1.00 55.80 139 GLU C C 1
ATOM 4523 O O . GLU C 1 159 ? 55.589 73.261 60.299 1.00 55.05 139 GLU C O 1
ATOM 4529 N N . GLU C 1 160 ? 54.858 72.324 62.211 1.00 53.10 140 GLU C N 1
ATOM 4530 C CA . GLU C 1 160 ? 56.208 71.978 62.648 1.00 53.94 140 GLU C CA 1
ATOM 4531 C C . GLU C 1 160 ? 56.809 70.884 61.773 1.00 53.16 140 GLU C C 1
ATOM 4532 O O . GLU C 1 160 ? 58.008 70.914 61.464 1.00 54.49 140 GLU C O 1
ATOM 4538 N N . VAL C 1 161 ? 55.992 69.910 61.363 1.00 55.24 141 VAL C N 1
ATOM 4539 C CA . VAL C 1 161 ? 56.456 68.891 60.425 1.00 54.91 141 VAL C CA 1
ATOM 4540 C C . VAL C 1 161 ? 56.867 69.535 59.106 1.00 57.62 141 VAL C C 1
ATOM 4541 O O . VAL C 1 161 ? 57.921 69.212 58.537 1.00 56.25 141 VAL C O 1
ATOM 4545 N N . GLY C 1 162 ? 56.045 70.461 58.604 1.00 51.21 142 GLY C N 1
ATOM 4546 C CA . GLY C 1 162 ? 56.408 71.176 57.391 1.00 50.69 142 GLY C CA 1
ATOM 4547 C C . GLY C 1 162 ? 57.703 71.952 57.539 1.00 55.96 142 GLY C C 1
ATOM 4548 O O . GLY C 1 162 ? 58.528 71.984 56.623 1.00 51.34 142 GLY C O 1
ATOM 4549 N N . THR C 1 163 ? 57.899 72.586 58.699 1.00 51.77 143 THR C N 1
ATOM 4550 C CA . THR C 1 163 ? 59.156 73.281 58.968 1.00 52.79 143 THR C CA 1
ATOM 4551 C C . THR C 1 163 ? 60.334 72.319 58.905 1.00 54.68 143 THR C C 1
ATOM 4552 O O . THR C 1 163 ? 61.368 72.624 58.299 1.00 58.50 143 THR C O 1
ATOM 4556 N N . ILE C 1 164 ? 60.191 71.144 59.525 1.00 51.40 144 ILE C N 1
ATOM 4557 C CA . ILE C 1 164 ? 61.281 70.170 59.534 1.00 52.73 144 ILE C CA 1
ATOM 4558 C C . ILE C 1 164 ? 61.614 69.715 58.119 1.00 52.35 144 ILE C C 1
ATOM 4559 O O . ILE C 1 164 ? 62.789 69.619 57.745 1.00 53.70 144 ILE C O 1
ATOM 4564 N N . PHE C 1 165 ? 60.599 69.437 57.306 1.00 53.92 145 PHE C N 1
ATOM 4565 C CA . PHE C 1 165 ? 60.856 68.965 55.950 1.00 54.10 145 PHE C CA 1
ATOM 4566 C C . PHE C 1 165 ? 60.910 70.084 54.915 1.00 53.47 145 PHE C C 1
ATOM 4567 O O . PHE C 1 165 ? 61.105 69.796 53.729 1.00 53.87 145 PHE C O 1
ATOM 4575 N N . SER C 1 166 ? 60.755 71.344 55.333 1.00 59.90 146 SER C N 1
ATOM 4576 C CA . SER C 1 166 ? 60.860 72.500 54.438 1.00 60.58 146 SER C CA 1
ATOM 4577 C C . SER C 1 166 ? 59.879 72.398 53.272 1.00 59.43 146 SER C C 1
ATOM 4578 O O . SER C 1 166 ? 60.210 72.709 52.124 1.00 59.75 146 SER C O 1
ATOM 4581 N N . VAL C 1 167 ? 58.660 71.961 53.568 1.00 58.23 147 VAL C N 1
ATOM 4582 C CA . VAL C 1 167 ? 57.619 71.819 52.555 1.00 57.33 147 VAL C CA 1
ATOM 4583 C C . VAL C 1 167 ? 56.344 72.477 53.066 1.00 57.19 147 VAL C C 1
ATOM 4584 O O . VAL C 1 167 ? 56.113 72.517 54.284 1.00 57.23 147 VAL C O 1
ATOM 4588 N N . PRO C 1 168 ? 55.506 73.015 52.184 1.00 57.24 148 PRO C N 1
ATOM 4589 C CA . PRO C 1 168 ? 54.220 73.567 52.618 1.00 57.31 148 PRO C CA 1
ATOM 4590 C C . PRO C 1 168 ? 53.292 72.487 53.158 1.00 56.08 148 PRO C C 1
ATOM 4591 O O . PRO C 1 168 ? 53.400 71.302 52.834 1.00 55.14 148 PRO C O 1
ATOM 4595 N N . THR C 1 169 ? 52.362 72.922 54.003 1.00 56.29 149 THR C N 1
ATOM 4596 C CA . THR C 1 169 ? 51.351 72.048 54.580 1.00 55.35 149 THR C CA 1
ATOM 4597 C C . THR C 1 169 ? 49.968 72.612 54.293 1.00 55.78 149 THR C C 1
ATOM 4598 O O . THR C 1 169 ? 49.751 73.824 54.386 1.00 57.00 149 THR C O 1
ATOM 4602 N N . ASN C 1 170 ? 49.039 71.723 53.932 1.00 61.16 150 ASN C N 1
ATOM 4603 C CA . ASN C 1 170 ? 47.648 72.092 53.679 1.00 62.39 150 ASN C CA 1
ATOM 4604 C C . ASN C 1 170 ? 47.554 73.170 52.601 1.00 60.27 150 ASN C C 1
ATOM 4605 O O . ASN C 1 170 ? 46.859 74.177 52.753 1.00 68.54 150 ASN C O 1
ATOM 4610 N N . LEU C 1 171 ? 48.266 72.947 51.500 1.00 58.79 151 LEU C N 1
ATOM 4611 C CA . LEU C 1 171 ? 48.380 73.959 50.458 1.00 60.03 151 LEU C CA 1
ATOM 4612 C C . LEU C 1 171 ? 47.066 74.081 49.696 1.00 60.78 151 LEU C C 1
ATOM 4613 O O . LEU C 1 171 ? 46.566 73.099 49.138 1.00 60.13 151 LEU C O 1
ATOM 4618 N N . LYS C 1 172 ? 46.509 75.288 49.681 1.00 76.83 152 LYS C N 1
ATOM 4619 C CA . LYS C 1 172 ? 45.288 75.586 48.952 1.00 75.93 152 LYS C CA 1
ATOM 4620 C C . LYS C 1 172 ? 45.528 76.779 48.037 1.00 78.93 152 LYS C C 1
ATOM 4621 O O . LYS C 1 172 ? 46.308 77.681 48.360 1.00 78.41 152 LYS C O 1
ATOM 4627 N N . ASP C 1 173 ? 44.854 76.764 46.884 1.00 68.27 153 ASP C N 1
ATOM 4628 C CA . ASP C 1 173 ? 44.965 77.816 45.868 1.00 74.96 153 ASP C CA 1
ATOM 4629 C C . ASP C 1 173 ? 46.389 77.952 45.334 1.00 75.11 153 ASP C C 1
ATOM 4630 O O . ASP C 1 173 ? 46.808 79.041 44.935 1.00 77.77 153 ASP C O 1
ATOM 4635 N N . ARG C 1 174 ? 47.140 76.853 45.310 1.00 65.12 154 ARG C N 1
ATOM 4636 C CA . ARG C 1 174 ? 48.508 76.877 44.796 1.00 65.55 154 ARG C CA 1
ATOM 4637 C C . ARG C 1 174 ? 48.954 75.445 44.555 1.00 63.60 154 ARG C C 1
ATOM 4638 O O . ARG C 1 174 ? 49.021 74.653 45.500 1.00 62.39 154 ARG C O 1
ATOM 4646 N N . ASP C 1 175 ? 49.261 75.112 43.304 1.00 67.93 155 ASP C N 1
ATOM 4647 C CA . ASP C 1 175 ? 49.685 73.763 42.944 1.00 65.28 155 ASP C CA 1
ATOM 4648 C C . ASP C 1 175 ? 51.189 73.641 43.155 1.00 63.16 155 ASP C C 1
ATOM 4649 O O . ASP C 1 175 ? 51.981 74.214 42.399 1.00 65.39 155 ASP C O 1
ATOM 4654 N N . ALA C 1 176 ? 51.579 72.888 44.180 1.00 60.92 156 ALA C N 1
ATOM 4655 C CA . ALA C 1 176 ? 52.980 72.631 44.477 1.00 60.04 156 ALA C CA 1
ATOM 4656 C C . ALA C 1 176 ? 53.052 71.442 45.421 1.00 58.72 156 ALA C C 1
ATOM 4657 O O . ALA C 1 176 ? 52.080 71.112 46.104 1.00 58.43 156 ALA C O 1
ATOM 4659 N N . PHE C 1 177 ? 54.215 70.794 45.441 1.00 59.41 157 PHE C N 1
ATOM 4660 C CA . PHE C 1 177 ? 54.427 69.683 46.358 1.00 58.24 157 PHE C CA 1
ATOM 4661 C C . PHE C 1 177 ? 54.260 70.159 47.794 1.00 57.85 157 PHE C C 1
ATOM 4662 O O . PHE C 1 177 ? 54.866 71.152 48.206 1.00 58.19 157 PHE C O 1
ATOM 4670 N N . HIS C 1 178 ? 53.432 69.450 48.556 1.00 55.38 158 HIS C N 1
ATOM 4671 C CA . HIS C 1 178 ? 53.152 69.835 49.930 1.00 55.04 158 HIS C CA 1
ATOM 4672 C C . HIS C 1 178 ? 52.754 68.597 50.720 1.00 54.10 158 HIS C C 1
ATOM 4673 O O . HIS C 1 178 ? 52.634 67.496 50.175 1.00 53.64 158 HIS C O 1
ATOM 4680 N N . ILE C 1 179 ? 52.550 68.794 52.021 1.00 55.69 159 ILE C N 1
ATOM 4681 C CA . ILE C 1 179 ? 52.153 67.744 52.950 1.00 54.79 159 ILE C CA 1
ATOM 4682 C C . ILE C 1 179 ? 50.698 67.976 53.332 1.00 55.00 159 ILE C C 1
ATOM 4683 O O . ILE C 1 179 ? 50.292 69.114 53.598 1.00 55.79 159 ILE C O 1
ATOM 4688 N N . THR C 1 180 ? 49.912 66.906 53.351 1.00 57.20 160 THR C N 1
ATOM 4689 C CA . THR C 1 180 ? 48.481 67.004 53.594 1.00 57.20 160 THR C CA 1
ATOM 4690 C C . THR C 1 180 ? 48.140 66.679 55.046 1.00 56.90 160 THR C C 1
ATOM 4691 O O . THR C 1 180 ? 48.878 65.980 55.744 1.00 56.55 160 THR C O 1
ATOM 4695 N N . ILE C 1 181 ? 46.996 67.208 55.493 1.00 61.00 161 ILE C N 1
ATOM 4696 C CA . ILE C 1 181 ? 46.480 66.877 56.819 1.00 61.55 161 ILE C CA 1
ATOM 4697 C C . ILE C 1 181 ? 46.232 65.379 56.934 1.00 61.09 161 ILE C C 1
ATOM 4698 O O . ILE C 1 181 ? 46.444 64.774 57.993 1.00 56.77 161 ILE C O 1
ATOM 4703 N N . GLU C 1 182 ? 45.776 64.761 55.843 1.00 64.59 162 GLU C N 1
ATOM 4704 C CA . GLU C 1 182 ? 45.481 63.333 55.858 1.00 62.13 162 GLU C CA 1
ATOM 4705 C C . GLU C 1 182 ? 46.745 62.512 56.087 1.00 61.36 162 GLU C C 1
ATOM 4706 O O . GLU C 1 182 ? 46.734 61.542 56.854 1.00 58.26 162 GLU C O 1
ATOM 4712 N N . GLU C 1 183 ? 47.846 62.888 55.428 1.00 56.69 163 GLU C N 1
ATOM 4713 C CA . GLU C 1 183 ? 49.120 62.215 55.661 1.00 55.97 163 GLU C CA 1
ATOM 4714 C C . GLU C 1 183 ? 49.537 62.324 57.122 1.00 55.59 163 GLU C C 1
ATOM 4715 O O . GLU C 1 183 ? 50.000 61.347 57.723 1.00 55.12 163 GLU C O 1
ATOM 4721 N N . TYR C 1 184 ? 49.357 63.506 57.709 1.00 57.22 164 TYR C N 1
ATOM 4722 C CA . TYR C 1 184 ? 49.725 63.737 59.101 1.00 57.04 164 TYR C CA 1
ATOM 4723 C C . TYR C 1 184 ? 48.903 62.853 60.038 1.00 56.62 164 TYR C C 1
ATOM 4724 O O . TYR C 1 184 ? 49.446 62.197 60.939 1.00 56.31 164 TYR C O 1
ATOM 4733 N N . LEU C 1 185 ? 47.588 62.795 59.814 1.00 59.05 165 LEU C N 1
ATOM 4734 C CA . LEU C 1 185 ? 46.726 62.005 60.689 1.00 58.81 165 LEU C CA 1
ATOM 4735 C C . LEU C 1 185 ? 46.982 60.510 60.522 1.00 58.70 165 LEU C C 1
ATOM 4736 O O . LEU C 1 185 ? 46.925 59.749 61.497 1.00 58.81 165 LEU C O 1
ATOM 4741 N N . LEU C 1 186 ? 47.289 60.070 59.300 1.00 64.01 166 LEU C N 1
ATOM 4742 C CA . LEU C 1 186 ? 47.603 58.661 59.088 1.00 63.16 166 LEU C CA 1
ATOM 4743 C C . LEU C 1 186 ? 48.926 58.291 59.752 1.00 66.99 166 LEU C C 1
ATOM 4744 O O . LEU C 1 186 ? 49.061 57.202 60.332 1.00 70.47 166 LEU C O 1
ATOM 4749 N N . SER C 1 187 ? 49.913 59.189 59.684 1.00 60.41 167 SER C N 1
ATOM 4750 C CA . SER C 1 187 ? 51.161 58.964 60.403 1.00 60.40 167 SER C CA 1
ATOM 4751 C C . SER C 1 187 ? 50.917 58.873 61.903 1.00 61.70 167 SER C C 1
ATOM 4752 O O . SER C 1 187 ? 51.555 58.072 62.596 1.00 63.91 167 SER C O 1
ATOM 4755 N N . LEU C 1 188 ? 49.991 59.682 62.422 1.00 63.33 168 LEU C N 1
ATOM 4756 C CA . LEU C 1 188 ? 49.646 59.586 63.840 1.00 64.82 168 LEU C CA 1
ATOM 4757 C C . LEU C 1 188 ? 49.012 58.235 64.166 1.00 65.36 168 LEU C C 1
ATOM 4758 O O . LEU C 1 188 ? 49.295 57.636 65.216 1.00 66.16 168 LEU C O 1
ATOM 4763 N N . VAL C 1 189 ? 48.133 57.754 63.282 1.00 66.01 169 VAL C N 1
ATOM 4764 C CA . VAL C 1 189 ? 47.531 56.432 63.454 1.00 67.25 169 VAL C CA 1
ATOM 4765 C C . VAL C 1 189 ? 48.612 55.362 63.553 1.00 67.43 169 VAL C C 1
ATOM 4766 O O . VAL C 1 189 ? 48.550 54.470 64.408 1.00 67.60 169 VAL C O 1
ATOM 4770 N N . ASP C 1 190 ? 49.622 55.439 62.683 1.00 67.42 170 ASP C N 1
ATOM 4771 C CA . ASP C 1 190 ? 50.732 54.487 62.748 1.00 71.91 170 ASP C CA 1
ATOM 4772 C C . ASP C 1 190 ? 51.521 54.634 64.050 1.00 74.67 170 ASP C C 1
ATOM 4773 O O . ASP C 1 190 ? 51.941 53.634 64.664 1.00 77.21 170 ASP C O 1
ATOM 4778 N N . LEU C 1 191 ? 51.741 55.882 64.476 1.00 68.71 171 LEU C N 1
ATOM 4779 C CA . LEU C 1 191 ? 52.512 56.148 65.684 1.00 68.99 171 LEU C CA 1
ATOM 4780 C C . LEU C 1 191 ? 51.855 55.533 66.909 1.00 70.58 171 LEU C C 1
ATOM 4781 O O . LEU C 1 191 ? 52.547 55.090 67.830 1.00 74.25 171 LEU C O 1
ATOM 4786 N N . THR C 1 192 ? 50.519 55.511 66.950 1.00 71.48 172 THR C N 1
ATOM 4787 C CA . THR C 1 192 ? 49.844 54.905 68.099 1.00 71.73 172 THR C CA 1
ATOM 4788 C C . THR C 1 192 ? 50.191 53.423 68.235 1.00 76.14 172 THR C C 1
ATOM 4789 O O . THR C 1 192 ? 50.459 52.937 69.343 1.00 81.42 172 THR C O 1
ATOM 4793 N N . GLN C 1 193 ? 50.193 52.688 67.118 1.00 79.17 173 GLN C N 1
ATOM 4794 C CA . GLN C 1 193 ? 50.559 51.274 67.154 1.00 80.38 173 GLN C CA 1
ATOM 4795 C C . GLN C 1 193 ? 52.013 51.094 67.576 1.00 86.53 173 GLN C C 1
ATOM 4796 O O . GLN C 1 193 ? 52.335 50.224 68.405 1.00 93.22 173 GLN C O 1
ATOM 4802 N N . ASP C 1 194 ? 52.909 51.906 67.006 1.00 86.12 174 ASP C N 1
ATOM 4803 C CA . ASP C 1 194 ? 54.315 51.821 67.399 1.00 89.11 174 ASP C CA 1
ATOM 4804 C C . ASP C 1 194 ? 54.493 52.101 68.891 1.00 91.57 174 ASP C C 1
ATOM 4805 O O . ASP C 1 194 ? 55.304 51.452 69.563 1.00 98.01 174 ASP C O 1
ATOM 4810 N N . LEU C 1 195 ? 53.714 53.039 69.434 1.00 77.45 175 LEU C N 1
ATOM 4811 C CA . LEU C 1 195 ? 53.821 53.378 70.849 1.00 79.61 175 LEU C CA 1
ATOM 4812 C C . LEU C 1 195 ? 53.241 52.284 71.738 1.00 84.49 175 LEU C C 1
ATOM 4813 O O . LEU C 1 195 ? 53.718 52.083 72.858 1.00 89.63 175 LEU C O 1
ATOM 4818 N N . SER C 1 196 ? 52.213 51.576 71.266 1.00 83.66 176 SER C N 1
ATOM 4819 C CA . SER C 1 196 ? 51.725 50.412 72.003 1.00 86.72 176 SER C CA 1
ATOM 4820 C C . SER C 1 196 ? 52.807 49.342 72.102 1.00 90.93 176 SER C C 1
ATOM 4821 O O . SER C 1 196 ? 53.050 48.770 73.180 1.00 94.58 176 SER C O 1
ATOM 4824 N N . ARG C 1 197 ? 53.466 49.054 70.975 1.00 86.41 177 ARG C N 1
ATOM 4825 C CA . ARG C 1 197 ? 54.594 48.125 71.013 1.00 93.51 177 ARG C CA 1
ATOM 4826 C C . ARG C 1 197 ? 55.678 48.617 71.969 1.00 97.56 177 ARG C C 1
ATOM 4827 O O . ARG C 1 197 ? 56.279 47.823 72.710 1.00 103.23 177 ARG C O 1
ATOM 4835 N N . LEU C 1 198 ? 55.938 49.928 71.965 1.00 87.47 178 LEU C N 1
ATOM 4836 C CA . LEU C 1 198 ? 56.943 50.493 72.861 1.00 91.82 178 LEU C CA 1
ATOM 4837 C C . LEU C 1 198 ? 56.552 50.308 74.322 1.00 94.11 178 LEU C C 1
ATOM 4838 O O . LEU C 1 198 ? 57.411 50.055 75.169 1.00 99.84 178 LEU C O 1
ATOM 4843 N N . ALA C 1 199 ? 55.263 50.433 74.637 1.00 87.42 179 ALA C N 1
ATOM 4844 C CA . ALA C 1 199 ? 54.818 50.224 76.012 1.00 87.99 179 ALA C CA 1
ATOM 4845 C C . ALA C 1 199 ? 55.019 48.776 76.439 1.00 91.79 179 ALA C C 1
ATOM 4846 O O . ALA C 1 199 ? 55.473 48.506 77.561 1.00 97.43 179 ALA C O 1
ATOM 4848 N N . THR C 1 200 ? 54.691 47.830 75.554 1.00 85.80 180 THR C N 1
ATOM 4849 C CA . THR C 1 200 ? 54.934 46.422 75.868 1.00 93.81 180 THR C CA 1
ATOM 4850 C C . THR C 1 200 ? 56.415 46.166 76.140 1.00 102.97 180 THR C C 1
ATOM 4851 O O . THR C 1 200 ? 56.786 45.560 77.158 1.00 110.49 180 THR C O 1
ATOM 4855 N N . ASN C 1 201 ? 57.282 46.636 75.242 1.00 95.21 181 ASN C N 1
ATOM 4856 C CA . ASN C 1 201 ? 58.710 46.398 75.423 1.00 103.69 181 ASN C CA 1
ATOM 4857 C C . ASN C 1 201 ? 59.296 47.199 76.582 1.00 108.03 181 ASN C C 1
ATOM 4858 O O . ASN C 1 201 ? 60.341 46.816 77.116 1.00 115.05 181 ASN C O 1
ATOM 4863 N N . SER C 1 202 ? 58.641 48.288 76.994 1.00 97.69 182 SER C N 1
ATOM 4864 C CA . SER C 1 202 ? 59.084 49.018 78.177 1.00 101.38 182 SER C CA 1
ATOM 4865 C C . SER C 1 202 ? 58.747 48.250 79.445 1.00 106.58 182 SER C C 1
ATOM 4866 O O . SER C 1 202 ? 59.530 48.245 80.403 1.00 113.61 182 SER C O 1
ATOM 4869 N N . VAL C 1 203 ? 57.573 47.613 79.478 1.00 96.51 183 VAL C N 1
ATOM 4870 C CA . VAL C 1 203 ? 57.279 46.681 80.564 1.00 104.20 183 VAL C CA 1
ATOM 4871 C C . VAL C 1 203 ? 58.321 45.570 80.599 1.00 110.90 183 VAL C C 1
ATOM 4872 O O . VAL C 1 203 ? 58.804 45.182 81.671 1.00 117.45 183 VAL C O 1
ATOM 4876 N N . THR C 1 204 ? 58.696 45.053 79.426 1.00 101.59 184 THR C N 1
ATOM 4877 C CA . THR C 1 204 ? 59.733 44.021 79.379 1.00 108.16 184 THR C CA 1
ATOM 4878 C C . THR C 1 204 ? 61.061 44.531 79.935 1.00 114.47 184 THR C C 1
ATOM 4879 O O . THR C 1 204 ? 61.738 43.823 80.690 1.00 119.58 184 THR C O 1
ATOM 4883 N N . LEU C 1 205 ? 61.452 45.757 79.577 1.00 111.56 185 LEU C N 1
ATOM 4884 C CA . LEU C 1 205 ? 62.744 46.291 80.000 1.00 117.73 185 LEU C CA 1
ATOM 4885 C C . LEU C 1 205 ? 62.786 46.651 81.479 1.00 120.95 185 LEU C C 1
ATOM 4886 O O . LEU C 1 205 ? 63.880 46.764 82.043 1.00 128.70 185 LEU C O 1
ATOM 4891 N N . GLY C 1 206 ? 61.634 46.840 82.119 1.00 113.48 186 GLY C N 1
ATOM 4892 C CA . GLY C 1 206 ? 61.577 47.314 83.484 1.00 117.18 186 GLY C CA 1
ATOM 4893 C C . GLY C 1 206 ? 61.175 48.767 83.625 1.00 115.20 186 GLY C C 1
ATOM 4894 O O . GLY C 1 206 ? 60.996 49.238 84.756 1.00 116.09 186 GLY C O 1
ATOM 4895 N N . ASP C 1 207 ? 61.039 49.488 82.515 1.00 116.43 187 ASP C N 1
ATOM 4896 C CA . ASP C 1 207 ? 60.530 50.856 82.525 1.00 112.52 187 ASP C CA 1
ATOM 4897 C C . ASP C 1 207 ? 59.019 50.794 82.689 1.00 106.09 187 ASP C C 1
ATOM 4898 O O . ASP C 1 207 ? 58.287 50.570 81.723 1.00 97.90 187 ASP C O 1
ATOM 4903 N N . PHE C 1 208 ? 58.544 50.988 83.917 1.00 102.93 188 PHE C N 1
ATOM 4904 C CA . PHE C 1 208 ? 57.114 50.985 84.185 1.00 96.91 188 PHE C CA 1
ATOM 4905 C C . PHE C 1 208 ? 56.486 52.369 84.087 1.00 91.82 188 PHE C C 1
ATOM 4906 O O . PHE C 1 208 ? 55.255 52.472 84.070 1.00 86.16 188 PHE C O 1
ATOM 4914 N N . GLN C 1 209 ? 57.292 53.430 84.009 1.00 101.97 189 GLN C N 1
ATOM 4915 C CA . GLN C 1 209 ? 56.733 54.776 83.947 1.00 98.15 189 GLN C CA 1
ATOM 4916 C C . GLN C 1 209 ? 56.365 55.173 82.522 1.00 91.83 189 GLN C C 1
ATOM 4917 O O . GLN C 1 209 ? 55.361 55.864 82.309 1.00 89.76 189 GLN C O 1
ATOM 4923 N N . LEU C 1 210 ? 57.161 54.752 81.539 1.00 96.91 190 LEU C N 1
ATOM 4924 C CA . LEU C 1 210 ? 56.870 55.103 80.152 1.00 88.34 190 LEU C CA 1
ATOM 4925 C C . LEU C 1 210 ? 55.519 54.584 79.665 1.00 82.86 190 LEU C C 1
ATOM 4926 O O . LEU C 1 210 ? 54.855 55.309 78.903 1.00 77.97 190 LEU C O 1
ATOM 4931 N N . PRO C 1 211 ? 55.067 53.372 80.022 1.00 87.90 191 PRO C N 1
ATOM 4932 C CA . PRO C 1 211 ? 53.703 52.972 79.643 1.00 80.75 191 PRO C CA 1
ATOM 4933 C C . PRO C 1 211 ? 52.624 53.938 80.103 1.00 77.62 191 PRO C C 1
ATOM 4934 O O . PRO C 1 211 ? 51.621 54.100 79.401 1.00 72.25 191 PRO C O 1
ATOM 4938 N N . LEU C 1 212 ? 52.798 54.595 81.253 1.00 81.97 192 LEU C N 1
ATOM 4939 C CA . LEU C 1 212 ? 51.799 55.555 81.716 1.00 79.56 192 LEU C CA 1
ATOM 4940 C C . LEU C 1 212 ? 51.717 56.756 80.778 1.00 76.42 192 LEU C C 1
ATOM 4941 O O . LEU C 1 212 ? 50.621 57.204 80.409 1.00 72.90 192 LEU C O 1
ATOM 4946 N N . THR C 1 213 ? 52.877 57.290 80.386 1.00 79.72 193 THR C N 1
ATOM 4947 C CA . THR C 1 213 ? 52.910 58.391 79.429 1.00 77.16 193 THR C CA 1
ATOM 4948 C C . THR C 1 213 ? 52.318 57.972 78.088 1.00 70.02 193 THR C C 1
ATOM 4949 O O . THR C 1 213 ? 51.551 58.728 77.476 1.00 67.76 193 THR C O 1
ATOM 4953 N N . ILE C 1 214 ? 52.668 56.771 77.614 1.00 72.93 194 ILE C N 1
ATOM 4954 C CA . ILE C 1 214 ? 52.128 56.282 76.348 1.00 71.34 194 ILE C CA 1
ATOM 4955 C C . ILE C 1 214 ? 50.613 56.153 76.431 1.00 70.02 194 ILE C C 1
ATOM 4956 O O . ILE C 1 214 ? 49.895 56.474 75.477 1.00 68.52 194 ILE C O 1
ATOM 4961 N N . SER C 1 215 ? 50.104 55.700 77.579 1.00 75.24 195 SER C N 1
ATOM 4962 C CA . SER C 1 215 ? 48.662 55.576 77.759 1.00 71.61 195 SER C CA 1
ATOM 4963 C C . SER C 1 215 ? 47.984 56.937 77.692 1.00 71.40 195 SER C C 1
ATOM 4964 O O . SER C 1 215 ? 46.991 57.110 76.979 1.00 69.50 195 SER C O 1
ATOM 4967 N N . ALA C 1 216 ? 48.507 57.917 78.433 1.00 75.91 196 ALA C N 1
ATOM 4968 C CA . ALA C 1 216 ? 47.927 59.257 78.385 1.00 73.54 196 ALA C CA 1
ATOM 4969 C C . ALA C 1 216 ? 47.927 59.804 76.959 1.00 71.82 196 ALA C C 1
ATOM 4970 O O . ALA C 1 216 ? 46.912 60.333 76.478 1.00 72.25 196 ALA C O 1
ATOM 4972 N N . PHE C 1 217 ? 49.059 59.663 76.263 1.00 73.07 197 PHE C N 1
ATOM 4973 C CA . PHE C 1 217 ? 49.187 60.195 74.910 1.00 71.58 197 PHE C CA 1
ATOM 4974 C C . PHE C 1 217 ? 48.188 59.545 73.960 1.00 70.91 197 PHE C C 1
ATOM 4975 O O . PHE C 1 217 ? 47.473 60.237 73.225 1.00 70.45 197 PHE C O 1
ATOM 4983 N N . VAL C 1 218 ? 48.134 58.211 73.953 1.00 72.53 198 VAL C N 1
ATOM 4984 C CA . VAL C 1 218 ? 47.251 57.516 73.023 1.00 69.33 198 VAL C CA 1
ATOM 4985 C C . VAL C 1 218 ? 45.789 57.768 73.375 1.00 69.77 198 VAL C C 1
ATOM 4986 O O . VAL C 1 218 ? 44.942 57.877 72.481 1.00 68.00 198 VAL C O 1
ATOM 4990 N N . LYS C 1 219 ? 45.470 57.903 74.666 1.00 71.33 199 LYS C N 1
ATOM 4991 C CA . LYS C 1 219 ? 44.111 58.254 75.072 1.00 70.55 199 LYS C CA 1
ATOM 4992 C C . LYS C 1 219 ? 43.694 59.595 74.482 1.00 76.61 199 LYS C C 1
ATOM 4993 O O . LYS C 1 219 ? 42.630 59.713 73.856 1.00 72.68 199 LYS C O 1
ATOM 4999 N N . ASP C 1 220 ? 44.521 60.627 74.686 1.00 72.42 200 ASP C N 1
ATOM 5000 C CA . ASP C 1 220 ? 44.174 61.955 74.188 1.00 75.83 200 ASP C CA 1
ATOM 5001 C C . ASP C 1 220 ? 44.106 61.973 72.664 1.00 72.39 200 ASP C C 1
ATOM 5002 O O . ASP C 1 220 ? 43.227 62.623 72.077 1.00 72.53 200 ASP C O 1
ATOM 5007 N N . LEU C 1 221 ? 45.020 61.254 72.006 1.00 73.36 201 LEU C N 1
ATOM 5008 C CA . LEU C 1 221 ? 45.013 61.208 70.548 1.00 70.77 201 LEU C CA 1
ATOM 5009 C C . LEU C 1 221 ? 43.754 60.530 70.026 1.00 71.63 201 LEU C C 1
ATOM 5010 O O . LEU C 1 221 ? 43.171 60.976 69.032 1.00 72.71 201 LEU C O 1
ATOM 5015 N N . PHE C 1 222 ? 43.314 59.457 70.686 1.00 75.80 202 PHE C N 1
ATOM 5016 C CA . PHE C 1 222 ? 42.087 58.788 70.270 1.00 75.07 202 PHE C CA 1
ATOM 5017 C C . PHE C 1 222 ? 40.872 59.677 70.493 1.00 75.60 202 PHE C C 1
ATOM 5018 O O . PHE C 1 222 ? 39.944 59.681 69.677 1.00 76.86 202 PHE C O 1
ATOM 5026 N N . ALA C 1 223 ? 40.854 60.429 71.596 1.00 69.31 203 ALA C N 1
ATOM 5027 C CA . ALA C 1 223 ? 39.757 61.366 71.823 1.00 69.80 203 ALA C CA 1
ATOM 5028 C C . ALA C 1 223 ? 39.687 62.402 70.706 1.00 72.48 203 ALA C C 1
ATOM 5029 O O . ALA C 1 223 ? 38.608 62.689 70.167 1.00 75.95 203 ALA C O 1
ATOM 5031 N N . GLY C 1 224 ? 40.839 62.966 70.335 1.00 76.79 204 GLY C N 1
ATOM 5032 C CA . GLY C 1 224 ? 40.864 63.900 69.218 1.00 78.45 204 GLY C CA 1
ATOM 5033 C C . GLY C 1 224 ? 40.404 63.265 67.918 1.00 79.21 204 GLY C C 1
ATOM 5034 O O . GLY C 1 224 ? 39.602 63.842 67.176 1.00 83.15 204 GLY C O 1
ATOM 5035 N N . PHE C 1 225 ? 40.911 62.061 67.626 1.00 79.74 205 PHE C N 1
ATOM 5036 C CA . PHE C 1 225 ? 40.507 61.335 66.425 1.00 80.17 205 PHE C CA 1
ATOM 5037 C C . PHE C 1 225 ? 38.998 61.158 66.370 1.00 84.61 205 PHE C C 1
ATOM 5038 O O . PHE C 1 225 ? 38.377 61.357 65.318 1.00 88.81 205 PHE C O 1
ATOM 5046 N N . GLN C 1 226 ? 38.392 60.778 67.495 1.00 87.96 206 GLN C N 1
ATOM 5047 C CA . GLN C 1 226 ? 36.949 60.588 67.527 1.00 94.94 206 GLN C CA 1
ATOM 5048 C C . GLN C 1 226 ? 36.210 61.907 67.353 1.00 97.75 206 GLN C C 1
ATOM 5049 O O . GLN C 1 226 ? 35.133 61.937 66.746 1.00 100.42 206 GLN C O 1
ATOM 5055 N N . LEU C 1 227 ? 36.769 63.007 67.865 1.00 81.04 207 LEU C N 1
ATOM 5056 C CA . LEU C 1 227 ? 36.124 64.298 67.654 1.00 84.75 207 LEU C CA 1
ATOM 5057 C C . LEU C 1 227 ? 36.309 64.821 66.235 1.00 87.68 207 LEU C C 1
ATOM 5058 O O . LEU C 1 227 ? 35.586 65.738 65.830 1.00 93.19 207 LEU C O 1
ATOM 5063 N N . LEU C 1 228 ? 37.248 64.258 65.471 1.00 89.31 208 LEU C N 1
ATOM 5064 C CA . LEU C 1 228 ? 37.561 64.811 64.155 1.00 89.42 208 LEU C CA 1
ATOM 5065 C C . LEU C 1 228 ? 36.405 64.657 63.171 1.00 92.69 208 LEU C C 1
ATOM 5066 O O . LEU C 1 228 ? 36.175 65.547 62.344 1.00 97.44 208 LEU C O 1
ATOM 5071 N N . ASN C 1 229 ? 35.674 63.544 63.238 1.00 97.56 209 ASN C N 1
ATOM 5072 C CA . ASN C 1 229 ? 34.635 63.205 62.260 1.00 104.06 209 ASN C CA 1
ATOM 5073 C C . ASN C 1 229 ? 35.197 63.233 60.836 1.00 111.24 209 ASN C C 1
ATOM 5074 O O . ASN C 1 229 ? 34.803 64.038 59.987 1.00 107.08 209 ASN C O 1
ATOM 5079 N N . LEU C 1 230 ? 36.137 62.326 60.591 1.00 112.29 210 LEU C N 1
ATOM 5080 C CA . LEU C 1 230 ? 36.756 62.209 59.277 1.00 112.91 210 LEU C CA 1
ATOM 5081 C C . LEU C 1 230 ? 35.747 61.646 58.284 1.00 118.95 210 LEU C C 1
ATOM 5082 O O . LEU C 1 230 ? 35.289 60.509 58.434 1.00 115.62 210 LEU C O 1
ATOM 5087 N N . LYS C 1 231 ? 35.395 62.442 57.273 1.00 123.01 211 LYS C N 1
ATOM 5088 C CA . LYS C 1 231 ? 34.413 61.987 56.295 1.00 125.20 211 LYS C CA 1
ATOM 5089 C C . LYS C 1 231 ? 34.957 60.833 55.465 1.00 122.10 211 LYS C C 1
ATOM 5090 O O . LYS C 1 231 ? 34.242 59.856 55.208 1.00 127.31 211 LYS C O 1
ATOM 5096 N N . ASN C 1 232 ? 36.213 60.931 55.033 1.00 115.68 212 ASN C N 1
ATOM 5097 C CA . ASN C 1 232 ? 36.818 59.886 54.219 1.00 114.08 212 ASN C CA 1
ATOM 5098 C C . ASN C 1 232 ? 36.816 58.566 54.976 1.00 112.40 212 ASN C C 1
ATOM 5099 O O . ASN C 1 232 ? 37.352 58.474 56.085 1.00 123.33 212 ASN C O 1
ATOM 5104 N N . ASP C 1 233 ? 36.199 57.545 54.375 1.00 107.59 213 ASP C N 1
ATOM 5105 C CA . ASP C 1 233 ? 36.037 56.269 55.063 1.00 118.10 213 ASP C CA 1
ATOM 5106 C C . ASP C 1 233 ? 37.377 55.614 55.369 1.00 107.86 213 ASP C C 1
ATOM 5107 O O . ASP C 1 233 ? 37.494 54.882 56.357 1.00 117.44 213 ASP C O 1
ATOM 5112 N N . ILE C 1 234 ? 38.398 55.873 54.551 1.00 109.23 214 ILE C N 1
ATOM 5113 C CA . ILE C 1 234 ? 39.715 55.291 54.796 1.00 107.14 214 ILE C CA 1
ATOM 5114 C C . ILE C 1 234 ? 40.312 55.846 56.084 1.00 103.26 214 ILE C C 1
ATOM 5115 O O . ILE C 1 234 ? 40.710 55.092 56.983 1.00 103.61 214 ILE C O 1
ATOM 5120 N N . ILE C 1 235 ? 40.382 57.175 56.192 1.00 103.71 215 ILE C N 1
ATOM 5121 C CA . ILE C 1 235 ? 40.948 57.797 57.385 1.00 97.49 215 ILE C CA 1
ATOM 5122 C C . ILE C 1 235 ? 40.079 57.505 58.601 1.00 97.77 215 ILE C C 1
ATOM 5123 O O . ILE C 1 235 ? 40.590 57.299 59.705 1.00 96.81 215 ILE C O 1
ATOM 5128 N N . ARG C 1 236 ? 38.757 57.472 58.421 1.00 102.50 216 ARG C N 1
ATOM 5129 C CA . ARG C 1 236 ? 37.871 57.177 59.544 1.00 100.46 216 ARG C CA 1
ATOM 5130 C C . ARG C 1 236 ? 38.085 55.758 60.055 1.00 99.98 216 ARG C C 1
ATOM 5131 O O . ARG C 1 236 ? 38.153 55.531 61.270 1.00 99.89 216 ARG C O 1
ATOM 5139 N N . LYS C 1 237 ? 38.203 54.793 59.141 1.00 93.81 217 LYS C N 1
ATOM 5140 C CA . LYS C 1 237 ? 38.470 53.414 59.534 1.00 95.17 217 LYS C CA 1
ATOM 5141 C C . LYS C 1 237 ? 39.812 53.302 60.248 1.00 93.02 217 LYS C C 1
ATOM 5142 O O . LYS C 1 237 ? 39.919 52.665 61.304 1.00 91.73 217 LYS C O 1
ATOM 5148 N N . ARG C 1 238 ? 40.850 53.930 59.689 1.00 88.98 218 ARG C N 1
ATOM 5149 C CA . ARG C 1 238 ? 42.174 53.812 60.287 1.00 85.42 218 ARG C CA 1
ATOM 5150 C C . ARG C 1 238 ? 42.263 54.555 61.615 1.00 84.09 218 ARG C C 1
ATOM 5151 O O . ARG C 1 238 ? 43.088 54.202 62.465 1.00 86.10 218 ARG C O 1
ATOM 5159 N N . ALA C 1 239 ? 41.422 55.573 61.818 1.00 87.29 219 ALA C N 1
ATOM 5160 C CA . ALA C 1 239 ? 41.407 56.297 63.083 1.00 83.37 219 ALA C CA 1
ATOM 5161 C C . ALA C 1 239 ? 40.592 55.573 64.142 1.00 88.40 219 ALA C C 1
ATOM 5162 O O . ALA C 1 239 ? 40.888 55.693 65.335 1.00 87.09 219 ALA C O 1
ATOM 5164 N N . ASP C 1 240 ? 39.558 54.836 63.735 1.00 92.91 220 ASP C N 1
ATOM 5165 C CA . ASP C 1 240 ? 38.875 53.967 64.683 1.00 94.73 220 ASP C CA 1
ATOM 5166 C C . ASP C 1 240 ? 39.704 52.734 65.015 1.00 96.84 220 ASP C C 1
ATOM 5167 O O . ASP C 1 240 ? 39.513 52.143 66.083 1.00 106.96 220 ASP C O 1
ATOM 5172 N N . SER C 1 241 ? 40.623 52.340 64.128 1.00 93.56 221 SER C N 1
ATOM 5173 C CA . SER C 1 241 ? 41.568 51.275 64.450 1.00 93.05 221 SER C CA 1
ATOM 5174 C C . SER C 1 241 ? 42.485 51.635 65.613 1.00 88.11 221 SER C C 1
ATOM 5175 O O . SER C 1 241 ? 43.164 50.748 66.145 1.00 88.52 221 SER C O 1
ATOM 5178 N N . VAL C 1 242 ? 42.521 52.908 66.018 1.00 79.02 222 VAL C N 1
ATOM 5179 C CA . VAL C 1 242 ? 43.322 53.326 67.161 1.00 78.30 222 VAL C CA 1
ATOM 5180 C C . VAL C 1 242 ? 42.751 52.788 68.469 1.00 78.27 222 VAL C C 1
ATOM 5181 O O . VAL C 1 242 ? 43.468 52.726 69.476 1.00 77.80 222 VAL C O 1
ATOM 5185 N N . LYS C 1 243 ? 41.478 52.378 68.477 1.00 81.46 223 LYS C N 1
ATOM 5186 C CA . LYS C 1 243 ? 40.865 51.888 69.709 1.00 81.27 223 LYS C CA 1
ATOM 5187 C C . LYS C 1 243 ? 41.534 50.609 70.203 1.00 81.60 223 LYS C C 1
ATOM 5188 O O . LYS C 1 243 ? 41.622 50.388 71.416 1.00 81.22 223 LYS C O 1
ATOM 5194 N N . TYR C 1 244 ? 42.037 49.773 69.290 1.00 83.86 224 TYR C N 1
ATOM 5195 C CA . TYR C 1 244 ? 42.756 48.574 69.711 1.00 84.36 224 TYR C CA 1
ATOM 5196 C C . TYR C 1 244 ? 44.044 48.936 70.441 1.00 82.41 224 TYR C C 1
ATOM 5197 O O . TYR C 1 244 ? 44.369 48.339 71.476 1.00 83.57 224 TYR C O 1
ATOM 5206 N N . GLU C 1 245 ? 44.780 49.924 69.928 1.00 85.86 225 GLU C N 1
ATOM 5207 C CA . GLU C 1 245 ? 45.997 50.367 70.598 1.00 83.59 225 GLU C CA 1
ATOM 5208 C C . GLU C 1 245 ? 45.681 51.011 71.943 1.00 81.72 225 GLU C C 1
ATOM 5209 O O . GLU C 1 245 ? 46.406 50.806 72.926 1.00 84.29 225 GLU C O 1
ATOM 5215 N N . VAL C 1 246 ? 44.607 51.802 71.998 1.00 80.22 226 VAL C N 1
ATOM 5216 C CA . VAL C 1 246 ? 44.168 52.388 73.263 1.00 79.55 226 VAL C CA 1
ATOM 5217 C C . VAL C 1 246 ? 43.906 51.291 74.286 1.00 84.33 226 VAL C C 1
ATOM 5218 O O . VAL C 1 246 ? 44.372 51.357 75.431 1.00 84.16 226 VAL C O 1
ATOM 5222 N N . LYS C 1 247 ? 43.151 50.268 73.881 1.00 81.79 227 LYS C N 1
ATOM 5223 C CA . LYS C 1 247 ? 42.847 49.160 74.777 1.00 83.13 227 LYS C CA 1
ATOM 5224 C C . LYS C 1 247 ? 44.115 48.443 75.217 1.00 81.36 227 LYS C C 1
ATOM 5225 O O . LYS C 1 247 ? 44.245 48.062 76.384 1.00 80.12 227 LYS C O 1
ATOM 5231 N N . ARG C 1 248 ? 45.068 48.264 74.302 1.00 82.43 228 ARG C N 1
ATOM 5232 C CA . ARG C 1 248 ? 46.297 47.550 74.638 1.00 81.68 228 ARG C CA 1
ATOM 5233 C C . ARG C 1 248 ? 47.106 48.304 75.690 1.00 81.42 228 ARG C C 1
ATOM 5234 O O . ARG C 1 248 ? 47.560 47.720 76.684 1.00 81.30 228 ARG C O 1
ATOM 5242 N N . VAL C 1 249 ? 47.282 49.614 75.499 1.00 77.96 229 VAL C N 1
ATOM 5243 C CA . VAL C 1 249 ? 48.073 50.378 76.463 1.00 77.77 229 VAL C CA 1
ATOM 5244 C C . VAL C 1 249 ? 47.332 50.504 77.791 1.00 78.07 229 VAL C C 1
ATOM 5245 O O . VAL C 1 249 ? 47.946 50.463 78.868 1.00 77.80 229 VAL C O 1
ATOM 5249 N N . GLU C 1 250 ? 46.004 50.650 77.744 1.00 78.30 230 GLU C N 1
ATOM 5250 C CA . GLU C 1 250 ? 45.233 50.704 78.980 1.00 77.99 230 GLU C CA 1
ATOM 5251 C C . GLU C 1 250 ? 45.307 49.387 79.739 1.00 79.31 230 GLU C C 1
ATOM 5252 O O . GLU C 1 250 ? 45.334 49.387 80.972 1.00 80.38 230 GLU C O 1
ATOM 5258 N N . ASP C 1 251 ? 45.358 48.260 79.024 1.00 78.35 231 ASP C N 1
ATOM 5259 C CA . ASP C 1 251 ? 45.512 46.965 79.681 1.00 78.74 231 ASP C CA 1
ATOM 5260 C C . ASP C 1 251 ? 46.899 46.818 80.291 1.00 78.74 231 ASP C C 1
ATOM 5261 O O . ASP C 1 251 ? 47.048 46.229 81.367 1.00 81.06 231 ASP C O 1
ATOM 5266 N N . ILE C 1 252 ? 47.929 47.333 79.614 1.00 74.82 232 ILE C N 1
ATOM 5267 C CA . ILE C 1 252 ? 49.269 47.332 80.203 1.00 75.12 232 ILE C CA 1
ATOM 5268 C C . ILE C 1 252 ? 49.274 48.121 81.509 1.00 74.95 232 ILE C C 1
ATOM 5269 O O . ILE C 1 252 ? 49.825 47.677 82.527 1.00 75.62 232 ILE C O 1
ATOM 5274 N N . VAL C 1 253 ? 48.651 49.302 81.500 1.00 73.11 233 VAL C N 1
ATOM 5275 C CA . VAL C 1 253 ? 48.608 50.123 82.708 1.00 72.99 233 VAL C CA 1
ATOM 5276 C C . VAL C 1 253 ? 47.762 49.453 83.788 1.00 73.48 233 VAL C C 1
ATOM 5277 O O . VAL C 1 253 ? 48.069 49.547 84.982 1.00 73.83 233 VAL C O 1
ATOM 5281 N N . TYR C 1 254 ? 46.693 48.761 83.388 1.00 74.72 234 TYR C N 1
ATOM 5282 C CA . TYR C 1 254 ? 45.888 47.991 84.332 1.00 75.36 234 TYR C CA 1
ATOM 5283 C C . TYR C 1 254 ? 46.728 46.918 85.016 1.00 76.32 234 TYR C C 1
ATOM 5284 O O . TYR C 1 254 ? 46.686 46.763 86.243 1.00 76.83 234 TYR C O 1
ATOM 5293 N N . ASP C 1 255 ? 47.498 46.163 84.226 1.00 87.01 235 ASP C N 1
ATOM 5294 C CA . ASP C 1 255 ? 48.379 45.141 84.785 1.00 86.15 235 ASP C CA 1
ATOM 5295 C C . ASP C 1 255 ? 49.388 45.749 85.746 1.00 89.17 235 ASP C C 1
ATOM 5296 O O . ASP C 1 255 ? 49.628 45.208 86.831 1.00 95.09 235 ASP C O 1
ATOM 5301 N N . LEU C 1 256 ? 49.987 46.878 85.365 1.00 86.27 236 LEU C N 1
ATOM 5302 C CA . LEU C 1 256 ? 50.993 47.496 86.223 1.00 88.05 236 LEU C CA 1
ATOM 5303 C C . LEU C 1 256 ? 50.381 48.006 87.524 1.00 88.94 236 LEU C C 1
ATOM 5304 O O . LEU C 1 256 ? 50.983 47.863 88.595 1.00 94.71 236 LEU C O 1
ATOM 5309 N N . SER C 1 257 ? 49.183 48.594 87.457 1.00 81.99 237 SER C N 1
ATOM 5310 C CA . SER C 1 257 ? 48.563 49.147 88.657 1.00 82.71 237 SER C CA 1
ATOM 5311 C C . SER C 1 257 ? 48.045 48.052 89.580 1.00 85.98 237 SER C C 1
ATOM 5312 O O . SER C 1 257 ? 48.054 48.223 90.805 1.00 91.98 237 SER C O 1
ATOM 5315 N N . LEU C 1 258 ? 47.587 46.930 89.019 1.00 77.32 238 LEU C N 1
ATOM 5316 C CA . LEU C 1 258 ? 47.182 45.801 89.851 1.00 78.45 238 LEU C CA 1
ATOM 5317 C C . LEU C 1 258 ? 48.359 45.259 90.652 1.00 79.59 238 LEU C C 1
ATOM 5318 O O . LEU C 1 258 ? 48.210 44.893 91.825 1.00 80.46 238 LEU C O 1
ATOM 5323 N N . ARG C 1 259 ? 49.541 45.209 90.037 1.00 92.09 239 ARG C N 1
ATOM 5324 C CA . ARG C 1 259 ? 50.746 44.708 90.684 1.00 92.40 239 ARG C CA 1
ATOM 5325 C C . ARG C 1 259 ? 51.325 45.681 91.701 1.00 93.20 239 ARG C C 1
ATOM 5326 O O . ARG C 1 259 ? 52.312 45.337 92.361 1.00 97.79 239 ARG C O 1
ATOM 5334 N N . GLY C 1 260 ? 50.752 46.875 91.846 1.00 94.35 240 GLY C N 1
ATOM 5335 C CA . GLY C 1 260 ? 51.362 47.884 92.687 1.00 96.46 240 GLY C CA 1
ATOM 5336 C C . GLY C 1 260 ? 52.638 48.457 92.118 1.00 97.24 240 GLY C C 1
ATOM 5337 O O . GLY C 1 260 ? 53.304 49.255 92.785 1.00 100.24 240 GLY C O 1
ATOM 5338 N N . LEU C 1 261 ? 52.999 48.069 90.894 1.00 96.56 241 LEU C N 1
ATOM 5339 C CA . LEU C 1 261 ? 54.207 48.560 90.250 1.00 98.67 241 LEU C CA 1
ATOM 5340 C C . LEU C 1 261 ? 54.102 50.026 89.859 1.00 114.72 241 LEU C C 1
ATOM 5341 O O . LEU C 1 261 ? 55.108 50.612 89.451 1.00 101.38 241 LEU C O 1
ATOM 5346 N N . ILE C 1 262 ? 52.918 50.628 89.981 1.00 120.82 242 ILE C N 1
ATOM 5347 C CA . ILE C 1 262 ? 52.681 51.993 89.527 1.00 118.85 242 ILE C CA 1
ATOM 5348 C C . ILE C 1 262 ? 52.054 52.803 90.652 1.00 122.14 242 ILE C C 1
ATOM 5349 O O . ILE C 1 262 ? 52.555 53.875 91.012 1.00 121.85 242 ILE C O 1
ATOM 5354 N N . GLN C 1 263 ? 50.957 52.300 91.214 1.00 133.75 243 GLN C N 1
ATOM 5355 C CA . GLN C 1 263 ? 50.235 53.020 92.256 1.00 133.67 243 GLN C CA 1
ATOM 5356 C C . GLN C 1 263 ? 49.915 52.099 93.430 1.00 134.56 243 GLN C C 1
ATOM 5357 O O . GLN C 1 263 ? 50.815 51.550 94.065 1.00 135.57 243 GLN C O 1
ATOM 5363 N N . LEU D 1 28 ? 4.609 18.000 23.299 1.00 106.10 8 LEU D N 1
ATOM 5364 C CA . LEU D 1 28 ? 4.665 19.127 24.217 1.00 106.82 8 LEU D CA 1
ATOM 5365 C C . LEU D 1 28 ? 5.444 18.728 25.472 1.00 105.63 8 LEU D C 1
ATOM 5366 O O . LEU D 1 28 ? 6.673 18.656 25.454 1.00 104.33 8 LEU D O 1
ATOM 5371 N N . LEU D 1 29 ? 4.706 18.438 26.543 1.00 110.32 9 LEU D N 1
ATOM 5372 C CA . LEU D 1 29 ? 5.265 18.263 27.879 1.00 109.51 9 LEU D CA 1
ATOM 5373 C C . LEU D 1 29 ? 4.175 17.862 28.862 1.00 110.29 9 LEU D C 1
ATOM 5374 O O . LEU D 1 29 ? 3.340 18.696 29.230 1.00 111.77 9 LEU D O 1
ATOM 5379 N N . ASP D 1 30 ? 4.180 16.598 29.281 1.00 111.76 10 ASP D N 1
ATOM 5380 C CA . ASP D 1 30 ? 3.164 16.037 30.157 1.00 111.54 10 ASP D CA 1
ATOM 5381 C C . ASP D 1 30 ? 2.909 16.966 31.345 1.00 112.30 10 ASP D C 1
ATOM 5382 O O . ASP D 1 30 ? 3.846 17.262 32.101 1.00 109.88 10 ASP D O 1
ATOM 5387 N N . PRO D 1 31 ? 1.681 17.461 31.526 1.00 121.50 11 PRO D N 1
ATOM 5388 C CA . PRO D 1 31 ? 1.439 18.458 32.587 1.00 110.75 11 PRO D CA 1
ATOM 5389 C C . PRO D 1 31 ? 1.802 17.973 33.977 1.00 109.72 11 PRO D C 1
ATOM 5390 O O . PRO D 1 31 ? 2.089 18.795 34.857 1.00 109.49 11 PRO D O 1
ATOM 5394 N N . SER D 1 32 ? 1.798 16.657 34.204 1.00 114.14 12 SER D N 1
ATOM 5395 C CA . SER D 1 32 ? 2.143 16.139 35.522 1.00 112.09 12 SER D CA 1
ATOM 5396 C C . SER D 1 32 ? 3.585 16.463 35.891 1.00 108.40 12 SER D C 1
ATOM 5397 O O . SER D 1 32 ? 3.904 16.577 37.078 1.00 107.95 12 SER D O 1
ATOM 5400 N N . ILE D 1 33 ? 4.456 16.645 34.894 1.00 115.70 13 ILE D N 1
ATOM 5401 C CA . ILE D 1 33 ? 5.850 16.995 35.162 1.00 106.81 13 ILE D CA 1
ATOM 5402 C C . ILE D 1 33 ? 5.935 18.279 35.982 1.00 110.35 13 ILE D C 1
ATOM 5403 O O . ILE D 1 33 ? 6.705 18.369 36.945 1.00 107.62 13 ILE D O 1
ATOM 5408 N N . PHE D 1 34 ? 5.140 19.286 35.623 1.00 104.97 14 PHE D N 1
ATOM 5409 C CA . PHE D 1 34 ? 5.106 20.538 36.366 1.00 106.96 14 PHE D CA 1
ATOM 5410 C C . PHE D 1 34 ? 4.004 20.583 37.418 1.00 108.41 14 PHE D C 1
ATOM 5411 O O . PHE D 1 34 ? 3.948 21.548 38.189 1.00 109.57 14 PHE D O 1
ATOM 5419 N N . ALA D 1 35 ? 3.132 19.574 37.472 1.00 108.23 15 ALA D N 1
ATOM 5420 C CA . ALA D 1 35 ? 2.056 19.547 38.460 1.00 109.74 15 ALA D CA 1
ATOM 5421 C C . ALA D 1 35 ? 2.448 18.792 39.729 1.00 105.33 15 ALA D C 1
ATOM 5422 O O . ALA D 1 35 ? 2.244 19.290 40.843 1.00 106.80 15 ALA D O 1
ATOM 5424 N N . SER D 1 36 ? 2.989 17.580 39.578 1.00 107.14 16 SER D N 1
ATOM 5425 C CA . SER D 1 36 ? 3.471 16.834 40.733 1.00 101.61 16 SER D CA 1
ATOM 5426 C C . SER D 1 36 ? 4.620 17.562 41.410 1.00 100.44 16 SER D C 1
ATOM 5427 O O . SER D 1 36 ? 4.751 17.511 42.637 1.00 100.77 16 SER D O 1
ATOM 5430 N N . LEU D 1 37 ? 5.455 18.246 40.627 1.00 96.63 17 LEU D N 1
ATOM 5431 C CA . LEU D 1 37 ? 6.486 19.107 41.196 1.00 95.46 17 LEU D CA 1
ATOM 5432 C C . LEU D 1 37 ? 5.870 20.180 42.084 1.00 103.82 17 LEU D C 1
ATOM 5433 O O . LEU D 1 37 ? 6.356 20.451 43.190 1.00 103.49 17 LEU D O 1
ATOM 5438 N N . GLU D 1 38 ? 4.798 20.812 41.604 1.00 97.52 18 GLU D N 1
ATOM 5439 C CA . GLU D 1 38 ? 4.142 21.856 42.380 1.00 102.77 18 GLU D CA 1
ATOM 5440 C C . GLU D 1 38 ? 3.538 21.297 43.659 1.00 103.17 18 GLU D C 1
ATOM 5441 O O . GLU D 1 38 ? 3.614 21.930 44.716 1.00 105.48 18 GLU D O 1
ATOM 5447 N N . ALA D 1 39 ? 2.929 20.112 43.583 1.00 111.14 19 ALA D N 1
ATOM 5448 C CA . ALA D 1 39 ? 2.387 19.487 44.789 1.00 111.24 19 ALA D CA 1
ATOM 5449 C C . ALA D 1 39 ? 3.498 19.151 45.783 1.00 105.04 19 ALA D C 1
ATOM 5450 O O . ALA D 1 39 ? 3.338 19.328 47.001 1.00 106.16 19 ALA D O 1
ATOM 5452 N N . LYS D 1 40 ? 4.633 18.663 45.274 1.00 109.48 20 LYS D N 1
ATOM 5453 C CA . LYS D 1 40 ? 5.787 18.385 46.121 1.00 116.77 20 LYS D CA 1
ATOM 5454 C C . LYS D 1 40 ? 6.250 19.643 46.840 1.00 105.04 20 LYS D C 1
ATOM 5455 O O . LYS D 1 40 ? 6.491 19.626 48.053 1.00 104.59 20 LYS D O 1
ATOM 5461 N N . LEU D 1 41 ? 6.381 20.749 46.103 1.00 101.25 21 LEU D N 1
ATOM 5462 C CA . LEU D 1 41 ? 6.829 21.996 46.719 1.00 102.11 21 LEU D CA 1
ATOM 5463 C C . LEU D 1 41 ? 5.800 22.524 47.714 1.00 107.35 21 LEU D C 1
ATOM 5464 O O . LEU D 1 41 ? 6.167 23.063 48.765 1.00 115.61 21 LEU D O 1
ATOM 5469 N N . GLU D 1 42 ? 4.510 22.367 47.403 1.00 100.26 22 GLU D N 1
ATOM 5470 C CA . GLU D 1 42 ? 3.443 22.719 48.336 1.00 105.32 22 GLU D CA 1
ATOM 5471 C C . GLU D 1 42 ? 3.632 22.015 49.673 1.00 101.66 22 GLU D C 1
ATOM 5472 O O . GLU D 1 42 ? 3.703 22.653 50.734 1.00 103.08 22 GLU D O 1
ATOM 5478 N N . GLU D 1 43 ? 3.711 20.682 49.634 1.00 112.30 23 GLU D N 1
ATOM 5479 C CA . GLU D 1 43 ? 3.804 19.935 50.884 1.00 109.11 23 GLU D CA 1
ATOM 5480 C C . GLU D 1 43 ? 5.124 20.205 51.594 1.00 103.16 23 GLU D C 1
ATOM 5481 O O . GLU D 1 43 ? 5.166 20.267 52.828 1.00 105.24 23 GLU D O 1
ATOM 5487 N N . GLU D 1 44 ? 6.214 20.372 50.837 1.00 106.45 24 GLU D N 1
ATOM 5488 C CA . GLU D 1 44 ? 7.497 20.686 51.457 1.00 101.97 24 GLU D CA 1
ATOM 5489 C C . GLU D 1 44 ? 7.435 22.010 52.201 1.00 106.60 24 GLU D C 1
ATOM 5490 O O . GLU D 1 44 ? 7.938 22.120 53.325 1.00 103.89 24 GLU D O 1
ATOM 5496 N N . THR D 1 45 ? 6.813 23.025 51.597 1.00 101.29 25 THR D N 1
ATOM 5497 C CA . THR D 1 45 ? 6.680 24.315 52.266 1.00 106.04 25 THR D CA 1
ATOM 5498 C C . THR D 1 45 ? 5.800 24.204 53.507 1.00 109.43 25 THR D C 1
ATOM 5499 O O . THR D 1 45 ? 6.087 24.828 54.538 1.00 110.41 25 THR D O 1
ATOM 5503 N N . GLN D 1 46 ? 4.734 23.403 53.435 1.00 103.77 26 GLN D N 1
ATOM 5504 C CA . GLN D 1 46 ? 3.861 23.240 54.597 1.00 109.37 26 GLN D CA 1
ATOM 5505 C C . GLN D 1 46 ? 4.601 22.571 55.757 1.00 102.72 26 GLN D C 1
ATOM 5506 O O . GLN D 1 46 ? 4.513 23.019 56.912 1.00 104.03 26 GLN D O 1
ATOM 5512 N N . ILE D 1 47 ? 5.350 21.502 55.465 1.00 106.19 27 ILE D N 1
ATOM 5513 C CA . ILE D 1 47 ? 6.145 20.841 56.500 1.00 99.72 27 ILE D CA 1
ATOM 5514 C C . ILE D 1 47 ? 7.208 21.786 57.044 1.00 98.15 27 ILE D C 1
ATOM 5515 O O . ILE D 1 47 ? 7.492 21.795 58.249 1.00 98.50 27 ILE D O 1
ATOM 5520 N N . ARG D 1 48 ? 7.820 22.587 56.167 1.00 98.96 28 ARG D N 1
ATOM 5521 C CA . ARG D 1 48 ? 8.830 23.542 56.610 1.00 96.71 28 ARG D CA 1
ATOM 5522 C C . ARG D 1 48 ? 8.241 24.552 57.581 1.00 104.83 28 ARG D C 1
ATOM 5523 O O . ARG D 1 48 ? 8.870 24.899 58.583 1.00 105.44 28 ARG D O 1
ATOM 5531 N N . ASP D 1 49 ? 7.027 25.032 57.303 1.00 92.34 29 ASP D N 1
ATOM 5532 C CA . ASP D 1 49 ? 6.402 26.011 58.188 1.00 99.09 29 ASP D CA 1
ATOM 5533 C C . ASP D 1 49 ? 6.028 25.386 59.530 1.00 99.27 29 ASP D C 1
ATOM 5534 O O . ASP D 1 49 ? 6.203 26.013 60.586 1.00 102.29 29 ASP D O 1
ATOM 5539 N N . THR D 1 50 ? 5.509 24.154 59.509 1.00 93.95 30 THR D N 1
ATOM 5540 C CA . THR D 1 50 ? 5.202 23.468 60.764 1.00 93.06 30 THR D CA 1
ATOM 5541 C C . THR D 1 50 ? 6.462 23.283 61.605 1.00 87.64 30 THR D C 1
ATOM 5542 O O . THR D 1 50 ? 6.471 23.558 62.816 1.00 90.22 30 THR D O 1
ATOM 5546 N N . LEU D 1 51 ? 7.543 22.819 60.971 1.00 87.38 31 LEU D N 1
ATOM 5547 C CA . LEU D 1 51 ? 8.808 22.667 61.676 1.00 80.04 31 LEU D CA 1
ATOM 5548 C C . LEU D 1 51 ? 9.344 24.005 62.159 1.00 83.77 31 LEU D C 1
ATOM 5549 O O . LEU D 1 51 ? 9.979 24.066 63.212 1.00 82.95 31 LEU D O 1
ATOM 5554 N N . SER D 1 52 ? 9.100 25.084 61.414 1.00 79.71 32 SER D N 1
ATOM 5555 C CA . SER D 1 52 ? 9.552 26.402 61.847 1.00 83.14 32 SER D CA 1
ATOM 5556 C C . SER D 1 52 ? 8.849 26.823 63.130 1.00 87.52 32 SER D C 1
ATOM 5557 O O . SER D 1 52 ? 9.487 27.310 64.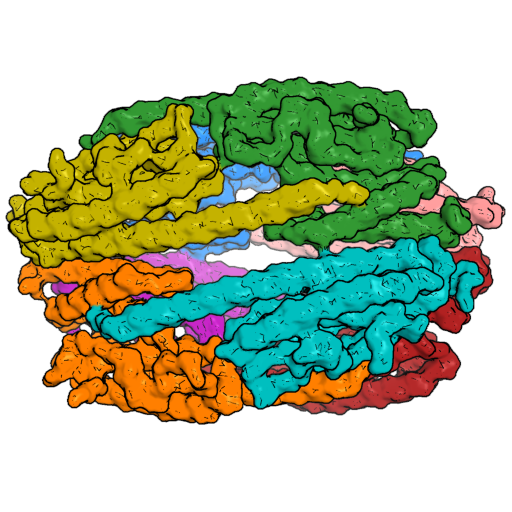071 1.00 87.98 32 SER D O 1
ATOM 5560 N N . GLN D 1 53 ? 7.526 26.645 63.181 1.00 90.52 33 GLN D N 1
ATOM 5561 C CA . GLN D 1 53 ? 6.790 26.926 64.414 1.00 89.91 33 GLN D CA 1
ATOM 5562 C C . GLN D 1 53 ? 7.335 26.102 65.578 1.00 82.35 33 GLN D C 1
ATOM 5563 O O . GLN D 1 53 ? 7.622 26.636 66.662 1.00 84.42 33 GLN D O 1
ATOM 5569 N N . LEU D 1 54 ? 7.476 24.789 65.367 1.00 87.96 34 LEU D N 1
ATOM 5570 C CA . LEU D 1 54 ? 7.966 23.917 66.431 1.00 84.72 34 LEU D CA 1
ATOM 5571 C C . LEU D 1 54 ? 9.351 24.341 66.902 1.00 79.52 34 LEU D C 1
ATOM 5572 O O . LEU D 1 54 ? 9.613 24.413 68.110 1.00 79.99 34 LEU D O 1
ATOM 5577 N N . ILE D 1 55 ? 10.246 24.642 65.960 1.00 77.99 35 ILE D N 1
ATOM 5578 C CA . ILE D 1 55 ? 11.620 24.980 66.301 1.00 71.34 35 ILE D CA 1
ATOM 5579 C C . ILE D 1 55 ? 11.684 26.320 67.015 1.00 76.60 35 ILE D C 1
ATOM 5580 O O . ILE D 1 55 ? 12.499 26.499 67.923 1.00 77.06 35 ILE D O 1
ATOM 5585 N N . GLN D 1 56 ? 10.822 27.275 66.653 1.00 78.43 36 GLN D N 1
ATOM 5586 C CA . GLN D 1 56 ? 10.836 28.555 67.356 1.00 82.77 36 GLN D CA 1
ATOM 5587 C C . GLN D 1 56 ? 10.333 28.402 68.788 1.00 83.47 36 GLN D C 1
ATOM 5588 O O . GLN D 1 56 ? 10.886 29.011 69.719 1.00 85.75 36 GLN D O 1
ATOM 5594 N N . ARG D 1 57 ? 9.296 27.581 68.994 1.00 78.24 37 ARG D N 1
ATOM 5595 C CA . ARG D 1 57 ? 8.858 27.316 70.364 1.00 78.76 37 ARG D CA 1
ATOM 5596 C C . ARG D 1 57 ? 9.958 26.636 71.174 1.00 72.62 37 ARG D C 1
ATOM 5597 O O . ARG D 1 57 ? 10.226 27.019 72.324 1.00 73.39 37 ARG D O 1
ATOM 5605 N N . LEU D 1 58 ? 10.618 25.633 70.586 1.00 67.90 38 LEU D N 1
ATOM 5606 C CA . LEU D 1 58 ? 11.718 24.971 71.281 1.00 65.98 38 LEU D CA 1
ATOM 5607 C C . LEU D 1 58 ? 12.853 25.946 71.568 1.00 65.63 38 LEU D C 1
ATOM 5608 O O . LEU D 1 58 ? 13.493 25.871 72.622 1.00 64.66 38 LEU D O 1
ATOM 5613 N N . ASP D 1 59 ? 13.113 26.870 70.641 1.00 70.25 39 ASP D N 1
ATOM 5614 C CA . ASP D 1 59 ? 14.181 27.842 70.828 1.00 70.53 39 ASP D CA 1
ATOM 5615 C C . ASP D 1 59 ? 13.880 28.759 72.000 1.00 74.43 39 ASP D C 1
ATOM 5616 O O . ASP D 1 59 ? 14.771 29.077 72.793 1.00 73.00 39 ASP D O 1
ATOM 5621 N N . ARG D 1 60 ? 12.626 29.189 72.133 1.00 68.14 40 ARG D N 1
ATOM 5622 C CA . ARG D 1 60 ? 12.284 30.041 73.267 1.00 69.09 40 ARG D CA 1
ATOM 5623 C C . ARG D 1 60 ? 12.340 29.265 74.581 1.00 67.95 40 ARG D C 1
ATOM 5624 O O . ARG D 1 60 ? 12.772 29.803 75.609 1.00 68.41 40 ARG D O 1
ATOM 5632 N N . ALA D 1 61 ? 11.932 27.992 74.567 1.00 67.14 41 ALA D N 1
ATOM 5633 C CA . ALA D 1 61 ? 12.060 27.177 75.775 1.00 65.94 41 ALA D CA 1
ATOM 5634 C C . ALA D 1 61 ? 13.525 27.005 76.173 1.00 64.15 41 ALA D C 1
ATOM 5635 O O . ALA D 1 61 ? 13.872 27.067 77.362 1.00 63.56 41 ALA D O 1
ATOM 5637 N N . VAL D 1 62 ? 14.399 26.801 75.186 1.00 69.38 42 VAL D N 1
ATOM 5638 C CA . VAL D 1 62 ? 15.824 26.651 75.460 1.00 62.51 42 VAL D CA 1
ATOM 5639 C C . VAL D 1 62 ? 16.416 27.966 75.955 1.00 63.88 42 VAL D C 1
ATOM 5640 O O . VAL D 1 62 ? 17.282 27.979 76.835 1.00 61.58 42 VAL D O 1
ATOM 5644 N N . ALA D 1 63 ? 15.959 29.092 75.404 1.00 64.32 43 ALA D N 1
ATOM 5645 C CA . ALA D 1 63 ? 16.406 30.391 75.896 1.00 68.27 43 ALA D CA 1
ATOM 5646 C C . ALA D 1 63 ? 15.987 30.598 77.345 1.00 69.08 43 ALA D C 1
ATOM 5647 O O . ALA D 1 63 ? 16.748 31.154 78.145 1.00 68.15 43 ALA D O 1
ATOM 5649 N N . THR D 1 64 ? 14.780 30.153 77.700 1.00 66.47 44 THR D N 1
ATOM 5650 C CA . THR D 1 64 ? 14.334 30.236 79.087 1.00 66.66 44 THR D CA 1
ATOM 5651 C C . THR D 1 64 ? 15.226 29.402 80.001 1.00 64.68 44 THR D C 1
ATOM 5652 O O . THR D 1 64 ? 15.673 29.874 81.055 1.00 64.44 44 THR D O 1
ATOM 5656 N N . ALA D 1 65 ? 15.491 28.150 79.613 1.00 72.82 45 ALA D N 1
ATOM 5657 C CA . ALA D 1 65 ? 16.353 27.298 80.430 1.00 65.96 45 ALA D CA 1
ATOM 5658 C C . ALA D 1 65 ? 17.758 27.879 80.545 1.00 62.28 45 ALA D C 1
ATOM 5659 O O . ALA D 1 65 ? 18.391 27.796 81.606 1.00 61.53 45 ALA D O 1
ATOM 5661 N N . GLN D 1 66 ? 18.256 28.489 79.468 1.00 70.04 46 GLN D N 1
ATOM 5662 C CA . GLN D 1 66 ? 19.587 29.085 79.489 1.00 66.97 46 GLN D CA 1
ATOM 5663 C C . GLN D 1 66 ? 19.630 30.305 80.401 1.00 70.27 46 GLN D C 1
ATOM 5664 O O . GLN D 1 66 ? 20.598 30.497 81.145 1.00 68.64 46 GLN D O 1
ATOM 5670 N N . GLY D 1 67 ? 18.590 31.139 80.360 1.00 70.67 47 GLY D N 1
ATOM 5671 C CA . GLY D 1 67 ? 18.520 32.258 81.283 1.00 73.20 47 GLY D CA 1
ATOM 5672 C C . GLY D 1 67 ? 18.448 31.807 82.729 1.00 70.82 47 GLY D C 1
ATOM 5673 O O . GLY D 1 67 ? 19.059 32.416 83.611 1.00 72.76 47 GLY D O 1
ATOM 5674 N N . LEU D 1 68 ? 17.698 30.732 82.991 1.00 71.58 48 LEU D N 1
ATOM 5675 C CA . LEU D 1 68 ? 17.657 30.177 84.341 1.00 71.11 48 LEU D CA 1
ATOM 5676 C C . LEU D 1 68 ? 19.031 29.685 84.774 1.00 64.29 48 LEU D C 1
ATOM 5677 O O . LEU D 1 68 ? 19.453 29.918 85.913 1.00 63.30 48 LEU D O 1
ATOM 5682 N N . LEU D 1 69 ? 19.746 29.007 83.876 1.00 69.27 49 LEU D N 1
ATOM 5683 C CA . LEU D 1 69 ? 21.077 28.518 84.212 1.00 62.27 49 LEU D CA 1
ATOM 5684 C C . LEU D 1 69 ? 22.069 29.662 84.382 1.00 61.10 49 LEU D C 1
ATOM 5685 O O . LEU D 1 69 ? 23.062 29.514 85.102 1.00 57.88 49 LEU D O 1
ATOM 5690 N N . SER D 1 70 ? 21.815 30.803 83.734 1.00 60.41 50 SER D N 1
ATOM 5691 C CA . SER D 1 70 ? 22.713 31.948 83.853 1.00 63.44 50 SER D CA 1
ATOM 5692 C C . SER D 1 70 ? 22.882 32.388 85.300 1.00 64.26 50 SER D C 1
ATOM 5693 O O . SER D 1 70 ? 23.937 32.915 85.669 1.00 61.44 50 SER D O 1
ATOM 5696 N N . ARG D 1 71 ? 21.862 32.174 86.133 1.00 66.98 51 ARG D N 1
ATOM 5697 C CA . ARG D 1 71 ? 21.922 32.613 87.521 1.00 67.68 51 ARG D CA 1
ATOM 5698 C C . ARG D 1 71 ? 23.016 31.905 88.303 1.00 60.90 51 ARG D C 1
ATOM 5699 O O . ARG D 1 71 ? 23.367 32.354 89.399 1.00 61.68 51 ARG D O 1
ATOM 5707 N N . VAL D 1 72 ? 23.563 30.812 87.766 1.00 69.23 52 VAL D N 1
ATOM 5708 C CA . VAL D 1 72 ? 24.629 30.098 88.459 1.00 64.65 52 VAL D CA 1
ATOM 5709 C C . VAL D 1 72 ? 25.844 30.998 88.656 1.00 63.68 52 VAL D C 1
ATOM 5710 O O . VAL D 1 72 ? 26.632 30.796 89.589 1.00 59.92 52 VAL D O 1
ATOM 5714 N N . HIS D 1 73 ? 26.001 32.015 87.807 1.00 64.54 53 HIS D N 1
ATOM 5715 C CA . HIS D 1 73 ? 27.145 32.914 87.867 1.00 64.10 53 HIS D CA 1
ATOM 5716 C C . HIS D 1 73 ? 27.050 33.918 89.007 1.00 69.28 53 HIS D C 1
ATOM 5717 O O . HIS D 1 73 ? 28.010 34.663 89.240 1.00 68.89 53 HIS D O 1
ATOM 5724 N N . SER D 1 74 ? 25.918 33.961 89.711 1.00 61.53 54 SER D N 1
ATOM 5725 C CA . SER D 1 74 ? 25.767 34.778 90.908 1.00 69.85 54 SER D CA 1
ATOM 5726 C C . SER D 1 74 ? 25.112 33.998 92.039 1.00 66.45 54 SER D C 1
ATOM 5727 O O . SER D 1 74 ? 24.777 34.590 93.072 1.00 69.22 54 SER D O 1
ATOM 5730 N N . THR D 1 75 ? 24.920 32.690 91.871 1.00 66.84 55 THR D N 1
ATOM 5731 C CA . THR D 1 75 ? 24.277 31.868 92.884 1.00 70.73 55 THR D CA 1
ATOM 5732 C C . THR D 1 75 ? 25.332 31.073 93.632 1.00 70.35 55 THR D C 1
ATOM 5733 O O . THR D 1 75 ? 26.123 30.360 92.992 1.00 66.46 55 THR D O 1
ATOM 5737 N N . PRO D 1 76 ? 25.392 31.160 94.960 1.00 71.42 56 PRO D N 1
ATOM 5738 C CA . PRO D 1 76 ? 26.306 30.296 95.712 1.00 71.85 56 PRO D CA 1
ATOM 5739 C C . PRO D 1 76 ? 25.920 28.833 95.560 1.00 71.10 56 PRO D C 1
ATOM 5740 O O . PRO D 1 76 ? 24.764 28.496 95.300 1.00 71.04 56 PRO D O 1
ATOM 5744 N N . ARG D 1 77 ? 26.917 27.959 95.723 1.00 76.50 57 ARG D N 1
ATOM 5745 C CA . ARG D 1 77 ? 26.676 26.522 95.638 1.00 73.32 57 ARG D CA 1
ATOM 5746 C C . ARG D 1 77 ? 25.573 26.087 96.596 1.00 82.29 57 ARG D C 1
ATOM 5747 O O . ARG D 1 77 ? 24.777 25.195 96.278 1.00 83.39 57 ARG D O 1
ATOM 5755 N N . SER D 1 78 ? 25.500 26.725 97.769 1.00 78.59 58 SER D N 1
ATOM 5756 C CA . SER D 1 78 ? 24.492 26.365 98.761 1.00 84.16 58 SER D CA 1
ATOM 5757 C C . SER D 1 78 ? 23.078 26.515 98.215 1.00 89.56 58 SER D C 1
ATOM 5758 O O . SER D 1 78 ? 22.183 25.750 98.597 1.00 95.28 58 SER D O 1
ATOM 5761 N N . ARG D 1 79 ? 22.852 27.484 97.326 1.00 75.92 59 ARG D N 1
ATOM 5762 C CA . ARG D 1 79 ? 21.534 27.713 96.751 1.00 84.42 59 ARG D CA 1
ATOM 5763 C C . ARG D 1 79 ? 21.376 27.038 95.392 1.00 72.95 59 ARG D C 1
ATOM 5764 O O . ARG D 1 79 ? 20.450 27.373 94.643 1.00 75.65 59 ARG D O 1
ATOM 5772 N N . TYR D 1 80 ? 22.262 26.099 95.059 1.00 87.26 60 TYR D N 1
ATOM 5773 C CA . TYR D 1 80 ? 22.106 25.357 93.811 1.00 81.62 60 TYR D CA 1
ATOM 5774 C C . TYR D 1 80 ? 20.833 24.516 93.772 1.00 86.05 60 TYR D C 1
ATOM 5775 O O . TYR D 1 80 ? 20.187 24.491 92.710 1.00 87.26 60 TYR D O 1
ATOM 5784 N N . PRO D 1 81 ? 20.419 23.816 94.840 1.00 76.66 61 PRO D N 1
ATOM 5785 C CA . PRO D 1 81 ? 19.179 23.024 94.745 1.00 88.52 61 PRO D CA 1
ATOM 5786 C C . PRO D 1 81 ? 17.958 23.827 94.323 1.00 84.74 61 PRO D C 1
ATOM 5787 O O . PRO D 1 81 ? 17.095 23.290 93.618 1.00 87.96 61 PRO D O 1
ATOM 5791 N N . GLN D 1 82 ? 17.853 25.095 94.727 1.00 86.46 62 GLN D N 1
ATOM 5792 C CA . GLN D 1 82 ? 16.707 25.897 94.310 1.00 89.97 62 GLN D CA 1
ATOM 5793 C C . GLN D 1 82 ? 16.753 26.196 92.816 1.00 85.19 62 GLN D C 1
ATOM 5794 O O . GLN D 1 82 ? 15.731 26.101 92.127 1.00 87.50 62 GLN D O 1
ATOM 5800 N N . LEU D 1 83 ? 17.929 26.561 92.301 1.00 83.87 63 LEU D N 1
ATOM 5801 C CA . LEU D 1 83 ? 18.066 26.850 90.877 1.00 78.91 63 LEU D CA 1
ATOM 5802 C C . LEU D 1 83 ? 17.823 25.604 90.038 1.00 74.49 63 LEU D C 1
ATOM 5803 O O . LEU D 1 83 ? 17.048 25.631 89.074 1.00 77.73 63 LEU D O 1
ATOM 5808 N N . VAL D 1 84 ? 18.478 24.497 90.402 1.00 77.06 64 VAL D N 1
ATOM 5809 C CA . VAL D 1 84 ? 18.415 23.272 89.605 1.00 73.12 64 VAL D CA 1
ATOM 5810 C C . VAL D 1 84 ? 16.970 22.864 89.357 1.00 78.96 64 VAL D C 1
ATOM 5811 O O . VAL D 1 84 ? 16.559 22.636 88.212 1.00 77.36 64 VAL D O 1
ATOM 5815 N N . SER D 1 85 ? 16.178 22.774 90.429 1.00 72.75 65 SER D N 1
ATOM 5816 C CA . SER D 1 85 ? 14.765 22.437 90.290 1.00 78.13 65 SER D CA 1
ATOM 5817 C C . SER D 1 85 ? 14.088 23.331 89.259 1.00 79.19 65 SER D C 1
ATOM 5818 O O . SER D 1 85 ? 13.419 22.840 88.341 1.00 80.41 65 SER D O 1
ATOM 5821 N N . GLN D 1 86 ? 14.285 24.650 89.373 1.00 78.47 66 GLN D N 1
ATOM 5822 C CA . GLN D 1 86 ? 13.731 25.569 88.382 1.00 79.36 66 GLN D CA 1
ATOM 5823 C C . GLN D 1 86 ? 14.182 25.189 86.978 1.00 73.20 66 GLN D C 1
ATOM 5824 O O . GLN D 1 86 ? 13.364 25.069 86.057 1.00 72.73 66 GLN D O 1
ATOM 5830 N N . VAL D 1 87 ? 15.488 24.975 86.801 1.00 81.00 67 VAL D N 1
ATOM 5831 C CA . VAL D 1 87 ? 15.992 24.540 85.504 1.00 74.54 67 VAL D CA 1
ATOM 5832 C C . VAL D 1 87 ? 15.337 23.224 85.105 1.00 72.97 67 VAL D C 1
ATOM 5833 O O . VAL D 1 87 ? 14.909 23.049 83.957 1.00 70.14 67 VAL D O 1
ATOM 5837 N N . GLU D 1 88 ? 15.211 22.295 86.062 1.00 71.54 68 GLU D N 1
ATOM 5838 C CA . GLU D 1 88 ? 14.551 21.023 85.788 1.00 70.89 68 GLU D CA 1
ATOM 5839 C C . GLU D 1 88 ? 13.157 21.235 85.222 1.00 76.32 68 GLU D C 1
ATOM 5840 O O . GLU D 1 88 ? 12.698 20.448 84.386 1.00 76.31 68 GLU D O 1
ATOM 5846 N N . ALA D 1 89 ? 12.473 22.298 85.651 1.00 76.33 69 ALA D N 1
ATOM 5847 C CA . ALA D 1 89 ? 11.180 22.624 85.064 1.00 80.78 69 ALA D CA 1
ATOM 5848 C C . ALA D 1 89 ? 11.339 23.029 83.605 1.00 75.67 69 ALA D C 1
ATOM 5849 O O . ALA D 1 89 ? 10.709 22.442 82.715 1.00 78.87 69 ALA D O 1
ATOM 5851 N N . ALA D 1 90 ? 12.205 24.014 83.341 1.00 78.53 70 ALA D N 1
ATOM 5852 C CA . ALA D 1 90 ? 12.340 24.550 81.989 1.00 74.19 70 ALA D CA 1
ATOM 5853 C C . ALA D 1 90 ? 12.735 23.458 81.006 1.00 79.09 70 ALA D C 1
ATOM 5854 O O . ALA D 1 90 ? 12.149 23.342 79.923 1.00 68.25 70 ALA D O 1
ATOM 5856 N N . VAL D 1 91 ? 13.717 22.632 81.383 1.00 77.21 71 VAL D N 1
ATOM 5857 C CA . VAL D 1 91 ? 14.114 21.499 80.549 1.00 71.93 71 VAL D CA 1
ATOM 5858 C C . VAL D 1 91 ? 12.904 20.633 80.220 1.00 77.83 71 VAL D C 1
ATOM 5859 O O . VAL D 1 91 ? 12.675 20.268 79.060 1.00 76.87 71 VAL D O 1
ATOM 5863 N N . LYS D 1 92 ? 12.095 20.314 81.238 1.00 71.13 72 LYS D N 1
ATOM 5864 C CA . LYS D 1 92 ? 10.892 19.523 80.994 1.00 75.14 72 LYS D CA 1
ATOM 5865 C C . LYS D 1 92 ? 9.985 20.211 79.985 1.00 75.80 72 LYS D C 1
ATOM 5866 O O . LYS D 1 92 ? 9.444 19.559 79.083 1.00 78.07 72 LYS D O 1
ATOM 5872 N N . GLU D 1 93 ? 9.834 21.534 80.101 1.00 79.79 73 GLU D N 1
ATOM 5873 C CA . GLU D 1 93 ? 9.071 22.282 79.107 1.00 80.90 73 GLU D CA 1
ATOM 5874 C C . GLU D 1 93 ? 9.605 22.010 77.707 1.00 77.01 73 GLU D C 1
ATOM 5875 O O . GLU D 1 93 ? 8.838 21.723 76.778 1.00 78.05 73 GLU D O 1
ATOM 5881 N N . GLU D 1 94 ? 10.932 22.065 77.552 1.00 84.41 74 GLU D N 1
ATOM 5882 C CA . GLU D 1 94 ? 11.556 21.699 76.286 1.00 77.96 74 GLU D CA 1
ATOM 5883 C C . GLU D 1 94 ? 11.094 20.323 75.834 1.00 77.53 74 GLU D C 1
ATOM 5884 O O . GLU D 1 94 ? 10.612 20.151 74.707 1.00 74.91 74 GLU D O 1
ATOM 5890 N N . ALA D 1 95 ? 11.206 19.332 76.727 1.00 69.41 75 ALA D N 1
ATOM 5891 C CA . ALA D 1 95 ? 10.825 17.967 76.391 1.00 70.96 75 ALA D CA 1
ATOM 5892 C C . ALA D 1 95 ? 9.373 17.872 75.950 1.00 79.51 75 ALA D C 1
ATOM 5893 O O . ALA D 1 95 ? 9.018 16.936 75.224 1.00 81.61 75 ALA D O 1
ATOM 5895 N N . ALA D 1 96 ? 8.528 18.818 76.368 1.00 70.14 76 ALA D N 1
ATOM 5896 C CA . ALA D 1 96 ? 7.174 18.879 75.837 1.00 76.42 76 ALA D CA 1
ATOM 5897 C C . ALA D 1 96 ? 7.202 19.186 74.346 1.00 76.34 76 ALA D C 1
ATOM 5898 O O . ALA D 1 96 ? 6.761 18.377 73.521 1.00 78.72 76 ALA D O 1
ATOM 5900 N N . ILE D 1 97 ? 7.758 20.346 73.984 1.00 82.29 77 ILE D N 1
ATOM 5901 C CA . ILE D 1 97 ? 7.789 20.760 72.583 1.00 77.91 77 ILE D CA 1
ATOM 5902 C C . ILE D 1 97 ? 8.508 19.717 71.738 1.00 72.90 77 ILE D C 1
ATOM 5903 O O . ILE D 1 97 ? 8.014 19.299 70.681 1.00 72.92 77 ILE D O 1
ATOM 5908 N N . ILE D 1 98 ? 9.678 19.266 72.207 1.00 75.90 78 ILE D N 1
ATOM 5909 C CA . ILE D 1 98 ? 10.426 18.217 71.516 1.00 71.45 78 ILE D CA 1
ATOM 5910 C C . ILE D 1 98 ? 9.523 17.032 71.205 1.00 79.16 78 ILE D C 1
ATOM 5911 O O . ILE D 1 98 ? 9.527 16.506 70.083 1.00 78.05 78 ILE D O 1
ATOM 5916 N N . SER D 1 99 ? 8.714 16.614 72.185 1.00 71.54 79 SER D N 1
ATOM 5917 C CA . SER D 1 99 ? 7.791 15.503 71.967 1.00 76.11 79 SER D CA 1
ATOM 5918 C C . SER D 1 99 ? 6.933 15.747 70.734 1.00 80.96 79 SER D C 1
ATOM 5919 O O . SER D 1 99 ? 6.868 14.904 69.830 1.00 82.16 79 SER D O 1
ATOM 5922 N N . GLU D 1 100 ? 6.289 16.916 70.671 1.00 76.61 80 GLU D N 1
ATOM 5923 C CA . GLU D 1 100 ? 5.528 17.282 69.483 1.00 79.24 80 GLU D CA 1
ATOM 5924 C C . GLU D 1 100 ? 6.393 17.157 68.238 1.00 74.61 80 GLU D C 1
ATOM 5925 O O . GLU D 1 100 ? 6.014 16.491 67.265 1.00 77.86 80 GLU D O 1
ATOM 5931 N N . LEU D 1 101 ? 7.586 17.760 68.275 1.00 79.32 81 LEU D N 1
ATOM 5932 C CA . LEU D 1 101 ? 8.531 17.623 67.173 1.00 74.46 81 LEU D CA 1
ATOM 5933 C C . LEU D 1 101 ? 8.730 16.157 66.812 1.00 74.02 81 LEU D C 1
ATOM 5934 O O . LEU D 1 101 ? 8.592 15.769 65.644 1.00 72.76 81 LEU D O 1
ATOM 5939 N N . ASP D 1 102 ? 8.999 15.320 67.824 1.00 70.95 82 ASP D N 1
ATOM 5940 C CA . ASP D 1 102 ? 9.237 13.899 67.586 1.00 69.99 82 ASP D CA 1
ATOM 5941 C C . ASP D 1 102 ? 8.130 13.285 66.745 1.00 76.33 82 ASP D C 1
ATOM 5942 O O . ASP D 1 102 ? 8.396 12.473 65.853 1.00 77.28 82 ASP D O 1
ATOM 5947 N N . THR D 1 103 ? 6.880 13.673 67.002 1.00 72.11 83 THR D N 1
ATOM 5948 C CA . THR D 1 103 ? 5.784 13.177 66.178 1.00 76.97 83 THR D CA 1
ATOM 5949 C C . THR D 1 103 ? 5.894 13.720 64.758 1.00 75.74 83 THR D C 1
ATOM 5950 O O . THR D 1 103 ? 6.033 12.955 63.793 1.00 76.57 83 THR D O 1
ATOM 5954 N N . VAL D 1 104 ? 5.894 15.051 64.623 1.00 73.95 84 VAL D N 1
ATOM 5955 C CA . VAL D 1 104 ? 5.847 15.678 63.304 1.00 74.69 84 VAL D CA 1
ATOM 5956 C C . VAL D 1 104 ? 7.036 15.233 62.463 1.00 70.84 84 VAL D C 1
ATOM 5957 O O . VAL D 1 104 ? 6.879 14.745 61.335 1.00 72.32 84 VAL D O 1
ATOM 5961 N N . ALA D 1 105 ? 8.243 15.367 63.018 1.00 75.92 85 ALA D N 1
ATOM 5962 C CA . ALA D 1 105 ? 9.449 15.010 62.282 1.00 68.09 85 ALA D CA 1
ATOM 5963 C C . ALA D 1 105 ? 9.467 13.537 61.897 1.00 68.43 85 ALA D C 1
ATOM 5964 O O . ALA D 1 105 ? 10.098 13.168 60.899 1.00 67.41 85 ALA D O 1
ATOM 5966 N N . SER D 1 106 ? 8.784 12.682 62.659 1.00 67.67 86 SER D N 1
ATOM 5967 C CA . SER D 1 106 ? 8.805 11.262 62.330 1.00 68.39 86 SER D CA 1
ATOM 5968 C C . SER D 1 106 ? 7.837 10.904 61.213 1.00 76.62 86 SER D C 1
ATOM 5969 O O . SER D 1 106 ? 7.782 9.735 60.815 1.00 77.32 86 SER D O 1
ATOM 5972 N N . LYS D 1 107 ? 7.077 11.870 60.703 1.00 71.24 87 LYS D N 1
ATOM 5973 C CA . LYS D 1 107 ? 6.216 11.644 59.552 1.00 76.92 87 LYS D CA 1
ATOM 5974 C C . LYS D 1 107 ? 6.939 11.871 58.233 1.00 75.55 87 LYS D C 1
ATOM 5975 O O . LYS D 1 107 ? 6.316 11.766 57.172 1.00 83.47 87 LYS D O 1
ATOM 5981 N N . HIS D 1 108 ? 8.231 12.178 58.277 1.00 75.25 88 HIS D N 1
ATOM 5982 C CA . HIS D 1 108 ? 9.013 12.520 57.100 1.00 72.40 88 HIS D CA 1
ATOM 5983 C C . HIS D 1 108 ? 10.426 12.002 57.307 1.00 67.52 88 HIS D C 1
ATOM 5984 O O . HIS D 1 108 ? 10.828 11.733 58.445 1.00 71.68 88 HIS D O 1
ATOM 5991 N N . PRO D 1 109 ? 11.199 11.833 56.230 1.00 72.39 89 PRO D N 1
ATOM 5992 C CA . PRO D 1 109 ? 12.565 11.316 56.381 1.00 68.81 89 PRO D CA 1
ATOM 5993 C C . PRO D 1 109 ? 13.397 12.187 57.309 1.00 64.36 89 PRO D C 1
ATOM 5994 O O . PRO D 1 109 ? 13.266 13.413 57.328 1.00 63.52 89 PRO D O 1
ATOM 5998 N N . TYR D 1 110 ? 14.255 11.536 58.096 1.00 72.86 90 TYR D N 1
ATOM 5999 C CA . TYR D 1 110 ? 15.088 12.273 59.040 1.00 69.23 90 TYR D CA 1
ATOM 6000 C C . TYR D 1 110 ? 16.101 13.146 58.315 1.00 62.55 90 TYR D C 1
ATOM 6001 O O . TYR D 1 110 ? 16.206 14.348 58.583 1.00 60.75 90 TYR D O 1
ATOM 6010 N N . TYR D 1 111 ? 16.852 12.563 57.385 1.00 67.43 91 TYR D N 1
ATOM 6011 C CA . TYR D 1 111 ? 17.942 13.281 56.739 1.00 64.34 91 TYR D CA 1
ATOM 6012 C C . TYR D 1 111 ? 17.460 14.299 55.713 1.00 64.68 91 TYR D C 1
ATOM 6013 O O . TYR D 1 111 ? 18.291 14.986 55.110 1.00 62.34 91 TYR D O 1
ATOM 6022 N N . LYS D 1 112 ? 16.147 14.418 55.505 1.00 62.85 92 LYS D N 1
ATOM 6023 C CA . LYS D 1 112 ? 15.617 15.492 54.671 1.00 63.66 92 LYS D CA 1
ATOM 6024 C C . LYS D 1 112 ? 15.452 16.782 55.461 1.00 63.48 92 LYS D C 1
ATOM 6025 O O . LYS D 1 112 ? 15.803 17.863 54.972 1.00 61.29 92 LYS D O 1
ATOM 6031 N N . TYR D 1 113 ? 14.920 16.689 56.679 1.00 68.49 93 TYR D N 1
ATOM 6032 C CA . TYR D 1 113 ? 14.569 17.859 57.468 1.00 68.63 93 TYR D CA 1
ATOM 6033 C C . TYR D 1 113 ? 15.413 18.026 58.722 1.00 64.79 93 TYR D C 1
ATOM 6034 O O . TYR D 1 113 ? 15.177 18.972 59.481 1.00 63.55 93 TYR D O 1
ATOM 6043 N N . ASN D 1 114 ? 16.383 17.147 58.967 1.00 73.70 94 ASN D N 1
ATOM 6044 C CA . ASN D 1 114 ? 17.424 17.502 59.917 1.00 68.23 94 ASN D CA 1
ATOM 6045 C C . ASN D 1 114 ? 18.230 18.668 59.348 1.00 65.95 94 ASN D C 1
ATOM 6046 O O . ASN D 1 114 ? 18.024 19.102 58.209 1.00 65.17 94 ASN D O 1
ATOM 6051 N N . GLN D 1 115 ? 19.154 19.185 60.154 1.00 75.86 95 GLN D N 1
ATOM 6052 C CA . GLN D 1 115 ? 19.846 20.449 59.918 1.00 69.28 95 GLN D CA 1
ATOM 6053 C C . GLN D 1 115 ? 18.893 21.628 60.046 1.00 70.32 95 GLN D C 1
ATOM 6054 O O . GLN D 1 115 ? 19.297 22.770 59.797 1.00 67.34 95 GLN D O 1
ATOM 6060 N N . ARG D 1 116 ? 17.636 21.388 60.411 1.00 60.70 96 ARG D N 1
ATOM 6061 C CA . ARG D 1 116 ? 16.720 22.434 60.836 1.00 61.57 96 ARG D CA 1
ATOM 6062 C C . ARG D 1 116 ? 16.542 22.466 62.343 1.00 62.65 96 ARG D C 1
ATOM 6063 O O . ARG D 1 116 ? 16.360 23.545 62.915 1.00 64.98 96 ARG D O 1
ATOM 6071 N N . TRP D 1 117 ? 16.597 21.307 62.997 1.00 52.79 97 TRP D N 1
ATOM 6072 C CA . TRP D 1 117 ? 16.466 21.234 64.441 1.00 54.69 97 TRP D CA 1
ATOM 6073 C C . TRP D 1 117 ? 17.753 20.842 65.147 1.00 49.66 97 TRP D C 1
ATOM 6074 O O . TRP D 1 117 ? 17.786 20.858 66.381 1.00 52.96 97 TRP D O 1
ATOM 6085 N N . THR D 1 118 ? 18.813 20.507 64.406 1.00 59.65 98 THR D N 1
ATOM 6086 C CA . THR D 1 118 ? 20.004 19.949 65.040 1.00 57.29 98 THR D CA 1
ATOM 6087 C C . THR D 1 118 ? 20.657 20.953 65.986 1.00 56.88 98 THR D C 1
ATOM 6088 O O . THR D 1 118 ? 21.137 20.579 67.062 1.00 59.31 98 THR D O 1
ATOM 6092 N N . ARG D 1 119 ? 20.659 22.236 65.618 1.00 58.66 99 ARG D N 1
ATOM 6093 C CA . ARG D 1 119 ? 21.221 23.261 66.492 1.00 56.39 99 ARG D CA 1
ATOM 6094 C C . ARG D 1 119 ? 20.352 23.457 67.730 1.00 61.64 99 ARG D C 1
ATOM 6095 O O . ARG D 1 119 ? 20.856 23.503 68.860 1.00 62.00 99 ARG D O 1
ATOM 6103 N N . SER D 1 120 ? 19.034 23.562 67.533 1.00 49.98 100 SER D N 1
ATOM 6104 C CA . SER D 1 120 ? 18.123 23.730 68.662 1.00 52.49 100 SER D CA 1
ATOM 6105 C C . SER D 1 120 ? 18.141 22.507 69.572 1.00 54.69 100 SER D C 1
ATOM 6106 O O . SER D 1 120 ? 18.128 22.634 70.806 1.00 57.01 100 SER D O 1
ATOM 6109 N N . MET D 1 121 ? 18.173 21.310 68.981 1.00 51.59 101 MET D N 1
ATOM 6110 C CA . MET D 1 121 ? 18.243 20.101 69.791 1.00 51.34 101 MET D CA 1
ATOM 6111 C C . MET D 1 121 ? 19.563 20.028 70.546 1.00 51.10 101 MET D C 1
ATOM 6112 O O . MET D 1 121 ? 19.601 19.588 71.701 1.00 52.16 101 MET D O 1
ATOM 6117 N N . GLN D 1 122 ? 20.654 20.468 69.917 1.00 57.88 102 GLN D N 1
ATOM 6118 C CA . GLN D 1 122 ? 21.937 20.503 70.607 1.00 54.58 102 GLN D CA 1
ATOM 6119 C C . GLN D 1 122 ? 21.891 21.443 71.807 1.00 54.83 102 GLN D C 1
ATOM 6120 O O . GLN D 1 122 ? 22.400 21.113 72.883 1.00 53.87 102 GLN D O 1
ATOM 6126 N N . HIS D 1 123 ? 21.258 22.609 71.648 1.00 47.87 103 HIS D N 1
ATOM 6127 C CA . HIS D 1 123 ? 21.149 23.547 72.765 1.00 50.50 103 HIS D CA 1
ATOM 6128 C C . HIS D 1 123 ? 20.266 22.995 73.882 1.00 56.74 103 HIS D C 1
ATOM 6129 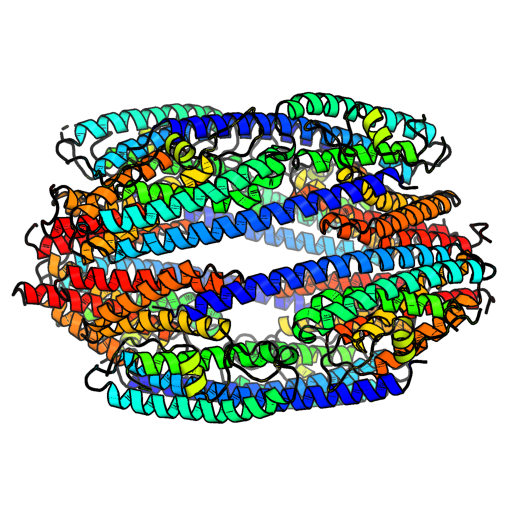O O . HIS D 1 123 ? 20.550 23.207 75.068 1.00 58.92 103 HIS D O 1
ATOM 6136 N N . ALA D 1 124 ? 19.187 22.293 73.528 1.00 51.18 104 ALA D N 1
ATOM 6137 C CA . ALA D 1 124 ? 18.342 21.683 74.555 1.00 56.03 104 ALA D CA 1
ATOM 6138 C C . ALA D 1 124 ? 19.096 20.594 75.313 1.00 55.44 104 ALA D C 1
ATOM 6139 O O . ALA D 1 124 ? 19.026 20.517 76.550 1.00 54.70 104 ALA D O 1
ATOM 6141 N N . ILE D 1 125 ? 19.817 19.740 74.583 1.00 54.21 105 ILE D N 1
ATOM 6142 C CA . ILE D 1 125 ? 20.687 18.753 75.213 1.00 54.06 105 ILE D CA 1
ATOM 6143 C C . ILE D 1 125 ? 21.672 19.442 76.146 1.00 51.12 105 ILE D C 1
ATOM 6144 O O . ILE D 1 125 ? 21.956 18.954 77.247 1.00 51.88 105 ILE D O 1
ATOM 6149 N N . GLY D 1 126 ? 22.200 20.592 75.722 1.00 51.31 106 GLY D N 1
ATOM 6150 C CA . GLY D 1 126 ? 23.136 21.321 76.558 1.00 50.31 106 GLY D CA 1
ATOM 6151 C C . GLY D 1 126 ? 22.509 21.808 77.850 1.00 54.24 106 GLY D C 1
ATOM 6152 O O . GLY D 1 126 ? 23.129 21.740 78.912 1.00 53.21 106 GLY D O 1
ATOM 6153 N N . THR D 1 127 ? 21.277 22.319 77.776 1.00 49.44 107 THR D N 1
ATOM 6154 C CA . THR D 1 127 ? 20.600 22.744 79.002 1.00 51.84 107 THR D CA 1
ATOM 6155 C C . THR D 1 127 ? 20.380 21.564 79.942 1.00 53.96 107 THR D C 1
ATOM 6156 O O . THR D 1 127 ? 20.571 21.686 81.158 1.00 56.48 107 THR D O 1
ATOM 6160 N N . ALA D 1 128 ? 19.993 20.407 79.396 1.00 52.98 108 ALA D N 1
ATOM 6161 C CA . ALA D 1 128 ? 19.800 19.229 80.241 1.00 53.28 108 ALA D CA 1
ATOM 6162 C C . ALA D 1 128 ? 21.105 18.795 80.903 1.00 51.54 108 ALA D C 1
ATOM 6163 O O . ALA D 1 128 ? 21.132 18.478 82.101 1.00 52.81 108 ALA D O 1
ATOM 6165 N N . ILE D 1 129 ? 22.201 18.782 80.139 1.00 48.10 109 ILE D N 1
ATOM 6166 C CA . ILE D 1 129 ? 23.487 18.352 80.683 1.00 48.19 109 ILE D CA 1
ATOM 6167 C C . ILE D 1 129 ? 23.993 19.345 81.721 1.00 48.64 109 ILE D C 1
ATOM 6168 O O . ILE D 1 129 ? 24.559 18.953 82.747 1.00 49.82 109 ILE D O 1
ATOM 6173 N N . TYR D 1 130 ? 23.803 20.644 81.473 1.00 51.97 110 TYR D N 1
ATOM 6174 C CA . TYR D 1 130 ? 24.164 21.657 82.459 1.00 51.66 110 TYR D CA 1
ATOM 6175 C C . TYR D 1 130 ? 23.366 21.475 83.742 1.00 57.59 110 TYR D C 1
ATOM 6176 O O . TYR D 1 130 ? 23.915 21.574 84.845 1.00 60.38 110 TYR D O 1
ATOM 6185 N N . CYS D 1 131 ? 22.063 21.210 83.612 1.00 51.91 111 CYS D N 1
ATOM 6186 C CA . CYS D 1 131 ? 21.223 20.974 84.779 1.00 56.34 111 CYS D CA 1
ATOM 6187 C C . CYS D 1 131 ? 21.741 19.801 85.599 1.00 55.67 111 CYS D C 1
ATOM 6188 O O . CYS D 1 131 ? 21.879 19.897 86.824 1.00 59.89 111 CYS D O 1
ATOM 6191 N N . ALA D 1 132 ? 22.038 18.683 84.936 1.00 56.92 112 ALA D N 1
ATOM 6192 C CA . ALA D 1 132 ? 22.503 17.510 85.671 1.00 58.50 112 ALA D CA 1
ATOM 6193 C C . ALA D 1 132 ? 23.895 17.716 86.256 1.00 58.21 112 ALA D C 1
ATOM 6194 O O . ALA D 1 132 ? 24.210 17.157 87.314 1.00 59.96 112 ALA D O 1
ATOM 6196 N N . TRP D 1 133 ? 24.741 18.500 85.585 1.00 61.89 113 TRP D N 1
ATOM 6197 C CA . TRP D 1 133 ? 26.053 18.819 86.134 1.00 58.56 113 TRP D CA 1
ATOM 6198 C C . TRP D 1 133 ? 25.937 19.592 87.440 1.00 62.25 113 TRP D C 1
ATOM 6199 O O . TRP D 1 133 ? 26.820 19.496 88.300 1.00 65.21 113 TRP D O 1
ATOM 6210 N N . LEU D 1 134 ? 24.859 20.355 87.608 1.00 53.60 114 LEU D N 1
ATOM 6211 C CA . LEU D 1 134 ? 24.622 21.141 88.809 1.00 60.53 114 LEU D CA 1
ATOM 6212 C C . LEU D 1 134 ? 23.864 20.363 89.878 1.00 68.32 114 LEU D C 1
ATOM 6213 O O . LEU D 1 134 ? 23.497 20.941 90.906 1.00 73.39 114 LEU D O 1
ATOM 6218 N N . GLY D 1 135 ? 23.622 19.073 89.659 1.00 60.15 115 GLY D N 1
ATOM 6219 C CA . GLY D 1 135 ? 22.937 18.249 90.636 1.00 69.54 115 GLY D CA 1
ATOM 6220 C C . GLY D 1 135 ? 21.463 18.062 90.344 1.00 74.95 115 GLY D C 1
ATOM 6221 O O . GLY D 1 135 ? 20.629 18.147 91.250 1.00 83.57 115 GLY D O 1
ATOM 6222 N N . GLY D 1 136 ? 21.125 17.801 89.077 1.00 63.66 116 GLY D N 1
ATOM 6223 C CA . GLY D 1 136 ? 19.749 17.630 88.676 1.00 72.27 116 GLY D CA 1
ATOM 6224 C C . GLY D 1 136 ? 19.563 16.351 87.880 1.00 85.79 116 GLY D C 1
ATOM 6225 O O . GLY D 1 136 ? 20.528 15.709 87.456 1.00 67.91 116 GLY D O 1
ATOM 6226 N N . PHE D 1 137 ? 18.295 16.000 87.683 1.00 78.43 117 PHE D N 1
ATOM 6227 C CA . PHE D 1 137 ? 17.900 14.777 86.993 1.00 77.23 117 PHE D CA 1
ATOM 6228 C C . PHE D 1 137 ? 18.680 13.559 87.495 1.00 93.86 117 PHE D C 1
ATOM 6229 O O . PHE D 1 137 ? 19.382 12.902 86.717 1.00 78.10 117 PHE D O 1
ATOM 6237 N N . PRO D 1 138 ? 18.589 13.233 88.782 1.00 83.05 118 PRO D N 1
ATOM 6238 C CA . PRO D 1 138 ? 19.354 12.100 89.306 1.00 81.36 118 PRO D CA 1
ATOM 6239 C C .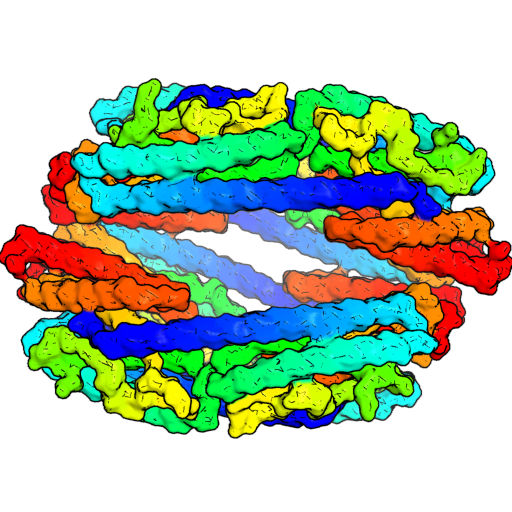 PRO D 1 138 ? 18.715 10.770 88.940 1.00 87.53 118 PRO D C 1
ATOM 6240 O O . PRO D 1 138 ? 17.494 10.645 88.820 1.00 87.38 118 PRO D O 1
ATOM 6244 N N . SER D 1 139 ? 19.568 9.768 88.757 1.00 97.28 119 SER D N 1
ATOM 6245 C CA . SER D 1 139 ? 19.102 8.434 88.389 1.00 100.24 119 SER D CA 1
ATOM 6246 C C . SER D 1 139 ? 19.838 7.364 89.185 1.00 102.70 119 SER D C 1
ATOM 6247 O O . SER D 1 139 ? 21.058 7.235 89.085 1.00 100.53 119 SER D O 1
ATOM 6250 N N . ALA D 1 150 ? 22.616 16.796 95.592 1.00 100.68 130 ALA D N 1
ATOM 6251 C CA . ALA D 1 150 ? 23.164 17.424 94.396 1.00 92.69 130 ALA D CA 1
ATOM 6252 C C . ALA D 1 150 ? 24.651 17.114 94.251 1.00 86.55 130 ALA D C 1
ATOM 6253 O O . ALA D 1 150 ? 25.491 17.742 94.896 1.00 82.02 130 ALA D O 1
ATOM 6255 N N . GLU D 1 151 ? 24.967 16.139 93.400 1.00 91.09 131 GLU D N 1
ATOM 6256 C CA . GLU D 1 151 ? 26.350 15.749 93.123 1.00 86.20 131 GLU D CA 1
ATOM 6257 C C . GLU D 1 151 ? 26.852 16.575 91.943 1.00 85.50 131 GLU D C 1
ATOM 6258 O O . GLU D 1 151 ? 26.569 16.264 90.783 1.00 77.25 131 GLU D O 1
ATOM 6264 N N . ILE D 1 152 ? 27.604 17.635 92.243 1.00 76.59 132 ILE D N 1
ATOM 6265 C CA . ILE D 1 152 ? 28.106 18.524 91.202 1.00 64.25 132 ILE D CA 1
ATOM 6266 C C . ILE D 1 152 ? 29.168 17.804 90.383 1.00 60.97 132 ILE D C 1
ATOM 6267 O O . ILE D 1 152 ? 30.099 17.201 90.933 1.00 59.87 132 ILE D O 1
ATOM 6272 N N . GLY D 1 153 ? 29.032 17.862 89.060 1.00 63.73 133 GLY D N 1
ATOM 6273 C CA . GLY D 1 153 ? 30.009 17.290 88.157 1.00 56.73 133 GLY D CA 1
ATOM 6274 C C . GLY D 1 153 ? 29.557 16.074 87.375 1.00 56.10 133 GLY D C 1
ATOM 6275 O O . GLY D 1 153 ? 30.378 15.476 86.668 1.00 53.98 133 GLY D O 1
ATOM 6276 N N . ARG D 1 154 ? 28.287 15.692 87.470 1.00 56.31 134 ARG D N 1
ATOM 6277 C CA . ARG D 1 154 ? 27.800 14.500 86.792 1.00 58.82 134 ARG D CA 1
ATOM 6278 C C . ARG D 1 154 ? 27.602 14.765 85.305 1.00 59.34 134 ARG D C 1
ATOM 6279 O O . ARG D 1 154 ? 27.060 15.801 84.909 1.00 51.84 134 ARG D O 1
ATOM 6287 N N . LEU D 1 155 ? 28.050 13.821 84.482 1.00 64.50 135 LEU D N 1
ATOM 6288 C CA . LEU D 1 155 ? 27.873 13.885 83.037 1.00 59.93 135 LEU D CA 1
ATOM 6289 C C . LEU D 1 155 ? 26.776 12.915 82.619 1.00 66.44 135 LEU D C 1
ATOM 6290 O O . LEU D 1 155 ? 26.912 11.701 82.805 1.00 68.82 135 LEU D O 1
ATOM 6295 N N . LEU D 1 156 ? 25.696 13.449 82.057 1.00 55.18 136 LEU D N 1
ATOM 6296 C CA . LEU D 1 156 ? 24.656 12.601 81.494 1.00 58.59 136 LEU D CA 1
ATOM 6297 C C . LEU D 1 156 ? 25.194 11.844 80.288 1.00 57.50 136 LEU D C 1
ATOM 6298 O O . LEU D 1 156 ? 25.832 12.429 79.407 1.00 50.93 136 LEU D O 1
ATOM 6303 N N . THR D 1 157 ? 24.943 10.541 80.250 1.00 64.61 137 THR D N 1
ATOM 6304 C CA . THR D 1 157 ? 25.216 9.797 79.033 1.00 63.34 137 THR D CA 1
ATOM 6305 C C . THR D 1 157 ? 24.222 10.205 77.949 1.00 61.52 137 THR D C 1
ATOM 6306 O O . THR D 1 157 ? 23.185 10.819 78.220 1.00 66.75 137 THR D O 1
ATOM 6310 N N . LEU D 1 158 ? 24.559 9.873 76.701 1.00 58.72 138 LEU D N 1
ATOM 6311 C CA . LEU D 1 158 ? 23.642 10.160 75.604 1.00 59.70 138 LEU D CA 1
ATOM 6312 C C . LEU D 1 158 ? 22.300 9.477 75.833 1.00 66.92 138 LEU D C 1
ATOM 6313 O O . LEU D 1 158 ? 21.241 10.047 75.538 1.00 69.83 138 LEU D O 1
ATOM 6318 N N . GLU D 1 159 ? 22.330 8.266 76.394 1.00 63.06 139 GLU D N 1
ATOM 6319 C CA . GLU D 1 159 ? 21.100 7.542 76.694 1.00 72.23 139 GLU D CA 1
ATOM 6320 C C . GLU D 1 159 ? 20.290 8.257 77.770 1.00 76.19 139 GLU D C 1
ATOM 6321 O O . GLU D 1 159 ? 19.054 8.256 77.732 1.00 81.29 139 GLU D O 1
ATOM 6327 N N . GLU D 1 160 ? 20.966 8.883 78.737 1.00 75.23 140 GLU D N 1
ATOM 6328 C CA . GLU D 1 160 ? 20.250 9.596 79.792 1.00 76.76 140 GLU D CA 1
ATOM 6329 C C . GLU D 1 160 ? 19.576 10.851 79.250 1.00 75.20 140 GLU D C 1
ATOM 6330 O O . GLU D 1 160 ? 18.450 11.180 79.644 1.00 78.70 140 GLU D O 1
ATOM 6336 N N . VAL D 1 161 ? 20.246 11.563 78.341 1.00 67.37 141 VAL D N 1
ATOM 6337 C CA . VAL D 1 161 ? 19.614 12.702 77.683 1.00 68.99 141 VAL D CA 1
ATOM 6338 C C . VAL D 1 161 ? 18.413 12.238 76.868 1.00 75.11 141 VAL D C 1
ATOM 6339 O O . VAL D 1 161 ? 17.351 12.878 76.875 1.00 76.23 141 VAL D O 1
ATOM 6343 N N . GLY D 1 162 ? 18.560 11.115 76.159 1.00 60.24 142 GLY D N 1
ATOM 6344 C CA . GLY D 1 162 ? 17.437 10.576 75.408 1.00 64.75 142 GLY D CA 1
ATOM 6345 C C . GLY D 1 162 ? 16.266 10.195 76.295 1.00 80.99 142 GLY D C 1
ATOM 6346 O O . GLY D 1 162 ? 15.106 10.353 75.910 1.00 79.56 142 GLY D O 1
ATOM 6347 N N . THR D 1 163 ? 16.556 9.682 77.493 1.00 69.49 143 THR D N 1
ATOM 6348 C CA . THR D 1 163 ? 15.494 9.365 78.445 1.00 74.43 143 THR D CA 1
ATOM 6349 C C . THR D 1 163 ? 14.809 10.629 78.951 1.00 75.71 143 THR D C 1
ATOM 6350 O O . THR D 1 163 ? 13.577 10.675 79.057 1.00 82.15 143 THR D O 1
ATOM 6354 N N . ILE D 1 164 ? 15.590 11.662 79.273 1.00 72.98 144 ILE D N 1
ATOM 6355 C CA . ILE D 1 164 ? 15.006 12.903 79.780 1.00 72.99 144 ILE D CA 1
ATOM 6356 C C . ILE D 1 164 ? 14.114 13.547 78.725 1.00 75.15 144 ILE D C 1
ATOM 6357 O O . ILE D 1 164 ? 13.034 14.063 79.038 1.00 82.58 144 ILE D O 1
ATOM 6362 N N . PHE D 1 165 ? 14.532 13.514 77.463 1.00 73.62 145 PHE D N 1
ATOM 6363 C CA . PHE D 1 165 ? 13.746 14.125 76.397 1.00 76.67 145 PHE D CA 1
ATOM 6364 C C . PHE D 1 165 ? 12.800 13.149 75.703 1.00 82.65 145 PHE D C 1
ATOM 6365 O O . PHE D 1 165 ? 12.060 13.565 74.803 1.00 83.94 145 PHE D O 1
ATOM 6373 N N . SER D 1 166 ? 12.800 11.877 76.103 1.00 73.69 146 SER D N 1
ATOM 6374 C CA . SER D 1 166 ? 11.903 10.864 75.541 1.00 78.83 146 SER D CA 1
ATOM 6375 C C . SER D 1 166 ? 12.076 10.747 74.026 1.00 76.30 146 SER D C 1
ATOM 6376 O O . SER D 1 166 ? 11.109 10.762 73.261 1.00 81.14 146 SER D O 1
ATOM 6379 N N . VAL D 1 167 ? 13.331 10.636 73.596 1.00 67.63 147 VAL D N 1
ATOM 6380 C CA . VAL D 1 167 ? 13.656 10.424 72.184 1.00 66.61 147 VAL D CA 1
ATOM 6381 C C . VAL D 1 167 ? 14.843 9.487 72.082 1.00 68.22 147 VAL D C 1
ATOM 6382 O O . VAL D 1 167 ? 15.720 9.456 72.956 1.00 68.64 147 VAL D O 1
ATOM 6386 N N . PRO D 1 168 ? 14.891 8.692 71.016 1.00 64.68 148 PRO D N 1
ATOM 6387 C CA . PRO D 1 168 ? 16.005 7.752 70.843 1.00 66.46 148 PRO D CA 1
ATOM 6388 C C . PRO D 1 168 ? 17.314 8.477 70.561 1.00 63.58 148 PRO D C 1
ATOM 6389 O O . PRO D 1 168 ? 17.365 9.692 70.359 1.00 60.74 148 PRO D O 1
ATOM 6393 N N . THR D 1 169 ? 18.394 7.699 70.549 1.00 67.08 149 THR D N 1
ATOM 6394 C CA . THR D 1 169 ? 19.729 8.216 70.295 1.00 66.87 149 THR D CA 1
ATOM 6395 C C . THR D 1 169 ? 20.345 7.518 69.087 1.00 69.08 149 THR D C 1
ATOM 6396 O O . THR D 1 169 ? 19.942 6.417 68.701 1.00 73.17 149 THR D O 1
ATOM 6400 N N . ASN D 1 170 ? 21.338 8.181 68.494 1.00 84.78 150 ASN D N 1
ATOM 6401 C CA . ASN D 1 170 ? 22.025 7.692 67.304 1.00 87.96 150 ASN D CA 1
ATOM 6402 C C . ASN D 1 170 ? 23.082 6.642 67.612 1.00 89.89 150 ASN D C 1
ATOM 6403 O O . ASN D 1 170 ? 23.897 6.337 66.735 1.00 90.73 150 ASN D O 1
ATOM 6408 N N . LEU D 1 171 ? 23.098 6.097 68.831 1.00 94.58 151 LEU D N 1
ATOM 6409 C CA . LEU D 1 171 ? 24.011 5.000 69.135 1.00 96.46 151 LEU D CA 1
ATOM 6410 C C . LEU D 1 171 ? 23.740 3.809 68.227 1.00 102.91 151 LEU D C 1
ATOM 6411 O O . LEU D 1 171 ? 24.659 3.053 67.889 1.00 104.43 151 LEU D O 1
ATOM 6416 N N . LYS D 1 172 ? 22.485 3.631 67.832 1.00 105.44 152 LYS D N 1
ATOM 6417 C CA . LYS D 1 172 ? 22.070 2.722 66.779 1.00 111.49 152 LYS D CA 1
ATOM 6418 C C . LYS D 1 172 ? 21.412 3.532 65.668 1.00 112.56 152 LYS D C 1
ATOM 6419 O O . LYS D 1 172 ? 21.150 4.730 65.810 1.00 110.85 152 LYS D O 1
ATOM 6425 N N . ASP D 1 173 ? 21.148 2.873 64.546 1.00 115.74 153 ASP D N 1
ATOM 6426 C CA . ASP D 1 173 ? 20.416 3.486 63.450 1.00 116.30 153 ASP D CA 1
ATOM 6427 C C . ASP D 1 173 ? 18.996 2.941 63.425 1.00 115.73 153 ASP D C 1
ATOM 6428 O O . ASP D 1 173 ? 18.781 1.732 63.575 1.00 119.42 153 ASP D O 1
ATOM 6433 N N . ARG D 1 174 ? 18.026 3.844 63.243 1.00 116.65 154 ARG D N 1
ATOM 6434 C CA . ARG D 1 174 ? 16.616 3.477 63.351 1.00 115.23 154 ARG D CA 1
ATOM 6435 C C . ARG D 1 174 ? 15.697 4.164 62.348 1.00 108.67 154 ARG D C 1
ATOM 6436 O O . ARG D 1 174 ? 14.550 3.722 62.206 1.00 109.07 154 ARG D O 1
ATOM 6438 N N . ASP D 1 175 ? 16.133 5.217 61.651 1.00 101.12 155 ASP D N 1
ATOM 6439 C CA . ASP D 1 175 ? 15.331 5.887 60.619 1.00 97.32 155 ASP D CA 1
ATOM 6440 C C . ASP D 1 175 ? 14.057 6.497 61.218 1.00 93.43 155 ASP D C 1
ATOM 6441 O O . ASP D 1 175 ? 12.936 6.228 60.783 1.00 93.55 155 ASP D O 1
ATOM 6446 N N . ALA D 1 176 ? 14.255 7.358 62.212 1.00 80.53 156 ALA D N 1
ATOM 6447 C CA . ALA D 1 176 ? 13.169 8.087 62.860 1.00 77.20 156 ALA D CA 1
ATOM 6448 C C . ALA D 1 176 ? 13.745 9.380 63.425 1.00 72.14 156 ALA D C 1
ATOM 6449 O O . ALA D 1 176 ? 14.875 9.762 63.110 1.00 70.60 156 ALA D O 1
ATOM 6451 N N . PHE D 1 177 ? 12.967 10.064 64.261 1.00 69.53 157 PHE D N 1
ATOM 6452 C CA . PHE D 1 177 ? 13.476 11.245 64.945 1.00 67.01 157 PHE D CA 1
ATOM 6453 C C . PHE D 1 177 ? 14.288 10.814 66.160 1.00 68.11 157 PHE D C 1
ATOM 6454 O O . PHE D 1 177 ? 13.855 9.954 66.935 1.00 70.96 157 PHE D O 1
ATOM 6462 N N . HIS D 1 178 ? 15.459 11.418 66.330 1.00 63.77 158 HIS D N 1
ATOM 6463 C CA . HIS D 1 178 ? 16.371 11.027 67.393 1.00 61.93 158 HIS D CA 1
ATOM 6464 C C . HIS D 1 178 ? 17.323 12.182 67.662 1.00 56.30 158 HIS D C 1
ATOM 6465 O O . HIS D 1 178 ? 17.325 13.191 66.951 1.00 53.91 158 HIS D O 1
ATOM 6472 N N . ILE D 1 179 ? 18.126 12.026 68.708 1.00 60.07 159 ILE D N 1
ATOM 6473 C CA . ILE D 1 179 ? 19.252 12.913 68.966 1.00 54.11 159 ILE D CA 1
ATOM 6474 C C . ILE D 1 179 ? 20.517 12.194 68.526 1.00 55.49 159 ILE D C 1
ATOM 6475 O O . ILE D 1 179 ? 20.616 10.966 68.608 1.00 59.50 159 ILE D O 1
ATOM 6480 N N . THR D 1 180 ? 21.486 12.956 68.038 1.00 61.00 160 THR D N 1
ATOM 6481 C CA . THR D 1 180 ? 22.709 12.386 67.494 1.00 61.89 160 THR D CA 1
ATOM 6482 C C . THR D 1 180 ? 23.863 12.518 68.484 1.00 56.62 160 THR D C 1
ATOM 6483 O O . THR D 1 180 ? 23.866 13.384 69.363 1.00 53.13 160 THR D O 1
ATOM 6487 N N . ILE D 1 181 ? 24.845 11.622 68.336 1.00 61.54 161 ILE D N 1
ATOM 6488 C CA . ILE D 1 181 ? 26.090 11.748 69.091 1.00 57.52 161 ILE D CA 1
ATOM 6489 C C . ILE D 1 181 ? 26.730 13.102 68.828 1.00 59.19 161 ILE D C 1
ATOM 6490 O O . ILE D 1 181 ? 27.299 13.722 69.733 1.00 56.05 161 ILE D O 1
ATOM 6495 N N . GLU D 1 182 ? 26.636 13.586 67.586 1.00 51.80 162 GLU D N 1
ATOM 6496 C CA . GLU D 1 182 ? 27.241 14.864 67.225 1.00 50.48 162 GLU D CA 1
ATOM 6497 C C . GLU D 1 182 ? 26.608 16.018 67.995 1.00 52.34 162 GLU D C 1
ATOM 6498 O O . GLU D 1 182 ? 27.316 16.903 68.492 1.00 49.44 162 GLU D O 1
ATOM 6504 N N . GLU D 1 183 ? 25.273 16.029 68.096 1.00 53.33 163 GLU D N 1
ATOM 6505 C CA . GLU D 1 183 ? 24.593 17.043 68.897 1.00 50.82 163 GLU D CA 1
ATOM 6506 C C . GLU D 1 183 ? 25.069 17.002 70.343 1.00 47.63 163 GLU D C 1
ATOM 6507 O O . GLU D 1 183 ? 25.304 18.047 70.965 1.00 47.54 163 GLU D O 1
ATOM 6513 N N . TYR D 1 184 ? 25.238 15.794 70.883 1.00 55.58 164 TYR D N 1
ATOM 6514 C CA . TYR D 1 184 ? 25.671 15.621 72.265 1.00 57.92 164 TYR D CA 1
ATOM 6515 C C . TYR D 1 184 ? 27.081 16.174 72.468 1.00 51.08 164 TYR D C 1
ATOM 6516 O O . TYR D 1 184 ? 27.341 16.932 73.415 1.00 49.12 164 TYR D O 1
ATOM 6525 N N . LEU D 1 185 ? 27.996 15.833 71.558 1.00 49.16 165 LEU D N 1
ATOM 6526 C CA . LEU D 1 185 ? 29.374 16.299 71.667 1.00 47.73 165 LEU D CA 1
ATOM 6527 C C . LEU D 1 185 ? 29.459 17.814 71.512 1.00 47.41 165 LEU D C 1
ATOM 6528 O O . LEU D 1 185 ? 30.236 18.474 72.212 1.00 46.86 165 LEU D O 1
ATOM 6533 N N . LEU D 1 186 ? 28.664 18.386 70.604 1.00 47.32 166 LEU D N 1
ATOM 6534 C CA . LEU D 1 186 ? 28.688 19.832 70.414 1.00 47.12 166 LEU D CA 1
ATOM 6535 C C . LEU D 1 186 ? 28.132 20.549 71.639 1.00 46.06 166 LEU D C 1
ATOM 6536 O O . LEU D 1 186 ? 28.661 21.591 72.060 1.00 45.78 166 LEU D O 1
ATOM 6541 N N . SER D 1 187 ? 27.071 19.997 72.232 1.00 48.68 167 SER D N 1
ATOM 6542 C CA . SER D 1 187 ? 26.546 20.545 73.475 1.00 48.25 167 SER D CA 1
ATOM 6543 C C . SER D 1 187 ? 27.595 20.505 74.577 1.00 46.70 167 SER D C 1
ATOM 6544 O O . SER D 1 187 ? 27.714 21.450 75.366 1.00 46.71 167 SER D O 1
ATOM 6547 N N . LEU D 1 188 ? 28.372 19.420 74.642 1.00 52.39 168 LEU D N 1
ATOM 6548 C CA . LEU D 1 188 ? 29.439 19.335 75.639 1.00 48.25 168 LEU D CA 1
ATOM 6549 C C . LEU D 1 188 ? 30.515 20.388 75.390 1.00 48.03 168 LEU D C 1
ATOM 6550 O O . LEU D 1 188 ? 31.030 21.003 76.337 1.00 47.50 168 LEU D O 1
ATOM 6555 N N . VAL D 1 189 ? 30.876 20.593 74.123 1.00 48.00 169 VAL D N 1
ATOM 6556 C CA . VAL D 1 189 ? 31.846 21.630 73.781 1.00 48.28 169 VAL D CA 1
ATOM 6557 C C . VAL D 1 189 ? 31.372 22.983 74.297 1.00 48.92 169 VAL D C 1
ATOM 6558 O O . VAL D 1 189 ? 32.143 23.748 74.888 1.00 49.09 169 VAL D O 1
ATOM 6562 N N . ASP D 1 190 ? 30.089 23.291 74.094 1.00 47.60 170 ASP D N 1
ATOM 6563 C CA . ASP D 1 190 ? 29.553 24.557 74.600 1.00 51.54 170 ASP D CA 1
ATOM 6564 C C . ASP D 1 190 ? 29.574 24.600 76.129 1.00 47.96 170 ASP D C 1
ATOM 6565 O O . ASP D 1 190 ? 29.865 25.647 76.741 1.00 50.68 170 ASP D O 1
ATOM 6570 N N . LEU D 1 191 ? 29.257 23.467 76.761 1.00 44.63 171 LEU D N 1
ATOM 6571 C CA . LEU D 1 191 ? 29.249 23.400 78.216 1.00 44.28 171 LEU D CA 1
ATOM 6572 C C . LEU D 1 191 ? 30.615 23.718 78.796 1.00 44.34 171 LEU D C 1
ATOM 6573 O O . LEU D 1 191 ? 30.700 24.314 79.872 1.00 44.24 171 LEU D O 1
ATOM 6578 N N . THR D 1 192 ? 31.691 23.329 78.111 1.00 48.64 172 THR D N 1
ATOM 6579 C CA . THR D 1 192 ? 33.020 23.621 78.649 1.00 46.44 172 THR D CA 1
ATOM 6580 C C . THR D 1 192 ? 33.270 25.125 78.731 1.00 49.07 172 THR D C 1
ATOM 6581 O O . THR D 1 192 ? 33.871 25.609 79.700 1.00 49.69 172 THR D O 1
ATOM 6585 N N . GLN D 1 193 ? 32.814 25.884 77.731 1.00 50.56 173 GLN D N 1
ATOM 6586 C CA . GLN D 1 193 ? 32.942 27.339 77.787 1.00 52.09 173 GLN D CA 1
ATOM 6587 C C . GLN D 1 193 ? 32.108 27.912 78.928 1.00 53.86 173 GLN D C 1
ATOM 6588 O O . GLN D 1 193 ? 32.572 28.774 79.700 1.00 55.00 173 GLN D O 1
ATOM 6594 N N . ASP D 1 194 ? 30.862 27.440 79.046 1.00 50.36 174 ASP D N 1
ATOM 6595 C CA . ASP D 1 194 ? 30.033 27.866 80.172 1.00 50.33 174 ASP D CA 1
ATOM 6596 C C . ASP D 1 194 ? 30.722 27.592 81.505 1.00 49.40 174 ASP D C 1
ATOM 6597 O O . ASP D 1 194 ? 30.685 28.422 82.422 1.00 49.92 174 ASP D O 1
ATOM 6602 N N . LEU D 1 195 ? 31.389 26.445 81.617 1.00 47.20 175 LEU D N 1
ATOM 6603 C CA . LEU D 1 195 ? 32.004 26.051 82.879 1.00 46.31 175 LEU D CA 1
ATOM 6604 C C . LEU D 1 195 ? 33.263 26.856 83.173 1.00 45.94 175 LEU D C 1
ATOM 6605 O O . LEU D 1 195 ? 33.571 27.112 84.342 1.00 45.93 175 LEU D O 1
ATOM 6610 N N . SER D 1 196 ? 34.010 27.248 82.137 1.00 48.76 176 SER D N 1
ATOM 6611 C CA . SER D 1 196 ? 35.127 28.167 82.348 1.00 48.61 176 SER D CA 1
ATOM 6612 C C . SER D 1 196 ? 34.634 29.480 82.938 1.00 49.87 176 SER D C 1
ATOM 6613 O O . SER D 1 196 ? 35.202 30.000 83.915 1.00 49.88 176 SER D O 1
ATOM 6616 N N . ARG D 1 197 ? 33.572 30.036 82.346 1.00 47.73 177 ARG D N 1
ATOM 6617 C CA . ARG D 1 197 ? 32.981 31.239 82.925 1.00 49.04 177 ARG D CA 1
ATOM 6618 C C . ARG D 1 197 ? 32.558 30.996 84.371 1.00 49.33 177 ARG D C 1
ATOM 6619 O O . ARG D 1 197 ? 32.781 31.845 85.250 1.00 49.93 177 ARG D O 1
ATOM 6627 N N . LEU D 1 198 ? 31.959 29.832 84.635 1.00 50.73 178 LEU D N 1
ATOM 6628 C CA . LEU D 1 198 ? 31.479 29.529 85.979 1.00 50.22 178 LEU D CA 1
ATOM 6629 C C . LEU D 1 198 ? 32.622 29.473 86.982 1.00 48.12 178 LEU D C 1
ATOM 6630 O O . LEU D 1 198 ? 32.474 29.929 88.116 1.00 49.01 178 LEU D O 1
ATOM 6635 N N . ALA D 1 199 ? 33.767 28.911 86.588 1.00 49.24 179 ALA D N 1
ATOM 6636 C CA . ALA D 1 199 ? 34.910 28.856 87.498 1.00 48.37 179 ALA D CA 1
ATOM 6637 C C . ALA D 1 199 ? 35.450 30.253 87.785 1.00 49.03 179 ALA D C 1
ATOM 6638 O O . ALA D 1 199 ? 35.761 30.591 88.944 1.00 51.80 179 ALA D O 1
ATOM 6640 N N . THR D 1 200 ? 35.573 31.074 86.736 1.00 49.15 180 THR D N 1
ATOM 6641 C CA . THR D 1 200 ? 35.993 32.458 86.931 1.00 49.83 180 THR D CA 1
ATOM 6642 C C . THR D 1 200 ? 35.101 33.159 87.947 1.00 53.76 180 THR D C 1
ATOM 6643 O O . THR D 1 200 ? 35.588 33.830 88.865 1.00 55.46 180 THR D O 1
ATOM 6647 N N . ASN D 1 201 ? 33.783 32.994 87.811 1.00 49.32 181 ASN D N 1
ATOM 6648 C CA . ASN D 1 201 ? 32.876 33.657 88.743 1.00 51.02 181 ASN D CA 1
ATOM 6649 C C . ASN D 1 201 ? 32.846 32.982 90.110 1.00 51.23 181 ASN D C 1
ATOM 6650 O O . ASN D 1 201 ? 32.528 33.637 91.110 1.00 52.65 181 ASN D O 1
ATOM 6655 N N . SER D 1 202 ? 33.169 31.688 90.173 1.00 51.36 182 SER D N 1
ATOM 6656 C CA . SER D 1 202 ? 33.219 30.987 91.452 1.00 55.15 182 SER D CA 1
ATOM 6657 C C . SER D 1 202 ? 34.312 31.552 92.336 1.00 56.05 182 SER D C 1
ATOM 6658 O O . SER D 1 202 ? 34.131 31.685 93.552 1.00 58.93 182 SER D O 1
ATOM 6661 N N . VAL D 1 203 ? 35.464 31.869 91.744 1.00 49.98 183 VAL D N 1
ATOM 6662 C CA . VAL D 1 203 ? 36.513 32.511 92.535 1.00 51.28 183 VAL D CA 1
ATOM 6663 C C . VAL D 1 203 ? 36.002 33.824 93.124 1.00 54.76 183 VAL D C 1
ATOM 6664 O O . VAL D 1 203 ? 36.330 34.185 94.262 1.00 58.06 183 VAL D O 1
ATOM 6668 N N . THR D 1 204 ? 35.170 34.547 92.369 1.00 51.55 184 THR D N 1
ATOM 6669 C CA . THR D 1 204 ? 34.602 35.798 92.865 1.00 52.96 184 THR D CA 1
ATOM 6670 C C . THR D 1 204 ? 33.621 35.551 94.004 1.00 58.12 184 THR D C 1
ATOM 6671 O O . THR D 1 204 ? 33.637 36.266 95.013 1.00 61.04 184 THR D O 1
ATOM 6675 N N . LEU D 1 205 ? 32.762 34.541 93.864 1.00 51.86 185 LEU D N 1
ATOM 6676 C CA . LEU D 1 205 ? 31.765 34.245 94.886 1.00 56.72 185 LEU D CA 1
ATOM 6677 C C . LEU D 1 205 ? 32.365 33.677 96.166 1.00 57.92 185 LEU D C 1
ATOM 6678 O O . LEU D 1 205 ? 31.653 33.584 97.171 1.00 67.96 185 LEU D O 1
ATOM 6683 N N . GLY D 1 206 ? 33.640 33.295 96.160 1.00 52.19 186 GLY D N 1
ATOM 6684 C CA . GLY D 1 206 ? 34.267 32.689 97.313 1.00 53.49 186 GLY D CA 1
ATOM 6685 C C . GLY D 1 206 ? 34.347 31.179 97.270 1.00 57.07 186 GLY D C 1
ATOM 6686 O O . GLY D 1 206 ? 34.962 30.583 98.160 1.00 61.97 186 GLY D O 1
ATOM 6687 N N . ASP D 1 207 ? 33.743 30.548 96.270 1.00 66.62 187 ASP D N 1
ATOM 6688 C CA . ASP D 1 207 ? 33.817 29.100 96.098 1.00 61.16 187 ASP D CA 1
ATOM 6689 C C . ASP D 1 207 ? 35.135 28.770 95.407 1.00 57.25 187 ASP D C 1
ATOM 6690 O O . ASP D 1 207 ? 35.273 28.936 94.193 1.00 57.67 187 ASP D O 1
ATOM 6695 N N . PHE D 1 208 ? 36.114 28.300 96.182 1.00 58.54 188 PHE D N 1
ATOM 6696 C CA . PHE D 1 208 ? 37.433 27.975 95.655 1.00 53.68 188 PHE D CA 1
ATOM 6697 C C . PHE D 1 208 ? 37.594 26.504 95.298 1.00 54.24 188 PHE D C 1
ATOM 6698 O O . PHE D 1 208 ? 38.615 26.135 94.708 1.00 54.42 188 PHE D O 1
ATOM 6706 N N . GLN D 1 209 ? 36.623 25.659 95.641 1.00 63.63 189 GLN D N 1
ATOM 6707 C CA . GLN D 1 209 ? 36.692 24.242 95.316 1.00 64.76 189 GLN D CA 1
ATOM 6708 C C . GLN D 1 209 ? 35.977 23.889 94.022 1.00 63.27 189 GLN D C 1
ATOM 6709 O O . GLN D 1 209 ? 36.379 22.934 93.350 1.00 61.49 189 GLN D O 1
ATOM 6715 N N . LEU D 1 210 ? 34.936 24.637 93.655 1.00 62.31 190 LEU D N 1
ATOM 6716 C CA . LEU D 1 210 ? 34.260 24.382 92.386 1.00 57.79 190 LEU D CA 1
ATOM 6717 C C . LEU D 1 210 ? 35.168 24.571 91.175 1.00 52.98 190 LEU D C 1
ATOM 6718 O O . LEU D 1 210 ? 35.054 23.770 90.229 1.00 52.35 190 LEU D O 1
ATOM 6723 N N . PRO D 1 211 ? 36.046 25.583 91.112 1.00 51.23 191 PRO D N 1
ATOM 6724 C CA . PRO D 1 211 ? 36.998 25.636 89.990 1.00 50.39 191 PRO D CA 1
ATOM 6725 C C . PRO D 1 211 ? 37.807 24.362 89.825 1.00 51.64 191 PRO D C 1
ATOM 6726 O O . PRO D 1 211 ? 38.128 23.989 88.692 1.00 51.69 191 PRO D O 1
ATOM 6730 N N . LEU D 1 212 ? 38.120 23.663 90.918 1.00 51.07 192 LEU D N 1
ATOM 6731 C CA . LEU D 1 212 ? 38.921 22.447 90.810 1.00 52.24 192 LEU D CA 1
ATOM 6732 C C . LEU D 1 212 ? 38.149 21.331 90.116 1.00 52.06 192 LEU D C 1
ATOM 6733 O O . LEU D 1 212 ? 38.694 20.633 89.249 1.00 53.09 192 LEU D O 1
ATOM 6738 N N . THR D 1 213 ? 36.877 21.146 90.482 1.00 51.18 193 THR D N 1
ATOM 6739 C CA . THR D 1 213 ? 36.063 20.129 89.822 1.00 51.66 193 THR D CA 1
ATOM 6740 C C . THR D 1 213 ? 35.765 20.515 88.378 1.00 50.33 193 THR D C 1
ATOM 6741 O O . THR D 1 213 ? 35.729 19.650 87.494 1.00 50.76 193 THR D O 1
ATOM 6745 N N . ILE D 1 214 ? 35.557 21.809 88.116 1.00 48.79 194 ILE D N 1
ATOM 6746 C CA . ILE D 1 214 ? 35.405 22.264 86.735 1.00 48.00 194 ILE D CA 1
ATOM 6747 C C . ILE D 1 214 ? 36.655 21.934 85.931 1.00 48.67 194 ILE D C 1
ATOM 6748 O O . ILE D 1 214 ? 36.570 21.492 84.780 1.00 48.76 194 ILE D O 1
ATOM 6753 N N . SER D 1 215 ? 37.833 22.136 86.526 1.00 49.71 195 SER D N 1
ATOM 6754 C CA . SER D 1 215 ? 39.084 21.854 85.830 1.00 50.42 195 SER D CA 1
ATOM 6755 C C . SER D 1 215 ? 39.224 20.370 85.530 1.00 53.41 195 SER D C 1
ATOM 6756 O O . SER D 1 215 ? 39.602 19.982 84.419 1.00 52.83 195 SER D O 1
ATOM 6759 N N . ALA D 1 216 ? 38.937 19.522 86.520 1.00 56.11 196 ALA D N 1
ATOM 6760 C CA . ALA D 1 216 ? 38.990 18.080 86.295 1.00 57.44 196 ALA D CA 1
ATOM 6761 C C . ALA D 1 216 ? 38.034 17.669 85.180 1.00 57.82 196 ALA D C 1
ATOM 6762 O O . ALA D 1 216 ? 38.404 16.910 84.272 1.00 61.93 196 ALA D O 1
ATOM 6764 N N . PHE D 1 217 ? 36.800 18.178 85.228 1.00 58.12 197 PHE D N 1
ATOM 6765 C CA . PHE D 1 217 ? 35.801 17.846 84.217 1.00 57.35 197 PHE D CA 1
ATOM 6766 C C . PHE D 1 217 ? 36.258 18.264 82.825 1.00 56.37 197 PHE D C 1
ATOM 6767 O O . PHE D 1 217 ? 36.211 17.469 81.879 1.00 59.66 197 PHE D O 1
ATOM 6775 N N . VAL D 1 218 ? 36.693 19.516 82.680 1.00 51.24 198 VAL D N 1
ATOM 6776 C CA . VAL D 1 218 ? 37.069 20.025 81.366 1.00 51.01 198 VAL D CA 1
ATOM 6777 C C . VAL D 1 218 ? 38.312 19.308 80.850 1.00 53.32 198 VAL D C 1
ATOM 6778 O O . VAL D 1 218 ? 38.420 19.012 79.654 1.00 52.79 198 VAL D O 1
ATOM 6782 N N . LYS D 1 219 ? 39.253 18.985 81.742 1.00 57.11 199 LYS D N 1
ATOM 6783 C CA . LYS D 1 219 ? 40.450 18.256 81.337 1.00 60.94 199 LYS D CA 1
ATOM 6784 C C . LYS D 1 219 ? 40.096 16.869 80.815 1.00 72.49 199 LYS D C 1
ATOM 6785 O O . LYS D 1 219 ? 40.583 16.444 79.759 1.00 66.30 199 LYS D O 1
ATOM 6791 N N . ASP D 1 220 ? 39.242 16.146 81.545 1.00 58.55 200 ASP D N 1
ATOM 6792 C CA . ASP D 1 220 ? 38.861 14.806 81.111 1.00 67.79 200 ASP D CA 1
ATOM 6793 C C . ASP D 1 220 ? 38.061 14.856 79.814 1.00 61.72 200 ASP D C 1
ATOM 6794 O O . ASP D 1 220 ? 38.235 14.004 78.932 1.00 62.49 200 ASP D O 1
ATOM 6799 N N . LEU D 1 221 ? 37.195 15.861 79.670 1.00 64.14 201 LEU D N 1
ATOM 6800 C CA . LEU D 1 221 ? 36.422 15.994 78.442 1.00 62.61 201 LEU D CA 1
ATOM 6801 C C . LEU D 1 221 ? 37.325 16.303 77.255 1.00 61.35 201 LEU D C 1
ATOM 6802 O O . LEU D 1 221 ? 37.118 15.775 76.158 1.00 64.23 201 LEU D O 1
ATOM 6807 N N . PHE D 1 222 ? 38.342 17.144 77.456 1.00 58.83 202 PHE D N 1
ATOM 6808 C CA . PHE D 1 222 ? 39.283 17.436 76.380 1.00 59.88 202 PHE D CA 1
ATOM 6809 C C . PHE D 1 222 ? 40.108 16.209 76.020 1.00 63.89 202 PHE D C 1
ATOM 6810 O O . PHE D 1 222 ? 40.413 15.982 74.844 1.00 66.18 202 PHE D O 1
ATOM 6818 N N . ALA D 1 223 ? 40.484 15.407 77.019 1.00 60.50 203 ALA D N 1
ATOM 6819 C CA . ALA D 1 223 ? 41.192 14.163 76.737 1.00 67.14 203 ALA D CA 1
ATOM 6820 C C . ALA D 1 223 ? 40.336 13.234 75.886 1.00 70.23 203 ALA D C 1
ATOM 6821 O O . ALA D 1 223 ? 40.810 12.661 74.895 1.00 75.32 203 ALA D O 1
ATOM 6823 N N . GLY D 1 224 ? 39.062 13.081 76.255 1.00 68.93 204 GLY D N 1
ATOM 6824 C CA . GLY D 1 224 ? 38.164 12.266 75.452 1.00 70.83 204 GLY D CA 1
ATOM 6825 C C . GLY D 1 224 ? 37.987 12.802 74.044 1.00 67.14 204 GLY D C 1
ATOM 6826 O O . GLY D 1 224 ? 37.966 12.038 73.075 1.00 72.99 204 GLY D O 1
ATOM 6827 N N . PHE D 1 225 ? 37.866 14.126 73.911 1.00 72.53 205 PHE D N 1
ATOM 6828 C CA . PHE D 1 225 ? 37.712 14.733 72.592 1.00 72.62 205 PHE D CA 1
ATOM 6829 C C . PHE D 1 225 ? 38.935 14.469 71.726 1.00 81.17 205 PHE D C 1
ATOM 6830 O O . PHE D 1 225 ? 38.811 14.176 70.531 1.00 85.39 205 PHE D O 1
ATOM 6838 N N . GLN D 1 226 ? 40.130 14.569 72.315 1.00 72.19 206 GLN D N 1
ATOM 6839 C CA . GLN D 1 226 ? 41.352 14.301 71.565 1.00 74.91 206 GLN D CA 1
ATOM 6840 C C . GLN D 1 226 ? 41.448 12.829 71.185 1.00 77.90 206 GLN D C 1
ATOM 6841 O O . GLN D 1 226 ? 41.947 12.492 70.105 1.00 80.47 206 GLN D O 1
ATOM 6847 N N . LEU D 1 227 ? 40.978 11.937 72.059 1.00 67.82 207 LEU D N 1
ATOM 6848 C CA . LEU D 1 227 ? 41.035 10.513 71.756 1.00 73.52 207 LEU D CA 1
ATOM 6849 C C . LEU D 1 227 ? 39.963 10.077 70.766 1.00 78.22 207 LEU D C 1
ATOM 6850 O O . LEU D 1 227 ? 40.086 8.997 70.180 1.00 86.16 207 LEU D O 1
ATOM 6855 N N . LEU D 1 228 ? 38.919 10.884 70.563 1.00 84.70 208 LEU D N 1
ATOM 6856 C CA . LEU D 1 228 ? 37.882 10.504 69.608 1.00 85.18 208 LEU D CA 1
ATOM 6857 C C . LEU D 1 228 ? 38.379 10.575 68.168 1.00 87.46 208 LEU D C 1
ATOM 6858 O O . LEU D 1 228 ? 37.871 9.845 67.309 1.00 94.25 208 LEU D O 1
ATOM 6863 N N . ASN D 1 229 ? 39.365 11.429 67.891 1.00 80.57 209 ASN D N 1
ATOM 6864 C CA . ASN D 1 229 ? 39.959 11.577 66.560 1.00 92.85 209 ASN D CA 1
ATOM 6865 C C . ASN D 1 229 ? 38.875 11.775 65.501 1.00 99.57 209 ASN D C 1
ATOM 6866 O O . ASN D 1 229 ? 38.719 10.988 64.564 1.00 97.39 209 ASN D O 1
ATOM 6871 N N . LEU D 1 230 ? 38.119 12.856 65.672 1.00 104.86 210 LEU D N 1
ATOM 6872 C CA . LEU D 1 230 ? 36.921 13.065 64.870 1.00 104.17 210 LEU D CA 1
ATOM 6873 C C . LEU D 1 230 ? 37.282 13.419 63.432 1.00 110.92 210 LEU D C 1
ATOM 6874 O O . LEU D 1 230 ? 38.257 14.131 63.173 1.00 106.16 210 LEU D O 1
ATOM 6879 N N . LYS D 1 231 ? 36.486 12.914 62.491 1.00 113.03 211 LYS D N 1
ATOM 6880 C CA . LYS D 1 231 ? 36.730 13.155 61.074 1.00 116.32 211 LYS D CA 1
ATOM 6881 C C . LYS D 1 231 ? 36.033 14.412 60.567 1.00 113.20 211 LYS D C 1
ATOM 6882 O O . LYS D 1 231 ? 36.628 15.178 59.799 1.00 118.26 211 LYS D O 1
ATOM 6888 N N . ASN D 1 232 ? 34.785 14.636 60.974 1.00 113.15 212 ASN D N 1
ATOM 6889 C CA . ASN D 1 232 ? 34.050 15.818 60.539 1.00 109.12 212 ASN D CA 1
ATOM 6890 C C . ASN D 1 232 ? 34.786 17.076 60.976 1.00 105.90 212 ASN D C 1
ATOM 6891 O O . ASN D 1 232 ? 34.953 17.323 62.174 1.00 115.64 212 ASN D O 1
ATOM 6896 N N . ASP D 1 233 ? 35.230 17.868 59.996 1.00 101.81 213 ASP D N 1
ATOM 6897 C CA . ASP D 1 233 ? 36.115 18.992 60.285 1.00 112.03 213 ASP D CA 1
ATOM 6898 C C . ASP D 1 233 ? 35.459 20.023 61.192 1.00 96.98 213 ASP D C 1
ATOM 6899 O O . ASP D 1 233 ? 36.146 20.664 61.992 1.00 104.99 213 ASP D O 1
ATOM 6904 N N . ILE D 1 234 ? 34.141 20.195 61.091 1.00 104.57 214 ILE D N 1
ATOM 6905 C CA . ILE D 1 234 ? 33.456 21.161 61.945 1.00 97.15 214 ILE D CA 1
ATOM 6906 C C . ILE D 1 234 ? 33.533 20.728 63.406 1.00 90.98 214 ILE D C 1
ATOM 6907 O O . ILE D 1 234 ? 33.947 21.499 64.282 1.00 86.94 214 ILE D O 1
ATOM 6912 N N . ILE D 1 235 ? 33.148 19.481 63.688 1.00 88.24 215 ILE D N 1
ATOM 6913 C CA . ILE D 1 235 ? 33.145 19.004 65.065 1.00 83.39 215 ILE D CA 1
ATOM 6914 C C . ILE D 1 235 ? 34.568 18.815 65.574 1.00 85.64 215 ILE D C 1
ATOM 6915 O O . ILE D 1 235 ? 34.848 19.065 66.751 1.00 81.52 215 ILE D O 1
ATOM 6920 N N . ARG D 1 236 ? 35.494 18.400 64.705 1.00 91.97 216 ARG D N 1
ATOM 6921 C CA . ARG D 1 236 ? 36.893 18.298 65.114 1.00 89.51 216 ARG D CA 1
ATOM 6922 C C . ARG D 1 236 ? 37.460 19.664 65.481 1.00 85.21 216 ARG D C 1
ATOM 6923 O O . ARG D 1 236 ? 38.180 19.798 66.477 1.00 85.66 216 ARG D O 1
ATOM 6931 N N . LYS D 1 237 ? 37.140 20.692 64.691 1.00 87.51 217 LYS D N 1
ATOM 6932 C CA . LYS D 1 237 ? 37.592 22.047 64.995 1.00 86.09 217 LYS D CA 1
ATOM 6933 C C . LYS D 1 237 ? 36.996 22.542 66.306 1.00 77.18 217 LYS D C 1
ATOM 6934 O O . LYS D 1 237 ? 37.702 23.101 67.157 1.00 76.96 217 LYS D O 1
ATOM 6940 N N . ARG D 1 238 ? 35.690 22.341 66.491 1.00 78.60 218 ARG D N 1
ATOM 6941 C CA . ARG D 1 238 ? 35.044 22.822 67.706 1.00 71.78 218 ARG D CA 1
ATOM 6942 C C . ARG D 1 238 ? 35.509 22.050 68.936 1.00 71.16 218 ARG D C 1
ATOM 6943 O O . ARG D 1 238 ? 35.506 22.596 70.044 1.00 72.18 218 ARG D O 1
ATOM 6951 N N . ALA D 1 239 ? 35.922 20.792 68.765 1.00 69.65 219 ALA D N 1
ATOM 6952 C CA . ALA D 1 239 ? 36.460 20.025 69.880 1.00 68.75 219 ALA D CA 1
ATOM 6953 C C . ALA D 1 239 ? 37.902 20.407 70.186 1.00 73.98 219 ALA D C 1
ATOM 6954 O O . ALA D 1 239 ? 38.314 20.373 71.350 1.00 73.83 219 ALA D O 1
ATOM 6956 N N . ASP D 1 240 ? 38.681 20.758 69.160 1.00 77.93 220 ASP D N 1
ATOM 6957 C CA . ASP D 1 240 ? 40.018 21.288 69.397 1.00 77.31 220 ASP D CA 1
ATOM 6958 C C . ASP D 1 240 ? 39.950 22.654 70.065 1.00 75.32 220 ASP D C 1
ATOM 6959 O O . ASP D 1 240 ? 40.866 23.028 70.806 1.00 89.15 220 ASP D O 1
ATOM 6964 N N . SER D 1 241 ? 38.870 23.403 69.829 1.00 75.73 221 SER D N 1
ATOM 6965 C CA . SER D 1 241 ? 38.679 24.686 70.497 1.00 71.04 221 SER D CA 1
ATOM 6966 C C . SER D 1 241 ? 38.494 24.554 72.006 1.00 68.18 221 SER D C 1
ATOM 6967 O O . SER D 1 241 ? 38.482 25.576 72.701 1.00 67.09 221 SER D O 1
ATOM 6970 N N . VAL D 1 242 ? 38.348 23.333 72.528 1.00 64.94 222 VAL D N 1
ATOM 6971 C CA . VAL D 1 242 ? 38.235 23.132 73.968 1.00 65.37 222 VAL D CA 1
ATOM 6972 C C . VAL D 1 242 ? 39.563 23.402 74.672 1.00 65.54 222 VAL D C 1
ATOM 6973 O O . VAL D 1 242 ? 39.590 23.600 75.895 1.00 63.99 222 VAL D O 1
ATOM 6977 N N . LYS D 1 243 ? 40.669 23.434 73.922 1.00 68.03 223 LYS D N 1
ATOM 6978 C CA . LYS D 1 243 ? 41.976 23.672 74.525 1.00 67.76 223 LYS D CA 1
ATOM 6979 C C . LYS D 1 243 ? 42.047 25.035 75.202 1.00 64.43 223 LYS D C 1
ATOM 6980 O O . LYS D 1 243 ? 42.702 25.177 76.242 1.00 63.55 223 LYS D O 1
ATOM 6986 N N . TYR D 1 244 ? 41.362 26.042 74.653 1.00 68.29 224 TYR D N 1
ATOM 6987 C CA . TYR D 1 244 ? 41.376 27.360 75.277 1.00 67.02 224 TYR D CA 1
ATOM 6988 C C . TYR D 1 244 ? 40.680 27.330 76.630 1.00 62.62 224 TYR D C 1
ATOM 6989 O O . TYR D 1 244 ? 41.169 27.919 77.601 1.00 62.74 224 TYR D O 1
ATOM 6998 N N . GLU D 1 245 ? 39.546 26.633 76.719 1.00 57.99 225 GLU D N 1
ATOM 6999 C CA . GLU D 1 245 ? 38.857 26.508 77.998 1.00 55.30 225 GLU D CA 1
ATOM 7000 C C . GLU D 1 245 ? 39.699 25.722 78.996 1.00 58.00 225 GLU D C 1
ATOM 7001 O O . GLU D 1 245 ? 39.745 26.060 80.186 1.00 59.74 225 GLU D O 1
ATOM 7007 N N . VAL D 1 246 ? 40.363 24.663 78.527 1.00 55.62 226 VAL D N 1
ATOM 7008 C CA . VAL D 1 246 ? 41.251 23.899 79.402 1.00 55.86 226 VAL D CA 1
ATOM 7009 C C . VAL D 1 246 ? 42.328 24.808 79.975 1.00 55.85 226 VAL D C 1
ATOM 7010 O O . VAL D 1 246 ? 42.594 24.803 81.183 1.00 57.36 226 VAL D O 1
ATOM 7014 N N . LYS D 1 247 ? 42.955 25.613 79.111 1.00 59.21 227 LYS D N 1
ATOM 7015 C CA . LYS D 1 247 ? 43.981 26.543 79.572 1.00 59.42 227 LYS D CA 1
ATOM 7016 C C . LYS D 1 247 ? 43.413 27.551 80.562 1.00 57.48 227 LYS D C 1
ATOM 7017 O O . LYS D 1 247 ? 44.056 27.868 81.568 1.00 56.75 227 LYS D O 1
ATOM 7023 N N . ARG D 1 248 ? 42.205 28.055 80.305 1.00 53.90 228 ARG D N 1
ATOM 7024 C CA . ARG D 1 248 ? 41.624 29.075 81.174 1.00 53.19 228 ARG D CA 1
ATOM 7025 C C . ARG D 1 248 ? 41.357 28.523 82.574 1.00 52.98 228 ARG D C 1
ATOM 7026 O O . ARG D 1 248 ? 41.698 29.156 83.585 1.00 53.20 228 ARG D O 1
ATOM 7034 N N . VAL D 1 249 ? 40.770 27.326 82.656 1.00 51.67 229 VAL D N 1
ATOM 7035 C CA . VAL D 1 249 ? 40.463 26.765 83.970 1.00 52.01 229 VAL D CA 1
ATOM 7036 C C . VAL D 1 249 ? 41.736 26.312 84.677 1.00 53.60 229 VAL D C 1
ATOM 7037 O O . VAL D 1 249 ? 41.855 26.426 85.906 1.00 53.15 229 VAL D O 1
ATOM 7041 N N . GLU D 1 250 ? 42.716 25.807 83.921 1.00 50.50 230 GLU D N 1
ATOM 7042 C CA . GLU D 1 250 ? 43.983 25.433 84.536 1.00 51.24 230 GLU D CA 1
ATOM 7043 C C . GLU D 1 250 ? 44.708 26.658 85.075 1.00 51.26 230 GLU D C 1
ATOM 7044 O O . GLU D 1 250 ? 45.368 26.590 86.116 1.00 51.72 230 GLU D O 1
ATOM 7050 N N . ASP D 1 251 ? 44.582 27.796 84.388 1.00 49.42 231 ASP D N 1
ATOM 7051 C CA . ASP D 1 251 ? 45.162 29.035 84.892 1.00 49.80 231 ASP D CA 1
ATOM 7052 C C . ASP D 1 251 ? 44.439 29.517 86.143 1.00 49.46 231 ASP D C 1
ATOM 7053 O O . ASP D 1 251 ? 45.071 30.055 87.057 1.00 50.06 231 ASP D O 1
ATOM 7058 N N . ILE D 1 252 ? 43.116 29.345 86.202 1.00 46.70 232 ILE D N 1
ATOM 7059 C CA . ILE D 1 252 ? 42.388 29.704 87.420 1.00 46.70 232 ILE D CA 1
ATOM 7060 C C . ILE D 1 252 ? 42.875 28.863 88.596 1.00 47.01 232 ILE D C 1
ATOM 7061 O O . ILE D 1 252 ? 43.106 29.375 89.701 1.00 47.62 232 ILE D O 1
ATOM 7066 N N . VAL D 1 253 ? 43.035 27.556 88.378 1.00 48.57 233 VAL D N 1
ATOM 7067 C CA . VAL D 1 253 ? 43.512 26.693 89.455 1.00 49.27 233 VAL D CA 1
ATOM 7068 C C . VAL D 1 253 ? 44.946 27.053 89.832 1.00 50.13 233 VAL D C 1
ATOM 7069 O O . VAL D 1 253 ? 45.314 27.033 91.011 1.00 50.77 233 VAL D O 1
ATOM 7073 N N . TYR D 1 254 ? 45.770 27.402 88.841 1.00 47.79 234 TYR D N 1
ATOM 7074 C CA . TYR D 1 254 ? 47.128 27.871 89.110 1.00 48.66 234 TYR D CA 1
ATOM 7075 C C . TYR D 1 254 ? 47.116 29.107 89.998 1.00 49.15 234 TYR D C 1
ATOM 7076 O O . TYR D 1 254 ? 47.871 29.196 90.973 1.00 49.95 234 TYR D O 1
ATOM 7085 N N . ASP D 1 255 ? 46.268 30.081 89.660 1.00 49.20 235 ASP D N 1
ATOM 7086 C CA . ASP D 1 255 ? 46.178 31.306 90.445 1.00 49.70 235 ASP D CA 1
ATOM 7087 C C . ASP D 1 255 ? 45.736 31.013 91.868 1.00 49.96 235 ASP D C 1
ATOM 7088 O O . ASP D 1 255 ? 46.287 31.567 92.825 1.00 50.89 235 ASP D O 1
ATOM 7093 N N . LEU D 1 256 ? 44.736 30.146 92.026 1.00 52.12 236 LEU D N 1
ATOM 7094 C CA . LEU D 1 256 ? 44.258 29.819 93.364 1.00 52.55 236 LEU D CA 1
ATOM 7095 C C . LEU D 1 256 ? 45.329 29.087 94.161 1.00 54.13 236 LEU D C 1
ATOM 7096 O O . LEU D 1 256 ? 45.465 29.293 95.373 1.00 58.48 236 LEU D O 1
ATOM 7101 N N . SER D 1 257 ? 46.109 28.237 93.491 1.00 53.79 237 SER D N 1
ATOM 7102 C CA . SER D 1 257 ? 47.186 27.520 94.163 1.00 55.68 237 SER D CA 1
ATOM 7103 C C . SER D 1 257 ? 48.294 28.472 94.597 1.00 67.99 237 SER D C 1
ATOM 7104 O O . SER D 1 257 ? 48.861 28.321 95.687 1.00 62.64 237 SER D O 1
ATOM 7107 N N . LEU D 1 258 ? 48.604 29.465 93.761 1.00 53.42 238 LEU D N 1
ATOM 7108 C CA . LEU D 1 258 ? 49.662 30.417 94.081 1.00 54.29 238 LEU D CA 1
ATOM 7109 C C . LEU D 1 258 ? 49.310 31.264 95.296 1.00 58.09 238 LEU D C 1
ATOM 7110 O O . LEU D 1 258 ? 50.208 31.748 95.992 1.00 74.82 238 LEU D O 1
ATOM 7115 N N . ARG D 1 259 ? 48.021 31.450 95.568 1.00 55.55 239 ARG D N 1
ATOM 7116 C CA . ARG D 1 259 ? 47.558 32.260 96.684 1.00 56.47 239 ARG D CA 1
ATOM 7117 C C . ARG D 1 259 ? 47.174 31.424 97.894 1.00 57.96 239 ARG D C 1
ATOM 7118 O O . ARG D 1 259 ? 46.630 31.968 98.858 1.00 59.15 239 ARG D O 1
ATOM 7126 N N . GLY D 1 260 ? 47.441 30.121 97.867 1.00 58.61 240 GLY D N 1
ATOM 7127 C CA . GLY D 1 260 ? 47.052 29.265 98.969 1.00 59.45 240 GLY D CA 1
ATOM 7128 C C . GLY D 1 260 ? 45.560 29.145 99.166 1.00 61.61 240 GLY D C 1
ATOM 7129 O O . GLY D 1 260 ? 45.113 28.795 100.260 1.00 67.35 240 GLY D O 1
ATOM 7130 N N . LEU D 1 261 ? 44.770 29.437 98.136 1.00 59.33 241 LEU D N 1
ATOM 7131 C CA . LEU D 1 261 ? 43.324 29.294 98.196 1.00 56.71 241 LEU D CA 1
ATOM 7132 C C . LEU D 1 261 ? 42.855 27.895 97.817 1.00 78.20 241 LEU D C 1
ATOM 7133 O O . LEU D 1 261 ? 41.656 27.610 97.909 1.00 58.13 241 LEU D O 1
ATOM 7138 N N . ILE D 1 262 ? 43.767 27.027 97.389 1.00 74.58 242 ILE D N 1
ATOM 7139 C CA . ILE D 1 262 ? 43.472 25.633 97.086 1.00 73.83 242 ILE D CA 1
ATOM 7140 C C . ILE D 1 262 ? 44.503 24.764 97.789 1.00 78.95 242 ILE D C 1
ATOM 7141 O O . ILE D 1 262 ? 45.689 25.107 97.835 1.00 76.83 242 ILE D O 1
ATOM 7146 N N . GLN D 1 263 ? 44.049 23.647 98.352 1.00 92.83 243 GLN D N 1
ATOM 7147 C CA . GLN D 1 263 ? 44.944 22.702 99.019 1.00 96.16 243 GLN D CA 1
ATOM 7148 C C . GLN D 1 263 ? 45.395 21.607 98.049 1.00 97.15 243 GLN D C 1
ATOM 7149 O O . GLN D 1 263 ? 45.152 20.418 98.245 1.00 99.60 243 GLN D O 1
ATOM 7151 N N . ARG D 1 264 ? 46.067 22.035 96.982 1.00 101.43 244 ARG D N 1
ATOM 7152 C CA . ARG D 1 264 ? 46.539 21.024 96.042 1.00 101.06 244 ARG D CA 1
ATOM 7153 C C . ARG D 1 264 ? 47.944 20.562 96.434 1.00 102.17 244 ARG D C 1
ATOM 7154 O O . ARG D 1 264 ? 48.756 21.376 96.891 1.00 102.70 244 ARG D O 1
ATOM 7162 N N . PRO D 1 265 ? 48.246 19.254 96.294 1.00 101.78 245 PRO D N 1
ATOM 7163 C CA . PRO D 1 265 ? 49.512 18.587 96.623 1.00 103.00 245 PRO D CA 1
ATOM 7164 C C . PRO D 1 265 ? 50.761 19.465 96.501 1.00 103.22 245 PRO D C 1
ATOM 7165 O O . PRO D 1 265 ? 51.520 19.557 97.466 1.00 104.44 245 PRO D O 1
ATOM 7169 N N . LEU E 1 28 ? 35.297 11.009 81.540 1.00 89.89 8 LEU E N 1
ATOM 7170 C CA . LEU E 1 28 ? 33.885 11.168 81.868 1.00 86.79 8 LEU E CA 1
ATOM 7171 C C . LEU E 1 28 ? 32.998 10.747 80.694 1.00 84.57 8 LEU E C 1
ATOM 7172 O O . LEU E 1 28 ? 31.885 10.255 80.888 1.00 82.61 8 LEU E O 1
ATOM 7174 N N . LEU E 1 29 ? 33.505 10.943 79.478 1.00 90.72 9 LEU E N 1
ATOM 7175 C CA . LEU E 1 29 ? 32.762 10.584 78.277 1.00 86.55 9 LEU E CA 1
ATOM 7176 C C . LEU E 1 29 ? 32.631 9.067 78.181 1.00 87.20 9 LEU E C 1
ATOM 7177 O O . LEU E 1 29 ? 33.611 8.338 78.360 1.00 91.65 9 LEU E O 1
ATOM 7182 N N . ASP E 1 30 ? 31.419 8.593 77.904 1.00 109.82 10 ASP E N 1
ATOM 7183 C CA . ASP E 1 30 ? 31.146 7.163 77.979 1.00 109.27 10 ASP E CA 1
ATOM 7184 C C . ASP E 1 30 ? 31.898 6.402 76.889 1.00 109.95 10 ASP E C 1
ATOM 7185 O O . ASP E 1 30 ? 32.019 6.888 75.759 1.00 106.69 10 ASP E O 1
ATOM 7190 N N . PRO E 1 31 ? 32.413 5.207 77.198 1.00 99.40 11 PRO E N 1
ATOM 7191 C CA . PRO E 1 31 ? 33.106 4.415 76.168 1.00 100.36 11 PRO E CA 1
ATOM 7192 C C . PRO E 1 31 ? 32.208 4.005 75.016 1.00 94.44 11 PRO E C 1
ATOM 7193 O O . PRO E 1 31 ? 32.702 3.796 73.898 1.00 94.26 11 PRO E O 1
ATOM 7197 N N . SER E 1 32 ? 30.901 3.869 75.258 1.00 101.39 12 SER E N 1
ATOM 7198 C CA . SER E 1 32 ? 29.990 3.511 74.179 1.00 96.15 12 SER E CA 1
ATOM 7199 C C . SER E 1 32 ? 29.974 4.574 73.090 1.00 95.26 12 SER E C 1
ATOM 7200 O O . SER E 1 32 ? 29.784 4.248 71.916 1.00 92.47 12 SER E O 1
ATOM 7203 N N . ILE E 1 33 ? 30.190 5.840 73.452 1.00 100.04 13 ILE E N 1
ATOM 7204 C CA . ILE E 1 33 ? 30.312 6.890 72.441 1.00 91.03 13 ILE E CA 1
ATOM 7205 C C . ILE E 1 33 ? 31.524 6.631 71.552 1.00 96.77 13 ILE E C 1
ATOM 7206 O O . ILE E 1 33 ? 31.442 6.722 70.322 1.00 94.81 13 ILE E O 1
ATOM 7211 N N . PHE E 1 34 ? 32.663 6.291 72.163 1.00 87.96 14 PHE E N 1
ATOM 7212 C CA . PHE E 1 34 ? 33.860 5.971 71.388 1.00 85.74 14 PHE E CA 1
ATOM 7213 C C . PHE E 1 34 ? 33.611 4.799 70.445 1.00 85.08 14 PHE E C 1
ATOM 7214 O O . PHE E 1 34 ? 33.940 4.862 69.252 1.00 85.32 14 PHE E O 1
ATOM 7222 N N . ALA E 1 35 ? 33.020 3.721 70.964 1.00 99.04 15 ALA E N 1
ATOM 7223 C CA . ALA E 1 35 ? 32.811 2.525 70.152 1.00 95.19 15 ALA E CA 1
ATOM 7224 C C . ALA E 1 35 ? 31.835 2.793 69.010 1.00 87.61 15 ALA E C 1
ATOM 7225 O O . ALA E 1 35 ? 32.084 2.411 67.858 1.00 87.83 15 ALA E O 1
ATOM 7227 N N . SER E 1 36 ? 30.711 3.451 69.316 1.00 101.21 16 SER E N 1
ATOM 7228 C CA . SER E 1 36 ? 29.711 3.742 68.297 1.00 92.21 16 SER E CA 1
ATOM 7229 C C . SER E 1 36 ? 30.254 4.698 67.246 1.00 94.39 16 SER E C 1
ATOM 7230 O O . SER E 1 36 ? 29.949 4.557 66.058 1.00 90.04 16 SER E O 1
ATOM 7233 N N . LEU E 1 37 ? 31.070 5.671 67.657 1.00 85.54 17 LEU E N 1
ATOM 7234 C CA . LEU E 1 37 ? 31.634 6.603 66.690 1.00 85.66 17 LEU E CA 1
ATOM 7235 C C . LEU E 1 37 ? 32.644 5.906 65.788 1.00 88.18 17 LEU E C 1
ATOM 7236 O O . LEU E 1 37 ? 32.691 6.173 64.583 1.00 87.70 17 LEU E O 1
ATOM 7241 N N . GLU E 1 38 ? 33.439 4.988 66.345 1.00 97.56 18 GLU E N 1
ATOM 7242 C CA . GLU E 1 38 ? 34.366 4.219 65.520 1.00 101.64 18 GLU E CA 1
ATOM 7243 C C . GLU E 1 38 ? 33.616 3.363 64.502 1.00 96.24 18 GLU E C 1
ATOM 7244 O O . GLU E 1 38 ? 33.981 3.317 63.319 1.00 97.33 18 GLU E O 1
ATOM 7250 N N . ALA E 1 39 ? 32.559 2.677 64.947 1.00 109.67 19 ALA E N 1
ATOM 7251 C CA . ALA E 1 39 ? 31.789 1.839 64.029 1.00 102.97 19 ALA E CA 1
ATOM 7252 C C . ALA E 1 39 ? 31.096 2.676 62.959 1.00 99.20 19 ALA E C 1
ATOM 7253 O O . ALA E 1 39 ? 31.069 2.296 61.780 1.00 96.52 19 ALA E O 1
ATOM 7255 N N . LYS E 1 40 ? 30.530 3.819 63.355 1.00 107.80 20 LYS E N 1
ATOM 7256 C CA . LYS E 1 40 ? 29.872 4.699 62.399 1.00 114.20 20 LYS E CA 1
ATOM 7257 C C . LYS E 1 40 ? 30.867 5.234 61.382 1.00 103.09 20 LYS E C 1
ATOM 7258 O O . LYS E 1 40 ? 30.545 5.356 60.197 1.00 98.48 20 LYS E O 1
ATOM 7264 N N . LEU E 1 41 ? 32.091 5.542 61.822 1.00 92.12 21 LEU E N 1
ATOM 7265 C CA . LEU E 1 41 ? 33.109 6.003 60.887 1.00 95.77 21 LEU E CA 1
ATOM 7266 C C . LEU E 1 41 ? 33.496 4.904 59.907 1.00 94.08 21 LEU E C 1
ATOM 7267 O O . LEU E 1 41 ? 33.615 5.161 58.704 1.00 100.40 21 LEU E O 1
ATOM 7272 N N . GLU E 1 42 ? 33.695 3.675 60.397 1.00 104.67 22 GLU E N 1
ATOM 7273 C CA . GLU E 1 42 ? 33.973 2.559 59.493 1.00 105.23 22 GLU E CA 1
ATOM 7274 C C . GLU E 1 42 ? 32.886 2.432 58.432 1.00 96.87 22 GLU E C 1
ATOM 7275 O O . GLU E 1 42 ? 33.170 2.382 57.224 1.00 95.05 22 GLU E O 1
ATOM 7281 N N . GLU E 1 43 ? 31.626 2.379 58.873 1.00 115.89 23 GLU E N 1
ATOM 7282 C CA . GLU E 1 43 ? 30.531 2.160 57.935 1.00 107.25 23 GLU E CA 1
ATOM 7283 C C . GLU E 1 43 ? 30.404 3.311 56.948 1.00 103.06 23 GLU E C 1
ATOM 7284 O O . GLU E 1 43 ? 30.234 3.084 55.746 1.00 100.07 23 GLU E O 1
ATOM 7290 N N . GLU E 1 44 ? 30.478 4.554 57.434 1.00 103.08 24 GLU E N 1
ATOM 7291 C CA . GLU E 1 44 ? 30.325 5.699 56.543 1.00 99.76 24 GLU E CA 1
ATOM 7292 C C . GLU E 1 44 ? 31.473 5.779 55.548 1.00 103.94 24 GLU E C 1
ATOM 7293 O O . GLU E 1 44 ? 31.261 6.137 54.385 1.00 99.49 24 GLU E O 1
ATOM 7299 N N . THR E 1 45 ? 32.691 5.427 55.973 1.00 95.54 25 THR E N 1
ATOM 7300 C CA . THR E 1 45 ? 33.813 5.405 55.042 1.00 99.76 25 THR E CA 1
ATOM 7301 C C . THR E 1 45 ? 33.601 4.363 53.954 1.00 95.47 25 THR E C 1
ATOM 7302 O O . THR E 1 45 ? 33.843 4.633 52.771 1.00 95.47 25 THR E O 1
ATOM 7306 N N . GLN E 1 46 ? 33.136 3.167 54.330 1.00 102.30 26 GLN E N 1
ATOM 7307 C CA . GLN E 1 46 ? 32.896 2.138 53.320 1.00 103.71 26 GLN E CA 1
ATOM 7308 C C . GLN E 1 46 ? 31.791 2.553 52.352 1.00 96.27 26 GLN E C 1
ATOM 7309 O O . GLN E 1 46 ? 31.925 2.378 51.131 1.00 94.99 26 GLN E O 1
ATOM 7315 N N . ILE E 1 47 ? 30.694 3.109 52.878 1.00 102.37 27 ILE E N 1
ATOM 7316 C CA . ILE E 1 47 ? 29.599 3.560 52.020 1.00 91.79 27 ILE E CA 1
ATOM 7317 C C . ILE E 1 47 ? 30.072 4.660 51.080 1.00 92.95 27 ILE E C 1
ATOM 7318 O O . ILE E 1 47 ? 29.740 4.661 49.890 1.00 89.73 27 ILE E O 1
ATOM 7323 N N . ARG E 1 48 ? 30.849 5.615 51.594 1.00 90.55 28 ARG E N 1
ATOM 7324 C CA . ARG E 1 48 ? 31.303 6.717 50.757 1.00 92.55 28 ARG E CA 1
ATOM 7325 C C . ARG E 1 48 ? 32.279 6.234 49.691 1.00 95.59 28 ARG E C 1
ATOM 7326 O O . ARG E 1 48 ? 32.247 6.718 48.556 1.00 93.02 28 ARG E O 1
ATOM 7334 N N . ASP E 1 49 ? 33.129 5.258 50.018 1.00 95.35 29 ASP E N 1
ATOM 7335 C CA . ASP E 1 49 ? 34.034 4.702 49.014 1.00 100.43 29 ASP E CA 1
ATOM 7336 C C . ASP E 1 49 ? 33.258 3.997 47.905 1.00 95.08 29 ASP E C 1
ATOM 7337 O O . ASP E 1 49 ? 33.532 4.195 46.710 1.00 95.87 29 ASP E O 1
ATOM 7342 N N . THR E 1 50 ? 32.285 3.162 48.283 1.00 103.99 30 THR E N 1
ATOM 7343 C CA . THR E 1 50 ? 31.480 2.469 47.280 1.00 95.33 30 THR E CA 1
ATOM 7344 C C . THR E 1 50 ? 30.709 3.457 46.411 1.00 91.79 30 THR E C 1
ATOM 7345 O O . THR E 1 50 ? 30.669 3.322 45.179 1.00 92.10 30 THR E O 1
ATOM 7349 N N . LEU E 1 51 ? 30.096 4.463 47.039 1.00 90.87 31 LEU E N 1
ATOM 7350 C CA . LEU E 1 51 ? 29.351 5.466 46.289 1.00 83.17 31 LEU E CA 1
ATOM 7351 C C . LEU E 1 51 ? 30.267 6.244 45.358 1.00 88.79 31 LEU E C 1
ATOM 7352 O O . LEU E 1 51 ? 29.886 6.557 44.227 1.00 85.02 31 LEU E O 1
ATOM 7357 N N . SER E 1 52 ? 31.487 6.551 45.806 1.00 89.44 32 SER E N 1
ATOM 7358 C CA . SER E 1 52 ? 32.415 7.301 44.969 1.00 94.90 32 SER E CA 1
ATOM 7359 C C . SER E 1 52 ? 32.827 6.500 43.743 1.00 94.93 32 SER E C 1
ATOM 7360 O O . SER E 1 52 ? 32.840 7.033 42.628 1.00 95.23 32 SER E O 1
ATOM 7363 N N . GLN E 1 53 ? 33.157 5.218 43.919 1.00 102.54 33 GLN E N 1
ATOM 7364 C CA . GLN E 1 53 ? 33.570 4.436 42.754 1.00 97.94 33 GLN E CA 1
ATOM 7365 C C . GLN E 1 53 ? 32.400 4.212 41.797 1.00 90.84 33 GLN E C 1
ATOM 7366 O O . GLN E 1 53 ? 32.573 4.280 40.570 1.00 91.20 33 GLN E O 1
ATOM 7372 N N . LEU E 1 54 ? 31.191 3.999 42.334 1.00 94.03 34 LEU E N 1
ATOM 7373 C CA . LEU E 1 54 ? 30.019 3.855 41.473 1.00 85.99 34 LEU E CA 1
ATOM 7374 C C . LEU E 1 54 ? 29.733 5.142 40.703 1.00 81.63 34 LEU E C 1
ATOM 7375 O O . LEU E 1 54 ? 29.473 5.112 39.493 1.00 81.76 34 LEU E O 1
ATOM 7380 N N . ILE E 1 55 ? 29.767 6.284 41.396 1.00 76.51 35 ILE E N 1
ATOM 7381 C CA . ILE E 1 55 ? 29.499 7.567 40.754 1.00 74.77 35 ILE E CA 1
ATOM 7382 C C . ILE E 1 55 ? 30.556 7.864 39.700 1.00 76.88 35 ILE E C 1
ATOM 7383 O O . ILE E 1 55 ? 30.253 8.420 38.640 1.00 75.73 35 ILE E O 1
ATOM 7388 N N . GLN E 1 56 ? 31.808 7.476 39.955 1.00 79.40 36 GLN E N 1
ATOM 7389 C CA . GLN E 1 56 ? 32.850 7.712 38.963 1.00 84.43 36 GLN E CA 1
ATOM 7390 C C . GLN E 1 56 ? 32.630 6.864 37.717 1.00 81.85 36 GLN E C 1
ATOM 7391 O O . GLN E 1 56 ? 32.766 7.362 36.592 1.00 84.07 36 GLN E O 1
ATOM 7397 N N . ARG E 1 57 ? 32.293 5.581 37.891 1.00 85.18 37 ARG E N 1
ATOM 7398 C CA . ARG E 1 57 ? 31.987 4.746 36.731 1.00 83.79 37 ARG E CA 1
ATOM 7399 C C . ARG E 1 57 ? 30.807 5.307 35.939 1.00 77.00 37 ARG E C 1
ATOM 7400 O O . ARG E 1 57 ? 30.838 5.347 34.698 1.00 78.56 37 ARG E O 1
ATOM 7408 N N . LEU E 1 58 ? 29.762 5.756 36.642 1.00 73.69 38 LEU E N 1
ATOM 7409 C CA . LEU E 1 58 ? 28.621 6.365 35.964 1.00 70.63 38 LEU E CA 1
ATOM 7410 C C . LEU E 1 58 ? 29.028 7.630 35.218 1.00 70.45 38 LEU E C 1
ATOM 7411 O O . LEU E 1 58 ? 28.544 7.886 34.112 1.00 69.21 38 LEU E O 1
ATOM 7416 N N . ASP E 1 59 ? 29.915 8.435 35.809 1.00 70.91 39 ASP E N 1
ATOM 7417 C CA . ASP E 1 59 ? 30.352 9.665 35.159 1.00 70.87 39 ASP E CA 1
ATOM 7418 C C . ASP E 1 59 ? 31.148 9.370 33.896 1.00 73.04 39 ASP E C 1
ATOM 7419 O O . ASP E 1 59 ? 31.027 10.090 32.900 1.00 73.83 39 ASP E O 1
ATOM 7424 N N . ARG E 1 60 ? 31.962 8.313 33.912 1.00 74.54 40 ARG E N 1
ATOM 7425 C CA . ARG E 1 60 ? 32.699 7.961 32.700 1.00 80.47 40 ARG E CA 1
ATOM 7426 C C . ARG E 1 60 ? 31.764 7.430 31.618 1.00 77.77 40 ARG E C 1
ATOM 7427 O O . ARG E 1 60 ? 31.932 7.751 30.433 1.00 78.85 40 ARG E O 1
ATOM 7435 N N . ALA E 1 61 ? 30.761 6.631 32.001 1.00 79.13 41 ALA E N 1
ATOM 7436 C CA . ALA E 1 61 ? 29.779 6.185 31.014 1.00 73.97 41 ALA E CA 1
ATOM 7437 C C . ALA E 1 61 ? 29.000 7.364 30.439 1.00 71.22 41 ALA E C 1
ATOM 7438 O O . ALA E 1 61 ? 28.719 7.409 29.232 1.00 72.27 41 ALA E O 1
ATOM 7440 N N . VAL E 1 62 ? 28.650 8.330 31.290 1.00 71.92 42 VAL E N 1
ATOM 7441 C CA . VAL E 1 62 ? 27.934 9.518 30.838 1.00 69.31 42 VAL E CA 1
ATOM 7442 C C . VAL E 1 62 ? 28.813 10.350 29.916 1.00 70.67 42 VAL E C 1
ATOM 7443 O O . VAL E 1 62 ? 28.335 10.911 28.927 1.00 69.23 42 VAL E O 1
ATOM 7447 N N . ALA E 1 63 ? 30.111 10.437 30.215 1.00 69.99 43 ALA E N 1
ATOM 7448 C CA . ALA E 1 63 ? 31.028 11.150 29.332 1.00 76.90 43 ALA E CA 1
ATOM 7449 C C . ALA E 1 63 ? 31.132 10.462 27.978 1.00 79.09 43 ALA E C 1
ATOM 7450 O O . ALA E 1 63 ? 31.211 11.128 26.940 1.00 80.84 43 ALA E O 1
ATOM 7452 N N . THR E 1 64 ? 31.130 9.126 27.969 1.00 80.81 44 THR E N 1
ATOM 7453 C CA . THR E 1 64 ? 31.139 8.392 26.706 1.00 82.65 44 THR E CA 1
ATOM 7454 C C . THR E 1 64 ? 29.884 8.690 25.891 1.00 77.47 44 THR E C 1
ATOM 7455 O O . THR E 1 64 ? 29.961 8.991 24.692 1.00 78.96 44 THR E O 1
ATOM 7459 N N . ALA E 1 65 ? 28.715 8.611 26.533 1.00 76.67 45 ALA E N 1
ATOM 7460 C CA . ALA E 1 65 ? 27.469 8.905 25.829 1.00 73.71 45 ALA E CA 1
ATOM 7461 C C . ALA E 1 65 ? 27.431 10.354 25.356 1.00 72.42 45 ALA E C 1
ATOM 7462 O O . ALA E 1 65 ? 26.899 10.651 24.281 1.00 71.15 45 ALA E O 1
ATOM 7464 N N . GLN E 1 66 ? 28.001 11.269 26.143 1.00 75.66 46 GLN E N 1
ATOM 7465 C CA . GLN E 1 66 ? 28.011 12.679 25.770 1.00 74.41 46 GLN E CA 1
ATOM 7466 C C . GLN E 1 66 ? 28.911 12.922 24.566 1.00 79.79 46 GLN E C 1
ATOM 7467 O O . GLN E 1 66 ? 28.547 13.674 23.653 1.00 78.39 46 GLN E O 1
ATOM 7473 N N . GLY E 1 67 ? 30.095 12.305 24.555 1.00 76.46 47 GLY E N 1
ATOM 7474 C CA . GLY E 1 67 ? 30.966 12.421 23.398 1.00 82.61 47 GLY E CA 1
ATOM 7475 C C . GLY E 1 67 ? 30.354 11.811 22.153 1.00 79.86 47 GLY E C 1
ATOM 7476 O O . GLY E 1 67 ? 30.537 12.321 21.044 1.00 80.97 47 GLY E O 1
ATOM 7477 N N . LEU E 1 68 ? 29.614 10.711 22.318 1.00 85.56 48 LEU E N 1
ATOM 7478 C CA . LEU E 1 68 ? 28.910 10.126 21.180 1.00 86.35 48 LEU E CA 1
ATOM 7479 C C . LEU E 1 68 ? 27.807 11.053 20.681 1.00 80.80 48 LEU E C 1
ATOM 7480 O O . LEU E 1 68 ? 27.607 11.195 19.469 1.00 81.87 48 LEU E O 1
ATOM 7485 N N . LEU E 1 69 ? 27.085 11.694 21.602 1.00 85.92 49 LEU E N 1
ATOM 7486 C CA . LEU E 1 69 ? 26.017 12.606 21.212 1.00 79.21 49 LEU E CA 1
ATOM 7487 C C . LEU E 1 69 ? 26.565 13.859 20.544 1.00 78.71 49 LEU E C 1
ATOM 7488 O O . LEU E 1 69 ? 25.922 14.413 19.647 1.00 76.71 49 LEU E O 1
ATOM 7493 N N . SER E 1 70 ? 27.750 14.312 20.958 1.00 72.08 50 SER E N 1
ATOM 7494 C CA . SER E 1 70 ? 28.330 15.527 20.398 1.00 76.87 50 SER E CA 1
ATOM 7495 C C . SER E 1 70 ? 28.606 15.410 18.903 1.00 81.06 50 SER E C 1
ATOM 7496 O O . SER E 1 70 ? 28.749 16.437 18.230 1.00 81.57 50 SER E O 1
ATOM 7499 N N . ARG E 1 71 ? 28.680 14.188 18.368 1.00 80.73 51 ARG E N 1
ATOM 7500 C CA . ARG E 1 71 ? 28.870 14.014 16.933 1.00 84.91 51 ARG E CA 1
ATOM 7501 C C . ARG E 1 71 ? 27.663 14.475 16.128 1.00 79.57 51 ARG E C 1
ATOM 7502 O O . ARG E 1 71 ? 27.777 14.642 14.909 1.00 82.20 51 ARG E O 1
ATOM 7510 N N . VAL E 1 72 ? 26.513 14.679 16.776 1.00 82.10 52 VAL E N 1
ATOM 7511 C CA . VAL E 1 72 ? 25.331 15.153 16.067 1.00 78.07 52 VAL E CA 1
ATOM 7512 C C . VAL E 1 72 ? 25.577 16.522 15.450 1.00 77.49 52 VAL E C 1
ATOM 7513 O O . VAL E 1 72 ? 24.890 16.906 14.498 1.00 76.95 52 VAL E O 1
ATOM 7517 N N . HIS E 1 73 ? 26.558 17.266 15.963 1.00 75.22 53 HIS E N 1
ATOM 7518 C CA . HIS E 1 73 ? 26.889 18.582 15.439 1.00 77.43 53 HIS E CA 1
ATOM 7519 C C . HIS E 1 73 ? 27.677 18.515 14.138 1.00 84.30 53 HIS E C 1
ATOM 7520 O O . HIS E 1 73 ? 27.915 19.558 13.520 1.00 83.21 53 HIS E O 1
ATOM 7527 N N . SER E 1 74 ? 28.090 17.320 13.716 1.00 80.37 54 SER E N 1
ATOM 7528 C CA . SER E 1 74 ? 28.744 17.128 12.433 1.00 91.15 54 SER E CA 1
ATOM 7529 C C . SER E 1 74 ? 28.122 16.000 11.624 1.00 93.03 54 SER E C 1
ATOM 7530 O O . SER E 1 74 ? 28.615 15.701 10.531 1.00 101.46 54 SER E O 1
ATOM 7533 N N . THR E 1 75 ? 27.061 15.369 12.125 1.00 86.73 55 THR E N 1
ATOM 7534 C CA . THR E 1 75 ? 26.396 14.255 11.464 1.00 94.81 55 THR E CA 1
ATOM 7535 C C . THR E 1 75 ? 25.143 14.743 10.757 1.00 96.67 55 THR E C 1
ATOM 7536 O O . THR E 1 75 ? 24.313 15.420 11.382 1.00 93.93 55 THR E O 1
ATOM 7540 N N . PRO E 1 76 ? 24.970 14.436 9.475 1.00 99.89 56 PRO E N 1
ATOM 7541 C CA . PRO E 1 76 ? 23.726 14.804 8.794 1.00 97.40 56 PRO E CA 1
ATOM 7542 C C . PRO E 1 76 ? 22.542 14.024 9.345 1.00 99.67 56 PRO E C 1
ATOM 7543 O O . PRO E 1 76 ? 22.684 12.961 9.954 1.00 104.57 56 PRO E O 1
ATOM 7547 N N . ARG E 1 77 ? 21.352 14.583 9.118 1.00 88.87 57 ARG E N 1
ATOM 7548 C CA . ARG E 1 77 ? 20.126 13.952 9.597 1.00 88.50 57 ARG E CA 1
ATOM 7549 C C . ARG E 1 77 ? 19.969 12.548 9.026 1.00 100.50 57 ARG E C 1
ATOM 7550 O O . ARG E 1 77 ? 19.570 11.619 9.738 1.00 102.38 57 ARG E O 1
ATOM 7558 N N . SER E 1 78 ? 20.300 12.374 7.742 1.00 94.06 58 SER E N 1
ATOM 7559 C CA . SER E 1 78 ? 20.189 11.065 7.106 1.00 104.25 58 SER E CA 1
ATOM 7560 C C . SER E 1 78 ? 21.028 10.017 7.822 1.00 107.78 58 SER E C 1
ATOM 7561 O O . SER E 1 78 ? 20.683 8.830 7.809 1.00 115.07 58 SER E O 1
ATOM 7564 N N . ARG E 1 79 ? 22.125 10.433 8.454 1.00 112.17 59 ARG E N 1
ATOM 7565 C CA . ARG E 1 79 ? 23.016 9.531 9.168 1.00 119.70 59 ARG E CA 1
ATOM 7566 C C . ARG E 1 79 ? 22.716 9.482 10.664 1.00 105.86 59 ARG E C 1
ATOM 7567 O O . ARG E 1 79 ? 23.581 9.081 11.451 1.00 106.62 59 ARG E O 1
ATOM 7575 N N . TYR E 1 80 ? 21.503 9.880 11.070 1.00 112.58 60 TYR E N 1
ATOM 7576 C CA . TYR E 1 80 ? 21.159 9.843 12.492 1.00 104.97 60 TYR E CA 1
ATOM 7577 C C . TYR E 1 80 ? 20.991 8.424 13.026 1.00 110.60 60 TYR E C 1
ATOM 7578 O O . TYR E 1 80 ? 21.529 8.133 14.109 1.00 109.82 60 TYR E O 1
ATOM 7587 N N . PRO E 1 81 ? 20.266 7.508 12.360 1.00 102.32 61 PRO E N 1
ATOM 7588 C CA . PRO E 1 81 ? 20.020 6.190 12.977 1.00 115.47 61 PRO E CA 1
ATOM 7589 C C . PRO E 1 81 ? 21.277 5.438 13.376 1.00 110.84 61 PRO E C 1
ATOM 7590 O O . PRO E 1 81 ? 21.224 4.624 14.308 1.00 113.42 61 PRO E O 1
ATOM 7594 N N . GLN E 1 82 ? 22.405 5.675 12.706 1.00 120.19 62 GLN E N 1
ATOM 7595 C CA . GLN E 1 82 ? 23.660 5.059 13.119 1.00 122.38 62 GLN E CA 1
ATOM 7596 C C . GLN E 1 82 ? 24.053 5.569 14.499 1.00 112.55 62 GLN E C 1
ATOM 7597 O O . GLN E 1 82 ? 24.006 4.820 15.482 1.00 112.87 62 GLN E O 1
ATOM 7603 N N . LEU E 1 83 ? 24.424 6.852 14.567 1.00 117.24 63 LEU E N 1
ATOM 7604 C CA . LEU E 1 83 ? 24.813 7.492 15.820 1.00 108.48 63 LEU E CA 1
ATOM 7605 C C . LEU E 1 83 ? 23.872 7.146 16.966 1.00 103.46 63 LEU E C 1
ATOM 7606 O O . LEU E 1 83 ? 24.316 6.771 18.058 1.00 104.25 63 LEU E O 1
ATOM 7611 N N . VAL E 1 84 ? 22.561 7.258 16.720 1.00 101.57 64 VAL E N 1
ATOM 7612 C CA . VAL E 1 84 ? 21.564 6.981 17.754 1.00 96.97 64 VAL E CA 1
ATOM 7613 C C . VAL E 1 84 ? 21.813 5.618 18.385 1.00 102.58 64 VAL E C 1
ATOM 7614 O O . VAL E 1 84 ? 21.922 5.491 19.611 1.00 98.43 64 VAL E O 1
ATOM 7618 N N . SER E 1 85 ? 21.928 4.579 17.551 1.00 101.29 65 SER E N 1
ATOM 7619 C CA . SER E 1 85 ? 22.221 3.248 18.072 1.00 110.51 65 SER E CA 1
ATOM 7620 C C . SER E 1 85 ? 23.487 3.268 18.918 1.00 108.82 65 SER E C 1
ATOM 7621 O O . SER E 1 85 ? 23.494 2.789 20.059 1.00 108.07 65 SER E O 1
ATOM 7624 N N . GLN E 1 86 ? 24.557 3.867 18.387 1.00 108.63 66 GLN E N 1
ATOM 7625 C CA . GLN E 1 86 ? 25.802 3.969 19.140 1.00 104.70 66 GLN E CA 1
ATOM 7626 C C . GLN E 1 86 ? 25.581 4.673 20.472 1.00 94.45 66 GLN E C 1
ATOM 7627 O O . GLN E 1 86 ? 26.163 4.285 21.492 1.00 93.26 66 GLN E O 1
ATOM 7633 N N . VAL E 1 87 ? 24.725 5.698 20.487 1.00 104.16 67 VAL E N 1
ATOM 7634 C CA . VAL E 1 87 ? 24.419 6.377 21.741 1.00 94.86 67 VAL E CA 1
ATOM 7635 C C . VAL E 1 87 ? 23.580 5.477 22.638 1.00 94.32 67 VAL E C 1
ATOM 7636 O O . VAL E 1 87 ? 23.812 5.399 23.852 1.00 89.78 67 VAL E O 1
ATOM 7640 N N . GLU E 1 88 ? 22.610 4.766 22.052 1.00 88.92 68 GLU E N 1
ATOM 7641 C CA . GLU E 1 88 ? 21.739 3.886 22.825 1.00 88.13 68 GLU E CA 1
ATOM 7642 C C . GLU E 1 88 ? 22.560 2.929 23.677 1.00 91.98 68 GLU E C 1
ATOM 7643 O O . GLU E 1 88 ? 22.413 2.881 24.904 1.00 87.27 68 GLU E O 1
ATOM 7649 N N . ALA E 1 89 ? 23.451 2.173 23.028 1.00 96.48 69 ALA E N 1
ATOM 7650 C CA . ALA E 1 89 ? 24.374 1.303 23.748 1.00 100.64 69 ALA E CA 1
ATOM 7651 C C . ALA E 1 89 ? 25.025 2.042 24.908 1.00 92.17 69 ALA E C 1
ATOM 7652 O O . ALA E 1 89 ? 24.969 1.589 26.057 1.00 93.14 69 ALA E O 1
ATOM 7654 N N . ALA E 1 90 ? 25.608 3.212 24.626 1.00 93.46 70 ALA E N 1
ATOM 7655 C CA . ALA E 1 90 ? 26.235 4.004 25.677 1.00 85.73 70 ALA E CA 1
ATOM 7656 C C . ALA E 1 90 ? 25.269 4.236 26.831 1.00 87.70 70 ALA E C 1
ATOM 7657 O O . ALA E 1 90 ? 25.586 3.939 27.990 1.00 77.52 70 ALA E O 1
ATOM 7659 N N . VAL E 1 91 ? 24.064 4.725 26.521 1.00 84.22 71 VAL E N 1
ATOM 7660 C CA . VAL E 1 91 ? 23.060 4.949 27.560 1.00 76.88 71 VAL E CA 1
ATOM 7661 C C . VAL E 1 91 ? 22.807 3.661 28.328 1.00 83.92 71 VAL E C 1
ATOM 7662 O O . VAL E 1 91 ? 22.788 3.647 29.567 1.00 79.99 71 VAL E O 1
ATOM 7666 N N . LYS E 1 92 ? 22.646 2.550 27.600 1.00 78.40 72 LYS E N 1
ATOM 7667 C CA . LYS E 1 92 ? 22.428 1.263 28.249 1.00 81.29 72 LYS E CA 1
ATOM 7668 C C . LYS E 1 92 ? 23.552 0.954 29.228 1.00 79.06 72 LYS E C 1
ATOM 7669 O O . LYS E 1 92 ? 23.296 0.514 30.357 1.00 80.31 72 LYS E O 1
ATOM 7675 N N . GLU E 1 93 ? 24.801 1.214 28.825 1.00 83.35 73 GLU E N 1
ATOM 7676 C CA . GLU E 1 93 ? 25.928 1.028 29.733 1.00 84.62 73 GLU E CA 1
ATOM 7677 C C . GLU E 1 93 ? 25.692 1.786 31.030 1.00 77.68 73 GLU E C 1
ATOM 7678 O O . GLU E 1 93 ? 25.785 1.214 32.125 1.00 76.77 73 GLU E O 1
ATOM 7684 N N . GLU E 1 94 ? 25.340 3.072 30.915 1.00 91.10 74 GLU E N 1
ATOM 7685 C CA . GLU E 1 94 ? 24.977 3.866 32.083 1.00 82.57 74 GLU E CA 1
ATOM 7686 C C . GLU E 1 94 ? 24.008 3.105 32.973 1.00 81.66 74 GLU E C 1
ATOM 7687 O O . GLU E 1 94 ? 24.261 2.915 34.170 1.00 80.00 74 GLU E O 1
ATOM 7693 N N . ALA E 1 95 ? 22.907 2.626 32.382 1.00 75.55 75 ALA E N 1
ATOM 7694 C CA . ALA E 1 95 ? 21.877 1.939 33.153 1.00 73.77 75 ALA E CA 1
ATOM 7695 C C . ALA E 1 95 ? 22.475 0.823 33.993 1.00 79.31 75 ALA E C 1
ATOM 7696 O O . ALA E 1 95 ? 22.163 0.699 35.184 1.00 78.01 75 ALA E O 1
ATOM 7698 N N . ALA E 1 96 ? 23.372 0.030 33.399 1.00 76.28 76 ALA E N 1
ATOM 7699 C CA . ALA E 1 96 ? 24.025 -1.040 34.142 1.00 80.33 76 ALA E CA 1
ATOM 7700 C C . ALA E 1 96 ? 24.614 -0.503 35.439 1.00 76.17 76 ALA E C 1
ATOM 7701 O O . ALA E 1 96 ? 24.237 -0.935 36.535 1.00 76.03 76 ALA E O 1
ATOM 7703 N N . ILE E 1 97 ? 25.499 0.492 35.328 1.00 82.33 77 ILE E N 1
ATOM 7704 C CA . ILE E 1 97 ? 26.110 1.075 36.518 1.00 76.95 77 ILE E CA 1
ATOM 7705 C C . ILE E 1 97 ? 25.039 1.622 37.449 1.00 69.20 77 ILE E C 1
ATOM 7706 O O . ILE E 1 97 ? 25.100 1.429 38.671 1.00 70.01 77 ILE E O 1
ATOM 7711 N N . ILE E 1 98 ? 24.020 2.276 36.884 1.00 74.62 78 ILE E N 1
ATOM 7712 C CA . ILE E 1 98 ? 22.945 2.814 37.711 1.00 69.31 78 ILE E CA 1
ATOM 7713 C C . ILE E 1 98 ? 22.275 1.694 38.495 1.00 73.42 78 ILE E C 1
ATOM 7714 O O . ILE E 1 98 ? 22.017 1.827 39.699 1.00 69.89 78 ILE E O 1
ATOM 7719 N N . SER E 1 99 ? 22.035 0.553 37.839 1.00 70.57 79 SER E N 1
ATOM 7720 C CA . SER E 1 99 ? 21.387 -0.563 38.518 1.00 75.18 79 SER E CA 1
ATOM 7721 C C . SER E 1 99 ? 22.208 -1.044 39.705 1.00 76.25 79 SER E C 1
ATOM 7722 O O . SER E 1 99 ? 21.646 -1.555 40.681 1.00 78.85 79 SER E O 1
ATOM 7725 N N . GLU E 1 100 ? 23.533 -0.880 39.650 1.00 72.93 80 GLU E N 1
ATOM 7726 C CA . GLU E 1 100 ? 24.351 -1.198 40.815 1.00 74.27 80 GLU E CA 1
ATOM 7727 C C . GLU E 1 100 ? 24.212 -0.118 41.879 1.00 66.73 80 GLU E C 1
ATOM 7728 O O . GLU E 1 100 ? 24.017 -0.421 43.063 1.00 67.91 80 GLU E O 1
ATOM 7734 N N . LEU E 1 101 ? 24.280 1.152 41.465 1.00 80.18 81 LEU E N 1
ATOM 7735 C CA . LEU E 1 101 ? 24.138 2.260 42.405 1.00 71.23 81 LEU E CA 1
ATOM 7736 C C . LEU E 1 101 ? 22.876 2.106 43.240 1.00 70.18 81 LEU E C 1
ATOM 7737 O O . LEU E 1 101 ? 22.928 2.128 44.477 1.00 66.67 81 LEU E O 1
ATOM 7742 N N . ASP E 1 102 ? 21.734 1.928 42.568 1.00 66.81 82 ASP E N 1
ATOM 7743 C CA . ASP E 1 102 ? 20.477 1.588 43.225 1.00 66.47 82 ASP E CA 1
ATOM 7744 C C . ASP E 1 102 ? 20.690 0.553 44.324 1.00 69.80 82 ASP E C 1
ATOM 7745 O O . ASP E 1 102 ? 20.459 0.830 45.509 1.00 67.98 82 ASP E O 1
ATOM 7750 N N . THR E 1 103 ? 21.198 -0.625 43.938 1.00 67.79 83 THR E N 1
ATOM 7751 C CA . THR E 1 103 ? 21.344 -1.732 44.880 1.00 74.11 83 THR E CA 1
ATOM 7752 C C . THR E 1 103 ? 22.114 -1.305 46.123 1.00 72.96 83 THR E C 1
ATOM 7753 O O . THR E 1 103 ? 21.798 -1.734 47.238 1.00 74.91 83 THR E O 1
ATOM 7757 N N . VAL E 1 104 ? 23.110 -0.435 45.956 1.00 70.00 84 VAL E N 1
ATOM 7758 C CA . VAL E 1 104 ? 23.831 0.069 47.117 1.00 68.78 84 VAL E CA 1
ATOM 7759 C C . VAL E 1 104 ? 23.028 1.161 47.808 1.00 64.33 84 VAL E C 1
ATOM 7760 O O . VAL E 1 104 ? 22.732 1.075 49.006 1.00 64.33 84 VAL E O 1
ATOM 7764 N N . ALA E 1 105 ? 22.621 2.181 47.047 1.00 69.54 85 ALA E N 1
ATOM 7765 C CA . ALA E 1 105 ? 22.050 3.378 47.656 1.00 65.77 85 ALA E CA 1
ATOM 7766 C C . ALA E 1 105 ? 20.752 3.073 48.384 1.00 64.10 85 ALA E C 1
ATOM 7767 O O . ALA E 1 105 ? 20.406 3.762 49.351 1.00 62.25 85 ALA E O 1
ATOM 7769 N N . SER E 1 106 ? 20.032 2.040 47.948 1.00 63.76 86 SER E N 1
ATOM 7770 C CA . SER E 1 106 ? 18.756 1.694 48.554 1.00 64.55 86 SER E CA 1
ATOM 7771 C C . SER E 1 106 ? 18.906 1.057 49.929 1.00 70.58 86 SER E C 1
ATOM 7772 O O . SER E 1 106 ? 17.892 0.850 50.605 1.00 70.00 86 SER E O 1
ATOM 7775 N N . LYS E 1 107 ? 20.127 0.742 50.360 1.00 70.46 87 LYS E N 1
ATOM 7776 C CA . LYS E 1 107 ? 20.332 0.157 51.679 1.00 72.42 87 LYS E CA 1
ATOM 7777 C C . LYS E 1 107 ? 20.598 1.197 52.758 1.00 68.03 87 LYS E C 1
ATOM 7778 O O . LYS E 1 107 ? 20.740 0.832 53.929 1.00 70.35 87 LYS E O 1
ATOM 7784 N N . HIS E 1 108 ? 20.661 2.469 52.397 1.00 71.31 88 HIS E N 1
ATOM 7785 C CA . HIS E 1 108 ? 20.910 3.563 53.320 1.00 70.23 88 HIS E CA 1
ATOM 7786 C C . HIS E 1 108 ? 19.923 4.681 53.032 1.00 67.07 88 HIS E C 1
ATOM 7787 O O . HIS E 1 108 ? 19.341 4.735 51.943 1.00 72.37 88 HIS E O 1
ATOM 7794 N N . PRO E 1 109 ? 19.686 5.574 53.998 1.00 68.54 89 PRO E N 1
ATOM 7795 C CA . PRO E 1 109 ? 18.707 6.648 53.787 1.00 67.76 89 PRO E CA 1
ATOM 7796 C C . PRO E 1 109 ? 19.007 7.452 52.529 1.00 63.24 89 PRO E C 1
ATOM 7797 O O . PRO E 1 109 ? 20.155 7.803 52.251 1.00 60.96 89 PRO E O 1
ATOM 7801 N N . TYR E 1 110 ? 17.953 7.732 51.758 1.00 60.01 90 TYR E N 1
ATOM 7802 C CA . TYR E 1 110 ? 18.136 8.392 50.470 1.00 57.41 90 TYR E CA 1
ATOM 7803 C C . TYR E 1 110 ? 18.669 9.807 50.645 1.00 53.48 90 TYR E C 1
ATOM 7804 O O . TYR E 1 110 ? 19.625 10.206 49.971 1.00 52.80 90 TYR E O 1
ATOM 7813 N N . TYR E 1 111 ? 18.058 10.583 51.538 1.00 58.78 91 TYR E N 1
ATOM 7814 C CA . TYR E 1 111 ? 18.438 11.977 51.726 1.00 55.90 91 TYR E CA 1
ATOM 7815 C C . TYR E 1 111 ? 19.735 12.139 52.507 1.00 55.67 91 TYR E C 1
ATOM 7816 O O . TYR E 1 111 ? 20.205 13.271 52.665 1.00 56.53 91 TYR E O 1
ATOM 7825 N N . LYS E 1 112 ? 20.324 11.045 52.991 1.00 56.28 92 LYS E N 1
ATOM 7826 C CA . LYS E 1 112 ? 21.638 11.118 53.615 1.00 57.53 92 LYS E CA 1
ATOM 7827 C C . LYS E 1 112 ? 22.756 11.178 52.583 1.00 55.94 92 LYS E C 1
ATOM 7828 O O . LYS E 1 112 ? 23.815 11.753 52.857 1.00 56.21 92 LYS E O 1
ATOM 7834 N N . TYR E 1 113 ? 22.541 10.607 51.396 1.00 54.82 93 TYR E N 1
ATOM 7835 C CA . TYR E 1 113 ? 23.590 10.486 50.396 1.00 54.73 93 TYR E CA 1
ATOM 7836 C C . TYR E 1 113 ? 23.177 10.930 48.998 1.00 52.20 93 TYR E C 1
ATOM 7837 O O . TYR E 1 113 ? 23.975 10.776 48.067 1.00 52.13 93 TYR E O 1
ATOM 7846 N N . ASN E 1 114 ? 21.967 11.472 48.818 1.00 54.60 94 ASN E N 1
ATOM 7847 C CA . ASN E 1 114 ? 21.480 11.747 47.467 1.00 49.71 94 ASN E CA 1
ATOM 7848 C C . ASN E 1 114 ? 22.285 12.840 46.782 1.00 49.56 94 ASN E C 1
ATOM 7849 O O . ASN E 1 114 ? 22.477 12.792 45.561 1.00 48.79 94 ASN E O 1
ATOM 7854 N N . GLN E 1 115 ? 22.765 13.824 47.542 1.00 55.41 95 GLN E N 1
ATOM 7855 C CA . GLN E 1 115 ? 23.502 14.940 46.966 1.00 54.77 95 GLN E CA 1
ATOM 7856 C C . GLN E 1 115 ? 24.818 14.518 46.323 1.00 53.56 95 GLN E C 1
ATOM 7857 O O . GLN E 1 115 ? 25.480 15.358 45.707 1.00 52.39 95 GLN E O 1
ATOM 7863 N N . ARG E 1 116 ? 25.208 13.248 46.436 1.00 52.77 96 ARG E N 1
ATOM 7864 C CA . ARG E 1 116 ? 26.454 12.780 45.844 1.00 52.01 96 ARG E CA 1
ATOM 7865 C C . ARG E 1 116 ? 26.280 12.301 44.409 1.00 56.55 96 ARG E C 1
ATOM 7866 O O . ARG E 1 116 ? 27.229 12.384 43.620 1.00 59.57 96 ARG E O 1
ATOM 7874 N N . TRP E 1 117 ? 25.093 11.809 44.049 1.00 51.41 97 TRP E N 1
ATOM 7875 C CA . TRP E 1 117 ? 24.847 11.288 42.712 1.00 50.68 97 TRP E CA 1
ATOM 7876 C C . TRP E 1 117 ? 23.839 12.100 41.913 1.00 46.96 97 TRP E C 1
ATOM 7877 O O . TRP E 1 117 ? 23.673 11.836 40.717 1.00 48.61 97 TRP E O 1
ATOM 7888 N N . THR E 1 118 ? 23.171 13.075 42.536 1.00 47.32 98 THR E N 1
ATOM 7889 C CA . THR E 1 118 ? 22.095 13.795 41.860 1.00 46.22 98 THR E CA 1
ATOM 7890 C C . THR E 1 118 ? 22.580 14.452 40.572 1.00 48.64 98 THR E C 1
ATOM 7891 O O . THR E 1 118 ? 21.872 14.443 39.559 1.00 53.47 98 THR E O 1
ATOM 7895 N N . ARG E 1 119 ? 23.799 14.994 40.576 1.00 51.88 99 ARG E N 1
ATOM 7896 C CA . ARG E 1 119 ? 24.327 15.622 39.370 1.00 51.41 99 ARG E CA 1
ATOM 7897 C C . ARG E 1 119 ? 24.603 14.581 38.290 1.00 52.61 99 ARG E C 1
ATOM 7898 O O . ARG E 1 119 ? 24.262 14.783 37.117 1.00 53.41 99 ARG E O 1
ATOM 7906 N N . SER E 1 120 ? 25.207 13.451 38.672 1.00 51.81 100 SER E N 1
ATOM 7907 C CA . SER E 1 120 ? 25.497 12.395 37.705 1.00 53.81 100 SER E CA 1
ATOM 7908 C C . SER E 1 120 ? 24.215 11.781 37.159 1.00 56.97 100 SER E C 1
ATOM 7909 O O . SER E 1 120 ? 24.112 11.506 35.956 1.00 58.71 100 SER E O 1
ATOM 7912 N N . MET E 1 121 ? 23.230 11.553 38.031 1.00 49.98 101 MET E N 1
ATOM 7913 C CA . MET E 1 121 ? 21.949 11.036 37.569 1.00 48.80 101 MET E CA 1
ATOM 7914 C C . MET E 1 121 ? 21.274 12.024 36.629 1.00 48.34 101 MET E C 1
ATOM 7915 O O . MET E 1 121 ? 20.669 11.625 35.628 1.00 49.77 101 MET E O 1
ATOM 7920 N N . GLN E 1 122 ? 21.372 13.319 36.932 1.00 55.75 102 GLN E N 1
ATOM 7921 C CA . GLN E 1 122 ? 20.819 14.330 36.040 1.00 53.72 102 GLN E CA 1
ATOM 7922 C C . GLN E 1 122 ? 21.479 14.273 34.669 1.00 56.26 102 GLN E C 1
ATOM 7923 O O . GLN E 1 122 ? 20.795 14.310 33.640 1.00 57.62 102 GLN E O 1
ATOM 7929 N N . HIS E 1 123 ? 22.807 14.148 34.636 1.00 55.87 103 HIS E N 1
ATOM 7930 C CA . HIS E 1 123 ? 23.508 14.072 33.356 1.00 58.25 103 HIS E CA 1
ATOM 7931 C C . HIS E 1 123 ? 23.121 12.817 32.577 1.00 65.26 103 HIS E C 1
ATOM 7932 O O . HIS E 1 123 ? 22.959 12.864 31.350 1.00 66.19 103 HIS E O 1
ATOM 7939 N N . ALA E 1 124 ? 22.970 11.684 33.271 1.00 54.70 104 ALA E N 1
ATOM 7940 C CA . ALA E 1 124 ? 22.583 10.448 32.591 1.00 61.24 104 ALA E CA 1
ATOM 7941 C C . ALA E 1 124 ? 21.168 10.541 32.028 1.00 59.27 104 ALA E C 1
ATOM 7942 O O . ALA E 1 124 ? 20.908 10.107 30.896 1.00 64.53 104 ALA E O 1
ATOM 7944 N N . ILE E 1 125 ? 20.237 11.087 32.815 1.00 54.52 105 ILE E N 1
ATOM 7945 C CA . ILE E 1 125 ? 18.894 11.364 32.317 1.00 55.23 105 ILE E CA 1
ATOM 7946 C C . ILE E 1 125 ? 18.966 12.242 31.078 1.00 55.76 105 ILE E C 1
ATOM 7947 O O . ILE E 1 125 ? 18.230 12.034 30.105 1.00 58.90 105 ILE E O 1
ATOM 7952 N N . GLY E 1 126 ? 19.853 13.239 31.097 1.00 54.61 106 GLY E N 1
ATOM 7953 C CA . GLY E 1 126 ? 19.991 14.113 29.945 1.00 55.11 106 GLY E CA 1
ATOM 7954 C C . GLY E 1 126 ? 20.462 13.372 28.709 1.00 61.57 106 GLY E C 1
ATOM 7955 O O . GLY E 1 126 ? 19.949 13.592 27.611 1.00 64.46 106 GLY E O 1
ATOM 7956 N N . THR E 1 127 ? 21.449 12.488 28.871 1.00 53.40 107 THR E N 1
ATOM 7957 C CA . THR E 1 127 ? 21.919 11.702 27.731 1.00 58.77 107 THR E CA 1
ATOM 7958 C C . THR E 1 127 ? 20.809 10.817 27.177 1.00 64.58 107 THR E C 1
ATOM 7959 O O . THR E 1 127 ? 20.649 10.699 25.956 1.00 70.52 107 THR E O 1
ATOM 7963 N N . ALA E 1 128 ? 20.021 10.197 28.059 1.00 58.02 108 ALA E N 1
ATOM 7964 C CA . ALA E 1 128 ? 18.929 9.344 27.591 1.00 63.17 108 ALA E CA 1
ATOM 7965 C C . ALA E 1 128 ? 17.874 10.151 26.840 1.00 64.00 108 ALA E C 1
ATOM 7966 O O . ALA E 1 128 ? 17.405 9.737 25.769 1.00 68.11 108 ALA E O 1
ATOM 7968 N N . ILE E 1 129 ? 17.494 11.311 27.382 1.00 65.58 109 ILE E N 1
ATOM 7969 C CA . ILE E 1 129 ? 16.485 12.142 26.733 1.00 62.60 109 ILE E CA 1
ATOM 7970 C C . ILE E 1 129 ? 16.998 12.657 25.394 1.00 64.86 109 ILE E C 1
ATOM 7971 O O . ILE E 1 129 ? 16.251 12.717 24.412 1.00 67.79 109 ILE E O 1
ATOM 7976 N N . TYR E 1 130 ? 18.277 13.037 25.334 1.00 58.06 110 TYR E N 1
ATOM 7977 C CA . TYR E 1 130 ? 18.879 13.471 24.078 1.00 61.67 110 TYR E CA 1
ATOM 7978 C C . TYR E 1 130 ? 18.854 12.351 23.050 1.00 71.38 110 TYR E C 1
ATOM 7979 O O . TYR E 1 130 ? 18.532 12.577 21.879 1.00 75.85 110 TYR E O 1
ATOM 7988 N N . CYS E 1 131 ? 19.192 11.133 23.476 1.00 65.35 111 CYS E N 1
ATOM 7989 C CA . CYS E 1 131 ? 19.174 9.995 22.565 1.00 73.69 111 CYS E CA 1
ATOM 7990 C C . CYS E 1 131 ? 17.774 9.747 22.019 1.00 76.52 111 CYS E C 1
ATOM 7991 O O . CYS E 1 131 ? 17.603 9.486 20.823 1.00 84.17 111 CYS E O 1
ATOM 7994 N N . ALA E 1 132 ? 16.758 9.831 22.880 1.00 74.55 112 ALA E N 1
ATOM 7995 C CA . ALA E 1 132 ? 15.394 9.607 22.408 1.00 76.37 112 ALA E CA 1
ATOM 7996 C C . ALA E 1 132 ? 14.907 10.742 21.515 1.00 77.46 112 ALA E C 1
ATOM 7997 O O . ALA E 1 132 ? 14.137 10.502 20.577 1.00 83.91 112 ALA E O 1
ATOM 7999 N N . TRP E 1 133 ? 15.333 11.977 21.793 1.00 74.55 113 TRP E N 1
ATOM 8000 C CA . TRP E 1 133 ? 14.981 13.105 20.935 1.00 71.90 113 TRP E CA 1
ATOM 8001 C C . TRP E 1 133 ? 15.499 12.905 19.519 1.00 79.52 113 TRP E C 1
ATOM 8002 O O . TRP E 1 133 ? 14.857 13.336 18.554 1.00 84.34 113 TRP E O 1
ATOM 8013 N N . LEU E 1 134 ? 16.647 12.249 19.374 1.00 67.12 114 LEU E N 1
ATOM 8014 C CA . LEU E 1 134 ? 17.224 11.940 18.076 1.00 70.95 114 LEU E CA 1
ATOM 8015 C C . LEU E 1 134 ? 16.623 10.688 17.449 1.00 83.31 114 LEU E C 1
ATOM 8016 O O . LEU E 1 134 ? 17.121 10.232 16.415 1.00 90.39 114 LEU E O 1
ATOM 8021 N N . GLY E 1 135 ? 15.577 10.125 18.048 1.00 80.12 115 GLY E N 1
ATOM 8022 C CA . GLY E 1 135 ? 14.914 8.953 17.516 1.00 89.72 115 GLY E CA 1
ATOM 8023 C C . GLY E 1 135 ? 15.212 7.642 18.221 1.00 93.24 115 GLY E C 1
ATOM 8024 O O . GLY E 1 135 ? 14.843 6.584 17.697 1.00 106.09 115 GLY E O 1
ATOM 8025 N N . GLY E 1 136 ? 15.858 7.673 19.390 1.00 79.35 116 GLY E N 1
ATOM 8026 C CA . GLY E 1 136 ? 16.199 6.451 20.087 1.00 87.55 116 GLY E CA 1
ATOM 8027 C C . GLY E 1 136 ? 15.138 6.009 21.081 1.00 99.86 116 GLY E C 1
ATOM 8028 O O . GLY E 1 136 ? 14.182 6.729 21.365 1.00 84.50 116 GLY E O 1
ATOM 8029 N N . PHE E 1 137 ? 15.337 4.794 21.603 1.00 94.82 117 PHE E N 1
ATOM 8030 C CA . PHE E 1 137 ? 14.492 4.155 22.608 1.00 95.03 117 PHE E CA 1
ATOM 8031 C C . PHE E 1 137 ? 13.007 4.300 22.288 1.00 110.15 117 PHE E C 1
ATOM 8032 O O . PHE E 1 137 ? 12.288 5.016 22.999 1.00 93.50 117 PHE E O 1
ATOM 8040 N N . PRO E 1 138 ? 12.505 3.644 21.228 1.00 88.56 118 PRO E N 1
ATOM 8041 C CA . PRO E 1 138 ? 11.081 3.710 20.896 1.00 93.51 118 PRO E CA 1
ATOM 8042 C C . PRO E 1 138 ? 10.260 2.659 21.640 1.00 97.01 118 PRO E C 1
ATOM 8043 O O . PRO E 1 138 ? 9.223 2.993 22.213 1.00 93.91 118 PRO E O 1
ATOM 8047 N N . ALA E 1 150 ? 12.277 6.724 14.973 1.00 106.58 130 ALA E N 1
ATOM 8048 C CA . ALA E 1 150 ? 11.770 7.376 13.772 1.00 112.55 130 ALA E CA 1
ATOM 8049 C C . ALA E 1 150 ? 11.530 8.863 14.015 1.00 105.46 130 ALA E C 1
ATOM 8050 O O . ALA E 1 150 ? 12.096 9.715 13.327 1.00 102.87 130 ALA E O 1
ATOM 8052 N N . GLU E 1 151 ? 10.693 9.167 15.004 1.00 108.88 131 GLU E N 1
ATOM 8053 C CA . GLU E 1 151 ? 10.324 10.548 15.290 1.00 102.45 131 GLU E CA 1
ATOM 8054 C C . GLU E 1 151 ? 11.511 11.317 15.859 1.00 101.14 131 GLU E C 1
ATOM 8055 O O . GLU E 1 151 ? 12.090 10.921 16.877 1.00 91.86 131 GLU E O 1
ATOM 8061 N N . ILE E 1 152 ? 11.869 12.415 15.202 1.00 93.56 132 ILE E N 1
ATOM 8062 C CA . ILE E 1 152 ? 12.833 13.367 15.737 1.00 80.15 132 ILE E CA 1
ATOM 8063 C C . ILE E 1 152 ? 12.059 14.388 16.561 1.00 75.56 132 ILE E C 1
ATOM 8064 O O . ILE E 1 152 ? 11.128 15.025 16.057 1.00 77.79 132 ILE E O 1
ATOM 8069 N N . GLY E 1 153 ? 12.436 14.541 17.825 1.00 78.74 133 GLY E N 1
ATOM 8070 C CA . GLY E 1 153 ? 11.753 15.443 18.728 1.00 70.21 133 GLY E CA 1
ATOM 8071 C C . GLY E 1 153 ? 10.909 14.778 19.794 1.00 72.24 133 GLY E C 1
ATOM 8072 O O . GLY E 1 153 ? 10.108 15.465 20.439 1.00 71.15 133 GLY E O 1
ATOM 8073 N N . ARG E 1 154 ? 11.057 13.471 19.997 1.00 73.09 134 ARG E N 1
ATOM 8074 C CA . ARG E 1 154 ? 10.305 12.765 21.023 1.00 75.27 134 ARG E CA 1
ATOM 8075 C C . ARG E 1 154 ? 10.883 13.086 22.395 1.00 72.31 134 ARG E C 1
ATOM 8076 O O . ARG E 1 154 ? 12.102 13.041 22.592 1.00 64.69 134 ARG E O 1
ATOM 8084 N N . LEU E 1 155 ? 10.009 13.414 23.340 1.00 82.54 135 LEU E N 1
ATOM 8085 C CA . LEU E 1 155 ? 10.408 13.814 24.684 1.00 74.56 135 LEU E CA 1
ATOM 8086 C C . LEU E 1 155 ? 9.982 12.734 25.668 1.00 75.39 135 LEU E C 1
ATOM 8087 O O . LEU E 1 155 ? 8.786 12.551 25.919 1.00 81.42 135 LEU E O 1
ATOM 8092 N N . LEU E 1 156 ? 10.961 12.025 26.225 1.00 69.21 136 LEU E N 1
ATOM 8093 C CA . LEU E 1 156 ? 10.673 11.008 27.226 1.00 72.34 136 LEU E CA 1
ATOM 8094 C C . LEU E 1 156 ? 10.071 11.645 28.469 1.00 68.90 136 LEU E C 1
ATOM 8095 O O . LEU E 1 156 ? 10.563 12.667 28.958 1.00 62.82 136 LEU E O 1
ATOM 8100 N N . THR E 1 157 ? 9.001 11.047 28.979 1.00 77.13 137 THR E N 1
ATOM 8101 C CA . THR E 1 157 ? 8.512 11.465 30.279 1.00 72.93 137 THR E CA 1
ATOM 8102 C C . THR E 1 157 ? 9.389 10.866 31.377 1.00 73.43 137 THR E C 1
ATOM 8103 O O . THR E 1 157 ? 10.211 9.976 31.137 1.00 74.49 137 THR E O 1
ATOM 8107 N N . LEU E 1 158 ? 9.214 11.382 32.597 1.00 67.61 138 LEU E N 1
ATOM 8108 C CA . LEU E 1 158 ? 9.980 10.888 33.738 1.00 63.24 138 LEU E CA 1
ATOM 8109 C C . LEU E 1 158 ? 9.837 9.379 33.888 1.00 70.03 138 LEU E C 1
ATOM 8110 O O . LEU E 1 158 ? 10.811 8.675 34.188 1.00 69.97 138 LEU E O 1
ATOM 8115 N N . GLU E 1 159 ? 8.627 8.864 33.660 1.00 63.98 139 GLU E N 1
ATOM 8116 C CA . GLU E 1 159 ? 8.374 7.437 33.820 1.00 72.24 139 GLU E CA 1
ATOM 8117 C C . GLU E 1 159 ? 9.105 6.622 32.760 1.00 74.12 139 GLU E C 1
ATOM 8118 O O . GLU E 1 159 ? 9.604 5.528 33.048 1.00 78.82 139 GLU E O 1
ATOM 8124 N N . GLU E 1 160 ? 9.199 7.143 31.533 1.00 73.50 140 GLU E N 1
ATOM 8125 C CA . GLU E 1 160 ? 9.955 6.447 30.495 1.00 76.84 140 GLU E CA 1
ATOM 8126 C C . GLU E 1 160 ? 11.446 6.435 30.813 1.00 73.90 140 GLU E C 1
ATOM 8127 O O . GLU E 1 160 ? 12.140 5.447 30.538 1.00 75.80 140 GLU E O 1
ATOM 8133 N N . VAL E 1 161 ? 11.955 7.520 31.402 1.00 69.99 141 VAL E N 1
ATOM 8134 C CA . VAL E 1 161 ? 13.352 7.552 31.830 1.00 65.94 141 VAL E CA 1
ATOM 8135 C C . VAL E 1 161 ? 13.592 6.505 32.911 1.00 68.25 141 VAL E C 1
ATOM 8136 O O . VAL E 1 161 ? 14.577 5.755 32.873 1.00 69.45 141 VAL E O 1
ATOM 8140 N N . GLY E 1 162 ? 12.686 6.433 33.888 1.00 64.07 142 GLY E N 1
ATOM 8141 C CA . GLY E 1 162 ? 12.810 5.417 34.922 1.00 66.51 142 GLY E CA 1
ATOM 8142 C C . GLY E 1 162 ? 12.736 4.008 34.367 1.00 79.14 142 GLY E C 1
ATOM 8143 O O . GLY E 1 162 ? 13.413 3.101 34.856 1.00 75.75 142 GLY E O 1
ATOM 8144 N N . THR E 1 163 ? 11.907 3.804 33.342 1.00 65.90 143 THR E N 1
ATOM 8145 C CA . THR E 1 163 ? 11.853 2.508 32.671 1.00 74.22 143 THR E CA 1
ATOM 8146 C C . THR E 1 163 ? 13.191 2.174 32.021 1.00 74.70 143 THR E C 1
ATOM 8147 O O . THR E 1 163 ? 13.702 1.057 32.160 1.00 80.66 143 THR E O 1
ATOM 8151 N N . ILE E 1 164 ? 13.771 3.138 31.300 1.00 71.72 144 ILE E N 1
ATOM 8152 C CA . ILE E 1 164 ? 15.050 2.901 30.632 1.00 73.80 144 ILE E CA 1
ATOM 8153 C C . ILE E 1 164 ? 16.138 2.581 31.649 1.00 73.52 144 ILE E C 1
ATOM 8154 O O . ILE E 1 164 ? 16.964 1.685 31.435 1.00 76.56 144 ILE E O 1
ATOM 8159 N N . PHE E 1 165 ? 16.152 3.292 32.773 1.00 81.14 145 PHE E N 1
ATOM 8160 C CA . PHE E 1 165 ? 17.187 3.087 33.777 1.00 77.03 145 PHE E CA 1
ATOM 8161 C C . PHE E 1 165 ? 16.793 2.083 34.854 1.00 81.68 145 PHE E C 1
ATOM 8162 O O . PHE E 1 165 ? 17.575 1.862 35.785 1.00 78.97 145 PHE E O 1
ATOM 8170 N N . SER E 1 166 ? 15.612 1.470 34.742 1.00 77.93 146 SER E N 1
ATOM 8171 C CA . SER E 1 166 ? 15.162 0.428 35.670 1.00 81.88 146 SER E CA 1
ATOM 8172 C C . SER E 1 166 ? 15.222 0.904 37.121 1.00 74.57 146 SER E C 1
ATOM 8173 O O . SER E 1 166 ? 15.684 0.192 38.016 1.00 76.38 146 SER E O 1
ATOM 8176 N N . VAL E 1 167 ? 14.751 2.126 37.353 1.00 79.11 147 VAL E N 1
ATOM 8177 C CA . VAL E 1 167 ? 14.714 2.699 38.700 1.00 72.53 147 VAL E CA 1
ATOM 8178 C C . VAL E 1 167 ? 13.400 3.429 38.893 1.00 68.17 147 VAL E C 1
ATOM 8179 O O . VAL E 1 167 ? 12.792 3.928 37.937 1.00 69.25 147 VAL E O 1
ATOM 8183 N N . PRO E 1 168 ? 12.925 3.495 40.134 1.00 62.46 148 PRO E N 1
ATOM 8184 C CA . PRO E 1 168 ? 11.687 4.234 40.404 1.00 62.24 148 PRO E CA 1
ATOM 8185 C C . PRO E 1 168 ? 11.885 5.733 40.235 1.00 58.80 148 PRO E C 1
ATOM 8186 O O . PRO E 1 168 ? 13.001 6.255 40.283 1.00 56.26 148 PRO E O 1
ATOM 8190 N N . THR E 1 169 ? 10.768 6.427 40.026 1.00 69.85 149 THR E N 1
ATOM 8191 C CA . THR E 1 169 ? 10.768 7.869 39.827 1.00 63.40 149 THR E CA 1
ATOM 8192 C C . THR E 1 169 ? 9.772 8.522 40.773 1.00 59.46 149 THR E C 1
ATOM 8193 O O . THR E 1 169 ? 8.650 8.034 40.940 1.00 65.11 149 THR E O 1
ATOM 8197 N N . ASN E 1 170 ? 10.197 9.627 41.388 1.00 68.30 150 ASN E N 1
ATOM 8198 C CA . ASN E 1 170 ? 9.340 10.447 42.245 1.00 68.68 150 ASN E CA 1
ATOM 8199 C C . ASN E 1 170 ? 8.788 9.642 43.421 1.00 66.83 150 ASN E C 1
ATOM 8200 O O . ASN E 1 170 ? 7.584 9.626 43.685 1.00 76.31 150 ASN E O 1
ATOM 8205 N N . LEU E 1 171 ? 9.685 8.963 44.130 1.00 72.54 151 LEU E N 1
ATOM 8206 C CA . LEU E 1 171 ? 9.306 8.279 45.357 1.00 76.27 151 LEU E CA 1
ATOM 8207 C C . LEU E 1 171 ? 9.055 9.301 46.459 1.00 75.43 151 LEU E C 1
ATOM 8208 O O . LEU E 1 171 ? 9.745 10.320 46.546 1.00 71.48 151 LEU E O 1
ATOM 8213 N N . LYS E 1 172 ? 8.056 9.036 47.304 1.00 103.18 152 LYS E N 1
ATOM 8214 C CA . LYS E 1 172 ? 7.771 9.924 48.430 1.00 99.88 152 LYS E CA 1
ATOM 8215 C C . LYS E 1 172 ? 7.860 9.171 49.752 1.00 101.17 152 LYS E C 1
ATOM 8216 O O . LYS E 1 172 ? 8.828 9.363 50.493 1.00 97.21 152 LYS E O 1
ATOM 8222 N N . ASP E 1 173 ? 6.884 8.320 50.077 1.00 100.60 153 ASP E N 1
ATOM 8223 C CA . ASP E 1 173 ? 6.867 7.598 51.343 1.00 105.77 153 ASP E CA 1
ATOM 8224 C C . ASP E 1 173 ? 7.625 6.276 51.280 1.00 106.57 153 ASP E C 1
ATOM 8225 O O . ASP E 1 173 ? 7.330 5.359 52.059 1.00 109.67 153 ASP E O 1
ATOM 8230 N N . ARG E 1 174 ? 8.597 6.154 50.377 1.00 91.23 154 ARG E N 1
ATOM 8231 C CA . ARG E 1 174 ? 9.426 4.959 50.277 1.00 93.32 154 ARG E CA 1
ATOM 8232 C C . ARG E 1 174 ? 10.876 5.391 50.137 1.00 88.43 154 ARG E C 1
ATOM 8233 O O . ARG E 1 174 ? 11.232 6.059 49.161 1.00 83.22 154 ARG E O 1
ATOM 8241 N N . ASP E 1 175 ? 11.706 5.020 51.110 1.00 76.40 155 ASP E N 1
ATOM 8242 C CA . ASP E 1 175 ? 13.116 5.408 51.120 1.00 71.97 155 ASP E CA 1
ATOM 8243 C C . ASP E 1 175 ? 13.903 4.391 50.304 1.00 71.72 155 ASP E C 1
ATOM 8244 O O . ASP E 1 175 ? 14.247 3.313 50.795 1.00 75.03 155 ASP E O 1
ATOM 8249 N N . ALA E 1 176 ? 14.188 4.738 49.052 1.00 67.36 156 ALA E N 1
ATOM 8250 C CA . ALA E 1 176 ? 14.995 3.908 48.171 1.00 68.00 156 ALA E CA 1
ATOM 8251 C C . ALA E 1 176 ? 15.569 4.797 47.081 1.00 63.09 156 ALA E C 1
ATOM 8252 O O . ALA E 1 176 ? 15.056 5.887 46.816 1.00 60.08 156 ALA E O 1
ATOM 8254 N N . PHE E 1 177 ? 16.644 4.323 46.454 1.00 62.38 157 PHE E N 1
ATOM 8255 C CA . PHE E 1 177 ? 17.246 5.077 45.363 1.00 56.02 157 PHE E CA 1
ATOM 8256 C C . PHE E 1 177 ? 16.232 5.276 44.247 1.00 57.87 157 PHE E C 1
ATOM 8257 O O . PHE E 1 177 ? 15.585 4.324 43.801 1.00 65.22 157 PHE E O 1
ATOM 8265 N N . HIS E 1 178 ? 16.095 6.521 43.797 1.00 57.99 158 HIS E N 1
ATOM 8266 C CA . HIS E 1 178 ? 15.097 6.864 42.799 1.00 58.44 158 HIS E CA 1
ATOM 8267 C C . HIS E 1 178 ? 15.560 8.092 42.028 1.00 53.25 158 HIS E C 1
ATOM 8268 O O . HIS E 1 178 ? 16.572 8.717 42.356 1.00 53.12 158 HIS E O 1
ATOM 8275 N N . ILE E 1 179 ? 14.799 8.427 40.990 1.00 55.91 159 ILE E N 1
ATOM 8276 C CA . ILE E 1 179 ? 15.046 9.590 40.148 1.00 53.95 159 ILE E CA 1
ATOM 8277 C C . ILE E 1 179 ? 14.003 10.643 40.498 1.00 53.11 159 ILE E C 1
ATOM 8278 O O . ILE E 1 179 ? 12.814 10.329 40.630 1.00 56.94 159 ILE E O 1
ATOM 8283 N N . THR E 1 180 ? 14.445 11.883 40.660 1.00 56.68 160 THR E N 1
ATOM 8284 C CA . THR E 1 180 ? 13.578 12.966 41.097 1.00 58.56 160 THR E CA 1
ATOM 8285 C C . THR E 1 180 ? 13.063 13.781 39.914 1.00 58.82 160 THR E C 1
ATOM 8286 O O . THR E 1 180 ? 13.635 13.773 38.821 1.00 57.55 160 THR E O 1
ATOM 8290 N N . ILE E 1 181 ? 11.956 14.489 40.155 1.00 61.94 161 ILE E N 1
ATOM 8291 C CA . ILE E 1 181 ? 11.444 15.444 39.174 1.00 59.17 161 ILE E CA 1
ATOM 8292 C C . ILE E 1 181 ? 12.481 16.525 38.900 1.00 59.05 161 ILE E C 1
ATOM 8293 O O . ILE E 1 181 ? 12.663 16.963 37.755 1.00 55.92 161 ILE E O 1
ATOM 8298 N N . GLU E 1 182 ? 13.180 16.964 39.949 1.00 59.38 162 GLU E N 1
ATOM 8299 C CA . GLU E 1 182 ? 14.155 18.040 39.812 1.00 56.08 162 GLU E CA 1
ATOM 8300 C C . GLU E 1 182 ? 15.308 17.635 38.901 1.00 58.47 162 GLU E C 1
ATOM 8301 O O . GLU E 1 182 ? 15.746 18.423 38.054 1.00 48.83 162 GLU E O 1
ATOM 8307 N N . GLU E 1 183 ? 15.817 16.412 39.066 1.00 48.26 163 GLU E N 1
ATOM 8308 C CA . GLU E 1 183 ? 16.871 15.915 38.186 1.00 47.41 163 GLU E CA 1
ATOM 8309 C C . GLU E 1 183 ? 16.420 15.943 36.731 1.00 47.47 163 GLU E C 1
ATOM 8310 O O . GLU E 1 183 ? 17.160 16.390 35.843 1.00 47.28 163 GLU E O 1
ATOM 8316 N N . TYR E 1 184 ? 15.188 15.495 36.483 1.00 54.87 164 TYR E N 1
ATOM 8317 C CA . TYR E 1 184 ? 14.638 15.432 35.133 1.00 55.13 164 TYR E CA 1
ATOM 8318 C C . TYR E 1 184 ? 14.519 16.826 34.520 1.00 52.18 164 TYR E C 1
ATOM 8319 O O . TYR E 1 184 ? 14.939 17.058 33.377 1.00 51.30 164 TYR E O 1
ATOM 8328 N N . LEU E 1 185 ? 13.986 17.782 35.284 1.00 49.66 165 LEU E N 1
ATOM 8329 C CA . LEU E 1 185 ? 13.813 19.133 34.755 1.00 48.58 165 LEU E CA 1
ATOM 8330 C C . LEU E 1 185 ? 15.151 19.830 34.527 1.00 47.95 165 LEU E C 1
ATOM 8331 O O . LEU E 1 185 ? 15.308 20.582 33.558 1.00 47.36 165 LEU E O 1
ATOM 8336 N N . LEU E 1 186 ? 16.132 19.593 35.397 1.00 44.77 166 LEU E N 1
ATOM 8337 C CA . LEU E 1 186 ? 17.446 20.188 35.177 1.00 44.56 166 LEU E CA 1
ATOM 8338 C C . LEU E 1 186 ? 18.109 19.602 33.934 1.00 47.23 166 LEU E C 1
ATOM 8339 O O . LEU E 1 186 ? 18.746 20.328 33.153 1.00 48.29 166 LEU E O 1
ATOM 8344 N N . SER E 1 187 ? 17.956 18.290 33.725 1.00 44.75 167 SER E N 1
ATOM 8345 C CA . SER E 1 187 ? 18.446 17.676 32.494 1.00 46.63 167 SER E CA 1
ATOM 8346 C C . SER E 1 187 ? 17.777 18.291 31.270 1.00 45.92 167 SER E C 1
ATOM 8347 O O . SER E 1 187 ? 18.421 18.482 30.231 1.00 48.07 167 SER E O 1
ATOM 8350 N N . LEU E 1 188 ? 16.488 18.619 31.378 1.00 45.73 168 LEU E N 1
ATOM 8351 C CA . LEU E 1 188 ? 15.799 19.270 30.264 1.00 45.40 168 LEU E CA 1
ATOM 8352 C C . LEU E 1 188 ? 16.361 20.668 30.008 1.00 44.51 168 LEU E C 1
ATOM 8353 O O . LEU E 1 188 ? 16.537 21.080 28.849 1.00 44.52 168 LEU E O 1
ATOM 8358 N N . VAL E 1 189 ? 16.637 21.414 31.081 1.00 46.60 169 VAL E N 1
ATOM 8359 C CA . VAL E 1 189 ? 17.232 22.742 30.939 1.00 46.21 169 VAL E CA 1
ATOM 8360 C C . VAL E 1 189 ? 18.560 22.651 30.199 1.00 46.73 169 VAL E C 1
ATOM 8361 O O . VAL E 1 189 ? 18.855 23.469 29.319 1.00 46.56 169 VAL E O 1
ATOM 8365 N N . ASP E 1 190 ? 19.380 21.652 30.539 1.00 46.77 170 ASP E N 1
ATOM 8366 C CA . ASP E 1 190 ? 20.642 21.455 29.822 1.00 52.15 170 ASP E CA 1
ATOM 8367 C C . ASP E 1 190 ? 20.403 21.060 28.364 1.00 51.11 170 ASP E C 1
ATOM 8368 O O . ASP E 1 190 ? 21.128 21.503 27.453 1.00 56.15 170 ASP E O 1
ATOM 8373 N N . LEU E 1 191 ? 19.393 20.220 28.129 1.00 47.45 171 LEU E N 1
ATOM 8374 C CA . LEU E 1 191 ? 19.106 19.770 26.774 1.00 48.24 171 LEU E CA 1
ATOM 8375 C C . LEU E 1 191 ? 18.723 20.931 25.871 1.00 45.94 171 LEU E C 1
ATOM 8376 O O . LEU E 1 191 ? 19.009 20.895 24.672 1.00 49.67 171 LEU E O 1
ATOM 8381 N N . THR E 1 192 ? 18.075 21.965 26.415 1.00 50.05 172 THR E N 1
ATOM 8382 C CA . THR E 1 192 ? 17.720 23.102 25.563 1.00 50.09 172 THR E CA 1
ATOM 8383 C C . THR E 1 192 ? 18.961 23.823 25.042 1.00 51.95 172 THR E C 1
ATOM 8384 O O . THR E 1 192 ? 18.993 24.256 23.885 1.00 54.10 172 THR E O 1
ATOM 8388 N N . GLN E 1 193 ? 19.992 23.965 25.877 1.00 48.65 173 GLN E N 1
ATOM 8389 C CA . GLN E 1 193 ? 21.238 24.557 25.398 1.00 50.04 173 GLN E CA 1
ATOM 8390 C C . GLN E 1 193 ? 21.888 23.673 24.340 1.00 53.83 173 GLN E C 1
ATOM 8391 O O . GLN E 1 193 ? 22.346 24.166 23.290 1.00 56.33 173 GLN E O 1
ATOM 8397 N N . ASP E 1 194 ? 21.922 22.359 24.598 1.00 44.74 174 ASP E N 1
ATOM 8398 C CA . ASP E 1 194 ? 22.436 21.427 23.594 1.00 49.11 174 ASP E CA 1
ATOM 8399 C C . ASP E 1 194 ? 21.691 21.571 22.268 1.00 51.65 174 ASP E C 1
ATOM 8400 O O . ASP E 1 194 ? 22.300 21.562 21.191 1.00 54.97 174 ASP E O 1
ATOM 8405 N N . LEU E 1 195 ? 20.373 21.741 22.333 1.00 45.77 175 LEU E N 1
ATOM 8406 C CA . LEU E 1 195 ? 19.556 21.805 21.130 1.00 45.85 175 LEU E CA 1
ATOM 8407 C C . LEU E 1 195 ? 19.695 23.139 20.409 1.00 45.09 175 LEU E C 1
ATOM 8408 O O . LEU E 1 195 ? 19.560 23.186 19.185 1.00 45.79 175 LEU E O 1
ATOM 8413 N N . SER E 1 196 ? 19.959 24.227 21.135 1.00 49.08 176 SER E N 1
ATOM 8414 C CA . SER E 1 196 ? 20.283 25.491 20.473 1.00 46.57 176 SER E CA 1
ATOM 8415 C C . SER E 1 196 ? 21.555 25.351 19.648 1.00 51.02 176 SER E C 1
ATOM 8416 O O . SER E 1 196 ? 21.609 25.752 18.469 1.00 52.14 176 SER E O 1
ATOM 8419 N N . ARG E 1 197 ? 22.600 24.787 20.263 1.00 44.14 177 ARG E N 1
ATOM 8420 C CA . ARG E 1 197 ? 23.819 24.521 19.506 1.00 45.79 177 ARG E CA 1
ATOM 8421 C C . ARG E 1 197 ? 23.525 23.640 18.294 1.00 47.98 177 ARG E C 1
ATOM 8422 O O . ARG E 1 197 ? 24.033 23.888 17.188 1.00 48.97 177 ARG E O 1
ATOM 8430 N N . LEU E 1 198 ? 22.683 22.617 18.483 1.00 47.22 178 LEU E N 1
ATOM 8431 C CA . LEU E 1 198 ? 22.350 21.715 17.386 1.00 50.89 178 LEU E CA 1
ATOM 8432 C C . LEU E 1 198 ? 21.620 22.441 16.264 1.00 51.56 178 LEU E C 1
ATOM 8433 O O . LEU E 1 198 ? 21.842 22.147 15.090 1.00 53.11 178 LEU E O 1
ATOM 8438 N N . ALA E 1 199 ? 20.741 23.385 16.602 1.00 51.52 179 ALA E N 1
ATOM 8439 C CA . ALA E 1 199 ? 20.012 24.124 15.573 1.00 49.27 179 ALA E CA 1
ATOM 8440 C C . ALA E 1 199 ? 20.962 24.967 14.735 1.00 51.45 179 ALA E C 1
ATOM 8441 O O . ALA E 1 199 ? 20.861 25.006 13.497 1.00 53.84 179 ALA E O 1
ATOM 8443 N N . THR E 1 200 ? 21.893 25.658 15.400 1.00 48.56 180 THR E N 1
ATOM 8444 C CA . THR E 1 200 ? 22.909 26.417 14.670 1.00 48.62 180 THR E CA 1
ATOM 8445 C C . THR E 1 200 ? 23.676 25.512 13.707 1.00 53.84 180 THR E C 1
ATOM 8446 O O . THR E 1 200 ? 23.770 25.785 12.495 1.00 56.14 180 THR E O 1
ATOM 8450 N N . ASN E 1 201 ? 24.200 24.400 14.226 1.00 50.47 181 ASN E N 1
ATOM 8451 C CA . ASN E 1 201 ? 24.979 23.502 13.379 1.00 53.24 181 ASN E CA 1
ATOM 8452 C C . ASN E 1 201 ? 24.125 22.856 12.295 1.00 56.02 181 ASN E C 1
ATOM 8453 O O . ASN E 1 201 ? 24.643 22.510 11.230 1.00 61.90 181 ASN E O 1
ATOM 8458 N N . SER E 1 202 ? 22.822 22.698 12.536 1.00 54.31 182 SER E N 1
ATOM 8459 C CA . SER E 1 202 ? 21.933 22.140 11.524 1.00 54.52 182 SER E CA 1
ATOM 8460 C C . SER E 1 202 ? 21.799 23.086 10.346 1.00 54.44 182 SER E C 1
ATOM 8461 O O . SER E 1 202 ? 21.896 22.667 9.187 1.00 62.06 182 SER E O 1
ATOM 8464 N N . VAL E 1 203 ? 21.563 24.369 10.625 1.00 51.39 183 VAL E N 1
ATOM 8465 C CA . VAL E 1 203 ? 21.536 25.342 9.536 1.00 51.60 183 VAL E CA 1
ATOM 8466 C C . VAL E 1 203 ? 22.847 25.300 8.766 1.00 53.91 183 VAL E C 1
ATOM 8467 O O . VAL E 1 203 ? 22.862 25.376 7.531 1.00 55.57 183 VAL E O 1
ATOM 8471 N N . THR E 1 204 ? 23.970 25.153 9.476 1.00 52.11 184 THR E N 1
ATOM 8472 C CA . THR E 1 204 ? 25.243 25.032 8.763 1.00 54.98 184 THR E CA 1
ATOM 8473 C C . THR E 1 204 ? 25.278 23.781 7.884 1.00 58.11 184 THR E C 1
ATOM 8474 O O . THR E 1 204 ? 25.794 23.819 6.761 1.00 60.57 184 THR E O 1
ATOM 8478 N N . LEU E 1 205 ? 24.710 22.673 8.363 1.00 58.41 185 LEU E N 1
ATOM 8479 C CA . LEU E 1 205 ? 24.753 21.409 7.634 1.00 62.02 185 LEU E CA 1
ATOM 8480 C C . LEU E 1 205 ? 23.719 21.309 6.520 1.00 62.77 185 LEU E C 1
ATOM 8481 O O . LEU E 1 205 ? 23.778 20.358 5.733 1.00 66.39 185 LEU E O 1
ATOM 8486 N N . GLY E 1 206 ? 22.776 22.243 6.435 1.00 61.24 186 GLY E N 1
ATOM 8487 C CA . GLY E 1 206 ? 21.771 22.229 5.397 1.00 62.17 186 GLY E CA 1
ATOM 8488 C C . GLY E 1 206 ? 20.400 21.755 5.831 1.00 61.35 186 GLY E C 1
ATOM 8489 O O . GLY E 1 206 ? 19.451 21.867 5.046 1.00 62.12 186 GLY E O 1
ATOM 8490 N N . ASP E 1 207 ? 20.265 21.228 7.046 1.00 74.59 187 ASP E N 1
ATOM 8491 C CA . ASP E 1 207 ? 18.971 20.789 7.565 1.00 68.72 187 ASP E CA 1
ATOM 8492 C C . ASP E 1 207 ? 18.227 22.000 8.114 1.00 63.16 187 ASP E C 1
ATOM 8493 O O . ASP E 1 207 ? 18.449 22.418 9.252 1.00 60.49 187 ASP E O 1
ATOM 8498 N N . PHE E 1 208 ? 17.325 22.558 7.308 1.00 70.32 188 PHE E N 1
ATOM 8499 C CA . PHE E 1 208 ? 16.585 23.756 7.684 1.00 63.78 188 PHE E CA 1
ATOM 8500 C C . PHE E 1 208 ? 15.304 23.462 8.456 1.00 63.58 188 PHE E C 1
ATOM 8501 O O . PHE E 1 208 ? 14.693 24.395 8.988 1.00 60.92 188 PHE E O 1
ATOM 8509 N N . GLN E 1 209 ? 14.881 22.202 8.534 1.00 70.73 189 GLN E N 1
ATOM 8510 C CA . GLN E 1 209 ? 13.658 21.871 9.252 1.00 72.06 189 GLN E CA 1
ATOM 8511 C C . GLN E 1 209 ? 13.911 21.517 10.709 1.00 66.33 189 GLN E C 1
ATOM 8512 O O . GLN E 1 209 ? 13.023 21.710 11.549 1.00 65.10 189 GLN E O 1
ATOM 8518 N N . LEU E 1 210 ? 15.101 21.013 11.025 1.00 68.13 190 LEU E N 1
ATOM 8519 C CA . LEU E 1 210 ? 15.423 20.682 12.410 1.00 63.09 190 LEU E CA 1
ATOM 8520 C C . LEU E 1 210 ? 15.382 21.888 13.346 1.00 56.77 190 LEU E C 1
ATOM 8521 O O . LEU E 1 210 ? 14.910 21.728 14.487 1.00 53.55 190 LEU E O 1
ATOM 8526 N N . PRO E 1 211 ? 15.854 23.084 12.963 1.00 59.62 191 PRO E N 1
ATOM 8527 C CA . PRO E 1 211 ? 15.662 24.245 13.848 1.00 54.17 191 PRO E CA 1
ATOM 8528 C C . PRO E 1 211 ? 14.210 24.505 14.202 1.00 51.42 191 PRO E C 1
ATOM 8529 O O . PRO E 1 211 ? 13.934 25.005 15.297 1.00 48.09 191 PRO E O 1
ATOM 8533 N N . LEU E 1 212 ? 13.266 24.165 13.323 1.00 57.84 192 LEU E N 1
ATOM 8534 C CA . LEU E 1 212 ? 11.857 24.354 13.656 1.00 56.74 192 LEU E CA 1
ATOM 8535 C C . LEU E 1 212 ? 11.426 23.411 14.776 1.00 55.31 192 LEU E C 1
ATOM 8536 O O . LEU E 1 212 ? 10.726 23.822 15.713 1.00 52.11 192 LEU E O 1
ATOM 8541 N N . THR E 1 213 ? 11.845 22.145 14.698 1.00 52.49 193 THR E N 1
ATOM 8542 C CA . THR E 1 213 ? 11.576 21.192 15.771 1.00 52.73 193 THR E CA 1
ATOM 8543 C C . THR E 1 213 ? 12.182 21.667 17.086 1.00 50.07 193 THR E C 1
ATOM 8544 O O . THR E 1 213 ? 11.533 21.624 18.143 1.00 49.57 193 THR E O 1
ATOM 8548 N N . ILE E 1 214 ? 13.439 22.113 17.036 1.00 53.75 194 ILE E N 1
ATOM 8549 C CA . ILE E 1 214 ? 14.104 22.594 18.243 1.00 50.32 194 ILE E CA 1
ATOM 8550 C C . ILE E 1 214 ? 13.370 23.803 18.810 1.00 48.40 194 ILE E C 1
ATOM 8551 O O . ILE E 1 214 ? 13.221 23.942 20.030 1.00 47.47 194 ILE E O 1
ATOM 8556 N N . SER E 1 215 ? 12.886 24.687 17.932 1.00 57.12 195 SER E N 1
ATOM 8557 C CA . SER E 1 215 ? 12.132 25.853 18.376 1.00 54.86 195 SER E CA 1
ATOM 8558 C C . SER E 1 215 ? 10.866 25.437 19.108 1.00 57.07 195 SER E C 1
ATOM 8559 O O . SER E 1 215 ? 10.560 25.955 20.188 1.00 54.80 195 SER E O 1
ATOM 8562 N N . ALA E 1 216 ? 10.115 24.498 18.527 1.00 62.42 196 ALA E N 1
ATOM 8563 C CA . ALA E 1 216 ? 8.907 24.005 19.183 1.00 63.49 196 ALA E CA 1
ATOM 8564 C C . ALA E 1 216 ? 9.225 23.450 20.568 1.00 61.74 196 ALA E C 1
ATOM 8565 O O . ALA E 1 216 ? 8.570 23.802 21.560 1.00 61.89 196 ALA E O 1
ATOM 8567 N N . PHE E 1 217 ? 10.248 22.594 20.656 1.00 66.35 197 PHE E N 1
ATOM 8568 C CA . PHE E 1 217 ? 10.585 21.977 21.938 1.00 65.93 197 PHE E CA 1
ATOM 8569 C C . PHE E 1 217 ? 10.980 23.021 22.977 1.00 62.85 197 PHE E C 1
ATOM 8570 O O . PHE E 1 217 ? 10.476 23.012 24.108 1.00 63.48 197 PHE E O 1
ATOM 8578 N N . VAL E 1 218 ? 11.905 23.914 22.620 1.00 56.43 198 VAL E N 1
ATOM 8579 C CA . VAL E 1 218 ? 12.417 24.872 23.594 1.00 53.20 198 VAL E CA 1
ATOM 8580 C C . VAL E 1 218 ? 11.325 25.849 24.013 1.00 55.54 198 VAL E C 1
ATOM 8581 O O . VAL E 1 218 ? 11.225 26.221 25.190 1.00 53.45 198 VAL E O 1
ATOM 8585 N N . LYS E 1 219 ? 10.469 26.256 23.069 1.00 63.07 199 LYS E N 1
ATOM 8586 C CA . LYS E 1 219 ? 9.370 27.153 23.405 1.00 64.10 199 LYS E CA 1
ATOM 8587 C C . LYS E 1 219 ? 8.390 26.490 24.366 1.00 74.87 199 LYS E C 1
ATOM 8588 O O . LYS E 1 219 ? 7.967 27.108 25.351 1.00 68.58 199 LYS E O 1
ATOM 8594 N N . ASP E 1 220 ? 8.025 25.228 24.108 1.00 75.40 200 ASP E N 1
ATOM 8595 C CA . ASP E 1 220 ? 7.096 24.551 25.008 1.00 78.84 200 ASP E CA 1
ATOM 8596 C C . ASP E 1 220 ? 7.710 24.338 26.387 1.00 73.74 200 ASP E C 1
ATOM 8597 O O . ASP E 1 220 ? 7.022 24.485 27.407 1.00 74.27 200 ASP E O 1
ATOM 8602 N N . LEU E 1 221 ? 9.003 24.008 26.447 1.00 79.29 201 LEU E N 1
ATOM 8603 C CA . LEU E 1 221 ? 9.639 23.841 27.750 1.00 77.22 201 LEU E CA 1
ATOM 8604 C C . LEU E 1 221 ? 9.658 25.155 28.523 1.00 77.34 201 LEU E C 1
ATOM 8605 O O . LEU E 1 221 ? 9.389 25.179 29.732 1.00 79.28 201 LEU E O 1
ATOM 8610 N N . PHE E 1 222 ? 9.982 26.261 27.846 1.00 75.32 202 PHE E N 1
ATOM 8611 C CA . PHE E 1 222 ? 9.991 27.547 28.533 1.00 76.88 202 PHE E CA 1
ATOM 8612 C C . PHE E 1 222 ? 8.594 27.933 28.995 1.00 82.14 202 PHE E C 1
ATOM 8613 O O . PHE E 1 222 ? 8.431 28.524 30.068 1.00 81.86 202 PHE E O 1
ATOM 8621 N N . ALA E 1 223 ? 7.574 27.617 28.197 1.00 80.33 203 ALA E N 1
ATOM 8622 C CA . ALA E 1 223 ? 6.206 27.900 28.617 1.00 83.50 203 ALA E CA 1
ATOM 8623 C C . ALA E 1 223 ? 5.858 27.122 29.878 1.00 83.78 203 ALA E C 1
ATOM 8624 O O . ALA E 1 223 ? 5.327 27.684 30.846 1.00 85.96 203 ALA E O 1
ATOM 8626 N N . GLY E 1 224 ? 6.166 25.824 29.887 1.00 84.12 204 GLY E N 1
ATOM 8627 C CA . GLY E 1 224 ? 5.901 25.019 31.068 1.00 86.72 204 GLY E CA 1
ATOM 8628 C C . GLY E 1 224 ? 6.629 25.525 32.297 1.00 84.80 204 GLY E C 1
ATOM 8629 O O . GLY E 1 224 ? 6.072 25.545 33.396 1.00 87.81 204 GLY E O 1
ATOM 8630 N N . PHE E 1 225 ? 7.882 25.951 32.126 1.00 93.46 205 PHE E N 1
ATOM 8631 C CA . PHE E 1 225 ? 8.650 26.474 33.254 1.00 93.51 205 PHE E CA 1
ATOM 8632 C C . PHE E 1 225 ? 8.056 27.775 33.778 1.00 97.69 205 PHE E C 1
ATOM 8633 O O . PHE E 1 225 ? 7.842 27.929 34.987 1.00 98.27 205 PHE E O 1
ATOM 8641 N N . GLN E 1 226 ? 7.784 28.725 32.880 1.00 87.12 206 GLN E N 1
ATOM 8642 C CA . GLN E 1 226 ? 7.331 30.048 33.299 1.00 90.52 206 GLN E CA 1
ATOM 8643 C C . GLN E 1 226 ? 5.945 29.990 33.928 1.00 95.25 206 GLN E C 1
ATOM 8644 O O . GLN E 1 226 ? 5.665 30.715 34.890 1.00 94.62 206 GLN E O 1
ATOM 8650 N N . LEU E 1 227 ? 5.067 29.126 33.409 1.00 88.55 207 LEU E N 1
ATOM 8651 C CA . LEU E 1 227 ? 3.700 29.085 33.917 1.00 93.51 207 LEU E CA 1
ATOM 8652 C C . LEU E 1 227 ? 3.621 28.613 35.362 1.00 95.85 207 LEU E C 1
ATOM 8653 O O . LEU E 1 227 ? 2.610 28.866 36.027 1.00 100.23 207 LEU E O 1
ATOM 8658 N N . LEU E 1 228 ? 4.656 27.946 35.871 1.00 113.57 208 LEU E N 1
ATOM 8659 C CA . LEU E 1 228 ? 4.632 27.379 37.219 1.00 114.77 208 LEU E CA 1
ATOM 8660 C C . LEU E 1 228 ? 5.892 27.850 37.941 1.00 114.08 208 LEU E C 1
ATOM 8661 O O . LEU E 1 228 ? 6.928 27.182 37.887 1.00 112.97 208 LEU E O 1
ATOM 8666 N N . ASN E 1 229 ? 5.798 29.002 38.612 1.00 114.99 209 ASN E N 1
ATOM 8667 C CA . ASN E 1 229 ? 6.934 29.572 39.328 1.00 117.37 209 ASN E CA 1
ATOM 8668 C C . ASN E 1 229 ? 7.394 28.656 40.454 1.00 124.35 209 ASN E C 1
ATOM 8669 O O . ASN E 1 229 ? 6.678 28.456 41.441 1.00 119.26 209 ASN E O 1
ATOM 8674 N N . LEU E 1 230 ? 8.595 28.107 40.308 1.00 127.86 210 LEU E N 1
ATOM 8675 C CA . LEU E 1 230 ? 9.125 27.170 41.285 1.00 127.14 210 LEU E CA 1
ATOM 8676 C C . LEU E 1 230 ? 9.539 27.898 42.555 1.00 127.68 210 LEU E C 1
ATOM 8677 O O . LEU E 1 230 ? 10.130 28.982 42.503 1.00 127.81 210 LEU E O 1
ATOM 8682 N N . LYS E 1 231 ? 9.216 27.300 43.704 1.00 133.02 211 LYS E N 1
ATOM 8683 C CA . LYS E 1 231 ? 9.717 27.817 44.974 1.00 133.93 211 LYS E CA 1
ATOM 8684 C C . LYS E 1 231 ? 11.238 27.880 44.962 1.00 133.25 211 LYS E C 1
ATOM 8685 O O . LYS E 1 231 ? 11.837 28.898 45.330 1.00 138.12 211 LYS E O 1
ATOM 8691 N N . ASN E 1 232 ? 11.877 26.791 44.537 1.00 133.29 212 ASN E N 1
ATOM 8692 C CA . ASN E 1 232 ? 13.326 26.701 44.432 1.00 130.30 212 ASN E CA 1
ATOM 8693 C C . ASN E 1 232 ? 13.863 27.769 43.486 1.00 130.40 212 ASN E C 1
ATOM 8694 O O . ASN E 1 232 ? 13.699 27.662 42.266 1.00 141.00 212 ASN E O 1
ATOM 8699 N N . ASP E 1 233 ? 14.504 28.802 44.038 1.00 124.69 213 ASP E N 1
ATOM 8700 C CA . ASP E 1 233 ? 14.979 29.905 43.211 1.00 134.11 213 ASP E CA 1
ATOM 8701 C C . ASP E 1 233 ? 16.197 29.533 42.375 1.00 120.50 213 ASP E C 1
ATOM 8702 O O . ASP E 1 233 ? 16.498 30.234 41.405 1.00 129.32 213 ASP E O 1
ATOM 8707 N N . ILE E 1 234 ? 16.898 28.450 42.714 1.00 131.76 214 ILE E N 1
ATOM 8708 C CA . ILE E 1 234 ? 17.966 27.972 41.839 1.00 124.17 214 ILE E CA 1
ATOM 8709 C C . ILE E 1 234 ? 17.373 27.320 40.594 1.00 118.43 214 ILE E C 1
ATOM 8710 O O . ILE E 1 234 ? 17.829 27.564 39.467 1.00 114.38 214 ILE E O 1
ATOM 8715 N N . ILE E 1 235 ? 16.337 26.495 40.771 1.00 117.04 215 ILE E N 1
ATOM 8716 C CA . ILE E 1 235 ? 15.635 25.944 39.617 1.00 110.77 215 ILE E CA 1
ATOM 8717 C C . ILE E 1 235 ? 14.947 27.057 38.836 1.00 110.89 215 ILE E C 1
ATOM 8718 O O . ILE E 1 235 ? 14.877 27.007 37.605 1.00 107.46 215 ILE E O 1
ATOM 8723 N N . ARG E 1 236 ? 14.447 28.085 39.529 1.00 105.68 216 ARG E N 1
ATOM 8724 C CA . ARG E 1 236 ? 13.847 29.224 38.841 1.00 105.57 216 ARG E CA 1
ATOM 8725 C C . ARG E 1 236 ? 14.886 29.988 38.027 1.00 103.22 216 ARG E C 1
ATOM 8726 O O . ARG E 1 236 ? 14.598 30.449 36.916 1.00 101.26 216 ARG E O 1
ATOM 8734 N N . LYS E 1 237 ? 16.102 30.123 38.560 1.00 102.78 217 LYS E N 1
ATOM 8735 C CA . LYS E 1 237 ? 17.185 30.758 37.814 1.00 100.71 217 LYS E CA 1
ATOM 8736 C C . LYS E 1 237 ? 17.536 29.947 36.573 1.00 94.75 217 LYS E C 1
ATOM 8737 O O . LYS E 1 237 ? 17.686 30.495 35.471 1.00 93.21 217 LYS E O 1
ATOM 8743 N N . ARG E 1 238 ? 17.666 28.628 36.737 1.00 88.07 218 ARG E N 1
ATOM 8744 C CA . ARG E 1 238 ? 17.946 27.769 35.593 1.00 81.82 218 ARG E CA 1
ATOM 8745 C C . ARG E 1 238 ? 16.821 27.821 34.565 1.00 80.89 218 ARG E C 1
ATOM 8746 O O . ARG E 1 238 ? 17.074 27.701 33.361 1.00 78.12 218 ARG E O 1
ATOM 8754 N N . ALA E 1 239 ? 15.578 28.012 35.015 1.00 84.83 219 ALA E N 1
ATOM 8755 C CA . ALA E 1 239 ? 14.453 28.095 34.090 1.00 82.33 219 ALA E CA 1
ATOM 8756 C C . ALA E 1 239 ? 14.445 29.422 33.345 1.00 85.29 219 ALA E C 1
ATOM 8757 O O . ALA E 1 239 ? 14.081 29.475 32.165 1.00 87.12 219 ALA E O 1
ATOM 8759 N N . ASP E 1 240 ? 14.820 30.509 34.020 1.00 83.04 220 ASP E N 1
ATOM 8760 C CA . ASP E 1 240 ? 15.011 31.771 33.311 1.00 83.77 220 ASP E CA 1
ATOM 8761 C C . ASP E 1 240 ? 16.160 31.675 32.315 1.00 82.81 220 ASP E C 1
ATOM 8762 O O . ASP E 1 240 ? 16.171 32.396 31.310 1.00 95.98 220 ASP E O 1
ATOM 8767 N N . SER E 1 241 ? 17.133 30.800 32.578 1.00 77.11 221 SER E N 1
ATOM 8768 C CA . SER E 1 241 ? 18.220 30.598 31.624 1.00 74.04 221 SER E CA 1
ATOM 8769 C C . SER E 1 241 ? 17.735 30.008 30.304 1.00 70.59 221 SER E C 1
ATOM 8770 O O . SER E 1 241 ? 18.450 30.098 29.300 1.00 67.95 221 SER E O 1
ATOM 8773 N N . VAL E 1 242 ? 16.542 29.405 30.281 1.00 64.18 222 VAL E N 1
ATOM 8774 C CA . VAL E 1 242 ? 16.003 28.835 29.049 1.00 61.46 222 VAL E CA 1
ATOM 8775 C C . VAL E 1 242 ? 15.527 29.923 28.095 1.00 61.73 222 VAL E C 1
ATOM 8776 O O . VAL E 1 242 ? 15.433 29.689 26.882 1.00 60.59 222 VAL E O 1
ATOM 8780 N N . LYS E 1 243 ? 15.223 31.113 28.620 1.00 69.74 223 LYS E N 1
ATOM 8781 C CA . LYS E 1 243 ? 14.786 32.222 27.778 1.00 69.59 223 LYS E CA 1
ATOM 8782 C C . LYS E 1 243 ? 15.837 32.566 26.729 1.00 67.84 223 LYS E C 1
ATOM 8783 O O . LYS E 1 243 ? 15.503 32.871 25.578 1.00 65.05 223 LYS E O 1
ATOM 8789 N N . TYR E 1 244 ? 17.114 32.515 27.108 1.00 64.24 224 TYR E N 1
ATOM 8790 C CA . TYR E 1 244 ? 18.179 32.849 26.171 1.00 63.44 224 TYR E CA 1
ATOM 8791 C C . TYR E 1 244 ? 18.228 31.849 25.024 1.00 60.35 224 TYR E C 1
ATOM 8792 O O . TYR E 1 244 ? 18.420 32.231 23.862 1.00 61.57 224 TYR E O 1
ATOM 8801 N N . GLU E 1 245 ? 18.030 30.565 25.326 1.00 56.96 225 GLU E N 1
ATOM 8802 C CA . GLU E 1 245 ? 18.000 29.561 24.269 1.00 54.95 225 GLU E CA 1
ATOM 8803 C C . GLU E 1 245 ? 16.765 29.727 23.391 1.00 54.14 225 GLU E C 1
ATOM 8804 O O . GLU E 1 245 ? 16.829 29.521 22.172 1.00 55.46 225 GLU E O 1
ATOM 8810 N N . VAL E 1 246 ? 15.630 30.091 23.994 1.00 56.47 226 VAL E N 1
ATOM 8811 C CA . VAL E 1 246 ? 14.440 30.409 23.204 1.00 56.27 226 VAL E CA 1
ATOM 8812 C C . VAL E 1 246 ? 14.755 31.512 22.205 1.00 57.80 226 VAL E C 1
ATOM 8813 O O . VAL E 1 246 ? 14.420 31.416 21.019 1.00 58.67 226 VAL E O 1
ATOM 8817 N N . LYS E 1 247 ? 15.411 32.575 22.673 1.00 52.68 227 LYS E N 1
ATOM 8818 C CA . LYS E 1 247 ? 15.757 33.686 21.792 1.00 53.63 227 LYS E CA 1
ATOM 8819 C C . LYS E 1 247 ? 16.710 33.244 20.688 1.00 51.21 227 LYS E C 1
ATOM 8820 O O . LYS E 1 247 ? 16.552 33.634 19.527 1.00 51.68 227 LYS E O 1
ATOM 8826 N N . ARG E 1 248 ? 17.703 32.421 21.032 1.00 54.54 228 ARG E N 1
ATOM 8827 C CA . ARG E 1 248 ? 18.674 31.959 20.043 1.00 55.19 228 ARG E CA 1
ATOM 8828 C C . ARG E 1 248 ? 17.994 31.152 18.940 1.00 52.20 228 ARG E C 1
ATOM 8829 O O . ARG E 1 248 ? 18.211 31.392 17.742 1.00 54.68 228 ARG E O 1
ATOM 8837 N N . VAL E 1 249 ? 17.150 30.196 19.327 1.00 51.82 229 VAL E N 1
ATOM 8838 C CA . VAL E 1 249 ? 16.501 29.354 18.329 1.00 50.02 229 VAL E CA 1
ATOM 8839 C C . VAL E 1 249 ? 15.483 30.160 17.528 1.00 53.78 229 VAL E C 1
ATOM 8840 O O . VAL E 1 249 ? 15.307 29.939 16.322 1.00 56.48 229 VAL E O 1
ATOM 8844 N N . GLU E 1 250 ? 14.807 31.117 18.172 1.00 47.72 230 GLU E N 1
ATOM 8845 C CA . GLU E 1 250 ? 13.875 31.959 17.436 1.00 45.90 230 GLU E CA 1
ATOM 8846 C C . GLU E 1 250 ? 14.597 32.830 16.420 1.00 51.23 230 GLU E C 1
ATOM 8847 O O . GLU E 1 250 ? 14.066 33.077 15.335 1.00 51.10 230 GLU E O 1
ATOM 8853 N N . ASP E 1 251 ? 15.810 33.285 16.739 1.00 50.76 231 ASP E N 1
ATOM 8854 C CA . ASP E 1 251 ? 16.579 34.059 15.770 1.00 49.48 231 ASP E CA 1
ATOM 8855 C C . ASP E 1 251 ? 17.053 33.182 14.617 1.00 49.42 231 ASP E C 1
ATOM 8856 O O . ASP E 1 251 ? 17.094 33.632 13.466 1.00 53.25 231 ASP E O 1
ATOM 8861 N N . ILE E 1 252 ? 17.417 31.928 14.901 1.00 47.74 232 ILE E N 1
ATOM 8862 C CA . ILE E 1 252 ? 17.750 31.003 13.814 1.00 52.86 232 ILE E CA 1
ATOM 8863 C C . ILE E 1 252 ? 16.551 30.820 12.888 1.00 51.49 232 ILE E C 1
ATOM 8864 O O . ILE E 1 252 ? 16.675 30.860 11.654 1.00 55.77 232 ILE E O 1
ATOM 8869 N N . VAL E 1 253 ? 15.370 30.617 13.475 1.00 45.93 233 VAL E N 1
ATOM 8870 C CA . VAL E 1 253 ? 14.164 30.435 12.674 1.00 45.25 233 VAL E CA 1
ATOM 8871 C C . VAL E 1 253 ? 13.849 31.706 11.895 1.00 46.74 233 VAL E C 1
ATOM 8872 O O . VAL E 1 253 ? 13.389 31.651 10.751 1.00 47.07 233 VAL E O 1
ATOM 8876 N N . TYR E 1 254 ? 14.101 32.869 12.499 1.00 42.38 234 TYR E N 1
ATOM 8877 C CA . TYR E 1 254 ? 13.931 34.141 11.804 1.00 43.30 234 TYR E CA 1
ATOM 8878 C C . TYR E 1 254 ? 14.823 34.212 10.575 1.00 44.68 234 TYR E C 1
ATOM 8879 O O . TYR E 1 254 ? 14.373 34.573 9.481 1.00 47.01 234 TYR E O 1
ATOM 8888 N N . ASP E 1 255 ? 16.104 33.888 10.749 1.00 45.58 235 ASP E N 1
ATOM 8889 C CA . ASP E 1 255 ? 17.042 33.903 9.632 1.00 48.09 235 ASP E CA 1
ATOM 8890 C C . ASP E 1 255 ? 16.570 32.983 8.517 1.00 47.54 235 ASP E C 1
ATOM 8891 O O . ASP E 1 255 ? 16.586 33.353 7.338 1.00 52.98 235 ASP E O 1
ATOM 8896 N N . LEU E 1 256 ? 16.137 31.774 8.879 1.00 49.36 236 LEU E N 1
ATOM 8897 C CA . LEU E 1 256 ? 15.686 30.832 7.860 1.00 49.72 236 LEU E CA 1
ATOM 8898 C C . LEU E 1 256 ? 14.398 31.297 7.189 1.00 51.07 236 LEU E C 1
ATOM 8899 O O . LEU E 1 256 ? 14.195 31.038 5.998 1.00 60.08 236 LEU E O 1
ATOM 8904 N N . SER E 1 257 ? 13.526 31.987 7.929 1.00 48.76 237 SER E N 1
ATOM 8905 C CA . SER E 1 257 ? 12.284 32.498 7.358 1.00 47.83 237 SER E CA 1
ATOM 8906 C C . SER E 1 257 ? 12.554 33.614 6.361 1.00 50.73 237 SER E C 1
ATOM 8907 O O . SER E 1 257 ? 11.966 33.642 5.274 1.00 54.81 237 SER E O 1
ATOM 8910 N N . LEU E 1 258 ? 13.444 34.542 6.720 1.00 47.90 238 LEU E N 1
ATOM 8911 C CA . LEU E 1 258 ? 13.830 35.628 5.828 1.00 55.03 238 LEU E CA 1
ATOM 8912 C C . LEU E 1 258 ? 14.303 35.132 4.470 1.00 60.72 238 LEU E C 1
ATOM 8913 O O . LEU E 1 258 ? 14.266 35.890 3.495 1.00 75.10 238 LEU E O 1
ATOM 8918 N N . ARG E 1 259 ? 14.753 33.882 4.384 1.00 60.39 239 ARG E N 1
ATOM 8919 C CA . ARG E 1 259 ? 15.257 33.306 3.146 1.00 66.09 239 ARG E CA 1
ATOM 8920 C C . ARG E 1 259 ? 14.287 32.305 2.536 1.00 65.65 239 ARG E C 1
ATOM 8921 O O . ARG E 1 259 ? 14.632 31.639 1.553 1.00 70.74 239 ARG E O 1
ATOM 8929 N N . GLY E 1 260 ? 13.083 32.187 3.090 1.00 62.43 240 GLY E N 1
ATOM 8930 C CA . GLY E 1 260 ? 12.092 31.283 2.532 1.00 64.38 240 GLY E CA 1
ATOM 8931 C C . GLY E 1 260 ? 12.477 29.828 2.630 1.00 67.78 240 GLY E C 1
ATOM 8932 O O . GLY E 1 260 ? 12.116 29.032 1.756 1.00 70.21 240 GLY E O 1
ATOM 8933 N N . LEU E 1 261 ? 13.207 29.456 3.677 1.00 67.10 241 LEU E N 1
ATOM 8934 C CA . LEU E 1 261 ? 13.656 28.087 3.871 1.00 64.37 241 LEU E CA 1
ATOM 8935 C C . LEU E 1 261 ? 12.788 27.323 4.859 1.00 78.81 241 LEU E C 1
ATOM 8936 O O . LEU E 1 261 ? 13.090 26.166 5.163 1.00 58.57 241 LEU E O 1
ATOM 8941 N N . ILE E 1 262 ? 11.717 27.935 5.358 1.00 76.80 242 ILE E N 1
ATOM 8942 C CA . ILE E 1 262 ? 10.870 27.345 6.388 1.00 72.14 242 ILE E CA 1
ATOM 8943 C C . ILE E 1 262 ? 9.411 27.439 5.963 1.00 77.73 242 ILE E C 1
ATOM 8944 O O . ILE E 1 262 ? 8.973 28.459 5.418 1.00 79.23 242 ILE E O 1
ATOM 8949 N N . GLN E 1 263 ? 8.665 26.363 6.203 1.00 114.73 243 GLN E N 1
ATOM 8950 C CA . GLN E 1 263 ? 7.220 26.365 6.025 1.00 118.47 243 GLN E CA 1
ATOM 8951 C C . GLN E 1 263 ? 6.578 27.324 7.022 1.00 118.98 243 GLN E C 1
ATOM 8952 O O . GLN E 1 263 ? 6.782 27.197 8.234 1.00 116.09 243 GLN E O 1
ATOM 8958 N N . ARG E 1 264 ? 5.806 28.281 6.518 1.00 90.44 244 ARG E N 1
ATOM 8959 C CA . ARG E 1 264 ? 5.149 29.261 7.380 1.00 90.21 244 ARG E CA 1
ATOM 8960 C C . ARG E 1 264 ? 3.979 28.641 8.143 1.00 88.77 244 ARG E C 1
ATOM 8961 O O . ARG E 1 264 ? 3.862 28.799 9.361 1.00 88.01 244 ARG E O 1
ATOM 8963 N N . LEU F 1 28 ? 5.048 57.060 22.530 1.00 72.24 8 LEU F N 1
ATOM 8964 C CA . LEU F 1 28 ? 5.228 58.406 23.066 1.00 73.01 8 LEU F CA 1
ATOM 8965 C C . LEU F 1 28 ? 4.696 58.485 24.494 1.00 72.27 8 LEU F C 1
ATOM 8966 O O . LEU F 1 28 ? 3.544 58.138 24.757 1.00 71.67 8 LEU F O 1
ATOM 8971 N N . LEU F 1 29 ? 5.542 58.941 25.413 1.00 78.02 9 LEU F N 1
ATOM 8972 C CA . LEU F 1 29 ? 5.177 59.012 26.819 1.00 75.55 9 LEU F CA 1
ATOM 8973 C C . LEU F 1 29 ? 4.354 60.262 27.104 1.00 76.07 9 LEU F C 1
ATOM 8974 O O . LEU F 1 29 ? 4.526 61.304 26.466 1.00 76.89 9 LEU F O 1
ATOM 8979 N N . ASP F 1 30 ? 3.458 60.149 28.080 1.00 83.78 10 ASP F N 1
ATOM 8980 C CA . ASP F 1 30 ? 2.657 61.293 28.486 1.00 83.97 10 ASP F CA 1
ATOM 8981 C C . ASP F 1 30 ? 3.550 62.362 29.112 1.00 85.71 10 ASP F C 1
ATOM 8982 O O . ASP F 1 30 ? 4.458 62.037 29.883 1.00 86.06 10 ASP F O 1
ATOM 8987 N N . PRO F 1 31 ? 3.327 63.639 28.790 1.00 96.74 11 PRO F N 1
ATOM 8988 C CA . PRO F 1 31 ? 4.122 64.701 29.432 1.00 83.45 11 PRO F CA 1
ATOM 8989 C C . PRO F 1 31 ? 3.939 64.755 30.937 1.00 87.38 11 PRO F C 1
ATOM 8990 O O . PRO F 1 31 ? 4.858 65.177 31.656 1.00 87.22 11 PRO F O 1
ATOM 8994 N N . SER F 1 32 ? 2.772 64.339 31.435 1.00 91.83 12 SER F N 1
ATOM 8995 C CA . SER F 1 32 ? 2.552 64.299 32.875 1.00 88.78 12 SER F CA 1
ATOM 8996 C C . SER F 1 32 ? 3.552 63.383 33.566 1.00 87.11 12 SER F C 1
ATOM 8997 O O . SER F 1 32 ? 3.927 63.635 34.713 1.00 86.08 12 SER F O 1
ATOM 9000 N N . ILE F 1 33 ? 4.008 62.332 32.884 1.00 94.97 13 ILE F N 1
ATOM 9001 C CA . ILE F 1 33 ? 5.012 61.447 33.467 1.00 85.24 13 ILE F CA 1
ATOM 9002 C C . ILE F 1 33 ? 6.327 62.192 33.661 1.00 88.04 13 ILE F C 1
ATOM 9003 O O . ILE F 1 33 ? 6.936 62.135 34.736 1.00 87.51 13 ILE F O 1
ATOM 9008 N N . PHE F 1 34 ? 6.780 62.903 32.622 1.00 90.17 14 PHE F N 1
ATOM 9009 C CA . PHE F 1 34 ? 7.977 63.733 32.742 1.00 83.92 14 PHE F CA 1
ATOM 9010 C C . PHE F 1 34 ? 7.842 64.727 33.889 1.00 82.06 14 PHE F C 1
ATOM 9011 O O . PHE F 1 34 ? 8.746 64.861 34.725 1.00 83.42 14 PHE F O 1
ATOM 9019 N N . ALA F 1 35 ? 6.707 65.431 33.944 1.00 90.78 15 ALA F N 1
ATOM 9020 C CA . ALA F 1 35 ? 6.520 66.469 34.954 1.00 89.31 15 ALA F CA 1
ATOM 9021 C C . ALA F 1 35 ? 6.503 65.884 36.362 1.00 87.41 15 ALA F C 1
ATOM 9022 O O . ALA F 1 35 ? 7.159 66.409 37.272 1.00 88.62 15 ALA F O 1
ATOM 9024 N N . SER F 1 36 ? 5.751 64.798 36.562 1.00 93.08 16 SER F N 1
ATOM 9025 C CA . SER F 1 36 ? 5.655 64.184 37.880 1.00 87.89 16 SER F CA 1
ATOM 9026 C C . SER F 1 36 ? 6.992 63.607 38.315 1.00 86.47 16 SER F C 1
ATOM 9027 O O . SER F 1 36 ? 7.353 63.697 39.493 1.00 87.66 16 SER F O 1
ATOM 9030 N N . LEU F 1 37 ? 7.748 63.025 37.382 1.00 83.01 17 LEU F N 1
ATOM 9031 C CA . LEU F 1 37 ? 9.058 62.495 37.737 1.00 84.81 17 LEU F CA 1
ATOM 9032 C C . LEU F 1 37 ? 10.014 63.615 38.125 1.00 90.10 17 LEU F C 1
ATOM 9033 O O . LEU F 1 37 ? 10.756 63.489 39.105 1.00 91.19 17 LEU F O 1
ATOM 9038 N N . GLU F 1 38 ? 9.997 64.726 37.384 1.00 89.62 18 GLU F N 1
ATOM 9039 C CA . GLU F 1 38 ? 10.855 65.854 37.735 1.00 94.24 18 GLU F CA 1
ATOM 9040 C C . GLU F 1 38 ? 10.490 66.426 39.102 1.00 93.61 18 GLU F C 1
ATOM 9041 O O . GLU F 1 38 ? 11.375 66.720 39.920 1.00 93.90 18 GLU F O 1
ATOM 9047 N N . ALA F 1 39 ? 9.191 66.586 39.372 1.00 98.78 19 ALA F N 1
ATOM 9048 C CA . ALA F 1 39 ? 8.762 67.104 40.669 1.00 95.64 19 ALA F CA 1
ATOM 9049 C C . ALA F 1 39 ? 9.154 66.160 41.798 1.00 93.48 19 ALA F C 1
ATOM 9050 O O . ALA F 1 39 ? 9.644 66.601 42.848 1.00 94.41 19 ALA F O 1
ATOM 9052 N N . LYS F 1 40 ? 8.945 64.855 41.600 1.00 99.72 20 LYS F N 1
ATOM 9053 C CA . LYS F 1 40 ? 9.350 63.868 42.592 1.00 110.02 20 LYS F CA 1
ATOM 9054 C C . LYS F 1 40 ? 10.842 63.959 42.870 1.00 95.07 20 LYS F C 1
ATOM 9055 O O . LYS F 1 40 ? 11.267 63.939 44.028 1.00 94.38 20 LYS F O 1
ATOM 9061 N N . LEU F 1 41 ? 11.657 64.062 41.816 1.00 94.39 21 LEU F N 1
ATOM 9062 C CA . LEU F 1 41 ? 13.103 64.100 42.013 1.00 96.32 21 LEU F CA 1
ATOM 9063 C C . LEU F 1 41 ? 13.526 65.359 42.756 1.00 96.51 21 LEU F C 1
ATOM 9064 O O . LEU F 1 41 ? 14.407 65.308 43.624 1.00 104.63 21 LEU F O 1
ATOM 9069 N N . GLU F 1 42 ? 12.908 66.501 42.439 1.00 100.00 22 GLU F N 1
ATOM 9070 C CA . GLU F 1 42 ? 13.221 67.714 43.189 1.00 101.47 22 GLU F CA 1
ATOM 9071 C C . GLU F 1 42 ? 12.858 67.559 44.662 1.00 96.30 22 GLU F C 1
ATOM 9072 O O . GLU F 1 42 ? 13.638 67.945 45.541 1.00 95.76 22 GLU F O 1
ATOM 9078 N N . GLU F 1 43 ? 11.681 66.996 44.953 1.00 99.50 23 GLU F N 1
ATOM 9079 C CA . GLU F 1 43 ? 11.289 66.795 46.347 1.00 95.24 23 GLU F CA 1
ATOM 9080 C C . GLU F 1 43 ? 12.267 65.877 47.072 1.00 91.07 23 GLU F C 1
ATOM 9081 O O . GLU F 1 43 ? 12.665 66.149 48.212 1.00 91.23 23 GLU F O 1
ATOM 9087 N N . GLU F 1 44 ? 12.646 64.767 46.432 1.00 94.07 24 GLU F N 1
ATOM 9088 C CA . GLU F 1 44 ? 13.580 63.841 47.063 1.00 91.79 24 GLU F CA 1
ATOM 9089 C C . GLU F 1 44 ? 14.923 64.509 47.313 1.00 94.07 24 GLU F C 1
ATOM 9090 O O . GLU F 1 44 ? 15.549 64.275 48.349 1.00 92.22 24 GLU F O 1
ATOM 9096 N N . THR F 1 45 ? 15.376 65.357 46.386 1.00 90.03 25 THR F N 1
ATOM 9097 C CA . THR F 1 45 ? 16.633 66.073 46.596 1.00 91.95 25 THR F CA 1
ATOM 9098 C C . THR F 1 45 ? 16.525 67.033 47.777 1.00 91.24 25 THR F C 1
ATOM 9099 O O . THR F 1 45 ? 17.432 67.112 48.616 1.00 92.16 25 THR F O 1
ATOM 9103 N N . GLN F 1 46 ? 15.422 67.785 47.847 1.00 85.76 26 GLN F N 1
ATOM 9104 C CA . GLN F 1 46 ? 15.157 68.650 48.996 1.00 88.79 26 GLN F CA 1
ATOM 9105 C C . GLN F 1 46 ? 15.271 67.880 50.305 1.00 84.34 26 GLN F C 1
ATOM 9106 O O . GLN F 1 46 ? 15.992 68.288 51.228 1.00 84.27 26 GLN F O 1
ATOM 9112 N N . ILE F 1 47 ? 14.553 66.760 50.398 1.00 83.23 27 ILE F N 1
ATOM 9113 C CA . ILE F 1 47 ? 14.497 66.011 51.650 1.00 80.22 27 ILE F CA 1
ATOM 9114 C C . ILE F 1 47 ? 15.852 65.393 51.970 1.00 81.18 27 ILE F C 1
ATOM 9115 O O . ILE F 1 47 ? 16.274 65.369 53.131 1.00 81.81 27 ILE F O 1
ATOM 9120 N N . ARG F 1 48 ? 16.559 64.890 50.954 1.00 83.78 28 ARG F N 1
ATOM 9121 C CA . ARG F 1 48 ? 17.886 64.327 51.180 1.00 82.78 28 ARG F CA 1
ATOM 9122 C C . ARG F 1 48 ? 18.835 65.376 51.736 1.00 87.58 28 ARG F C 1
ATOM 9123 O O . ARG F 1 48 ? 19.556 65.120 52.704 1.00 88.34 28 ARG F O 1
ATOM 9131 N N . ASP F 1 49 ? 18.836 66.576 51.147 1.00 84.21 29 ASP F N 1
ATOM 9132 C CA . ASP F 1 49 ? 19.740 67.627 51.610 1.00 86.68 29 ASP F CA 1
ATOM 9133 C C . ASP F 1 49 ? 19.402 68.063 53.033 1.00 85.11 29 ASP F C 1
ATOM 9134 O O . ASP F 1 49 ? 20.298 68.214 53.877 1.00 86.96 29 ASP F O 1
ATOM 9139 N N . THR F 1 50 ? 18.112 68.271 53.319 1.00 85.92 30 THR F N 1
ATOM 9140 C CA . THR F 1 50 ? 17.716 68.696 54.659 1.00 83.13 30 THR F CA 1
ATOM 9141 C C . THR F 1 50 ? 18.063 67.634 55.697 1.00 80.58 30 THR F C 1
ATOM 9142 O O . THR F 1 50 ? 18.667 67.933 56.738 1.00 82.12 30 THR F O 1
ATOM 9146 N N . LEU F 1 51 ? 17.688 66.380 55.427 1.00 78.08 31 LEU F N 1
ATOM 9147 C CA . LEU F 1 51 ? 17.998 65.295 56.347 1.00 74.49 31 LEU F CA 1
ATOM 9148 C C . LEU F 1 51 ? 19.501 65.136 56.523 1.00 77.64 31 LEU F C 1
ATOM 9149 O O . LEU F 1 51 ? 19.972 64.839 57.623 1.00 75.05 31 LEU F O 1
ATOM 9154 N N . SER F 1 52 ? 20.275 65.353 55.456 1.00 77.50 32 SER F N 1
ATOM 9155 C CA . SER F 1 52 ? 21.718 65.170 55.544 1.00 78.75 32 SER F CA 1
ATOM 9156 C C . SER F 1 52 ? 22.359 66.241 56.413 1.00 80.59 32 SER F C 1
ATOM 9157 O O . SER F 1 52 ? 23.212 65.931 57.251 1.00 79.75 32 SER F O 1
ATOM 9160 N N . GLN F 1 53 ? 21.963 67.505 56.238 1.00 88.21 33 GLN F N 1
ATOM 9161 C CA . GLN F 1 53 ? 22.531 68.549 57.089 1.00 85.19 33 GLN F CA 1
ATOM 9162 C C . GLN F 1 53 ? 22.103 68.360 58.542 1.00 78.63 33 GLN F C 1
ATOM 9163 O O . GLN F 1 53 ? 22.912 68.547 59.465 1.00 77.74 33 GLN F O 1
ATOM 9169 N N . LEU F 1 54 ? 20.852 67.938 58.765 1.00 81.71 34 LEU F N 1
ATOM 9170 C CA . LEU F 1 54 ? 20.400 67.683 60.129 1.00 78.84 34 LEU F CA 1
ATOM 9171 C C . LEU F 1 54 ? 21.171 66.532 60.764 1.00 74.18 34 LEU F C 1
ATOM 9172 O O . LEU F 1 54 ? 21.581 66.619 61.928 1.00 73.09 34 LEU F O 1
ATOM 9177 N N . ILE F 1 55 ? 21.382 65.447 60.016 1.00 77.51 35 ILE F N 1
ATOM 9178 C CA . ILE F 1 55 ? 22.092 64.293 60.554 1.00 75.14 35 ILE F CA 1
ATOM 9179 C C . ILE F 1 55 ? 23.557 64.625 60.785 1.00 76.28 35 ILE F C 1
ATOM 9180 O O . ILE F 1 55 ? 24.155 64.155 61.756 1.00 77.13 35 ILE F O 1
ATOM 9185 N N . GLN F 1 56 ? 24.152 65.455 59.927 1.00 76.85 36 GLN F N 1
ATOM 9186 C CA . GLN F 1 56 ? 25.526 65.891 60.149 1.00 79.69 36 GLN F CA 1
ATOM 9187 C C . GLN F 1 56 ? 25.643 66.683 61.447 1.00 77.54 36 GLN F C 1
ATOM 9188 O O . GLN F 1 56 ? 26.544 66.442 62.262 1.00 77.77 36 GLN F O 1
ATOM 9194 N N . ARG F 1 57 ? 24.726 67.632 61.660 1.00 77.55 37 ARG F N 1
ATOM 9195 C CA . ARG F 1 57 ? 24.773 68.424 62.885 1.00 76.03 37 ARG F CA 1
ATOM 9196 C C . ARG F 1 57 ? 24.522 67.558 64.118 1.00 71.89 37 ARG F C 1
ATOM 9197 O O . ARG F 1 57 ? 25.194 67.721 65.147 1.00 72.91 37 ARG F O 1
ATOM 9205 N N . LEU F 1 58 ? 23.577 66.617 64.028 1.00 75.83 38 LEU F N 1
ATOM 9206 C CA . LEU F 1 58 ? 23.338 65.707 65.144 1.00 71.73 38 LEU F CA 1
ATOM 9207 C C . LEU F 1 58 ? 24.560 64.846 65.425 1.00 71.39 38 LEU F C 1
ATOM 9208 O O . LEU F 1 58 ? 24.904 64.608 66.586 1.00 70.76 38 LEU F O 1
ATOM 9213 N N . ASP F 1 59 ? 25.224 64.363 64.374 1.00 73.74 39 ASP F N 1
ATOM 9214 C CA . ASP F 1 59 ? 26.412 63.543 64.555 1.00 76.25 39 ASP F CA 1
ATOM 9215 C C . ASP F 1 59 ? 27.540 64.330 65.199 1.00 79.99 39 ASP F C 1
ATOM 9216 O O . ASP F 1 59 ? 28.296 63.780 66.005 1.00 80.73 39 ASP F O 1
ATOM 9221 N N . ARG F 1 60 ? 27.659 65.619 64.881 1.00 77.91 40 ARG F N 1
ATOM 9222 C CA . ARG F 1 60 ? 28.704 66.416 65.517 1.00 79.55 40 ARG F CA 1
ATOM 9223 C C . ARG F 1 60 ? 28.370 66.703 66.979 1.00 79.26 40 ARG F C 1
ATOM 9224 O O . ARG F 1 60 ? 29.262 66.695 67.840 1.00 79.51 40 ARG F O 1
ATOM 9232 N N . ALA F 1 61 ? 27.091 66.934 67.288 1.00 76.87 41 ALA F N 1
ATOM 9233 C CA . ALA F 1 61 ? 26.696 67.056 68.690 1.00 74.70 41 ALA F CA 1
ATOM 9234 C C . ALA F 1 61 ? 26.966 65.762 69.451 1.00 73.97 41 ALA F C 1
ATOM 92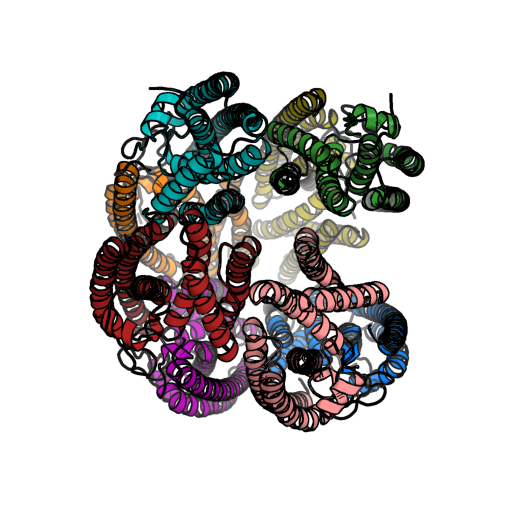35 O O . ALA F 1 61 ? 27.422 65.785 70.604 1.00 73.82 41 ALA F O 1
ATOM 9237 N N . VAL F 1 62 ? 26.687 64.622 68.814 1.00 70.61 42 VAL F N 1
ATOM 9238 C CA . VAL F 1 62 ? 26.941 63.324 69.426 1.00 70.13 42 VAL F CA 1
ATOM 9239 C C . VAL F 1 62 ? 28.432 63.120 69.648 1.00 70.76 42 VAL F C 1
ATOM 9240 O O . VAL F 1 62 ? 28.848 62.585 70.679 1.00 70.70 42 VAL F O 1
ATOM 9244 N N . ALA F 1 63 ? 29.261 63.552 68.694 1.00 72.41 43 ALA F N 1
ATOM 9245 C CA . ALA F 1 63 ? 30.706 63.445 68.860 1.00 73.20 43 ALA F CA 1
ATOM 9246 C C . ALA F 1 63 ? 31.190 64.305 70.019 1.00 73.67 43 ALA F C 1
ATOM 9247 O O . ALA F 1 63 ? 32.074 63.895 70.782 1.00 74.00 43 ALA F O 1
ATOM 9249 N N . THR F 1 64 ? 30.622 65.504 70.167 1.00 73.45 44 THR F N 1
ATOM 9250 C CA . THR F 1 64 ? 30.979 66.354 71.299 1.00 73.89 44 THR F CA 1
ATOM 9251 C C . THR F 1 64 ? 30.614 65.686 72.621 1.00 73.27 44 THR F C 1
ATOM 9252 O O . THR F 1 64 ? 31.432 65.627 73.549 1.00 73.61 44 THR F O 1
ATOM 9256 N N . ALA F 1 65 ? 29.386 65.169 72.721 1.00 73.45 45 ALA F N 1
ATOM 9257 C CA . ALA F 1 65 ? 28.970 64.493 73.948 1.00 72.84 45 ALA F CA 1
ATOM 9258 C C . ALA F 1 65 ? 29.809 63.248 74.216 1.00 72.80 45 ALA F C 1
ATOM 9259 O O . ALA F 1 65 ? 30.106 62.932 75.373 1.00 72.82 45 ALA F O 1
ATOM 9261 N N . GLN F 1 66 ? 30.219 62.543 73.159 1.00 71.53 46 GLN F N 1
ATOM 9262 C CA . GLN F 1 66 ? 31.027 61.339 73.318 1.00 72.05 46 GLN F CA 1
ATOM 9263 C C . GLN F 1 66 ? 32.423 61.679 73.817 1.00 75.66 46 GLN F C 1
ATOM 9264 O O . GLN F 1 66 ? 32.955 61.000 74.702 1.00 79.26 46 GLN F O 1
ATOM 9270 N N . GLY F 1 67 ? 33.035 62.722 73.252 1.00 81.25 47 GLY F N 1
ATOM 9271 C CA . GLY F 1 67 ? 34.319 63.173 73.760 1.00 84.72 47 GLY F CA 1
ATOM 9272 C C . GLY F 1 67 ? 34.234 63.647 75.197 1.00 81.62 47 GLY F C 1
ATOM 9273 O O . GLY F 1 67 ? 35.143 63.405 75.996 1.00 82.36 47 GLY F O 1
ATOM 9274 N N . LEU F 1 68 ? 33.136 64.323 75.549 1.00 83.04 48 LEU F N 1
ATOM 9275 C CA . LEU F 1 68 ? 32.929 64.727 76.936 1.00 82.48 48 LEU F CA 1
ATOM 9276 C C . LEU F 1 68 ? 32.823 63.514 77.851 1.00 81.24 48 LEU F C 1
ATOM 9277 O O . LEU F 1 68 ? 33.396 63.499 78.946 1.00 82.62 48 LEU F O 1
ATOM 9282 N N . LEU F 1 69 ? 32.091 62.487 77.417 1.00 80.11 49 LEU F N 1
ATOM 9283 C CA . LEU F 1 69 ? 31.960 61.273 78.214 1.00 78.30 49 LEU F CA 1
ATOM 9284 C C . LEU F 1 69 ? 33.286 60.532 78.331 1.00 78.82 49 LEU F C 1
ATOM 9285 O O . LEU F 1 69 ? 33.535 59.867 79.342 1.00 78.43 49 LEU F O 1
ATOM 9290 N N . SER F 1 70 ? 34.147 60.640 77.316 1.00 79.07 50 SER F N 1
ATOM 9291 C CA . SER F 1 70 ? 35.424 59.933 77.332 1.00 82.96 50 SER F CA 1
ATOM 9292 C C . SER F 1 70 ? 36.311 60.349 78.497 1.00 83.41 50 SER F C 1
ATOM 9293 O O . SER F 1 70 ? 37.207 59.588 78.881 1.00 85.92 50 SER F O 1
ATOM 9296 N N . ARG F 1 71 ? 36.086 61.534 79.070 1.00 81.66 51 ARG F N 1
ATOM 9297 C CA . ARG F 1 71 ? 36.865 61.969 80.223 1.00 83.11 51 ARG F CA 1
ATOM 9298 C C . ARG F 1 71 ? 36.623 61.109 81.455 1.00 82.32 51 ARG F C 1
ATOM 9299 O O . ARG F 1 71 ? 37.402 61.197 82.411 1.00 83.09 51 ARG F O 1
ATOM 9307 N N . VAL F 1 72 ? 35.569 60.287 81.458 1.00 82.02 52 VAL F N 1
ATOM 9308 C CA . VAL F 1 72 ? 35.286 59.422 82.597 1.00 80.70 52 VAL F CA 1
ATOM 9309 C C . VAL F 1 72 ? 36.392 58.396 82.801 1.00 83.58 52 VAL F C 1
ATOM 9310 O O . VAL F 1 72 ? 36.554 57.871 83.908 1.00 82.99 52 VAL F O 1
ATOM 9314 N N . HIS F 1 73 ? 37.173 58.108 81.757 1.00 80.22 53 HIS F N 1
ATOM 9315 C CA . HIS F 1 73 ? 38.287 57.176 81.858 1.00 81.86 53 HIS F CA 1
ATOM 9316 C C . HIS F 1 73 ? 39.497 57.782 82.557 1.00 86.86 53 HIS F C 1
ATOM 9317 O O . HIS F 1 73 ? 40.478 57.068 82.798 1.00 87.89 53 HIS F O 1
ATOM 9324 N N . SER F 1 74 ? 39.454 59.078 82.878 1.00 81.54 54 SER F N 1
ATOM 9325 C CA . SER F 1 74 ? 40.530 59.748 83.594 1.00 85.52 54 SER F CA 1
ATOM 9326 C C . SER F 1 74 ? 40.012 60.567 84.769 1.00 83.57 54 SER F C 1
ATOM 9327 O O . SER F 1 74 ? 40.799 61.267 85.414 1.00 89.16 54 SER F O 1
ATOM 9330 N N . THR F 1 75 ? 38.717 60.497 85.065 1.00 85.62 55 THR F N 1
ATOM 9331 C CA . THR F 1 75 ? 38.110 61.289 86.121 1.00 91.70 55 THR F CA 1
ATOM 9332 C C . THR F 1 75 ? 37.713 60.398 87.285 1.00 93.79 55 THR F C 1
ATOM 9333 O O . THR F 1 75 ? 37.040 59.380 87.075 1.00 88.91 55 THR F O 1
ATOM 9337 N N . PRO F 1 76 ? 38.106 60.732 88.511 1.00 92.67 56 PRO F N 1
ATOM 9338 C CA . PRO F 1 76 ? 37.639 59.965 89.668 1.00 92.50 56 PRO F CA 1
ATOM 9339 C C . PRO F 1 76 ? 36.147 60.158 89.892 1.00 91.47 56 PRO F C 1
ATOM 9340 O O . PRO F 1 76 ? 35.540 61.133 89.443 1.00 91.73 56 PRO F O 1
ATOM 9344 N N . ARG F 1 77 ? 35.560 59.195 90.608 1.00 89.64 57 ARG F N 1
ATOM 9345 C CA . ARG F 1 77 ? 34.127 59.237 90.891 1.00 87.52 57 ARG F CA 1
ATOM 9346 C C . ARG F 1 77 ? 33.738 60.528 91.599 1.00 96.47 57 ARG F C 1
ATOM 9347 O O . ARG F 1 77 ? 32.683 61.110 91.313 1.00 96.90 57 ARG F O 1
ATOM 9355 N N . SER F 1 78 ? 34.585 60.994 92.521 1.00 95.96 58 SER F N 1
ATOM 9356 C CA . SER F 1 78 ? 34.289 62.204 93.282 1.00 102.35 58 SER F CA 1
ATOM 9357 C C . SER F 1 78 ? 34.037 63.402 92.375 1.00 104.90 58 SER F C 1
ATOM 9358 O O . SER F 1 78 ? 33.244 64.285 92.721 1.00 109.70 58 SER F O 1
ATOM 9361 N N . ARG F 1 79 ? 34.691 63.447 91.215 1.00 104.77 59 ARG F N 1
ATOM 9362 C CA . ARG F 1 79 ? 34.562 64.559 90.284 1.00 112.16 59 ARG F CA 1
ATOM 9363 C C . ARG F 1 79 ? 33.584 64.260 89.151 1.00 99.03 59 ARG F C 1
ATOM 9364 O O . ARG F 1 79 ? 33.610 64.944 88.121 1.00 100.13 59 ARG F O 1
ATOM 9372 N N . TYR F 1 80 ? 32.719 63.254 89.320 1.00 105.17 60 TYR F N 1
ATOM 9373 C CA . TYR F 1 80 ? 31.724 62.914 88.306 1.00 98.35 60 TYR F CA 1
ATOM 9374 C C . TYR F 1 80 ? 30.678 64.012 88.112 1.00 102.74 60 TYR F C 1
ATOM 9375 O O . TYR F 1 80 ? 30.334 64.312 86.961 1.00 102.10 60 TYR F O 1
ATOM 9384 N N . PRO F 1 81 ? 30.129 64.621 89.177 1.00 97.49 61 PRO F N 1
ATOM 9385 C CA . PRO F 1 81 ? 29.118 65.673 88.955 1.00 109.49 61 PRO F CA 1
ATOM 9386 C C . PRO F 1 81 ? 29.601 66.816 88.080 1.00 104.86 61 PRO F C 1
ATOM 9387 O O . PRO F 1 81 ? 28.788 67.430 87.378 1.00 107.85 61 PRO F O 1
ATOM 9391 N N . GLN F 1 82 ? 30.900 67.122 88.098 1.00 117.67 62 GLN F N 1
ATOM 9392 C CA . GLN F 1 82 ? 31.431 68.152 87.211 1.00 120.00 62 GLN F CA 1
ATOM 9393 C C . GLN F 1 82 ? 31.324 67.724 85.754 1.00 111.97 62 GLN F C 1
ATOM 9394 O O . GLN F 1 82 ? 30.884 68.500 84.897 1.00 113.49 62 GLN F O 1
ATOM 9400 N N . LEU F 1 83 ? 31.724 66.487 85.456 1.00 107.27 63 LEU F N 1
ATOM 9401 C CA . LEU F 1 83 ? 31.629 65.979 84.092 1.00 99.75 63 LEU F CA 1
ATOM 9402 C C . LEU F 1 83 ? 30.176 65.825 83.663 1.00 95.75 63 LEU F C 1
ATOM 9403 O O . LEU F 1 83 ? 29.795 66.251 82.566 1.00 97.31 63 LEU F O 1
ATOM 9408 N N . VAL F 1 84 ? 29.351 65.227 84.529 1.00 94.78 64 VAL F N 1
ATOM 9409 C CA . VAL F 1 84 ? 27.969 64.903 84.176 1.00 91.27 64 VAL F CA 1
ATOM 9410 C C . VAL F 1 84 ? 27.246 66.127 83.630 1.00 96.44 64 VAL F C 1
ATOM 9411 O O . VAL F 1 84 ? 26.675 66.094 82.534 1.00 93.35 64 VAL F O 1
ATOM 9415 N N . SER F 1 85 ? 27.267 67.228 84.388 1.00 93.07 65 SER F N 1
ATOM 9416 C CA . SER F 1 85 ? 26.632 68.460 83.932 1.00 99.57 65 SER F CA 1
ATOM 9417 C C . SER F 1 85 ? 27.135 68.853 82.549 1.00 94.44 65 SER F C 1
ATOM 9418 O O . SER F 1 85 ? 26.341 69.116 81.638 1.00 97.18 65 SER F O 1
ATOM 9421 N N . GLN F 1 86 ? 28.460 68.859 82.366 1.00 97.08 66 GLN F N 1
ATOM 9422 C CA . GLN F 1 86 ? 29.022 69.181 81.058 1.00 95.73 66 GLN F CA 1
ATOM 9423 C C . GLN F 1 86 ? 28.475 68.254 79.980 1.00 90.26 66 GLN F C 1
ATOM 9424 O O . GLN F 1 86 ? 28.159 68.699 78.870 1.00 88.89 66 GLN F O 1
ATOM 9430 N N . VAL F 1 87 ? 28.345 66.963 80.293 1.00 96.36 67 VAL F N 1
ATOM 9431 C CA . VAL F 1 87 ? 27.753 66.035 79.337 1.00 86.70 67 VAL F CA 1
ATOM 9432 C C . VAL F 1 87 ? 26.278 66.358 79.135 1.00 86.07 67 VAL F C 1
ATOM 9433 O O . VAL F 1 87 ? 25.785 66.377 77.999 1.00 82.32 67 VAL F O 1
ATOM 9437 N N . GLU F 1 88 ? 25.561 66.646 80.227 1.00 79.34 68 GLU F N 1
ATOM 9438 C CA . GLU F 1 88 ? 24.129 66.917 80.149 1.00 81.27 68 GLU F CA 1
ATOM 9439 C C . GLU F 1 88 ? 23.835 67.993 79.113 1.00 85.23 68 GLU F C 1
ATOM 9440 O O . GLU F 1 88 ? 23.062 67.776 78.172 1.00 82.38 68 GLU F O 1
ATOM 9446 N N . ALA F 1 89 ? 24.476 69.156 79.263 1.00 90.36 69 ALA F N 1
ATOM 9447 C CA . ALA F 1 89 ? 24.341 70.229 78.283 1.00 93.31 69 ALA F CA 1
ATOM 9448 C C . ALA F 1 89 ? 24.536 69.706 76.865 1.00 84.99 69 ALA F C 1
ATOM 9449 O O . ALA F 1 89 ? 23.692 69.926 75.988 1.00 83.87 69 ALA F O 1
ATOM 9451 N N . ALA F 1 90 ? 25.632 68.974 76.637 1.00 86.67 70 ALA F N 1
ATOM 9452 C CA . ALA F 1 90 ? 25.896 68.426 75.311 1.00 78.51 70 ALA F CA 1
ATOM 9453 C C . ALA F 1 90 ? 24.724 67.581 74.830 1.00 84.25 70 ALA F C 1
ATOM 9454 O O . ALA F 1 90 ? 24.245 67.747 73.701 1.00 74.71 70 ALA F O 1
ATOM 9456 N N . VAL F 1 91 ? 24.227 66.689 75.694 1.00 80.94 71 VAL F N 1
ATOM 9457 C CA . VAL F 1 91 ? 23.067 65.876 75.337 1.00 75.76 71 VAL F CA 1
ATOM 9458 C C . VAL F 1 91 ? 21.893 66.773 74.974 1.00 77.99 71 VAL F C 1
ATOM 9459 O O . VAL F 1 91 ? 21.221 66.567 73.955 1.00 76.67 71 VAL F O 1
ATOM 9463 N N . LYS F 1 92 ? 21.653 67.808 75.788 1.00 77.40 72 LYS F N 1
ATOM 9464 C CA . LYS F 1 92 ? 20.593 68.760 75.480 1.00 80.15 72 LYS F CA 1
ATOM 9465 C C . LYS F 1 92 ? 20.783 69.348 74.090 1.00 79.26 72 LYS F C 1
ATOM 9466 O O . LYS F 1 92 ? 19.822 69.453 73.315 1.00 79.74 72 LYS F O 1
ATOM 9472 N N . GLU F 1 93 ? 22.026 69.699 73.743 1.00 81.59 73 GLU F N 1
ATOM 9473 C CA . GLU F 1 93 ? 22.312 70.189 72.400 1.00 79.83 73 GLU F CA 1
ATOM 9474 C C . GLU F 1 93 ? 21.804 69.207 71.353 1.00 75.42 73 GLU F C 1
ATOM 9475 O O . GLU F 1 93 ? 21.078 69.588 70.425 1.00 75.87 73 GLU F O 1
ATOM 9481 N N . GLU F 1 94 ? 22.153 67.924 71.516 1.00 85.65 74 GLU F N 1
ATOM 9482 C CA . GLU F 1 94 ? 21.633 66.884 70.634 1.00 78.07 74 GLU F CA 1
ATOM 9483 C C . GLU F 1 94 ? 20.127 67.022 70.475 1.00 79.79 74 GLU F C 1
ATOM 9484 O O . GLU F 1 94 ? 19.613 67.128 69.353 1.00 78.02 74 GLU F O 1
ATOM 9490 N N . ALA F 1 95 ? 19.412 67.072 71.605 1.00 72.99 75 ALA F N 1
ATOM 9491 C CA . ALA F 1 95 ? 17.957 67.150 71.571 1.00 74.45 75 ALA F CA 1
ATOM 9492 C C . ALA F 1 95 ? 17.488 68.284 70.674 1.00 79.69 75 ALA F C 1
ATOM 9493 O O . ALA F 1 95 ? 16.573 68.101 69.860 1.00 79.78 75 ALA F O 1
ATOM 9495 N N . ALA F 1 96 ? 18.137 69.450 70.776 1.00 76.60 76 ALA F N 1
ATOM 9496 C CA . ALA F 1 96 ? 17.767 70.589 69.944 1.00 81.66 76 ALA F CA 1
ATOM 9497 C C . ALA F 1 96 ? 17.731 70.189 68.475 1.00 78.29 76 ALA F C 1
ATOM 9498 O O . ALA F 1 96 ? 16.698 70.311 67.804 1.00 80.25 76 ALA F O 1
ATOM 9500 N N . ILE F 1 97 ? 18.848 69.651 67.976 1.00 83.74 77 ILE F N 1
ATOM 9501 C CA . ILE F 1 97 ? 18.897 69.217 66.583 1.00 79.94 77 ILE F CA 1
ATOM 9502 C C . ILE F 1 97 ? 17.835 68.160 66.325 1.00 76.84 77 ILE F C 1
ATOM 9503 O O . ILE F 1 97 ? 17.126 68.203 65.309 1.00 73.64 77 ILE F O 1
ATOM 9508 N N . ILE F 1 98 ? 17.674 67.221 67.263 1.00 74.90 78 ILE F N 1
ATOM 9509 C CA . ILE F 1 98 ? 16.653 66.190 67.110 1.00 70.46 78 ILE F CA 1
ATOM 9510 C C . ILE F 1 98 ? 15.280 66.828 66.960 1.00 76.44 78 ILE F C 1
ATOM 9511 O O . ILE F 1 98 ? 14.486 66.430 66.095 1.00 76.33 78 ILE F O 1
ATOM 9516 N N . SER F 1 99 ? 15.000 67.867 67.757 1.00 70.66 79 SER F N 1
ATOM 9517 C CA . SER F 1 99 ? 13.695 68.514 67.675 1.00 75.62 79 SER F CA 1
ATOM 9518 C C . SER F 1 99 ? 13.443 69.082 66.287 1.00 77.25 79 SER F C 1
ATOM 9519 O O . SER F 1 99 ? 12.293 69.128 65.836 1.00 80.13 79 SER F O 1
ATOM 9522 N N . GLU F 1 100 ? 14.498 69.508 65.590 1.00 76.18 80 GLU F N 1
ATOM 9523 C CA . GLU F 1 100 ? 14.324 69.919 64.202 1.00 79.13 80 GLU F CA 1
ATOM 9524 C C . GLU F 1 100 ? 14.106 68.706 63.309 1.00 72.28 80 GLU F C 1
ATOM 9525 O O . GLU F 1 100 ? 13.175 68.683 62.493 1.00 72.97 80 GLU F O 1
ATOM 9531 N N . LEU F 1 101 ? 14.944 67.678 63.475 1.00 79.97 81 LEU F N 1
ATOM 9532 C CA . LEU F 1 101 ? 14.822 66.456 62.687 1.00 73.00 81 LEU F CA 1
ATOM 9533 C C . LEU F 1 101 ? 13.396 65.926 62.725 1.00 74.39 81 LEU F C 1
ATOM 9534 O O . LEU F 1 101 ? 12.759 65.735 61.681 1.00 74.86 81 LEU F O 1
ATOM 9539 N N . ASP F 1 102 ? 12.880 65.700 63.938 1.00 66.56 82 ASP F N 1
ATOM 9540 C CA . ASP F 1 102 ? 11.478 65.359 64.144 1.00 69.98 82 ASP F CA 1
ATOM 9541 C C . ASP F 1 102 ? 10.576 66.206 63.249 1.00 76.11 82 ASP F C 1
ATOM 9542 O O . ASP F 1 102 ? 9.891 65.681 62.360 1.00 73.73 82 ASP F O 1
ATOM 9547 N N . THR F 1 103 ? 10.631 67.531 63.433 1.00 72.19 83 THR F N 1
ATOM 9548 C CA . THR F 1 103 ? 9.768 68.437 62.678 1.00 75.85 83 THR F CA 1
ATOM 9549 C C . THR F 1 103 ? 9.870 68.184 61.180 1.00 73.12 83 THR F C 1
ATOM 9550 O O . THR F 1 103 ? 8.857 68.181 60.471 1.00 77.23 83 THR F O 1
ATOM 9554 N N . VAL F 1 104 ? 11.084 67.948 60.681 1.00 76.24 84 VAL F N 1
ATOM 9555 C CA . VAL F 1 104 ? 11.245 67.656 59.262 1.00 76.09 84 VAL F CA 1
ATOM 9556 C C . VAL F 1 104 ? 10.761 66.244 58.959 1.00 74.01 84 VAL F C 1
ATOM 9557 O O . VAL F 1 104 ? 9.933 66.028 58.064 1.00 73.86 84 VAL F O 1
ATOM 9561 N N . ALA F 1 105 ? 11.239 65.266 59.734 1.00 77.40 85 ALA F N 1
ATOM 9562 C CA . ALA F 1 105 ? 11.039 63.870 59.367 1.00 73.29 85 ALA F CA 1
ATOM 9563 C C . ALA F 1 105 ? 9.581 63.456 59.486 1.00 73.42 85 ALA F C 1
ATOM 9564 O O . ALA F 1 105 ? 9.146 62.521 58.805 1.00 73.02 85 ALA F O 1
ATOM 9566 N N . SER F 1 106 ? 8.815 64.135 60.339 1.00 65.93 86 SER F N 1
ATOM 9567 C CA . SER F 1 106 ? 7.401 63.828 60.477 1.00 67.83 86 SER F CA 1
ATOM 9568 C C . SER F 1 106 ? 6.579 64.303 59.289 1.00 74.64 86 SER F C 1
ATOM 9569 O O . SER F 1 106 ? 5.416 63.904 59.167 1.00 72.80 86 SER F O 1
ATOM 9572 N N . LYS F 1 107 ? 7.148 65.135 58.414 1.00 69.55 87 LYS F N 1
ATOM 9573 C CA . LYS F 1 107 ? 6.411 65.637 57.261 1.00 72.36 87 LYS F CA 1
ATOM 9574 C C . LYS F 1 107 ? 6.436 64.678 56.079 1.00 69.53 87 LYS F C 1
ATOM 9575 O O . LYS F 1 107 ? 5.843 64.985 55.040 1.00 72.72 87 LYS F O 1
ATOM 9581 N N . HIS F 1 108 ? 7.095 63.537 56.217 1.00 75.50 88 HIS F N 1
ATOM 9582 C CA . HIS F 1 108 ? 7.180 62.514 55.189 1.00 70.91 88 HIS F CA 1
ATOM 9583 C C . HIS F 1 108 ? 7.010 61.158 55.855 1.00 69.05 88 HIS F C 1
ATOM 9584 O O . HIS F 1 108 ? 7.120 61.047 57.081 1.00 77.61 88 HIS F O 1
ATOM 9591 N N . PRO F 1 109 ? 6.710 60.111 55.080 1.00 73.22 89 PRO F N 1
ATOM 9592 C CA . PRO F 1 109 ? 6.569 58.776 55.677 1.00 73.78 89 PRO F CA 1
ATOM 9593 C C . PRO F 1 109 ? 7.817 58.378 56.449 1.00 73.04 89 PRO F C 1
ATOM 9594 O O . PRO F 1 109 ? 8.945 58.616 56.012 1.00 72.17 89 PRO F O 1
ATOM 9598 N N . TYR F 1 110 ? 7.601 57.771 57.618 1.00 78.89 90 TYR F N 1
ATOM 9599 C CA . TYR F 1 110 ? 8.722 57.407 58.477 1.00 74.32 90 TYR F CA 1
ATOM 9600 C C . TYR F 1 110 ? 9.583 56.333 57.825 1.00 70.05 90 TYR F C 1
ATOM 9601 O O . TYR F 1 110 ? 10.807 56.481 57.726 1.00 69.20 90 TYR F O 1
ATOM 9610 N N . TYR F 1 111 ? 8.954 55.257 57.349 1.00 74.18 91 TYR F N 1
ATOM 9611 C CA . TYR F 1 111 ? 9.678 54.112 56.807 1.00 67.86 91 TYR F CA 1
ATOM 9612 C C . TYR F 1 111 ? 10.333 54.394 55.463 1.00 65.90 91 TYR F C 1
ATOM 9613 O O . TYR F 1 111 ? 11.044 53.524 54.950 1.00 60.61 91 TYR F O 1
ATOM 9622 N N . LYS F 1 112 ? 10.120 55.573 54.883 1.00 64.19 92 LYS F N 1
ATOM 9623 C CA . LYS F 1 112 ? 10.805 55.925 53.649 1.00 63.20 92 LYS F CA 1
ATOM 9624 C C . LYS F 1 112 ? 12.185 56.516 53.899 1.00 63.95 92 LYS F C 1
ATOM 9625 O O . LYS F 1 112 ? 13.053 56.426 53.024 1.00 60.87 92 LYS F O 1
ATOM 9631 N N . TYR F 1 113 ? 12.414 57.098 55.078 1.00 64.50 93 TYR F N 1
ATOM 9632 C CA . TYR F 1 113 ? 13.656 57.797 55.366 1.00 62.86 93 TYR F CA 1
ATOM 9633 C C . TYR F 1 113 ? 14.274 57.427 56.706 1.00 62.24 93 TYR F C 1
ATOM 9634 O O . TYR F 1 113 ? 15.290 58.023 57.078 1.00 61.80 93 TYR F O 1
ATOM 9643 N N . ASN F 1 114 ? 13.701 56.472 57.443 1.00 68.34 94 ASN F N 1
ATOM 9644 C CA . ASN F 1 114 ? 14.217 56.168 58.775 1.00 65.00 94 ASN F CA 1
ATOM 9645 C C . ASN F 1 114 ? 15.611 55.557 58.720 1.00 61.28 94 ASN F C 1
ATOM 9646 O O . ASN F 1 114 ? 16.373 55.670 59.688 1.00 62.20 94 ASN F O 1
ATOM 9651 N N . GLN F 1 115 ? 15.965 54.916 57.603 1.00 79.16 95 GLN F N 1
ATOM 9652 C CA . GLN F 1 115 ? 17.291 54.327 57.455 1.00 72.19 95 GLN F CA 1
ATOM 9653 C C . GLN F 1 115 ? 18.404 55.352 57.624 1.00 71.91 95 GLN F C 1
ATOM 9654 O O . GLN F 1 115 ? 19.529 54.981 57.974 1.00 69.83 95 GLN F O 1
ATOM 9660 N N . ARG F 1 116 ? 18.112 56.632 57.397 1.00 67.91 96 ARG F N 1
ATOM 9661 C CA . ARG F 1 116 ? 19.160 57.639 57.302 1.00 65.67 96 ARG F CA 1
ATOM 9662 C C . ARG F 1 116 ? 19.597 58.159 58.665 1.00 66.92 96 ARG F C 1
ATOM 9663 O O . ARG F 1 116 ? 20.744 58.596 58.814 1.00 68.92 96 ARG F O 1
ATOM 9671 N N . TRP F 1 117 ? 18.716 58.124 59.664 1.00 57.06 97 TRP F N 1
ATOM 9672 C CA . TRP F 1 117 ? 19.031 58.676 60.973 1.00 57.19 97 TRP F CA 1
ATOM 9673 C C . TRP F 1 117 ? 19.060 57.639 62.084 1.00 56.68 97 TRP F C 1
ATOM 9674 O O . TRP F 1 117 ? 19.372 57.993 63.227 1.00 57.98 97 TRP F O 1
ATOM 9685 N N . THR F 1 118 ? 18.736 56.377 61.791 1.00 60.00 98 THR F N 1
ATOM 9686 C CA . THR F 1 118 ? 18.568 55.396 62.858 1.00 60.07 98 THR F CA 1
ATOM 9687 C C . THR F 1 118 ? 19.869 55.166 63.623 1.00 58.66 98 THR F C 1
ATOM 9688 O O . THR F 1 118 ? 19.856 55.014 64.851 1.00 62.09 98 THR F O 1
ATOM 9692 N N . ARG F 1 119 ? 21.006 55.170 62.924 1.00 63.66 99 ARG F N 1
ATOM 9693 C CA . ARG F 1 119 ? 22.279 54.973 63.607 1.00 61.07 99 ARG F CA 1
ATOM 9694 C C . ARG F 1 119 ? 22.650 56.197 64.434 1.00 64.88 99 ARG F C 1
ATOM 9695 O O . ARG F 1 119 ? 23.108 56.068 65.577 1.00 65.04 99 ARG F O 1
ATOM 9703 N N . SER F 1 120 ? 22.441 57.395 63.881 1.00 55.66 100 SER F N 1
ATOM 9704 C CA . SER F 1 120 ? 22.733 58.619 64.619 1.00 58.89 100 SER F CA 1
ATOM 9705 C C . SER F 1 120 ? 21.817 58.768 65.827 1.00 62.48 100 SER F C 1
ATOM 9706 O O . SER F 1 120 ? 22.263 59.176 66.909 1.00 63.58 100 SER F O 1
ATOM 9709 N N . MET F 1 121 ? 20.531 58.445 65.662 1.00 55.85 101 MET F N 1
ATOM 9710 C CA . MET F 1 121 ? 19.606 58.494 66.789 1.00 56.87 101 MET F CA 1
ATOM 9711 C C . MET F 1 121 ? 19.984 57.470 67.850 1.00 56.20 101 MET F C 1
ATOM 9712 O O . MET F 1 121 ? 19.884 57.741 69.053 1.00 56.72 101 MET F O 1
ATOM 9717 N N . GLN F 1 122 ? 20.424 56.287 67.420 1.00 68.09 102 GLN F N 1
ATOM 9718 C CA . GLN F 1 122 ? 20.908 55.290 68.365 1.00 65.34 102 GLN F CA 1
ATOM 9719 C C . GLN F 1 122 ? 22.111 55.813 69.147 1.00 65.37 102 GLN F C 1
ATOM 9720 O O . GLN F 1 122 ? 22.192 55.638 70.368 1.00 67.64 102 GLN F O 1
ATOM 9726 N N . HIS F 1 123 ? 23.037 56.492 68.465 1.00 62.43 103 HIS F N 1
ATOM 9727 C CA . HIS F 1 123 ? 24.205 57.047 69.150 1.00 59.37 103 HIS F CA 1
ATOM 9728 C C . HIS F 1 123 ? 23.810 58.130 70.149 1.00 65.39 103 HIS F C 1
ATOM 9729 O O . HIS F 1 123 ? 24.370 58.203 71.250 1.00 65.46 103 HIS F O 1
ATOM 9736 N N . ALA F 1 124 ? 22.863 58.992 69.779 1.00 58.85 104 ALA F N 1
ATOM 9737 C CA . ALA F 1 124 ? 22.423 60.034 70.704 1.00 60.99 104 ALA F CA 1
ATOM 9738 C C . ALA F 1 124 ? 21.736 59.436 71.927 1.00 61.13 104 ALA F C 1
ATOM 9739 O O . ALA F 1 124 ? 21.990 59.862 73.065 1.00 62.61 104 ALA F O 1
ATOM 9741 N N . ILE F 1 125 ? 20.861 58.451 71.711 1.00 58.87 105 ILE F N 1
ATOM 9742 C CA . ILE F 1 125 ? 20.262 57.719 72.824 1.00 59.08 105 ILE F CA 1
ATOM 9743 C C . ILE F 1 125 ? 21.350 57.136 73.713 1.00 58.63 105 ILE F C 1
ATOM 9744 O O . ILE F 1 125 ? 21.243 57.156 74.945 1.00 59.84 105 ILE F O 1
ATOM 9749 N N . GLY F 1 126 ? 22.414 56.610 73.101 1.00 60.08 106 GLY F N 1
ATOM 9750 C CA . GLY F 1 126 ? 23.497 56.037 73.880 1.00 60.61 106 GLY F CA 1
ATOM 9751 C C . GLY F 1 126 ? 24.209 57.065 74.736 1.00 63.80 106 GLY F C 1
ATOM 9752 O O . GLY F 1 126 ? 24.543 56.798 75.892 1.00 65.01 106 GLY F O 1
ATOM 9753 N N . THR F 1 127 ? 24.462 58.251 74.178 1.00 59.68 107 THR F N 1
ATOM 9754 C CA . THR F 1 127 ? 25.086 59.309 74.974 1.00 61.92 107 THR F CA 1
ATOM 9755 C C . THR F 1 127 ? 24.204 59.696 76.156 1.00 65.77 107 THR F C 1
ATOM 9756 O O . THR F 1 127 ? 24.700 59.887 77.274 1.00 71.45 107 THR F O 1
ATOM 9760 N N . ALA F 1 128 ? 22.890 59.795 75.934 1.00 62.34 108 ALA F N 1
ATOM 9761 C CA . ALA F 1 128 ? 21.990 60.150 77.031 1.00 64.45 108 ALA F CA 1
ATOM 9762 C C . ALA F 1 128 ? 21.971 59.071 78.111 1.00 64.03 108 ALA F C 1
ATOM 9763 O O . ALA F 1 128 ? 21.999 59.376 79.312 1.00 66.92 108 ALA F O 1
ATOM 9765 N N . ILE F 1 129 ? 21.920 57.801 77.702 1.00 64.37 109 ILE F N 1
ATOM 9766 C CA . ILE F 1 129 ? 21.875 56.708 78.668 1.00 64.09 109 ILE F CA 1
ATOM 9767 C C . ILE F 1 129 ? 23.183 56.624 79.444 1.00 64.23 109 ILE F C 1
ATOM 9768 O O . ILE F 1 129 ? 23.190 56.345 80.648 1.00 65.39 109 ILE F O 1
ATOM 9773 N N . TYR F 1 130 ? 24.310 56.860 78.767 1.00 64.64 110 TYR F N 1
ATOM 9774 C CA . TYR F 1 130 ? 25.596 56.908 79.454 1.00 67.48 110 TYR F CA 1
ATOM 9775 C C . TYR F 1 130 ? 25.625 58.040 80.470 1.00 74.19 110 TYR F C 1
ATOM 9776 O O . TYR F 1 130 ? 26.091 57.857 81.600 1.00 77.22 110 TYR F O 1
ATOM 9785 N N . CYS F 1 131 ? 25.127 59.218 80.083 1.00 65.01 111 CYS F N 1
ATOM 9786 C CA . CYS F 1 131 ? 25.079 60.344 81.010 1.00 70.56 111 CYS F CA 1
ATOM 9787 C C . CYS F 1 131 ? 24.258 60.008 82.248 1.00 71.23 111 CYS F C 1
ATOM 9788 O O . CYS F 1 131 ? 24.661 60.321 83.374 1.00 76.30 111 CYS F O 1
ATOM 9791 N N . ALA F 1 132 ? 23.106 59.362 82.060 1.00 73.91 112 ALA F N 1
ATOM 9792 C CA . ALA F 1 132 ? 22.267 59.042 83.212 1.00 77.63 112 ALA F CA 1
ATOM 9793 C C . ALA F 1 132 ? 22.861 57.920 84.057 1.00 77.56 112 ALA F C 1
ATOM 9794 O O . ALA F 1 132 ? 22.671 57.902 85.280 1.00 81.47 112 ALA F O 1
ATOM 9796 N N . TRP F 1 133 ? 23.567 56.975 83.430 1.00 76.90 113 TRP F N 1
ATOM 9797 C CA . TRP F 1 133 ? 24.267 55.942 84.185 1.00 73.68 113 TRP F CA 1
ATOM 9798 C C . TRP F 1 133 ? 25.295 56.546 85.128 1.00 79.36 113 TRP F C 1
ATOM 9799 O O . TRP F 1 133 ? 25.547 55.998 86.206 1.00 83.84 113 TRP F O 1
ATOM 9810 N N . LEU F 1 134 ? 25.889 57.672 84.745 1.00 69.16 114 LEU F N 1
ATOM 9811 C CA . LEU F 1 134 ? 26.871 58.370 85.559 1.00 74.08 114 LEU F CA 1
ATOM 9812 C C . LEU F 1 134 ? 26.232 59.307 86.579 1.00 81.69 114 LEU F C 1
ATOM 9813 O O . LEU F 1 134 ? 26.947 60.083 87.222 1.00 84.29 114 LEU F O 1
ATOM 9818 N N . GLY F 1 135 ? 24.912 59.252 86.738 1.00 75.42 115 GLY F N 1
ATOM 9819 C CA . GLY F 1 135 ? 24.210 60.097 87.678 1.00 82.05 115 GLY F CA 1
ATOM 9820 C C . GLY F 1 135 ? 23.487 61.282 87.079 1.00 86.25 115 GLY F C 1
ATOM 9821 O O . GLY F 1 135 ? 22.978 62.116 87.835 1.00 94.78 115 GLY F O 1
ATOM 9822 N N . GLY F 1 136 ? 23.417 61.382 85.751 1.00 79.38 116 GLY F N 1
ATOM 9823 C CA . GLY F 1 136 ? 22.803 62.528 85.117 1.00 83.37 116 GLY F CA 1
ATOM 9824 C C . GLY F 1 136 ? 21.320 62.354 84.869 1.00 98.36 116 GLY F C 1
ATOM 9825 O O . GLY F 1 136 ? 20.776 61.256 84.975 1.00 85.19 116 GLY F O 1
ATOM 9826 N N . PHE F 1 137 ? 20.679 63.470 84.532 1.00 94.39 117 PHE F N 1
ATOM 9827 C CA . PHE F 1 137 ? 19.250 63.518 84.243 1.00 98.47 117 PHE F CA 1
ATOM 9828 C C . PHE F 1 137 ? 18.426 62.829 85.333 1.00 113.27 117 PHE F C 1
ATOM 9829 O O . PHE F 1 137 ? 17.745 61.829 85.065 1.00 98.88 117 PHE F O 1
ATOM 9837 N N . PRO F 1 138 ? 18.458 63.333 86.562 1.00 99.49 118 PRO F N 1
ATOM 9838 C CA . PRO F 1 138 ? 17.789 62.644 87.669 1.00 102.75 118 PRO F CA 1
ATOM 9839 C C . PRO F 1 138 ? 16.276 62.814 87.626 1.00 105.83 118 PRO F C 1
ATOM 9840 O O . PRO F 1 138 ? 15.735 63.687 86.945 1.00 102.81 118 PRO F O 1
ATOM 9844 N N . SER F 1 139 ? 15.602 61.949 88.382 1.00 106.92 119 SER F N 1
ATOM 9845 C CA . SER F 1 139 ? 14.142 61.945 88.491 1.00 111.56 119 SER F CA 1
ATOM 9846 C C . SER F 1 139 ? 13.470 61.857 87.123 1.00 108.83 119 SER F C 1
ATOM 9847 O O . SER F 1 139 ? 13.174 60.766 86.636 1.00 107.45 119 SER F O 1
ATOM 9850 N N . ALA F 1 150 ? 25.723 61.084 92.912 1.00 114.52 130 ALA F N 1
ATOM 9851 C CA . ALA F 1 150 ? 24.382 60.635 92.553 1.00 113.33 130 ALA F CA 1
ATOM 9852 C C . ALA F 1 150 ? 24.350 59.129 92.308 1.00 111.46 130 ALA F C 1
ATOM 9853 O O . ALA F 1 150 ? 25.375 58.455 92.391 1.00 108.90 130 ALA F O 1
ATOM 9855 N N . GLU F 1 151 ? 23.161 58.609 92.006 1.00 117.37 131 GLU F N 1
ATOM 9856 C CA . GLU F 1 151 ? 22.962 57.183 91.777 1.00 113.11 131 GLU F CA 1
ATOM 9857 C C . GLU F 1 151 ? 23.751 56.713 90.559 1.00 110.42 131 GLU F C 1
ATOM 9858 O O . GLU F 1 151 ? 23.365 56.994 89.417 1.00 102.36 131 GLU F O 1
ATOM 9864 N N . ILE F 1 152 ? 24.865 56.017 90.786 1.00 103.49 132 ILE F N 1
ATOM 9865 C CA . ILE F 1 152 ? 25.651 55.476 89.682 1.00 91.06 132 ILE F CA 1
ATOM 9866 C C . ILE F 1 152 ? 25.071 54.128 89.278 1.00 87.92 132 ILE F C 1
ATOM 9867 O O . ILE F 1 152 ? 24.858 53.250 90.123 1.00 92.15 132 ILE F O 1
ATOM 9872 N N . GLY F 1 153 ? 24.811 53.961 87.990 1.00 83.33 133 GLY F N 1
ATOM 9873 C CA . GLY F 1 153 ? 24.276 52.732 87.458 1.00 79.39 133 GLY F CA 1
ATOM 9874 C C . GLY F 1 153 ? 22.811 52.758 87.056 1.00 79.83 133 GLY F C 1
ATOM 9875 O O . GLY F 1 153 ? 22.217 51.683 86.893 1.00 79.85 133 GLY F O 1
ATOM 9876 N N . ARG F 1 154 ? 22.218 53.937 86.888 1.00 75.96 134 ARG F N 1
ATOM 9877 C CA . ARG F 1 154 ? 20.808 54.043 86.540 1.00 80.50 134 ARG F CA 1
ATOM 9878 C C . ARG F 1 154 ? 20.608 53.752 85.057 1.00 77.55 134 ARG F C 1
ATOM 9879 O O . ARG F 1 154 ? 21.351 54.257 84.209 1.00 70.65 134 ARG F O 1
ATOM 9887 N N . LEU F 1 155 ? 19.606 52.931 84.747 1.00 79.12 135 LEU F N 1
ATOM 9888 C CA . LEU F 1 155 ? 19.272 52.569 83.374 1.00 72.54 135 LEU F CA 1
ATOM 9889 C C . LEU F 1 155 ? 17.999 53.302 82.976 1.00 77.04 135 LEU F C 1
ATOM 9890 O O . LEU F 1 155 ? 16.918 53.006 83.496 1.00 84.93 135 LEU F O 1
ATOM 9895 N N . LEU F 1 156 ? 18.130 54.252 82.056 1.00 71.99 136 LEU F N 1
ATOM 9896 C CA . LEU F 1 156 ? 16.965 54.959 81.547 1.00 73.72 136 LEU F CA 1
ATOM 9897 C C . LEU F 1 156 ? 16.054 54.007 80.788 1.00 75.02 136 LEU F C 1
ATOM 9898 O O . LEU F 1 156 ? 16.512 53.169 80.008 1.00 69.58 136 LEU F O 1
ATOM 9903 N N . THR F 1 157 ? 14.754 54.137 81.028 1.00 74.57 137 THR F N 1
ATOM 9904 C CA . THR F 1 157 ? 13.785 53.452 80.195 1.00 73.80 137 THR F CA 1
ATOM 9905 C C . THR F 1 157 ? 13.671 54.159 78.848 1.00 73.68 137 THR F C 1
ATOM 9906 O O . THR F 1 157 ? 14.066 55.317 78.688 1.00 70.43 137 THR F O 1
ATOM 9910 N N . LEU F 1 158 ? 13.130 53.436 77.866 1.00 78.68 138 LEU F N 1
ATOM 9911 C CA . LEU F 1 158 ? 12.900 54.031 76.553 1.00 75.73 138 LEU F CA 1
ATOM 9912 C C . LEU F 1 158 ? 12.027 55.276 76.665 1.00 79.53 138 LEU F C 1
ATOM 9913 O O . LEU F 1 158 ? 12.249 56.272 75.961 1.00 77.96 138 LEU F O 1
ATOM 9918 N N . GLU F 1 159 ? 11.042 55.242 77.564 1.00 72.77 139 GLU F N 1
ATOM 9919 C CA . GLU F 1 159 ? 10.180 56.398 77.782 1.00 79.80 139 GLU F CA 1
ATOM 9920 C C . GLU F 1 159 ? 10.965 57.575 78.346 1.00 76.67 139 GLU F C 1
ATOM 9921 O O . GLU F 1 159 ? 10.712 58.727 77.980 1.00 75.36 139 GLU F O 1
ATOM 9927 N N . GLU F 1 160 ? 11.933 57.305 79.227 1.00 81.95 140 GLU F N 1
ATOM 9928 C CA . GLU F 1 160 ? 12.742 58.382 79.790 1.00 83.45 140 GLU F CA 1
ATOM 9929 C C . GLU F 1 160 ? 13.657 58.993 78.733 1.00 76.01 140 GLU F C 1
ATOM 9930 O O . GLU F 1 160 ? 13.897 60.209 78.734 1.00 75.23 140 GLU F O 1
ATOM 9936 N N . VAL F 1 161 ? 14.173 58.167 77.817 1.00 78.29 141 VAL F N 1
ATOM 9937 C CA . VAL F 1 161 ? 14.969 58.689 76.710 1.00 72.90 141 VAL F CA 1
ATOM 9938 C C . VAL F 1 161 ? 14.109 59.562 75.806 1.00 74.15 141 VAL F C 1
ATOM 9939 O O . VAL F 1 161 ? 14.533 60.642 75.370 1.00 70.73 141 VAL F O 1
ATOM 9943 N N . GLY F 1 162 ? 12.889 59.107 75.507 1.00 68.79 142 GLY F N 1
ATOM 9944 C CA . GLY F 1 162 ? 11.977 59.930 74.729 1.00 69.96 142 GLY F CA 1
ATOM 9945 C C . GLY F 1 162 ? 11.642 61.239 75.417 1.00 78.62 142 GLY F C 1
ATOM 9946 O O . GLY F 1 162 ? 11.523 62.281 74.767 1.00 74.11 142 GLY F O 1
ATOM 9947 N N . THR F 1 163 ? 11.488 61.203 76.743 1.00 70.40 143 THR F N 1
ATOM 9948 C CA . THR F 1 163 ? 11.251 62.427 77.504 1.00 73.90 143 THR F CA 1
ATOM 9949 C C . THR F 1 163 ? 12.433 63.380 77.392 1.00 73.86 143 THR F C 1
ATOM 9950 O O . THR F 1 163 ? 12.250 64.589 77.205 1.00 76.05 143 THR F O 1
ATOM 9954 N N . ILE F 1 164 ? 13.655 62.853 77.508 1.00 78.65 144 ILE F N 1
ATOM 9955 C CA . ILE F 1 164 ? 14.846 63.697 77.412 1.00 77.77 144 ILE F CA 1
ATOM 9956 C C . ILE F 1 164 ? 14.954 64.316 76.023 1.00 75.08 144 ILE F C 1
ATOM 9957 O O . ILE F 1 164 ? 15.314 65.492 75.877 1.00 77.16 144 ILE F O 1
ATOM 9962 N N . PHE F 1 165 ? 14.630 63.550 74.984 1.00 86.72 145 PHE F N 1
ATOM 9963 C CA . PHE F 1 165 ? 14.726 64.058 73.621 1.00 82.68 145 PHE F CA 1
ATOM 9964 C C . PHE F 1 165 ? 13.416 64.637 73.096 1.00 87.12 145 PHE F C 1
ATOM 9965 O O . PHE F 1 165 ? 13.386 65.117 71.958 1.00 85.67 145 PHE F O 1
ATOM 9973 N N . SER F 1 166 ? 12.346 64.610 73.896 1.00 75.22 146 SER F N 1
ATOM 9974 C CA . SER F 1 166 ? 11.058 65.210 73.532 1.00 79.13 146 SER F CA 1
ATOM 9975 C C . SER F 1 166 ? 10.530 64.656 72.209 1.00 77.26 146 SER F C 1
ATOM 9976 O O . SER F 1 166 ? 9.972 65.385 71.386 1.00 77.29 146 SER F O 1
ATOM 9979 N N . VAL F 1 167 ? 10.712 63.356 72.005 1.00 76.14 147 VAL F N 1
ATOM 9980 C CA . VAL F 1 167 ? 10.176 62.660 70.838 1.00 74.48 147 VAL F CA 1
ATOM 9981 C C . VAL F 1 167 ? 9.479 61.398 71.329 1.00 75.69 147 VAL F C 1
ATOM 9982 O O . VAL F 1 167 ? 9.885 60.829 72.354 1.00 73.96 147 VAL F O 1
ATOM 9986 N N . PRO F 1 168 ? 8.435 60.928 70.652 1.00 71.94 148 PRO F N 1
ATOM 9987 C CA . PRO F 1 168 ? 7.755 59.710 71.101 1.00 76.98 148 PRO F CA 1
ATOM 9988 C C . PRO F 1 168 ? 8.639 58.483 70.937 1.00 72.10 148 PRO F C 1
ATOM 9989 O O . PRO F 1 168 ? 9.649 58.493 70.230 1.00 67.72 148 PRO F O 1
ATOM 9993 N N . THR F 1 169 ? 8.244 57.412 71.620 1.00 78.10 149 THR F N 1
ATOM 9994 C CA . THR F 1 169 ? 8.936 56.135 71.539 1.00 74.42 149 THR F CA 1
ATOM 9995 C C . THR F 1 169 ? 7.929 55.035 71.241 1.00 76.04 149 THR F C 1
ATOM 9996 O O . THR F 1 169 ? 6.792 55.077 71.720 1.00 82.90 149 THR F O 1
ATOM 10000 N N . ASN F 1 170 ? 8.355 54.062 70.433 1.00 82.33 150 ASN F N 1
ATOM 10001 C CA . ASN F 1 170 ? 7.557 52.876 70.124 1.00 86.48 150 ASN F CA 1
ATOM 10002 C C . ASN F 1 170 ? 6.228 53.254 69.468 1.00 85.70 150 ASN F C 1
ATOM 10003 O O . ASN F 1 170 ? 5.171 52.718 69.809 1.00 96.86 150 ASN F O 1
ATOM 10008 N N . LEU F 1 171 ? 6.283 54.186 68.513 1.00 90.28 151 LEU F N 1
ATOM 10009 C CA . LEU F 1 171 ? 5.092 54.665 67.812 1.00 94.57 151 LEU F CA 1
ATOM 10010 C C . LEU F 1 171 ? 4.654 53.623 66.781 1.00 95.89 151 LEU F C 1
ATOM 10011 O O . LEU F 1 171 ? 4.678 53.838 65.567 1.00 93.68 151 LEU F O 1
ATOM 10016 N N . LYS F 1 172 ? 4.226 52.476 67.295 1.00 103.54 152 LYS F N 1
ATOM 10017 C CA . LYS F 1 172 ? 3.795 51.370 66.444 1.00 101.67 152 LYS F CA 1
ATOM 10018 C C . LYS F 1 172 ? 2.444 51.615 65.781 1.00 106.46 152 LYS F C 1
ATOM 10019 O O . LYS F 1 172 ? 1.933 50.680 65.151 1.00 107.03 152 LYS F O 1
ATOM 10025 N N . ASP F 1 173 ? 1.841 52.805 65.885 1.00 106.46 153 ASP F N 1
ATOM 10026 C CA . ASP F 1 173 ? 0.501 53.013 65.347 1.00 114.98 153 ASP F CA 1
ATOM 10027 C C . ASP F 1 173 ? 0.315 54.400 64.736 1.00 114.11 153 ASP F C 1
ATOM 10028 O O . ASP F 1 173 ? -0.829 54.856 64.603 1.00 118.51 153 ASP F O 1
ATOM 10033 N N . ARG F 1 174 ? 1.395 55.081 64.355 1.00 111.85 154 ARG F N 1
ATOM 10034 C CA . ARG F 1 174 ? 1.284 56.430 63.818 1.00 110.89 154 ARG F CA 1
ATOM 10035 C C . ARG F 1 174 ? 2.541 56.753 63.024 1.00 103.58 154 ARG F C 1
ATOM 10036 O O . ARG F 1 174 ? 3.646 56.381 63.424 1.00 97.41 154 ARG F O 1
ATOM 10044 N N . ASP F 1 175 ? 2.362 57.445 61.899 1.00 95.78 155 ASP F N 1
ATOM 10045 C CA . ASP F 1 175 ? 3.481 57.850 61.049 1.00 89.60 155 ASP F CA 1
ATOM 10046 C C . ASP F 1 175 ? 3.990 59.199 61.535 1.00 85.57 155 ASP F C 1
ATOM 10047 O O . ASP F 1 175 ? 3.513 60.258 61.124 1.00 86.57 155 ASP F O 1
ATOM 10052 N N . ALA F 1 176 ? 4.976 59.156 62.425 1.00 84.73 156 ALA F N 1
ATOM 10053 C CA . ALA F 1 176 ? 5.636 60.351 62.923 1.00 79.80 156 ALA F CA 1
ATOM 10054 C C . ALA F 1 176 ? 7.033 59.962 63.374 1.00 74.39 156 ALA F C 1
ATOM 10055 O O . ALA F 1 176 ? 7.283 58.805 63.720 1.00 75.77 156 ALA F O 1
ATOM 10057 N N . PHE F 1 177 ? 7.944 60.931 63.354 1.00 76.59 157 PHE F N 1
ATOM 10058 C CA . PHE F 1 177 ? 9.297 60.671 63.824 1.00 74.11 157 PHE F CA 1
ATOM 10059 C C . PHE F 1 177 ? 9.258 60.201 65.271 1.00 73.47 157 PHE F C 1
ATOM 10060 O O . PHE F 1 177 ? 8.637 60.837 66.129 1.00 79.16 157 PHE F O 1
ATOM 10068 N N . HIS F 1 178 ? 9.915 59.078 65.537 1.00 63.89 158 HIS F N 1
ATOM 10069 C CA . HIS F 1 178 ? 9.889 58.468 66.855 1.00 66.88 158 HIS F CA 1
ATOM 10070 C C . HIS F 1 178 ? 11.196 57.719 67.073 1.00 63.85 158 HIS F C 1
ATOM 10071 O O . HIS F 1 178 ? 12.077 57.697 66.209 1.00 60.81 158 HIS F O 1
ATOM 10078 N N . ILE F 1 179 ? 11.311 57.101 68.245 1.00 65.48 159 ILE F N 1
ATOM 10079 C CA . ILE F 1 179 ? 12.487 56.338 68.639 1.00 62.24 159 ILE F CA 1
ATOM 10080 C C . ILE F 1 179 ? 12.063 54.887 68.824 1.00 65.80 159 ILE F C 1
ATOM 10081 O O . ILE F 1 179 ? 11.044 54.612 69.469 1.00 70.87 159 ILE F O 1
ATOM 10086 N N . THR F 1 180 ? 12.832 53.967 68.252 1.00 61.96 160 THR F N 1
ATOM 10087 C CA . THR F 1 180 ? 12.478 52.556 68.227 1.00 65.29 160 THR F CA 1
ATOM 10088 C C . THR F 1 180 ? 13.163 51.788 69.353 1.00 64.60 160 THR F C 1
ATOM 10089 O O . THR F 1 180 ? 14.204 52.192 69.876 1.00 60.78 160 THR F O 1
ATOM 10093 N N . ILE F 1 181 ? 12.551 50.657 69.718 1.00 65.83 161 ILE F N 1
ATOM 10094 C CA . ILE F 1 181 ? 13.150 49.746 70.691 1.00 66.03 161 ILE F CA 1
ATOM 10095 C C . ILE F 1 181 ? 14.493 49.236 70.192 1.00 61.76 161 ILE F C 1
ATOM 10096 O O . ILE F 1 181 ? 15.415 49.003 70.984 1.00 59.53 161 ILE F O 1
ATOM 10101 N N . GLU F 1 182 ? 14.629 49.058 68.877 1.00 65.83 162 GLU F N 1
ATOM 10102 C CA . GLU F 1 182 ? 15.870 48.543 68.313 1.00 61.44 162 GLU F CA 1
ATOM 10103 C C . GLU F 1 182 ? 17.018 49.528 68.508 1.00 58.25 162 GLU F C 1
ATOM 10104 O O . GLU F 1 182 ? 18.133 49.127 68.866 1.00 55.03 162 GLU F O 1
ATOM 10110 N N . GLU F 1 183 ? 16.765 50.820 68.277 1.00 60.79 163 GLU F N 1
ATOM 10111 C CA . GLU F 1 183 ? 17.782 51.834 68.535 1.00 54.70 163 GLU F CA 1
ATOM 10112 C C . GLU F 1 183 ? 18.223 51.804 69.992 1.00 54.50 163 GLU F C 1
ATOM 10113 O O . GLU F 1 183 ? 19.421 51.866 70.293 1.00 53.57 163 GLU F O 1
ATOM 10119 N N . TYR F 1 184 ? 17.259 51.687 70.906 1.00 55.62 164 TYR F N 1
ATOM 10120 C CA . TYR F 1 184 ? 17.547 51.675 72.336 1.00 55.66 164 TYR F CA 1
ATOM 10121 C C . TYR F 1 184 ? 18.398 50.466 72.717 1.00 55.32 164 TYR F C 1
ATOM 10122 O O . TYR F 1 184 ? 19.405 50.590 73.431 1.00 54.42 164 TYR F O 1
ATOM 10131 N N . LEU F 1 185 ? 18.022 49.285 72.218 1.00 57.46 165 LEU F N 1
ATOM 10132 C CA . LEU F 1 185 ? 18.759 48.068 72.545 1.00 55.55 165 LEU F CA 1
ATOM 10133 C C . LEU F 1 185 ? 20.165 48.097 71.957 1.00 53.35 165 LEU F C 1
ATOM 10134 O O . LEU F 1 185 ? 21.124 47.644 72.597 1.00 52.77 165 LEU F O 1
ATOM 10139 N N . LEU F 1 186 ? 20.313 48.634 70.745 1.00 57.69 166 LEU F N 1
ATOM 10140 C CA . LEU F 1 186 ? 21.638 48.739 70.145 1.00 54.20 166 LEU F CA 1
ATOM 10141 C C . LEU F 1 186 ? 22.516 49.710 70.928 1.00 54.90 166 LEU F C 1
ATOM 10142 O O . LEU F 1 186 ? 23.713 49.459 71.133 1.00 56.31 166 LEU F O 1
ATOM 10147 N N . SER F 1 187 ? 21.933 50.824 71.381 1.00 57.04 167 SER F N 1
ATOM 10148 C CA . SER F 1 187 ? 22.678 51.757 72.218 1.00 55.62 167 SER F CA 1
ATOM 10149 C C . SER F 1 187 ? 23.119 51.095 73.517 1.00 56.05 167 SER F C 1
ATOM 10150 O O . SER F 1 187 ? 24.223 51.355 74.009 1.00 54.72 167 SER F O 1
ATOM 10153 N N . LEU F 1 188 ? 22.276 50.226 74.083 1.00 55.11 168 LEU F N 1
ATOM 10154 C CA . LEU F 1 188 ? 22.680 49.493 75.284 1.00 55.17 168 LEU F CA 1
ATOM 10155 C C . LEU F 1 188 ? 23.833 48.535 74.989 1.00 54.62 168 LEU F C 1
ATOM 10156 O O . LEU F 1 188 ? 24.769 48.397 75.796 1.00 54.24 168 LEU F O 1
ATOM 10161 N N . VAL F 1 189 ? 23.770 47.856 73.841 1.00 57.66 169 VAL F N 1
ATOM 10162 C CA . VAL F 1 189 ? 24.863 46.977 73.427 1.00 57.43 169 VAL F CA 1
ATOM 10163 C C . VAL F 1 189 ? 26.176 47.750 73.393 1.00 57.18 169 VAL F C 1
ATOM 10164 O O . VAL F 1 189 ? 27.199 47.301 73.922 1.00 57.44 169 VAL F O 1
ATOM 10168 N N . ASP F 1 190 ? 26.158 48.938 72.782 1.00 62.65 170 ASP F N 1
ATOM 10169 C CA . ASP F 1 190 ? 27.373 49.753 72.729 1.00 64.06 170 ASP F CA 1
ATOM 10170 C C . ASP F 1 190 ? 27.784 50.253 74.115 1.00 61.09 170 ASP F C 1
ATOM 10171 O O . ASP F 1 190 ? 28.987 50.387 74.407 1.00 60.83 170 ASP F O 1
ATOM 10176 N N . LEU F 1 191 ? 26.801 50.534 74.975 1.00 57.69 171 LEU F N 1
ATOM 10177 C CA . LEU F 1 191 ? 27.101 50.999 76.322 1.00 57.05 171 LEU F CA 1
ATOM 10178 C C . LEU F 1 191 ? 27.888 49.957 77.098 1.00 56.36 171 LEU F C 1
ATOM 10179 O O . LEU F 1 191 ? 28.761 50.305 77.899 1.00 57.39 171 LEU F O 1
ATOM 10184 N N . THR F 1 192 ? 27.581 48.673 76.892 1.00 59.62 172 THR F N 1
ATOM 10185 C CA . THR F 1 192 ? 28.348 47.638 77.591 1.00 60.22 172 THR F CA 1
ATOM 10186 C C . THR F 1 192 ? 29.824 47.682 77.195 1.00 59.62 172 THR F C 1
ATOM 10187 O O . THR F 1 192 ? 30.713 47.536 78.050 1.00 61.27 172 THR F O 1
ATOM 10191 N N . GLN F 1 193 ? 30.106 47.897 75.906 1.00 62.10 173 GLN F N 1
ATOM 10192 C CA . GLN F 1 193 ? 31.493 47.992 75.461 1.00 63.14 173 GLN F CA 1
ATOM 10193 C C . GLN F 1 193 ? 32.184 49.209 76.062 1.00 64.76 173 GLN F C 1
ATOM 10194 O O . GLN F 1 193 ? 33.372 49.149 76.399 1.00 66.17 173 GLN F O 1
ATOM 10200 N N . ASP F 1 194 ? 31.463 50.326 76.195 1.00 63.94 174 ASP F N 1
ATOM 10201 C CA . ASP F 1 194 ? 32.062 51.483 76.868 1.00 65.03 174 ASP F CA 1
ATOM 10202 C C . ASP F 1 194 ? 32.335 51.187 78.345 1.00 64.73 174 ASP F C 1
ATOM 10203 O O . ASP F 1 194 ? 33.387 51.561 78.888 1.00 65.19 174 ASP F O 1
ATOM 10208 N N . LEU F 1 195 ? 31.406 50.496 79.007 1.00 58.76 175 LEU F N 1
ATOM 10209 C CA . LEU F 1 195 ? 31.512 50.282 80.446 1.00 58.15 175 LEU F CA 1
ATOM 10210 C C . LEU F 1 195 ? 32.635 49.312 80.798 1.00 60.49 175 LEU F C 1
ATOM 10211 O O . LEU F 1 195 ? 33.227 49.419 81.880 1.00 62.43 175 LEU F O 1
ATOM 10216 N N . SER F 1 196 ? 32.939 48.358 79.912 1.00 60.92 176 SER F N 1
ATOM 10217 C CA . SER F 1 196 ? 34.080 47.475 80.160 1.00 61.98 176 SER F CA 1
ATOM 10218 C C . SER F 1 196 ? 35.381 48.276 80.264 1.00 63.64 176 SER F C 1
ATOM 10219 O O . SER F 1 196 ? 36.174 48.095 81.205 1.00 63.10 176 SER F O 1
ATOM 10222 N N . ARG F 1 197 ? 35.613 49.174 79.301 1.00 60.50 177 ARG F N 1
ATOM 10223 C CA . ARG F 1 197 ? 36.769 50.062 79.375 1.00 61.38 177 ARG F CA 1
ATOM 10224 C C . ARG F 1 197 ? 36.719 50.925 80.628 1.00 60.66 177 ARG F C 1
ATOM 10225 O O . ARG F 1 197 ? 37.756 51.176 81.262 1.00 61.33 177 ARG F O 1
ATOM 10233 N N . LEU F 1 198 ? 35.525 51.410 80.987 1.00 60.95 178 LEU F N 1
ATOM 10234 C CA . LEU F 1 198 ? 35.409 52.217 82.199 1.00 62.39 178 LEU F CA 1
ATOM 10235 C C . LEU F 1 198 ? 35.883 51.445 83.425 1.00 63.62 178 LEU F C 1
ATOM 10236 O O . LEU F 1 198 ? 36.586 51.995 84.275 1.00 64.46 178 LEU F O 1
ATOM 10241 N N . ALA F 1 199 ? 35.520 50.163 83.525 1.00 67.67 179 ALA F N 1
ATOM 10242 C CA . ALA F 1 199 ? 35.933 49.364 84.678 1.00 64.65 179 ALA F CA 1
ATOM 10243 C C . ALA F 1 199 ? 37.440 49.129 84.680 1.00 64.99 179 ALA F C 1
ATOM 10244 O O . ALA F 1 199 ? 38.089 49.185 85.739 1.00 66.17 179 ALA F O 1
ATOM 10246 N N . THR F 1 200 ? 38.013 48.849 83.506 1.00 66.34 180 THR F N 1
ATOM 10247 C CA . THR F 1 200 ? 39.465 48.701 83.413 1.00 66.07 180 THR F CA 1
ATOM 10248 C C . THR F 1 200 ? 40.174 49.951 83.935 1.00 68.97 180 THR F C 1
ATOM 10249 O O . THR F 1 200 ? 41.041 49.886 84.824 1.00 70.22 180 THR F O 1
ATOM 10253 N N . ASN F 1 201 ? 39.780 51.112 83.416 1.00 66.98 181 ASN F N 1
ATOM 10254 C CA . ASN F 1 201 ? 40.416 52.353 83.840 1.00 69.25 181 ASN F CA 1
ATOM 10255 C C . ASN F 1 201 ? 40.106 52.678 85.297 1.00 72.43 181 ASN F C 1
ATOM 10256 O O . ASN F 1 201 ? 40.903 53.351 85.957 1.00 77.20 181 ASN F O 1
ATOM 10261 N N . SER F 1 202 ? 38.964 52.210 85.814 1.00 64.56 182 SER F N 1
ATOM 10262 C CA . SER F 1 202 ? 38.658 52.393 87.229 1.00 67.00 182 SER F CA 1
ATOM 10263 C C . SER F 1 202 ? 39.662 51.659 88.096 1.00 69.04 182 SER F C 1
ATOM 10264 O O . SER F 1 202 ? 40.145 52.201 89.098 1.00 70.99 182 SER F O 1
ATOM 10267 N N . VAL F 1 203 ? 39.976 50.414 87.736 1.00 69.74 183 VAL F N 1
ATOM 10268 C CA . VAL F 1 203 ? 41.037 49.709 88.452 1.00 69.72 183 VAL F CA 1
ATOM 10269 C C . VAL F 1 203 ? 42.343 50.486 88.348 1.00 71.12 183 VAL F C 1
ATOM 10270 O O . VAL F 1 203 ? 43.101 50.584 89.321 1.00 73.56 183 VAL F O 1
ATOM 10274 N N . THR F 1 204 ? 42.623 51.068 87.178 1.00 67.94 184 THR F N 1
ATOM 10275 C CA . THR F 1 204 ? 43.801 51.933 87.085 1.00 72.91 184 THR F CA 1
ATOM 10276 C C . THR F 1 204 ? 43.700 53.121 88.041 1.00 78.35 184 THR F C 1
ATOM 10277 O O . THR F 1 204 ? 44.668 53.447 88.738 1.00 78.80 184 THR F O 1
ATOM 10281 N N . LEU F 1 205 ? 42.534 53.766 88.110 1.00 68.95 185 LEU F N 1
ATOM 10282 C CA . LEU F 1 205 ? 42.348 54.961 88.928 1.00 71.67 185 LEU F CA 1
ATOM 10283 C C . LEU F 1 205 ? 42.145 54.658 90.408 1.00 71.84 185 LEU F C 1
ATOM 10284 O O . LEU F 1 205 ? 41.860 55.582 91.177 1.00 77.04 185 LEU F O 1
ATOM 10289 N N . GLY F 1 206 ? 42.279 53.403 90.826 1.00 68.62 186 GLY F N 1
ATOM 10290 C CA . GLY F 1 206 ? 42.117 53.046 92.218 1.00 71.18 186 GLY F CA 1
ATOM 10291 C C . GLY F 1 206 ? 40.688 52.879 92.679 1.00 71.97 186 GLY F C 1
ATOM 10292 O O . GLY F 1 206 ? 40.462 52.689 93.880 1.00 73.41 186 GLY F O 1
ATOM 10293 N N . ASP F 1 207 ? 39.719 52.950 91.773 1.00 80.37 187 ASP F N 1
ATOM 10294 C CA . ASP F 1 207 ? 38.314 52.735 92.106 1.00 74.24 187 ASP F CA 1
ATOM 10295 C C . ASP F 1 207 ? 38.024 51.248 91.941 1.00 70.73 187 ASP F C 1
ATOM 10296 O O . ASP F 1 207 ? 37.892 50.750 90.821 1.00 69.41 187 ASP F O 1
ATOM 10301 N N . PHE F 1 208 ? 37.935 50.529 93.059 1.00 70.61 188 PHE F N 1
ATOM 10302 C CA . PHE F 1 208 ? 37.669 49.097 93.033 1.00 66.00 188 PHE F CA 1
ATOM 10303 C C . PHE F 1 208 ? 36.204 48.760 93.271 1.00 66.97 188 PHE F C 1
ATOM 10304 O O . PHE F 1 208 ? 35.830 47.589 93.159 1.00 64.68 188 PHE F O 1
ATOM 10312 N N . GLN F 1 209 ? 35.373 49.747 93.602 1.00 75.27 189 GLN F N 1
ATOM 10313 C CA . GLN F 1 209 ? 33.953 49.507 93.814 1.00 76.23 189 GLN F CA 1
ATOM 10314 C C . GLN F 1 209 ? 33.122 49.729 92.559 1.00 75.31 189 GLN F C 1
ATOM 10315 O O . GLN F 1 209 ? 32.007 49.201 92.469 1.00 76.14 189 GLN F O 1
ATOM 10321 N N . LEU F 1 210 ? 33.635 50.491 91.596 1.00 74.91 190 LEU F N 1
ATOM 10322 C CA . LEU F 1 210 ? 32.928 50.750 90.348 1.00 70.26 190 LEU F CA 1
ATOM 10323 C C . LEU F 1 210 ? 32.933 49.526 89.432 1.00 65.67 190 LEU F C 1
ATOM 10324 O O . LEU F 1 210 ? 31.902 49.235 88.809 1.00 64.28 190 LEU F O 1
ATOM 10329 N N . PRO F 1 211 ? 34.053 48.796 89.295 1.00 68.39 191 PRO F N 1
ATOM 10330 C CA . PRO F 1 211 ? 34.005 47.560 88.498 1.00 66.75 191 PRO F CA 1
ATOM 10331 C C . PRO F 1 211 ? 32.934 46.582 88.946 1.00 67.34 191 PRO F C 1
ATOM 10332 O O . PRO F 1 211 ? 32.371 45.876 88.103 1.00 65.98 191 PRO F O 1
ATOM 10336 N N . LEU F 1 212 ? 32.613 46.534 90.241 1.00 63.71 192 LEU F N 1
ATOM 10337 C CA . LEU F 1 212 ? 31.592 45.606 90.719 1.00 64.99 192 LEU F CA 1
ATOM 10338 C C . LEU F 1 212 ? 30.210 45.992 90.201 1.00 66.85 192 LEU F C 1
ATOM 10339 O O . LEU F 1 212 ? 29.455 45.138 89.712 1.00 65.78 192 LEU F O 1
ATOM 10344 N N . THR F 1 213 ? 29.861 47.277 90.297 1.00 64.93 193 THR F N 1
ATOM 10345 C CA . THR F 1 213 ? 28.580 47.730 89.766 1.00 66.59 193 THR F CA 1
ATOM 10346 C C . THR F 1 213 ? 28.529 47.576 88.251 1.00 61.21 193 THR F C 1
ATOM 10347 O O . THR F 1 213 ? 27.488 47.206 87.697 1.00 63.45 193 THR F O 1
ATOM 10351 N N . ILE F 1 214 ? 29.645 47.845 87.566 1.00 66.62 194 ILE F N 1
ATOM 10352 C CA . ILE F 1 214 ? 29.684 47.657 86.116 1.00 64.06 194 ILE F CA 1
ATOM 10353 C C . ILE F 1 214 ? 29.472 46.190 85.763 1.00 63.11 194 ILE F C 1
ATOM 10354 O O . ILE F 1 214 ? 28.777 45.865 84.792 1.00 63.89 194 ILE F O 1
ATOM 10359 N N . SER F 1 215 ? 30.056 45.282 86.547 1.00 61.32 195 SER F N 1
ATOM 10360 C CA . SER F 1 215 ? 29.875 43.856 86.302 1.00 61.06 195 SER F CA 1
ATOM 10361 C C . SER F 1 215 ? 28.425 43.450 86.497 1.00 64.78 195 SER F C 1
ATOM 10362 O O . SER F 1 215 ? 27.855 42.730 85.671 1.00 66.11 195 SER F O 1
ATOM 10365 N N . ALA F 1 216 ? 27.815 43.897 87.595 1.00 60.50 196 ALA F N 1
ATOM 10366 C CA . ALA F 1 216 ? 26.403 43.602 87.823 1.00 63.04 196 ALA F CA 1
ATOM 10367 C C . ALA F 1 216 ? 25.548 44.107 86.665 1.00 65.18 196 ALA F C 1
ATOM 10368 O O . ALA F 1 216 ? 24.700 43.376 86.132 1.00 66.63 196 ALA F O 1
ATOM 10370 N N . PHE F 1 217 ? 25.785 45.353 86.245 1.00 69.56 197 PHE F N 1
ATOM 10371 C CA . PHE F 1 217 ? 24.999 45.963 85.177 1.00 69.34 197 PHE F CA 1
ATOM 10372 C C . PHE F 1 217 ? 25.145 45.196 83.868 1.00 67.72 197 PHE F C 1
ATOM 10373 O O . PHE F 1 217 ? 24.147 44.854 83.221 1.00 70.92 197 PHE F O 1
ATOM 10381 N N . VAL F 1 218 ? 26.385 44.921 83.457 1.00 66.16 198 VAL F N 1
ATOM 10382 C CA . VAL F 1 218 ? 26.613 44.271 82.172 1.00 63.74 198 VAL F CA 1
ATOM 10383 C C . VAL F 1 218 ? 26.106 42.833 82.199 1.00 69.51 198 VAL F C 1
ATOM 10384 O O . VAL F 1 218 ? 25.549 42.342 81.209 1.00 69.69 198 VAL F O 1
ATOM 10388 N N . LYS F 1 219 ? 26.263 42.140 83.333 1.00 61.15 199 LYS F N 1
ATOM 10389 C CA . LYS F 1 219 ? 25.738 40.783 83.453 1.00 63.69 199 LYS F CA 1
ATOM 10390 C C . LYS F 1 219 ? 24.221 40.765 83.310 1.00 75.00 199 LYS F C 1
ATOM 10391 O O . LYS F 1 219 ? 23.666 39.947 82.566 1.00 71.74 199 LYS F O 1
ATOM 10397 N N . ASP F 1 220 ? 23.529 41.659 84.022 1.00 67.80 200 ASP F N 1
ATOM 10398 C CA . ASP F 1 220 ? 22.071 41.672 83.944 1.00 75.14 200 ASP F CA 1
ATOM 10399 C C . ASP F 1 220 ? 21.598 42.084 82.555 1.00 70.76 200 ASP F C 1
ATOM 10400 O O . ASP F 1 220 ? 20.601 41.553 82.048 1.00 76.21 200 ASP F O 1
ATOM 10405 N N . LEU F 1 221 ? 22.312 43.010 81.911 1.00 71.23 201 LEU F N 1
ATOM 10406 C CA . LEU F 1 221 ? 21.935 43.408 80.559 1.00 71.30 201 LEU F CA 1
ATOM 10407 C C . LEU F 1 221 ? 22.128 42.264 79.571 1.00 69.74 201 LEU F C 1
ATOM 10408 O O . LEU F 1 221 ? 21.286 42.048 78.693 1.00 72.03 201 LEU F O 1
ATOM 10413 N N . PHE F 1 222 ? 23.223 41.509 79.703 1.00 71.08 202 PHE F N 1
ATOM 10414 C CA . PHE F 1 222 ? 23.435 40.356 78.833 1.00 71.84 202 PHE F CA 1
ATOM 10415 C C . PHE F 1 222 ? 22.375 39.287 79.068 1.00 76.94 202 PHE F C 1
ATOM 10416 O O . PHE F 1 222 ? 21.893 38.657 78.118 1.00 79.22 202 PHE F O 1
ATOM 10424 N N . ALA F 1 223 ? 22.005 39.065 80.331 1.00 67.45 203 ALA F N 1
ATOM 10425 C CA . ALA F 1 223 ? 20.948 38.105 80.629 1.00 74.84 203 ALA F CA 1
ATOM 10426 C C . ALA F 1 223 ? 19.629 38.529 79.996 1.00 78.37 203 ALA F C 1
ATOM 10427 O O . ALA F 1 223 ? 18.904 37.699 79.436 1.00 81.44 203 ALA F O 1
ATOM 10429 N N . GLY F 1 224 ? 19.304 39.822 80.071 1.00 78.80 204 GLY F N 1
ATOM 10430 C CA . GLY F 1 224 ? 18.106 40.308 79.407 1.00 82.54 204 GLY F CA 1
ATOM 10431 C C . GLY F 1 224 ? 18.184 40.182 77.897 1.00 78.51 204 GLY F C 1
ATOM 10432 O O . GLY F 1 224 ? 17.178 39.923 77.233 1.00 85.16 204 GLY F O 1
ATOM 10433 N N . PHE F 1 225 ? 19.382 40.365 77.336 1.00 81.08 205 PHE F N 1
ATOM 10434 C CA . PHE F 1 225 ? 19.559 40.231 75.893 1.00 80.02 205 PHE F CA 1
ATOM 10435 C C . PHE F 1 225 ? 19.319 38.799 75.435 1.00 87.66 205 PHE F C 1
ATOM 10436 O O . PHE F 1 225 ? 18.648 38.569 74.421 1.00 92.67 205 PHE F O 1
ATOM 10444 N N . GLN F 1 226 ? 19.862 37.821 76.164 1.00 84.72 206 GLN F N 1
ATOM 10445 C CA . GLN F 1 226 ? 19.673 36.427 75.775 1.00 89.12 206 GLN F CA 1
ATOM 10446 C C . GLN F 1 226 ? 18.221 35.990 75.925 1.00 95.04 206 GLN F C 1
ATOM 10447 O O . GLN F 1 226 ? 17.762 35.109 75.189 1.00 98.86 206 GLN F O 1
ATOM 10453 N N . LEU F 1 227 ? 17.486 36.592 76.860 1.00 74.80 207 LEU F N 1
ATOM 10454 C CA . LEU F 1 227 ? 16.088 36.254 77.103 1.00 80.82 207 LEU F CA 1
ATOM 10455 C C . LEU F 1 227 ? 15.130 36.933 76.138 1.00 86.91 207 LEU F C 1
ATOM 10456 O O . LEU F 1 227 ? 13.916 36.740 76.263 1.00 95.94 207 LEU F O 1
ATOM 10461 N N . LEU F 1 228 ? 15.631 37.715 75.188 1.00 92.34 208 LEU F N 1
ATOM 10462 C CA . LEU F 1 228 ? 14.781 38.561 74.366 1.00 94.26 208 LEU F CA 1
ATOM 10463 C C . LEU F 1 228 ? 14.364 37.854 73.082 1.00 97.33 208 LEU F C 1
ATOM 10464 O O . LEU F 1 228 ? 15.049 36.953 72.590 1.00 99.48 208 LEU F O 1
ATOM 10469 N N . ASN F 1 229 ? 13.221 38.280 72.541 1.00 102.29 209 ASN F N 1
ATOM 10470 C CA . ASN F 1 229 ? 12.733 37.778 71.262 1.00 109.08 209 ASN F CA 1
ATOM 10471 C C . ASN F 1 229 ? 13.406 38.508 70.107 1.00 112.28 209 ASN F C 1
ATOM 10472 O O . ASN F 1 229 ? 12.736 38.973 69.178 1.00 109.63 209 ASN F O 1
ATOM 10477 N N . LEU F 1 230 ? 14.733 38.618 70.165 1.00 116.46 210 LEU F N 1
ATOM 10478 C CA . LEU F 1 230 ? 15.508 39.225 69.092 1.00 111.18 210 LEU F CA 1
ATOM 10479 C C . LEU F 1 230 ? 15.533 38.319 67.869 1.00 117.39 210 LEU F C 1
ATOM 10480 O O . LEU F 1 230 ? 16.413 37.461 67.743 1.00 112.76 210 LEU F O 1
ATOM 10485 N N . LYS F 1 231 ? 14.567 38.492 66.971 1.00 135.08 211 LYS F N 1
ATOM 10486 C CA . LYS F 1 231 ? 14.590 37.765 65.710 1.00 136.72 211 LYS F CA 1
ATOM 10487 C C . LYS F 1 231 ? 15.333 38.528 64.625 1.00 133.51 211 LYS F C 1
ATOM 10488 O O . LYS F 1 231 ? 15.874 37.908 63.702 1.00 133.94 211 LYS F O 1
ATOM 10494 N N . ASN F 1 232 ? 15.363 39.859 64.714 1.00 122.99 212 ASN F N 1
ATOM 10495 C CA . ASN F 1 232 ? 16.271 40.658 63.902 1.00 119.63 212 ASN F CA 1
ATOM 10496 C C . ASN F 1 232 ? 17.695 40.173 64.123 1.00 117.45 212 ASN F C 1
ATOM 10497 O O . ASN F 1 232 ? 18.258 40.360 65.206 1.00 127.66 212 ASN F O 1
ATOM 10502 N N . ASP F 1 233 ? 18.281 39.540 63.105 1.00 115.07 213 ASP F N 1
ATOM 10503 C CA . ASP F 1 233 ? 19.569 38.884 63.301 1.00 123.75 213 ASP F CA 1
ATOM 10504 C C . ASP F 1 233 ? 20.674 39.875 63.638 1.00 109.14 213 ASP F C 1
ATOM 10505 O O . ASP F 1 233 ? 21.593 39.529 64.379 1.00 117.56 213 ASP F O 1
ATOM 10510 N N . ILE F 1 234 ? 20.604 41.105 63.128 1.00 114.61 214 ILE F N 1
ATOM 10511 C CA . ILE F 1 234 ? 21.659 42.079 63.412 1.00 108.73 214 ILE F CA 1
ATOM 10512 C C . ILE F 1 234 ? 21.706 42.398 64.908 1.00 103.74 214 ILE F C 1
ATOM 10513 O O . ILE F 1 234 ? 22.776 42.376 65.539 1.00 100.27 214 ILE F O 1
ATOM 10518 N N . ILE F 1 235 ? 20.540 42.659 65.508 1.00 100.46 215 ILE F N 1
ATOM 10519 C CA . ILE F 1 235 ? 20.486 42.924 66.940 1.00 94.37 215 ILE F CA 1
ATOM 10520 C C . ILE F 1 235 ? 20.884 41.685 67.727 1.00 94.81 215 ILE F C 1
ATOM 10521 O O . ILE F 1 235 ? 21.508 41.790 68.789 1.00 91.06 215 ILE F O 1
ATOM 10526 N N . ARG F 1 236 ? 20.544 40.498 67.219 1.00 105.28 216 ARG F N 1
ATOM 10527 C CA . ARG F 1 236 ? 20.899 39.263 67.908 1.00 105.01 216 ARG F CA 1
ATOM 10528 C C . ARG F 1 236 ? 22.410 39.057 67.914 1.00 101.89 216 ARG F C 1
ATOM 10529 O O . ARG F 1 236 ? 22.987 38.679 68.940 1.00 102.28 216 ARG F O 1
ATOM 10537 N N . LYS F 1 237 ? 23.070 39.332 66.785 1.00 98.00 217 LYS F N 1
ATOM 10538 C CA . LYS F 1 237 ? 24.526 39.246 66.721 1.00 96.28 217 LYS F CA 1
ATOM 10539 C C . LYS F 1 237 ? 25.184 40.253 67.658 1.00 90.74 217 LYS F C 1
ATOM 10540 O O . LYS F 1 237 ? 26.179 39.933 68.320 1.00 89.83 217 LYS F O 1
ATOM 10546 N N . ARG F 1 238 ? 24.647 41.474 67.736 1.00 88.98 218 ARG F N 1
ATOM 10547 C CA . ARG F 1 238 ? 25.253 42.458 68.635 1.00 82.32 218 ARG F CA 1
ATOM 10548 C C . ARG F 1 238 ? 25.069 42.055 70.100 1.00 82.41 218 ARG F C 1
ATOM 10549 O O . ARG F 1 238 ? 26.017 42.121 70.904 1.00 81.39 218 ARG F O 1
ATOM 10557 N N . ALA F 1 239 ? 23.860 41.618 70.463 1.00 76.40 219 ALA F N 1
ATOM 10558 C CA . ALA F 1 239 ? 23.609 41.167 71.826 1.00 73.91 219 ALA F CA 1
ATOM 10559 C C . ALA F 1 239 ? 24.445 39.943 72.174 1.00 79.53 219 ALA F C 1
ATOM 10560 O O . ALA F 1 239 ? 24.776 39.734 73.346 1.00 76.14 219 ALA F O 1
ATOM 10562 N N . ASP F 1 240 ? 24.792 39.122 71.180 1.00 81.17 220 ASP F N 1
ATOM 10563 C CA . ASP F 1 240 ? 25.707 38.015 71.433 1.00 80.90 220 ASP F CA 1
ATOM 10564 C C . ASP F 1 240 ? 27.145 38.497 71.580 1.00 79.06 220 ASP F C 1
ATOM 10565 O O . ASP F 1 240 ? 27.914 37.922 72.358 1.00 90.87 220 ASP F O 1
ATOM 10570 N N . SER F 1 241 ? 27.526 39.539 70.838 1.00 83.93 221 SER F N 1
ATOM 10571 C CA . SER F 1 241 ? 28.852 40.126 70.989 1.00 80.73 221 SER F CA 1
ATOM 10572 C C . SER F 1 241 ? 29.042 40.767 72.358 1.00 77.34 221 SER F C 1
ATOM 10573 O O . SER F 1 241 ? 30.186 40.971 72.778 1.00 73.19 221 SER F O 1
ATOM 10576 N N . VAL F 1 242 ? 27.949 41.100 73.045 1.00 72.96 222 VAL F N 1
ATOM 10577 C CA . VAL F 1 242 ? 28.016 41.601 74.421 1.00 68.47 222 VAL F CA 1
ATOM 10578 C C . VAL F 1 242 ? 28.750 40.615 75.342 1.00 65.02 222 VAL F C 1
ATOM 10579 O O . VAL F 1 242 ? 29.271 40.997 76.401 1.00 62.77 222 VAL F O 1
ATOM 10583 N N . LYS F 1 243 ? 28.804 39.342 74.935 1.00 72.17 223 LYS F N 1
ATOM 10584 C CA . LYS F 1 243 ? 29.441 38.305 75.749 1.00 72.66 223 LYS F CA 1
ATOM 10585 C C . LYS F 1 243 ? 30.897 38.638 76.061 1.00 69.79 223 LYS F C 1
ATOM 10586 O O . LYS F 1 243 ? 31.380 38.368 77.168 1.00 68.31 223 LYS F O 1
ATOM 10592 N N . TYR F 1 244 ? 31.618 39.215 75.096 1.00 74.20 224 TYR F N 1
ATOM 10593 C CA . TYR F 1 244 ? 33.025 39.531 75.319 1.00 69.72 224 TYR F CA 1
ATOM 10594 C C . TYR F 1 244 ? 33.187 40.588 76.403 1.00 66.47 224 TYR F C 1
ATOM 10595 O O . TYR F 1 244 ? 34.067 40.472 77.267 1.00 64.30 224 TYR F O 1
ATOM 10604 N N . GLU F 1 245 ? 32.341 41.619 76.381 1.00 67.08 225 GLU F N 1
ATOM 10605 C CA . GLU F 1 245 ? 32.379 42.631 77.430 1.00 62.99 225 GLU F CA 1
ATOM 10606 C C . GLU F 1 245 ? 32.040 42.021 78.783 1.00 64.28 225 GLU F C 1
ATOM 10607 O O . GLU F 1 245 ? 32.667 42.351 79.802 1.00 64.88 225 GLU F O 1
ATOM 10613 N N . VAL F 1 246 ? 31.041 41.134 78.812 1.00 62.68 226 VAL F N 1
ATOM 10614 C CA . VAL F 1 246 ? 30.698 40.442 80.054 1.00 61.01 226 VAL F CA 1
ATOM 10615 C C . VAL F 1 246 ? 31.915 39.709 80.605 1.00 59.75 226 VAL F C 1
ATOM 10616 O O . VAL F 1 246 ? 32.238 39.806 81.797 1.00 59.55 226 VAL F O 1
ATOM 10620 N N . LYS F 1 247 ? 32.605 38.960 79.740 1.00 62.61 227 LYS F N 1
ATOM 10621 C CA . LYS F 1 247 ? 33.786 38.220 80.172 1.00 62.54 227 LYS F CA 1
ATOM 10622 C C . LYS F 1 247 ? 34.867 39.158 80.690 1.00 65.08 227 LYS F C 1
ATOM 10623 O O . LYS F 1 247 ? 35.518 38.866 81.699 1.00 63.08 227 LYS F O 1
ATOM 10629 N N . ARG F 1 248 ? 35.074 40.288 80.014 1.00 61.54 228 ARG F N 1
ATOM 10630 C CA . ARG F 1 248 ? 36.120 41.215 80.436 1.00 60.27 228 ARG F CA 1
ATOM 10631 C C . ARG F 1 248 ? 35.840 41.769 81.830 1.00 58.49 228 ARG F C 1
ATOM 10632 O O . ARG F 1 248 ? 36.729 41.796 82.694 1.00 59.41 228 ARG F O 1
ATOM 10640 N N . VAL F 1 249 ? 34.602 42.206 82.078 1.00 60.68 229 VAL F N 1
ATOM 10641 C CA . VAL F 1 249 ? 34.295 42.776 83.390 1.00 58.20 229 VAL F CA 1
ATOM 10642 C C . VAL F 1 249 ? 34.322 41.695 84.470 1.00 59.20 229 VAL F C 1
ATOM 10643 O O . VAL F 1 249 ? 34.747 41.941 85.610 1.00 59.21 229 VAL F O 1
ATOM 10647 N N . GLU F 1 250 ? 33.883 40.480 84.132 1.00 58.76 230 GLU F N 1
ATOM 10648 C CA . GLU F 1 250 ? 33.949 39.390 85.098 1.00 56.25 230 GLU F CA 1
ATOM 10649 C C . GLU F 1 250 ? 35.394 39.043 85.431 1.00 56.87 230 GLU F C 1
ATOM 10650 O O . GLU F 1 250 ? 35.712 38.711 86.578 1.00 56.65 230 GLU F O 1
ATOM 10656 N N . ASP F 1 251 ? 36.288 39.135 84.441 1.00 59.58 231 ASP F N 1
ATOM 10657 C CA . ASP F 1 251 ? 37.708 38.912 84.690 1.00 59.99 231 ASP F CA 1
ATOM 10658 C C . ASP F 1 251 ? 38.292 40.004 85.576 1.00 59.84 231 ASP F C 1
ATOM 10659 O O . ASP F 1 251 ? 39.157 39.731 86.414 1.00 60.73 231 ASP F O 1
ATOM 10664 N N . ILE F 1 252 ? 37.844 41.249 85.394 1.00 56.03 232 ILE F N 1
ATOM 10665 C CA . ILE F 1 252 ? 38.300 42.330 86.269 1.00 57.81 232 ILE F CA 1
ATOM 10666 C C . ILE F 1 252 ? 37.894 42.050 87.713 1.00 57.68 232 ILE F C 1
ATOM 10667 O O . ILE F 1 252 ? 38.702 42.184 88.645 1.00 60.06 232 ILE F O 1
ATOM 10672 N N . VAL F 1 253 ? 36.634 41.655 87.922 1.00 52.59 233 VAL F N 1
ATOM 10673 C CA . VAL F 1 253 ? 36.181 41.374 89.284 1.00 53.32 233 VAL F CA 1
ATOM 10674 C C . VAL F 1 253 ? 36.907 40.156 89.849 1.00 53.89 233 VAL F C 1
ATOM 10675 O O . VAL F 1 253 ? 37.213 40.097 91.046 1.00 55.35 233 VAL F O 1
ATOM 10679 N N . TYR F 1 254 ? 37.205 39.173 88.996 1.00 48.83 234 TYR F N 1
ATOM 10680 C CA . TYR F 1 254 ? 37.999 38.022 89.420 1.00 49.38 234 TYR F CA 1
ATOM 10681 C C . TYR F 1 254 ? 39.388 38.445 89.882 1.00 49.44 234 TYR F C 1
ATOM 10682 O O . TYR F 1 254 ? 39.882 37.971 90.914 1.00 49.86 234 TYR F O 1
ATOM 10691 N N . ASP F 1 255 ? 40.035 39.333 89.120 1.00 57.58 235 ASP F N 1
ATOM 10692 C CA . ASP F 1 255 ? 41.363 39.819 89.485 1.00 58.34 235 ASP F CA 1
ATOM 10693 C C . ASP F 1 255 ? 41.328 40.571 90.806 1.00 60.14 235 ASP F C 1
ATOM 10694 O O . ASP F 1 255 ? 42.243 40.444 91.628 1.00 62.62 235 ASP F O 1
ATOM 10699 N N . LEU F 1 256 ? 40.281 41.369 91.023 1.00 55.04 236 LEU F N 1
ATOM 10700 C CA . LEU F 1 256 ? 40.159 42.083 92.290 1.00 57.78 236 LEU F CA 1
ATOM 10701 C C . LEU F 1 256 ? 39.923 41.120 93.450 1.00 58.13 236 LEU F C 1
ATOM 10702 O O . LEU F 1 256 ? 40.482 41.302 94.539 1.00 63.24 236 LEU F O 1
ATOM 10707 N N . SER F 1 257 ? 39.103 40.086 93.236 1.00 57.40 237 SER F N 1
ATOM 10708 C CA . SER F 1 257 ? 38.857 39.106 94.290 1.00 59.80 237 SER F CA 1
ATOM 10709 C C . SER F 1 257 ? 40.123 38.332 94.628 1.00 60.39 237 SER F C 1
ATOM 10710 O O . SER F 1 257 ? 40.389 38.040 95.799 1.00 66.61 237 SER F O 1
ATOM 10713 N N . LEU F 1 258 ? 40.917 37.997 93.609 1.00 56.49 238 LEU F N 1
ATOM 10714 C CA . LEU F 1 258 ? 42.114 37.189 93.817 1.00 60.06 238 LEU F CA 1
ATOM 10715 C C . LEU F 1 258 ? 43.110 37.887 94.737 1.00 65.58 238 LEU F C 1
ATOM 10716 O O . LEU F 1 258 ? 43.784 37.235 95.544 1.00 77.05 238 LEU F O 1
ATOM 10721 N N . ARG F 1 259 ? 43.216 39.210 94.632 1.00 69.32 239 ARG F N 1
ATOM 10722 C CA . ARG F 1 259 ? 44.181 39.986 95.397 1.00 69.70 239 ARG F CA 1
ATOM 10723 C C . ARG F 1 259 ? 43.620 40.494 96.718 1.00 74.05 239 ARG F C 1
ATOM 10724 O O . ARG F 1 259 ? 44.265 41.318 97.374 1.00 81.76 239 ARG F O 1
ATOM 10732 N N . GLY F 1 260 ? 42.443 40.024 97.121 1.00 65.67 240 GLY F N 1
ATOM 10733 C CA . GLY F 1 260 ? 41.863 40.444 98.386 1.00 66.05 240 GLY F CA 1
ATOM 10734 C C . GLY F 1 260 ? 41.586 41.928 98.468 1.00 73.60 240 GLY F C 1
ATOM 10735 O O . GLY F 1 260 ? 41.876 42.558 99.494 1.00 79.87 240 GLY F O 1
ATOM 10736 N N . LEU F 1 261 ? 41.034 42.507 97.404 1.00 68.36 241 LEU F N 1
ATOM 10737 C CA . LEU F 1 261 ? 40.745 43.933 97.370 1.00 71.19 241 LEU F CA 1
ATOM 10738 C C . LEU F 1 261 ? 39.262 44.246 97.515 1.00 90.70 241 LEU F C 1
ATOM 10739 O O . LEU F 1 261 ? 38.905 45.423 97.630 1.00 79.00 241 LEU F O 1
ATOM 10744 N N . ILE F 1 262 ? 38.399 43.235 97.517 1.00 73.78 242 ILE F N 1
ATOM 10745 C CA . ILE F 1 262 ? 36.972 43.445 97.734 1.00 73.38 242 ILE F CA 1
ATOM 10746 C C . ILE F 1 262 ? 36.412 42.340 98.623 1.00 75.20 242 ILE F C 1
ATOM 10747 O O . ILE F 1 262 ? 35.305 42.452 99.151 1.00 78.30 242 ILE F O 1
ATOM 10752 N N . LEU G 1 28 ? 47.425 65.910 72.812 1.00 72.71 8 LEU G N 1
ATOM 10753 C CA . LEU G 1 28 ? 46.302 66.735 72.380 1.00 72.56 8 LEU G CA 1
ATOM 10754 C C . LEU G 1 28 ? 46.519 67.263 70.963 1.00 71.89 8 LEU G C 1
ATOM 10755 O O . LEU G 1 28 ? 47.605 67.736 70.626 1.00 71.71 8 LEU G O 1
ATOM 10760 N N . LEU G 1 29 ? 45.477 67.181 70.142 1.00 85.14 9 LEU G N 1
ATOM 10761 C CA . LEU G 1 29 ? 45.555 67.634 68.762 1.00 82.65 9 LEU G CA 1
ATOM 10762 C C . LEU G 1 29 ? 45.333 69.139 68.677 1.00 82.68 9 LEU G C 1
ATOM 10763 O O . LEU G 1 29 ? 44.547 69.718 69.434 1.00 84.30 9 LEU G O 1
ATOM 10768 N N . ASP G 1 30 ? 46.034 69.770 67.740 1.00 90.39 10 ASP G N 1
ATOM 10769 C CA . ASP G 1 30 ? 45.939 71.214 67.584 1.00 90.63 10 ASP G CA 1
ATOM 10770 C C . ASP G 1 30 ? 44.542 71.607 67.105 1.00 91.85 10 ASP G C 1
ATOM 10771 O O . ASP G 1 30 ? 43.969 70.937 66.241 1.00 91.39 10 ASP G O 1
ATOM 10776 N N . PRO G 1 31 ? 43.966 72.680 67.653 1.00 91.41 11 PRO G N 1
ATOM 10777 C CA . PRO G 1 31 ? 42.656 73.138 67.158 1.00 78.51 11 PRO G CA 1
ATOM 10778 C C . PRO G 1 31 ? 42.679 73.546 65.698 1.00 80.13 11 PRO G C 1
ATOM 10779 O O . PRO G 1 31 ? 41.643 73.473 65.019 1.00 83.76 11 PRO G O 1
ATOM 10783 N N . SER G 1 32 ? 43.837 73.983 65.195 1.00 84.51 12 SER G N 1
ATOM 10784 C CA . SER G 1 32 ? 43.940 74.344 63.787 1.00 83.59 12 SER G CA 1
ATOM 10785 C C . SER G 1 32 ? 43.688 73.144 62.886 1.00 78.66 12 SER G C 1
ATOM 10786 O O . SER G 1 32 ? 43.172 73.307 61.780 1.00 75.16 12 SER G O 1
ATOM 10789 N N . ILE G 1 33 ? 44.025 71.935 63.342 1.00 86.32 13 ILE G N 1
ATOM 10790 C CA . ILE G 1 33 ? 43.707 70.738 62.565 1.00 74.63 13 ILE G CA 1
ATOM 10791 C C . ILE G 1 33 ? 42.200 70.607 62.390 1.00 78.41 13 ILE G C 1
ATOM 10792 O O . ILE G 1 33 ? 41.702 70.403 61.277 1.00 77.53 13 ILE G O 1
ATOM 10797 N N . PHE G 1 34 ? 41.452 70.732 63.489 1.00 80.36 14 PHE G N 1
ATOM 10798 C CA . PHE G 1 34 ? 39.997 70.627 63.420 1.00 73.29 14 PHE G CA 1
ATOM 10799 C C . PHE G 1 34 ? 39.407 71.720 62.538 1.00 74.38 14 PHE G C 1
ATOM 10800 O O . PHE G 1 34 ? 38.546 71.452 61.689 1.00 74.71 14 PHE G O 1
ATOM 10808 N N . ALA G 1 35 ? 39.863 72.963 62.721 1.00 71.17 15 ALA G N 1
ATOM 10809 C CA . ALA G 1 35 ? 39.322 74.069 61.934 1.00 72.12 15 ALA G CA 1
ATOM 10810 C C . ALA G 1 35 ? 39.636 73.906 60.451 1.00 70.41 15 ALA G C 1
ATOM 10811 O O . ALA G 1 35 ? 38.763 74.116 59.597 1.00 71.05 15 ALA G O 1
ATOM 10813 N N . SER G 1 36 ? 40.877 73.529 60.125 1.00 81.72 16 SER G N 1
ATOM 10814 C CA . SER G 1 36 ? 41.268 73.341 58.734 1.00 75.61 16 SER G CA 1
ATOM 10815 C C . SER G 1 36 ? 40.495 72.198 58.099 1.00 75.16 16 SER G C 1
ATOM 10816 O O . SER G 1 36 ? 40.067 72.299 56.946 1.00 74.88 16 SER G O 1
ATOM 10819 N N . LEU G 1 37 ? 40.301 71.104 58.837 1.00 73.52 17 LEU G N 1
ATOM 10820 C CA . LEU G 1 37 ? 39.549 69.979 58.299 1.00 73.28 17 LEU G CA 1
ATOM 10821 C C . LEU G 1 37 ? 38.097 70.365 58.047 1.00 76.41 17 LEU G C 1
ATOM 10822 O O . LEU G 1 37 ? 37.533 70.033 56.997 1.00 77.85 17 LEU G O 1
ATOM 10827 N N . GLU G 1 38 ? 37.486 71.089 58.987 1.00 75.33 18 GLU G N 1
ATOM 10828 C CA . GLU G 1 38 ? 36.102 71.521 58.816 1.00 80.87 18 GLU G CA 1
ATOM 10829 C C . GLU G 1 38 ? 35.955 72.431 57.600 1.00 78.64 18 GLU G C 1
ATOM 10830 O O . GLU G 1 38 ? 35.059 72.237 56.766 1.00 80.41 18 GLU G O 1
ATOM 10836 N N . ALA G 1 39 ? 36.836 73.431 57.479 1.00 81.45 19 ALA G N 1
ATOM 10837 C CA . ALA G 1 39 ? 36.760 74.348 56.345 1.00 80.59 19 ALA G CA 1
ATOM 10838 C C . ALA G 1 39 ? 37.022 73.626 55.029 1.00 77.86 19 ALA G C 1
ATOM 10839 O O . ALA G 1 39 ? 36.328 73.862 54.029 1.00 77.68 19 ALA G O 1
ATOM 10841 N N . LYS G 1 40 ? 38.029 72.748 55.010 1.00 85.87 20 LYS G N 1
ATOM 10842 C CA . LYS G 1 40 ? 38.315 71.951 53.825 1.00 98.03 20 LYS G CA 1
ATOM 10843 C C . LYS G 1 40 ? 37.090 71.168 53.387 1.00 82.66 20 LYS G C 1
ATOM 10844 O O . LYS G 1 40 ? 36.740 71.160 52.204 1.00 82.60 20 LYS G O 1
ATOM 10850 N N . LEU G 1 41 ? 36.408 70.521 54.334 1.00 82.76 21 LEU G N 1
ATOM 10851 C CA . LEU G 1 41 ? 35.282 69.670 53.963 1.00 83.85 21 LEU G CA 1
ATOM 10852 C C . LEU G 1 41 ? 34.092 70.500 53.493 1.00 85.72 21 LEU G C 1
ATOM 10853 O O . LEU G 1 41 ? 33.387 70.107 52.553 1.00 95.90 21 LEU G O 1
ATOM 10858 N N . GLU G 1 42 ? 33.859 71.657 54.120 1.00 92.68 22 GLU G N 1
ATOM 10859 C CA . GLU G 1 42 ? 32.825 72.561 53.618 1.00 93.22 22 GLU G CA 1
ATOM 10860 C C . GLU G 1 42 ? 33.103 72.965 52.173 1.00 85.50 22 GLU G C 1
ATOM 10861 O O . GLU G 1 42 ? 32.203 72.937 51.321 1.00 83.99 22 GLU G O 1
ATOM 10867 N N . GLU G 1 43 ? 34.350 73.337 51.872 1.00 96.61 23 GLU G N 1
ATOM 10868 C CA . GLU G 1 43 ? 34.658 73.764 50.510 1.00 88.12 23 GLU G CA 1
ATOM 10869 C C . GLU G 1 43 ? 34.549 72.606 49.525 1.00 84.41 23 GLU G C 1
ATOM 10870 O O . GLU G 1 43 ? 34.087 72.794 48.393 1.00 85.77 23 GLU G O 1
ATOM 10876 N N . GLU G 1 44 ? 34.978 71.406 49.930 1.00 90.99 24 GLU G N 1
ATOM 10877 C CA . GLU G 1 44 ? 34.786 70.228 49.087 1.00 90.36 24 GLU G CA 1
ATOM 10878 C C . GLU G 1 44 ? 33.316 70.046 48.744 1.00 92.57 24 GLU G C 1
ATOM 10879 O O . GLU G 1 44 ? 32.960 69.847 47.577 1.00 89.32 24 GLU G O 1
ATOM 10885 N N . THR G 1 45 ? 32.444 70.113 49.754 1.00 81.56 25 THR G N 1
ATOM 10886 C CA . THR G 1 45 ? 31.017 69.925 49.509 1.00 83.64 25 THR G CA 1
ATOM 10887 C C . THR G 1 45 ? 30.469 70.999 48.575 1.00 83.29 25 THR G C 1
ATOM 10888 O O . THR G 1 45 ? 29.663 70.704 47.682 1.00 83.40 25 THR G O 1
ATOM 10892 N N . GLN G 1 46 ? 30.902 72.249 48.758 1.00 82.93 26 GLN G N 1
ATOM 10893 C CA . GLN G 1 46 ? 30.409 73.332 47.909 1.00 86.21 26 GLN G CA 1
ATOM 10894 C C . GLN G 1 46 ? 30.827 73.130 46.453 1.00 81.70 26 GLN G C 1
ATOM 10895 O O . GLN G 1 46 ? 30.016 73.300 45.528 1.00 80.92 26 GLN G O 1
ATOM 10901 N N . ILE G 1 47 ? 32.097 72.778 46.229 1.00 90.13 27 ILE G N 1
ATOM 10902 C CA . ILE G 1 47 ? 32.565 72.535 44.867 1.00 83.39 27 ILE G CA 1
ATOM 10903 C C . ILE G 1 47 ? 31.836 71.344 44.256 1.00 84.24 27 ILE G C 1
ATOM 10904 O O . ILE G 1 47 ? 31.476 71.362 43.073 1.00 84.11 27 ILE G O 1
ATOM 10909 N N . ARG G 1 48 ? 31.597 70.297 45.051 1.00 81.53 28 ARG G N 1
ATOM 10910 C CA . ARG G 1 48 ? 30.847 69.147 44.553 1.00 82.81 28 ARG G CA 1
ATOM 10911 C C . ARG G 1 48 ? 29.457 69.554 44.104 1.00 88.21 28 ARG G C 1
ATOM 10912 O O . ARG G 1 48 ? 28.986 69.122 43.052 1.00 87.37 28 ARG G O 1
ATOM 10920 N N . ASP G 1 49 ? 28.774 70.367 44.907 1.00 83.41 29 ASP G N 1
ATOM 10921 C CA . ASP G 1 49 ? 27.411 70.756 44.560 1.00 86.08 29 ASP G CA 1
ATOM 10922 C C . ASP G 1 49 ? 27.392 71.592 43.286 1.00 82.90 29 ASP G C 1
ATOM 10923 O O . ASP G 1 49 ? 26.607 71.323 42.363 1.00 84.93 29 ASP G O 1
ATOM 10928 N N . THR G 1 50 ? 28.266 72.603 43.213 1.00 83.34 30 THR G N 1
ATOM 10929 C CA . THR G 1 50 ? 28.322 73.451 42.024 1.00 80.61 30 THR G CA 1
ATOM 10930 C C . THR G 1 50 ? 28.623 72.628 40.776 1.00 77.58 30 THR G C 1
ATOM 10931 O O . THR G 1 50 ? 27.917 72.730 39.761 1.00 81.47 30 THR G O 1
ATOM 10935 N N . LEU G 1 51 ? 29.666 71.796 40.836 1.00 80.72 31 LEU G N 1
ATOM 10936 C CA . LEU G 1 51 ? 29.992 70.905 39.734 1.00 78.92 31 LEU G CA 1
ATOM 10937 C C . LEU G 1 51 ? 28.790 70.039 39.389 1.00 85.67 31 LEU G C 1
ATOM 10938 O O . LEU G 1 51 ? 28.220 70.204 38.315 1.00 84.78 31 LEU G O 1
ATOM 10943 N N . SER G 1 52 ? 28.372 69.160 40.304 1.00 76.23 32 SER G N 1
ATOM 10944 C CA . SER G 1 52 ? 27.236 68.270 40.081 1.00 79.34 32 SER G CA 1
ATOM 10945 C C . SER G 1 52 ? 26.081 68.941 39.346 1.00 81.55 32 SER G C 1
ATOM 10946 O O . SER G 1 52 ? 25.542 68.382 38.387 1.00 83.68 32 SER G O 1
ATOM 10949 N N . GLN G 1 53 ? 25.700 70.155 39.757 1.00 83.99 33 GLN G N 1
ATOM 10950 C CA . GLN G 1 53 ? 24.605 70.822 39.051 1.00 80.34 33 GLN G CA 1
ATOM 10951 C C . GLN G 1 53 ? 25.018 71.255 37.645 1.00 73.39 33 GLN G C 1
ATOM 10952 O O . GLN G 1 53 ? 24.224 71.145 36.698 1.00 74.39 33 GLN G O 1
ATOM 10958 N N . LEU G 1 54 ? 26.256 71.730 37.474 1.00 84.35 34 LEU G N 1
ATOM 10959 C CA . LEU G 1 54 ? 26.701 72.089 36.128 1.00 80.65 34 LEU G CA 1
ATOM 10960 C C . LEU G 1 54 ? 26.775 70.865 35.216 1.00 75.78 34 LEU G C 1
ATOM 10961 O O . LEU G 1 54 ? 26.372 70.926 34.049 1.00 75.89 34 LEU G O 1
ATOM 10966 N N . ILE G 1 55 ? 27.296 69.752 35.732 1.00 71.48 35 ILE G N 1
ATOM 10967 C CA . ILE G 1 55 ? 27.346 68.503 34.973 1.00 70.70 35 ILE G CA 1
ATOM 10968 C C . ILE G 1 55 ? 25.940 68.011 34.649 1.00 73.14 35 ILE G C 1
ATOM 10969 O O . ILE G 1 55 ? 25.697 67.477 33.564 1.00 72.46 35 ILE G O 1
ATOM 10974 N N . GLN G 1 56 ? 24.989 68.198 35.566 1.00 73.68 36 GLN G N 1
ATOM 10975 C CA . GLN G 1 56 ? 23.604 67.834 35.276 1.00 77.59 36 GLN G CA 1
ATOM 10976 C C . GLN G 1 56 ? 23.057 68.647 34.109 1.00 77.28 36 GLN G C 1
ATOM 10977 O O . GLN G 1 56 ? 22.428 68.101 33.191 1.00 78.97 36 GLN G O 1
ATOM 10983 N N . ARG G 1 57 ? 23.278 69.963 34.134 1.00 82.03 37 ARG G N 1
ATOM 10984 C CA . ARG G 1 57 ? 22.793 70.810 33.047 1.00 78.67 37 ARG G CA 1
ATOM 10985 C C . ARG G 1 57 ? 23.466 70.450 31.725 1.00 74.50 37 ARG G C 1
ATOM 10986 O O . ARG G 1 57 ? 22.811 70.399 30.673 1.00 76.27 37 ARG G O 1
ATOM 10994 N N . LEU G 1 58 ? 24.773 70.180 31.764 1.00 78.59 38 LEU G N 1
ATOM 10995 C CA . LEU G 1 58 ? 25.483 69.757 30.561 1.00 73.76 38 LEU G CA 1
ATOM 10996 C C . LEU G 1 58 ? 24.950 68.429 30.042 1.00 76.33 38 LEU G C 1
ATOM 10997 O O . LEU G 1 58 ? 24.824 68.236 28.829 1.00 72.72 38 LEU G O 1
ATOM 11002 N N . ASP G 1 59 ? 24.637 67.500 30.946 1.00 72.71 39 ASP G N 1
ATOM 11003 C CA . ASP G 1 59 ? 24.102 66.209 30.533 1.00 72.12 39 ASP G CA 1
ATOM 11004 C C . ASP G 1 59 ? 22.742 66.376 29.877 1.00 75.48 39 ASP G C 1
ATOM 11005 O O . ASP G 1 59 ? 22.436 65.704 28.887 1.00 75.03 39 ASP G O 1
ATOM 11010 N N . ARG G 1 60 ? 21.916 67.280 30.410 1.00 72.81 40 ARG G N 1
ATOM 11011 C CA . ARG G 1 60 ? 20.618 67.543 29.795 1.00 75.57 40 ARG G CA 1
ATOM 11012 C C . ARG G 1 60 ? 20.777 68.144 28.403 1.00 71.06 40 ARG G C 1
ATOM 11013 O O . ARG G 1 60 ? 20.071 67.751 27.464 1.00 71.20 40 ARG G O 1
ATOM 11021 N N . ALA G 1 61 ? 21.702 69.094 28.248 1.00 72.15 41 ALA G N 1
ATOM 11022 C CA . ALA G 1 61 ? 21.930 69.682 26.930 1.00 68.50 41 ALA G CA 1
ATOM 11023 C C . ALA G 1 61 ? 22.464 68.646 25.945 1.00 67.54 41 ALA G C 1
ATOM 11024 O O . ALA G 1 61 ? 22.067 68.624 24.771 1.00 67.36 41 ALA G O 1
ATOM 11026 N N . VAL G 1 62 ? 23.366 67.779 26.407 1.00 69.69 42 VAL G N 1
ATOM 11027 C CA . VAL G 1 62 ? 23.915 66.738 25.547 1.00 66.86 42 VAL G CA 1
ATOM 11028 C C . VAL G 1 62 ? 22.829 65.747 25.151 1.00 70.99 42 VAL G C 1
ATOM 11029 O O . VAL G 1 62 ? 22.795 65.270 24.013 1.00 70.81 42 VAL G O 1
ATOM 11033 N N . ALA G 1 63 ? 21.916 65.434 26.074 1.00 66.35 43 ALA G N 1
ATOM 11034 C CA . ALA G 1 63 ? 20.803 64.548 25.747 1.00 68.52 43 ALA G CA 1
ATOM 11035 C C . ALA G 1 63 ? 19.872 65.184 24.724 1.00 69.23 43 ALA G C 1
ATOM 11036 O O . ALA G 1 63 ? 19.370 64.501 23.825 1.00 69.62 43 ALA G O 1
ATOM 11038 N N . THR G 1 64 ? 19.628 66.491 24.847 1.00 67.62 44 THR G N 1
ATOM 11039 C CA . THR G 1 64 ? 18.818 67.187 23.850 1.00 68.35 44 THR G CA 1
ATOM 11040 C C . THR G 1 64 ? 19.471 67.122 22.474 1.00 65.49 44 THR G C 1
ATOM 11041 O O . THR G 1 64 ? 18.816 66.794 21.474 1.00 65.99 44 THR G O 1
ATOM 11045 N N . ALA G 1 65 ? 20.769 67.431 22.404 1.00 71.57 45 ALA G N 1
ATOM 11046 C CA . ALA G 1 65 ? 21.467 67.376 21.123 1.00 68.91 45 ALA G CA 1
ATOM 11047 C C . ALA G 1 65 ? 21.502 65.956 20.572 1.00 68.83 45 ALA G C 1
ATOM 11048 O O . ALA G 1 65 ? 21.395 65.750 19.359 1.00 68.85 45 ALA G O 1
ATOM 11050 N N . GLN G 1 66 ? 21.632 64.961 21.450 1.00 69.59 46 GLN G N 1
ATOM 11051 C CA . GLN G 1 66 ? 21.672 63.572 21.008 1.00 69.59 46 GLN G CA 1
ATOM 11052 C C . GLN G 1 66 ? 20.324 63.137 20.450 1.00 75.36 46 GLN G C 1
ATOM 11053 O O . GLN G 1 66 ? 20.263 62.449 19.426 1.00 75.87 46 GLN G O 1
ATOM 11059 N N . GLY G 1 67 ? 19.234 63.526 21.111 1.00 72.35 47 GLY G N 1
ATOM 11060 C CA . GLY G 1 67 ? 17.916 63.211 20.589 1.00 76.91 47 GLY G CA 1
ATOM 11061 C C . GLY G 1 67 ? 17.631 63.915 19.277 1.00 76.56 47 GLY G C 1
ATOM 11062 O O . GLY G 1 67 ? 16.978 63.356 18.391 1.00 81.48 47 GLY G O 1
ATOM 11063 N N . LEU G 1 68 ? 18.114 65.152 19.133 1.00 77.00 48 LEU G N 1
ATOM 11064 C CA . LEU G 1 68 ? 17.977 65.846 17.857 1.00 77.04 48 LEU G CA 1
ATOM 11065 C C . LEU G 1 68 ? 18.775 65.143 16.765 1.00 73.77 48 LEU G C 1
ATOM 11066 O O . LEU G 1 68 ? 18.313 65.025 15.625 1.00 77.64 48 LEU G O 1
ATOM 11071 N N . LEU G 1 69 ? 19.975 64.662 17.099 1.00 74.84 49 LEU G N 1
ATOM 11072 C CA . LEU G 1 69 ? 20.795 63.954 16.123 1.00 71.62 49 LEU G CA 1
ATOM 11073 C C . LEU G 1 69 ? 20.171 62.618 15.741 1.00 74.52 49 LEU G C 1
ATOM 11074 O O . LEU G 1 69 ? 20.272 62.188 14.587 1.00 72.31 49 LEU G O 1
ATOM 11079 N N . SER G 1 70 ? 19.520 61.951 16.697 1.00 71.47 50 SER G N 1
ATOM 11080 C CA . SER G 1 70 ? 18.911 60.650 16.437 1.00 74.20 50 SER G CA 1
ATOM 11081 C C . SER G 1 70 ? 17.842 60.717 15.357 1.00 78.62 50 SER G C 1
ATOM 11082 O O . SER G 1 70 ? 17.486 59.679 14.788 1.00 82.26 50 SER G O 1
ATOM 11085 N N . ARG G 1 71 ? 17.326 61.912 15.059 1.00 74.76 51 ARG G N 1
ATOM 11086 C CA . ARG G 1 71 ? 16.383 62.069 13.959 1.00 80.50 51 ARG G CA 1
ATOM 11087 C C . ARG G 1 71 ? 17.019 61.781 12.605 1.00 76.26 51 ARG G C 1
ATOM 11088 O O . ARG G 1 71 ? 16.294 61.582 11.626 1.00 80.28 51 ARG G O 1
ATOM 11096 N N . VAL G 1 72 ? 18.352 61.758 12.527 1.00 79.30 52 VAL G N 1
ATOM 11097 C CA . VAL G 1 72 ? 19.029 61.450 11.274 1.00 77.60 52 VAL G CA 1
ATOM 11098 C C . VAL G 1 72 ? 18.680 60.052 10.786 1.00 80.47 52 VAL G C 1
ATOM 11099 O O . VAL G 1 72 ? 18.825 59.756 9.594 1.00 83.10 52 VAL G O 1
ATOM 11103 N N . HIS G 1 73 ? 18.211 59.183 11.681 1.00 69.84 53 HIS G N 1
ATOM 11104 C CA . HIS G 1 73 ? 17.796 57.839 11.310 1.00 74.21 53 HIS G CA 1
ATOM 11105 C C . HIS G 1 73 ? 16.453 57.814 10.592 1.00 80.29 53 HIS G C 1
ATOM 11106 O O . HIS G 1 73 ? 16.115 56.794 9.981 1.00 80.57 53 HIS G O 1
ATOM 11113 N N . SER G 1 74 ? 15.689 58.908 10.650 1.00 73.93 54 SER G N 1
ATOM 11114 C CA . SER G 1 74 ? 14.388 59.015 10.002 1.00 83.17 54 SER G CA 1
ATOM 11115 C C . SER G 1 74 ? 14.288 60.294 9.182 1.00 77.44 54 SER G C 1
ATOM 11116 O O . SER G 1 74 ? 13.190 60.809 8.963 1.00 82.66 54 SER G O 1
ATOM 11119 N N . THR G 1 75 ? 15.425 60.823 8.731 1.00 74.16 55 THR G N 1
ATOM 11120 C CA . THR G 1 75 ? 15.459 62.040 7.936 1.00 83.76 55 THR G CA 1
ATOM 11121 C C . THR G 1 75 ? 16.251 61.764 6.664 1.00 85.19 55 THR G C 1
ATOM 11122 O O . THR G 1 75 ? 17.391 61.269 6.739 1.00 80.94 55 THR G O 1
ATOM 11126 N N . PRO G 1 76 ? 15.690 62.048 5.490 1.00 90.98 56 PRO G N 1
ATOM 11127 C CA . PRO G 1 76 ? 16.451 61.880 4.249 1.00 90.59 56 PRO G CA 1
ATOM 11128 C C . PRO G 1 76 ? 17.599 62.873 4.170 1.00 90.75 56 PRO G C 1
ATOM 11129 O O . PRO G 1 76 ? 17.632 63.892 4.864 1.00 91.46 56 PRO G O 1
ATOM 11133 N N . ARG G 1 77 ? 18.557 62.548 3.301 1.00 85.17 57 ARG G N 1
ATOM 11134 C CA . ARG G 1 77 ? 19.714 63.415 3.109 1.00 85.09 57 ARG G CA 1
ATOM 11135 C C . ARG G 1 77 ? 19.291 64.825 2.715 1.00 97.34 57 ARG G C 1
ATOM 11136 O O . ARG G 1 77 ? 19.874 65.811 3.183 1.00 99.89 57 ARG G O 1
ATOM 11144 N N . SER G 1 78 ? 18.260 64.936 1.872 1.00 93.77 58 SER G N 1
ATOM 11145 C CA . SER G 1 78 ? 17.808 66.238 1.392 1.00 101.93 58 SER G CA 1
ATOM 11146 C C . SER G 1 78 ? 17.407 67.162 2.534 1.00 105.09 58 SER G C 1
ATOM 11147 O O . SER G 1 78 ? 17.615 68.378 2.450 1.00 111.37 58 SER G O 1
ATOM 11150 N N . ARG G 1 79 ? 16.843 66.611 3.608 1.00 102.80 59 ARG G N 1
ATOM 11151 C CA . ARG G 1 79 ? 16.408 67.394 4.755 1.00 109.18 59 ARG G CA 1
ATOM 11152 C C . ARG G 1 79 ? 17.477 67.476 5.841 1.00 96.15 59 ARG G C 1
ATOM 11153 O O . ARG G 1 79 ? 17.162 67.832 6.984 1.00 96.34 59 ARG G O 1
ATOM 11161 N N . TYR G 1 80 ? 18.730 67.156 5.508 1.00 110.09 60 TYR G N 1
ATOM 11162 C CA . TYR G 1 80 ? 19.809 67.243 6.492 1.00 103.76 60 TYR G CA 1
ATOM 11163 C C . TYR G 1 80 ? 20.088 68.663 6.973 1.00 109.45 60 TYR G C 1
ATOM 11164 O O . TYR G 1 80 ? 20.253 68.847 8.191 1.00 108.25 60 TYR G O 1
ATOM 11173 N N . PRO G 1 81 ? 20.179 69.693 6.111 1.00 102.03 61 PRO G N 1
ATOM 11174 C CA . PRO G 1 81 ? 20.508 71.039 6.629 1.00 115.61 61 PRO G CA 1
ATOM 11175 C C . PRO G 1 81 ? 19.615 71.496 7.772 1.00 107.59 61 PRO G C 1
ATOM 11176 O O . PRO G 1 81 ? 20.128 71.917 8.819 1.00 108.89 61 PRO G O 1
ATOM 11180 N N . GLN G 1 82 ? 18.292 71.409 7.602 1.00 115.78 62 GLN G N 1
ATOM 11181 C CA . GLN G 1 82 ? 17.332 71.750 8.647 1.00 115.95 62 GLN G CA 1
ATOM 11182 C C . GLN G 1 82 ? 17.764 71.159 9.982 1.00 107.61 62 GLN G C 1
ATOM 11183 O O . GLN G 1 82 ? 18.141 71.893 10.904 1.00 107.92 62 GLN G O 1
ATOM 11189 N N . LEU G 1 83 ? 17.743 69.825 10.063 1.00 100.78 63 LEU G N 1
ATOM 11190 C CA . LEU G 1 83 ? 18.171 69.120 11.266 1.00 92.34 63 LEU G CA 1
ATOM 11191 C C . LEU G 1 83 ? 19.496 69.657 11.790 1.00 89.53 63 LEU G C 1
ATOM 11192 O O . LEU G 1 83 ? 19.639 69.920 12.991 1.00 90.68 63 LEU G O 1
ATOM 11197 N N . VAL G 1 84 ? 20.472 69.847 10.894 1.00 92.14 64 VAL G N 1
ATOM 11198 C CA . VAL G 1 84 ? 21.797 70.301 11.317 1.00 90.27 64 VAL G CA 1
ATOM 11199 C C . VAL G 1 84 ? 21.683 71.582 12.129 1.00 96.14 64 VAL G C 1
ATOM 11200 O O . VAL G 1 84 ? 22.228 71.688 13.235 1.00 93.11 64 VAL G O 1
ATOM 11204 N N . SER G 1 85 ? 20.938 72.562 11.609 1.00 88.89 65 SER G N 1
ATOM 11205 C CA . SER G 1 85 ? 20.746 73.804 12.350 1.00 98.17 65 SER G CA 1
ATOM 11206 C C . SER G 1 85 ? 20.179 73.520 13.735 1.00 93.58 65 SER G C 1
ATOM 11207 O O . SER G 1 85 ? 20.717 73.990 14.746 1.00 93.06 65 SER G O 1
ATOM 11210 N N . GLN G 1 86 ? 19.124 72.699 13.800 1.00 99.31 66 GLN G N 1
ATOM 11211 C CA . GLN G 1 86 ? 18.529 72.350 15.087 1.00 95.11 66 GLN G CA 1
ATOM 11212 C C . GLN G 1 86 ? 19.561 71.736 16.023 1.00 87.25 66 GLN G C 1
ATOM 11213 O O . GLN G 1 86 ? 19.548 71.997 17.232 1.00 85.93 66 GLN G O 1
ATOM 11219 N N . VAL G 1 87 ? 20.473 70.924 15.483 1.00 90.96 67 VAL G N 1
ATOM 11220 C CA . VAL G 1 87 ? 21.514 70.348 16.325 1.00 82.68 67 VAL G CA 1
ATOM 11221 C C . VAL G 1 87 ? 22.530 71.415 16.707 1.00 85.67 67 VAL G C 1
ATOM 11222 O O . VAL G 1 87 ? 22.961 71.492 17.865 1.00 82.89 67 VAL G O 1
ATOM 11226 N N . GLU G 1 88 ? 22.901 72.274 15.751 1.00 82.05 68 GLU G N 1
ATOM 11227 C CA . GLU G 1 88 ? 23.902 73.306 16.004 1.00 85.71 68 GLU G CA 1
ATOM 11228 C C . GLU G 1 88 ? 23.526 74.137 17.223 1.00 87.59 68 GLU G C 1
ATOM 11229 O O . GLU G 1 88 ? 24.295 74.236 18.188 1.00 85.06 68 GLU G O 1
ATOM 11235 N N . ALA G 1 89 ? 22.322 74.718 17.200 1.00 87.91 69 ALA G N 1
ATOM 11236 C CA . ALA G 1 89 ? 21.809 75.445 18.357 1.00 89.52 69 ALA G CA 1
ATOM 11237 C C . ALA G 1 89 ? 21.964 74.624 19.630 1.00 81.05 69 ALA G C 1
ATOM 11238 O O . ALA G 1 89 ? 22.528 75.100 20.624 1.00 80.57 69 ALA G O 1
ATOM 11240 N N . ALA G 1 90 ? 21.500 73.370 19.599 1.00 87.30 70 ALA G N 1
ATOM 11241 C CA . ALA G 1 90 ? 21.640 72.493 20.757 1.00 78.85 70 ALA G CA 1
ATOM 11242 C C . ALA G 1 90 ? 23.091 72.425 21.212 1.00 83.10 70 ALA G C 1
ATOM 11243 O O . ALA G 1 90 ? 23.399 72.658 22.389 1.00 72.73 70 ALA G O 1
ATOM 11245 N N . VAL G 1 91 ? 24.003 72.151 20.273 1.00 79.65 71 VAL G N 1
ATOM 11246 C CA . VAL G 1 91 ? 25.426 72.118 20.598 1.00 75.65 71 VAL G CA 1
ATOM 11247 C C . VAL G 1 91 ? 25.854 73.440 21.219 1.00 82.73 71 VAL G C 1
ATOM 11248 O O . VAL G 1 91 ? 26.526 73.469 22.259 1.00 79.71 71 VAL G O 1
ATOM 11252 N N . LYS G 1 92 ? 25.436 74.555 20.611 1.00 77.88 72 LYS G N 1
ATOM 11253 C CA . LYS G 1 92 ? 25.784 75.862 21.156 1.00 80.58 72 LYS G CA 1
ATOM 11254 C C . LYS G 1 92 ? 25.306 75.993 22.594 1.00 79.73 72 LYS G C 1
ATOM 11255 O O . LYS G 1 92 ? 26.038 76.501 23.453 1.00 80.08 72 LYS G O 1
ATOM 11261 N N . GLU G 1 93 ? 24.092 75.510 22.879 1.00 84.10 73 GLU G N 1
ATOM 11262 C CA . GLU G 1 93 ? 23.596 75.515 24.251 1.00 81.85 73 GLU G CA 1
ATOM 11263 C C . GLU G 1 93 ? 24.591 74.830 25.177 1.00 75.55 73 GLU G C 1
ATOM 11264 O O . GLU G 1 93 ? 24.992 75.392 26.206 1.00 75.73 73 GLU G O 1
ATOM 11270 N N . GLU G 1 94 ? 25.037 73.628 24.792 1.00 80.09 74 GLU G N 1
ATOM 11271 C CA . GLU G 1 94 ? 26.089 72.941 25.532 1.00 73.87 74 GLU G CA 1
ATOM 11272 C C . GLU G 1 94 ? 27.242 73.885 25.834 1.00 77.88 74 GLU G C 1
ATOM 11273 O O . GLU G 1 94 ? 27.629 74.063 26.996 1.00 74.47 74 GLU G O 1
ATOM 11279 N N . ALA G 1 95 ? 27.774 74.529 24.788 1.00 75.68 75 ALA G N 1
ATOM 11280 C CA . ALA G 1 95 ? 28.919 75.419 24.944 1.00 78.31 75 ALA G CA 1
ATOM 11281 C C . ALA G 1 95 ? 28.681 76.419 26.065 1.00 80.73 75 ALA G C 1
ATOM 11282 O O . ALA G 1 95 ? 29.548 76.623 26.925 1.00 82.92 75 ALA G O 1
ATOM 11284 N N . ALA G 1 96 ? 27.487 77.021 26.090 1.00 80.09 76 ALA G N 1
ATOM 11285 C CA . ALA G 1 96 ? 27.143 77.957 27.153 1.00 87.14 76 ALA G CA 1
ATOM 11286 C C . ALA G 1 96 ? 27.439 77.348 28.516 1.00 82.77 76 ALA G C 1
ATOM 11287 O O . ALA G 1 96 ? 28.296 77.838 29.264 1.00 87.46 76 ALA G O 1
ATOM 11289 N N . ILE G 1 97 ? 26.777 76.228 28.821 1.00 90.58 77 ILE G N 1
ATOM 11290 C CA . ILE G 1 97 ? 27.009 75.545 30.090 1.00 81.32 77 ILE G CA 1
ATOM 11291 C C . ILE G 1 97 ? 28.488 75.240 30.260 1.00 77.84 77 ILE G C 1
ATOM 11292 O O . ILE G 1 97 ? 29.073 75.494 31.322 1.00 82.77 77 ILE G O 1
ATOM 11297 N N . ILE G 1 98 ? 29.128 74.741 29.197 1.00 76.44 78 ILE G N 1
ATOM 11298 C CA . ILE G 1 98 ? 30.541 74.388 29.289 1.00 75.77 78 ILE G CA 1
ATOM 11299 C C . ILE G 1 98 ? 31.361 75.604 29.690 1.00 78.48 78 ILE G C 1
ATOM 11300 O O . ILE G 1 98 ? 32.227 75.521 30.572 1.00 78.18 78 ILE G O 1
ATOM 11305 N N . SER G 1 99 ? 31.068 76.762 29.087 1.00 79.65 79 SER G N 1
ATOM 11306 C CA . SER G 1 99 ? 31.749 77.989 29.484 1.00 87.61 79 SER G CA 1
ATOM 11307 C C . SER G 1 99 ? 31.656 78.182 30.989 1.00 85.58 79 SER G C 1
ATOM 11308 O O . SER G 1 99 ? 32.675 78.333 31.676 1.00 89.21 79 SER G O 1
ATOM 11311 N N . GLU G 1 100 ? 30.434 78.112 31.524 1.00 91.78 80 GLU G N 1
ATOM 11312 C CA . GLU G 1 100 ? 30.240 78.243 32.962 1.00 92.32 80 GLU G CA 1
ATOM 11313 C C . GLU G 1 100 ? 31.081 77.224 33.717 1.00 85.91 80 GLU G C 1
ATOM 11314 O O . GLU G 1 100 ? 31.773 77.570 34.684 1.00 87.38 80 GLU G O 1
ATOM 11320 N N . LEU G 1 101 ? 31.063 75.967 33.261 1.00 80.81 81 LEU G N 1
ATOM 11321 C CA . LEU G 1 101 ? 31.894 74.941 33.881 1.00 75.68 81 LEU G CA 1
ATOM 11322 C C . LEU G 1 101 ? 33.344 75.395 33.948 1.00 79.93 81 LEU G C 1
ATOM 11323 O O . LEU G 1 101 ? 33.974 75.344 35.013 1.00 79.17 81 LEU G O 1
ATOM 11328 N N . ASP G 1 102 ? 33.875 75.877 32.821 1.00 74.93 82 ASP G N 1
ATOM 11329 C CA . ASP G 1 102 ? 35.220 76.437 32.804 1.00 80.36 82 ASP G CA 1
ATOM 11330 C C . ASP G 1 102 ? 35.394 77.426 33.948 1.00 83.87 82 ASP G C 1
ATOM 11331 O O . ASP G 1 102 ? 36.248 77.242 34.827 1.00 86.90 82 ASP G O 1
ATOM 11336 N N . THR G 1 103 ? 34.516 78.437 33.994 1.00 80.20 83 THR G N 1
ATOM 11337 C CA . THR G 1 103 ? 34.618 79.491 34.998 1.00 84.87 83 THR G CA 1
ATOM 11338 C C . THR G 1 103 ? 34.744 78.911 36.401 1.00 81.32 83 THR G C 1
ATOM 11339 O O . THR G 1 103 ? 35.492 79.435 37.234 1.00 86.53 83 THR G O 1
ATOM 11343 N N . VAL G 1 104 ? 34.046 77.808 36.670 1.00 80.55 84 VAL G N 1
ATOM 11344 C CA . VAL G 1 104 ? 34.169 77.168 37.973 1.00 79.16 84 VAL G CA 1
ATOM 11345 C C . VAL G 1 104 ? 35.394 76.266 38.009 1.00 77.95 84 VAL G C 1
ATOM 11346 O O . VAL G 1 104 ? 36.269 76.408 38.873 1.00 78.87 84 VAL G O 1
ATOM 11350 N N . ALA G 1 105 ? 35.498 75.356 37.038 1.00 80.22 85 ALA G N 1
ATOM 11351 C CA . ALA G 1 105 ? 36.468 74.272 37.139 1.00 79.03 85 ALA G CA 1
ATOM 11352 C C . ALA G 1 105 ? 37.901 74.770 37.085 1.00 82.20 85 ALA G C 1
ATOM 11353 O O . ALA G 1 105 ? 38.800 74.091 37.593 1.00 80.30 85 ALA G O 1
ATOM 11355 N N . SER G 1 106 ? 38.131 75.939 36.487 1.00 80.58 86 SER G N 1
ATOM 11356 C CA . SER G 1 106 ? 39.483 76.472 36.397 1.00 89.72 86 SER G CA 1
ATOM 11357 C C . SER G 1 106 ? 39.960 77.060 37.719 1.00 93.26 86 SER G C 1
ATOM 11358 O O . SER G 1 106 ? 41.173 77.185 37.922 1.00 95.79 86 SER G O 1
ATOM 11361 N N . LYS G 1 107 ? 39.042 77.419 38.623 1.00 86.00 87 LYS G N 1
ATOM 11362 C CA . LYS G 1 107 ? 39.460 78.008 39.890 1.00 89.48 87 LYS G CA 1
ATOM 11363 C C . LYS G 1 107 ? 40.100 76.988 40.821 1.00 88.67 87 LYS G C 1
ATOM 11364 O O . LYS G 1 107 ? 40.794 77.378 41.766 1.00 93.65 87 LYS G O 1
ATOM 11370 N N . HIS G 1 108 ? 39.888 75.705 40.576 1.00 91.48 88 HIS G N 1
ATOM 11371 C CA . HIS G 1 108 ? 40.414 74.624 41.388 1.00 86.36 88 HIS G CA 1
ATOM 11372 C C . HIS G 1 108 ? 41.273 73.710 40.523 1.00 84.06 88 HIS G C 1
ATOM 11373 O O . HIS G 1 108 ? 41.202 73.770 39.289 1.00 91.06 88 HIS G O 1
ATOM 11380 N N . PRO G 1 109 ? 42.122 72.878 41.130 1.00 86.97 89 PRO G N 1
ATOM 11381 C CA . PRO G 1 109 ? 42.989 72.001 40.330 1.00 88.41 89 PRO G CA 1
ATOM 11382 C C . PRO G 1 109 ? 42.179 71.129 39.383 1.00 81.76 89 PRO G C 1
ATOM 11383 O O . PRO G 1 109 ? 41.159 70.547 39.762 1.00 77.04 89 PRO G O 1
ATOM 11387 N N . TYR G 1 110 ? 42.643 71.053 38.133 1.00 92.36 90 TYR G N 1
ATOM 11388 C CA . TYR G 1 110 ? 41.930 70.278 37.123 1.00 86.97 90 TYR G CA 1
ATOM 11389 C C . TYR G 1 110 ? 41.890 68.802 37.497 1.00 80.08 90 TYR G C 1
ATOM 11390 O O . TYR G 1 110 ? 40.816 68.195 37.549 1.00 77.18 90 TYR G O 1
ATOM 11399 N N . TYR G 1 111 ? 43.053 68.216 37.794 1.00 77.31 91 TYR G N 1
ATOM 11400 C CA . TYR G 1 111 ? 43.156 66.780 38.035 1.00 75.12 91 TYR G CA 1
ATOM 11401 C C . TYR G 1 111 ? 42.496 66.335 39.335 1.00 71.71 91 TYR G C 1
ATOM 11402 O O . TYR G 1 111 ? 42.376 65.126 39.561 1.00 69.09 91 TYR G O 1
ATOM 11411 N N . LYS G 1 112 ? 42.071 67.264 40.192 1.00 76.25 92 LYS G N 1
ATOM 11412 C CA . LYS G 1 112 ? 41.332 66.884 41.390 1.00 75.02 92 LYS G CA 1
ATOM 11413 C C . LYS G 1 112 ? 39.858 66.625 41.105 1.00 73.23 92 LYS G C 1
ATOM 11414 O O . LYS G 1 112 ? 39.217 65.882 41.856 1.00 70.70 92 LYS G O 1
ATOM 11420 N N . TYR G 1 113 ? 39.314 67.202 40.030 1.00 74.17 93 TYR G N 1
ATOM 11421 C CA . TYR G 1 113 ? 37.888 67.113 39.740 1.00 70.09 93 TYR G CA 1
ATOM 11422 C C . TYR G 1 113 ? 37.594 66.689 38.304 1.00 66.30 93 TYR G C 1
ATOM 11423 O O . TYR G 1 113 ? 36.424 66.683 37.904 1.00 63.53 93 TYR G O 1
ATOM 11432 N N . ASN G 1 114 ? 38.617 66.345 37.516 1.00 70.31 94 ASN G N 1
ATOM 11433 C CA . ASN G 1 114 ? 38.400 66.082 36.097 1.00 65.73 94 ASN G CA 1
ATOM 11434 C C . ASN G 1 114 ? 37.550 64.840 35.874 1.00 63.54 94 ASN G C 1
ATOM 11435 O O . ASN G 1 114 ? 36.827 64.756 34.874 1.00 62.60 94 ASN G O 1
ATOM 11440 N N . GLN G 1 115 ? 37.611 63.875 36.792 1.00 72.88 95 GLN G N 1
ATOM 11441 C CA . GLN G 1 115 ? 36.840 62.648 36.653 1.00 69.26 95 GLN G CA 1
ATOM 11442 C C . GLN G 1 115 ? 35.338 62.887 36.726 1.00 68.56 95 GLN G C 1
ATOM 11443 O O . GLN G 1 115 ? 34.568 61.971 36.423 1.00 64.30 95 GLN G O 1
ATOM 11449 N N . ARG G 1 116 ? 34.909 64.092 37.106 1.00 65.87 96 ARG G N 1
ATOM 11450 C CA . ARG G 1 116 ? 33.489 64.375 37.266 1.00 61.73 96 ARG G CA 1
ATOM 11451 C C . ARG G 1 116 ? 32.836 64.785 35.953 1.00 62.91 96 ARG G C 1
ATOM 11452 O O . ARG G 1 116 ? 31.643 64.535 35.758 1.00 63.50 96 ARG G O 1
ATOM 11460 N N . TRP G 1 117 ? 33.585 65.420 35.052 1.00 59.94 97 TRP G N 1
ATOM 11461 C CA . TRP G 1 117 ? 33.019 65.929 33.814 1.00 60.31 97 TRP G CA 1
ATOM 11462 C C . TRP G 1 117 ? 33.583 65.268 32.566 1.00 58.07 97 TRP G C 1
ATOM 11463 O O . TRP G 1 117 ? 33.146 65.607 31.460 1.00 60.21 97 TRP G O 1
ATOM 11474 N N . THR G 1 118 ? 34.538 64.346 32.702 1.00 63.32 98 THR G N 1
ATOM 11475 C CA . THR G 1 118 ? 35.228 63.825 31.526 1.00 64.48 98 THR G CA 1
ATOM 11476 C C . THR G 1 118 ? 34.277 63.060 30.608 1.00 63.39 98 THR G C 1
ATOM 11477 O O . THR G 1 118 ? 34.335 63.207 29.380 1.00 66.09 98 THR G O 1
ATOM 11481 N N . ARG G 1 119 ? 33.371 62.267 31.183 1.00 64.38 99 ARG G N 1
ATOM 11482 C CA . ARG G 1 119 ? 32.425 61.519 30.364 1.00 62.21 99 ARG G CA 1
ATOM 11483 C C . ARG G 1 119 ? 31.430 62.457 29.689 1.00 63.40 99 ARG G C 1
ATOM 11484 O O . ARG G 1 119 ? 31.122 62.299 28.500 1.00 61.27 99 ARG G O 1
ATOM 11492 N N . SER G 1 120 ? 30.937 63.454 30.429 1.00 60.16 100 SER G N 1
ATOM 11493 C CA . SER G 1 120 ? 29.989 64.407 29.862 1.00 60.88 100 SER G CA 1
ATOM 11494 C C . SER G 1 120 ? 30.635 65.239 28.763 1.00 65.46 100 SER G C 1
ATOM 11495 O O . SER G 1 120 ? 30.022 65.492 27.718 1.00 66.04 100 SER G O 1
ATOM 11498 N N . MET G 1 121 ? 31.874 65.684 28.984 1.00 60.57 101 MET G N 1
ATOM 11499 C CA . MET G 1 121 ? 32.568 66.446 27.953 1.00 62.12 101 MET G CA 1
ATOM 11500 C C . MET G 1 121 ? 32.838 65.586 26.727 1.00 61.05 101 MET G C 1
ATOM 11501 O O . MET G 1 121 ? 32.749 66.069 25.593 1.00 61.90 101 MET G O 1
ATOM 11506 N N . GLN G 1 122 ? 33.160 64.307 26.935 1.00 71.18 102 GLN G N 1
ATOM 11507 C CA . GLN G 1 122 ? 33.330 63.397 25.808 1.00 69.16 102 GLN G CA 1
ATOM 11508 C C . GLN G 1 122 ? 32.039 63.273 25.004 1.00 68.62 102 GLN G C 1
ATOM 11509 O O . GLN G 1 122 ? 32.060 63.319 23.767 1.00 68.14 102 GLN G O 1
ATOM 11515 N N . HIS G 1 123 ? 30.899 63.149 25.692 1.00 70.92 103 HIS G N 1
ATOM 11516 C CA . HIS G 1 123 ? 29.616 63.075 24.993 1.00 65.34 103 HIS G CA 1
ATOM 11517 C C . HIS G 1 123 ? 29.318 64.361 24.226 1.00 71.52 103 HIS G C 1
ATOM 11518 O O . HIS G 1 123 ? 28.803 64.318 23.101 1.00 75.70 103 HIS G O 1
ATOM 11525 N N . ALA G 1 124 ? 29.622 65.516 24.822 1.00 59.96 104 ALA G N 1
ATOM 11526 C CA . ALA G 1 124 ? 29.358 66.785 24.147 1.00 64.95 104 ALA G CA 1
ATOM 11527 C C . ALA G 1 124 ? 30.235 66.946 22.911 1.00 68.91 104 ALA G C 1
ATOM 11528 O O . ALA G 1 124 ? 29.765 67.396 21.855 1.00 72.68 104 ALA G O 1
ATOM 11530 N N . ILE G 1 125 ? 31.516 66.592 23.030 1.00 68.93 105 ILE G N 1
ATOM 11531 C CA . ILE G 1 125 ? 32.410 66.599 21.877 1.00 68.01 105 ILE G CA 1
ATOM 11532 C C . ILE G 1 125 ? 31.879 65.667 20.799 1.00 66.99 105 ILE G C 1
ATOM 11533 O O . ILE G 1 125 ? 31.951 65.972 19.603 1.00 70.15 105 ILE G O 1
ATOM 11538 N N . GLY G 1 126 ? 31.339 64.516 21.206 1.00 69.64 106 GLY G N 1
ATOM 11539 C CA . GLY G 1 126 ? 30.752 63.604 20.238 1.00 66.03 106 GLY G CA 1
ATOM 11540 C C . GLY G 1 126 ? 29.576 64.213 19.499 1.00 69.55 106 GLY G C 1
ATOM 11541 O O . GLY G 1 126 ? 29.456 64.066 18.282 1.00 72.70 106 GLY G O 1
ATOM 11542 N N . THR G 1 127 ? 28.690 64.899 20.226 1.00 63.74 107 THR G N 1
ATOM 11543 C CA . THR G 1 127 ? 27.566 65.568 19.571 1.00 68.44 107 THR G CA 1
ATOM 11544 C C . THR G 1 127 ? 28.054 66.626 18.587 1.00 76.58 107 THR G C 1
ATOM 11545 O O . THR G 1 127 ? 27.511 66.756 17.482 1.00 81.70 107 THR G O 1
ATOM 11549 N N . ALA G 1 128 ? 29.081 67.389 18.970 1.00 69.82 108 ALA G N 1
ATOM 11550 C CA . ALA G 1 128 ? 29.611 68.417 18.074 1.00 76.72 108 ALA G CA 1
ATOM 11551 C C . ALA G 1 128 ? 30.208 67.799 16.812 1.00 77.11 108 ALA G C 1
ATOM 11552 O O . ALA G 1 128 ? 29.953 68.263 15.692 1.00 81.55 108 ALA G O 1
ATOM 11554 N N . ILE G 1 129 ? 31.011 66.745 16.976 1.00 72.21 109 ILE G N 1
ATOM 11555 C CA . ILE G 1 129 ? 31.639 66.099 15.828 1.00 74.32 109 ILE G CA 1
ATOM 11556 C C . ILE G 1 129 ? 30.588 65.456 14.934 1.00 73.04 109 ILE G C 1
ATOM 11557 O O . ILE G 1 129 ? 30.720 65.452 13.705 1.00 76.68 109 ILE G O 1
ATOM 11562 N N . TYR G 1 130 ? 29.524 64.909 15.530 1.00 73.81 110 TYR G N 1
ATOM 11563 C CA . TYR G 1 130 ? 28.443 64.330 14.739 1.00 74.66 110 TYR G CA 1
ATOM 11564 C C . TYR G 1 130 ? 27.712 65.401 13.942 1.00 80.75 110 TYR G C 1
ATOM 11565 O O . TYR G 1 130 ? 27.420 65.209 12.756 1.00 84.58 110 TYR G O 1
ATOM 11574 N N . CYS G 1 131 ? 27.405 66.533 14.581 1.00 70.68 111 CYS G N 1
ATOM 11575 C CA . CYS G 1 131 ? 26.796 67.652 13.871 1.00 73.77 111 CYS G CA 1
ATOM 11576 C C . CYS G 1 131 ? 27.659 68.097 12.699 1.00 76.15 111 CYS G C 1
ATOM 11577 O O . CYS G 1 131 ? 27.146 68.349 11.603 1.00 78.16 111 CYS G O 1
ATOM 11580 N N . ALA G 1 132 ? 28.975 68.190 12.906 1.00 77.47 112 ALA G N 1
ATOM 11581 C CA . ALA G 1 132 ? 29.860 68.576 11.812 1.00 82.84 112 ALA G CA 1
ATOM 11582 C C . ALA G 1 132 ? 29.914 67.513 10.722 1.00 80.49 112 ALA G C 1
ATOM 11583 O O . ALA G 1 132 ? 30.050 67.846 9.539 1.00 87.70 112 ALA G O 1
ATOM 11585 N N . TRP G 1 133 ? 29.821 66.236 11.097 1.00 87.82 113 TRP G N 1
ATOM 11586 C CA . TRP G 1 133 ? 29.846 65.165 10.108 1.00 85.46 113 TRP G CA 1
ATOM 11587 C C . TRP G 1 133 ? 28.634 65.225 9.190 1.00 88.57 113 TRP G C 1
ATOM 11588 O O . TRP G 1 133 ? 28.717 64.830 8.021 1.00 89.13 113 TRP G O 1
ATOM 11599 N N . LEU G 1 134 ? 27.507 65.718 9.696 1.00 76.57 114 LEU G N 1
ATOM 11600 C CA . LEU G 1 134 ? 26.283 65.843 8.921 1.00 79.36 114 LEU G CA 1
ATOM 11601 C C . LEU G 1 134 ? 26.195 67.169 8.175 1.00 89.19 114 LEU G C 1
ATOM 11602 O O . LEU G 1 134 ? 25.153 67.466 7.582 1.00 90.99 114 LEU G O 1
ATOM 11607 N N . GLY G 1 135 ? 27.262 67.967 8.190 1.00 82.26 115 GLY G N 1
ATOM 11608 C CA . GLY G 1 135 ? 27.280 69.233 7.483 1.00 92.10 115 GLY G CA 1
ATOM 11609 C C . GLY G 1 135 ? 27.025 70.431 8.375 1.00 98.82 115 GLY G C 1
ATOM 11610 O O . GLY G 1 135 ? 26.215 71.300 8.043 1.00 107.97 115 GLY G O 1
ATOM 11611 N N . GLY G 1 136 ? 27.718 70.492 9.513 1.00 87.25 116 GLY G N 1
ATOM 11612 C CA . GLY G 1 136 ? 27.522 71.564 10.459 1.00 89.65 116 GLY G CA 1
ATOM 11613 C C . GLY G 1 136 ? 28.842 72.176 10.885 1.00 105.81 116 GLY G C 1
ATOM 11614 O O . GLY G 1 136 ? 29.912 71.586 10.728 1.00 94.65 116 GLY G O 1
ATOM 11615 N N . PHE G 1 137 ? 28.740 73.385 11.438 1.00 98.19 117 PHE G N 1
ATOM 11616 C CA . PHE G 1 137 ? 29.875 74.170 11.913 1.00 105.10 117 PHE G CA 1
ATOM 11617 C C . PHE G 1 137 ? 30.985 74.243 10.868 1.00 121.95 117 PHE G C 1
ATOM 11618 O O . PHE G 1 137 ? 32.040 73.620 11.042 1.00 108.88 117 PHE G O 1
ATOM 11626 N N . PRO G 1 138 ? 30.788 74.982 9.765 1.00 95.02 118 PRO G N 1
ATOM 11627 C CA . PRO G 1 138 ? 31.851 75.153 8.772 1.00 97.47 118 PRO G CA 1
ATOM 11628 C C . PRO G 1 138 ? 32.735 76.361 9.074 1.00 100.45 118 PRO G C 1
ATOM 11629 O O . PRO G 1 138 ? 33.901 76.374 8.680 1.00 102.20 118 PRO G O 1
ATOM 11633 N N . ALA G 1 150 ? 26.710 71.538 2.473 1.00 125.14 130 ALA G N 1
ATOM 11634 C CA . ALA G 1 150 ? 26.337 70.301 3.147 1.00 118.69 130 ALA G CA 1
ATOM 11635 C C . ALA G 1 150 ? 27.090 69.108 2.564 1.00 115.70 130 ALA G C 1
ATOM 11636 O O . ALA G 1 150 ? 26.482 68.193 2.005 1.00 110.20 130 ALA G O 1
ATOM 11638 N N . GLU G 1 151 ? 28.415 69.127 2.691 1.00 117.22 131 GLU G N 1
ATOM 11639 C CA . GLU G 1 151 ? 29.255 68.013 2.264 1.00 115.09 131 GLU G CA 1
ATOM 11640 C C . GLU G 1 151 ? 29.414 67.068 3.451 1.00 113.13 131 GLU G C 1
ATOM 11641 O O . GLU G 1 151 ? 30.041 67.417 4.459 1.00 106.34 131 GLU G O 1
ATOM 11647 N N . ILE G 1 152 ? 28.844 65.875 3.329 1.00 112.69 132 ILE G N 1
ATOM 11648 C CA . ILE G 1 152 ? 28.741 64.947 4.447 1.00 101.49 132 ILE G CA 1
ATOM 11649 C C . ILE G 1 152 ? 30.090 64.289 4.694 1.00 99.34 132 ILE G C 1
ATOM 11650 O O . ILE G 1 152 ? 30.776 63.867 3.754 1.00 102.88 132 ILE G O 1
ATOM 11655 N N . GLY G 1 153 ? 30.481 64.209 5.964 1.00 81.96 133 GLY G N 1
ATOM 11656 C CA . GLY G 1 153 ? 31.654 63.447 6.340 1.00 79.12 133 GLY G CA 1
ATOM 11657 C C . GLY G 1 153 ? 32.877 64.268 6.686 1.00 85.40 133 GLY G C 1
ATOM 11658 O O . GLY G 1 153 ? 33.997 63.888 6.334 1.00 89.21 133 GLY G O 1
ATOM 11659 N N . ARG G 1 154 ? 32.683 65.392 7.371 1.00 74.27 134 ARG G N 1
ATOM 11660 C CA . ARG G 1 154 ? 33.796 66.197 7.855 1.00 81.12 134 ARG G CA 1
ATOM 11661 C C . ARG G 1 154 ? 34.179 65.738 9.255 1.00 78.72 134 ARG G C 1
ATOM 11662 O O . ARG G 1 154 ? 33.308 65.526 10.106 1.00 69.99 134 ARG G O 1
ATOM 11670 N N . LEU G 1 155 ? 35.479 65.576 9.489 1.00 79.80 135 LEU G N 1
ATOM 11671 C CA . LEU G 1 155 ? 35.998 65.171 10.791 1.00 74.74 135 LEU G CA 1
ATOM 11672 C C . LEU G 1 155 ? 36.644 66.378 11.456 1.00 83.57 135 LEU G C 1
ATOM 11673 O O . LEU G 1 155 ? 37.722 66.820 11.044 1.00 90.63 135 LEU G O 1
ATOM 11678 N N . LEU G 1 156 ? 35.984 66.907 12.480 1.00 83.26 136 LEU G N 1
ATOM 11679 C CA . LEU G 1 156 ? 36.597 67.931 13.311 1.00 85.00 136 LEU G CA 1
ATOM 11680 C C . LEU G 1 156 ? 37.768 67.332 14.074 1.00 87.22 136 LEU G C 1
ATOM 11681 O O . LEU G 1 156 ? 37.645 66.258 14.671 1.00 78.29 136 LEU G O 1
ATOM 11686 N N . THR G 1 157 ? 38.906 68.017 14.052 1.00 93.35 137 THR G N 1
ATOM 11687 C CA . THR G 1 157 ? 40.024 67.638 14.901 1.00 90.63 137 THR G CA 1
ATOM 11688 C C . THR G 1 157 ? 39.832 68.286 16.272 1.00 91.56 137 THR G C 1
ATOM 11689 O O . THR G 1 157 ? 38.800 68.900 16.555 1.00 89.66 137 THR G O 1
ATOM 11693 N N . LEU G 1 158 ? 40.834 68.161 17.140 1.00 87.22 138 LEU G N 1
ATOM 11694 C CA . LEU G 1 158 ? 40.683 68.641 18.508 1.00 86.18 138 LEU G CA 1
ATOM 11695 C C . LEU G 1 158 ? 40.556 70.161 18.561 1.00 93.43 138 LEU G C 1
ATOM 11696 O O . LEU G 1 158 ? 39.836 70.699 19.416 1.00 89.94 138 LEU G O 1
ATOM 11701 N N . GLU G 1 159 ? 41.210 70.860 17.631 1.00 87.98 139 GLU G N 1
ATOM 11702 C CA . GLU G 1 159 ? 41.289 72.314 17.699 1.00 96.24 139 GLU G CA 1
ATOM 11703 C C . GLU G 1 159 ? 39.971 72.981 17.315 1.00 95.90 139 GLU G C 1
ATOM 11704 O O . GLU G 1 159 ? 39.553 73.939 17.974 1.00 97.88 139 GLU G O 1
ATOM 11710 N N . GLU G 1 160 ? 39.282 72.493 16.276 1.00 94.84 140 GLU G N 1
ATOM 11711 C CA . GLU G 1 160 ? 37.981 73.084 15.969 1.00 92.75 140 GLU G CA 1
ATOM 11712 C C . GLU G 1 160 ? 36.940 72.728 17.023 1.00 85.54 140 GLU G C 1
ATOM 11713 O O . GLU G 1 160 ? 36.002 73.499 17.242 1.00 84.60 140 GLU G O 1
ATOM 11719 N N . VAL G 1 161 ? 37.086 71.581 17.691 1.00 92.41 141 VAL G N 1
ATOM 11720 C CA . VAL G 1 161 ? 36.192 71.264 18.803 1.00 83.46 141 VAL G CA 1
ATOM 11721 C C . VAL G 1 161 ? 36.394 72.262 19.936 1.00 86.40 141 VAL G C 1
ATOM 11722 O O . VAL G 1 161 ? 35.429 72.817 20.484 1.00 85.37 141 VAL G O 1
ATOM 11726 N N . GLY G 1 162 ? 37.658 72.510 20.299 1.00 82.29 142 GLY G N 1
ATOM 11727 C CA . GLY G 1 162 ? 37.946 73.540 21.283 1.00 83.96 142 GLY G CA 1
ATOM 11728 C C . GLY G 1 162 ? 37.458 74.914 20.866 1.00 85.94 142 GLY G C 1
ATOM 11729 O O . GLY G 1 162 ? 37.056 75.718 21.710 1.00 86.35 142 GLY G O 1
ATOM 11730 N N . THR G 1 163 ? 37.486 75.201 19.563 1.00 87.78 143 THR G N 1
ATOM 11731 C CA . THR G 1 163 ? 36.955 76.466 19.063 1.00 89.70 143 THR G CA 1
ATOM 11732 C C . THR G 1 163 ? 35.443 76.542 19.252 1.00 87.71 143 THR G C 1
ATOM 11733 O O . THR G 1 163 ? 34.913 77.566 19.700 1.00 88.66 143 THR G O 1
ATOM 11737 N N . ILE G 1 164 ? 34.734 75.464 18.909 1.00 89.25 144 ILE G N 1
ATOM 11738 C CA . ILE G 1 164 ? 33.276 75.456 19.022 1.00 87.42 144 ILE G CA 1
ATOM 11739 C C . ILE G 1 164 ? 32.849 75.597 20.476 1.00 86.25 144 ILE G C 1
ATOM 11740 O O . ILE G 1 164 ? 31.874 76.293 20.786 1.00 86.27 144 ILE G O 1
ATOM 11745 N N . PHE G 1 165 ? 33.566 74.951 21.391 1.00 99.47 145 PHE G N 1
ATOM 11746 C CA . PHE G 1 165 ? 33.209 75.047 22.801 1.00 95.72 145 PHE G CA 1
ATOM 11747 C C . PHE G 1 165 ? 33.958 76.150 23.540 1.00 105.53 145 PHE G C 1
ATOM 11748 O O . PHE G 1 165 ? 33.714 76.345 24.736 1.00 103.24 145 PHE G O 1
ATOM 11756 N N . SER G 1 166 ? 34.841 76.881 22.855 1.00 90.04 146 SER G N 1
ATOM 11757 C CA . SER G 1 166 ? 35.579 78.007 23.435 1.00 96.08 146 SER G CA 1
ATOM 11758 C C . SER G 1 166 ? 36.324 77.592 24.704 1.00 93.54 146 SER G C 1
ATOM 11759 O O . SER G 1 166 ? 36.278 78.265 25.736 1.00 99.36 146 SER G O 1
ATOM 11762 N N . VAL G 1 167 ? 37.019 76.461 24.615 1.00 88.31 147 VAL G N 1
ATOM 11763 C CA . VAL G 1 167 ? 37.852 75.976 25.718 1.00 88.17 147 VAL G CA 1
ATOM 11764 C C . VAL G 1 167 ? 39.157 75.447 25.158 1.00 89.43 147 VAL G C 1
ATOM 11765 O O . VAL G 1 167 ? 39.221 74.950 24.026 1.00 89.13 147 VAL G O 1
ATOM 11769 N N . PRO G 1 168 ? 40.234 75.561 25.933 1.00 92.87 148 PRO G N 1
ATOM 11770 C CA . PRO G 1 168 ? 41.529 75.056 25.465 1.00 97.54 148 PRO G CA 1
ATOM 11771 C C . PRO G 1 168 ? 41.522 73.540 25.345 1.00 89.51 148 PRO G C 1
ATOM 11772 O O . PRO G 1 168 ? 40.685 72.843 25.922 1.00 86.73 148 PRO G O 1
ATOM 11776 N N . THR G 1 169 ? 42.472 73.033 24.563 1.00 99.23 149 THR G N 1
ATOM 11777 C CA . THR G 1 169 ? 42.621 71.601 24.339 1.00 91.66 149 THR G CA 1
ATOM 11778 C C . THR G 1 169 ? 44.072 71.207 24.564 1.00 92.07 149 THR G C 1
ATOM 11779 O O . THR G 1 169 ? 44.983 71.896 24.094 1.00 101.55 149 THR G O 1
ATOM 11783 N N . ASN G 1 170 ? 44.277 70.104 25.284 1.00 107.32 150 ASN G N 1
ATOM 11784 C CA . ASN G 1 170 ? 45.601 69.514 25.479 1.00 110.79 150 ASN G CA 1
ATOM 11785 C C . ASN G 1 170 ? 46.554 70.486 26.176 1.00 113.83 150 ASN G C 1
ATOM 11786 O O . ASN G 1 170 ? 47.693 70.692 25.748 1.00 127.24 150 ASN G O 1
ATOM 11791 N N . LEU G 1 171 ? 46.080 71.081 27.269 1.00 116.22 151 LEU G N 1
ATOM 11792 C CA . LEU G 1 171 ? 46.909 71.995 28.054 1.00 124.60 151 LEU G CA 1
ATOM 11793 C C . LEU G 1 171 ? 48.037 71.223 28.727 1.00 126.23 151 LEU G C 1
ATOM 11794 O O . LEU G 1 171 ? 47.812 70.466 29.676 1.00 122.49 151 LEU G O 1
ATOM 11799 N N . LYS G 1 172 ? 49.250 71.418 28.221 1.00 159.15 152 LYS G N 1
ATOM 11800 C CA . LYS G 1 172 ? 50.465 70.836 28.768 1.00 158.67 152 LYS G CA 1
ATOM 11801 C C . LYS G 1 172 ? 51.235 72.003 29.375 1.00 164.39 152 LYS G C 1
ATOM 11802 O O . LYS G 1 172 ? 51.595 72.938 28.654 1.00 169.49 152 LYS G O 1
ATOM 11808 N N . ASP G 1 173 ? 51.447 71.963 30.697 1.00 146.43 153 ASP G N 1
ATOM 11809 C CA . ASP G 1 173 ? 51.974 73.093 31.480 1.00 154.69 153 ASP G CA 1
ATOM 11810 C C . ASP G 1 173 ? 50.955 74.237 31.567 1.00 156.16 153 ASP G C 1
ATOM 11811 O O . ASP G 1 173 ? 51.278 75.400 31.319 1.00 162.76 153 ASP G O 1
ATOM 11816 N N . ARG G 1 174 ? 49.717 73.893 31.921 1.00 142.99 154 ARG G N 1
ATOM 11817 C CA . ARG G 1 174 ? 48.670 74.849 32.260 1.00 144.32 154 ARG G CA 1
ATOM 11818 C C . ARG G 1 174 ? 47.566 74.072 32.957 1.00 135.64 154 ARG G C 1
ATOM 11819 O O . ARG G 1 174 ? 47.164 73.005 32.488 1.00 129.39 154 ARG G O 1
ATOM 11821 N N . ASP G 1 175 ? 47.091 74.604 34.078 1.00 123.53 155 ASP G N 1
ATOM 11822 C CA . ASP G 1 175 ? 46.098 73.924 34.906 1.00 115.61 155 ASP G CA 1
ATOM 11823 C C . ASP G 1 175 ? 44.772 74.675 34.839 1.00 111.97 155 ASP G C 1
ATOM 11824 O O . ASP G 1 175 ? 44.321 75.289 35.808 1.00 111.94 155 ASP G O 1
ATOM 11829 N N . ALA G 1 176 ? 44.144 74.620 33.670 1.00 114.73 156 ALA G N 1
ATOM 11830 C CA . ALA G 1 176 ? 42.825 75.189 33.457 1.00 111.54 156 ALA G CA 1
ATOM 11831 C C . ALA G 1 176 ? 41.933 74.142 32.808 1.00 101.53 156 ALA G C 1
ATOM 11832 O O . ALA G 1 176 ? 42.412 73.189 32.187 1.00 97.38 156 ALA G O 1
ATOM 11834 N N . PHE G 1 177 ? 40.625 74.325 32.973 1.00 103.25 157 PHE G N 1
ATOM 11835 C CA . PHE G 1 177 ? 39.644 73.455 32.338 1.00 94.73 157 PHE G CA 1
ATOM 11836 C C . PHE G 1 177 ? 39.909 73.359 30.844 1.00 97.08 157 PHE G C 1
ATOM 11837 O O . PHE G 1 177 ? 39.960 74.376 30.146 1.00 105.28 157 PHE G O 1
ATOM 11845 N N . HIS G 1 178 ? 40.094 72.133 30.356 1.00 90.07 158 HIS G N 1
ATOM 11846 C CA . HIS G 1 178 ? 40.472 71.921 28.967 1.00 93.48 158 HIS G CA 1
ATOM 11847 C C . HIS G 1 178 ? 39.883 70.605 28.475 1.00 85.45 158 HIS G C 1
ATOM 11848 O O . HIS G 1 178 ? 39.275 69.845 29.234 1.00 77.42 158 HIS G O 1
ATOM 11855 N N . ILE G 1 179 ? 40.078 70.343 27.185 1.00 90.79 159 ILE G N 1
ATOM 11856 C CA . ILE G 1 179 ? 39.594 69.139 26.519 1.00 84.03 159 ILE G CA 1
ATOM 11857 C C . ILE G 1 179 ? 40.792 68.243 26.239 1.00 84.35 159 ILE G C 1
ATOM 11858 O O . ILE G 1 179 ? 41.809 68.707 25.709 1.00 91.14 159 ILE G O 1
ATOM 11863 N N . THR G 1 180 ? 40.675 66.967 26.590 1.00 86.71 160 THR G N 1
ATOM 11864 C CA . THR G 1 180 ? 41.781 66.032 26.445 1.00 88.15 160 THR G CA 1
ATOM 11865 C C . THR G 1 180 ? 41.704 65.288 25.113 1.00 87.02 160 THR G C 1
ATOM 11866 O O . THR G 1 180 ? 40.637 65.144 24.511 1.00 82.29 160 THR G O 1
ATOM 11870 N N . ILE G 1 181 ? 42.868 64.817 24.656 1.00 89.26 161 ILE G N 1
ATOM 11871 C CA . ILE G 1 181 ? 42.919 63.967 23.468 1.00 89.40 161 ILE G CA 1
ATOM 11872 C C . ILE G 1 181 ? 42.122 62.691 23.699 1.00 83.13 161 ILE G C 1
ATOM 11873 O O . ILE G 1 181 ? 41.466 62.171 22.785 1.00 81.10 161 ILE G O 1
ATOM 11878 N N . GLU G 1 182 ? 42.165 62.168 24.927 1.00 84.85 162 GLU G N 1
ATOM 11879 C CA . GLU G 1 182 ? 41.425 60.954 25.254 1.00 80.98 162 GLU G CA 1
ATOM 11880 C C . GLU G 1 182 ? 39.930 61.149 25.051 1.00 73.60 162 GLU G C 1
ATOM 11881 O O . GLU G 1 182 ? 39.253 60.283 24.484 1.00 72.23 162 GLU G O 1
ATOM 11887 N N . GLU G 1 183 ? 39.394 62.280 25.521 1.00 79.14 163 GLU G N 1
ATOM 11888 C CA . GLU G 1 183 ? 37.976 62.565 25.329 1.00 70.61 163 GLU G CA 1
ATOM 11889 C C . GLU G 1 183 ? 37.621 62.584 23.848 1.00 74.31 163 GLU G C 1
ATOM 11890 O O . GLU G 1 183 ? 36.606 62.010 23.431 1.00 71.34 163 GLU G O 1
ATOM 11896 N N . TYR G 1 184 ? 38.469 63.220 23.038 1.00 69.94 164 TYR G N 1
ATOM 11897 C CA . TYR G 1 184 ? 38.241 63.316 21.600 1.00 69.56 164 TYR G CA 1
ATOM 11898 C C . TYR G 1 184 ? 38.219 61.936 20.947 1.00 67.24 164 TYR G C 1
ATOM 11899 O O . TYR G 1 184 ? 37.301 61.608 20.180 1.00 65.68 164 TYR G O 1
ATOM 11908 N N . LEU G 1 185 ? 39.221 61.108 21.251 1.00 70.62 165 LEU G N 1
ATOM 11909 C CA . LEU G 1 185 ? 39.302 59.783 20.642 1.00 72.70 165 LEU G CA 1
ATOM 11910 C C . LEU G 1 185 ? 38.150 58.892 21.094 1.00 66.64 165 LEU G C 1
ATOM 11911 O O . LEU G 1 185 ? 37.608 58.111 20.300 1.00 64.50 165 LEU G O 1
ATOM 11916 N N . LEU G 1 186 ? 37.754 59.000 22.364 1.00 67.06 166 LEU G N 1
ATOM 11917 C CA . LEU G 1 186 ? 36.629 58.213 22.855 1.00 65.42 166 LEU G CA 1
ATOM 11918 C C . LEU G 1 186 ? 35.336 58.631 22.163 1.00 63.98 166 LEU G C 1
ATOM 11919 O O . LEU G 1 186 ? 34.509 57.784 21.794 1.00 62.93 166 LEU G O 1
ATOM 11924 N N . SER G 1 187 ? 35.154 59.939 21.964 1.00 65.23 167 SER G N 1
ATOM 11925 C CA . SER G 1 187 ? 33.982 60.422 21.243 1.00 64.74 167 SER G CA 1
ATOM 11926 C C . SER G 1 187 ? 33.978 59.927 19.801 1.00 64.54 167 SER G C 1
ATOM 11927 O O . SER G 1 187 ? 32.918 59.610 19.250 1.00 63.40 167 SER G O 1
ATOM 11930 N N . LEU G 1 188 ? 35.156 59.844 19.176 1.00 65.41 168 LEU G N 1
ATOM 11931 C CA . LEU G 1 188 ? 35.232 59.298 17.820 1.00 66.76 168 LEU G CA 1
ATOM 11932 C C . LEU G 1 188 ? 34.854 57.818 17.801 1.00 62.86 168 LEU G C 1
ATOM 11933 O O . LEU G 1 188 ? 34.174 57.345 16.875 1.00 61.75 168 LEU G O 1
ATOM 11938 N N . VAL G 1 189 ? 35.301 57.069 18.812 1.00 69.21 169 VAL G N 1
ATOM 11939 C CA . VAL G 1 189 ? 34.937 55.658 18.914 1.00 66.64 169 VAL G CA 1
ATOM 11940 C C . VAL G 1 189 ? 33.423 55.508 19.032 1.00 63.45 169 VAL G C 1
ATOM 11941 O O . VAL G 1 189 ? 32.821 54.621 18.413 1.00 62.16 169 VAL G O 1
ATOM 11945 N N . ASP G 1 190 ? 32.785 56.378 19.819 1.00 66.03 170 ASP G N 1
ATOM 11946 C CA . ASP G 1 190 ? 31.324 56.361 19.910 1.00 65.15 170 ASP G CA 1
ATOM 11947 C C . ASP G 1 190 ? 30.680 56.718 18.569 1.00 62.83 170 ASP G C 1
ATOM 11948 O O . ASP G 1 190 ? 29.658 56.131 18.171 1.00 63.87 170 ASP G O 1
ATOM 11953 N N . LEU G 1 191 ? 31.263 57.693 17.868 1.00 60.71 171 LEU G N 1
ATOM 11954 C CA . LEU G 1 191 ? 30.729 58.139 16.588 1.00 60.37 171 LEU G CA 1
ATOM 11955 C C . LEU G 1 191 ? 30.740 57.022 15.555 1.00 61.06 171 LEU G C 1
ATOM 11956 O O . LEU G 1 191 ? 29.857 56.973 14.694 1.00 62.22 171 LEU G O 1
ATOM 11961 N N . THR G 1 192 ? 31.733 56.129 15.608 1.00 64.50 172 THR G N 1
ATOM 11962 C CA . THR G 1 192 ? 31.743 55.013 14.659 1.00 64.47 172 THR G CA 1
ATOM 11963 C C . THR G 1 192 ? 30.501 54.136 14.818 1.00 61.11 172 THR G C 1
ATOM 11964 O O . THR G 1 192 ? 29.875 53.745 13.825 1.00 59.29 172 THR G O 1
ATOM 11968 N N . GLN G 1 193 ? 30.126 53.821 16.061 1.00 65.67 173 GLN G N 1
ATOM 11969 C CA . GLN G 1 193 ? 28.918 53.033 16.301 1.00 61.78 173 GLN G CA 1
ATOM 11970 C C . GLN G 1 193 ? 27.669 53.790 15.865 1.00 61.61 173 GLN G C 1
ATOM 11971 O O . GLN G 1 193 ? 26.758 53.210 15.248 1.00 63.16 173 GLN G O 1
ATOM 11977 N N . ASP G 1 194 ? 27.607 55.086 16.184 1.00 59.27 174 ASP G N 1
ATOM 11978 C CA . ASP G 1 194 ? 26.489 55.901 15.712 1.00 62.09 174 ASP G CA 1
ATOM 11979 C C . ASP G 1 194 ? 26.375 55.858 14.190 1.00 64.86 174 ASP G C 1
ATOM 11980 O O . ASP G 1 194 ? 25.269 55.767 13.641 1.00 65.71 174 ASP G O 1
ATOM 11985 N N . LEU G 1 195 ? 27.510 55.892 13.490 1.00 58.31 175 LEU G N 1
ATOM 11986 C CA . LEU G 1 195 ? 27.478 55.905 12.031 1.00 58.83 175 LEU G CA 1
ATOM 11987 C C . LEU G 1 195 ? 27.111 54.542 11.459 1.00 58.12 175 LEU G C 1
ATOM 11988 O O . LEU G 1 195 ? 26.504 54.470 10.386 1.00 59.61 175 LEU G O 1
ATOM 11993 N N . SER G 1 196 ? 27.478 53.455 12.141 1.00 65.35 176 SER G N 1
ATOM 11994 C CA . SER G 1 196 ? 27.007 52.137 11.716 1.00 61.80 176 SER G CA 1
ATOM 11995 C C . SER G 1 196 ? 25.487 52.058 11.792 1.00 59.97 176 SER G C 1
ATOM 11996 O O . SER G 1 196 ? 24.821 51.579 10.858 1.00 59.32 176 SER G O 1
ATOM 11999 N N . ARG G 1 197 ? 24.922 52.527 12.910 1.00 64.70 177 ARG G N 1
ATOM 12000 C CA . ARG G 1 197 ? 23.467 52.619 13.004 1.00 66.29 177 ARG G CA 1
ATOM 12001 C C . ARG G 1 197 ? 22.899 53.490 11.886 1.00 67.95 177 ARG G C 1
ATOM 12002 O O . ARG G 1 197 ? 21.864 53.158 11.287 1.00 68.84 177 ARG G O 1
ATOM 12010 N N . LEU G 1 198 ? 23.572 54.605 11.582 1.00 56.70 178 LEU G N 1
ATOM 12011 C CA . LEU G 1 198 ? 23.093 55.503 10.535 1.00 58.04 178 LEU G CA 1
ATOM 12012 C C . LEU G 1 198 ? 23.084 54.825 9.171 1.00 60.30 178 LEU G C 1
ATOM 12013 O O . LEU G 1 198 ? 22.167 55.037 8.378 1.00 61.87 178 LEU G O 1
ATOM 12018 N N . ALA G 1 199 ? 24.100 54.016 8.873 1.00 59.96 179 ALA G N 1
ATOM 12019 C CA . ALA G 1 199 ? 24.134 53.308 7.595 1.00 60.64 179 ALA G CA 1
ATOM 12020 C C . ALA G 1 199 ? 23.009 52.282 7.508 1.00 58.72 179 ALA G C 1
ATOM 12021 O O . ALA G 1 199 ? 22.320 52.171 6.475 1.00 60.34 179 ALA G O 1
ATOM 12023 N N . THR G 1 200 ? 22.823 51.511 8.586 1.00 61.17 180 THR G N 1
ATOM 12024 C CA . THR G 1 200 ? 21.727 50.548 8.624 1.00 59.11 180 THR G CA 1
ATOM 12025 C C . THR G 1 200 ? 20.392 51.231 8.351 1.00 61.91 180 THR G C 1
ATOM 12026 O O . THR G 1 200 ? 19.581 50.741 7.556 1.00 65.53 180 THR G O 1
ATOM 12030 N N . ASN G 1 201 ? 20.153 52.381 8.988 1.00 56.25 181 ASN G N 1
ATOM 12031 C CA . ASN G 1 201 ? 18.893 53.088 8.773 1.00 59.32 181 ASN G CA 1
ATOM 12032 C C . ASN G 1 201 ? 18.843 53.807 7.428 1.00 64.56 181 ASN G C 1
ATOM 12033 O O . ASN G 1 201 ? 17.747 54.042 6.904 1.00 70.57 181 ASN G O 1
ATOM 12038 N N . SER G 1 202 ? 19.998 54.156 6.857 1.00 56.50 182 SER G N 1
ATOM 12039 C CA . SER G 1 202 ? 20.023 54.784 5.541 1.00 61.81 182 SER G CA 1
ATOM 12040 C C . SER G 1 202 ? 19.542 53.820 4.472 1.00 63.02 182 SER G C 1
ATOM 12041 O O . SER G 1 202 ? 18.826 54.219 3.546 1.00 70.16 182 SER G O 1
ATOM 12044 N N . VAL G 1 203 ? 19.934 52.549 4.576 1.00 55.92 183 VAL G N 1
ATOM 12045 C CA . VAL G 1 203 ? 19.425 51.568 3.617 1.00 57.21 183 VAL G CA 1
ATOM 12046 C C . VAL G 1 203 ? 17.904 51.472 3.711 1.00 62.76 183 VAL G C 1
ATOM 12047 O O . VAL G 1 203 ? 17.211 51.313 2.697 1.00 70.43 183 VAL G O 1
ATOM 12051 N N . THR G 1 204 ? 17.359 51.583 4.926 1.00 58.35 184 THR G N 1
ATOM 12052 C CA . THR G 1 204 ? 15.907 51.592 5.088 1.00 58.81 184 THR G CA 1
ATOM 12053 C C . THR G 1 204 ? 15.288 52.826 4.442 1.00 66.45 184 THR G C 1
ATOM 12054 O O . THR G 1 204 ? 14.255 52.730 3.771 1.00 69.71 184 THR G O 1
ATOM 12058 N N . LEU G 1 205 ? 15.909 53.992 4.628 1.00 60.69 185 LEU G N 1
ATOM 12059 C CA . LEU G 1 205 ? 15.394 55.220 4.031 1.00 63.73 185 LEU G CA 1
ATOM 12060 C C . LEU G 1 205 ? 15.546 55.257 2.517 1.00 68.13 185 LEU G C 1
ATOM 12061 O O . LEU G 1 205 ? 14.965 56.141 1.879 1.00 76.67 185 LEU G O 1
ATOM 12066 N N . GLY G 1 206 ? 16.305 54.335 1.930 1.00 62.72 186 GLY G N 1
ATOM 12067 C CA . GLY G 1 206 ? 16.523 54.310 0.501 1.00 66.25 186 GLY G CA 1
ATOM 12068 C C . GLY G 1 206 ? 17.851 54.879 0.050 1.00 68.34 186 GLY G C 1
ATOM 12069 O O . GLY G 1 206 ? 18.237 54.664 -1.105 1.00 77.28 186 GLY G O 1
ATOM 12070 N N . ASP G 1 207 ? 18.556 55.598 0.918 1.00 85.13 187 ASP G N 1
ATOM 12071 C CA . ASP G 1 207 ? 19.870 56.139 0.584 1.00 83.53 187 ASP G CA 1
ATOM 12072 C C . ASP G 1 207 ? 20.872 54.995 0.535 1.00 77.01 187 ASP G C 1
ATOM 12073 O O . ASP G 1 207 ? 21.384 54.557 1.566 1.00 73.89 187 ASP G O 1
ATOM 12078 N N . PHE G 1 208 ? 21.158 54.504 -0.668 1.00 79.35 188 PHE G N 1
ATOM 12079 C CA . PHE G 1 208 ? 22.096 53.404 -0.844 1.00 74.95 188 PHE G CA 1
ATOM 12080 C C . PHE G 1 208 ? 23.530 53.873 -1.041 1.00 78.97 188 PHE G C 1
ATOM 12081 O O . PHE G 1 208 ? 24.434 53.033 -1.119 1.00 74.30 188 PHE G O 1
ATOM 12089 N N . GLN G 1 209 ? 23.758 55.183 -1.123 1.00 74.32 189 GLN G N 1
ATOM 12090 C CA . GLN G 1 209 ? 25.096 55.737 -1.288 1.00 77.23 189 GLN G CA 1
ATOM 12091 C C . GLN G 1 209 ? 25.731 56.157 0.026 1.00 73.13 189 GLN G C 1
ATOM 12092 O O . GLN G 1 209 ? 26.954 56.063 0.168 1.00 74.70 189 GLN G O 1
ATOM 12098 N N . LEU G 1 210 ? 24.928 56.618 0.984 1.00 76.61 190 LEU G N 1
ATOM 12099 C CA . LEU G 1 210 ? 25.471 57.002 2.283 1.00 72.46 190 LEU G CA 1
ATOM 12100 C C . LEU G 1 210 ? 26.187 55.858 2.994 1.00 67.14 190 LEU G C 1
ATOM 12101 O O . LEU G 1 210 ? 27.230 56.122 3.620 1.00 68.14 190 LEU G O 1
ATOM 12106 N N . PRO G 1 211 ? 25.704 54.605 2.968 1.00 69.10 191 PRO G N 1
ATOM 12107 C CA . PRO G 1 211 ? 26.502 53.512 3.551 1.00 64.43 191 PRO G CA 1
ATOM 12108 C C . PRO G 1 211 ? 27.914 53.417 3.002 1.00 69.00 191 PRO G C 1
ATOM 12109 O O . PRO G 1 211 ? 28.826 53.031 3.741 1.00 67.49 191 PRO G O 1
ATOM 12113 N N . LEU G 1 212 ? 28.133 53.776 1.736 1.00 66.76 192 LEU G N 1
ATOM 12114 C CA . LEU G 1 212 ? 29.483 53.738 1.178 1.00 72.75 192 LEU G CA 1
ATOM 12115 C C . LEU G 1 212 ? 30.382 54.776 1.841 1.00 73.90 192 LEU G C 1
ATOM 12116 O O . LEU G 1 212 ? 31.518 54.476 2.235 1.00 74.12 192 LEU G O 1
ATOM 12121 N N . THR G 1 213 ? 29.892 56.014 1.942 1.00 70.61 193 THR G N 1
ATOM 12122 C CA . THR G 1 213 ? 30.638 57.059 2.633 1.00 72.28 193 THR G CA 1
ATOM 12123 C C . THR G 1 213 ? 30.926 56.658 4.073 1.00 68.00 193 THR G C 1
ATOM 12124 O O . THR G 1 213 ? 32.036 56.871 4.577 1.00 69.74 193 THR G O 1
ATOM 12128 N N . ILE G 1 214 ? 29.939 56.060 4.743 1.00 70.33 194 ILE G N 1
ATOM 12129 C CA . ILE G 1 214 ? 30.125 55.652 6.130 1.00 66.43 194 ILE G CA 1
ATOM 12130 C C . ILE G 1 214 ? 31.166 54.542 6.228 1.00 67.58 194 ILE G C 1
ATOM 12131 O O . ILE G 1 214 ? 31.979 54.517 7.158 1.00 68.85 194 ILE G O 1
ATOM 12136 N N . SER G 1 215 ? 31.164 53.612 5.271 1.00 67.12 195 SER G N 1
ATOM 12137 C CA . SER G 1 215 ? 32.168 52.554 5.256 1.00 67.16 195 SER G CA 1
ATOM 12138 C C . SER G 1 215 ? 33.564 53.133 5.107 1.00 74.27 195 SER G C 1
ATOM 12139 O O . SER G 1 215 ? 34.486 52.760 5.842 1.00 77.63 195 SER G O 1
ATOM 12142 N N . ALA G 1 216 ? 33.736 54.055 4.158 1.00 68.70 196 ALA G N 1
ATOM 12143 C CA . ALA G 1 216 ? 35.039 54.688 3.967 1.00 76.04 196 ALA G CA 1
ATOM 12144 C C . ALA G 1 216 ? 35.490 55.405 5.235 1.00 78.23 196 ALA G C 1
ATOM 12145 O O . ALA G 1 216 ? 36.643 55.270 5.667 1.00 80.92 196 ALA G O 1
ATOM 12147 N N . PHE G 1 217 ? 34.581 56.167 5.852 1.00 77.43 197 PHE G N 1
ATOM 12148 C CA . PHE G 1 217 ? 34.925 56.928 7.050 1.00 76.07 197 PHE G CA 1
ATOM 12149 C C . PHE G 1 217 ? 35.336 56.008 8.192 1.00 74.63 197 PHE G C 1
ATOM 12150 O O . PHE G 1 217 ? 36.380 56.212 8.822 1.00 78.36 197 PHE G O 1
ATOM 12158 N N . VAL G 1 218 ? 34.513 54.997 8.485 1.00 75.89 198 VAL G N 1
ATOM 12159 C CA . VAL G 1 218 ? 34.807 54.100 9.598 1.00 71.67 198 VAL G CA 1
ATOM 12160 C C . VAL G 1 218 ? 36.079 53.307 9.331 1.00 76.47 198 VAL G C 1
ATOM 12161 O O . VAL G 1 218 ? 36.859 53.047 10.255 1.00 79.05 198 VAL G O 1
ATOM 12165 N N . LYS G 1 219 ? 36.341 52.950 8.070 1.00 72.13 199 LYS G N 1
ATOM 12166 C CA . LYS G 1 219 ? 37.568 52.228 7.749 1.00 80.74 199 LYS G CA 1
ATOM 12167 C C . LYS G 1 219 ? 38.802 53.095 7.978 1.00 91.47 199 LYS G C 1
ATOM 12168 O O . LYS G 1 219 ? 39.775 52.652 8.603 1.00 89.50 199 LYS G O 1
ATOM 12174 N N . ASP G 1 220 ? 38.790 54.332 7.473 1.00 86.12 200 ASP G N 1
ATOM 12175 C CA . ASP G 1 220 ? 39.943 55.207 7.672 1.00 93.30 200 ASP G CA 1
ATOM 12176 C C . ASP G 1 220 ? 40.144 55.526 9.150 1.00 89.43 200 ASP G C 1
ATOM 12177 O O . ASP G 1 220 ? 41.285 55.607 9.630 1.00 91.65 200 ASP G O 1
ATOM 12182 N N . LEU G 1 221 ? 39.048 55.693 9.894 1.00 86.21 201 LEU G N 1
ATOM 12183 C CA . LEU G 1 221 ? 39.163 55.958 11.323 1.00 83.58 201 LEU G CA 1
ATOM 12184 C C . LEU G 1 221 ? 39.739 54.756 12.061 1.00 85.42 201 LEU G C 1
ATOM 12185 O O . LEU G 1 221 ? 40.569 54.915 12.963 1.00 87.15 201 LEU G O 1
ATOM 12190 N N . PHE G 1 222 ? 39.321 53.543 11.686 1.00 88.82 202 PHE G N 1
ATOM 12191 C CA . PHE G 1 222 ? 39.889 52.346 12.296 1.00 89.50 202 PHE G CA 1
ATOM 12192 C C . PHE G 1 222 ? 41.365 52.207 11.956 1.00 96.26 202 PHE G C 1
ATOM 12193 O O . PHE G 1 222 ? 42.159 51.745 12.783 1.00 101.43 202 PHE G O 1
ATOM 12201 N N . ALA G 1 223 ? 41.752 52.598 10.741 1.00 88.26 203 ALA G N 1
ATOM 12202 C CA . ALA G 1 223 ? 43.163 52.562 10.369 1.00 98.80 203 ALA G CA 1
ATOM 12203 C C . ALA G 1 223 ? 43.976 53.514 11.238 1.00 103.36 203 ALA G C 1
ATOM 12204 O O . ALA G 1 223 ? 45.035 53.147 11.765 1.00 108.65 203 ALA G O 1
ATOM 12206 N N . GLY G 1 224 ? 43.487 54.745 11.404 1.00 99.07 204 GLY G N 1
ATOM 12207 C CA . GLY G 1 224 ? 44.162 55.682 12.290 1.00 102.56 204 GLY G CA 1
ATOM 12208 C C . GLY G 1 224 ? 44.239 55.181 13.721 1.00 101.00 204 GLY G C 1
ATOM 12209 O O . GLY G 1 224 ? 45.263 55.341 14.394 1.00 107.58 204 GLY G O 1
ATOM 12210 N N . PHE G 1 225 ? 43.162 54.555 14.201 1.00 102.36 205 PHE G N 1
ATOM 12211 C CA . PHE G 1 225 ? 43.154 54.017 15.558 1.00 100.75 205 PHE G CA 1
ATOM 12212 C C . PHE G 1 225 ? 44.183 52.905 15.717 1.00 108.75 205 PHE G C 1
ATOM 12213 O O . PHE G 1 225 ? 44.912 52.861 16.714 1.00 115.41 205 PHE G O 1
ATOM 12221 N N . GLN G 1 226 ? 44.252 51.993 14.743 1.00 100.74 206 GLN G N 1
ATOM 12222 C CA . GLN G 1 226 ? 45.229 50.912 14.804 1.00 109.60 206 GLN G CA 1
ATOM 12223 C C . GLN G 1 226 ? 46.652 51.441 14.703 1.00 117.77 206 GLN G C 1
ATOM 12224 O O . GLN G 1 226 ? 47.577 50.837 15.259 1.00 122.52 206 GLN G O 1
ATOM 12230 N N . LEU G 1 227 ? 46.849 52.559 14.003 1.00 112.43 207 LEU G N 1
ATOM 12231 C CA . LEU G 1 227 ? 48.174 53.164 13.934 1.00 120.89 207 LEU G CA 1
ATOM 12232 C C . LEU G 1 227 ? 48.533 53.953 15.187 1.00 124.61 207 LEU G C 1
ATOM 12233 O O . LEU G 1 227 ? 49.720 54.196 15.426 1.00 133.68 207 LEU G O 1
ATOM 12238 N N . LEU G 1 228 ? 47.542 54.363 15.983 1.00 134.77 208 LEU G N 1
ATOM 12239 C CA . LEU G 1 228 ? 47.834 55.160 17.172 1.00 136.44 208 LEU G CA 1
ATOM 12240 C C . LEU G 1 228 ? 48.669 54.381 18.184 1.00 140.12 208 LEU G C 1
ATOM 12241 O O . LEU G 1 228 ? 49.530 54.957 18.860 1.00 146.06 208 LEU G O 1
ATOM 12246 N N . ASN G 1 229 ? 48.429 53.076 18.305 1.00 141.49 209 ASN G N 1
ATOM 12247 C CA . ASN G 1 229 ? 49.108 52.227 19.285 1.00 150.06 209 ASN G CA 1
ATOM 12248 C C . ASN G 1 229 ? 48.977 52.809 20.692 1.00 157.42 209 ASN G C 1
ATOM 12249 O O . ASN G 1 229 ? 49.954 53.182 21.343 1.00 159.21 209 ASN G O 1
ATOM 12254 N N . LEU G 1 230 ? 47.728 52.893 21.144 1.00 164.09 210 LEU G N 1
ATOM 12255 C CA . LEU G 1 230 ? 47.433 53.440 22.460 1.00 162.66 210 LEU G CA 1
ATOM 12256 C C . LEU G 1 230 ? 47.979 52.526 23.550 1.00 167.52 210 LEU G C 1
ATOM 12257 O O . LEU G 1 230 ? 47.853 51.301 23.475 1.00 165.06 210 LEU G O 1
ATOM 12262 N N . LYS G 1 231 ? 48.592 53.125 24.571 1.00 153.14 211 LYS G N 1
ATOM 12263 C CA . LYS G 1 231 ? 49.211 52.329 25.625 1.00 157.90 211 LYS G CA 1
ATOM 12264 C C . LYS G 1 231 ? 48.224 51.960 26.728 1.00 154.97 211 LYS G C 1
ATOM 12265 O O . LYS G 1 231 ? 48.111 50.784 27.088 1.00 157.17 211 LYS G O 1
ATOM 12271 N N . ASN G 1 232 ? 47.515 52.944 27.281 1.00 163.89 212 ASN G N 1
ATOM 12272 C CA . ASN G 1 232 ? 46.518 52.643 28.300 1.00 158.17 212 ASN G CA 1
ATOM 12273 C C . ASN G 1 232 ? 45.451 51.702 27.747 1.00 153.65 212 ASN G C 1
ATOM 12274 O O . ASN G 1 232 ? 45.019 51.823 26.598 1.00 162.94 212 ASN G O 1
ATOM 12279 N N . ASP G 1 233 ? 45.054 50.730 28.572 1.00 135.14 213 ASP G N 1
ATOM 12280 C CA . ASP G 1 233 ? 44.330 49.575 28.053 1.00 143.70 213 ASP G CA 1
ATOM 12281 C C . ASP G 1 233 ? 42.882 49.897 27.712 1.00 126.78 213 ASP G C 1
ATOM 12282 O O . ASP G 1 233 ? 42.310 49.269 26.816 1.00 134.32 213 ASP G O 1
ATOM 12287 N N . ILE G 1 234 ? 42.272 50.865 28.396 1.00 133.00 214 ILE G N 1
ATOM 12288 C CA . ILE G 1 234 ? 40.851 51.126 28.188 1.00 124.12 214 ILE G CA 1
ATOM 12289 C C . ILE G 1 234 ? 40.613 51.749 26.816 1.00 119.18 214 ILE G C 1
ATOM 12290 O O . ILE G 1 234 ? 39.739 51.307 26.058 1.00 114.41 214 ILE G O 1
ATOM 12295 N N . ILE G 1 235 ? 41.394 52.775 26.469 1.00 119.03 215 ILE G N 1
ATOM 12296 C CA . ILE G 1 235 ? 41.222 53.417 25.169 1.00 114.12 215 ILE G CA 1
ATOM 12297 C C . ILE G 1 235 ? 41.640 52.475 24.048 1.00 114.97 215 ILE G C 1
ATOM 12298 O O . ILE G 1 235 ? 41.027 52.458 22.976 1.00 109.36 215 ILE G O 1
ATOM 12303 N N . ARG G 1 236 ? 42.683 51.674 24.275 1.00 109.70 216 ARG G N 1
ATOM 12304 C CA . ARG G 1 236 ? 43.091 50.700 23.268 1.00 111.53 216 ARG G CA 1
ATOM 12305 C C . ARG G 1 236 ? 41.998 49.663 23.033 1.00 105.61 216 ARG G C 1
ATOM 12306 O O . ARG G 1 236 ? 41.720 49.291 21.887 1.00 103.76 216 ARG G O 1
ATOM 12308 N N . LYS G 1 237 ? 41.355 49.198 24.107 1.00 108.40 217 LYS G N 1
ATOM 12309 C CA . LYS G 1 237 ? 40.260 48.244 23.969 1.00 103.21 217 LYS G CA 1
ATOM 12310 C C . LYS G 1 237 ? 39.081 48.865 23.231 1.00 95.98 217 LYS G C 1
ATOM 12311 O O . LYS G 1 237 ? 38.485 48.238 22.345 1.00 92.47 217 LYS G O 1
ATOM 12317 N N . ARG G 1 238 ? 38.733 50.105 23.582 1.00 100.44 218 ARG G N 1
ATOM 12318 C CA . ARG G 1 238 ? 37.597 50.755 22.940 1.00 92.38 218 ARG G CA 1
ATOM 12319 C C . ARG G 1 238 ? 37.885 51.074 21.477 1.00 93.23 218 ARG G C 1
ATOM 12320 O O . ARG G 1 238 ? 36.960 51.098 20.657 1.00 91.61 218 ARG G O 1
ATOM 12328 N N . ALA G 1 239 ? 39.151 51.312 21.128 1.00 91.98 219 ALA G N 1
ATOM 12329 C CA . ALA G 1 239 ? 39.514 51.533 19.733 1.00 91.31 219 ALA G CA 1
ATOM 12330 C C . ALA G 1 239 ? 39.580 50.230 18.948 1.00 96.31 219 ALA G C 1
ATOM 12331 O O . ALA G 1 239 ? 39.322 50.227 17.740 1.00 92.73 219 ALA G O 1
ATOM 12333 N N . ASP G 1 240 ? 39.936 49.124 19.605 1.00 92.57 220 ASP G N 1
ATOM 12334 C CA . ASP G 1 240 ? 39.859 47.825 18.945 1.00 92.92 220 ASP G CA 1
ATOM 12335 C C . ASP G 1 240 ? 38.412 47.402 18.729 1.00 88.93 220 ASP G C 1
ATOM 12336 O O . ASP G 1 240 ? 38.113 46.685 17.767 1.00 97.50 220 ASP G O 1
ATOM 12341 N N . SER G 1 241 ? 37.506 47.834 19.610 1.00 99.50 221 SER G N 1
ATOM 12342 C CA . SER G 1 241 ? 36.089 47.527 19.437 1.00 92.93 221 SER G CA 1
ATOM 12343 C C . SER G 1 241 ? 35.494 48.168 18.187 1.00 89.31 221 SER G C 1
ATOM 12344 O O . SER G 1 241 ? 34.366 47.825 17.814 1.00 86.82 221 SER G O 1
ATOM 12347 N N . VAL G 1 242 ? 36.218 49.084 17.537 1.00 89.24 222 VAL G N 1
ATOM 12348 C CA . VAL G 1 242 ? 35.744 49.690 16.299 1.00 84.90 222 VAL G CA 1
ATOM 12349 C C . VAL G 1 242 ? 35.709 48.672 15.164 1.00 84.08 222 VAL G C 1
ATOM 12350 O O . VAL G 1 242 ? 35.012 48.883 14.162 1.00 82.12 222 VAL G O 1
ATOM 12354 N N . LYS G 1 243 ? 36.436 47.559 15.304 1.00 90.95 223 LYS G N 1
ATOM 12355 C CA . LYS G 1 243 ? 36.443 46.535 14.265 1.00 92.46 223 LYS G CA 1
ATOM 12356 C C . LYS G 1 243 ? 35.051 45.959 14.029 1.00 83.66 223 LYS G C 1
ATOM 12357 O O . LYS G 1 243 ? 34.706 45.619 12.891 1.00 80.91 223 LYS G O 1
ATOM 12363 N N . TYR G 1 244 ? 34.227 45.877 15.075 1.00 95.52 224 TYR G N 1
ATOM 12364 C CA . TYR G 1 244 ? 32.876 45.350 14.907 1.00 93.11 224 TYR G CA 1
ATOM 12365 C C . TYR G 1 244 ? 32.014 46.301 14.086 1.00 85.62 224 TYR G C 1
ATOM 12366 O O . TYR G 1 244 ? 31.233 45.864 13.232 1.00 80.05 224 TYR G O 1
ATOM 12375 N N . GLU G 1 245 ? 32.159 47.605 14.313 1.00 78.11 225 GLU G N 1
ATOM 12376 C CA . GLU G 1 245 ? 31.429 48.574 13.504 1.00 72.26 225 GLU G CA 1
ATOM 12377 C C . GLU G 1 245 ? 31.927 48.569 12.063 1.00 75.57 225 GLU G C 1
ATOM 12378 O O . GLU G 1 245 ? 31.131 48.690 11.119 1.00 76.48 225 GLU G O 1
ATOM 12384 N N . VAL G 1 246 ? 33.243 48.433 11.876 1.00 71.19 226 VAL G N 1
ATOM 12385 C CA . VAL G 1 246 ? 33.794 48.305 10.528 1.00 71.66 226 VAL G CA 1
ATOM 12386 C C . VAL G 1 246 ? 33.155 47.122 9.812 1.00 70.36 226 VAL G C 1
ATOM 12387 O O . VAL G 1 246 ? 32.722 47.229 8.658 1.00 70.72 226 VAL G O 1
ATOM 12391 N N . LYS G 1 247 ? 33.081 45.978 10.497 1.00 70.71 227 LYS G N 1
ATOM 12392 C CA . LYS G 1 247 ? 32.464 44.792 9.909 1.00 71.15 227 LYS G CA 1
ATOM 12393 C C . LYS G 1 247 ? 30.990 45.023 9.602 1.00 66.45 227 LYS G C 1
ATOM 12394 O O . LYS G 1 247 ? 30.488 44.563 8.572 1.00 63.61 227 LYS G O 1
ATOM 12400 N N . ARG G 1 248 ? 30.278 45.732 10.481 1.00 73.96 228 ARG G N 1
ATOM 12401 C CA . ARG G 1 248 ? 28.857 45.977 10.247 1.00 69.73 228 ARG G CA 1
ATOM 12402 C C . ARG G 1 248 ? 28.644 46.806 8.985 1.00 69.49 228 ARG G C 1
ATOM 12403 O O . ARG G 1 248 ? 27.794 46.480 8.143 1.00 68.45 228 ARG G O 1
ATOM 12411 N N . VAL G 1 249 ? 29.419 47.880 8.827 1.00 63.13 229 VAL G N 1
ATOM 12412 C CA . VAL G 1 249 ? 29.227 48.730 7.655 1.00 62.00 229 VAL G CA 1
ATOM 12413 C C . VAL G 1 249 ? 29.693 48.016 6.390 1.00 63.76 229 VAL G C 1
ATOM 12414 O O . VAL G 1 249 ? 29.092 48.166 5.317 1.00 63.73 229 VAL G O 1
ATOM 12418 N N . GLU G 1 250 ? 30.757 47.216 6.492 1.00 65.01 230 GLU G N 1
ATOM 12419 C CA . GLU G 1 250 ? 31.190 46.433 5.339 1.00 69.29 230 GLU G CA 1
ATOM 12420 C C . GLU G 1 250 ? 30.133 45.414 4.939 1.00 63.17 230 GLU G C 1
ATOM 12421 O O . GLU G 1 250 ? 29.933 45.153 3.748 1.00 65.30 230 GLU G O 1
ATOM 12427 N N . ASP G 1 251 ? 29.441 44.829 5.920 1.00 65.22 231 ASP G N 1
ATOM 12428 C CA . ASP G 1 251 ? 28.377 43.880 5.609 1.00 63.10 231 ASP G CA 1
ATOM 12429 C C . ASP G 1 251 ? 27.196 44.575 4.947 1.00 60.59 231 ASP G C 1
ATOM 12430 O O . ASP G 1 251 ? 26.580 44.021 4.030 1.00 61.77 231 ASP G O 1
ATOM 12435 N N . ILE G 1 252 ? 26.865 45.788 5.399 1.00 54.83 232 ILE G N 1
ATOM 12436 C CA . ILE G 1 252 ? 25.845 46.574 4.705 1.00 54.58 232 ILE G CA 1
ATOM 12437 C C . ILE G 1 252 ? 26.253 46.815 3.255 1.00 55.94 232 ILE G C 1
ATOM 12438 O O . ILE G 1 252 ? 25.441 46.672 2.328 1.00 58.64 232 ILE G O 1
ATOM 12443 N N . VAL G 1 253 ? 27.520 47.175 3.033 1.00 56.32 233 VAL G N 1
ATOM 12444 C CA . VAL G 1 253 ? 27.987 47.445 1.675 1.00 59.85 233 VAL G CA 1
ATOM 12445 C C . VAL G 1 253 ? 27.917 46.183 0.821 1.00 62.35 233 VAL G C 1
ATOM 12446 O O . VAL G 1 253 ? 27.537 46.231 -0.354 1.00 65.86 233 VAL G O 1
ATOM 12450 N N . TYR G 1 254 ? 28.275 45.034 1.398 1.00 63.03 234 TYR G N 1
ATOM 12451 C CA . TYR G 1 254 ? 28.223 43.781 0.649 1.00 66.00 234 TYR G CA 1
ATOM 12452 C C . TYR G 1 254 ? 26.786 43.393 0.323 1.00 64.44 234 TYR G C 1
ATOM 12453 O O . TYR G 1 254 ? 26.507 42.891 -0.774 1.00 67.38 234 TYR G O 1
ATOM 12462 N N . ASP G 1 255 ? 25.865 43.608 1.266 1.00 57.45 235 ASP G N 1
ATOM 12463 C CA . ASP G 1 255 ? 24.449 43.398 0.983 1.00 55.93 235 ASP G CA 1
ATOM 12464 C C . ASP G 1 255 ? 23.993 44.266 -0.179 1.00 60.59 235 ASP G C 1
ATOM 12465 O O . ASP G 1 255 ? 23.283 43.797 -1.075 1.00 62.95 235 ASP G O 1
ATOM 12470 N N . LEU G 1 256 ? 24.401 45.536 -0.183 1.00 55.39 236 LEU G N 1
ATOM 12471 C CA . LEU G 1 256 ? 23.998 46.432 -1.261 1.00 56.27 236 LEU G CA 1
ATOM 12472 C C . LEU G 1 256 ? 24.618 46.017 -2.590 1.00 60.63 236 LEU G C 1
ATOM 12473 O O . LEU G 1 256 ? 23.990 46.162 -3.645 1.00 64.66 236 LEU G O 1
ATOM 12478 N N . SER G 1 257 ? 25.844 45.493 -2.561 1.00 56.83 237 SER G N 1
ATOM 12479 C CA . SER G 1 257 ? 26.510 45.089 -3.796 1.00 62.03 237 SER G CA 1
ATOM 12480 C C . SER G 1 257 ? 25.886 43.829 -4.379 1.00 58.78 237 SER G C 1
ATOM 12481 O O . SER G 1 257 ? 25.778 43.694 -5.603 1.00 67.74 237 SER G O 1
ATOM 12484 N N . LEU G 1 258 ? 25.479 42.892 -3.519 1.00 56.18 238 LEU G N 1
ATOM 12485 C CA . LEU G 1 258 ? 24.849 41.669 -4.006 1.00 58.79 238 LEU G CA 1
ATOM 12486 C C . LEU G 1 258 ? 23.550 41.958 -4.744 1.00 63.66 238 LEU G C 1
ATOM 12487 O O . LEU G 1 258 ? 23.180 41.216 -5.659 1.00 77.40 238 LEU G O 1
ATOM 12492 N N . ARG G 1 259 ? 22.847 43.022 -4.367 1.00 63.24 239 ARG G N 1
ATOM 12493 C CA . ARG G 1 259 ? 21.563 43.360 -4.959 1.00 65.45 239 ARG G CA 1
ATOM 12494 C C . ARG G 1 259 ? 21.677 44.395 -6.071 1.00 71.22 239 ARG G C 1
ATOM 12495 O O . ARG G 1 259 ? 20.655 44.926 -6.507 1.00 72.04 239 ARG G O 1
ATOM 12503 N N . GLY G 1 260 ? 22.887 44.692 -6.540 1.00 67.55 240 GLY G N 1
ATOM 12504 C CA . GLY G 1 260 ? 23.077 45.707 -7.555 1.00 71.11 240 GLY G CA 1
ATOM 12505 C C . GLY G 1 260 ? 22.648 47.105 -7.179 1.00 74.25 240 GLY G C 1
ATOM 12506 O O . GLY G 1 260 ? 22.555 47.957 -8.063 1.00 80.18 240 GLY G O 1
ATOM 12507 N N . LEU G 1 261 ? 22.388 47.363 -5.897 1.00 67.98 241 LEU G N 1
ATOM 12508 C CA . LEU G 1 261 ? 21.917 48.652 -5.409 1.00 69.67 241 LEU G CA 1
ATOM 12509 C C . LEU G 1 261 ? 23.017 49.699 -5.306 1.00 91.25 241 LEU G C 1
ATOM 12510 O O . LEU G 1 261 ? 22.745 50.820 -4.860 1.00 77.65 241 LEU G O 1
ATOM 12515 N N . ILE G 1 262 ? 24.239 49.366 -5.699 1.00 80.71 242 ILE G N 1
ATOM 12516 C CA . ILE G 1 262 ? 25.388 50.188 -5.374 1.00 83.97 242 ILE G CA 1
ATOM 12517 C C . ILE G 1 262 ? 25.993 50.788 -6.637 1.00 91.58 242 ILE G C 1
ATOM 12518 O O . ILE G 1 262 ? 25.579 51.853 -7.089 1.00 95.52 242 ILE G O 1
ATOM 12523 N N . LEU H 1 28 ? 41.375 15.798 16.667 1.00 78.54 8 LEU H N 1
ATOM 12524 C CA . LEU H 1 28 ? 41.130 14.490 17.263 1.00 79.88 8 LEU H CA 1
ATOM 12525 C C . LEU H 1 28 ? 42.325 14.072 18.115 1.00 79.65 8 LEU H C 1
ATOM 12526 O O . LEU H 1 28 ? 43.464 14.086 17.651 1.00 79.32 8 LEU H O 1
ATOM 12531 N N . LEU H 1 29 ? 42.058 13.698 19.361 1.00 97.65 9 LEU H N 1
ATOM 12532 C CA . LEU H 1 29 ? 43.107 13.403 20.324 1.00 98.04 9 LEU H CA 1
ATOM 12533 C C . LEU H 1 29 ? 43.566 11.955 20.204 1.00 97.23 9 LEU H C 1
ATOM 12534 O O . LEU H 1 29 ? 42.802 11.068 19.815 1.00 97.24 9 LEU H O 1
ATOM 12539 N N . ASP H 1 30 ? 44.827 11.723 20.552 1.00 123.72 10 ASP H N 1
ATOM 12540 C CA . ASP H 1 30 ? 45.389 10.384 20.461 1.00 123.19 10 ASP H CA 1
ATOM 12541 C C . ASP H 1 30 ? 44.774 9.472 21.521 1.00 126.55 10 ASP H C 1
ATOM 12542 O O . ASP H 1 30 ? 44.556 9.900 22.658 1.00 128.55 10 ASP H O 1
ATOM 12547 N N . PRO H 1 31 ? 44.476 8.216 21.177 1.00 98.33 11 PRO H N 1
ATOM 12548 C CA . PRO H 1 31 ? 43.949 7.285 22.188 1.00 87.76 11 PRO H CA 1
ATOM 12549 C C . PRO H 1 31 ? 44.908 7.034 23.337 1.00 86.62 11 PRO H C 1
ATOM 12550 O O . PRO H 1 31 ? 44.467 6.714 24.451 1.00 87.43 11 PRO H O 1
ATOM 12554 N N . SER H 1 32 ? 46.214 7.164 23.092 1.00 77.75 12 SER H N 1
ATOM 12555 C CA . SER H 1 32 ? 47.189 6.983 24.160 1.00 80.36 12 SER H CA 1
ATOM 12556 C C . SER H 1 32 ? 46.979 7.990 25.282 1.00 78.69 12 SER H C 1
ATOM 12557 O O . SER H 1 32 ? 47.248 7.678 26.446 1.00 81.39 12 SER H O 1
ATOM 12560 N N . ILE H 1 33 ? 46.490 9.191 24.958 1.00 83.48 13 ILE H N 1
ATOM 12561 C CA . ILE H 1 33 ? 46.154 10.168 25.993 1.00 73.04 13 ILE H CA 1
ATOM 12562 C C . ILE H 1 33 ? 45.105 9.596 26.938 1.00 78.17 13 ILE H C 1
ATOM 12563 O O . ILE H 1 33 ? 45.274 9.602 28.165 1.00 78.70 13 ILE H O 1
ATOM 12568 N N . PHE H 1 34 ? 44.003 9.092 26.374 1.00 75.66 14 PHE H N 1
ATOM 12569 C CA . PHE H 1 34 ? 42.937 8.507 27.180 1.00 68.20 14 PHE H CA 1
ATOM 12570 C C . PHE H 1 34 ? 43.457 7.344 28.016 1.00 68.95 14 PHE H C 1
ATOM 12571 O O . PHE H 1 34 ? 43.164 7.243 29.215 1.00 69.94 14 PHE H O 1
ATOM 12579 N N . ALA H 1 35 ? 44.240 6.456 27.395 1.00 67.43 15 ALA H N 1
ATOM 12580 C CA . ALA H 1 35 ? 44.729 5.274 28.102 1.00 68.20 15 ALA H CA 1
ATOM 12581 C C . ALA H 1 35 ? 45.639 5.657 29.263 1.00 67.12 15 ALA H C 1
ATOM 12582 O O . ALA H 1 35 ? 45.479 5.160 30.388 1.00 69.49 15 ALA H O 1
ATOM 12584 N N . SER H 1 36 ? 46.610 6.536 29.004 1.00 70.17 16 SER H N 1
ATOM 12585 C CA . SER H 1 36 ? 47.536 6.950 30.049 1.00 68.31 16 SER H CA 1
ATOM 12586 C C . SER H 1 36 ? 46.811 7.679 31.166 1.00 68.68 16 SER H C 1
ATOM 12587 O O . SER H 1 36 ? 47.133 7.492 32.341 1.00 71.31 16 SER H O 1
ATOM 12590 N N . LEU H 1 37 ? 45.818 8.506 30.826 1.00 57.17 17 LEU H N 1
ATOM 12591 C CA . LEU H 1 37 ? 45.092 9.221 31.870 1.00 56.55 17 LEU H CA 1
ATOM 12592 C C . LEU H 1 37 ? 44.287 8.262 32.738 1.00 57.70 17 LEU H C 1
ATOM 12593 O O . LEU H 1 37 ? 44.261 8.406 33.966 1.00 57.39 17 LEU H O 1
ATOM 12598 N N . GLU H 1 38 ? 43.643 7.264 32.126 1.00 66.13 18 GLU H N 1
ATOM 12599 C CA . GLU H 1 38 ? 42.892 6.283 32.907 1.00 71.14 18 GLU H CA 1
ATOM 12600 C C . GLU H 1 38 ? 43.809 5.488 33.832 1.00 70.29 18 GLU H C 1
ATOM 12601 O O . GLU H 1 38 ? 43.492 5.276 35.013 1.00 73.54 18 GLU H O 1
ATOM 12607 N N . ALA H 1 39 ? 44.950 5.026 33.307 1.00 66.49 19 ALA H N 1
ATOM 12608 C CA . ALA H 1 39 ? 45.878 4.256 34.131 1.00 68.07 19 ALA H CA 1
ATOM 12609 C C . ALA H 1 39 ? 46.450 5.108 35.258 1.00 64.52 19 ALA H C 1
ATOM 12610 O O . ALA H 1 39 ? 46.567 4.647 36.402 1.00 66.45 19 ALA H O 1
ATOM 12612 N N . LYS H 1 40 ? 46.827 6.350 34.942 1.00 67.54 20 LYS H N 1
ATOM 12613 C CA . LYS H 1 40 ? 47.279 7.298 35.950 1.00 83.87 20 LYS H CA 1
ATOM 12614 C C . LYS H 1 40 ? 46.250 7.443 37.059 1.00 66.33 20 LYS H C 1
ATOM 12615 O O . LYS H 1 40 ? 46.589 7.416 38.246 1.00 69.85 20 LYS H O 1
ATOM 12621 N N . LEU H 1 41 ? 44.978 7.598 36.685 1.00 68.20 21 LEU H N 1
ATOM 12622 C CA . LEU H 1 41 ? 43.938 7.808 37.685 1.00 69.27 21 LEU H CA 1
ATOM 12623 C C . LEU H 1 41 ? 43.755 6.577 38.563 1.00 69.84 21 LEU H C 1
ATOM 12624 O O . LEU H 1 41 ? 43.627 6.702 39.786 1.00 81.44 21 LEU H O 1
ATOM 12629 N N . GLU H 1 42 ? 43.754 5.381 37.968 1.00 74.34 22 GLU H N 1
ATOM 12630 C CA . GLU H 1 42 ? 43.610 4.168 38.773 1.00 75.28 22 GLU H CA 1
ATOM 12631 C C . GLU H 1 42 ? 44.770 4.015 39.753 1.00 70.24 22 GLU H C 1
ATOM 12632 O O . GLU H 1 42 ? 44.565 3.743 40.948 1.00 70.76 22 GLU H O 1
ATOM 12638 N N . GLU H 1 43 ? 46.002 4.188 39.264 1.00 74.89 23 GLU H N 1
ATOM 12639 C CA . GLU H 1 43 ? 47.162 4.041 40.137 1.00 72.71 23 GLU H CA 1
ATOM 12640 C C . GLU H 1 43 ? 47.133 5.066 41.262 1.00 68.83 23 GLU H C 1
ATOM 12641 O O . GLU H 1 43 ? 47.347 4.726 42.433 1.00 72.30 23 GLU H O 1
ATOM 12647 N N . GLU H 1 44 ? 46.873 6.333 40.926 1.00 71.49 24 GLU H N 1
ATOM 12648 C CA . GLU H 1 44 ? 46.839 7.361 41.957 1.00 70.13 24 GLU H CA 1
ATOM 12649 C C . GLU H 1 44 ? 45.727 7.103 42.962 1.00 73.92 24 GLU H C 1
ATOM 12650 O O . GLU H 1 44 ? 45.906 7.350 44.154 1.00 74.39 24 GLU H O 1
ATOM 12656 N N . THR H 1 45 ? 44.580 6.587 42.514 1.00 65.61 25 THR H N 1
ATOM 12657 C CA . THR H 1 45 ? 43.505 6.283 43.455 1.00 67.71 25 THR H CA 1
ATOM 12658 C C . THR H 1 45 ? 43.934 5.209 44.444 1.00 67.77 25 THR H C 1
ATOM 12659 O O . THR H 1 45 ? 43.708 5.335 45.657 1.00 68.39 25 THR H O 1
ATOM 12663 N N . GLN H 1 46 ? 44.564 4.141 43.943 1.00 67.40 26 GLN H N 1
ATOM 12664 C CA . GLN H 1 46 ? 45.033 3.095 44.848 1.00 69.24 26 GLN H CA 1
ATOM 12665 C C . GLN H 1 46 ? 46.057 3.642 45.840 1.00 65.22 26 GLN H C 1
ATOM 12666 O O . GLN H 1 46 ? 46.001 3.335 47.041 1.00 67.00 26 GLN H O 1
ATOM 12672 N N . ILE H 1 47 ? 46.993 4.466 45.359 1.00 61.69 27 ILE H N 1
ATOM 12673 C CA . ILE H 1 47 ? 48.013 5.023 46.246 1.00 58.48 27 ILE H CA 1
ATOM 12674 C C . ILE H 1 47 ? 47.382 5.935 47.292 1.00 58.84 27 ILE H C 1
ATOM 12675 O O . ILE H 1 47 ? 47.750 5.890 48.471 1.00 59.49 27 ILE H O 1
ATOM 12680 N N . ARG H 1 48 ? 46.426 6.775 46.882 1.00 67.97 28 ARG H N 1
ATOM 12681 C CA . ARG H 1 48 ? 45.768 7.673 47.825 1.00 69.56 28 ARG H CA 1
ATOM 12682 C C . ARG H 1 48 ? 45.049 6.885 48.905 1.00 70.46 28 ARG H C 1
ATOM 12683 O O . ARG H 1 48 ? 45.115 7.237 50.084 1.00 72.55 28 ARG H O 1
ATOM 12691 N N . ASP H 1 49 ? 44.360 5.807 48.519 1.00 65.99 29 ASP H N 1
ATOM 12692 C CA . ASP H 1 49 ? 43.612 5.029 49.503 1.00 68.60 29 ASP H CA 1
ATOM 12693 C C . ASP H 1 49 ? 44.547 4.318 50.476 1.00 68.18 29 ASP H C 1
ATOM 12694 O O . ASP H 1 49 ? 44.296 4.305 51.692 1.00 70.24 29 ASP H O 1
ATOM 12699 N N . THR H 1 50 ? 45.629 3.724 49.964 1.00 61.14 30 THR H N 1
ATOM 12700 C CA . THR H 1 50 ? 46.593 3.070 50.847 1.00 57.77 30 THR H CA 1
ATOM 12701 C C . THR H 1 50 ? 47.205 4.071 51.821 1.00 56.54 30 THR H C 1
ATOM 12702 O O . THR H 1 50 ? 47.265 3.825 53.036 1.00 57.67 30 THR H O 1
ATOM 12706 N N . LEU H 1 51 ? 47.663 5.214 51.298 1.00 51.34 31 LEU H N 1
ATOM 12707 C CA . LEU H 1 51 ? 48.231 6.253 52.146 1.00 50.26 31 LEU H CA 1
ATOM 12708 C C . LEU H 1 51 ? 47.213 6.752 53.160 1.00 50.41 31 LEU H C 1
ATOM 12709 O O . LEU H 1 51 ? 47.569 7.069 54.297 1.00 50.06 31 LEU H O 1
ATOM 12714 N N . SER H 1 52 ? 45.937 6.820 52.771 1.00 56.46 32 SER H N 1
ATOM 12715 C CA . SER H 1 52 ? 44.914 7.321 53.680 1.00 59.38 32 SER H CA 1
ATOM 12716 C C . SER H 1 52 ? 44.691 6.362 54.836 1.00 58.06 32 SER H C 1
ATOM 12717 O O . SER H 1 52 ? 44.583 6.793 55.989 1.00 57.00 32 SER H O 1
ATOM 12720 N N . GLN H 1 53 ? 44.628 5.059 54.552 1.00 58.74 33 GLN H N 1
ATOM 12721 C CA . GLN H 1 53 ? 44.484 4.094 55.640 1.00 51.91 33 GLN H CA 1
ATOM 12722 C C . GLN H 1 53 ? 45.703 4.113 56.558 1.00 51.17 33 GLN H C 1
ATOM 12723 O O . GLN H 1 53 ? 45.569 4.072 57.792 1.00 51.23 33 GLN H O 1
ATOM 12729 N N . LEU H 1 54 ? 46.903 4.199 55.976 1.00 47.33 34 LEU H N 1
ATOM 12730 C CA . LEU H 1 54 ? 48.112 4.239 56.792 1.00 46.70 34 LEU H CA 1
ATOM 12731 C C . LEU H 1 54 ? 48.140 5.483 57.670 1.00 45.83 34 LEU H C 1
ATOM 12732 O O . LEU H 1 54 ? 48.449 5.410 58.867 1.00 45.81 34 LEU H O 1
ATOM 12737 N N . ILE H 1 55 ? 47.803 6.638 57.091 1.00 47.10 35 ILE H N 1
ATOM 12738 C CA . ILE H 1 55 ? 47.831 7.891 57.833 1.00 46.35 35 ILE H CA 1
ATOM 12739 C C . ILE H 1 55 ? 46.745 7.913 58.900 1.00 47.08 35 ILE H C 1
ATOM 12740 O O . ILE H 1 55 ? 46.949 8.469 59.982 1.00 46.79 35 ILE H O 1
ATOM 12745 N N . GLN H 1 56 ? 45.594 7.291 58.637 1.00 54.10 36 GLN H N 1
ATOM 12746 C CA . GLN H 1 56 ? 44.543 7.228 59.647 1.00 57.26 36 GLN H CA 1
ATOM 12747 C C . GLN H 1 56 ? 44.974 6.376 60.836 1.00 54.71 36 GLN H C 1
ATOM 12748 O O . GLN H 1 56 ? 44.749 6.756 61.994 1.00 57.76 36 GLN H O 1
ATOM 12754 N N . ARG H 1 57 ? 45.606 5.227 60.571 1.00 51.67 37 ARG H N 1
ATOM 12755 C CA . ARG H 1 57 ? 46.108 4.400 61.668 1.00 51.08 37 ARG H CA 1
ATOM 12756 C C . ARG H 1 57 ? 47.203 5.121 62.449 1.00 50.01 37 ARG H C 1
ATOM 12757 O O . ARG H 1 57 ? 47.250 5.051 63.687 1.00 50.01 37 ARG H O 1
ATOM 12765 N N . LEU H 1 58 ? 48.090 5.829 61.741 1.00 47.19 38 LEU H N 1
ATOM 12766 C CA . LEU H 1 58 ? 49.126 6.604 62.416 1.00 46.25 38 LEU H CA 1
ATOM 12767 C C . LEU H 1 58 ? 48.522 7.709 63.271 1.00 46.08 38 LEU H C 1
ATOM 12768 O O . LEU H 1 58 ? 48.997 7.977 64.379 1.00 45.87 38 LEU H O 1
ATOM 12773 N N . ASP H 1 59 ? 47.478 8.366 62.773 1.00 51.05 39 ASP H N 1
ATOM 12774 C CA . ASP H 1 59 ? 46.835 9.423 63.540 1.00 51.10 39 ASP H CA 1
ATOM 12775 C C . ASP H 1 59 ? 46.167 8.862 64.786 1.00 51.89 39 ASP H C 1
ATOM 12776 O O . ASP H 1 59 ? 46.216 9.484 65.851 1.00 53.03 39 ASP H O 1
ATOM 12781 N N . ARG H 1 60 ? 45.551 7.681 64.678 1.00 50.89 40 ARG H N 1
ATOM 12782 C CA . ARG H 1 60 ? 44.976 7.054 65.867 1.00 51.61 40 ARG H CA 1
ATOM 12783 C C . ARG H 1 60 ? 46.055 6.725 66.895 1.00 51.03 40 ARG H C 1
ATOM 12784 O O . ARG H 1 60 ? 45.869 6.950 68.099 1.00 51.13 40 ARG H O 1
ATOM 12792 N N . ALA H 1 61 ? 47.190 6.187 66.440 1.00 52.24 41 ALA H N 1
ATOM 12793 C CA . ALA H 1 61 ? 48.263 5.854 67.374 1.00 50.61 41 ALA H CA 1
ATOM 12794 C C . ALA H 1 61 ? 48.827 7.104 68.038 1.00 50.84 41 ALA H C 1
ATOM 12795 O O . ALA H 1 61 ? 49.110 7.108 69.245 1.00 50.36 41 ALA H O 1
ATOM 12797 N N . VAL H 1 62 ? 49.001 8.175 67.261 1.00 48.73 42 VAL H N 1
ATOM 12798 C CA . VAL H 1 62 ? 49.500 9.426 67.818 1.00 48.02 42 VAL H CA 1
ATOM 12799 C C . VAL H 1 62 ? 48.495 10.007 68.803 1.00 48.57 42 VAL H C 1
ATOM 12800 O O . VAL H 1 62 ? 48.876 10.576 69.830 1.00 48.25 42 VAL H O 1
ATOM 12804 N N . ALA H 1 63 ? 47.198 9.850 68.525 1.00 50.90 43 ALA H N 1
ATOM 12805 C CA . ALA H 1 63 ? 46.181 10.321 69.459 1.00 51.59 43 ALA H CA 1
ATOM 12806 C C . ALA H 1 63 ? 46.227 9.539 70.765 1.00 52.12 43 ALA H C 1
ATOM 12807 O O . ALA H 1 63 ? 46.069 10.117 71.847 1.00 53.30 43 ALA H O 1
ATOM 12809 N N . THR H 1 64 ? 46.446 8.225 70.687 1.00 54.97 44 THR H N 1
ATOM 12810 C CA . THR H 1 64 ? 46.585 7.431 71.906 1.00 54.38 44 THR H CA 1
ATOM 12811 C C . THR H 1 64 ? 47.799 7.876 72.713 1.00 52.02 44 THR H C 1
ATOM 12812 O O . THR H 1 64 ? 47.719 8.061 73.936 1.00 52.21 44 THR H O 1
ATOM 12816 N N . ALA H 1 65 ? 48.939 8.051 72.039 1.00 57.37 45 ALA H N 1
ATOM 12817 C CA . ALA H 1 65 ? 50.144 8.493 72.734 1.00 51.63 45 ALA H CA 1
ATOM 12818 C C . ALA H 1 65 ? 49.953 9.877 73.342 1.00 56.52 45 ALA H C 1
ATOM 12819 O O . ALA H 1 65 ? 50.440 10.155 74.445 1.00 57.25 45 ALA H O 1
ATOM 12821 N N . GLN H 1 66 ? 49.230 10.755 72.645 1.00 51.43 46 GLN H N 1
ATOM 12822 C CA . GLN H 1 66 ? 48.993 12.099 73.154 1.00 52.76 46 GLN H CA 1
ATOM 12823 C C . GLN H 1 66 ? 48.078 12.070 74.371 1.00 57.26 46 GLN H C 1
ATOM 12824 O O . GLN H 1 66 ? 48.305 12.800 75.342 1.00 57.25 46 GLN H O 1
ATOM 12830 N N . GLY H 1 67 ? 47.039 11.233 74.335 1.00 59.00 47 GLY H N 1
ATOM 12831 C CA . GLY H 1 67 ? 46.185 11.081 75.501 1.00 63.33 47 GLY H CA 1
ATOM 12832 C C . GLY H 1 67 ? 46.943 10.544 76.699 1.00 61.90 47 GLY H C 1
ATOM 12833 O O . GLY H 1 67 ? 46.723 10.980 77.833 1.00 65.06 47 GLY H O 1
ATOM 12834 N N . LEU H 1 68 ? 47.850 9.595 76.464 1.00 65.30 48 LEU H N 1
ATOM 12835 C CA . LEU H 1 68 ? 48.696 9.100 77.548 1.00 63.73 48 LEU H CA 1
ATOM 12836 C C . LEU H 1 68 ? 49.576 10.212 78.107 1.00 61.38 48 LEU H C 1
ATOM 12837 O O . LEU H 1 68 ? 49.682 10.384 79.327 1.00 62.86 48 LEU H O 1
ATOM 12842 N N . LEU H 1 69 ? 50.211 10.985 77.221 1.00 59.46 49 LEU H N 1
ATOM 12843 C CA . LEU H 1 69 ? 51.089 12.063 77.663 1.00 58.79 49 LEU H CA 1
ATOM 12844 C C . LEU H 1 69 ? 50.327 13.138 78.428 1.00 61.23 49 LEU H C 1
ATOM 12845 O O . LEU H 1 69 ? 50.886 13.763 79.336 1.00 60.53 49 LEU H O 1
ATOM 12850 N N . SER H 1 70 ? 49.056 13.363 78.082 1.00 60.38 50 SER H N 1
ATOM 12851 C CA . SER H 1 70 ? 48.270 14.398 78.747 1.00 63.80 50 SER H CA 1
ATOM 12852 C C . SER H 1 70 ? 48.124 14.150 80.241 1.00 63.43 50 SER H C 1
ATOM 12853 O O . SER H 1 70 ? 47.836 15.093 80.987 1.00 64.13 50 SER H O 1
ATOM 12856 N N . ARG H 1 71 ? 48.318 12.911 80.696 1.00 64.51 51 ARG H N 1
ATOM 12857 C CA . ARG H 1 71 ? 48.256 12.605 82.120 1.00 65.23 51 ARG H CA 1
ATOM 12858 C C . ARG H 1 71 ? 49.386 13.247 82.912 1.00 61.81 51 ARG H C 1
ATOM 12859 O O . ARG H 1 71 ? 49.308 13.287 84.144 1.00 63.29 51 ARG H O 1
ATOM 12867 N N . VAL H 1 72 ? 50.428 13.746 82.240 1.00 62.17 52 VAL H N 1
ATOM 12868 C CA . VAL H 1 72 ? 51.525 14.406 82.933 1.00 58.61 52 VAL H CA 1
ATOM 12869 C C . VAL H 1 72 ? 51.042 15.637 83.686 1.00 65.28 52 VAL H C 1
ATOM 12870 O O . VAL H 1 72 ? 51.672 16.052 84.663 1.00 63.02 52 VAL H O 1
ATOM 12874 N N . HIS H 1 73 ? 49.921 16.219 83.266 1.00 58.30 53 HIS H N 1
ATOM 12875 C CA . HIS H 1 73 ? 49.367 17.406 83.901 1.00 61.27 53 HIS H CA 1
ATOM 12876 C C . HIS H 1 73 ? 48.616 17.087 85.184 1.00 63.38 53 HIS H C 1
ATOM 12877 O O . HIS H 1 73 ? 48.151 18.011 85.862 1.00 63.31 53 HIS H O 1
ATOM 12884 N N . SER H 1 74 ? 48.481 15.804 85.523 1.00 66.87 54 SER H N 1
ATOM 12885 C CA . SER H 1 74 ? 47.904 15.376 86.788 1.00 73.40 54 SER H CA 1
ATOM 12886 C C . SER H 1 74 ? 48.773 14.330 87.473 1.00 64.93 54 SER H C 1
ATOM 12887 O O . SER H 1 74 ? 48.351 13.753 88.481 1.00 66.59 54 SER H O 1
ATOM 12890 N N . THR H 1 75 ? 49.971 14.071 86.951 1.00 69.25 55 THR H N 1
ATOM 12891 C CA . THR H 1 75 ? 50.883 13.074 87.485 1.00 76.07 55 THR H CA 1
ATOM 12892 C C . THR H 1 75 ? 52.068 13.757 88.146 1.00 77.65 55 THR H C 1
ATOM 12893 O O . THR H 1 75 ? 52.712 14.608 87.515 1.00 75.44 55 THR H O 1
ATOM 12897 N N . PRO H 1 76 ? 52.385 13.430 89.396 1.00 75.05 56 PRO H N 1
ATOM 12898 C CA . PRO H 1 76 ? 53.604 13.962 90.008 1.00 78.10 56 PRO H CA 1
ATOM 12899 C C . PRO H 1 76 ? 54.846 13.371 89.360 1.00 78.30 56 PRO H C 1
ATOM 12900 O O . PRO H 1 76 ? 54.813 12.308 88.736 1.00 79.93 56 PRO H O 1
ATOM 12904 N N . ARG H 1 77 ? 55.961 14.092 89.511 1.00 70.51 57 ARG H N 1
ATOM 12905 C CA . ARG H 1 77 ? 57.229 13.607 88.974 1.00 70.48 57 ARG H CA 1
ATOM 12906 C C . ARG H 1 77 ? 57.590 12.243 89.545 1.00 79.68 57 ARG H C 1
ATOM 12907 O O . ARG H 1 77 ? 58.179 11.413 88.842 1.00 80.34 57 ARG H O 1
ATOM 12915 N N . SER H 1 78 ? 57.221 11.991 90.806 1.00 79.74 58 SER H N 1
ATOM 12916 C CA . SER H 1 78 ? 57.560 10.732 91.462 1.00 86.97 58 SER H CA 1
ATOM 12917 C C . SER H 1 78 ? 57.047 9.534 90.675 1.00 87.04 58 SER H C 1
ATOM 12918 O O . SER H 1 78 ? 57.711 8.493 90.611 1.00 93.62 58 SER H O 1
ATOM 12921 N N . ARG H 1 79 ? 55.868 9.659 90.068 1.00 92.72 59 ARG H N 1
ATOM 12922 C CA . ARG H 1 79 ? 55.272 8.591 89.278 1.00 97.50 59 ARG H CA 1
ATOM 12923 C C . ARG H 1 79 ? 55.440 8.816 87.776 1.00 83.95 59 ARG H C 1
ATOM 12924 O O . ARG H 1 79 ? 54.603 8.368 86.984 1.00 82.57 59 ARG H O 1
ATOM 12932 N N . TYR H 1 80 ? 56.518 9.503 87.366 1.00 88.89 60 TYR H N 1
ATOM 12933 C CA . TYR H 1 80 ? 56.770 9.677 85.935 1.00 82.01 60 TYR H CA 1
ATOM 12934 C C . TYR H 1 80 ? 57.165 8.375 85.246 1.00 84.73 60 TYR H C 1
ATOM 12935 O O . TYR H 1 80 ? 56.649 8.109 84.146 1.00 82.58 60 TYR H O 1
ATOM 12944 N N . PRO H 1 81 ? 58.061 7.538 85.793 1.00 83.34 61 PRO H N 1
ATOM 12945 C CA . PRO H 1 81 ? 58.435 6.309 85.068 1.00 93.44 61 PRO H CA 1
ATOM 12946 C C . PRO H 1 81 ? 57.265 5.390 84.761 1.00 85.43 61 PRO H C 1
ATOM 12947 O O . PRO H 1 81 ? 57.318 4.650 83.771 1.00 86.91 61 PRO H O 1
ATOM 12951 N N . GLN H 1 82 ? 56.213 5.406 85.581 1.00 108.01 62 GLN H N 1
ATOM 12952 C CA . GLN H 1 82 ? 55.024 4.618 85.271 1.00 107.62 62 GLN H CA 1
ATOM 12953 C C . GLN H 1 82 ? 54.359 5.118 83.994 1.00 99.85 62 GLN H C 1
ATOM 12954 O O . GLN H 1 82 ? 53.990 4.326 83.119 1.00 99.49 62 GLN H O 1
ATOM 12960 N N . LEU H 1 83 ? 54.201 6.438 83.872 1.00 87.79 63 LEU H N 1
ATOM 12961 C CA . LEU H 1 83 ? 53.605 7.018 82.673 1.00 80.33 63 LEU H CA 1
ATOM 12962 C C . LEU H 1 83 ? 54.499 6.811 81.457 1.00 76.65 63 LEU H C 1
ATOM 12963 O O . LEU H 1 83 ? 54.036 6.350 80.405 1.00 77.52 63 LEU H O 1
ATOM 12968 N N . VAL H 1 84 ? 55.787 7.144 81.590 1.00 68.10 64 VAL H N 1
ATOM 12969 C CA . VAL H 1 84 ? 56.716 7.086 80.462 1.00 65.93 64 VAL H CA 1
ATOM 12970 C C . VAL H 1 84 ? 56.667 5.720 79.794 1.00 66.95 64 VAL H C 1
ATOM 12971 O O . VAL H 1 84 ? 56.563 5.614 78.566 1.00 64.64 64 VAL H O 1
ATOM 12975 N N . SER H 1 85 ? 56.727 4.653 80.597 1.00 69.69 65 SER H N 1
ATOM 12976 C CA . SER H 1 85 ? 56.620 3.302 80.054 1.00 75.69 65 SER H CA 1
ATOM 12977 C C . SER H 1 85 ? 55.377 3.162 79.184 1.00 71.43 65 SER H C 1
ATOM 12978 O O . SER H 1 85 ? 55.465 2.779 78.010 1.00 73.12 65 SER H O 1
ATOM 12981 N N . GLN H 1 86 ? 54.210 3.509 79.737 1.00 73.53 66 GLN H N 1
ATOM 12982 C CA . GLN H 1 86 ? 52.975 3.456 78.963 1.00 71.68 66 GLN H CA 1
ATOM 12983 C C . GLN H 1 86 ? 53.092 4.272 77.683 1.00 65.42 66 GLN H C 1
ATOM 12984 O O . GLN H 1 86 ? 52.604 3.858 76.625 1.00 61.48 66 GLN H O 1
ATOM 12990 N N . VAL H 1 87 ? 53.752 5.430 77.758 1.00 70.11 67 VAL H N 1
ATOM 12991 C CA . VAL H 1 87 ? 53.919 6.255 76.568 1.00 65.99 67 VAL H CA 1
ATOM 12992 C C . VAL H 1 87 ? 54.858 5.577 75.582 1.00 62.77 67 VAL H C 1
ATOM 12993 O O . VAL H 1 87 ? 54.606 5.573 74.371 1.00 58.96 67 VAL H O 1
ATOM 12997 N N . GLU H 1 88 ? 55.939 4.973 76.085 1.00 57.61 68 GLU H N 1
ATOM 12998 C CA . GLU H 1 88 ? 56.934 4.358 75.211 1.00 59.88 68 GLU H CA 1
ATOM 12999 C C . GLU H 1 88 ? 56.282 3.349 74.276 1.00 59.81 68 GLU H C 1
ATOM 13000 O O . GLU H 1 88 ? 56.372 3.470 73.047 1.00 57.18 68 GLU H O 1
ATOM 13006 N N . ALA H 1 89 ? 55.593 2.360 74.854 1.00 61.45 69 ALA H N 1
ATOM 13007 C CA . ALA H 1 89 ? 54.817 1.414 74.060 1.00 62.77 69 ALA H CA 1
ATOM 13008 C C . ALA H 1 89 ? 53.961 2.142 73.033 1.00 57.09 69 ALA H C 1
ATOM 13009 O O . ALA H 1 89 ? 54.006 1.831 71.836 1.00 57.67 69 ALA H O 1
ATOM 13011 N N . ALA H 1 90 ? 53.206 3.149 73.486 1.00 60.62 70 ALA H N 1
ATOM 13012 C CA . ALA H 1 90 ? 52.388 3.948 72.582 1.00 52.50 70 ALA H CA 1
ATOM 13013 C C . ALA H 1 90 ? 53.214 4.445 71.403 1.00 62.89 70 ALA H C 1
ATOM 13014 O O . ALA H 1 90 ? 52.885 4.183 70.239 1.00 48.60 70 ALA H O 1
ATOM 13016 N N . VAL H 1 91 ? 54.323 5.132 71.696 1.00 51.86 71 VAL H N 1
ATOM 13017 C CA . VAL H 1 91 ? 55.175 5.643 70.626 1.00 49.61 71 VAL H CA 1
ATOM 13018 C C . VAL H 1 91 ? 55.677 4.496 69.761 1.00 50.23 71 VAL H C 1
ATOM 13019 O O . VAL H 1 91 ? 55.674 4.584 68.525 1.00 48.67 71 VAL H O 1
ATOM 13023 N N . LYS H 1 92 ? 56.076 3.386 70.393 1.00 49.79 72 LYS H N 1
ATOM 13024 C CA . LYS H 1 92 ? 56.529 2.233 69.624 1.00 50.85 72 LYS H CA 1
ATOM 13025 C C . LYS H 1 92 ? 55.446 1.765 68.666 1.00 50.41 72 LYS H C 1
ATOM 13026 O O . LYS H 1 92 ? 55.733 1.436 67.508 1.00 49.62 72 LYS H O 1
ATOM 13032 N N . GLU H 1 93 ? 54.188 1.769 69.119 1.00 56.86 73 GLU H N 1
ATOM 13033 C CA . GLU H 1 93 ? 53.091 1.395 68.233 1.00 57.39 73 GLU H CA 1
ATOM 13034 C C . GLU H 1 93 ? 53.051 2.302 67.011 1.00 51.43 73 GLU H C 1
ATOM 13035 O O . GLU H 1 93 ? 52.888 1.823 65.880 1.00 51.50 73 GLU H O 1
ATOM 13041 N N . GLU H 1 94 ? 53.228 3.612 67.218 1.00 57.03 74 GLU H N 1
ATOM 13042 C CA . GLU H 1 94 ? 53.350 4.533 66.094 1.00 48.88 74 GLU H CA 1
ATOM 13043 C C . GLU H 1 94 ? 54.387 4.033 65.101 1.00 50.66 74 GLU H C 1
ATOM 13044 O O . GLU H 1 94 ? 54.120 3.936 63.896 1.00 49.29 74 GLU H O 1
ATOM 13050 N N . ALA H 1 95 ? 55.577 3.685 65.601 1.00 46.74 75 ALA H N 1
ATOM 13051 C CA . ALA H 1 95 ? 56.643 3.232 64.717 1.00 46.00 75 ALA H CA 1
ATOM 13052 C C . ALA H 1 95 ? 56.197 2.029 63.901 1.00 48.30 75 ALA H C 1
ATOM 13053 O O . ALA H 1 95 ? 56.501 1.936 62.704 1.00 49.98 75 ALA H O 1
ATOM 13055 N N . ALA H 1 96 ? 55.435 1.120 64.522 1.00 46.20 76 ALA H N 1
ATOM 13056 C CA . ALA H 1 96 ? 54.971 -0.064 63.809 1.00 47.70 76 ALA H CA 1
ATOM 13057 C C . ALA H 1 96 ? 54.160 0.321 62.579 1.00 46.13 76 ALA H C 1
ATOM 13058 O O . ALA H 1 96 ? 54.286 -0.307 61.520 1.00 46.43 76 ALA H O 1
ATOM 13060 N N . ILE H 1 97 ? 53.333 1.362 62.697 1.00 48.85 77 ILE H N 1
ATOM 13061 C CA . ILE H 1 97 ? 52.601 1.846 61.534 1.00 45.75 77 ILE H CA 1
ATOM 13062 C C . ILE H 1 97 ? 53.543 2.560 60.578 1.00 43.89 77 ILE H C 1
ATOM 13063 O O . ILE H 1 97 ? 53.478 2.360 59.358 1.00 44.09 77 ILE H O 1
ATOM 13068 N N . ILE H 1 98 ? 54.455 3.375 61.117 1.00 41.83 78 ILE H N 1
ATOM 13069 C CA . ILE H 1 98 ? 55.299 4.212 60.269 1.00 40.39 78 ILE H CA 1
ATOM 13070 C C . ILE H 1 98 ? 56.134 3.351 59.332 1.00 41.10 78 ILE H C 1
ATOM 13071 O O . ILE H 1 98 ? 56.255 3.649 58.136 1.00 40.47 78 ILE H O 1
ATOM 13076 N N . SER H 1 99 ? 56.687 2.250 59.850 1.00 41.50 79 SER H N 1
ATOM 13077 C CA . SER H 1 99 ? 57.400 1.299 59.003 1.00 42.65 79 SER H CA 1
ATOM 13078 C C . SER H 1 99 ? 56.573 0.930 57.780 1.00 42.56 79 SER H C 1
ATOM 13079 O O . SER H 1 99 ? 57.049 1.024 56.642 1.00 42.26 79 SER H O 1
ATOM 13082 N N . GLU H 1 100 ? 55.314 0.535 58.001 1.00 43.50 80 GLU H N 1
ATOM 13083 C CA . GLU H 1 100 ? 54.433 0.201 56.886 1.00 43.56 80 GLU H CA 1
ATOM 13084 C C . GLU H 1 100 ? 54.308 1.374 55.925 1.00 41.61 80 GLU H C 1
ATOM 13085 O O . GLU H 1 100 ? 54.476 1.216 54.708 1.00 41.71 80 GLU H O 1
ATOM 13091 N N . LEU H 1 101 ? 54.039 2.570 56.460 1.00 40.33 81 LEU H N 1
ATOM 13092 C CA . LEU H 1 101 ? 54.039 3.766 55.627 1.00 39.03 81 LEU H CA 1
ATOM 13093 C C . LEU H 1 101 ? 55.350 3.873 54.859 1.00 38.83 81 LEU H C 1
ATOM 13094 O O . LEU H 1 101 ? 55.358 4.044 53.633 1.00 38.89 81 LEU H O 1
ATOM 13099 N N . ASP H 1 102 ? 56.472 3.712 55.574 1.00 41.25 82 ASP H N 1
ATOM 13100 C CA . ASP H 1 102 ? 57.789 3.733 54.946 1.00 41.53 82 ASP H CA 1
ATOM 13101 C C . ASP H 1 102 ? 57.864 2.764 53.777 1.00 44.20 82 ASP H C 1
ATOM 13102 O O . ASP H 1 102 ? 58.401 3.102 52.716 1.00 43.42 82 ASP H O 1
ATOM 13107 N N . THR H 1 103 ? 57.311 1.559 53.941 1.00 41.91 83 THR H N 1
ATOM 13108 C CA . THR H 1 103 ? 57.393 0.576 52.865 1.00 47.26 83 THR H CA 1
ATOM 13109 C C . THR H 1 103 ? 56.577 1.012 51.657 1.00 42.37 83 THR H C 1
ATOM 13110 O O . THR H 1 103 ? 56.986 0.788 50.510 1.00 43.75 83 THR H O 1
ATOM 13114 N N . VAL H 1 104 ? 55.432 1.653 51.893 1.00 45.17 84 VAL H N 1
ATOM 13115 C CA . VAL H 1 104 ? 54.535 2.000 5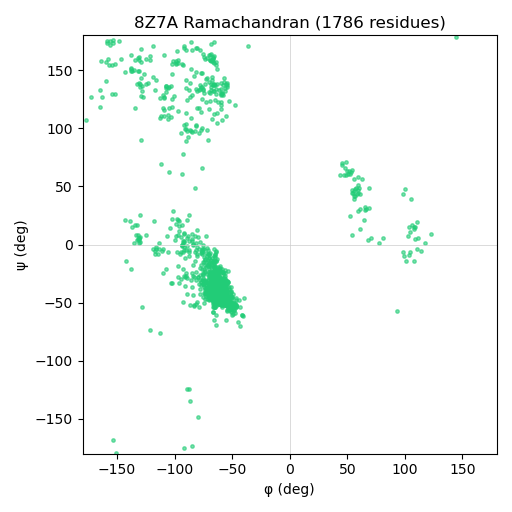0.796 1.00 43.69 84 VAL H CA 1
ATOM 13116 C C . VAL H 1 104 ? 54.980 3.293 50.126 1.00 42.29 84 VAL H C 1
ATOM 13117 O O . VAL H 1 104 ? 55.160 3.350 48.903 1.00 42.37 84 VAL H O 1
ATOM 13121 N N . ALA H 1 105 ? 55.173 4.344 50.926 1.00 44.41 85 ALA H N 1
ATOM 13122 C CA . ALA H 1 105 ? 55.528 5.646 50.378 1.00 42.79 85 ALA H CA 1
ATOM 13123 C C . ALA H 1 105 ? 56.824 5.590 49.582 1.00 47.03 85 ALA H C 1
ATOM 13124 O O . ALA H 1 105 ? 56.980 6.329 48.603 1.00 46.19 85 ALA H O 1
ATOM 13126 N N . SER H 1 106 ? 57.755 4.718 49.972 1.00 42.03 86 SER H N 1
ATOM 13127 C CA . SER H 1 106 ? 59.033 4.650 49.277 1.00 43.14 86 SER H CA 1
ATOM 13128 C C . SER H 1 106 ? 58.906 4.063 47.878 1.00 44.36 86 SER H C 1
ATOM 13129 O O . SER H 1 106 ? 59.834 4.212 47.075 1.00 45.54 86 SER H O 1
ATOM 13132 N N . LYS H 1 107 ? 57.788 3.403 47.563 1.00 44.07 87 LYS H N 1
ATOM 13133 C CA . LYS H 1 107 ? 57.584 2.906 46.208 1.00 44.83 87 LYS H CA 1
ATOM 13134 C C . LYS H 1 107 ? 57.209 4.007 45.228 1.00 44.36 87 LYS H C 1
ATOM 13135 O O . LYS H 1 107 ? 57.134 3.743 44.023 1.00 47.41 87 LYS H O 1
ATOM 13141 N N . HIS H 1 108 ? 56.979 5.219 45.707 1.00 49.56 88 HIS H N 1
ATOM 13142 C CA . HIS H 1 108 ? 56.526 6.337 44.899 1.00 47.10 88 HIS H CA 1
ATOM 13143 C C . HIS H 1 108 ? 57.383 7.553 45.206 1.00 45.45 88 HIS H C 1
ATOM 13144 O O . HIS H 1 108 ? 58.057 7.597 46.242 1.00 53.83 88 HIS H O 1
ATOM 13151 N N . PRO H 1 109 ? 57.405 8.546 44.313 1.00 56.07 89 PRO H N 1
ATOM 13152 C CA . PRO H 1 109 ? 58.188 9.759 44.578 1.00 55.13 89 PRO H CA 1
ATOM 13153 C C . PRO H 1 109 ? 57.807 10.384 45.912 1.00 51.49 89 PRO H C 1
ATOM 13154 O O . PRO H 1 109 ? 56.632 10.438 46.284 1.00 51.00 89 PRO H O 1
ATOM 13158 N N . TYR H 1 110 ? 58.820 10.848 46.645 1.00 58.69 90 TYR H N 1
ATOM 13159 C CA . TYR H 1 110 ? 58.568 11.390 47.974 1.00 56.22 90 TYR H CA 1
ATOM 13160 C C . TYR H 1 110 ? 57.757 12.677 47.895 1.00 53.76 90 TYR H C 1
ATOM 13161 O O . TYR H 1 110 ? 56.696 12.795 48.520 1.00 51.19 90 TYR H O 1
ATOM 13170 N N . TYR H 1 111 ? 58.233 13.645 47.111 1.00 55.72 91 TYR H N 1
ATOM 13171 C CA . TYR H 1 111 ? 57.633 14.972 47.090 1.00 54.60 91 TYR H CA 1
ATOM 13172 C C . TYR H 1 111 ? 56.275 15.005 46.401 1.00 55.59 91 TYR H C 1
ATOM 13173 O O . TYR H 1 111 ? 55.587 16.028 46.484 1.00 56.85 91 TYR H O 1
ATOM 13182 N N . LYS H 1 112 ? 55.872 13.924 45.732 1.00 45.92 92 LYS H N 1
ATOM 13183 C CA . LYS H 1 112 ? 54.535 13.868 45.156 1.00 46.64 92 LYS H CA 1
ATOM 13184 C C . LYS H 1 112 ? 53.467 13.636 46.219 1.00 45.12 92 LYS H C 1
ATOM 13185 O O . LYS H 1 112 ? 52.320 14.056 46.037 1.00 49.24 92 LYS H O 1
ATOM 13191 N N . TYR H 1 113 ? 53.827 13.005 47.342 1.00 46.69 93 TYR H N 1
ATOM 13192 C CA . TYR H 1 113 ? 52.856 12.610 48.352 1.00 45.55 93 TYR H CA 1
ATOM 13193 C C . TYR H 1 113 ? 53.226 13.018 49.773 1.00 44.14 93 TYR H C 1
ATOM 13194 O O . TYR H 1 113 ? 52.466 12.708 50.696 1.00 43.39 93 TYR H O 1
ATOM 13203 N N . ASN H 1 114 ? 54.358 13.701 49.978 1.00 51.10 94 ASN H N 1
ATOM 13204 C CA . ASN H 1 114 ? 54.830 14.003 51.331 1.00 47.50 94 ASN H CA 1
ATOM 13205 C C . ASN H 1 114 ? 53.867 14.906 52.093 1.00 47.61 94 ASN H C 1
ATOM 13206 O O . ASN H 1 114 ? 53.821 14.865 53.333 1.00 46.23 94 ASN H O 1
ATOM 13211 N N . GLN H 1 115 ? 53.125 15.750 51.374 1.00 51.52 95 GLN H N 1
ATOM 13212 C CA . GLN H 1 115 ? 52.192 16.667 52.009 1.00 50.71 95 GLN H CA 1
ATOM 13213 C C . GLN H 1 115 ? 51.046 15.937 52.692 1.00 50.04 95 GLN H C 1
ATOM 13214 O O . GLN H 1 115 ? 50.368 16.525 53.541 1.00 51.48 95 GLN H O 1
ATOM 13220 N N . ARG H 1 116 ? 50.818 14.670 52.346 1.00 43.03 96 ARG H N 1
ATOM 13221 C CA . ARG H 1 116 ? 49.703 13.935 52.926 1.00 43.52 96 ARG H CA 1
ATOM 13222 C C . ARG H 1 116 ? 50.022 13.416 54.320 1.00 42.79 96 ARG H C 1
ATOM 13223 O O . ARG H 1 116 ? 49.111 13.268 55.141 1.00 45.62 96 ARG H O 1
ATOM 13231 N N . TRP H 1 117 ? 51.297 13.148 54.616 1.00 47.42 97 TRP H N 1
ATOM 13232 C CA . TRP H 1 117 ? 51.673 12.575 55.900 1.00 42.68 97 TRP H CA 1
ATOM 13233 C C . TRP H 1 117 ? 52.574 13.470 56.735 1.00 42.53 97 TRP H C 1
ATOM 13234 O O . TRP H 1 117 ? 52.915 13.080 57.858 1.00 44.78 97 TRP H O 1
ATOM 13245 N N . THR H 1 118 ? 53.024 14.616 56.211 1.00 43.84 98 THR H N 1
ATOM 13246 C CA . THR H 1 118 ? 54.001 15.406 56.956 1.00 43.05 98 THR H CA 1
ATOM 13247 C C . THR H 1 118 ? 53.457 15.855 58.312 1.00 44.27 98 THR H C 1
ATOM 13248 O O . THR H 1 118 ? 54.184 15.839 59.310 1.00 48.81 98 THR H O 1
ATOM 13252 N N . ARG H 1 119 ? 52.174 16.218 58.382 1.00 50.77 99 ARG H N 1
ATOM 13253 C CA . ARG H 1 119 ? 51.606 16.678 59.648 1.00 52.03 99 ARG H CA 1
ATOM 13254 C C . ARG H 1 119 ? 51.531 15.543 60.665 1.00 53.07 99 ARG H C 1
ATOM 13255 O O . ARG H 1 119 ? 51.897 15.715 61.837 1.00 51.93 99 ARG H O 1
ATOM 13263 N N . SER H 1 120 ? 51.056 14.373 60.232 1.00 50.46 100 SER H N 1
ATOM 13264 C CA . SER H 1 120 ? 50.971 13.231 61.135 1.00 48.56 100 SER H CA 1
ATOM 13265 C C . SER H 1 120 ? 52.353 12.807 61.614 1.00 49.39 100 SER H C 1
ATOM 13266 O O . SER H 1 120 ? 52.538 12.471 62.792 1.00 50.58 100 SER H O 1
ATOM 13269 N N . MET H 1 121 ? 53.341 12.825 60.716 1.00 42.54 101 MET H N 1
ATOM 13270 C CA . MET H 1 121 ? 54.698 12.467 61.106 1.00 41.47 101 MET H CA 1
ATOM 13271 C C . MET H 1 121 ? 55.267 13.483 62.085 1.00 41.65 101 MET H C 1
ATOM 13272 O O . MET H 1 121 ? 55.985 13.118 63.024 1.00 42.12 101 MET H O 1
ATOM 13277 N N . GLN H 1 122 ? 54.948 14.762 61.887 1.00 49.92 102 GLN H N 1
ATOM 13278 C CA . GLN H 1 122 ? 55.374 15.787 62.829 1.00 49.84 102 GLN H CA 1
ATOM 13279 C C . GLN H 1 122 ? 54.772 15.548 64.210 1.00 51.58 102 GLN H C 1
ATOM 13280 O O . GLN H 1 122 ? 55.465 15.668 65.229 1.00 51.75 102 GLN H O 1
ATOM 13286 N N . HIS H 1 123 ? 53.494 15.163 64.262 1.00 50.21 103 HIS H N 1
ATOM 13287 C CA . HIS H 1 123 ? 52.864 14.877 65.552 1.00 50.83 103 HIS H CA 1
ATOM 13288 C C . HIS H 1 123 ? 53.481 13.649 66.220 1.00 53.99 103 HIS H C 1
ATOM 13289 O O . HIS H 1 123 ? 53.672 13.625 67.445 1.00 55.85 103 HIS H O 1
ATOM 13296 N N . ALA H 1 124 ? 53.794 12.616 65.435 1.00 43.83 104 ALA H N 1
ATOM 13297 C CA . ALA H 1 124 ? 54.432 11.428 65.995 1.00 44.51 104 ALA H CA 1
ATOM 13298 C C . ALA H 1 124 ? 55.809 11.763 66.559 1.00 46.61 104 ALA H C 1
ATOM 13299 O O . ALA H 1 124 ? 56.173 11.322 67.660 1.00 50.29 104 ALA H O 1
ATOM 13301 N N . ILE H 1 125 ? 56.594 12.535 65.805 1.00 47.11 105 ILE H N 1
ATOM 13302 C CA . ILE H 1 125 ? 57.888 12.996 66.298 1.00 49.06 105 ILE H CA 1
ATOM 13303 C C . ILE H 1 125 ? 57.710 13.772 67.595 1.00 50.19 105 ILE H C 1
ATOM 13304 O O . ILE H 1 125 ? 58.512 13.650 68.530 1.00 54.27 105 ILE H O 1
ATOM 13309 N N . GLY H 1 126 ? 56.653 14.584 67.669 1.00 48.01 106 GLY H N 1
ATOM 13310 C CA . GLY H 1 126 ? 56.391 15.327 68.889 1.00 49.53 106 GLY H CA 1
ATOM 13311 C C . GLY H 1 126 ? 56.154 14.420 70.080 1.00 51.40 106 GLY H C 1
ATOM 13312 O O . GLY H 1 126 ? 56.690 14.649 71.166 1.00 54.64 106 GLY H O 1
ATOM 13313 N N . THR H 1 127 ? 55.340 13.377 69.894 1.00 44.60 107 THR H N 1
ATOM 13314 C CA . THR H 1 127 ? 55.080 12.457 71.002 1.00 48.54 107 THR H CA 1
ATOM 13315 C C . THR H 1 127 ? 56.357 11.744 71.437 1.00 52.93 107 THR H C 1
ATOM 13316 O O . THR H 1 127 ? 56.593 11.556 72.637 1.00 57.57 107 THR H O 1
ATOM 13320 N N . ALA H 1 128 ? 57.202 11.357 70.476 1.00 46.11 108 ALA H N 1
ATOM 13321 C CA . ALA H 1 128 ? 58.459 10.691 70.824 1.00 50.60 108 ALA H CA 1
ATOM 13322 C C . ALA H 1 128 ? 59.381 11.619 71.617 1.00 55.32 108 ALA H C 1
ATOM 13323 O O . ALA H 1 128 ? 59.949 11.227 72.648 1.00 58.91 108 ALA H O 1
ATOM 13325 N N . ILE H 1 129 ? 59.541 12.858 71.145 1.00 52.18 109 ILE H N 1
ATOM 13326 C CA . ILE H 1 129 ? 60.406 13.818 71.828 1.00 54.76 109 ILE H CA 1
ATOM 13327 C C . ILE H 1 129 ? 59.860 14.138 73.215 1.00 54.32 109 ILE H C 1
ATOM 13328 O O . ILE H 1 129 ? 60.624 14.307 74.173 1.00 57.75 109 ILE H O 1
ATOM 13333 N N . TYR H 1 130 ? 58.533 14.230 73.343 1.00 54.21 110 TYR H N 1
ATOM 13334 C CA . TYR H 1 130 ? 57.917 14.473 74.645 1.00 54.87 110 TYR H CA 1
ATOM 13335 C C . TYR H 1 130 ? 58.189 13.319 75.598 1.00 60.03 110 TYR H C 1
ATOM 13336 O O . TYR H 1 130 ? 58.546 13.530 76.764 1.00 65.28 110 TYR H O 1
ATOM 13345 N N . CYS H 1 131 ? 58.015 12.087 75.116 1.00 48.38 111 CYS H N 1
ATOM 13346 C CA . CYS H 1 131 ? 58.299 10.915 75.937 1.00 51.39 111 CYS H CA 1
ATOM 13347 C C . CYS H 1 131 ? 59.737 10.935 76.441 1.00 57.16 111 CYS H C 1
ATOM 13348 O O . CYS H 1 131 ? 59.996 10.694 77.625 1.00 60.36 111 CYS H O 1
ATOM 13351 N N . ALA H 1 132 ? 60.689 11.234 75.554 1.00 53.46 112 ALA H N 1
ATOM 13352 C CA . ALA H 1 132 ? 62.085 11.255 75.981 1.00 58.01 112 ALA H CA 1
ATOM 13353 C C . ALA H 1 132 ? 62.376 12.420 76.918 1.00 61.89 112 ALA H C 1
ATOM 13354 O O . ALA H 1 132 ? 63.223 12.300 77.812 1.00 68.83 112 ALA H O 1
ATOM 13356 N N . TRP H 1 133 ? 61.700 13.554 76.721 1.00 58.81 113 TRP H N 1
ATOM 13357 C CA . TRP H 1 133 ? 61.851 14.681 77.632 1.00 60.14 113 TRP H CA 1
ATOM 13358 C C . TRP H 1 133 ? 61.440 14.303 79.047 1.00 62.50 113 TRP H C 1
ATOM 13359 O O . TRP H 1 133 ? 62.020 14.801 80.018 1.00 67.79 113 TRP H O 1
ATOM 13370 N N . LEU H 1 134 ? 60.457 13.418 79.182 1.00 59.88 114 LEU H N 1
ATOM 13371 C CA . LEU H 1 134 ? 59.996 12.944 80.478 1.00 62.97 114 LEU H CA 1
ATOM 13372 C C . LEU H 1 134 ? 60.820 11.778 81.004 1.00 68.54 114 LEU H C 1
ATOM 13373 O O . LEU H 1 134 ? 60.476 11.216 82.049 1.00 72.67 114 LEU H O 1
ATOM 13378 N N . GLY H 1 135 ? 61.891 11.402 80.310 1.00 60.60 115 GLY H N 1
ATOM 13379 C CA . GLY H 1 135 ? 62.761 10.332 80.747 1.00 68.41 115 GLY H CA 1
ATOM 13380 C C . GLY H 1 135 ? 62.674 9.043 79.958 1.00 68.91 115 GLY H C 1
ATOM 13381 O O . GLY H 1 135 ? 63.172 8.015 80.434 1.00 80.05 115 GLY H O 1
ATOM 13382 N N . GLY H 1 136 ? 62.068 9.059 78.770 1.00 60.48 116 GLY H N 1
ATOM 13383 C CA . GLY H 1 136 ? 61.910 7.866 77.971 1.00 59.87 116 GLY H CA 1
ATOM 13384 C C . GLY H 1 136 ? 62.972 7.726 76.892 1.00 72.78 116 GLY H C 1
ATOM 13385 O O . GLY H 1 136 ? 63.714 8.654 76.581 1.00 60.00 116 GLY H O 1
ATOM 13386 N N . PHE H 1 137 ? 63.027 6.520 76.325 1.00 68.05 117 PHE H N 1
ATOM 13387 C CA . PHE H 1 137 ? 63.934 6.155 75.242 1.00 69.63 117 PHE H CA 1
ATOM 13388 C C . PHE H 1 137 ? 65.367 6.588 75.536 1.00 90.91 117 PHE H C 1
ATOM 13389 O O . PHE H 1 137 ? 65.905 7.459 74.840 1.00 77.29 117 PHE H O 1
ATOM 13397 N N . PRO H 1 138 ? 66.023 6.014 76.558 1.00 65.46 118 PRO H N 1
ATOM 13398 C CA . PRO H 1 138 ? 67.401 6.396 76.873 1.00 67.93 118 PRO H CA 1
ATOM 13399 C C . PRO H 1 138 ? 68.431 5.591 76.080 1.00 69.90 118 PRO H C 1
ATOM 13400 O O . PRO H 1 138 ? 69.521 6.098 75.809 1.00 72.46 118 PRO H O 1
ATOM 13404 N N . ALA H 1 150 ? 65.051 8.570 85.564 1.00 107.16 130 ALA H N 1
ATOM 13405 C CA . ALA H 1 150 ? 64.292 9.617 84.890 1.00 100.10 130 ALA H CA 1
ATOM 13406 C C . ALA H 1 150 ? 65.126 10.886 84.729 1.00 101.13 130 ALA H C 1
ATOM 13407 O O . ALA H 1 150 ? 65.230 11.693 85.655 1.00 102.00 130 ALA H O 1
ATOM 13409 N N . GLU H 1 151 ? 65.720 11.053 83.549 1.00 98.05 131 GLU H N 1
ATOM 13410 C CA . GLU H 1 151 ? 66.509 12.242 83.227 1.00 97.90 131 GLU H CA 1
ATOM 13411 C C . GLU H 1 151 ? 65.589 13.230 82.517 1.00 96.69 131 GLU H C 1
ATOM 13412 O O . GLU H 1 151 ? 65.377 13.141 81.306 1.00 85.86 131 GLU H O 1
ATOM 13418 N N . ILE H 1 152 ? 65.039 14.174 83.276 1.00 91.24 132 ILE H N 1
ATOM 13419 C CA . ILE H 1 152 ? 64.015 15.080 82.764 1.00 78.69 132 ILE H CA 1
ATOM 13420 C C . ILE H 1 152 ? 64.678 16.195 81.964 1.00 77.43 132 ILE H C 1
ATOM 13421 O O . ILE H 1 152 ? 65.646 16.817 82.422 1.00 82.89 132 ILE H O 1
ATOM 13426 N N . GLY H 1 153 ? 64.152 16.453 80.773 1.00 66.52 133 GLY H N 1
ATOM 13427 C CA . GLY H 1 153 ? 64.617 17.530 79.935 1.00 61.94 133 GLY H CA 1
ATOM 13428 C C . GLY H 1 153 ? 65.501 17.142 78.756 1.00 62.00 133 GLY H C 1
ATOM 13429 O O . GLY H 1 153 ? 66.146 18.027 78.179 1.00 64.35 133 GLY H O 1
ATOM 13430 N N . ARG H 1 154 ? 65.547 15.867 78.382 1.00 62.38 134 ARG H N 1
ATOM 13431 C CA . ARG H 1 154 ? 66.421 15.429 77.303 1.00 62.86 134 ARG H CA 1
ATOM 13432 C C . ARG H 1 154 ? 65.801 15.764 75.952 1.00 61.93 134 ARG H C 1
ATOM 13433 O O . ARG H 1 154 ? 64.616 15.504 75.719 1.00 58.11 134 ARG H O 1
ATOM 13441 N N . LEU H 1 155 ? 66.604 16.348 75.063 1.00 68.62 135 LEU H N 1
ATOM 13442 C CA . LEU H 1 155 ? 66.165 16.691 73.714 1.00 64.51 135 LEU H CA 1
ATOM 13443 C C . LEU H 1 155 ? 66.735 15.663 72.744 1.00 64.28 135 LEU H C 1
ATOM 13444 O O . LEU H 1 155 ? 67.947 15.630 72.506 1.00 70.13 135 LEU H O 1
ATOM 13449 N N . LEU H 1 156 ? 65.863 14.824 72.195 1.00 59.81 136 LEU H N 1
ATOM 13450 C CA . LEU H 1 156 ? 66.283 13.877 71.173 1.00 60.53 136 LEU H CA 1
ATOM 13451 C C . LEU H 1 156 ? 66.814 14.616 69.953 1.00 59.84 136 LEU H C 1
ATOM 13452 O O . LEU H 1 156 ? 66.200 15.574 69.476 1.00 57.33 136 LEU H O 1
ATOM 13457 N N . THR H 1 157 ? 67.964 14.173 69.454 1.00 61.94 137 THR H N 1
ATOM 13458 C CA . THR H 1 157 ? 68.430 14.657 68.168 1.00 62.45 137 THR H CA 1
ATOM 13459 C C . THR H 1 157 ? 67.533 14.113 67.061 1.00 58.20 137 THR H C 1
ATOM 13460 O O . THR H 1 157 ? 66.765 13.167 67.257 1.00 58.74 137 THR H O 1
ATOM 13464 N N . LEU H 1 158 ? 67.622 14.738 65.887 1.00 62.83 138 LEU H N 1
ATOM 13465 C CA . LEU H 1 158 ? 66.874 14.234 64.741 1.00 57.90 138 LEU H CA 1
ATOM 13466 C C . LEU H 1 158 ? 67.242 12.784 64.451 1.00 61.05 138 LEU H C 1
ATOM 13467 O O . LEU H 1 158 ? 66.371 11.956 64.150 1.00 58.06 138 LEU H O 1
ATOM 13472 N N . GLU H 1 159 ? 68.530 12.456 64.566 1.00 56.96 139 GLU H N 1
ATOM 13473 C CA . GLU H 1 159 ? 68.986 11.096 64.310 1.00 61.00 139 GLU H CA 1
ATOM 13474 C C . GLU H 1 159 ? 68.422 10.117 65.334 1.00 59.37 139 GLU H C 1
ATOM 13475 O O . GLU H 1 159 ? 68.096 8.974 64.993 1.00 60.27 139 GLU H O 1
ATOM 13481 N N . GLU H 1 160 ? 68.277 10.552 66.590 1.00 59.46 140 GLU H N 1
ATOM 13482 C CA . GLU H 1 160 ? 67.681 9.690 67.608 1.00 57.84 140 GLU H CA 1
ATOM 13483 C C . GLU H 1 160 ? 66.209 9.415 67.311 1.00 53.46 140 GLU H C 1
ATOM 13484 O O . GLU H 1 160 ? 65.731 8.286 67.485 1.00 52.59 140 GLU H O 1
ATOM 13490 N N . VAL H 1 161 ? 65.476 10.437 66.861 1.00 61.59 141 VAL H N 1
ATOM 13491 C CA . VAL H 1 161 ? 64.085 10.241 66.460 1.00 57.28 141 VAL H CA 1
ATOM 13492 C C . VAL H 1 161 ? 64.004 9.264 65.295 1.00 57.62 141 VAL H C 1
ATOM 13493 O O . VAL H 1 161 ? 63.165 8.352 65.282 1.00 52.93 141 VAL H O 1
ATOM 13497 N N . GLY H 1 162 ? 64.883 9.432 64.303 1.00 51.34 142 GLY H N 1
ATOM 13498 C CA . GLY H 1 162 ? 64.909 8.499 63.189 1.00 50.45 142 GLY H CA 1
ATOM 13499 C C . GLY H 1 162 ? 65.186 7.075 63.629 1.00 58.99 142 GLY H C 1
ATOM 13500 O O . GLY H 1 162 ? 64.594 6.127 63.107 1.00 50.40 142 GLY H O 1
ATOM 13501 N N . THR H 1 163 ? 66.092 6.906 64.598 1.00 52.54 143 THR H N 1
ATOM 13502 C CA . THR H 1 163 ? 66.362 5.576 65.138 1.00 54.51 143 THR H CA 1
ATOM 13503 C C . THR H 1 163 ? 65.127 4.999 65.818 1.00 51.53 143 THR H C 1
ATOM 13504 O O . THR H 1 163 ? 64.815 3.813 65.655 1.00 54.23 143 THR H O 1
ATOM 13508 N N . ILE H 1 164 ? 64.414 5.825 66.587 1.00 53.95 144 ILE H N 1
ATOM 13509 C CA . ILE H 1 164 ? 63.203 5.352 67.257 1.00 52.51 144 ILE H CA 1
ATOM 13510 C C . ILE H 1 164 ? 62.175 4.883 66.235 1.00 50.11 144 ILE H C 1
ATOM 13511 O O . ILE H 1 164 ? 61.570 3.814 66.382 1.00 49.64 144 ILE H O 1
ATOM 13516 N N . PHE H 1 165 ? 61.971 5.662 65.178 1.00 58.99 145 PHE H N 1
ATOM 13517 C CA . PHE H 1 165 ? 60.963 5.318 64.184 1.00 54.06 145 PHE H CA 1
ATOM 13518 C C . PHE H 1 165 ? 61.512 4.482 63.034 1.00 55.62 145 PHE H C 1
ATOM 13519 O O . PHE H 1 165 ? 60.757 4.163 62.108 1.00 53.45 145 PHE H O 1
ATOM 13527 N N . SER H 1 166 ? 62.795 4.117 63.077 1.00 57.34 146 SER H N 1
ATOM 13528 C CA . SER H 1 166 ? 63.404 3.246 62.071 1.00 57.17 146 SER H CA 1
ATOM 13529 C C . SER H 1 166 ? 63.206 3.802 60.664 1.00 54.65 146 SER H C 1
ATOM 13530 O O . SER H 1 166 ? 62.852 3.080 59.731 1.00 52.42 146 SER H O 1
ATOM 13533 N N . VAL H 1 167 ? 63.423 5.107 60.518 1.00 49.57 147 VAL H N 1
ATOM 13534 C CA . VAL H 1 167 ? 63.314 5.771 59.217 1.00 48.48 147 VAL H CA 1
ATOM 13535 C C . VAL H 1 167 ? 64.464 6.746 59.058 1.00 51.66 147 VAL H C 1
ATOM 13536 O O . VAL H 1 167 ? 65.003 7.274 60.039 1.00 56.82 147 VAL H O 1
ATOM 13540 N N . PRO H 1 168 ? 64.872 6.997 57.816 1.00 47.16 148 PRO H N 1
ATOM 13541 C CA . PRO H 1 168 ? 65.944 7.970 57.578 1.00 49.17 148 PRO H CA 1
ATOM 13542 C C . PRO H 1 168 ? 65.518 9.382 57.954 1.00 48.73 148 PRO H C 1
ATOM 13543 O O . PRO H 1 168 ? 64.334 9.691 58.096 1.00 46.97 148 PRO H O 1
ATOM 13547 N N . THR H 1 169 ? 66.516 10.246 58.125 1.00 50.30 149 THR H N 1
ATOM 13548 C CA . THR H 1 169 ? 66.293 11.653 58.426 1.00 49.73 149 THR H CA 1
ATOM 13549 C C . THR H 1 169 ? 67.155 12.508 57.514 1.00 51.62 149 THR H C 1
ATOM 13550 O O . THR H 1 169 ? 68.322 12.185 57.270 1.00 54.05 149 THR H O 1
ATOM 13554 N N . ASN H 1 170 ? 66.573 13.598 57.012 1.00 64.05 150 ASN H N 1
ATOM 13555 C CA . ASN H 1 170 ? 67.281 14.568 56.179 1.00 67.00 150 ASN H CA 1
ATOM 13556 C C . ASN H 1 170 ? 67.911 13.892 54.959 1.00 63.79 150 ASN H C 1
ATOM 13557 O O . ASN H 1 170 ? 69.119 13.973 54.721 1.00 74.33 150 ASN H O 1
ATOM 13562 N N . LEU H 1 171 ? 67.063 13.220 54.183 1.00 63.52 151 LEU H N 1
ATOM 13563 C CA . LEU H 1 171 ? 67.527 12.459 53.028 1.00 65.87 151 LEU H CA 1
ATOM 13564 C C . LEU H 1 171 ? 67.794 13.382 51.848 1.00 67.98 151 LEU H C 1
ATOM 13565 O O . LEU H 1 171 ? 66.879 14.041 51.341 1.00 65.31 151 LEU H O 1
ATOM 13570 N N . LYS H 1 172 ? 69.049 13.423 51.416 1.00 82.38 152 LYS H N 1
ATOM 13571 C CA . LYS H 1 172 ? 69.435 14.031 50.155 1.00 81.88 152 LYS H CA 1
ATOM 13572 C C . LYS H 1 172 ? 70.069 12.961 49.278 1.00 83.64 152 LYS H C 1
ATOM 13573 O O . LYS H 1 172 ? 70.744 12.055 49.780 1.00 83.99 152 LYS H O 1
ATOM 13579 N N . ASP H 1 173 ? 69.819 13.059 47.970 1.00 88.65 153 ASP H N 1
ATOM 13580 C CA . ASP H 1 173 ? 70.357 12.141 46.966 1.00 94.03 153 ASP H CA 1
ATOM 13581 C C . ASP H 1 173 ? 69.806 10.722 47.113 1.00 91.08 153 ASP H C 1
ATOM 13582 O O . ASP H 1 173 ? 70.491 9.750 46.787 1.00 92.83 153 ASP H O 1
ATOM 13587 N N . ARG H 1 174 ? 68.572 10.590 47.600 1.00 76.89 154 ARG H N 1
ATOM 13588 C CA . ARG H 1 174 ? 67.844 9.329 47.519 1.00 74.88 154 ARG H CA 1
ATOM 13589 C C . ARG H 1 174 ? 66.369 9.608 47.761 1.00 70.06 154 ARG H C 1
ATOM 13590 O O . ARG H 1 174 ? 66.014 10.228 48.768 1.00 66.35 154 ARG H O 1
ATOM 13598 N N . ASP H 1 175 ? 65.519 9.152 46.843 1.00 72.51 155 ASP H N 1
ATOM 13599 C CA . ASP H 1 175 ? 64.074 9.323 46.975 1.00 67.56 155 ASP H CA 1
ATOM 13600 C C . ASP H 1 175 ? 63.536 8.169 47.811 1.00 63.02 155 ASP H C 1
ATOM 13601 O O . ASP H 1 175 ? 63.294 7.074 47.299 1.00 62.65 155 ASP H O 1
ATOM 13606 N N . ALA H 1 176 ? 63.351 8.413 49.105 1.00 55.55 156 ALA H N 1
ATOM 13607 C CA . ALA H 1 176 ? 62.811 7.406 50.003 1.00 50.11 156 ALA H CA 1
ATOM 13608 C C . ALA H 1 176 ? 62.075 8.105 51.133 1.00 48.29 156 ALA H C 1
ATOM 13609 O O . ALA H 1 176 ? 62.355 9.265 51.448 1.00 48.81 156 ALA H O 1
ATOM 13611 N N . PHE H 1 177 ? 61.123 7.395 51.732 1.00 48.06 157 PHE H N 1
ATOM 13612 C CA . PHE H 1 177 ? 60.408 7.952 52.868 1.00 45.83 157 PHE H CA 1
ATOM 13613 C C . PHE H 1 177 ? 61.392 8.261 53.985 1.00 50.89 157 PHE H C 1
ATOM 13614 O O . PHE H 1 177 ? 62.267 7.450 54.303 1.00 56.38 157 PHE H O 1
ATOM 13622 N N . HIS H 1 178 ? 61.255 9.444 54.571 1.00 44.28 158 HIS H N 1
ATOM 13623 C CA . HIS H 1 178 ? 62.210 9.905 55.564 1.00 45.44 158 HIS H CA 1
ATOM 13624 C C . HIS H 1 178 ? 61.546 10.979 56.409 1.00 45.04 158 HIS H C 1
ATOM 13625 O O . HIS H 1 178 ? 60.417 11.402 56.146 1.00 44.83 158 HIS H O 1
ATOM 13632 N N . ILE H 1 179 ? 62.272 11.415 57.432 1.00 46.56 159 ILE H N 1
ATOM 13633 C CA . ILE H 1 179 ? 61.831 12.460 58.343 1.00 46.20 159 ILE H CA 1
ATOM 13634 C C . ILE H 1 179 ? 62.640 13.712 58.038 1.00 50.12 159 ILE H C 1
ATOM 13635 O O . ILE H 1 179 ? 63.857 13.639 57.828 1.00 54.88 159 ILE H O 1
ATOM 13640 N N . THR H 1 180 ? 61.967 14.853 57.989 1.00 45.75 160 THR H N 1
ATOM 13641 C CA . THR H 1 180 ? 62.599 16.104 57.600 1.00 48.26 160 THR H CA 1
ATOM 13642 C C . THR H 1 180 ? 62.981 16.941 58.819 1.00 49.16 160 THR H C 1
ATOM 13643 O O . THR H 1 180 ? 62.436 16.781 59.914 1.00 47.10 160 THR H O 1
ATOM 13647 N N . ILE H 1 181 ? 63.947 17.840 58.607 1.00 51.19 161 ILE H N 1
ATOM 13648 C CA . ILE H 1 181 ? 64.328 18.795 59.644 1.00 51.77 161 ILE H CA 1
ATOM 13649 C C . ILE H 1 181 ? 63.149 19.69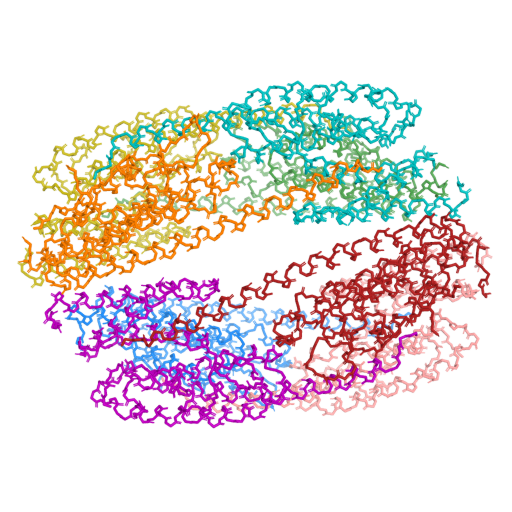5 59.990 1.00 51.99 161 ILE H C 1
ATOM 13650 O O . ILE H 1 181 ? 62.940 20.059 61.155 1.00 52.26 161 ILE H O 1
ATOM 13655 N N . GLU H 1 182 ? 62.361 20.066 58.979 1.00 56.98 162 GLU H N 1
ATOM 13656 C CA . GLU H 1 182 ? 61.211 20.935 59.198 1.00 54.03 162 GLU H CA 1
ATOM 13657 C C . GLU H 1 182 ? 60.188 20.276 60.118 1.00 56.66 162 GLU H C 1
ATOM 13658 O O . GLU H 1 182 ? 59.659 20.913 61.037 1.00 50.52 162 GLU H O 1
ATOM 13664 N N . GLU H 1 183 ? 59.897 18.992 59.880 1.00 49.35 163 GLU H N 1
ATOM 13665 C CA . GLU H 1 183 ? 58.975 18.253 60.739 1.00 44.95 163 GLU H CA 1
ATOM 13666 C C . GLU H 1 183 ? 59.463 18.241 62.181 1.00 46.76 163 GLU H C 1
ATOM 13667 O O . GLU H 1 183 ? 58.685 18.467 63.117 1.00 46.52 163 GLU H O 1
ATOM 13673 N N . TYR H 1 184 ? 60.759 17.989 62.368 1.00 48.54 164 TYR H N 1
ATOM 13674 C CA . TYR H 1 184 ? 61.360 17.938 63.698 1.00 48.96 164 TYR H CA 1
ATOM 13675 C C . TYR H 1 184 ? 61.230 19.278 64.417 1.00 49.43 164 TYR H C 1
ATOM 13676 O O . TYR H 1 184 ? 60.775 19.344 65.569 1.00 49.65 164 TYR H O 1
ATOM 13685 N N . LEU H 1 185 ? 61.604 20.366 63.739 1.00 51.68 165 LEU H N 1
ATOM 13686 C CA . LEU H 1 185 ? 61.541 21.687 64.358 1.00 52.46 165 LEU H CA 1
ATOM 13687 C C . LEU H 1 185 ? 60.103 22.094 64.667 1.00 52.01 165 LEU H C 1
ATOM 13688 O O . LEU H 1 185 ? 59.839 22.730 65.695 1.00 52.43 165 LEU H O 1
ATOM 13693 N N . LEU H 1 186 ? 59.156 21.730 63.796 1.00 57.00 166 LEU H N 1
ATOM 13694 C CA . LEU H 1 186 ? 57.757 22.070 64.042 1.00 54.37 166 LEU H CA 1
ATOM 13695 C C . LEU H 1 186 ? 57.205 21.294 65.233 1.00 57.21 166 LEU H C 1
ATOM 13696 O O . LEU H 1 186 ? 56.445 21.839 66.050 1.00 58.60 166 LEU H O 1
ATOM 13701 N N . SER H 1 187 ? 57.578 20.016 65.351 1.00 51.34 167 SER H N 1
ATOM 13702 C CA . SER H 1 187 ? 57.216 19.258 66.542 1.00 51.90 167 SER H CA 1
ATOM 13703 C C . SER H 1 187 ? 57.799 19.900 67.795 1.00 54.44 167 SER H C 1
ATOM 13704 O O . SER H 1 187 ? 57.150 19.925 68.846 1.00 56.12 167 SER H O 1
ATOM 13707 N N . LEU H 1 188 ? 59.018 20.440 67.699 1.00 52.04 168 LEU H N 1
ATOM 13708 C CA . LEU H 1 188 ? 59.597 21.154 68.839 1.00 54.07 168 LEU H CA 1
ATOM 13709 C C . LEU H 1 188 ? 58.778 22.393 69.191 1.00 55.41 168 LEU H C 1
ATOM 13710 O O . LEU H 1 188 ? 58.555 22.694 70.374 1.00 56.10 168 LEU H O 1
ATOM 13715 N N . VAL H 1 189 ? 58.347 23.137 68.171 1.00 55.01 169 VAL H N 1
ATOM 13716 C CA . VAL H 1 189 ? 57.507 24.310 68.396 1.00 55.05 169 VAL H CA 1
ATOM 13717 C C . VAL H 1 189 ? 56.244 23.921 69.152 1.00 53.93 169 VAL H C 1
ATOM 13718 O O . VAL H 1 189 ? 55.815 24.620 70.078 1.00 54.74 169 VAL H O 1
ATOM 13722 N N . ASP H 1 190 ? 55.631 22.797 68.773 1.00 57.82 170 ASP H N 1
ATOM 13723 C CA . ASP H 1 190 ? 54.451 22.325 69.499 1.00 58.25 170 ASP H CA 1
ATOM 13724 C C . ASP H 1 190 ? 54.807 21.917 70.926 1.00 55.62 170 ASP H C 1
ATOM 13725 O O . ASP H 1 190 ? 54.032 22.145 71.873 1.00 59.13 170 ASP H O 1
ATOM 13730 N N . LEU H 1 191 ? 55.979 21.301 71.091 1.00 49.90 171 LEU H N 1
ATOM 13731 C CA . LEU H 1 191 ? 56.402 20.840 72.404 1.00 50.25 171 LEU H CA 1
ATOM 13732 C C . LEU H 1 191 ? 56.575 22.001 73.366 1.00 50.92 171 LEU H C 1
ATOM 13733 O O . LEU H 1 191 ? 56.356 21.839 74.568 1.00 52.47 171 LEU H O 1
ATOM 13738 N N . THR H 1 192 ? 56.964 23.175 72.865 1.00 50.76 172 THR H N 1
ATOM 13739 C CA . THR H 1 192 ? 57.105 24.320 73.765 1.00 53.17 172 THR H CA 1
ATOM 13740 C C . THR H 1 192 ? 55.759 24.717 74.370 1.00 52.94 172 THR H C 1
ATOM 13741 O O . THR H 1 192 ? 55.678 25.031 75.564 1.00 55.61 172 THR H O 1
ATOM 13745 N N . GLN H 1 193 ? 54.689 24.702 73.570 1.00 59.22 173 GLN H N 1
ATOM 13746 C CA . GLN H 1 193 ? 53.358 24.974 74.113 1.00 59.44 173 GLN H CA 1
ATOM 13747 C C . GLN H 1 193 ? 52.966 23.913 75.134 1.00 58.77 173 GLN H C 1
ATOM 13748 O O . GLN H 1 193 ? 52.465 24.227 76.228 1.00 62.57 173 GLN H O 1
ATOM 13754 N N . ASP H 1 194 ? 53.179 22.639 74.781 1.00 56.56 174 ASP H N 1
ATOM 13755 C CA . ASP H 1 194 ? 52.877 21.562 75.723 1.00 55.33 174 ASP H CA 1
ATOM 13756 C C . ASP H 1 194 ? 53.616 21.758 77.043 1.00 58.85 174 ASP H C 1
ATOM 13757 O O . ASP H 1 194 ? 53.045 21.568 78.124 1.00 61.31 174 ASP H O 1
ATOM 13762 N N . LEU H 1 195 ? 54.878 22.183 76.974 1.00 50.85 175 LEU H N 1
ATOM 13763 C CA . LEU H 1 195 ? 55.695 22.304 78.174 1.00 51.39 175 LEU H CA 1
ATOM 13764 C C . LEU H 1 195 ? 55.322 23.534 78.989 1.00 53.58 175 LEU H C 1
ATOM 13765 O O . LEU H 1 195 ? 55.454 23.522 80.217 1.00 58.54 175 LEU H O 1
ATOM 13770 N N . SER H 1 196 ? 54.863 24.605 78.339 1.00 51.02 176 SER H N 1
ATOM 13771 C CA . SER H 1 196 ? 54.360 25.743 79.103 1.00 51.60 176 SER H CA 1
ATOM 13772 C C . SER H 1 196 ? 53.118 25.350 79.893 1.00 51.56 176 SER H C 1
ATOM 13773 O O . SER H 1 196 ? 52.981 25.701 81.077 1.00 52.90 176 SER H O 1
ATOM 13776 N N . ARG H 1 197 ? 52.205 24.606 79.256 1.00 53.02 177 ARG H N 1
ATOM 13777 C CA . ARG H 1 197 ? 51.060 24.080 79.999 1.00 52.49 177 ARG H CA 1
ATOM 13778 C C . ARG H 1 197 ? 51.521 23.191 81.154 1.00 50.60 177 ARG H C 1
ATOM 13779 O O . ARG H 1 197 ? 50.979 23.264 82.270 1.00 51.85 177 ARG H O 1
ATOM 13787 N N . LEU H 1 198 ? 52.531 22.350 80.903 1.00 50.86 178 LEU H N 1
ATOM 13788 C CA . LEU H 1 198 ? 53.047 21.476 81.951 1.00 51.17 178 LEU H CA 1
ATOM 13789 C C . LEU H 1 198 ? 53.612 22.274 83.117 1.00 51.85 178 LEU H C 1
ATOM 13790 O O . LEU H 1 198 ? 53.433 21.890 84.273 1.00 53.48 178 LEU H O 1
ATOM 13795 N N . ALA H 1 199 ? 54.309 23.377 82.838 1.00 50.80 179 ALA H N 1
ATOM 13796 C CA . ALA H 1 199 ? 54.860 24.197 83.916 1.00 52.39 179 ALA H CA 1
ATOM 13797 C C . ALA H 1 199 ? 53.750 24.833 84.745 1.00 53.64 179 ALA H C 1
ATOM 13798 O O . ALA H 1 199 ? 53.819 24.859 85.989 1.00 55.85 179 ALA H O 1
ATOM 13800 N N . THR H 1 200 ? 52.723 25.356 84.066 1.00 51.80 180 THR H N 1
ATOM 13801 C CA . THR H 1 200 ? 51.567 25.897 84.776 1.00 51.93 180 THR H CA 1
ATOM 13802 C C . THR H 1 200 ? 50.984 24.865 85.733 1.00 52.65 180 THR H C 1
ATOM 13803 O O . THR H 1 200 ? 50.755 25.155 86.912 1.00 53.75 180 THR H O 1
ATOM 13807 N N . ASN H 1 201 ? 50.755 23.641 85.244 1.00 53.54 181 ASN H N 1
ATOM 13808 C CA . ASN H 1 201 ? 50.186 22.614 86.118 1.00 54.76 181 ASN H CA 1
ATOM 13809 C C . ASN H 1 201 ? 51.189 22.119 87.156 1.00 58.33 181 ASN H C 1
ATOM 13810 O O . ASN H 1 201 ? 50.787 21.641 88.225 1.00 62.23 181 ASN H O 1
ATOM 13815 N N . SER H 1 202 ? 52.485 22.230 86.864 1.00 52.18 182 SER H N 1
ATOM 13816 C CA . SER H 1 202 ? 53.506 21.771 87.794 1.00 52.77 182 SER H CA 1
ATOM 13817 C C . SER H 1 202 ? 53.531 22.634 89.042 1.00 53.46 182 SER H C 1
ATOM 13818 O O . SER H 1 202 ? 53.714 22.123 90.154 1.00 58.37 182 SER H O 1
ATOM 13821 N N . VAL H 1 203 ? 53.350 23.946 88.880 1.00 51.87 183 VAL H N 1
ATOM 13822 C CA . VAL H 1 203 ? 53.235 24.798 90.065 1.00 52.64 183 VAL H CA 1
ATOM 13823 C C . VAL H 1 203 ? 52.038 24.375 90.912 1.00 53.30 183 VAL H C 1
ATOM 13824 O O . VAL H 1 203 ? 52.101 24.376 92.147 1.00 54.16 183 VAL H O 1
ATOM 13828 N N . THR H 1 204 ? 50.938 23.981 90.262 1.00 59.38 184 THR H N 1
ATOM 13829 C CA . THR H 1 204 ? 49.742 23.582 90.998 1.00 58.13 184 THR H CA 1
ATOM 13830 C C . THR H 1 204 ? 49.962 22.275 91.749 1.00 61.90 184 THR H C 1
ATOM 13831 O O . THR H 1 204 ? 49.501 22.120 92.886 1.00 65.33 184 THR H O 1
ATOM 13835 N N . LEU H 1 205 ? 50.659 21.321 91.131 1.00 55.07 185 LEU H N 1
ATOM 13836 C CA . LEU H 1 205 ? 50.891 20.038 91.785 1.00 56.21 185 LEU H CA 1
ATOM 13837 C C . LEU H 1 205 ? 51.927 20.116 92.900 1.00 61.11 185 LEU H C 1
ATOM 13838 O O . LEU H 1 205 ? 52.059 19.152 93.662 1.00 69.71 185 LEU H O 1
ATOM 13843 N N . GLY H 1 206 ? 52.658 21.224 93.016 1.00 57.23 186 GLY H N 1
ATOM 13844 C CA . GLY H 1 206 ? 53.657 21.398 94.052 1.00 59.05 186 GLY H CA 1
ATOM 13845 C C . GLY H 1 206 ? 55.087 21.335 93.566 1.00 61.64 186 GLY H C 1
ATOM 13846 O O . GLY H 1 206 ? 55.993 21.729 94.311 1.00 71.58 186 GLY H O 1
ATOM 13847 N N . ASP H 1 207 ? 55.321 20.854 92.348 1.00 66.60 187 ASP H N 1
ATOM 13848 C CA . ASP H 1 207 ? 56.666 20.752 91.786 1.00 63.30 187 ASP H CA 1
ATOM 13849 C C . ASP H 1 207 ? 57.121 22.139 91.352 1.00 61.07 187 ASP H C 1
ATOM 13850 O O . ASP H 1 207 ? 56.739 22.625 90.285 1.00 58.32 187 ASP H O 1
ATOM 13855 N N . PHE H 1 208 ? 57.946 22.782 92.175 1.00 61.30 188 PHE H N 1
ATOM 13856 C CA . PHE H 1 208 ? 58.442 24.119 91.876 1.00 58.69 188 PHE H CA 1
ATOM 13857 C C . PHE H 1 208 ? 59.765 24.114 91.120 1.00 60.33 188 PHE H C 1
ATOM 13858 O O . PHE H 1 208 ? 60.244 25.185 90.733 1.00 58.41 188 PHE H O 1
ATOM 13866 N N . GLN H 1 209 ? 60.367 22.946 90.902 1.00 67.12 189 GLN H N 1
ATOM 13867 C CA . GLN H 1 209 ? 61.627 22.856 90.177 1.00 70.42 189 GLN H CA 1
ATOM 13868 C C . GLN H 1 209 ? 61.452 22.518 88.704 1.00 65.53 189 GLN H C 1
ATOM 13869 O O . GLN H 1 209 ? 62.301 22.895 87.889 1.00 66.37 189 GLN H O 1
ATOM 13875 N N . LEU H 1 210 ? 60.380 21.818 88.341 1.00 68.82 190 LEU H N 1
ATOM 13876 C CA . LEU H 1 210 ? 60.146 21.516 86.932 1.00 62.75 190 LEU H CA 1
ATOM 13877 C C . LEU H 1 210 ? 59.891 22.759 86.084 1.00 58.86 190 LEU H C 1
ATOM 13878 O O . LEU H 1 210 ? 60.360 22.785 84.931 1.00 58.01 190 LEU H O 1
ATOM 13883 N N . PRO H 1 211 ? 59.164 23.786 86.550 1.00 61.70 191 PRO H N 1
ATOM 13884 C CA . PRO H 1 211 ? 59.077 25.025 85.759 1.00 58.72 191 PRO H CA 1
ATOM 13885 C C . PRO H 1 211 ? 60.428 25.616 85.401 1.00 61.36 191 PRO H C 1
ATOM 13886 O O . PRO H 1 211 ? 60.567 26.199 84.320 1.00 60.10 191 PRO H O 1
ATOM 13890 N N . LEU H 1 212 ? 61.437 25.467 86.262 1.00 61.95 192 LEU H N 1
ATOM 13891 C CA . LEU H 1 212 ? 62.753 26.023 85.961 1.00 64.34 192 LEU H CA 1
ATOM 13892 C C . LEU H 1 212 ? 63.395 25.311 84.775 1.00 61.00 192 LEU H C 1
ATOM 13893 O O . LEU H 1 212 ? 63.912 25.957 83.853 1.00 59.77 192 LEU H O 1
ATOM 13898 N N . THR H 1 213 ? 63.383 23.976 84.786 1.00 63.97 193 THR H N 1
ATOM 13899 C CA . THR H 1 213 ? 63.965 23.234 83.674 1.00 64.70 193 THR H CA 1
ATOM 13900 C C . THR H 1 213 ? 63.167 23.453 82.393 1.00 59.82 193 THR H C 1
ATOM 13901 O O . THR H 1 213 ? 63.747 23.538 81.303 1.00 61.09 193 THR H O 1
ATOM 13905 N N . ILE H 1 214 ? 61.839 23.570 82.507 1.00 66.42 194 ILE H N 1
ATOM 13906 C CA . ILE H 1 214 ? 61.026 23.900 81.337 1.00 61.10 194 ILE H CA 1
ATOM 13907 C C . ILE H 1 214 ? 61.419 25.264 80.782 1.00 61.91 194 ILE H C 1
ATOM 13908 O O . ILE H 1 214 ? 61.517 25.450 79.562 1.00 62.03 194 ILE H O 1
ATOM 13913 N N . SER H 1 215 ? 61.645 26.239 81.665 1.00 63.71 195 SER H N 1
ATOM 13914 C CA . SER H 1 215 ? 62.042 27.569 81.223 1.00 64.53 195 SER H CA 1
ATOM 13915 C C . SER H 1 215 ? 63.382 27.526 80.508 1.00 68.52 195 SER H C 1
ATOM 13916 O O . SER H 1 215 ? 63.552 28.137 79.448 1.00 66.62 195 SER H O 1
ATOM 13919 N N . ALA H 1 216 ? 64.348 26.807 81.080 1.00 69.84 196 ALA H N 1
ATOM 13920 C CA . ALA H 1 216 ? 65.646 26.658 80.428 1.00 73.59 196 ALA H CA 1
ATOM 13921 C C . ALA H 1 216 ? 65.492 26.046 79.039 1.00 71.75 196 ALA H C 1
ATOM 13922 O O . ALA H 1 216 ? 66.063 26.541 78.058 1.00 72.57 196 ALA H O 1
ATOM 13924 N N . PHE H 1 217 ? 64.703 24.973 78.940 1.00 76.19 197 PHE H N 1
ATOM 13925 C CA . PHE H 1 217 ? 64.507 24.296 77.662 1.00 72.16 197 PHE H CA 1
ATOM 13926 C C . PHE H 1 217 ? 63.891 25.229 76.627 1.00 71.09 197 PHE H C 1
ATOM 13927 O O . PHE H 1 217 ? 64.396 25.349 75.503 1.00 72.13 197 PHE H O 1
ATOM 13935 N N . VAL H 1 218 ? 62.789 25.890 76.988 1.00 69.38 198 VAL H N 1
ATOM 13936 C CA . VAL H 1 218 ? 62.079 26.737 76.035 1.00 66.76 198 VAL H CA 1
ATOM 13937 C C . VAL H 1 218 ? 62.933 27.936 75.637 1.00 72.02 198 VAL H C 1
ATOM 13938 O O . VAL H 1 218 ? 62.926 28.361 74.475 1.00 68.78 198 VAL H O 1
ATOM 13942 N N . LYS H 1 219 ? 63.705 28.482 76.580 1.00 69.89 199 LYS H N 1
ATOM 13943 C CA . LYS H 1 219 ? 64.581 29.604 76.263 1.00 72.05 199 LYS H CA 1
ATOM 13944 C C . LYS H 1 219 ? 65.678 29.192 75.291 1.00 80.98 199 LYS H C 1
ATOM 13945 O O . LYS H 1 219 ? 65.961 29.915 74.327 1.00 77.98 199 LYS H O 1
ATOM 13951 N N . ASP H 1 220 ? 66.303 28.032 75.518 1.00 78.72 200 ASP H N 1
ATOM 13952 C CA . ASP H 1 220 ? 67.332 27.566 74.592 1.00 82.99 200 ASP H CA 1
ATOM 13953 C C . ASP H 1 220 ? 66.748 27.283 73.213 1.00 77.91 200 ASP H C 1
ATOM 13954 O O . ASP H 1 220 ? 67.371 27.593 72.187 1.00 79.58 200 ASP H O 1
ATOM 13959 N N . LEU H 1 221 ? 65.548 26.700 73.168 1.00 85.00 201 LEU H N 1
ATOM 13960 C CA . LEU H 1 221 ? 64.918 26.430 71.880 1.00 83.92 201 LEU H CA 1
ATOM 13961 C C . LEU H 1 221 ? 64.603 27.723 71.140 1.00 82.69 201 LEU H C 1
ATOM 13962 O O . LEU H 1 221 ? 64.789 27.809 69.921 1.00 84.95 201 LEU H O 1
ATOM 13967 N N . PHE H 1 222 ? 64.129 28.744 71.860 1.00 81.14 202 PHE H N 1
ATOM 13968 C CA . PHE H 1 222 ? 63.849 30.026 71.223 1.00 84.28 202 PHE H CA 1
ATOM 13969 C C . PHE H 1 222 ? 65.129 30.683 70.722 1.00 88.34 202 PHE H C 1
ATOM 13970 O O . PHE H 1 222 ? 65.141 31.292 69.644 1.00 88.68 202 PHE H O 1
ATOM 13978 N N . ALA H 1 223 ? 66.216 30.568 71.489 1.00 83.88 203 ALA H N 1
ATOM 13979 C CA . ALA H 1 223 ? 67.497 31.101 71.038 1.00 87.37 203 ALA H CA 1
ATOM 13980 C C . ALA H 1 223 ? 67.949 30.421 69.753 1.00 89.21 203 ALA H C 1
ATOM 13981 O O . ALA H 1 223 ? 68.396 31.087 68.810 1.00 92.80 203 ALA H O 1
ATOM 13983 N N . GLY H 1 224 ? 67.830 29.094 69.693 1.00 92.05 204 GLY H N 1
ATOM 13984 C CA . GLY H 1 224 ? 68.176 28.387 68.469 1.00 91.99 204 GLY H CA 1
ATOM 13985 C C . GLY H 1 224 ? 67.303 28.788 67.294 1.00 88.86 204 GLY H C 1
ATOM 13986 O O . GLY H 1 224 ? 67.798 29.001 66.184 1.00 92.53 204 GLY H O 1
ATOM 13987 N N . PHE H 1 225 ? 65.993 28.904 67.526 1.00 93.91 205 PHE H N 1
ATOM 13988 C CA . PHE H 1 225 ? 65.080 29.315 66.464 1.00 93.22 205 PHE H CA 1
ATOM 13989 C C . PHE H 1 225 ? 65.450 30.687 65.919 1.00 98.01 205 PHE H C 1
ATOM 13990 O O . PHE H 1 225 ? 65.440 30.902 64.702 1.00 97.64 205 PHE H O 1
ATOM 13998 N N . GLN H 1 226 ? 65.779 31.629 66.807 1.00 90.91 206 GLN H N 1
ATOM 13999 C CA . GLN H 1 226 ? 66.167 32.962 66.358 1.00 98.05 206 GLN H CA 1
ATOM 14000 C C . GLN H 1 226 ? 67.495 32.934 65.613 1.00 101.52 206 GLN H C 1
ATOM 14001 O O . GLN H 1 226 ? 67.676 33.664 64.631 1.00 105.72 206 GLN H O 1
ATOM 14007 N N . LEU H 1 227 ? 68.440 32.106 66.064 1.00 96.85 207 LEU H N 1
ATOM 14008 C CA . LEU H 1 227 ? 69.704 31.974 65.350 1.00 104.27 207 LEU H CA 1
ATOM 14009 C C . LEU H 1 227 ? 69.557 31.238 64.026 1.00 103.30 207 LEU H C 1
ATOM 14010 O O . LEU H 1 227 ? 70.485 31.278 63.210 1.00 106.05 207 LEU H O 1
ATOM 14015 N N . LEU H 1 228 ? 68.423 30.573 63.792 1.00 113.92 208 LEU H N 1
ATOM 14016 C CA . LEU H 1 228 ? 68.275 29.773 62.581 1.00 114.47 208 LEU H CA 1
ATOM 14017 C C . LEU H 1 228 ? 68.079 30.634 61.337 1.00 117.40 208 LEU H C 1
ATOM 14018 O O . LEU H 1 228 ? 68.508 30.240 60.246 1.00 118.79 208 LEU H O 1
ATOM 14023 N N . ASN H 1 229 ? 67.446 31.799 61.476 1.00 130.55 209 ASN H N 1
ATOM 14024 C CA . ASN H 1 229 ? 67.138 32.688 60.353 1.00 136.30 209 ASN H CA 1
ATOM 14025 C C . ASN H 1 229 ? 66.403 31.935 59.243 1.00 140.72 209 ASN H C 1
ATOM 14026 O O . ASN H 1 229 ? 66.862 31.833 58.103 1.00 135.24 209 ASN H O 1
ATOM 14031 N N . LEU H 1 230 ? 65.239 31.402 59.602 1.00 149.24 210 LEU H N 1
ATOM 14032 C CA . LEU H 1 230 ? 64.433 30.648 58.654 1.00 146.86 210 LEU H CA 1
ATOM 14033 C C . LEU H 1 230 ? 63.889 31.566 57.567 1.00 151.49 210 LEU H C 1
ATOM 14034 O O . LEU H 1 230 ? 63.554 32.727 57.819 1.00 148.64 210 LEU H O 1
ATOM 14039 N N . LYS H 1 231 ? 63.804 31.039 56.347 1.00 146.94 211 LYS H N 1
ATOM 14040 C CA . LYS H 1 231 ? 63.302 31.808 55.217 1.00 148.00 211 LYS H CA 1
ATOM 14041 C C . LYS H 1 231 ? 61.871 31.458 54.842 1.00 143.81 211 LYS H C 1
ATOM 14042 O O . LYS H 1 231 ? 61.130 32.340 54.395 1.00 150.92 211 LYS H O 1
ATOM 14048 N N . ASN H 1 232 ? 61.466 30.199 55.003 1.00 150.05 212 ASN H N 1
ATOM 14049 C CA . ASN H 1 232 ? 60.067 29.837 54.817 1.00 147.22 212 ASN H CA 1
ATOM 14050 C C . ASN H 1 232 ? 59.207 30.620 55.798 1.00 146.72 212 ASN H C 1
ATOM 14051 O O . ASN H 1 232 ? 59.391 30.515 57.015 1.00 156.35 212 ASN H O 1
ATOM 14056 N N . ASP H 1 233 ? 58.277 31.417 55.265 1.00 149.71 213 ASP H N 1
ATOM 14057 C CA . ASP H 1 233 ? 57.465 32.282 56.115 1.00 159.93 213 ASP H CA 1
ATOM 14058 C C . ASP H 1 233 ? 56.658 31.483 57.130 1.00 145.01 213 ASP H C 1
ATOM 14059 O O . ASP H 1 233 ? 56.471 31.935 58.265 1.00 153.96 213 ASP H O 1
ATOM 14064 N N . ILE H 1 234 ? 56.189 30.293 56.751 1.00 138.20 214 ILE H N 1
ATOM 14065 C CA . ILE H 1 234 ? 55.409 29.473 57.673 1.00 129.00 214 ILE H CA 1
ATOM 14066 C C . ILE H 1 234 ? 56.267 29.027 58.855 1.00 118.97 214 ILE H C 1
ATOM 14067 O O . ILE H 1 234 ? 55.862 29.154 60.018 1.00 114.40 214 ILE H O 1
ATOM 14072 N N . ILE H 1 235 ? 57.475 28.525 58.578 1.00 121.46 215 ILE H N 1
ATOM 14073 C CA . ILE H 1 235 ? 58.340 28.039 59.648 1.00 113.95 215 ILE H CA 1
ATOM 14074 C C . ILE H 1 235 ? 58.832 29.196 60.507 1.00 112.20 215 ILE H C 1
ATOM 14075 O O . ILE H 1 235 ? 58.902 29.085 61.736 1.00 104.89 215 ILE H O 1
ATOM 14080 N N . ARG H 1 236 ? 59.165 30.329 59.880 1.00 109.17 216 ARG H N 1
ATOM 14081 C CA . ARG H 1 236 ? 59.621 31.486 60.643 1.00 108.38 216 ARG H CA 1
ATOM 14082 C C . ARG H 1 236 ? 58.518 32.020 61.548 1.00 106.10 216 ARG H C 1
ATOM 14083 O O . ARG H 1 236 ? 58.774 32.382 62.702 1.00 105.42 216 ARG H O 1
ATOM 14091 N N . LYS H 1 237 ? 57.280 32.062 61.048 1.00 108.33 217 LYS H N 1
ATOM 14092 C CA . LYS H 1 237 ? 56.167 32.533 61.866 1.00 106.63 217 LYS H CA 1
ATOM 14093 C C . LYS H 1 237 ? 55.902 31.577 63.023 1.00 99.59 217 LYS H C 1
ATOM 14094 O O . LYS H 1 237 ? 55.735 32.007 64.174 1.00 99.24 217 LYS H O 1
ATOM 14100 N N . ARG H 1 238 ? 55.857 30.272 62.738 1.00 95.58 218 ARG H N 1
ATOM 14101 C CA . ARG H 1 238 ? 55.599 29.308 63.801 1.00 89.54 218 ARG H CA 1
ATOM 14102 C C . ARG H 1 238 ? 56.724 29.289 64.828 1.00 85.84 218 ARG H C 1
ATOM 14103 O O . ARG H 1 238 ? 56.473 29.029 66.009 1.00 85.64 218 ARG H O 1
ATOM 14111 N N . ALA H 1 239 ? 57.960 29.578 64.409 1.00 83.08 219 ALA H N 1
ATOM 14112 C CA . ALA H 1 239 ? 59.069 29.630 65.352 1.00 82.59 219 ALA H CA 1
ATOM 14113 C C . ALA H 1 239 ? 59.065 30.913 66.171 1.00 87.68 219 ALA H C 1
ATOM 14114 O O . ALA H 1 239 ? 59.448 30.891 67.345 1.00 85.37 219 ALA H O 1
ATOM 14116 N N . ASP H 1 240 ? 58.648 32.036 65.581 1.00 86.01 220 ASP H N 1
ATOM 14117 C CA . ASP H 1 240 ? 58.505 33.255 66.368 1.00 89.68 220 ASP H CA 1
ATOM 14118 C C . ASP H 1 240 ? 57.340 33.152 67.342 1.00 87.95 220 ASP H C 1
ATOM 14119 O O . ASP H 1 240 ? 57.335 33.832 68.374 1.00 101.09 220 ASP H O 1
ATOM 14124 N N . SER H 1 241 ? 56.350 32.311 67.034 1.00 87.18 221 SER H N 1
ATOM 14125 C CA . SER H 1 241 ? 55.251 32.082 67.966 1.00 86.55 221 SER H CA 1
ATOM 14126 C C . SER H 1 241 ? 55.701 31.418 69.267 1.00 82.26 221 SER H C 1
ATOM 14127 O O . SER H 1 241 ? 54.894 31.309 70.198 1.00 81.25 221 SER H O 1
ATOM 14130 N N . VAL H 1 242 ? 56.959 30.976 69.354 1.00 80.20 222 VAL H N 1
ATOM 14131 C CA . VAL H 1 242 ? 57.486 30.414 70.593 1.00 74.85 222 VAL H CA 1
ATOM 14132 C C . VAL H 1 242 ? 57.673 31.494 71.656 1.00 78.21 222 VAL H C 1
ATOM 14133 O O . VAL H 1 242 ? 57.757 31.179 72.851 1.00 77.04 222 VAL H O 1
ATOM 14137 N N . LYS H 1 243 ? 57.713 32.767 71.249 1.00 75.49 223 LYS H N 1
ATOM 14138 C CA . LYS H 1 243 ? 57.938 33.850 72.200 1.00 78.28 223 LYS H CA 1
ATOM 14139 C C . LYS H 1 243 ? 56.825 33.929 73.241 1.00 78.94 223 LYS H C 1
ATOM 14140 O O . LYS H 1 243 ? 57.082 34.261 74.403 1.00 80.25 223 LYS H O 1
ATOM 14146 N N . TYR H 1 244 ? 55.581 33.640 72.846 1.00 76.48 224 TYR H N 1
ATOM 14147 C CA . TYR H 1 244 ? 54.491 33.640 73.820 1.00 78.69 224 TYR H CA 1
ATOM 14148 C C . TYR H 1 244 ? 54.724 32.595 74.903 1.00 71.38 224 TYR H C 1
ATOM 14149 O O . TYR H 1 244 ? 54.522 32.862 76.096 1.00 73.83 224 TYR H O 1
ATOM 14158 N N . GLU H 1 245 ? 55.162 31.399 74.508 1.00 72.58 225 GLU H N 1
ATOM 14159 C CA . GLU H 1 245 ? 55.436 30.359 75.491 1.00 70.21 225 GLU H CA 1
ATOM 14160 C C . GLU H 1 245 ? 56.627 30.734 76.366 1.00 70.93 225 GLU H C 1
ATOM 14161 O O . GLU H 1 245 ? 56.630 30.459 77.573 1.00 72.96 225 GLU H O 1
ATOM 14167 N N . VAL H 1 246 ? 57.650 31.355 75.771 1.00 64.00 226 VAL H N 1
ATOM 14168 C CA . VAL H 1 246 ? 58.788 31.830 76.558 1.00 67.12 226 VAL H CA 1
ATOM 14169 C C . VAL H 1 246 ? 58.315 32.808 77.624 1.00 72.81 226 VAL H C 1
ATOM 14170 O O . VAL H 1 246 ? 58.693 32.709 78.798 1.00 74.16 226 VAL H O 1
ATOM 14174 N N . LYS H 1 247 ? 57.470 33.763 77.224 1.00 63.71 227 LYS H N 1
ATOM 14175 C CA . LYS H 1 247 ? 56.927 34.740 78.164 1.00 65.51 227 LYS H CA 1
ATOM 14176 C C . LYS H 1 247 ? 56.133 34.061 79.271 1.00 64.09 227 LYS H C 1
ATOM 14177 O O . LYS H 1 247 ? 56.251 34.427 80.446 1.00 64.78 227 LYS H O 1
ATOM 14183 N N . ARG H 1 248 ? 55.327 33.059 78.916 1.00 66.26 228 ARG H N 1
ATOM 14184 C CA . ARG H 1 248 ? 54.493 32.384 79.907 1.00 64.82 228 ARG H CA 1
ATOM 14185 C C . ARG H 1 248 ? 55.344 31.648 80.941 1.00 63.56 228 ARG H C 1
ATOM 14186 O O . ARG H 1 248 ? 55.128 31.785 82.156 1.00 65.46 228 ARG H O 1
ATOM 14194 N N . VAL H 1 249 ? 56.338 30.882 80.481 1.00 60.77 229 VAL H N 1
ATOM 14195 C CA . VAL H 1 249 ? 57.163 30.132 81.426 1.00 59.99 229 VAL H CA 1
ATOM 14196 C C . VAL H 1 249 ? 58.039 31.071 82.249 1.00 62.35 229 VAL H C 1
ATOM 14197 O O . VAL H 1 249 ? 58.295 30.816 83.438 1.00 62.33 229 VAL H O 1
ATOM 14201 N N . GLU H 1 250 ? 58.496 32.178 81.658 1.00 63.78 230 GLU H N 1
ATOM 14202 C CA . GLU H 1 250 ? 59.270 33.139 82.432 1.00 67.56 230 GLU H CA 1
ATOM 14203 C C . GLU H 1 250 ? 58.412 33.833 83.483 1.00 67.87 230 GLU H C 1
ATOM 14204 O O . GLU H 1 250 ? 58.902 34.129 84.575 1.00 69.75 230 GLU H O 1
ATOM 14210 N N . ASP H 1 251 ? 57.133 34.083 83.187 1.00 62.87 231 ASP H N 1
ATOM 14211 C CA . ASP H 1 251 ? 56.237 34.630 84.202 1.00 63.56 231 ASP H CA 1
ATOM 14212 C C . ASP H 1 251 ? 56.026 33.641 85.341 1.00 61.91 231 ASP H C 1
ATOM 14213 O O . ASP H 1 251 ? 55.962 34.033 86.514 1.00 62.60 231 ASP H O 1
ATOM 14218 N N . ILE H 1 252 ? 55.902 32.351 85.012 1.00 59.12 232 ILE H N 1
ATOM 14219 C CA . ILE H 1 252 ? 55.796 31.329 86.056 1.00 57.38 232 ILE H CA 1
ATOM 14220 C C . ILE H 1 252 ? 57.026 31.361 86.959 1.00 58.43 232 ILE H C 1
ATOM 14221 O O . ILE H 1 252 ? 56.917 31.359 88.196 1.00 58.58 232 ILE H O 1
ATOM 14226 N N . VAL H 1 253 ? 58.216 31.389 86.350 1.00 57.44 233 VAL H N 1
ATOM 14227 C CA . VAL H 1 253 ? 59.452 31.418 87.132 1.00 58.85 233 VAL H CA 1
ATOM 14228 C C . VAL H 1 253 ? 59.532 32.695 87.962 1.00 60.74 233 VAL H C 1
ATOM 14229 O O . VAL H 1 253 ? 60.019 32.683 89.098 1.00 62.67 233 VAL H O 1
ATOM 14233 N N . TYR H 1 254 ? 59.041 33.811 87.417 1.00 55.45 234 TYR H N 1
ATOM 14234 C CA . TYR H 1 254 ? 59.028 35.072 88.155 1.00 57.06 234 TYR H CA 1
ATOM 14235 C C . TYR H 1 254 ? 58.156 34.972 89.400 1.00 56.75 234 TYR H C 1
ATOM 14236 O O . TYR H 1 254 ? 58.548 35.416 90.485 1.00 58.19 234 TYR H O 1
ATOM 14245 N N . ASP H 1 255 ? 56.962 34.397 89.256 1.00 58.49 235 ASP H N 1
ATOM 14246 C CA . ASP H 1 255 ? 56.092 34.196 90.413 1.00 58.27 235 ASP H CA 1
ATOM 14247 C C . ASP H 1 255 ? 56.783 33.331 91.461 1.00 57.87 235 ASP H C 1
ATOM 14248 O O . ASP H 1 255 ? 56.836 33.682 92.651 1.00 57.90 235 ASP H O 1
ATOM 14253 N N . LEU H 1 256 ? 57.334 32.196 91.025 1.00 56.01 236 LEU H N 1
ATOM 14254 C CA . LEU H 1 256 ? 57.994 31.284 91.952 1.00 56.84 236 LEU H CA 1
ATOM 14255 C C . LEU H 1 256 ? 59.145 31.968 92.681 1.00 59.46 236 LEU H C 1
ATOM 14256 O O . LEU H 1 256 ? 59.330 31.768 93.886 1.00 61.08 236 LEU H O 1
ATOM 14261 N N . SER H 1 257 ? 59.923 32.786 91.971 1.00 59.37 237 SER H N 1
ATOM 14262 C CA . SER H 1 257 ? 61.029 33.490 92.610 1.00 61.08 237 SER H CA 1
ATOM 14263 C C . SER H 1 257 ? 60.522 34.547 93.582 1.00 62.49 237 SER H C 1
ATOM 14264 O O . SER H 1 257 ? 61.124 34.765 94.639 1.00 64.99 237 SER H O 1
ATOM 14267 N N . LEU H 1 258 ? 59.415 35.213 93.243 1.00 61.51 238 LEU H N 1
ATOM 14268 C CA . LEU H 1 258 ? 58.829 36.181 94.163 1.00 63.24 238 LEU H CA 1
ATOM 14269 C C . LEU H 1 258 ? 58.358 35.514 95.446 1.00 63.41 238 LEU H C 1
ATOM 14270 O O . LEU H 1 258 ? 58.276 36.167 96.492 1.00 65.58 238 LEU H O 1
ATOM 14275 N N . ARG H 1 259 ? 58.037 34.224 95.394 1.00 66.31 239 ARG H N 1
ATOM 14276 C CA . ARG H 1 259 ? 57.637 33.510 96.600 1.00 64.59 239 ARG H CA 1
ATOM 14277 C C . ARG H 1 259 ? 58.791 32.787 97.288 1.00 64.59 239 ARG H C 1
ATOM 14278 O O . ARG H 1 259 ? 58.561 32.060 98.260 1.00 65.42 239 ARG H O 1
ATOM 14286 N N . GLY H 1 260 ? 60.022 32.976 96.822 1.00 67.32 240 GLY H N 1
ATOM 14287 C CA . GLY H 1 260 ? 61.146 32.308 97.452 1.00 69.55 240 GLY H CA 1
ATOM 14288 C C . GLY H 1 260 ? 61.165 30.812 97.252 1.00 73.58 240 GLY H C 1
ATOM 14289 O O . GLY H 1 260 ? 61.633 30.078 98.129 1.00 81.07 240 GLY H O 1
ATOM 14290 N N . LEU H 1 261 ? 60.661 30.338 96.115 1.00 66.72 241 LEU H N 1
ATOM 14291 C CA . LEU H 1 261 ? 60.642 28.922 95.784 1.00 65.73 241 LEU H CA 1
ATOM 14292 C C . LEU H 1 261 ? 61.709 28.562 94.758 1.00 78.15 241 LEU H C 1
ATOM 14293 O O . LEU H 1 261 ? 61.657 27.477 94.169 1.00 64.46 241 LEU H O 1
ATOM 14298 N N . ILE H 1 262 ? 62.670 29.454 94.533 1.00 76.01 242 ILE H N 1
ATOM 14299 C CA . ILE H 1 262 ? 63.682 29.254 93.508 1.00 77.22 242 ILE H CA 1
ATOM 14300 C C . ILE H 1 262 ? 65.052 29.718 93.997 1.00 82.51 242 ILE H C 1
ATOM 14301 O O . ILE H 1 262 ? 65.206 30.841 94.478 1.00 83.47 242 ILE H O 1
#